Protein 4TQU (pdb70)

Structure (mmCIF, N/CA/C/O backbone):
data_4TQU
#
_entry.id   4TQU
#
_cell.length_a   71.367
_cell.length_b   134.177
_cell.length_c   273.798
_cell.angle_alpha   90.00
_cell.angle_beta   90.00
_cell.angle_gamma   90.00
#
_symmetry.space_group_name_H-M   'P 21 21 21'
#
loop_
_entity.id
_entity.type
_entity.pdbx_description
1 polymer AlgM1
2 polymer AlgM2
3 polymer AlgS
4 polymer AlgQ2
5 branched '4-deoxy-alpha-L-erythro-hex-4-enopyranuronic acid-(1-4)-beta-D-mannopyranuronic acid-(1-4)-beta-D-mannopyranuronic acid-(1-4)-beta-D-mannopyranuronic acid'
6 non-polymer 'CALCIUM ION'
#
loop_
_atom_site.group_PDB
_atom_site.id
_atom_site.type_symbol
_atom_site.label_atom_id
_atom_site.label_alt_id
_atom_site.label_comp_id
_atom_site.label_asym_id
_atom_site.label_entity_id
_atom_site.label_seq_id
_atom_site.pdbx_PDB_ins_code
_atom_site.Cartn_x
_atom_site.Cartn_y
_atom_site.Cartn_z
_atom_site.occupancy
_atom_site.B_iso_or_equiv
_atom_site.auth_seq_id
_atom_site.auth_comp_id
_atom_site.auth_asym_id
_atom_site.auth_atom_id
_atom_site.pdbx_PDB_model_num
ATOM 1 N N . GLU A 1 2 ? -39.866 48.599 -36.781 1.00 176.84 25 GLU M N 1
ATOM 2 C CA . GLU A 1 2 ? -38.831 48.514 -37.807 1.00 179.68 25 GLU M CA 1
ATOM 3 C C . GLU A 1 2 ? -39.001 47.265 -38.667 1.00 179.59 25 GLU M C 1
ATOM 4 O O . GLU A 1 2 ? -40.101 46.974 -39.135 1.00 179.64 25 GLU M O 1
ATOM 10 N N . ARG A 1 3 ? -37.907 46.539 -38.887 1.00 182.57 26 ARG M N 1
ATOM 11 C CA . ARG A 1 3 ? -37.963 45.250 -39.569 1.00 180.33 26 ARG M CA 1
ATOM 12 C C . ARG A 1 3 ? -38.775 44.267 -38.734 1.00 182.85 26 ARG M C 1
ATOM 13 O O . ARG A 1 3 ? -39.663 43.569 -39.247 1.00 178.94 26 ARG M O 1
ATOM 21 N N . LEU A 1 4 ? -38.457 44.235 -37.442 1.00 185.30 27 LEU M N 1
ATOM 22 C CA . LEU A 1 4 ? -39.049 43.291 -36.498 1.00 177.85 27 LEU M CA 1
ATOM 23 C C . LEU A 1 4 ? -40.564 43.228 -36.594 1.00 167.30 27 LEU M C 1
ATOM 24 O O . LEU A 1 4 ? -41.106 42.200 -36.968 1.00 162.89 27 LEU M O 1
ATOM 29 N N . TRP A 1 5 ? -41.233 44.330 -36.269 1.00 163.57 28 TRP M N 1
ATOM 30 C CA . TRP A 1 5 ? -42.694 44.398 -36.302 1.00 168.58 28 TRP M CA 1
ATOM 31 C C . TRP A 1 5 ? -43.284 43.879 -37.613 1.00 162.31 28 TRP M C 1
ATOM 32 O O . TRP A 1 5 ? -44.288 43.160 -37.618 1.00 163.65 28 TRP M O 1
ATOM 43 N N . LYS A 1 6 ? -42.641 44.243 -38.717 1.00 155.62 29 LYS M N 1
ATOM 44 C CA . LYS A 1 6 ? -43.051 43.799 -40.043 1.00 157.78 29 LYS M CA 1
ATOM 45 C C . LYS A 1 6 ? -43.037 42.274 -40.117 1.00 152.77 29 LYS M C 1
ATOM 46 O O . LYS A 1 6 ? -44.035 41.644 -40.506 1.00 144.21 29 LYS M O 1
ATOM 52 N N . ASP A 1 7 ? -41.889 41.728 -39.755 1.00 154.01 30 ASP M N 1
ATOM 53 C CA . ASP A 1 7 ? -41.682 40.310 -39.772 1.00 143.78 30 ASP M CA 1
ATOM 54 C C . ASP A 1 7 ? -42.738 39.708 -38.901 1.00 119.39 30 ASP M C 1
ATOM 55 O O . ASP A 1 7 ? -43.550 38.909 -39.345 1.00 111.14 30 ASP M O 1
ATOM 60 N N . ILE A 1 8 ? -42.726 40.116 -37.645 1.00 104.79 31 ILE M N 1
ATOM 61 C CA . ILE A 1 8 ? -43.663 39.605 -36.675 1.00 127.24 31 ILE M CA 1
ATOM 62 C C . ILE A 1 8 ? -45.057 39.682 -37.244 1.00 146.20 31 ILE M C 1
ATOM 63 O O . ILE A 1 8 ? -45.780 38.701 -37.274 1.00 146.25 31 ILE M O 1
ATOM 68 N N . LYS A 1 9 ? -45.403 40.841 -37.771 1.00 159.92 32 LYS M N 1
ATOM 69 C CA . LYS A 1 9 ? -46.687 40.982 -38.424 1.00 164.55 32 LYS M CA 1
ATOM 70 C C . LYS A 1 9 ? -46.807 39.901 -39.488 1.00 160.90 32 LYS M C 1
ATOM 71 O O . LYS A 1 9 ? -47.899 39.578 -39.941 1.00 155.70 32 LYS M O 1
ATOM 77 N N . ARG A 1 10 ? -45.672 39.339 -39.880 1.00 161.62 33 ARG M N 1
ATOM 78 C CA . ARG A 1 10 ? -45.648 38.365 -40.954 1.00 157.81 33 ARG M CA 1
ATOM 79 C C . ARG A 1 10 ? -45.332 37.023 -40.360 1.00 164.70 33 ARG M C 1
ATOM 80 O O . ARG A 1 10 ? -45.896 36.012 -40.749 1.00 169.70 33 ARG M O 1
ATOM 88 N N . ASP A 1 11 ? -44.415 37.019 -39.406 1.00 165.26 34 ASP M N 1
ATOM 89 C CA . ASP A 1 11 ? -44.030 35.782 -38.747 1.00 159.14 34 ASP M CA 1
ATOM 90 C C . ASP A 1 11 ? -44.861 35.554 -37.491 1.00 159.07 34 ASP M C 1
ATOM 91 O O . ASP A 1 11 ? -44.319 35.303 -36.410 1.00 160.48 34 ASP M O 1
ATOM 96 N N . TRP A 1 12 ? -46.176 35.645 -37.621 1.00 154.17 35 TRP M N 1
ATOM 97 C CA . TRP A 1 12 ? -47.019 35.373 -36.478 1.00 141.83 35 TRP M CA 1
ATOM 98 C C . TRP A 1 12 ? -47.469 33.940 -36.536 1.00 135.54 35 TRP M C 1
ATOM 99 O O . TRP A 1 12 ? -46.946 33.070 -35.833 1.00 134.10 35 TRP M O 1
ATOM 110 N N . LEU A 1 13 ? -48.442 33.669 -37.382 1.00 126.57 36 LEU M N 1
ATOM 111 C CA . LEU A 1 13 ? -49.039 32.352 -37.227 1.00 111.05 36 LEU M CA 1
ATOM 112 C C . LEU A 1 13 ? -47.940 31.360 -36.896 1.00 110.86 36 LEU M C 1
ATOM 113 O O . LEU A 1 13 ? -48.131 30.418 -36.128 1.00 114.74 36 LEU M O 1
ATOM 118 N N . LEU A 1 14 ? -46.775 31.596 -37.483 1.00 116.45 37 LEU M N 1
ATOM 119 C CA . LEU A 1 14 ? -45.603 30.775 -37.238 1.00 122.18 37 LEU M CA 1
ATOM 120 C C . LEU A 1 14 ? -45.027 31.131 -35.871 1.00 121.90 37 LEU M C 1
ATOM 121 O O . LEU A 1 14 ? -44.531 30.271 -35.145 1.00 117.34 37 LEU M O 1
ATOM 126 N N . TYR A 1 15 ? -45.116 32.407 -35.519 1.00 124.44 38 TYR M N 1
ATOM 127 C CA . TYR A 1 15 ? -44.604 32.882 -34.241 1.00 119.03 38 TYR M CA 1
ATOM 128 C C . TYR A 1 15 ? -45.468 32.380 -33.097 1.00 114.92 38 TYR M C 1
ATOM 129 O O . TYR A 1 15 ? -45.018 32.301 -31.954 1.00 110.20 38 TYR M O 1
ATOM 138 N N . ALA A 1 16 ? -46.713 32.040 -33.413 1.00 114.49 39 ALA M N 1
ATOM 139 C CA . ALA A 1 16 ? -47.637 31.524 -32.412 1.00 117.87 39 ALA M CA 1
ATOM 140 C C . ALA A 1 16 ? -47.196 30.149 -31.923 1.00 119.80 39 ALA M C 1
ATOM 141 O O . ALA A 1 16 ? -47.198 29.884 -30.723 1.00 113.20 39 ALA M O 1
ATOM 143 N N . MET A 1 17 ? -46.815 29.288 -32.862 1.00 119.07 40 MET M N 1
ATOM 144 C CA . MET A 1 17 ? -46.422 27.913 -32.562 1.00 105.73 40 MET M CA 1
ATOM 145 C C . MET A 1 17 ? -45.234 27.840 -31.609 1.00 106.08 40 MET M C 1
ATOM 146 O O . MET A 1 17 ? -45.184 26.984 -30.726 1.00 107.15 40 MET M O 1
ATOM 151 N N . LEU A 1 18 ? -44.281 28.738 -31.800 1.00 108.41 41 LEU M N 1
ATOM 152 C CA . LEU A 1 18 ? -43.058 28.748 -31.009 1.00 117.82 41 LEU M CA 1
ATOM 153 C C . LEU A 1 18 ? -43.329 29.050 -29.532 1.00 128.90 41 LEU M C 1
ATOM 154 O O . LEU A 1 18 ? -42.603 28.580 -28.653 1.00 130.32 41 LEU M O 1
ATOM 159 N N . LEU A 1 19 ? -44.377 29.825 -29.265 1.00 133.00 42 LEU M N 1
ATOM 160 C CA . LEU A 1 19 ? -44.648 30.323 -27.913 1.00 132.09 42 LEU M CA 1
ATOM 161 C C . LEU A 1 19 ? -44.937 29.261 -26.837 1.00 119.91 42 LEU M C 1
ATOM 162 O O . LEU A 1 19 ? -44.277 29.260 -25.800 1.00 113.77 42 LEU M O 1
ATOM 167 N N . PRO A 1 20 ? -45.914 28.358 -27.069 1.00 120.72 43 PRO M N 1
ATOM 168 C CA . PRO A 1 20 ? -46.195 27.362 -26.025 1.00 121.14 43 PRO M CA 1
ATOM 169 C C . PRO A 1 20 ? -44.978 26.509 -25.671 1.00 119.22 43 PRO M C 1
ATOM 170 O O . PRO A 1 20 ? -44.768 26.213 -24.495 1.00 115.75 43 PRO M O 1
ATOM 174 N N . THR A 1 21 ? -44.193 26.129 -26.674 1.00 114.72 44 THR M N 1
ATOM 175 C CA . THR A 1 21 ? -42.959 25.389 -26.439 1.00 102.58 44 THR M CA 1
ATOM 176 C C . THR A 1 21 ? -42.014 26.220 -25.580 1.00 100.59 44 THR M C 1
ATOM 177 O O . THR A 1 21 ? -41.316 25.693 -24.716 1.00 101.62 44 THR M O 1
ATOM 181 N N . ILE A 1 22 ? -42.002 27.526 -25.816 1.00 100.33 45 ILE M N 1
ATOM 182 C CA . ILE A 1 22 ? -41.184 28.422 -25.014 1.00 111.71 45 ILE M CA 1
ATOM 183 C C . ILE A 1 22 ? -41.813 28.606 -23.628 1.00 119.67 45 ILE M C 1
ATOM 184 O O . ILE A 1 22 ? -41.102 28.714 -22.626 1.00 115.68 45 ILE M O 1
ATOM 189 N N . ILE A 1 23 ? -43.143 28.620 -23.576 1.00 121.22 46 ILE M N 1
ATOM 190 C CA . ILE A 1 23 ? -43.855 28.729 -22.307 1.00 117.22 46 ILE M CA 1
ATOM 191 C C . ILE A 1 23 ? -43.538 27.502 -21.462 1.00 116.04 46 ILE M C 1
ATOM 192 O O . ILE A 1 23 ? -43.231 27.611 -20.271 1.00 105.52 46 ILE M O 1
ATOM 197 N N . TRP A 1 24 ? -43.596 26.340 -22.106 1.00 114.72 47 TRP M N 1
ATOM 198 C CA . TRP A 1 24 ? -43.349 25.058 -21.453 1.00 97.20 47 TRP M CA 1
ATOM 199 C C . TRP A 1 24 ? -41.950 24.988 -20.843 1.00 103.11 47 TRP M C 1
ATOM 200 O O . TRP A 1 24 ? -41.800 24.705 -19.653 1.00 104.10 47 TRP M O 1
ATOM 211 N N . PHE A 1 25 ? -40.935 25.242 -21.666 1.00 109.78 48 PHE M N 1
ATOM 212 C CA . PHE A 1 25 ? -39.539 25.231 -21.222 1.00 106.55 48 PHE M CA 1
ATOM 213 C C . PHE A 1 25 ? -39.291 26.199 -20.066 1.00 108.61 48 PHE M C 1
ATOM 214 O O . PHE A 1 25 ? -38.495 25.917 -19.168 1.00 108.04 48 PHE M O 1
ATOM 222 N N . LEU A 1 26 ? -39.976 27.334 -20.088 1.00 96.13 49 LEU M N 1
ATOM 223 C CA . LEU A 1 26 ? -39.850 28.288 -19.007 1.00 94.43 49 LEU M CA 1
ATOM 224 C C . LEU A 1 26 ? -40.442 27.721 -17.724 1.00 105.54 49 LEU M C 1
ATOM 225 O O . LEU A 1 26 ? -39.843 27.825 -16.655 1.00 114.63 49 LEU M O 1
ATOM 230 N N . ILE A 1 27 ? -41.621 27.115 -17.837 1.00 103.54 50 ILE M N 1
ATOM 231 C CA . ILE A 1 27 ? -42.342 26.625 -16.667 1.00 105.20 50 ILE M CA 1
ATOM 232 C C . ILE A 1 27 ? -41.759 25.359 -16.033 1.00 106.08 50 ILE M C 1
ATOM 233 O O . ILE A 1 27 ? -41.515 25.327 -14.828 1.00 108.89 50 ILE M O 1
ATOM 238 N N . PHE A 1 28 ? -41.545 24.319 -16.832 1.00 102.24 51 PHE M N 1
ATOM 239 C CA . PHE A 1 28 ? -41.132 23.025 -16.286 1.00 98.31 51 PHE M CA 1
ATOM 240 C C . PHE A 1 28 ? -39.620 22.847 -16.195 1.00 102.01 51 PHE M C 1
ATOM 241 O O . PHE A 1 28 ? -39.140 21.929 -15.526 1.00 101.63 51 PHE M O 1
ATOM 249 N N . LEU A 1 29 ? -38.876 23.731 -16.857 1.00 90.16 52 LEU M N 1
ATOM 250 C CA . LEU A 1 29 ? -37.421 23.638 -16.910 1.00 88.53 52 LEU M CA 1
ATOM 251 C C . LEU A 1 29 ? -36.755 24.860 -16.300 1.00 103.61 52 LEU M C 1
ATOM 252 O O . LEU A 1 29 ? -35.988 24.739 -15.347 1.00 113.56 52 LEU M O 1
ATOM 257 N N . TYR A 1 30 ? -37.027 26.032 -16.870 1.00 110.63 53 TYR M N 1
ATOM 258 C CA . TYR A 1 30 ? -36.408 27.274 -16.402 1.00 106.29 53 TYR M CA 1
ATOM 259 C C . TYR A 1 30 ? -36.966 27.835 -15.083 1.00 113.43 53 TYR M C 1
ATOM 260 O O . TYR A 1 30 ? -36.239 28.471 -14.322 1.00 124.85 53 TYR M O 1
ATOM 269 N N . LYS A 1 31 ? -38.246 27.600 -14.811 1.00 108.97 54 LYS M N 1
ATOM 270 C CA . LYS A 1 31 ? -38.819 27.973 -13.514 1.00 114.61 54 LYS M CA 1
ATOM 271 C C . LYS A 1 31 ? -38.200 27.207 -12.327 1.00 109.98 54 LYS M C 1
ATOM 272 O O . LYS A 1 31 ? -37.998 27.792 -11.261 1.00 106.02 54 LYS M O 1
ATOM 278 N N . PRO A 1 32 ? -37.916 25.897 -12.491 1.00 105.10 55 PRO M N 1
ATOM 279 C CA . PRO A 1 32 ? -37.200 25.185 -11.423 1.00 108.12 55 PRO M CA 1
ATOM 280 C C . PRO A 1 32 ? -35.797 25.707 -11.098 1.00 113.29 55 PRO M C 1
ATOM 281 O O . PRO A 1 32 ? -35.299 25.423 -10.008 1.00 123.92 55 PRO M O 1
ATOM 285 N N . MET A 1 33 ? -35.169 26.439 -12.014 1.00 103.59 56 MET M N 1
ATOM 286 C CA . MET A 1 33 ? -33.830 26.973 -11.766 1.00 100.43 56 MET M CA 1
ATOM 287 C C . MET A 1 33 ? -33.878 28.105 -10.734 1.00 123.72 56 MET M C 1
ATOM 288 O O . MET A 1 33 ? -32.894 28.386 -10.030 1.00 129.09 56 MET M O 1
ATOM 293 N N . ILE A 1 34 ? -35.030 28.751 -10.633 1.00 131.33 57 ILE M N 1
ATOM 294 C CA . ILE A 1 34 ? -35.212 29.740 -9.583 1.00 124.34 57 ILE M CA 1
ATOM 295 C C . ILE A 1 34 ? -35.316 28.994 -8.258 1.00 113.34 57 ILE M C 1
ATOM 296 O O . ILE A 1 34 ? -34.902 29.503 -7.222 1.00 117.99 57 ILE M O 1
ATOM 301 N N . GLY A 1 35 ? -35.848 27.778 -8.299 1.00 107.06 58 GLY M N 1
ATOM 302 C CA . GLY A 1 35 ? -35.911 26.937 -7.114 1.00 122.15 58 GLY M CA 1
ATOM 303 C C . GLY A 1 35 ? -34.513 26.508 -6.708 1.00 123.53 58 GLY M C 1
ATOM 304 O O . GLY A 1 35 ? -34.187 26.399 -5.515 1.00 105.77 58 GLY M O 1
ATOM 305 N N . LEU A 1 36 ? -33.693 26.258 -7.728 1.00 135.69 59 LEU M N 1
ATOM 306 C CA . LEU A 1 36 ? -32.268 26.039 -7.558 1.00 133.06 59 LEU M CA 1
ATOM 307 C C . LEU A 1 36 ? -31.770 27.183 -6.711 1.00 137.64 59 LEU M C 1
ATOM 308 O O . LEU A 1 36 ? -31.115 26.968 -5.693 1.00 122.96 59 LEU M O 1
ATOM 313 N N . GLN A 1 37 ? -32.119 28.404 -7.119 1.00 155.51 60 GLN M N 1
ATOM 314 C CA . GLN A 1 37 ? -31.694 29.590 -6.373 1.00 175.92 60 GLN M CA 1
ATOM 315 C C . GLN A 1 37 ? -32.212 29.660 -4.922 1.00 172.70 60 GLN M C 1
ATOM 316 O O . GLN A 1 37 ? -31.464 30.021 -4.016 1.00 164.49 60 GLN M O 1
ATOM 322 N N . MET A 1 38 ? -33.487 29.357 -4.705 1.00 175.18 61 MET M N 1
ATOM 323 C CA . MET A 1 38 ? -34.033 29.325 -3.344 1.00 174.82 61 MET M CA 1
ATOM 324 C C . MET A 1 38 ? -33.382 28.297 -2.409 1.00 174.51 61 MET M C 1
ATOM 325 O O . MET A 1 38 ? -32.700 28.669 -1.455 1.00 184.26 61 MET M O 1
ATOM 330 N N . ALA A 1 39 ? -33.597 27.008 -2.684 1.00 165.80 62 ALA M N 1
ATOM 331 C CA . ALA A 1 39 ? -33.204 25.950 -1.740 1.00 149.30 62 ALA M CA 1
ATOM 332 C C . ALA A 1 39 ? -31.682 25.818 -1.585 1.00 132.40 62 ALA M C 1
ATOM 333 O O . ALA A 1 39 ? -31.194 25.167 -0.658 1.00 110.77 62 ALA M O 1
ATOM 335 N N . PHE A 1 40 ? -30.967 26.416 -2.529 1.00 136.89 63 PHE M N 1
ATOM 336 C CA . PHE A 1 40 ? -29.549 26.754 -2.430 1.00 144.49 63 PHE M CA 1
ATOM 337 C C . PHE A 1 40 ? -29.226 27.218 -1.013 1.00 147.48 63 PHE M C 1
ATOM 338 O O . PHE A 1 40 ? -28.464 26.571 -0.296 1.00 150.49 63 PHE M O 1
ATOM 346 N N . PRO A 1 53 ? -34.481 33.816 6.603 1.00 179.83 76 PRO M N 1
ATOM 347 C CA . PRO A 1 53 ? -33.871 32.486 6.700 1.00 174.44 76 PRO M CA 1
ATOM 348 C C . PRO A 1 53 ? -33.014 32.132 5.495 1.00 174.61 76 PRO M C 1
ATOM 349 O O . PRO A 1 53 ? -33.341 31.161 4.816 1.00 166.05 76 PRO M O 1
ATOM 353 N N . TRP A 1 54 ? -31.953 32.890 5.217 1.00 188.29 77 TRP M N 1
ATOM 354 C CA . TRP A 1 54 ? -31.043 32.476 4.154 1.00 197.95 77 TRP M CA 1
ATOM 355 C C . TRP A 1 54 ? -29.559 32.426 4.553 1.00 207.02 77 TRP M C 1
ATOM 356 O O . TRP A 1 54 ? -28.950 33.450 4.861 1.00 217.99 77 TRP M O 1
ATOM 367 N N . ILE A 1 55 ? -29.049 31.203 4.698 1.00 201.14 78 ILE M N 1
ATOM 368 C CA . ILE A 1 55 ? -27.757 30.727 4.187 1.00 194.97 78 ILE M CA 1
ATOM 369 C C . ILE A 1 55 ? -27.487 29.438 4.970 1.00 187.56 78 ILE M C 1
ATOM 370 O O . ILE A 1 55 ? -27.939 29.332 6.108 1.00 179.68 78 ILE M O 1
ATOM 375 N N . GLY A 1 56 ? -26.762 28.462 4.426 1.00 193.37 79 GLY M N 1
ATOM 376 C CA . GLY A 1 56 ? -26.265 28.415 3.061 1.00 194.43 79 GLY M CA 1
ATOM 377 C C . GLY A 1 56 ? -24.754 28.468 2.916 1.00 184.51 79 GLY M C 1
ATOM 378 O O . GLY A 1 56 ? -24.039 29.048 3.735 1.00 175.62 79 GLY M O 1
ATOM 379 N N . PHE A 1 57 ? -24.278 27.801 1.865 1.00 175.69 80 PHE M N 1
ATOM 380 C CA . PHE A 1 57 ? -22.850 27.588 1.599 1.00 165.18 80 PHE M CA 1
ATOM 381 C C . PHE A 1 57 ? -22.144 26.779 2.698 1.00 161.86 80 PHE M C 1
ATOM 382 O O . PHE A 1 57 ? -21.016 26.314 2.519 1.00 144.33 80 PHE M O 1
ATOM 390 N N . ASP A 1 58 ? -22.844 26.596 3.816 1.00 171.96 81 ASP M N 1
ATOM 391 C CA . ASP A 1 58 ? -22.356 25.869 4.978 1.00 171.02 81 ASP M CA 1
ATOM 392 C C . ASP A 1 58 ? -22.661 24.389 4.801 1.00 172.13 81 ASP M C 1
ATOM 393 O O . ASP A 1 58 ? -21.760 23.556 4.824 1.00 173.23 81 ASP M O 1
ATOM 398 N N . HIS A 1 59 ? -23.940 24.066 4.630 1.00 167.19 82 HIS M N 1
ATOM 399 C CA . HIS A 1 59 ? -24.350 22.691 4.352 1.00 155.51 82 HIS M CA 1
ATOM 400 C C . HIS A 1 59 ? -23.655 22.154 3.099 1.00 151.81 82 HIS M C 1
ATOM 401 O O . HIS A 1 59 ? -23.731 20.972 2.803 1.00 155.83 82 HIS M O 1
ATOM 408 N N . PHE A 1 60 ? -23.011 23.042 2.348 1.00 152.26 83 PHE M N 1
ATOM 409 C CA . PHE A 1 60 ? -22.080 22.639 1.305 1.00 152.00 83 PHE M CA 1
ATOM 410 C C . PHE A 1 60 ? -20.829 22.034 1.929 1.00 155.28 83 PHE M C 1
ATOM 411 O O . PHE A 1 60 ? -20.275 21.071 1.402 1.00 154.91 83 PHE M O 1
ATOM 419 N N . VAL A 1 61 ? -20.375 22.615 3.038 1.00 150.76 84 VAL M N 1
ATOM 420 C CA . VAL A 1 61 ? -19.202 22.095 3.739 1.00 149.07 84 VAL M CA 1
ATOM 421 C C . VAL A 1 61 ? -19.601 20.945 4.665 1.00 153.21 84 VAL M C 1
ATOM 422 O O . VAL A 1 61 ? -18.758 20.163 5.107 1.00 153.43 84 VAL M O 1
ATOM 426 N N . THR A 1 62 ? -20.896 20.846 4.950 1.00 157.00 85 THR M N 1
ATOM 427 C CA . THR A 1 62 ? -21.431 19.723 5.706 1.00 154.82 85 THR M CA 1
ATOM 428 C C . THR A 1 62 ? -21.562 18.545 4.756 1.00 149.00 85 THR M C 1
ATOM 429 O O . THR A 1 62 ? -21.336 17.397 5.124 1.00 153.47 85 THR M O 1
ATOM 433 N N . LEU A 1 63 ? -21.930 18.858 3.519 1.00 138.15 86 LEU M N 1
ATOM 434 C CA . LEU A 1 63 ? -22.060 17.875 2.460 1.00 125.31 86 LEU M CA 1
ATOM 435 C C . LEU A 1 63 ? -20.658 17.443 2.062 1.00 140.55 86 LEU M C 1
ATOM 436 O O . LEU A 1 63 ? -20.437 16.312 1.632 1.00 140.61 86 LEU M O 1
ATOM 441 N N . PHE A 1 64 ? -19.715 18.367 2.223 1.00 160.59 87 PHE M N 1
ATOM 442 C CA . PHE A 1 64 ? -18.297 18.112 2.006 1.00 169.97 87 PHE M CA 1
ATOM 443 C C . PHE A 1 64 ? -17.872 16.983 2.930 1.00 160.59 87 PHE M C 1
ATOM 444 O O . PHE A 1 64 ? -17.204 16.043 2.502 1.00 157.70 87 PHE M O 1
ATOM 452 N N . GLN A 1 65 ? -18.267 17.065 4.198 1.00 153.57 88 GLN M N 1
ATOM 453 C CA . GLN A 1 65 ? -17.903 16.012 5.129 1.00 154.24 88 GLN M CA 1
ATOM 454 C C . GLN A 1 65 ? -19.054 15.057 5.396 1.00 149.52 88 GLN M C 1
ATOM 455 O O . GLN A 1 65 ? -19.969 15.349 6.163 1.00 149.14 88 GLN M O 1
ATOM 461 N N . SER A 1 66 ? -18.966 13.894 4.772 1.00 146.57 89 SER M N 1
ATOM 462 C CA . SER A 1 66 ? -19.780 12.746 5.111 1.00 142.65 89 SER M CA 1
ATOM 463 C C . SER A 1 66 ? -18.932 11.567 4.695 1.00 154.22 89 SER M C 1
ATOM 464 O O . SER A 1 66 ? -18.277 11.619 3.658 1.00 151.57 89 SER M O 1
ATOM 467 N N . GLU A 1 67 ? -18.937 10.503 5.479 1.00 172.03 90 GLU M N 1
ATOM 468 C CA . GLU A 1 67 ? -18.180 9.326 5.089 1.00 184.95 90 GLU M CA 1
ATOM 469 C C . GLU A 1 67 ? -18.963 8.522 4.056 1.00 187.49 90 GLU M C 1
ATOM 470 O O . GLU A 1 67 ? -18.386 7.755 3.292 1.00 186.40 90 GLU M O 1
ATOM 476 N N . GLN A 1 68 ? -20.279 8.708 4.039 1.00 185.40 91 GLN M N 1
ATOM 477 C CA . GLN A 1 68 ? -21.141 8.050 3.060 1.00 175.91 91 GLN M CA 1
ATOM 478 C C . GLN A 1 68 ? -21.150 8.774 1.711 1.00 166.77 91 GLN M C 1
ATOM 479 O O . GLN A 1 68 ? -21.239 8.140 0.656 1.00 166.20 91 GLN M O 1
ATOM 485 N N . PHE A 1 69 ? -21.054 10.102 1.753 1.00 156.12 92 PHE M N 1
ATOM 486 C CA . PHE A 1 69 ? -21.110 10.931 0.544 1.00 138.16 92 PHE M CA 1
ATOM 487 C C . PHE A 1 69 ? -19.823 10.872 -0.271 1.00 122.52 92 PHE M C 1
ATOM 488 O O . PHE A 1 69 ? -19.840 10.526 -1.444 1.00 99.04 92 PHE M O 1
ATOM 496 N N . ILE A 1 70 ? -18.712 11.264 0.347 1.00 125.80 93 ILE M N 1
ATOM 497 C CA . ILE A 1 70 ? -17.414 11.255 -0.318 1.00 125.45 93 ILE M CA 1
ATOM 498 C C . ILE A 1 70 ? -17.164 9.918 -1.036 1.00 137.22 93 ILE M C 1
ATOM 499 O O . ILE A 1 70 ? -16.550 9.877 -2.108 1.00 149.52 93 ILE M O 1
ATOM 504 N N . ARG A 1 71 ? -17.687 8.831 -0.470 1.00 140.31 94 ARG M N 1
ATOM 505 C CA . ARG A 1 71 ? -17.585 7.526 -1.113 1.00 142.93 94 ARG M CA 1
ATOM 506 C C . ARG A 1 71 ? -18.597 7.389 -2.245 1.00 139.94 94 ARG M C 1
ATOM 507 O O . ARG A 1 71 ? -18.461 6.516 -3.092 1.00 142.26 94 ARG M O 1
ATOM 515 N N . ALA A 1 72 ? -19.622 8.235 -2.250 1.00 134.13 95 ALA M N 1
ATOM 516 C CA . ALA A 1 72 ? -20.624 8.183 -3.312 1.00 136.63 95 ALA M CA 1
ATOM 517 C C . ALA A 1 72 ? -20.130 8.885 -4.574 1.00 139.20 95 ALA M C 1
ATOM 518 O O . ALA A 1 72 ? -20.489 8.499 -5.683 1.00 147.82 95 ALA M O 1
ATOM 520 N N . ILE A 1 73 ? -19.321 9.925 -4.402 1.00 128.57 96 ILE M N 1
ATOM 521 C CA . ILE A 1 73 ? -18.668 10.559 -5.537 1.00 124.42 96 ILE M CA 1
ATOM 522 C C . ILE A 1 73 ? -17.502 9.674 -5.965 1.00 125.47 96 ILE M C 1
ATOM 523 O O . ILE A 1 73 ? -17.284 9.450 -7.166 1.00 132.07 96 ILE M O 1
ATOM 528 N N . LYS A 1 74 ? -16.779 9.146 -4.977 1.00 118.69 97 LYS M N 1
ATOM 529 C CA . LYS A 1 74 ? -15.703 8.191 -5.243 1.00 119.11 97 LYS M CA 1
ATOM 530 C C . LYS A 1 74 ? -16.213 6.965 -6.014 1.00 123.51 97 LYS M C 1
ATOM 531 O O . LYS A 1 74 ? -15.484 6.377 -6.815 1.00 126.07 97 LYS M O 1
ATOM 537 N N . ASN A 1 75 ? -17.462 6.585 -5.766 1.00 117.87 98 ASN M N 1
ATOM 538 C CA . ASN A 1 75 ? -18.102 5.509 -6.514 1.00 112.56 98 ASN M CA 1
ATOM 539 C C . ASN A 1 75 ? -18.616 6.006 -7.852 1.00 114.23 98 ASN M C 1
ATOM 540 O O . ASN A 1 75 ? -18.616 5.272 -8.838 1.00 128.78 98 ASN M O 1
ATOM 545 N N . THR A 1 76 ? -19.075 7.253 -7.868 1.00 95.15 99 THR M N 1
ATOM 546 C CA . THR A 1 76 ? -19.663 7.841 -9.061 1.00 91.00 99 THR M CA 1
ATOM 547 C C . THR A 1 76 ? -18.660 7.880 -10.200 1.00 91.50 99 THR M C 1
ATOM 548 O O . THR A 1 76 ? -18.913 7.342 -11.276 1.00 80.50 99 THR M O 1
ATOM 552 N N . LEU A 1 77 ? -17.515 8.509 -9.961 1.00 99.66 100 LEU M N 1
ATOM 553 C CA . LEU A 1 77 ? -16.538 8.651 -11.031 1.00 99.38 100 LEU M CA 1
ATOM 554 C C . LEU A 1 77 ? -15.902 7.300 -11.372 1.00 103.04 100 LEU M C 1
ATOM 555 O O . LEU A 1 77 ? -15.418 7.095 -12.486 1.00 119.86 100 LEU M O 1
ATOM 560 N N . THR A 1 78 ? -15.928 6.377 -10.411 1.00 87.12 101 THR M N 1
ATOM 561 C CA . THR A 1 78 ? -15.492 5.005 -10.653 1.00 100.37 101 THR M CA 1
ATOM 562 C C . THR A 1 78 ? -16.395 4.340 -11.687 1.00 101.95 101 THR M C 1
ATOM 563 O O . THR A 1 78 ? -15.929 3.826 -12.715 1.00 92.42 101 THR M O 1
ATOM 567 N N . LEU A 1 79 ? -17.690 4.360 -11.398 1.00 105.14 102 LEU M N 1
ATOM 568 C CA . LEU A 1 79 ? -18.701 3.782 -12.270 1.00 98.54 102 LEU M CA 1
ATOM 569 C C . LEU A 1 79 ? -18.681 4.481 -13.624 1.00 102.72 102 LEU M C 1
ATOM 570 O O . LEU A 1 79 ? -18.990 3.877 -14.652 1.00 107.98 102 LEU M O 1
ATOM 575 N N . SER A 1 80 ? -18.314 5.758 -13.613 1.00 93.70 103 SER M N 1
ATOM 576 C CA . SER A 1 80 ? -18.148 6.519 -14.838 1.00 85.63 103 SER M CA 1
ATOM 577 C C . SER A 1 80 ? -17.001 5.924 -15.643 1.00 82.30 103 SER M C 1
ATOM 578 O O . SER A 1 80 ? -17.107 5.729 -16.858 1.00 76.19 103 SER M O 1
ATOM 581 N N . GLY A 1 81 ? -15.904 5.630 -14.950 1.00 80.39 104 GLY M N 1
ATOM 582 C CA . GLY A 1 81 ? -14.752 4.998 -15.565 1.00 80.19 104 GLY M CA 1
ATOM 583 C C . GLY A 1 81 ? -15.111 3.671 -16.214 1.00 93.86 104 GLY M C 1
ATOM 584 O O . GLY A 1 81 ? -14.785 3.436 -17.378 1.00 98.47 104 GLY M O 1
ATOM 585 N N . LEU A 1 82 ? -15.786 2.801 -15.467 1.00 95.28 105 LEU M N 1
ATOM 586 C CA . LEU A 1 82 ? -16.181 1.501 -16.006 1.00 88.74 105 LEU M CA 1
ATOM 587 C C . LEU A 1 82 ? -17.151 1.621 -17.175 1.00 93.79 105 LEU M C 1
ATOM 588 O O . LEU A 1 82 ? -17.029 0.892 -18.158 1.00 110.10 105 LEU M O 1
ATOM 593 N N . SER A 1 83 ? -18.111 2.534 -17.069 1.00 86.07 106 SER M N 1
ATOM 594 C CA . SER A 1 83 ? -19.099 2.715 -18.127 1.00 83.90 106 SER M CA 1
ATOM 595 C C . SER A 1 83 ? -18.440 3.231 -19.401 1.00 84.55 106 SER M C 1
ATOM 596 O O . SER A 1 83 ? -18.841 2.864 -20.502 1.00 73.12 106 SER M O 1
ATOM 599 N N . LEU A 1 84 ? -17.431 4.080 -19.247 1.00 90.78 107 LEU M N 1
ATOM 600 C CA . LEU A 1 84 ? -16.686 4.584 -20.396 1.00 86.87 107 LEU M CA 1
ATOM 601 C C . LEU A 1 84 ? -15.825 3.485 -21.017 1.00 98.35 107 LEU M C 1
ATOM 602 O O . LEU A 1 84 ? -15.767 3.351 -22.239 1.00 100.85 107 LEU M O 1
ATOM 607 N N . LEU A 1 85 ? -15.149 2.714 -20.171 1.00 100.78 108 LEU M N 1
ATOM 608 C CA . LEU A 1 85 ? -14.335 1.587 -20.624 1.00 94.51 108 LEU M CA 1
ATOM 609 C C . LEU A 1 85 ? -15.151 0.543 -21.380 1.00 88.88 108 LEU M C 1
ATOM 610 O O . LEU A 1 85 ? -14.948 0.336 -22.572 1.00 86.14 108 LEU M O 1
ATOM 615 N N . PHE A 1 86 ? -16.036 -0.143 -20.657 1.00 84.94 109 PHE M N 1
ATOM 616 C CA . PHE A 1 86 ? -16.820 -1.250 -21.211 1.00 88.24 109 PHE M CA 1
ATOM 617 C C . PHE A 1 86 ? -18.097 -0.872 -21.962 1.00 90.60 109 PHE M C 1
ATOM 618 O O . PHE A 1 86 ? -18.402 -1.432 -23.013 1.00 96.81 109 PHE M O 1
ATOM 626 N N . GLY A 1 87 ? -18.851 0.075 -21.413 1.00 96.63 110 GLY M N 1
ATOM 627 C CA . GLY A 1 87 ? -20.160 0.404 -21.948 1.00 110.27 110 GLY M CA 1
ATOM 628 C C . GLY A 1 87 ? -20.154 1.116 -23.291 1.00 119.82 110 GLY M C 1
ATOM 629 O O . GLY A 1 87 ? -20.858 0.710 -24.217 1.00 127.78 110 GLY M O 1
ATOM 630 N N . PHE A 1 88 ? -19.361 2.176 -23.400 1.00 107.79 111 PHE M N 1
ATOM 631 C CA . PHE A 1 88 ? -19.361 3.017 -24.597 1.00 89.33 111 PHE M CA 1
ATOM 632 C C . PHE A 1 88 ? -18.875 2.355 -25.895 1.00 88.82 111 PHE M C 1
ATOM 633 O O . PHE A 1 88 ? -19.547 2.464 -26.918 1.00 95.66 111 PHE M O 1
ATOM 641 N N . PRO A 1 89 ? -17.703 1.693 -25.871 1.00 80.42 112 PRO M N 1
ATOM 642 C CA . PRO A 1 89 ? -17.179 1.139 -27.127 1.00 73.42 112 PRO M CA 1
ATOM 643 C C . PRO A 1 89 ? -17.988 -0.036 -27.655 1.00 82.82 112 PRO M C 1
ATOM 644 O O . PRO A 1 89 ? -17.832 -0.409 -28.823 1.00 92.40 112 PRO M O 1
ATOM 648 N N . MET A 1 90 ? -18.823 -0.628 -26.809 1.00 77.54 113 MET M N 1
ATOM 649 C CA . MET A 1 90 ? -19.556 -1.824 -27.206 1.00 75.34 113 MET M CA 1
ATOM 650 C C . MET A 1 90 ? -20.544 -1.652 -28.387 1.00 68.75 113 MET M C 1
ATOM 651 O O . MET A 1 90 ? -20.551 -2.474 -29.295 1.00 73.33 113 MET M O 1
ATOM 656 N N . PRO A 1 91 ? -21.378 -0.594 -28.384 1.00 72.72 114 PRO M N 1
ATOM 657 C CA . PRO A 1 91 ? -22.298 -0.435 -29.515 1.00 78.71 114 PRO M CA 1
ATOM 658 C C . PRO A 1 91 ? -21.583 -0.124 -30.824 1.00 87.37 114 PRO M C 1
ATOM 659 O O . PRO A 1 91 ? -22.115 -0.430 -31.896 1.00 94.64 114 PRO M O 1
ATOM 663 N N . ILE A 1 92 ? -20.406 0.487 -30.740 1.00 75.20 115 ILE M N 1
ATOM 664 C CA . ILE A 1 92 ? -19.575 0.659 -31.927 1.00 76.08 115 ILE M CA 1
ATOM 665 C C . ILE A 1 92 ? -19.103 -0.705 -32.431 1.00 81.98 115 ILE M C 1
ATOM 666 O O . ILE A 1 92 ? -19.139 -0.984 -33.632 1.00 88.22 115 ILE M O 1
ATOM 671 N N . LEU A 1 93 ? -18.660 -1.548 -31.500 1.00 73.82 116 LEU M N 1
ATOM 672 C CA . LEU A 1 93 ? -18.217 -2.898 -31.820 1.00 73.70 116 LEU M CA 1
ATOM 673 C C . LEU A 1 93 ? -19.349 -3.693 -32.464 1.00 76.56 116 LEU M C 1
ATOM 674 O O . LEU A 1 93 ? -19.161 -4.308 -33.510 1.00 77.32 116 LEU M O 1
ATOM 679 N N . LEU A 1 94 ? -20.514 -3.677 -31.825 1.00 83.80 117 LEU M N 1
ATOM 680 C CA . LEU A 1 94 ? -21.713 -4.335 -32.344 1.00 88.75 117 LEU M CA 1
ATOM 681 C C . LEU A 1 94 ? -22.079 -3.803 -33.722 1.00 89.07 117 LEU M C 1
ATOM 682 O O . LEU A 1 94 ? -22.590 -4.543 -34.563 1.00 84.79 117 LEU M O 1
ATOM 687 N N . ALA A 1 95 ? -21.823 -2.518 -33.942 1.00 89.61 118 ALA M N 1
ATOM 688 C CA . ALA A 1 95 ? -22.135 -1.884 -35.216 1.00 93.67 118 ALA M CA 1
ATOM 689 C C . ALA A 1 95 ? -21.266 -2.457 -36.324 1.00 88.24 118 ALA M C 1
ATOM 690 O O . ALA A 1 95 ? -21.764 -2.845 -37.378 1.00 100.30 118 ALA M O 1
ATOM 692 N N . LEU A 1 96 ? -19.964 -2.516 -36.075 1.00 73.28 119 LEU M N 1
ATOM 693 C CA . LEU A 1 96 ? -19.020 -3.008 -37.068 1.00 69.36 119 LEU M CA 1
ATOM 694 C C . LEU A 1 96 ? -19.267 -4.473 -37.388 1.00 68.44 119 LEU M C 1
ATOM 695 O O . LEU A 1 96 ? -19.182 -4.883 -38.543 1.00 74.64 119 LEU M O 1
ATOM 700 N N . MET A 1 97 ? -19.573 -5.253 -36.357 1.00 72.43 120 MET M N 1
ATOM 701 C CA . MET A 1 97 ? -19.751 -6.693 -36.503 1.00 79.84 120 MET M CA 1
ATOM 702 C C . MET A 1 97 ? -20.981 -7.053 -37.330 1.00 77.69 120 MET M C 1
ATOM 703 O O . MET A 1 97 ? -20.993 -8.067 -38.020 1.00 78.62 120 MET M O 1
ATOM 708 N N . ILE A 1 98 ? -22.012 -6.219 -37.257 1.00 73.69 121 ILE M N 1
ATOM 709 C CA . ILE A 1 98 ? -23.238 -6.444 -38.016 1.00 77.51 121 ILE M CA 1
ATOM 710 C C . ILE A 1 98 ? -23.044 -6.053 -39.478 1.00 78.61 121 ILE M C 1
ATOM 711 O O . ILE A 1 98 ? -23.539 -6.717 -40.386 1.00 78.83 121 ILE M O 1
ATOM 716 N N . ASN A 1 99 ? -22.296 -4.981 -39.696 1.00 82.38 122 ASN M N 1
ATOM 717 C CA . ASN A 1 99 ? -21.985 -4.507 -41.041 1.00 76.94 122 ASN M CA 1
ATOM 718 C C . ASN A 1 99 ? -21.109 -5.479 -41.832 1.00 75.56 122 ASN M C 1
ATOM 719 O O . ASN A 1 99 ? -21.074 -5.448 -43.060 1.00 95.02 122 ASN M O 1
ATOM 724 N N . GLU A 1 100 ? -20.409 -6.353 -41.119 1.00 61.53 123 GLU M N 1
ATOM 725 C CA . GLU A 1 100 ? -19.559 -7.346 -41.754 1.00 69.45 123 GLU M CA 1
ATOM 726 C C . GLU A 1 100 ? -20.352 -8.607 -42.076 1.00 76.91 123 GLU M C 1
ATOM 727 O O . GLU A 1 100 ? -19.810 -9.588 -42.574 1.00 86.51 123 GLU M O 1
ATOM 733 N N . VAL A 1 101 ? -21.648 -8.575 -41.800 1.00 73.99 124 VAL M N 1
ATOM 734 C CA . VAL A 1 101 ? -22.485 -9.747 -41.997 1.00 78.70 124 VAL M CA 1
ATOM 735 C C . VAL A 1 101 ? -23.157 -9.759 -43.367 1.00 88.45 124 VAL M C 1
ATOM 736 O O . VAL A 1 101 ? -23.923 -8.853 -43.705 1.00 91.59 124 VAL M O 1
ATOM 740 N N . TYR A 1 102 ? -22.853 -10.796 -44.142 1.00 95.75 125 TYR M N 1
ATOM 741 C CA . TYR A 1 102 ? -23.554 -11.115 -45.385 1.00 109.56 125 TYR M CA 1
ATOM 742 C C . TYR A 1 102 ? -24.824 -11.869 -44.992 1.00 127.29 125 TYR M C 1
ATOM 743 O O . TYR A 1 102 ? -25.259 -11.776 -43.852 1.00 145.45 125 TYR M O 1
ATOM 752 N N . SER A 1 103 ? -25.462 -12.537 -45.948 1.00 133.72 126 SER M N 1
ATOM 753 C CA . SER A 1 103 ? -26.575 -13.455 -45.679 1.00 144.44 126 SER M CA 1
ATOM 754 C C . SER A 1 103 ? -27.917 -12.747 -45.536 1.00 141.03 126 SER M C 1
ATOM 755 O O . SER A 1 103 ? -28.939 -13.405 -45.322 1.00 137.63 126 SER M O 1
ATOM 758 N N . LYS A 1 104 ? -27.909 -11.417 -45.637 1.00 137.79 127 LYS M N 1
ATOM 759 C CA . LYS A 1 104 ? -29.153 -10.649 -45.590 1.00 132.58 127 LYS M CA 1
ATOM 760 C C . LYS A 1 104 ? -29.919 -10.924 -44.306 1.00 123.32 127 LYS M C 1
ATOM 761 O O . LYS A 1 104 ? -29.519 -10.481 -43.239 1.00 118.13 127 LYS M O 1
ATOM 767 N N . GLY A 1 105 ? -31.043 -11.619 -44.433 1.00 124.06 128 GLY M N 1
ATOM 768 C CA . GLY A 1 105 ? -31.919 -11.909 -43.313 1.00 126.67 128 GLY M CA 1
ATOM 769 C C . GLY A 1 105 ? -31.259 -12.374 -42.025 1.00 118.15 128 GLY M C 1
ATOM 770 O O . GLY A 1 105 ? -31.738 -12.025 -40.942 1.00 127.46 128 GLY M O 1
ATOM 771 N N . TYR A 1 106 ? -30.182 -13.156 -42.119 1.00 93.72 129 TYR M N 1
ATOM 772 C CA . TYR A 1 106 ? -29.447 -13.542 -40.914 1.00 98.31 129 TYR M CA 1
ATOM 773 C C . TYR A 1 106 ? -29.083 -12.310 -40.099 1.00 102.57 129 TYR M C 1
ATOM 774 O O . TYR A 1 106 ? -29.430 -12.205 -38.921 1.00 104.04 129 TYR M O 1
ATOM 783 N N . ARG A 1 107 ? -28.402 -11.374 -40.749 1.00 105.22 130 ARG M N 1
ATOM 784 C CA . ARG A 1 107 ? -28.135 -10.067 -40.168 1.00 110.69 130 ARG M CA 1
ATOM 785 C C . ARG A 1 107 ? -29.406 -9.443 -39.603 1.00 108.15 130 ARG M C 1
ATOM 786 O O . ARG A 1 107 ? -29.424 -9.012 -38.447 1.00 114.32 130 ARG M O 1
ATOM 794 N N . LYS A 1 108 ? -30.470 -9.423 -40.406 1.00 105.15 131 LYS M N 1
ATOM 795 C CA . LYS A 1 108 ? -31.759 -8.913 -39.946 1.00 111.86 131 LYS M CA 1
ATOM 796 C C . LYS A 1 108 ? -32.143 -9.608 -38.647 1.00 110.10 131 LYS M C 1
ATOM 797 O O . LYS A 1 108 ? -32.435 -8.953 -37.642 1.00 110.54 131 LYS M O 1
ATOM 803 N N . ALA A 1 109 ? -32.079 -10.938 -38.663 1.00 104.31 132 ALA M N 1
ATOM 804 C CA . ALA A 1 109 ? -32.428 -11.738 -37.496 1.00 103.65 132 ALA M CA 1
ATOM 805 C C . ALA A 1 109 ? -31.594 -11.346 -36.275 1.00 90.13 132 ALA M C 1
ATOM 806 O O . ALA A 1 109 ? -32.102 -11.317 -35.156 1.00 80.27 132 ALA M O 1
ATOM 808 N N . VAL A 1 110 ? -30.325 -11.027 -36.493 1.00 79.68 133 VAL M N 1
ATOM 809 C CA . VAL A 1 110 ? -29.481 -10.599 -35.388 1.00 83.45 133 VAL M CA 1
ATOM 810 C C . VAL A 1 110 ? -29.986 -9.266 -34.851 1.00 85.93 133 VAL M C 1
ATOM 811 O O . VAL A 1 110 ? -30.166 -9.102 -33.645 1.00 93.73 133 VAL M O 1
ATOM 815 N N . GLN A 1 111 ? -30.255 -8.329 -35.752 1.00 87.13 134 GLN M N 1
ATOM 816 C CA . GLN A 1 111 ? -30.634 -6.984 -35.334 1.00 98.34 134 GLN M CA 1
ATOM 817 C C . GLN A 1 111 ? -31.880 -6.978 -34.442 1.00 108.05 134 GLN M C 1
ATOM 818 O O . GLN A 1 111 ? -31.848 -6.435 -33.333 1.00 106.33 134 GLN M O 1
ATOM 824 N N . THR A 1 112 ? -32.955 -7.615 -34.905 1.00 108.12 135 THR M N 1
ATOM 825 C CA . THR A 1 112 ? -34.184 -7.693 -34.116 1.00 88.03 135 THR M CA 1
ATOM 826 C C . THR A 1 112 ? -33.923 -8.336 -32.763 1.00 81.07 135 THR M C 1
ATOM 827 O O . THR A 1 112 ? -34.581 -8.006 -31.779 1.00 93.16 135 THR M O 1
ATOM 831 N N . ILE A 1 113 ? -32.959 -9.251 -32.714 1.00 70.67 136 ILE M N 1
ATOM 832 C CA . ILE A 1 113 ? -32.599 -9.878 -31.448 1.00 78.80 136 ILE M CA 1
ATOM 833 C C . ILE A 1 113 ? -31.854 -8.883 -30.561 1.00 81.63 136 ILE M C 1
ATOM 834 O O . ILE A 1 113 ? -32.155 -8.737 -29.379 1.00 86.46 136 ILE M O 1
ATOM 839 N N . VAL A 1 114 ? -30.901 -8.174 -31.149 1.00 81.67 137 VAL M N 1
ATOM 840 C CA . VAL A 1 114 ? -30.003 -7.330 -30.375 1.00 76.86 137 VAL M CA 1
ATOM 841 C C . VAL A 1 114 ? -30.663 -6.011 -29.968 1.00 84.92 137 VAL M C 1
ATOM 842 O O . VAL A 1 114 ? -30.374 -5.463 -28.905 1.00 86.35 137 VAL M O 1
ATOM 846 N N . TYR A 1 115 ? -31.568 -5.516 -30.808 1.00 93.57 138 TYR M N 1
ATOM 847 C CA . TYR A 1 115 ? -32.243 -4.252 -30.534 1.00 90.70 138 TYR M CA 1
ATOM 848 C C . TYR A 1 115 ? -33.341 -4.405 -29.480 1.00 86.32 138 TYR M C 1
ATOM 849 O O . TYR A 1 115 ? -33.603 -3.488 -28.707 1.00 81.60 138 TYR M O 1
ATOM 858 N N . LEU A 1 116 ? -33.986 -5.566 -29.464 1.00 84.41 139 LEU M N 1
ATOM 859 C CA . LEU A 1 116 ? -35.154 -5.782 -28.614 1.00 84.73 139 LEU M CA 1
ATOM 860 C C . LEU A 1 116 ? -35.009 -5.407 -27.124 1.00 90.02 139 LEU M C 1
ATOM 861 O O . LEU A 1 116 ? -35.900 -4.760 -26.574 1.00 87.89 139 LEU M O 1
ATOM 866 N N . PRO A 1 117 ? -33.897 -5.802 -26.467 1.00 82.43 140 PRO M N 1
ATOM 867 C CA . PRO A 1 117 ? -33.756 -5.483 -25.039 1.00 72.04 140 PRO M CA 1
ATOM 868 C C . PRO A 1 117 ? -33.897 -4.009 -24.677 1.00 70.91 140 PRO M C 1
ATOM 869 O O . PRO A 1 117 ? -34.242 -3.694 -23.542 1.00 86.34 140 PRO M O 1
ATOM 873 N N . HIS A 1 118 ? -33.637 -3.119 -25.625 1.00 80.21 141 HIS M N 1
ATOM 874 C CA . HIS A 1 118 ? -33.789 -1.684 -25.390 1.00 81.34 141 HIS M CA 1
ATOM 875 C C . HIS A 1 118 ? -35.205 -1.327 -24.969 1.00 68.42 141 HIS M C 1
ATOM 876 O O . HIS A 1 118 ? -35.418 -0.411 -24.184 1.00 70.28 141 HIS M O 1
ATOM 883 N N . PHE A 1 119 ? -36.167 -2.069 -25.501 1.00 74.69 142 PHE M N 1
ATOM 884 C CA . PHE A 1 119 ? -37.582 -1.805 -25.277 1.00 69.82 142 PHE M CA 1
ATOM 885 C C . PHE A 1 119 ? -38.071 -2.418 -23.967 1.00 76.75 142 PHE M C 1
ATOM 886 O O . PHE A 1 119 ? -39.177 -2.128 -23.512 1.00 73.39 142 PHE M O 1
ATOM 894 N N . ILE A 1 120 ? -37.244 -3.273 -23.371 1.00 76.06 143 ILE M N 1
ATOM 895 C CA . ILE A 1 120 ? -37.533 -3.829 -22.058 1.00 73.88 143 ILE M CA 1
ATOM 896 C C . ILE A 1 120 ? -37.263 -2.771 -20.993 1.00 77.73 143 ILE M C 1
ATOM 897 O O . ILE A 1 120 ? -36.160 -2.227 -20.926 1.00 70.55 143 ILE M O 1
ATOM 902 N N . SER A 1 121 ? -38.266 -2.495 -20.160 1.00 79.06 144 SER M N 1
ATOM 903 C CA . SER A 1 121 ? -38.174 -1.471 -19.120 1.00 75.78 144 SER M CA 1
ATOM 904 C C . SER A 1 121 ? -37.027 -1.725 -18.153 1.00 72.12 144 SER M C 1
ATOM 905 O O . SER A 1 121 ? -36.640 -2.878 -17.937 1.00 76.56 144 SER M O 1
ATOM 908 N N . ILE A 1 122 ? -36.477 -0.650 -17.589 1.00 65.06 145 ILE M N 1
ATOM 909 C CA . ILE A 1 122 ? -35.350 -0.764 -16.657 1.00 75.41 145 ILE M CA 1
ATOM 910 C C . ILE A 1 122 ? -35.724 -1.546 -15.393 1.00 74.30 145 ILE M C 1
ATOM 911 O O . ILE A 1 122 ? -34.939 -2.356 -14.894 1.00 73.71 145 ILE M O 1
ATOM 916 N N . VAL A 1 123 ? -36.933 -1.326 -14.890 1.00 65.17 146 VAL M N 1
ATOM 917 C CA . VAL A 1 123 ? -37.385 -2.052 -13.712 1.00 70.91 146 VAL M CA 1
ATOM 918 C C . VAL A 1 123 ? -37.561 -3.536 -14.030 1.00 79.45 146 VAL M C 1
ATOM 919 O O . VAL A 1 123 ? -37.251 -4.391 -13.206 1.00 89.80 146 VAL M O 1
ATOM 923 N N . ILE A 1 124 ? -38.029 -3.836 -15.239 1.00 74.29 147 ILE M N 1
ATOM 924 C CA . ILE A 1 124 ? -38.152 -5.220 -15.678 1.00 74.70 147 ILE M CA 1
ATOM 925 C C . ILE A 1 124 ? -36.772 -5.853 -15.821 1.00 75.29 147 ILE M C 1
ATOM 926 O O . ILE A 1 124 ? -36.581 -7.007 -15.472 1.00 71.57 147 ILE M O 1
ATOM 931 N N . VAL A 1 125 ? -35.812 -5.090 -16.330 1.00 75.86 148 VAL M N 1
ATOM 932 C CA . VAL A 1 125 ? -34.432 -5.549 -16.408 1.00 72.35 148 VAL M CA 1
ATOM 933 C C . VAL A 1 125 ? -33.952 -5.925 -15.011 1.00 77.27 148 VAL M C 1
ATOM 934 O O . VAL A 1 125 ? -33.397 -7.013 -14.803 1.00 81.09 148 VAL M O 1
ATOM 938 N N . ALA A 1 126 ? -34.194 -5.031 -14.056 1.00 72.28 149 ALA M N 1
ATOM 939 C CA . ALA A 1 126 ? -33.813 -5.263 -12.669 1.00 75.14 149 ALA M CA 1
ATOM 940 C C . ALA A 1 126 ? -34.418 -6.563 -12.161 1.00 78.27 149 ALA M C 1
ATOM 941 O O . ALA A 1 126 ? -33.741 -7.381 -11.557 1.00 87.60 149 ALA M O 1
ATOM 943 N N . GLY A 1 127 ? -35.701 -6.756 -12.431 1.00 63.42 150 GLY M N 1
ATOM 944 C CA . GLY A 1 127 ? -36.380 -7.964 -12.014 1.00 64.16 150 GLY M CA 1
ATOM 945 C C . GLY A 1 127 ? -35.803 -9.220 -12.631 1.00 77.54 150 GLY M C 1
ATOM 946 O O . GLY A 1 127 ? -35.691 -10.247 -11.961 1.00 79.35 150 GLY M O 1
ATOM 947 N N . LEU A 1 128 ? -35.443 -9.136 -13.910 1.00 78.53 151 LEU M N 1
ATOM 948 C CA . LEU A 1 128 ? -34.789 -10.236 -14.606 1.00 75.87 151 LEU M CA 1
ATOM 949 C C . LEU A 1 128 ? -33.501 -10.571 -13.883 1.00 87.95 151 LEU M C 1
ATOM 950 O O . LEU A 1 128 ? -33.149 -11.743 -13.718 1.00 95.02 151 LEU M O 1
ATOM 955 N N . VAL A 1 129 ? -32.809 -9.527 -13.431 1.00 86.56 152 VAL M N 1
ATOM 956 C CA . VAL A 1 129 ? -31.544 -9.709 -12.734 1.00 87.44 152 VAL M CA 1
ATOM 957 C C . VAL A 1 129 ? -31.732 -10.389 -11.382 1.00 89.49 152 VAL M C 1
ATOM 958 O O . VAL A 1 129 ? -31.025 -11.345 -11.057 1.00 86.44 152 VAL M O 1
ATOM 962 N N . VAL A 1 130 ? -32.698 -9.909 -10.604 1.00 87.59 153 VAL M N 1
ATOM 963 C CA . VAL A 1 130 ? -32.921 -10.456 -9.271 1.00 92.61 153 VAL M CA 1
ATOM 964 C C . VAL A 1 130 ? -33.448 -11.887 -9.345 1.00 91.33 153 VAL M C 1
ATOM 965 O O . VAL A 1 130 ? -33.158 -12.707 -8.474 1.00 94.03 153 VAL M O 1
ATOM 969 N N . THR A 1 131 ? -34.208 -12.191 -10.395 1.00 89.93 154 THR M N 1
ATOM 970 C CA . THR A 1 131 ? -34.754 -13.534 -10.554 1.00 98.05 154 THR M CA 1
ATOM 971 C C . THR A 1 131 ? -33.719 -14.506 -11.126 1.00 95.78 154 THR M C 1
ATOM 972 O O . THR A 1 131 ? -33.779 -15.703 -10.857 1.00 87.97 154 THR M O 1
ATOM 976 N N . PHE A 1 132 ? -32.774 -13.990 -11.907 1.00 96.57 155 PHE M N 1
ATOM 977 C CA . PHE A 1 132 ? -31.724 -14.832 -12.474 1.00 91.74 155 PHE M CA 1
ATOM 978 C C . PHE A 1 132 ? -30.627 -15.123 -11.469 1.00 87.34 155 PHE M C 1
ATOM 979 O O . PHE A 1 132 ? -30.028 -16.198 -11.488 1.00 84.92 155 PHE M O 1
ATOM 987 N N . LEU A 1 133 ? -30.347 -14.146 -10.614 1.00 92.01 156 LEU M N 1
ATOM 988 C CA . LEU A 1 133 ? -29.212 -14.224 -9.698 1.00 99.10 156 LEU M CA 1
ATOM 989 C C . LEU A 1 133 ? -29.577 -14.695 -8.284 1.00 101.39 156 LEU M C 1
ATOM 990 O O . LEU A 1 133 ? -28.722 -14.747 -7.402 1.00 93.79 156 LEU M O 1
ATOM 995 N N . SER A 1 134 ? -30.845 -15.026 -8.063 1.00 109.97 157 SER M N 1
ATOM 996 C CA . SER A 1 134 ? -31.272 -15.520 -6.757 1.00 124.68 157 SER M CA 1
ATOM 997 C C . SER A 1 134 ? -30.644 -16.879 -6.484 1.00 127.50 157 SER M C 1
ATOM 998 O O . SER A 1 134 ? -30.617 -17.739 -7.361 1.00 137.78 157 SER M O 1
ATOM 1001 N N . PRO A 1 135 ? -30.126 -17.073 -5.265 1.00 115.02 158 PRO M N 1
ATOM 1002 C CA . PRO A 1 135 ? -29.494 -18.346 -4.900 1.00 109.63 158 PRO M CA 1
ATOM 1003 C C . PRO A 1 135 ? -30.522 -19.472 -4.724 1.00 109.92 158 PRO M C 1
ATOM 1004 O O . PRO A 1 135 ? -31.628 -19.232 -4.227 1.00 114.15 158 PRO M O 1
ATOM 1008 N N . SER A 1 136 ? -30.161 -20.678 -5.162 1.00 108.29 159 SER M N 1
ATOM 1009 C CA . SER A 1 136 ? -31.019 -21.866 -5.057 1.00 125.85 159 SER M CA 1
ATOM 1010 C C . SER A 1 136 ? -32.275 -21.809 -5.934 1.00 125.02 159 SER M C 1
ATOM 1011 O O . SER A 1 136 ? -33.009 -22.792 -6.047 1.00 135.56 159 SER M O 1
ATOM 1014 N N . THR A 1 137 ? -32.510 -20.661 -6.559 1.00 110.00 160 THR M N 1
ATOM 1015 C CA . THR A 1 137 ? -33.647 -20.485 -7.455 1.00 97.67 160 THR M CA 1
ATOM 1016 C C . THR A 1 137 ? -33.195 -19.998 -8.825 1.00 108.62 160 THR M C 1
ATOM 1017 O O . THR A 1 137 ? -33.445 -20.647 -9.841 1.00 114.27 160 THR M O 1
ATOM 1021 N N . GLY A 1 138 ? -32.557 -18.829 -8.843 1.00 116.01 161 GLY M N 1
ATOM 1022 C CA . GLY A 1 138 ? -32.085 -18.219 -10.072 1.00 117.12 161 GLY M CA 1
ATOM 1023 C C . GLY A 1 138 ? -31.260 -19.128 -10.961 1.00 105.32 161 GLY M C 1
ATOM 1024 O O . GLY A 1 138 ? -30.325 -19.797 -10.506 1.00 87.97 161 GLY M O 1
ATOM 1025 N N . VAL A 1 139 ? -31.613 -19.125 -12.244 1.00 104.70 162 VAL M N 1
ATOM 1026 C CA . VAL A 1 139 ? -31.034 -20.025 -13.234 1.00 95.67 162 VAL M CA 1
ATOM 1027 C C . VAL A 1 139 ? -29.506 -19.983 -13.302 1.00 87.43 162 VAL M C 1
ATOM 1028 O O . VAL A 1 139 ? -28.866 -21.011 -13.498 1.00 97.49 162 VAL M O 1
ATOM 1032 N N . VAL A 1 140 ? -28.928 -18.801 -13.127 1.00 75.91 163 VAL M N 1
ATOM 1033 C CA . VAL A 1 140 ? -27.481 -18.638 -13.215 1.00 93.35 163 VAL M CA 1
ATOM 1034 C C . VAL A 1 140 ? -26.764 -19.504 -12.175 1.00 101.83 163 VAL M C 1
ATOM 1035 O O . VAL A 1 140 ? -25.895 -20.318 -12.513 1.00 98.59 163 VAL M O 1
ATOM 1039 N N . ASN A 1 141 ? -27.146 -19.332 -10.914 1.00 105.72 164 ASN M N 1
ATOM 1040 C CA . ASN A 1 141 ? -26.576 -20.115 -9.824 1.00 113.37 164 ASN M CA 1
ATOM 1041 C C . ASN A 1 141 ? -26.760 -21.609 -10.046 1.00 121.48 164 ASN M C 1
ATOM 1042 O O . ASN A 1 141 ? -25.877 -22.405 -9.730 1.00 133.49 164 ASN M O 1
ATOM 1047 N N . ASN A 1 142 ? -27.915 -21.978 -10.591 1.00 117.83 165 ASN M N 1
ATOM 1048 C CA . ASN A 1 142 ? -28.198 -23.360 -10.959 1.00 116.81 165 ASN M CA 1
ATOM 1049 C C . ASN A 1 142 ? -27.177 -23.893 -11.963 1.00 114.68 165 ASN M C 1
ATOM 1050 O O . ASN A 1 142 ? -26.609 -24.979 -11.781 1.00 120.03 165 ASN M O 1
ATOM 1055 N N . MET A 1 143 ? -26.955 -23.119 -13.025 1.00 104.66 166 MET M N 1
ATOM 1056 C CA . MET A 1 143 ? -25.985 -23.467 -14.055 1.00 107.02 166 MET M CA 1
ATOM 1057 C C . MET A 1 143 ? -24.583 -23.562 -13.462 1.00 112.66 166 MET M C 1
ATOM 1058 O O . MET A 1 143 ? -23.749 -24.331 -13.943 1.00 116.17 166 MET M O 1
ATOM 1063 N N . LEU A 1 144 ? -24.323 -22.781 -12.417 1.00 113.33 167 LEU M N 1
ATOM 1064 C CA . LEU A 1 144 ? -23.048 -22.874 -11.710 1.00 117.20 167 LEU M CA 1
ATOM 1065 C C . LEU A 1 144 ? -22.958 -24.171 -10.903 1.00 128.62 167 LEU M C 1
ATOM 1066 O O . LEU A 1 144 ? -21.890 -24.777 -10.795 1.00 134.48 167 LEU M O 1
ATOM 1071 N N . SER A 1 145 ? -24.086 -24.595 -10.342 1.00 125.81 168 SER M N 1
ATOM 1072 C CA . SER A 1 145 ? -24.139 -25.839 -9.588 1.00 125.32 168 SER M CA 1
ATOM 1073 C C . SER A 1 145 ? -23.976 -27.030 -10.524 1.00 137.72 168 SER M C 1
ATOM 1074 O O . SER A 1 145 ? -23.507 -28.090 -10.114 1.00 152.26 168 SER M O 1
ATOM 1077 N N . TRP A 1 146 ? -24.367 -26.849 -11.781 1.00 140.64 169 TRP M N 1
ATOM 1078 C CA . TRP A 1 146 ? -24.212 -27.889 -12.796 1.00 153.77 169 TRP M CA 1
ATOM 1079 C C . TRP A 1 146 ? -22.744 -28.259 -13.014 1.00 160.26 169 TRP M C 1
ATOM 1080 O O . TRP A 1 146 ? -22.387 -29.439 -13.023 1.00 165.24 169 TRP M O 1
ATOM 1091 N N . ILE A 1 147 ? -21.895 -27.247 -13.181 1.00 160.83 170 ILE M N 1
ATOM 1092 C CA . ILE A 1 147 ? -20.481 -27.470 -13.470 1.00 162.96 170 ILE M CA 1
ATOM 1093 C C . ILE A 1 147 ? -19.635 -27.485 -12.193 1.00 165.58 170 ILE M C 1
ATOM 1094 O O . ILE A 1 147 ? -18.416 -27.642 -12.239 1.00 172.79 170 ILE M O 1
ATOM 1099 N N . GLY A 1 148 ? -20.295 -27.342 -11.049 1.00 164.17 171 GLY M N 1
ATOM 1100 C CA . GLY A 1 148 ? -19.612 -27.393 -9.769 1.00 173.07 171 GLY M CA 1
ATOM 1101 C C . GLY A 1 148 ? -18.885 -26.115 -9.401 1.00 175.38 171 GLY M C 1
ATOM 1102 O O . GLY A 1 148 ? -17.771 -26.148 -8.873 1.00 182.69 171 GLY M O 1
ATOM 1103 N N . LEU A 1 149 ? -19.519 -24.983 -9.688 1.00 167.01 172 LEU M N 1
ATOM 1104 C CA . LEU A 1 149 ? -19.017 -23.674 -9.283 1.00 160.99 172 LEU M CA 1
ATOM 1105 C C . LEU A 1 149 ? -19.649 -23.213 -7.968 1.00 161.31 172 LEU M C 1
ATOM 1106 O O . LEU A 1 149 ? -19.474 -22.069 -7.549 1.00 157.64 172 LEU M O 1
ATOM 1111 N N . ASP A 1 150 ? -20.404 -24.117 -7.345 1.00 168.50 173 ASP M N 1
ATOM 1112 C CA . ASP A 1 150 ? -21.184 -23.836 -6.137 1.00 170.04 173 ASP M CA 1
ATOM 1113 C C . ASP A 1 150 ? -22.253 -22.781 -6.394 1.00 169.81 173 ASP M C 1
ATOM 1114 O O . ASP A 1 150 ? -22.971 -22.841 -7.394 1.00 176.03 173 ASP M O 1
ATOM 1119 N N . ARG A 1 151 ? -22.352 -21.812 -5.492 1.00 156.35 174 ARG M N 1
ATOM 1120 C CA . ARG A 1 151 ? -23.361 -20.768 -5.614 1.00 139.59 174 ARG M CA 1
ATOM 1121 C C . ARG A 1 151 ? -22.895 -19.448 -5.020 1.00 135.11 174 ARG M C 1
ATOM 1122 O O . ARG A 1 151 ? -22.057 -19.415 -4.118 1.00 135.70 174 ARG M O 1
ATOM 1130 N N . VAL A 1 152 ? -23.445 -18.358 -5.544 1.00 131.67 175 VAL M N 1
ATOM 1131 C CA . VAL A 1 152 ? -23.148 -17.021 -5.053 1.00 128.96 175 VAL M CA 1
ATOM 1132 C C . VAL A 1 152 ? -24.443 -16.229 -4.928 1.00 128.69 175 VAL M C 1
ATOM 1133 O O . VAL A 1 152 ? -25.276 -16.245 -5.835 1.00 123.08 175 VAL M O 1
ATOM 1137 N N . TYR A 1 153 ? -24.613 -15.530 -3.808 1.00 130.46 176 TYR M N 1
ATOM 1138 C CA . TYR A 1 153 ? -25.746 -14.635 -3.659 1.00 126.23 176 TYR M CA 1
ATOM 1139 C C . TYR A 1 153 ? -25.232 -13.297 -4.166 1.00 129.83 176 TYR M C 1
ATOM 1140 O O . TYR A 1 153 ? -24.433 -12.637 -3.502 1.00 136.32 176 TYR M O 1
ATOM 1149 N N . PHE A 1 154 ? -25.711 -12.895 -5.335 1.00 123.74 177 PHE M N 1
ATOM 1150 C CA . PHE A 1 154 ? -25.072 -11.821 -6.088 1.00 118.33 177 PHE M CA 1
ATOM 1151 C C . PHE A 1 154 ? -25.387 -10.416 -5.596 1.00 115.38 177 PHE M C 1
ATOM 1152 O O . PHE A 1 154 ? -24.489 -9.584 -5.450 1.00 116.78 177 PHE M O 1
ATOM 1160 N N . LEU A 1 155 ? -26.665 -10.145 -5.355 1.00 109.58 178 LEU M N 1
ATOM 1161 C CA . LEU A 1 155 ? -27.086 -8.784 -5.055 1.00 117.90 178 LEU M CA 1
ATOM 1162 C C . LEU A 1 155 ? -26.614 -8.316 -3.683 1.00 113.92 178 LEU M C 1
ATOM 1163 O O . LEU A 1 155 ? -26.527 -7.115 -3.430 1.00 117.54 178 LEU M O 1
ATOM 1168 N N . THR A 1 156 ? -26.325 -9.261 -2.795 1.00 103.48 179 THR M N 1
ATOM 1169 C CA . THR A 1 156 ? -25.815 -8.913 -1.477 1.00 104.55 179 THR M CA 1
ATOM 1170 C C . THR A 1 156 ? -24.311 -8.638 -1.505 1.00 108.72 179 THR M C 1
ATOM 1171 O O . THR A 1 156 ? -23.809 -7.830 -0.728 1.00 126.78 179 THR M O 1
ATOM 1175 N N . GLN A 1 157 ? -23.592 -9.307 -2.401 1.00 100.42 180 GLN M N 1
ATOM 1176 C CA . GLN A 1 157 ? -22.146 -9.128 -2.484 1.00 110.62 180 GLN M CA 1
ATOM 1177 C C . GLN A 1 157 ? -21.779 -7.806 -3.153 1.00 113.51 180 GLN M C 1
ATOM 1178 O O . GLN A 1 157 ? -22.152 -7.559 -4.301 1.00 126.55 180 GLN M O 1
ATOM 1184 N N . PRO A 1 158 ? -21.042 -6.948 -2.431 1.00 106.95 181 PRO M N 1
ATOM 1185 C CA . PRO A 1 158 ? -20.579 -5.663 -2.961 1.00 108.12 181 PRO M CA 1
ATOM 1186 C C . PRO A 1 158 ? -19.534 -5.853 -4.047 1.00 112.92 181 PRO M C 1
ATOM 1187 O O . PRO A 1 158 ? -19.287 -4.940 -4.835 1.00 108.59 181 PRO M O 1
ATOM 1191 N N . GLU A 1 159 ? -18.927 -7.034 -4.076 1.00 126.40 182 GLU M N 1
ATOM 1192 C CA . GLU A 1 159 ? -17.927 -7.373 -5.079 1.00 128.50 182 GLU M CA 1
ATOM 1193 C C . GLU A 1 159 ? -18.554 -7.486 -6.469 1.00 116.28 182 GLU M C 1
ATOM 1194 O O . GLU A 1 159 ? -17.944 -7.114 -7.470 1.00 122.13 182 GLU M O 1
ATOM 1200 N N . TRP A 1 160 ? -19.781 -7.989 -6.516 1.00 104.93 183 TRP M N 1
ATOM 1201 C CA . TRP A 1 160 ? -20.435 -8.311 -7.780 1.00 104.02 183 TRP M CA 1
ATOM 1202 C C . TRP A 1 160 ? -21.290 -7.207 -8.394 1.00 103.32 183 TRP M C 1
ATOM 1203 O O . TRP A 1 160 ? -21.729 -7.338 -9.534 1.00 101.16 183 TRP M O 1
ATOM 1214 N N . PHE A 1 161 ? -21.521 -6.124 -7.657 1.00 108.52 184 PHE M N 1
ATOM 1215 C CA . PHE A 1 161 ? -22.499 -5.122 -8.086 1.00 119.83 184 PHE M CA 1
ATOM 1216 C C . PHE A 1 161 ? -22.244 -4.535 -9.476 1.00 117.58 184 PHE M C 1
ATOM 1217 O O . PHE A 1 161 ? -23.090 -4.625 -10.373 1.00 113.40 184 PHE M O 1
ATOM 1225 N N . ARG A 1 162 ? -21.069 -3.939 -9.648 1.00 116.03 185 ARG M N 1
ATOM 1226 C CA . ARG A 1 162 ? -20.726 -3.278 -10.904 1.00 102.93 185 ARG M CA 1
ATOM 1227 C C . ARG A 1 162 ? -20.651 -4.190 -12.138 1.00 91.21 185 ARG M C 1
ATOM 1228 O O . ARG A 1 162 ? -21.149 -3.816 -13.196 1.00 91.00 185 ARG M O 1
ATOM 1236 N N . PRO A 1 163 ? -20.025 -5.376 -12.018 1.00 83.42 186 PRO M N 1
ATOM 1237 C CA . PRO A 1 163 ? -20.076 -6.281 -13.174 1.00 77.68 186 PRO M CA 1
ATOM 1238 C C . PRO A 1 163 ? -21.502 -6.624 -13.597 1.00 76.58 186 PRO M C 1
ATOM 1239 O O . PRO A 1 163 ? -21.829 -6.512 -14.782 1.00 84.07 186 PRO M O 1
ATOM 1243 N N . ILE A 1 164 ? -22.338 -6.998 -12.634 1.00 73.59 187 ILE M N 1
ATOM 1244 C CA . ILE A 1 164 ? -23.741 -7.293 -12.900 1.00 81.70 187 ILE M CA 1
ATOM 1245 C C . ILE A 1 164 ? -24.408 -6.104 -13.581 1.00 81.19 187 ILE M C 1
ATOM 1246 O O . ILE A 1 164 ? -25.166 -6.266 -14.548 1.00 81.20 187 ILE M O 1
ATOM 1251 N N . TYR A 1 165 ? -24.075 -4.903 -13.115 1.00 80.31 188 TYR M N 1
ATOM 1252 C CA . TYR A 1 165 ? -24.734 -3.709 -13.623 1.00 87.22 188 TYR M CA 1
ATOM 1253 C C . TYR A 1 165 ? -24.320 -3.415 -15.057 1.00 90.63 188 TYR M C 1
ATOM 1254 O O . TYR A 1 165 ? -25.157 -3.419 -15.954 1.00 89.48 188 TYR M O 1
ATOM 1263 N N . ILE A 1 166 ? -23.039 -3.126 -15.270 1.00 84.77 189 ILE M N 1
ATOM 1264 C CA . ILE A 1 166 ? -22.574 -2.793 -16.605 1.00 82.48 189 ILE M CA 1
ATOM 1265 C C . ILE A 1 166 ? -22.892 -3.894 -17.618 1.00 95.12 189 ILE M C 1
ATOM 1266 O O . ILE A 1 166 ? -23.198 -3.593 -18.773 1.00 108.30 189 ILE M O 1
ATOM 1271 N N . SER A 1 167 ? -22.854 -5.156 -17.187 1.00 92.00 190 SER M N 1
ATOM 1272 C CA . SER A 1 167 ? -23.200 -6.258 -18.087 1.00 87.61 190 SER M CA 1
ATOM 1273 C C . SER A 1 167 ? -24.680 -6.233 -18.475 1.00 81.79 190 SER M C 1
ATOM 1274 O O . SER A 1 167 ? -25.032 -6.332 -19.663 1.00 77.98 190 SER M O 1
ATOM 1277 N N . SER A 1 168 ? -25.549 -6.099 -17.478 1.00 70.42 191 SER M N 1
ATOM 1278 C CA . SER A 1 168 ? -26.972 -6.005 -17.763 1.00 73.33 191 SER M CA 1
ATOM 1279 C C . SER A 1 168 ? -27.259 -4.790 -18.657 1.00 78.88 191 SER M C 1
ATOM 1280 O O . SER A 1 168 ? -28.119 -4.850 -19.546 1.00 75.39 191 SER M O 1
ATOM 1283 N N . ASN A 1 169 ? -26.526 -3.701 -18.428 1.00 74.55 192 ASN M N 1
ATOM 1284 C CA . ASN A 1 169 ? -26.687 -2.484 -19.215 1.00 84.04 192 ASN M CA 1
ATOM 1285 C C . ASN A 1 169 ? -26.276 -2.653 -20.671 1.00 90.29 192 ASN M C 1
ATOM 1286 O O . ASN A 1 169 ? -26.976 -2.174 -21.564 1.00 83.20 192 ASN M O 1
ATOM 1291 N N . ILE A 1 170 ? -25.150 -3.321 -20.920 1.00 60.76 193 ILE M N 1
ATOM 1292 C CA . ILE A 1 170 ? -24.791 -3.603 -22.304 1.00 91.78 193 ILE M CA 1
ATOM 1293 C C . ILE A 1 170 ? -25.840 -4.521 -22.956 1.00 84.31 193 ILE M C 1
ATOM 1294 O O . ILE A 1 170 ? -26.255 -4.276 -24.099 1.00 76.65 193 ILE M O 1
ATOM 1299 N N . TRP A 1 171 ? -26.306 -5.531 -22.219 1.00 86.98 194 TRP M N 1
ATOM 1300 C CA . TRP A 1 171 ? -27.378 -6.396 -22.726 1.00 82.13 194 TRP M CA 1
ATOM 1301 C C . TRP A 1 171 ? -28.611 -5.606 -23.155 1.00 84.79 194 TRP M C 1
ATOM 1302 O O . TRP A 1 171 ? -29.174 -5.850 -24.214 1.00 97.14 194 TRP M O 1
ATOM 1313 N N . LYS A 1 172 ? -29.032 -4.668 -22.318 1.00 85.10 195 LYS M N 1
ATOM 1314 C CA . LYS A 1 172 ? -30.213 -3.870 -22.612 1.00 88.23 195 LYS M CA 1
ATOM 1315 C C . LYS A 1 172 ? -30.024 -2.838 -23.732 1.00 94.39 195 LYS M C 1
ATOM 1316 O O . LYS A 1 172 ? -30.764 -2.852 -24.720 1.00 98.87 195 LYS M O 1
ATOM 1322 N N . GLU A 1 173 ? -29.046 -1.946 -23.569 1.00 85.62 196 GLU M N 1
ATOM 1323 C CA . GLU A 1 173 ? -28.887 -0.799 -24.473 1.00 80.69 196 GLU M CA 1
ATOM 1324 C C . GLU A 1 173 ? -27.885 -0.884 -25.653 1.00 92.76 196 GLU M C 1
ATOM 1325 O O . GLU A 1 173 ? -27.925 -0.030 -26.557 1.00 77.97 196 GLU M O 1
ATOM 1331 N N . ALA A 1 174 ? -27.014 -1.894 -25.679 1.00 89.64 197 ALA M N 1
ATOM 1332 C CA . ALA A 1 174 ? -25.883 -1.835 -26.620 1.00 77.29 197 ALA M CA 1
ATOM 1333 C C . ALA A 1 174 ? -26.251 -1.906 -28.108 1.00 89.69 197 ALA M C 1
ATOM 1334 O O . ALA A 1 174 ? -25.613 -1.255 -28.936 1.00 107.23 197 ALA M O 1
ATOM 1336 N N . GLY A 1 175 ? -27.270 -2.689 -28.448 1.00 84.68 198 GLY M N 1
ATOM 1337 C CA . GLY A 1 175 ? -27.709 -2.785 -29.829 1.00 71.28 198 GLY M CA 1
ATOM 1338 C C . GLY A 1 175 ? -28.387 -1.522 -30.323 1.00 75.57 198 GLY M C 1
ATOM 1339 O O . GLY A 1 175 ? -28.046 -0.984 -31.391 1.00 85.63 198 GLY M O 1
ATOM 1340 N N . PHE A 1 176 ? -29.355 -1.045 -29.547 1.00 73.84 199 PHE M N 1
ATOM 1341 C CA . PHE A 1 176 ? -30.050 0.175 -29.906 1.00 77.52 199 PHE M CA 1
ATOM 1342 C C . PHE A 1 176 ? -29.050 1.317 -30.043 1.00 77.34 199 PHE M C 1
ATOM 1343 O O . PHE A 1 176 ? -29.175 2.169 -30.926 1.00 76.65 199 PHE M O 1
ATOM 1351 N N . ASP A 1 177 ? -28.041 1.325 -29.178 1.00 78.90 200 ASP M N 1
ATOM 1352 C CA . ASP A 1 177 ? -26.978 2.311 -29.320 1.00 85.55 200 ASP M CA 1
ATOM 1353 C C . ASP A 1 177 ? -26.116 2.023 -30.549 1.00 86.09 200 ASP M C 1
ATOM 1354 O O . ASP A 1 177 ? -25.497 2.931 -31.098 1.00 97.95 200 ASP M O 1
ATOM 1359 N N . SER A 1 178 ? -26.080 0.764 -30.983 1.00 77.59 201 SER M N 1
ATOM 1360 C CA . SER A 1 178 ? -25.293 0.388 -32.158 1.00 79.01 201 SER M CA 1
ATOM 1361 C C . SER A 1 178 ? -25.933 0.898 -33.453 1.00 94.73 201 SER M C 1
ATOM 1362 O O . SER A 1 178 ? -25.233 1.138 -34.452 1.00 94.69 201 SER M O 1
ATOM 1365 N N . ILE A 1 179 ? -27.258 1.061 -33.432 1.00 86.43 202 ILE M N 1
ATOM 1366 C CA . ILE A 1 179 ? -27.983 1.546 -34.611 1.00 69.87 202 ILE M CA 1
ATOM 1367 C C . ILE A 1 179 ? -27.362 2.790 -35.263 1.00 69.48 202 ILE M C 1
ATOM 1368 O O . ILE A 1 179 ? -27.115 2.812 -36.468 1.00 86.81 202 ILE M O 1
ATOM 1373 N N . VAL A 1 180 ? -27.100 3.817 -34.464 1.00 66.23 203 VAL M N 1
ATOM 1374 C CA . VAL A 1 180 ? -26.561 5.072 -34.982 1.00 77.67 203 VAL M CA 1
ATOM 1375 C C . VAL A 1 180 ? -25.246 4.884 -35.736 1.00 86.75 203 VAL M C 1
ATOM 1376 O O . VAL A 1 180 ? -25.131 5.259 -36.908 1.00 91.25 203 VAL M O 1
ATOM 1380 N N . TYR A 1 181 ? -24.261 4.301 -35.058 1.00 85.67 204 TYR M N 1
ATOM 1381 C CA . TYR A 1 181 ? -22.956 4.045 -35.658 1.00 80.18 204 TYR M CA 1
ATOM 1382 C C . TYR A 1 181 ? -23.101 3.224 -36.935 1.00 78.68 204 TYR M C 1
ATOM 1383 O O . TYR A 1 181 ? -22.423 3.477 -37.932 1.00 80.95 204 TYR M O 1
ATOM 1392 N N . LEU A 1 182 ? -23.996 2.239 -36.894 1.00 81.70 205 LEU M N 1
ATOM 1393 C CA . LEU A 1 182 ? -24.250 1.388 -38.049 1.00 66.59 205 LEU M CA 1
ATOM 1394 C C . LEU A 1 182 ? -24.699 2.231 -39.230 1.00 68.82 205 LEU M C 1
ATOM 1395 O O . LEU A 1 182 ? -24.163 2.098 -40.329 1.00 92.82 205 LEU M O 1
ATOM 1400 N N . ALA A 1 183 ? -25.671 3.108 -38.995 1.00 59.93 206 ALA M N 1
ATOM 1401 C CA . ALA A 1 183 ? -26.131 4.019 -40.038 1.00 68.62 206 ALA M CA 1
ATOM 1402 C C . ALA A 1 183 ? -24.975 4.863 -40.590 1.00 64.63 206 ALA M C 1
ATOM 1403 O O . ALA A 1 183 ? -24.805 4.994 -41.806 1.00 69.20 206 ALA M O 1
ATOM 1405 N N . ALA A 1 184 ? -24.178 5.427 -39.686 1.00 62.81 207 ALA M N 1
ATOM 1406 C CA . ALA A 1 184 ? -23.017 6.220 -40.091 1.00 73.02 207 ALA M CA 1
ATOM 1407 C C . ALA A 1 184 ? -22.107 5.456 -41.049 1.00 81.38 207 ALA M C 1
ATOM 1408 O O . ALA A 1 184 ? -21.775 5.951 -42.123 1.00 86.61 207 ALA M O 1
ATOM 1410 N N . ILE A 1 185 ? -21.718 4.240 -40.679 1.00 84.56 208 ILE M N 1
ATOM 1411 C CA . ILE A 1 185 ? -20.826 3.472 -41.544 1.00 83.06 208 ILE M CA 1
ATOM 1412 C C . ILE A 1 185 ? -21.540 3.037 -42.814 1.00 67.19 208 ILE M C 1
ATOM 1413 O O . ILE A 1 185 ? -20.909 2.764 -43.829 1.00 73.79 208 ILE M O 1
ATOM 1418 N N . MET A 1 186 ? -22.855 2.989 -42.759 1.00 57.86 209 MET M N 1
ATOM 1419 C CA . MET A 1 186 ? -23.627 2.700 -43.960 1.00 60.49 209 MET M CA 1
ATOM 1420 C C . MET A 1 186 ? -23.651 3.893 -44.906 1.00 61.57 209 MET M C 1
ATOM 1421 O O . MET A 1 186 ? -23.894 3.737 -46.097 1.00 78.74 209 MET M O 1
ATOM 1426 N N . SER A 1 187 ? -23.396 5.087 -44.392 1.00 65.09 210 SER M N 1
ATOM 1427 C CA . SER A 1 187 ? -23.489 6.273 -45.237 1.00 68.45 210 SER M CA 1
ATOM 1428 C C . SER A 1 187 ? -22.216 6.537 -46.039 1.00 74.99 210 SER M C 1
ATOM 1429 O O . SER A 1 187 ? -22.176 7.459 -46.846 1.00 85.89 210 SER M O 1
ATOM 1432 N N . ILE A 1 188 ? -21.181 5.726 -45.826 1.00 79.22 211 ILE M N 1
ATOM 1433 C CA . ILE A 1 188 ? -19.927 5.902 -46.565 1.00 78.63 211 ILE M CA 1
ATOM 1434 C C . ILE A 1 188 ? -20.060 5.369 -47.992 1.00 85.33 211 ILE M C 1
ATOM 1435 O O . ILE A 1 188 ? -20.490 4.227 -48.189 1.00 92.50 211 ILE M O 1
ATOM 1440 N N . ASN A 1 189 ? -19.698 6.179 -48.986 1.00 83.68 212 ASN M N 1
ATOM 1441 C CA . ASN A 1 189 ? -19.815 5.724 -50.376 1.00 91.77 212 ASN M CA 1
ATOM 1442 C C . ASN A 1 189 ? -18.884 4.553 -50.631 1.00 76.91 212 ASN M C 1
ATOM 1443 O O . ASN A 1 189 ? -17.723 4.580 -50.227 1.00 78.60 212 ASN M O 1
ATOM 1448 N N . PRO A 1 190 ? -19.404 3.510 -51.291 1.00 60.08 213 PRO M N 1
ATOM 1449 C CA . PRO A 1 190 ? -18.678 2.250 -51.455 1.00 68.70 213 PRO M CA 1
ATOM 1450 C C . PRO A 1 190 ? -17.330 2.449 -52.137 1.00 75.35 213 PRO M C 1
ATOM 1451 O O . PRO A 1 190 ? -16.408 1.672 -51.878 1.00 81.93 213 PRO M O 1
ATOM 1455 N N . ALA A 1 191 ? -17.217 3.492 -52.954 1.00 61.87 214 ALA M N 1
ATOM 1456 C CA . ALA A 1 191 ? -16.013 3.743 -53.735 1.00 64.98 214 ALA M CA 1
ATOM 1457 C C . ALA A 1 191 ? -14.745 3.664 -52.900 1.00 66.94 214 ALA M C 1
ATOM 1458 O O . ALA A 1 191 ? -13.719 3.175 -53.370 1.00 73.09 214 ALA M O 1
ATOM 1460 N N . LEU A 1 192 ? -14.819 4.129 -51.656 1.00 69.95 215 LEU M N 1
ATOM 1461 C CA . LEU A 1 192 ? -13.665 4.079 -50.765 1.00 79.31 215 LEU M CA 1
ATOM 1462 C C . LEU A 1 192 ? -13.265 2.628 -50.499 1.00 76.08 215 LEU M C 1
ATOM 1463 O O . LEU A 1 192 ? -12.079 2.265 -50.537 1.00 73.20 215 LEU M O 1
ATOM 1468 N N . TYR A 1 193 ? -14.274 1.797 -50.271 1.00 70.44 216 TYR M N 1
ATOM 1469 C CA . TYR A 1 193 ? -14.055 0.390 -49.985 1.00 74.07 216 TYR M CA 1
ATOM 1470 C C . TYR A 1 193 ? -13.592 -0.394 -51.211 1.00 76.48 216 TYR M C 1
ATOM 1471 O O . TYR A 1 193 ? -12.651 -1.187 -51.119 1.00 63.22 216 TYR M O 1
ATOM 1480 N N . GLU A 1 194 ? -14.246 -0.166 -52.348 1.00 75.74 217 GLU M N 1
ATOM 1481 C CA . GLU A 1 194 ? -13.911 -0.859 -53.591 1.00 80.41 217 GLU M CA 1
ATOM 1482 C C . GLU A 1 194 ? -12.515 -0.490 -54.084 1.00 85.45 217 GLU M C 1
ATOM 1483 O O . GLU A 1 194 ? -11.717 -1.360 -54.452 1.00 83.67 217 GLU M O 1
ATOM 1489 N N . SER A 1 195 ? -12.217 0.804 -54.078 1.00 56.77 218 SER M N 1
ATOM 1490 C CA . SER A 1 195 ? -10.882 1.253 -54.442 1.00 86.84 218 SER M CA 1
ATOM 1491 C C . SER A 1 195 ? -9.844 0.727 -53.458 1.00 88.26 218 SER M C 1
ATOM 1492 O O . SER A 1 195 ? -8.711 0.456 -53.846 1.00 97.63 218 SER M O 1
ATOM 1495 N N . ALA A 1 196 ? -10.228 0.587 -52.192 1.00 78.66 219 ALA M N 1
ATOM 1496 C CA . ALA A 1 196 ? -9.333 -0.020 -51.206 1.00 78.65 219 ALA M CA 1
ATOM 1497 C C . ALA A 1 196 ? -9.101 -1.495 -51.531 1.00 79.98 219 ALA M C 1
ATOM 1498 O O . ALA A 1 196 ? -8.015 -2.033 -51.305 1.00 77.19 219 ALA M O 1
ATOM 1500 N N . GLN A 1 197 ? -10.127 -2.142 -52.069 1.00 81.15 220 GLN M N 1
ATOM 1501 C CA . GLN A 1 197 ? -10.068 -3.565 -52.352 1.00 68.00 220 GLN M CA 1
ATOM 1502 C C . GLN A 1 197 ? -9.200 -3.821 -53.575 1.00 71.47 220 GLN M C 1
ATOM 1503 O O . GLN A 1 197 ? -8.542 -4.860 -53.671 1.00 82.17 220 GLN M O 1
ATOM 1509 N N . VAL A 1 198 ? -9.206 -2.878 -54.511 1.00 73.92 221 VAL M N 1
ATOM 1510 C CA . VAL A 1 198 ? -8.367 -2.990 -55.699 1.00 61.77 221 VAL M CA 1
ATOM 1511 C C . VAL A 1 198 ? -6.888 -2.953 -55.306 1.00 79.55 221 VAL M C 1
ATOM 1512 O O . VAL A 1 198 ? -6.065 -3.672 -55.866 1.00 80.06 221 VAL M O 1
ATOM 1516 N N . ASP A 1 199 ? -6.559 -2.138 -54.310 1.00 78.66 222 ASP M N 1
ATOM 1517 C CA . ASP A 1 199 ? -5.204 -2.109 -53.760 1.00 80.99 222 ASP M CA 1
ATOM 1518 C C . ASP A 1 199 ? -4.958 -3.311 -52.851 1.00 86.14 222 ASP M C 1
ATOM 1519 O O . ASP A 1 199 ? -3.848 -3.519 -52.367 1.00 66.94 222 ASP M O 1
ATOM 1524 N N . GLY A 1 200 ? -6.003 -4.099 -52.620 1.00 85.15 223 GLY M N 1
ATOM 1525 C CA . GLY A 1 200 ? -5.884 -5.314 -51.840 1.00 99.76 223 GLY M CA 1
ATOM 1526 C C . GLY A 1 200 ? -5.884 -5.141 -50.335 1.00 106.31 223 GLY M C 1
ATOM 1527 O O . GLY A 1 200 ? -5.098 -5.773 -49.628 1.00 113.14 223 GLY M O 1
ATOM 1528 N N . ALA A 1 201 ? -6.771 -4.284 -49.844 1.00 107.45 224 ALA M N 1
ATOM 1529 C CA . ALA A 1 201 ? -6.988 -4.156 -48.408 1.00 104.36 224 ALA M CA 1
ATOM 1530 C C . ALA A 1 201 ? -7.728 -5.379 -47.883 1.00 103.66 224 ALA M C 1
ATOM 1531 O O . ALA A 1 201 ? -8.387 -6.101 -48.635 1.00 106.05 224 ALA M O 1
ATOM 1533 N N . THR A 1 202 ? -7.623 -5.598 -46.578 1.00 97.02 225 THR M N 1
ATOM 1534 C CA . THR A 1 202 ? -8.308 -6.698 -45.923 1.00 92.54 225 THR M CA 1
ATOM 1535 C C . THR A 1 202 ? -9.359 -6.095 -45.007 1.00 104.33 225 THR M C 1
ATOM 1536 O O . THR A 1 202 ? -9.249 -4.932 -44.626 1.00 106.75 225 THR M O 1
ATOM 1540 N N . ARG A 1 203 ? -10.388 -6.872 -44.680 1.00 111.81 226 ARG M N 1
ATOM 1541 C CA . ARG A 1 203 ? -11.509 -6.378 -43.882 1.00 114.35 226 ARG M CA 1
ATOM 1542 C C . ARG A 1 203 ? -11.057 -5.614 -42.636 1.00 111.68 226 ARG M C 1
ATOM 1543 O O . ARG A 1 203 ? -11.543 -4.508 -42.363 1.00 119.33 226 ARG M O 1
ATOM 1551 N N . TRP A 1 204 ? -10.115 -6.195 -41.898 1.00 97.20 227 TRP M N 1
ATOM 1552 C CA . TRP A 1 204 ? -9.591 -5.550 -40.700 1.00 106.40 227 TRP M CA 1
ATOM 1553 C C . TRP A 1 204 ? -8.862 -4.264 -41.068 1.00 103.74 227 TRP M C 1
ATOM 1554 O O . TRP A 1 204 ? -9.052 -3.222 -40.427 1.00 102.76 227 TRP M O 1
ATOM 1565 N N . GLN A 1 205 ? -8.035 -4.350 -42.109 1.00 93.48 228 GLN M N 1
ATOM 1566 C CA . GLN A 1 205 ? -7.349 -3.184 -42.653 1.00 84.77 228 GLN M CA 1
ATOM 1567 C C . GLN A 1 205 ? -8.350 -2.093 -43.010 1.00 93.47 228 GLN M C 1
ATOM 1568 O O . GLN A 1 205 ? -8.060 -0.907 -42.883 1.00 97.07 228 GLN M O 1
ATOM 1574 N N . MET A 1 206 ? -9.530 -2.496 -43.470 1.00 89.49 229 MET M N 1
ATOM 1575 C CA . MET A 1 206 ? -10.558 -1.527 -43.809 1.00 84.23 229 MET M CA 1
ATOM 1576 C C . MET A 1 206 ? -11.156 -0.871 -42.570 1.00 94.79 229 MET M C 1
ATOM 1577 O O . MET A 1 206 ? -11.166 0.355 -42.461 1.00 99.27 229 MET M O 1
ATOM 1582 N N . ILE A 1 207 ? -11.626 -1.674 -41.618 1.00 96.18 230 ILE M N 1
ATOM 1583 C CA . ILE A 1 207 ? -12.253 -1.087 -40.434 1.00 93.37 230 ILE M CA 1
ATOM 1584 C C . ILE A 1 207 ? -11.277 -0.202 -39.658 1.00 81.56 230 ILE M C 1
ATOM 1585 O O . ILE A 1 207 ? -11.679 0.797 -39.072 1.00 76.76 230 ILE M O 1
ATOM 1590 N N . THR A 1 208 ? -9.992 -0.547 -39.678 1.00 73.42 231 THR M N 1
ATOM 1591 C CA . THR A 1 208 ? -8.994 0.307 -39.037 1.00 66.35 231 THR M CA 1
ATOM 1592 C C . THR A 1 208 ? -8.636 1.553 -39.861 1.00 77.40 231 THR M C 1
ATOM 1593 O O . THR A 1 208 ? -8.563 2.659 -39.320 1.00 81.29 231 THR M O 1
ATOM 1597 N N . ARG A 1 209 ? -8.395 1.374 -41.158 1.00 86.24 232 ARG M N 1
ATOM 1598 C CA . ARG A 1 209 ? -7.918 2.473 -42.001 1.00 85.87 232 ARG M CA 1
ATOM 1599 C C . ARG A 1 209 ? -9.002 3.321 -42.683 1.00 76.99 232 ARG M C 1
ATOM 1600 O O . ARG A 1 209 ? -8.704 4.414 -43.174 1.00 64.81 232 ARG M O 1
ATOM 1608 N N . ILE A 1 210 ? -10.240 2.837 -42.724 1.00 63.46 233 ILE M N 1
ATOM 1609 C CA . ILE A 1 210 ? -11.320 3.626 -43.333 1.00 73.34 233 ILE M CA 1
ATOM 1610 C C . ILE A 1 210 ? -12.604 3.788 -42.500 1.00 88.71 233 ILE M C 1
ATOM 1611 O O . ILE A 1 210 ? -12.989 4.912 -42.176 1.00 94.24 233 ILE M O 1
ATOM 1616 N N . THR A 1 211 ? -13.270 2.681 -42.182 1.00 85.08 234 THR M N 1
ATOM 1617 C CA . THR A 1 211 ? -14.551 2.725 -41.471 1.00 71.87 234 THR M CA 1
ATOM 1618 C C . THR A 1 211 ? -14.475 3.507 -40.159 1.00 77.26 234 THR M C 1
ATOM 1619 O O . THR A 1 211 ? -15.235 4.451 -39.951 1.00 78.48 234 THR M O 1
ATOM 1623 N N . LEU A 1 212 ? -13.560 3.118 -39.279 1.00 81.88 235 LEU M N 1
ATOM 1624 C CA . LEU A 1 212 ? -13.397 3.826 -38.008 1.00 70.25 235 LEU M CA 1
ATOM 1625 C C . LEU A 1 212 ? -13.046 5.311 -38.177 1.00 67.10 235 LEU M C 1
ATOM 1626 O O . LEU A 1 212 ? -13.753 6.153 -37.641 1.00 63.95 235 LEU M O 1
ATOM 1631 N N . PRO A 1 213 ? -11.978 5.640 -38.936 1.00 75.98 236 PRO M N 1
ATOM 1632 C CA . PRO A 1 213 ? -11.662 7.065 -39.112 1.00 80.64 236 PRO M CA 1
ATOM 1633 C C . PRO A 1 213 ? -12.793 7.871 -39.739 1.00 86.04 236 PRO M C 1
ATOM 1634 O O . PRO A 1 213 ? -12.973 9.033 -39.379 1.00 103.26 236 PRO M O 1
ATOM 1638 N N . CYS A 1 214 ? -13.545 7.267 -40.652 1.00 70.59 237 CYS M N 1
ATOM 1639 C CA . CYS A 1 214 ? -14.667 7.962 -41.277 1.00 79.45 237 CYS M CA 1
ATOM 1640 C C . CYS A 1 214 ? -15.827 8.135 -40.311 1.00 77.80 237 CYS M C 1
ATOM 1641 O O . CYS A 1 214 ? -16.598 9.088 -40.424 1.00 79.59 237 CYS M O 1
ATOM 1644 N N . ILE A 1 215 ? -15.959 7.202 -39.376 1.00 81.43 238 ILE M N 1
ATOM 1645 C CA . ILE A 1 215 ? -17.071 7.235 -38.436 1.00 82.72 238 ILE M CA 1
ATOM 1646 C C . ILE A 1 215 ? -16.732 8.064 -37.189 1.00 79.42 238 ILE M C 1
ATOM 1647 O O . ILE A 1 215 ? -17.617 8.366 -36.390 1.00 70.57 238 ILE M O 1
ATOM 1652 N N . VAL A 1 216 ? -15.461 8.440 -37.042 1.00 79.42 239 VAL M N 1
ATOM 1653 C CA . VAL A 1 216 ? -14.994 9.177 -35.859 1.00 85.66 239 VAL M CA 1
ATOM 1654 C C . VAL A 1 216 ? -15.827 10.407 -35.449 1.00 88.16 239 VAL M C 1
ATOM 1655 O O . VAL A 1 216 ? -16.162 10.544 -34.270 1.00 92.12 239 VAL M O 1
ATOM 1659 N N . PRO A 1 217 ? -16.170 11.296 -36.404 1.00 87.31 240 PRO M N 1
ATOM 1660 C CA . PRO A 1 217 ? -17.017 12.433 -36.018 1.00 88.33 240 PRO M CA 1
ATOM 1661 C C . PRO A 1 217 ? -18.327 12.026 -35.333 1.00 90.10 240 PRO M C 1
ATOM 1662 O O . PRO A 1 217 ? -18.774 12.720 -34.425 1.00 94.48 240 PRO M O 1
ATOM 1666 N N . THR A 1 218 ? -18.922 10.912 -35.747 1.00 92.06 241 THR M N 1
ATOM 1667 C CA . THR A 1 218 ? -20.134 10.414 -35.096 1.00 89.64 241 THR M CA 1
ATOM 1668 C C . THR A 1 218 ? -19.855 9.961 -33.662 1.00 90.17 241 THR M C 1
ATOM 1669 O O . THR A 1 218 ? -20.597 10.307 -32.746 1.00 85.59 241 THR M O 1
ATOM 1673 N N . ILE A 1 219 ? -18.782 9.194 -33.472 1.00 95.13 242 ILE M N 1
ATOM 1674 C CA . ILE A 1 219 ? -18.459 8.657 -32.151 1.00 90.27 242 ILE M CA 1
ATOM 1675 C C . ILE A 1 219 ? -18.000 9.751 -31.193 1.00 94.32 242 ILE M C 1
ATOM 1676 O O . ILE A 1 219 ? -18.177 9.628 -29.984 1.00 112.88 242 ILE M O 1
ATOM 1681 N N . ALA A 1 220 ? -17.425 10.822 -31.733 1.00 91.80 243 ALA M N 1
ATOM 1682 C CA . ALA A 1 220 ? -16.987 11.945 -30.908 1.00 91.40 243 ALA M CA 1
ATOM 1683 C C . ALA A 1 220 ? -18.178 12.778 -30.424 1.00 103.32 243 ALA M C 1
ATOM 1684 O O . ALA A 1 220 ? -18.240 13.179 -29.260 1.00 109.68 243 ALA M O 1
ATOM 1686 N N . VAL A 1 221 ? -19.119 13.038 -31.326 1.00 94.59 244 VAL M N 1
ATOM 1687 C CA . VAL A 1 221 ? -20.354 13.725 -30.974 1.00 88.85 244 VAL M CA 1
ATOM 1688 C C . VAL A 1 221 ? -21.163 12.935 -29.941 1.00 100.44 244 VAL M C 1
ATOM 1689 O O . VAL A 1 221 ? -21.651 13.500 -28.963 1.00 117.22 244 VAL M O 1
ATOM 1693 N N . LEU A 1 222 ? -21.293 11.628 -30.151 1.00 91.65 245 LEU M N 1
ATOM 1694 C CA . LEU A 1 222 ? -22.042 10.780 -29.226 1.00 92.83 245 LEU M CA 1
ATOM 1695 C C . LEU A 1 222 ? -21.339 10.637 -27.877 1.00 97.90 245 LEU M C 1
ATOM 1696 O O . LEU A 1 222 ? -21.986 10.403 -26.857 1.00 100.87 245 LEU M O 1
ATOM 1701 N N . LEU A 1 223 ? -20.018 10.781 -27.876 1.00 85.84 246 LEU M N 1
ATOM 1702 C CA . LEU A 1 223 ? -19.243 10.660 -26.648 1.00 78.12 246 LEU M CA 1
ATOM 1703 C C . LEU A 1 223 ? -19.437 11.868 -25.732 1.00 95.13 246 LEU M C 1
ATOM 1704 O O . LEU A 1 223 ? -19.458 11.725 -24.510 1.00 99.58 246 LEU M O 1
ATOM 1709 N N . VAL A 1 224 ? -19.583 13.057 -26.314 1.00 106.09 247 VAL M N 1
ATOM 1710 C CA . VAL A 1 224 ? -19.739 14.265 -25.502 1.00 104.17 247 VAL M CA 1
ATOM 1711 C C . VAL A 1 224 ? -21.137 14.374 -24.912 1.00 99.01 247 VAL M C 1
ATOM 1712 O O . VAL A 1 224 ? -21.354 15.097 -23.944 1.00 105.29 247 VAL M O 1
ATOM 1716 N N . ILE A 1 225 ? -22.090 13.663 -25.505 1.00 89.87 248 ILE M N 1
ATOM 1717 C CA . ILE A 1 225 ? -23.412 13.548 -24.908 1.00 89.49 248 ILE M CA 1
ATOM 1718 C C . ILE A 1 225 ? -23.346 12.517 -23.796 1.00 92.23 248 ILE M C 1
ATOM 1719 O O . ILE A 1 225 ? -23.906 12.708 -22.722 1.00 93.55 248 ILE M O 1
ATOM 1724 N N . ARG A 1 226 ? -22.639 11.425 -24.072 1.00 102.44 249 ARG M N 1
ATOM 1725 C CA . ARG A 1 226 ? -22.428 10.350 -23.110 1.00 105.10 249 ARG M CA 1
ATOM 1726 C C . ARG A 1 226 ? -21.721 10.879 -21.864 1.00 106.77 249 ARG M C 1
ATOM 1727 O O . ARG A 1 226 ? -22.010 10.457 -20.740 1.00 121.00 249 ARG M O 1
ATOM 1735 N N . LEU A 1 227 ? -20.797 11.808 -22.067 1.00 88.51 250 LEU M N 1
ATOM 1736 C CA . LEU A 1 227 ? -20.089 12.412 -20.952 1.00 93.05 250 LEU M CA 1
ATOM 1737 C C . LEU A 1 227 ? -20.995 13.382 -20.196 1.00 102.58 250 LEU M C 1
ATOM 1738 O O . LEU A 1 227 ? -20.806 13.610 -18.999 1.00 101.00 250 LEU M O 1
ATOM 1743 N N . GLY A 1 228 ? -21.978 13.941 -20.894 1.00 100.73 251 GLY M N 1
ATOM 1744 C CA . GLY A 1 228 ? -22.888 14.899 -20.290 1.00 105.44 251 GLY M CA 1
ATOM 1745 C C . GLY A 1 228 ? -23.646 14.298 -19.127 1.00 110.93 251 GLY M C 1
ATOM 1746 O O . GLY A 1 228 ? -23.875 14.957 -18.112 1.00 113.87 251 GLY M O 1
ATOM 1747 N N . HIS A 1 229 ? -24.033 13.036 -19.288 1.00 112.28 252 HIS M N 1
ATOM 1748 C CA . HIS A 1 229 ? -24.766 12.296 -18.266 1.00 109.99 252 HIS M CA 1
ATOM 1749 C C . HIS A 1 229 ? -23.868 11.413 -17.397 1.00 92.98 252 HIS M C 1
ATOM 1750 O O . HIS A 1 229 ? -24.357 10.663 -16.551 1.00 88.33 252 HIS M O 1
ATOM 1757 N N . ILE A 1 230 ? -22.559 11.504 -17.608 1.00 88.28 253 ILE M N 1
ATOM 1758 C CA . ILE A 1 230 ? -21.622 10.539 -17.032 1.00 104.28 253 ILE M CA 1
ATOM 1759 C C . ILE A 1 230 ? -21.717 10.361 -15.508 1.00 114.37 253 ILE M C 1
ATOM 1760 O O . ILE A 1 230 ? -21.354 9.307 -14.983 1.00 125.77 253 ILE M O 1
ATOM 1765 N N . LEU A 1 231 ? -22.200 11.378 -14.804 1.00 107.22 254 LEU M N 1
ATOM 1766 C CA . LEU A 1 231 ? -22.286 11.313 -13.346 1.00 97.17 254 LEU M CA 1
ATOM 1767 C C . LEU A 1 231 ? -23.588 10.683 -12.842 1.00 101.55 254 LEU M C 1
ATOM 1768 O O . LEU A 1 231 ? -23.693 10.280 -11.679 1.00 97.38 254 LEU M O 1
ATOM 1773 N N . GLU A 1 232 ? -24.573 10.594 -13.730 1.00 100.24 255 GLU M N 1
ATOM 1774 C CA . GLU A 1 232 ? -25.883 10.046 -13.394 1.00 87.48 255 GLU M CA 1
ATOM 1775 C C . GLU A 1 232 ? -26.050 8.577 -13.788 1.00 85.38 255 GLU M C 1
ATOM 1776 O O . GLU A 1 232 ? -27.136 8.011 -13.649 1.00 75.02 255 GLU M O 1
ATOM 1782 N N . VAL A 1 233 ? -24.972 7.973 -14.289 1.00 92.05 256 VAL M N 1
ATOM 1783 C CA . VAL A 1 233 ? -25.008 6.608 -14.821 1.00 87.33 256 VAL M CA 1
ATOM 1784 C C . VAL A 1 233 ? -25.560 5.565 -13.843 1.00 75.51 256 VAL M C 1
ATOM 1785 O O . VAL A 1 233 ? -25.079 5.423 -12.723 1.00 79.99 256 VAL M O 1
ATOM 1789 N N . GLY A 1 234 ? -26.583 4.838 -14.288 1.00 81.10 257 GLY M N 1
ATOM 1790 C CA . GLY A 1 234 ? -27.150 3.745 -13.521 1.00 88.83 257 GLY M CA 1
ATOM 1791 C C . GLY A 1 234 ? -28.102 4.113 -12.399 1.00 88.88 257 GLY M C 1
ATOM 1792 O O . GLY A 1 234 ? -28.340 3.304 -11.508 1.00 97.56 257 GLY M O 1
ATOM 1793 N N . PHE A 1 235 ? -28.657 5.322 -12.440 1.00 82.15 258 PHE M N 1
ATOM 1794 C CA . PHE A 1 235 ? -29.519 5.798 -11.358 1.00 84.89 258 PHE M CA 1
ATOM 1795 C C . PHE A 1 235 ? -30.707 4.882 -11.041 1.00 86.74 258 PHE M C 1
ATOM 1796 O O . PHE A 1 235 ? -30.799 4.367 -9.935 1.00 79.85 258 PHE M O 1
ATOM 1804 N N . GLU A 1 236 ? -31.616 4.699 -11.992 1.00 85.45 259 GLU M N 1
ATOM 1805 C CA . GLU A 1 236 ? -32.794 3.860 -11.762 1.00 89.51 259 GLU M CA 1
ATOM 1806 C C . GLU A 1 236 ? -32.431 2.415 -11.386 1.00 93.54 259 GLU M C 1
ATOM 1807 O O . GLU A 1 236 ? -33.067 1.801 -10.519 1.00 101.18 259 GLU M O 1
ATOM 1813 N N . TYR A 1 237 ? -31.399 1.880 -12.031 1.00 93.37 260 TYR M N 1
ATOM 1814 C CA . TYR A 1 237 ? -30.902 0.552 -11.695 1.00 99.52 260 TYR M CA 1
ATOM 1815 C C . TYR A 1 237 ? -30.481 0.480 -10.229 1.00 101.91 260 TYR M C 1
ATOM 1816 O O . TYR A 1 237 ? -30.964 -0.368 -9.477 1.00 106.63 260 TYR M O 1
ATOM 1825 N N . ILE A 1 238 ? -29.570 1.368 -9.840 1.00 93.06 261 ILE M N 1
ATOM 1826 C CA . ILE A 1 238 ? -29.049 1.411 -8.477 1.00 89.19 261 ILE M CA 1
ATOM 1827 C C . ILE A 1 238 ? -30.168 1.592 -7.462 1.00 80.16 261 ILE M C 1
ATOM 1828 O O . ILE A 1 238 ? -30.306 0.800 -6.531 1.00 75.81 261 ILE M O 1
ATOM 1833 N N . ILE A 1 239 ? -30.966 2.633 -7.666 1.00 81.94 262 ILE M N 1
ATOM 1834 C CA . ILE A 1 239 ? -32.089 2.962 -6.796 1.00 72.03 262 ILE M CA 1
ATOM 1835 C C . ILE A 1 239 ? -33.017 1.757 -6.640 1.00 77.96 262 ILE M C 1
ATOM 1836 O O . ILE A 1 239 ? -33.643 1.586 -5.604 1.00 83.36 262 ILE M O 1
ATOM 1841 N N . LEU A 1 240 ? -33.102 0.915 -7.668 1.00 81.53 263 LEU M N 1
ATOM 1842 C CA . LEU A 1 240 ? -33.871 -0.325 -7.552 1.00 82.09 263 LEU M CA 1
ATOM 1843 C C . LEU A 1 240 ? -33.185 -1.430 -6.748 1.00 79.41 263 LEU M C 1
ATOM 1844 O O . LEU A 1 240 ? -33.758 -1.964 -5.814 1.00 97.07 263 LEU M O 1
ATOM 1849 N N . LEU A 1 241 ? -31.959 -1.769 -7.124 1.00 80.90 264 LEU M N 1
ATOM 1850 C CA . LEU A 1 241 ? -31.330 -3.002 -6.651 1.00 81.16 264 LEU M CA 1
ATOM 1851 C C . LEU A 1 241 ? -30.324 -2.929 -5.493 1.00 88.10 264 LEU M C 1
ATOM 1852 O O . LEU A 1 241 ? -29.840 -3.975 -5.055 1.00 100.25 264 LEU M O 1
ATOM 1857 N N . TYR A 1 242 ? -29.990 -1.744 -4.986 1.00 76.86 265 TYR M N 1
ATOM 1858 C CA . TYR A 1 242 ? -28.897 -1.699 -4.005 1.00 75.54 265 TYR M CA 1
ATOM 1859 C C . TYR A 1 242 ? -29.284 -2.099 -2.582 1.00 88.17 265 TYR M C 1
ATOM 1860 O O . TYR A 1 242 ? -30.114 -1.466 -1.939 1.00 91.31 265 TYR M O 1
ATOM 1869 N N . GLN A 1 243 ? -28.652 -3.169 -2.111 1.00 100.50 266 GLN M N 1
ATOM 1870 C CA . GLN A 1 243 ? -28.896 -3.730 -0.787 1.00 111.35 266 GLN M CA 1
ATOM 1871 C C . GLN A 1 243 ? -28.008 -3.034 0.245 1.00 112.29 266 GLN M C 1
ATOM 1872 O O . GLN A 1 243 ? -27.040 -2.371 -0.131 1.00 103.52 266 GLN M O 1
ATOM 1878 N N . PRO A 1 244 ? -28.343 -3.167 1.544 1.00 115.66 267 PRO M N 1
ATOM 1879 C CA . PRO A 1 244 ? -27.510 -2.607 2.618 1.00 114.66 267 PRO M CA 1
ATOM 1880 C C . PRO A 1 244 ? -26.026 -2.989 2.511 1.00 116.07 267 PRO M C 1
ATOM 1881 O O . PRO A 1 244 ? -25.161 -2.107 2.575 1.00 121.16 267 PRO M O 1
ATOM 1885 N N . THR A 1 245 ? -25.733 -4.269 2.293 1.00 105.00 268 THR M N 1
ATOM 1886 C CA . THR A 1 245 ? -24.346 -4.723 2.207 1.00 100.66 268 THR M CA 1
ATOM 1887 C C . THR A 1 245 ? -23.593 -4.118 1.019 1.00 97.63 268 THR M C 1
ATOM 1888 O O . THR A 1 245 ? -22.373 -3.963 1.067 1.00 96.59 268 THR M O 1
ATOM 1892 N N . THR A 1 246 ? -24.324 -3.774 -0.039 1.00 104.94 269 THR M N 1
ATOM 1893 C CA . THR A 1 246 ? -23.723 -3.144 -1.218 1.00 106.49 269 THR M CA 1
ATOM 1894 C C . THR A 1 246 ? -23.821 -1.617 -1.199 1.00 113.92 269 THR M C 1
ATOM 1895 O O . THR A 1 246 ? -23.314 -0.949 -2.112 1.00 110.93 269 THR M O 1
ATOM 1899 N N . TYR A 1 247 ? -24.421 -1.071 -0.143 1.00 126.25 270 TYR M N 1
ATOM 1900 C CA . TYR A 1 247 ? -24.582 0.379 -0.005 1.00 128.36 270 TYR M CA 1
ATOM 1901 C C . TYR A 1 247 ? -23.263 1.095 -0.270 1.00 124.15 270 TYR M C 1
ATOM 1902 O O . TYR A 1 247 ? -23.244 2.185 -0.834 1.00 116.12 270 TYR M O 1
ATOM 1911 N N . GLU A 1 248 ? -22.161 0.459 0.127 1.00 127.20 271 GLU M N 1
ATOM 1912 C CA . GLU A 1 248 ? -20.838 1.046 -0.023 1.00 132.03 271 GLU M CA 1
ATOM 1913 C C . GLU A 1 248 ? -20.453 1.256 -1.479 1.00 133.74 271 GLU M C 1
ATOM 1914 O O . GLU A 1 248 ? -20.080 2.361 -1.872 1.00 138.45 271 GLU M O 1
ATOM 1920 N N . THR A 1 249 ? -20.519 0.196 -2.272 1.00 130.66 272 THR M N 1
ATOM 1921 C CA . THR A 1 249 ? -20.007 0.262 -3.637 1.00 120.61 272 THR M CA 1
ATOM 1922 C C . THR A 1 249 ? -21.013 0.853 -4.623 1.00 116.10 272 THR M C 1
ATOM 1923 O O . THR A 1 249 ? -20.639 1.506 -5.598 1.00 117.34 272 THR M O 1
ATOM 1927 N N . ALA A 1 250 ? -22.292 0.608 -4.350 1.00 108.88 273 ALA M N 1
ATOM 1928 C CA . ALA A 1 250 ? -23.379 0.959 -5.261 1.00 103.32 273 ALA M CA 1
ATOM 1929 C C . ALA A 1 250 ? -23.812 2.425 -5.190 1.00 105.05 273 ALA M C 1
ATOM 1930 O O . ALA A 1 250 ? -24.205 3.003 -6.202 1.00 106.40 273 ALA M O 1
ATOM 1932 N N . ASP A 1 251 ? -23.752 3.019 -4.000 1.00 101.72 274 ASP M N 1
ATOM 1933 C CA . ASP A 1 251 ? -24.262 4.374 -3.802 1.00 93.36 274 ASP M CA 1
ATOM 1934 C C . ASP A 1 251 ? -23.479 5.418 -4.594 1.00 94.45 274 ASP M C 1
ATOM 1935 O O . ASP A 1 251 ? -22.253 5.521 -4.482 1.00 78.58 274 ASP M O 1
ATOM 1940 N N . VAL A 1 252 ? -24.217 6.197 -5.377 1.00 109.16 275 VAL M N 1
ATOM 1941 C CA . VAL A 1 252 ? -23.659 7.173 -6.304 1.00 111.04 275 VAL M CA 1
ATOM 1942 C C . VAL A 1 252 ? -24.324 8.523 -6.015 1.00 110.89 275 VAL M C 1
ATOM 1943 O O . VAL A 1 252 ? -25.405 8.552 -5.430 1.00 124.01 275 VAL M O 1
ATOM 1947 N N . ILE A 1 253 ? -23.677 9.624 -6.400 1.00 93.66 276 ILE M N 1
ATOM 1948 C CA . ILE A 1 253 ? -24.165 10.972 -6.099 1.00 89.12 276 ILE M CA 1
ATOM 1949 C C . ILE A 1 253 ? -25.649 11.173 -6.383 1.00 92.79 276 ILE M C 1
ATOM 1950 O O . ILE A 1 253 ? -26.372 11.681 -5.526 1.00 93.03 276 ILE M O 1
ATOM 1955 N N . SER A 1 254 ? -26.103 10.772 -7.569 1.00 98.39 277 SER M N 1
ATOM 1956 C CA . SER A 1 254 ? -27.521 10.889 -7.923 1.00 105.58 277 SER M CA 1
ATOM 1957 C C . SER A 1 254 ? -28.424 10.188 -6.900 1.00 113.56 277 SER M C 1
ATOM 1958 O O . SER A 1 254 ? -29.458 10.728 -6.483 1.00 111.62 277 SER M O 1
ATOM 1961 N N . THR A 1 255 ? -28.014 8.992 -6.493 1.00 109.24 278 THR M N 1
ATOM 1962 C CA . THR A 1 255 ? -28.754 8.203 -5.518 1.00 98.09 278 THR M CA 1
ATOM 1963 C C . THR A 1 255 ? -28.777 8.886 -4.157 1.00 109.36 278 THR M C 1
ATOM 1964 O O . THR A 1 255 ? -29.821 8.961 -3.517 1.00 118.83 278 THR M O 1
ATOM 1968 N N . TYR A 1 256 ? -27.618 9.370 -3.722 1.00 113.09 279 TYR M N 1
ATOM 1969 C CA . TYR A 1 256 ? -27.489 10.104 -2.464 1.00 108.60 279 TYR M CA 1
ATOM 1970 C C . TYR A 1 256 ? -28.453 11.294 -2.441 1.00 107.29 279 TYR M C 1
ATOM 1971 O O . TYR A 1 256 ? -29.236 11.467 -1.492 1.00 104.35 279 TYR M O 1
ATOM 1980 N N . ILE A 1 257 ? -28.390 12.096 -3.504 1.00 103.81 280 ILE M N 1
ATOM 1981 C CA . ILE A 1 257 ? -29.297 13.219 -3.716 1.00 102.96 280 ILE M CA 1
ATOM 1982 C C . ILE A 1 257 ? -30.751 12.786 -3.579 1.00 113.73 280 ILE M C 1
ATOM 1983 O O . ILE A 1 257 ? -31.535 13.431 -2.887 1.00 117.95 280 ILE M O 1
ATOM 1988 N N . TYR A 1 258 ? -31.108 11.691 -4.244 1.00 114.40 281 TYR M N 1
ATOM 1989 C CA . TYR A 1 258 ? -32.473 11.183 -4.170 1.00 105.34 281 TYR M CA 1
ATOM 1990 C C . TYR A 1 258 ? -32.871 10.836 -2.740 1.00 111.25 281 TYR M C 1
ATOM 1991 O O . TYR A 1 258 ? -33.919 11.261 -2.254 1.00 121.32 281 TYR M O 1
ATOM 2000 N N . ARG A 1 259 ? -32.020 10.062 -2.079 1.00 109.79 282 ARG M N 1
ATOM 2001 C CA . ARG A 1 259 ? -32.305 9.537 -0.752 1.00 102.73 282 ARG M CA 1
ATOM 2002 C C . ARG A 1 259 ? -32.490 10.646 0.269 1.00 102.83 282 ARG M C 1
ATOM 2003 O O . ARG A 1 259 ? -33.447 10.632 1.040 1.00 106.33 282 ARG M O 1
ATOM 2011 N N . LEU A 1 260 ? -31.583 11.617 0.278 1.00 94.28 283 LEU M N 1
ATOM 2012 C CA . LEU A 1 260 ? -31.713 12.693 1.246 1.00 92.96 283 LEU M CA 1
ATOM 2013 C C . LEU A 1 260 ? -32.829 13.652 0.859 1.00 96.82 283 LEU M C 1
ATOM 2014 O O . LEU A 1 260 ? -33.600 14.091 1.713 1.00 95.34 283 LEU M O 1
ATOM 2019 N N . GLY A 1 261 ? -32.910 13.964 -0.429 1.00 105.10 284 GLY M N 1
ATOM 2020 C CA . GLY A 1 261 ? -33.803 15.000 -0.920 1.00 117.34 284 GLY M CA 1
ATOM 2021 C C . GLY A 1 261 ? -35.275 14.648 -0.949 1.00 123.73 284 GLY M C 1
ATOM 2022 O O . GLY A 1 261 ? -36.120 15.429 -0.503 1.00 136.34 284 GLY M O 1
ATOM 2023 N N . LEU A 1 262 ? -35.589 13.476 -1.481 1.00 105.97 285 LEU M N 1
ATOM 2024 C CA . LEU A 1 262 ? -36.976 13.064 -1.615 1.00 98.34 285 LEU M CA 1
ATOM 2025 C C . LEU A 1 262 ? -37.366 12.129 -0.480 1.00 101.41 285 LEU M C 1
ATOM 2026 O O . LEU A 1 262 ? -38.256 12.440 0.305 1.00 104.84 285 LEU M O 1
ATOM 2031 N N . GLN A 1 263 ? -36.704 10.979 -0.411 1.00 111.14 286 GLN M N 1
ATOM 2032 C CA . GLN A 1 263 ? -36.937 10.012 0.657 1.00 118.64 286 GLN M CA 1
ATOM 2033 C C . GLN A 1 263 ? -36.730 10.618 2.047 1.00 126.67 286 GLN M C 1
ATOM 2034 O O . GLN A 1 263 ? -37.675 10.727 2.830 1.00 129.21 286 GLN M O 1
ATOM 2040 N N . GLY A 1 264 ? -35.491 11.007 2.344 1.00 126.89 287 GLY M N 1
ATOM 2041 C CA . GLY A 1 264 ? -35.138 11.549 3.647 1.00 121.28 287 GLY M CA 1
ATOM 2042 C C . GLY A 1 264 ? -35.675 12.948 3.894 1.00 109.33 287 GLY M C 1
ATOM 2043 O O . GLY A 1 264 ? -35.586 13.474 5.010 1.00 105.76 287 GLY M O 1
ATOM 2044 N N . ALA A 1 265 ? -36.222 13.550 2.841 1.00 95.56 288 ALA M N 1
ATOM 2045 C CA . ALA A 1 265 ? -36.849 14.868 2.907 1.00 92.21 288 ALA M CA 1
ATOM 2046 C C . ALA A 1 265 ? -35.925 15.981 3.387 1.00 92.76 288 ALA M C 1
ATOM 2047 O O . ALA A 1 265 ? -36.380 16.959 3.969 1.00 99.78 288 ALA M O 1
ATOM 2049 N N . ARG A 1 266 ? -34.628 15.832 3.135 1.00 79.75 289 ARG M N 1
ATOM 2050 C CA . ARG A 1 266 ? -33.684 16.903 3.408 1.00 106.97 289 ARG M CA 1
ATOM 2051 C C . ARG A 1 266 ? -33.370 17.586 2.084 1.00 118.34 289 ARG M C 1
ATOM 2052 O O . ARG A 1 266 ? -32.638 17.048 1.259 1.00 126.85 289 ARG M O 1
ATOM 2060 N N . TYR A 1 267 ? -33.904 18.785 1.901 1.00 115.02 290 TYR M N 1
ATOM 2061 C CA . TYR A 1 267 ? -33.925 19.423 0.588 1.00 114.78 290 TYR M CA 1
ATOM 2062 C C . TYR A 1 267 ? -32.690 20.259 0.302 1.00 118.59 290 TYR M C 1
ATOM 2063 O O . TYR A 1 267 ? -31.974 20.002 -0.658 1.00 126.64 290 TYR M O 1
ATOM 2072 N N . ASP A 1 268 ? -32.474 21.279 1.123 1.00 122.86 291 ASP M N 1
ATOM 2073 C CA . ASP A 1 268 ? -31.388 22.233 0.927 1.00 127.36 291 ASP M CA 1
ATOM 2074 C C . ASP A 1 268 ? -30.039 21.558 0.677 1.00 128.03 291 ASP M C 1
ATOM 2075 O O . ASP A 1 268 ? -29.375 21.841 -0.325 1.00 129.72 291 ASP M O 1
ATOM 2080 N N . ILE A 1 269 ? -29.654 20.655 1.574 1.00 124.95 292 ILE M N 1
ATOM 2081 C CA . ILE A 1 269 ? -28.383 19.945 1.469 1.00 121.26 292 ILE M CA 1
ATOM 2082 C C . ILE A 1 269 ? -28.366 19.112 0.181 1.00 120.88 292 ILE M C 1
ATOM 2083 O O . ILE A 1 269 ? -27.338 18.999 -0.512 1.00 117.57 292 ILE M O 1
ATOM 2088 N N . ALA A 1 270 ? -29.540 18.603 -0.177 1.00 123.52 293 ALA M N 1
ATOM 2089 C CA . ALA A 1 270 ? -29.691 17.774 -1.358 1.00 120.14 293 ALA M CA 1
ATOM 2090 C C . ALA A 1 270 ? -29.566 18.640 -2.598 1.00 114.33 293 ALA M C 1
ATOM 2091 O O . ALA A 1 270 ? -28.702 18.395 -3.422 1.00 122.06 293 ALA M O 1
ATOM 2093 N N . THR A 1 271 ? -30.449 19.625 -2.737 1.00 100.77 294 THR M N 1
ATOM 2094 C CA . THR A 1 271 ? -30.406 20.560 -3.860 1.00 96.66 294 THR M CA 1
ATOM 2095 C C . THR A 1 271 ? -28.994 21.096 -4.094 1.00 98.42 294 THR M C 1
ATOM 2096 O O . THR A 1 271 ? -28.545 21.212 -5.240 1.00 84.97 294 THR M O 1
ATOM 2100 N N . ALA A 1 272 ? -28.290 21.397 -3.005 1.00 109.47 295 ALA M N 1
ATOM 2101 C CA . ALA A 1 272 ? -26.905 21.853 -3.097 1.00 114.88 295 ALA M CA 1
ATOM 2102 C C . ALA A 1 272 ? -25.995 20.777 -3.698 1.00 118.73 295 ALA M C 1
ATOM 2103 O O . ALA A 1 272 ? -25.190 21.059 -4.605 1.00 127.39 295 ALA M O 1
ATOM 2105 N N . ALA A 1 273 ? -26.122 19.545 -3.199 1.00 112.37 296 ALA M N 1
ATOM 2106 C CA . ALA A 1 273 ? -25.381 18.420 -3.783 1.00 109.44 296 ALA M CA 1
ATOM 2107 C C . ALA A 1 273 ? -25.666 18.287 -5.286 1.00 107.68 296 ALA M C 1
ATOM 2108 O O . ALA A 1 273 ? -24.760 18.042 -6.098 1.00 111.65 296 ALA M O 1
ATOM 2110 N N . GLY A 1 274 ? -26.935 18.465 -5.635 1.00 99.19 297 GLY M N 1
ATOM 2111 C CA . GLY A 1 274 ? -27.384 18.480 -7.012 1.00 98.42 297 GLY M CA 1
ATOM 2112 C C . GLY A 1 274 ? -26.678 19.551 -7.820 1.00 112.63 297 GLY M C 1
ATOM 2113 O O . GLY A 1 274 ? -26.343 19.319 -8.985 1.00 117.79 297 GLY M O 1
ATOM 2114 N N . ILE A 1 275 ? -26.453 20.719 -7.215 1.00 111.67 298 ILE M N 1
ATOM 2115 C CA . ILE A 1 275 ? -25.694 21.773 -7.885 1.00 102.32 298 ILE M CA 1
ATOM 2116 C C . ILE A 1 275 ? -24.287 21.289 -8.165 1.00 107.27 298 ILE M C 1
ATOM 2117 O O . ILE A 1 275 ? -23.809 21.409 -9.288 1.00 111.00 298 ILE M O 1
ATOM 2122 N N . PHE A 1 276 ? -23.625 20.763 -7.138 1.00 108.50 299 PHE M N 1
ATOM 2123 C CA . PHE A 1 276 ? -22.256 20.267 -7.293 1.00 117.72 299 PHE M CA 1
ATOM 2124 C C . PHE A 1 276 ? -22.169 19.336 -8.499 1.00 114.10 299 PHE M C 1
ATOM 2125 O O . PHE A 1 276 ? -21.353 19.542 -9.415 1.00 109.77 299 PHE M O 1
ATOM 2133 N N . ASN A 1 277 ? -23.059 18.344 -8.511 1.00 114.15 300 ASN M N 1
ATOM 2134 C CA . ASN A 1 277 ? -23.162 17.408 -9.629 1.00 106.02 300 ASN M CA 1
ATOM 2135 C C . ASN A 1 277 ? -23.381 18.088 -10.985 1.00 117.94 300 ASN M C 1
ATOM 2136 O O . ASN A 1 277 ? -22.699 17.763 -11.961 1.00 126.94 300 ASN M O 1
ATOM 2141 N N . ALA A 1 278 ? -24.325 19.025 -11.038 1.00 112.47 301 ALA M N 1
ATOM 2142 C CA . ALA A 1 278 ? -24.704 19.678 -12.294 1.00 96.79 301 ALA M CA 1
ATOM 2143 C C . ALA A 1 278 ? -23.587 20.544 -12.868 1.00 101.21 301 ALA M C 1
ATOM 2144 O O . ALA A 1 278 ? -23.307 20.505 -14.066 1.00 103.94 301 ALA M O 1
ATOM 2146 N N . VAL A 1 279 ? -22.959 21.332 -12.004 1.00 106.07 302 VAL M N 1
ATOM 2147 C CA . VAL A 1 279 ? -21.828 22.161 -12.390 1.00 101.59 302 VAL M CA 1
ATOM 2148 C C . VAL A 1 279 ? -20.667 21.302 -12.876 1.00 100.94 302 VAL M C 1
ATOM 2149 O O . VAL A 1 279 ? -20.072 21.602 -13.910 1.00 103.81 302 VAL M O 1
ATOM 2153 N N . VAL A 1 280 ? -20.347 20.235 -12.148 1.00 97.31 303 VAL M N 1
ATOM 2154 C CA . VAL A 1 280 ? -19.281 19.339 -12.602 1.00 100.19 303 VAL M CA 1
ATOM 2155 C C . VAL A 1 280 ? -19.624 18.682 -13.951 1.00 111.11 303 VAL M C 1
ATOM 2156 O O . VAL A 1 280 ? -18.753 18.508 -14.800 1.00 124.52 303 VAL M O 1
ATOM 2160 N N . ALA A 1 281 ? -20.895 18.347 -14.161 1.00 109.12 304 ALA M N 1
ATOM 2161 C CA . ALA A 1 281 ? -21.328 17.780 -15.441 1.00 107.24 304 ALA M CA 1
ATOM 2162 C C . ALA A 1 281 ? -21.182 18.779 -16.588 1.00 110.36 304 ALA M C 1
ATOM 2163 O O . ALA A 1 281 ? -20.729 18.429 -17.675 1.00 123.77 304 ALA M O 1
ATOM 2165 N N . LEU A 1 282 ? -21.568 20.023 -16.342 1.00 105.07 305 LEU M N 1
ATOM 2166 C CA . LEU A 1 282 ? -21.447 21.071 -17.348 1.00 103.23 305 LEU M CA 1
ATOM 2167 C C . LEU A 1 282 ? -19.973 21.323 -17.658 1.00 112.08 305 LEU M C 1
ATOM 2168 O O . LEU A 1 282 ? -19.597 21.561 -18.806 1.00 114.18 305 LEU M O 1
ATOM 2173 N N . VAL A 1 283 ? -19.137 21.261 -16.627 1.00 120.45 306 VAL M N 1
ATOM 2174 C CA . VAL A 1 283 ? -17.702 21.445 -16.799 1.00 120.40 306 VAL M CA 1
ATOM 2175 C C . VAL A 1 283 ? -17.129 20.327 -17.653 1.00 124.93 306 VAL M C 1
ATOM 2176 O O . VAL A 1 283 ? -16.366 20.581 -18.584 1.00 135.07 306 VAL M O 1
ATOM 2180 N N . ILE A 1 284 ? -17.507 19.093 -17.344 1.00 117.43 307 ILE M N 1
ATOM 2181 C CA . ILE A 1 284 ? -16.958 17.950 -18.060 1.00 113.59 307 ILE M CA 1
ATOM 2182 C C . ILE A 1 284 ? -17.475 17.883 -19.497 1.00 110.23 307 ILE M C 1
ATOM 2183 O O . ILE A 1 284 ? -16.784 17.382 -20.381 1.00 124.24 307 ILE M O 1
ATOM 2188 N N . VAL A 1 285 ? -18.672 18.409 -19.746 1.00 93.47 308 VAL M N 1
ATOM 2189 C CA . VAL A 1 285 ? -19.162 18.460 -21.122 1.00 90.09 308 VAL M CA 1
ATOM 2190 C C . VAL A 1 285 ? -18.530 19.618 -21.892 1.00 90.29 308 VAL M C 1
ATOM 2191 O O . VAL A 1 285 ? -18.393 19.559 -23.109 1.00 95.43 308 VAL M O 1
ATOM 2195 N N . LEU A 1 286 ? -18.125 20.665 -21.179 1.00 99.78 309 LEU M N 1
ATOM 2196 C CA . LEU A 1 286 ? -17.384 21.757 -21.809 1.00 103.35 309 LEU M CA 1
ATOM 2197 C C . LEU A 1 286 ? -15.998 21.267 -22.221 1.00 101.59 309 LEU M C 1
ATOM 2198 O O . LEU A 1 286 ? -15.582 21.438 -23.371 1.00 80.93 309 LEU M O 1
ATOM 2203 N N . PHE A 1 287 ? -15.302 20.640 -21.273 1.00 120.64 310 PHE M N 1
ATOM 2204 C CA . PHE A 1 287 ? -13.975 20.067 -21.499 1.00 130.98 310 PHE M CA 1
ATOM 2205 C C . PHE A 1 287 ? -14.023 18.934 -22.514 1.00 128.93 310 PHE M C 1
ATOM 2206 O O . PHE A 1 287 ? -13.019 18.617 -23.151 1.00 131.49 310 PHE M O 1
ATOM 2214 N N . ALA A 1 288 ? -15.192 18.317 -22.651 1.00 115.96 311 ALA M N 1
ATOM 2215 C CA . ALA A 1 288 ? -15.390 17.289 -23.660 1.00 107.79 311 ALA M CA 1
ATOM 2216 C C . ALA A 1 288 ? -15.491 17.946 -25.025 1.00 107.44 311 ALA M C 1
ATOM 2217 O O . ALA A 1 288 ? -14.658 17.710 -25.895 1.00 114.22 311 ALA M O 1
ATOM 2219 N N . ASN A 1 289 ? -16.524 18.768 -25.197 1.00 104.73 312 ASN M N 1
ATOM 2220 C CA . ASN A 1 289 ? -16.787 19.450 -26.461 1.00 105.92 312 ASN M CA 1
ATOM 2221 C C . ASN A 1 289 ? -15.574 20.197 -27.002 1.00 113.37 312 ASN M C 1
ATOM 2222 O O . ASN A 1 289 ? -15.347 20.225 -28.209 1.00 111.11 312 ASN M O 1
ATOM 2227 N N . HIS A 1 290 ? -14.797 20.798 -26.106 1.00 119.51 313 HIS M N 1
ATOM 2228 C CA . HIS A 1 290 ? -13.570 21.481 -26.506 1.00 117.74 313 HIS M CA 1
ATOM 2229 C C . HIS A 1 290 ? -12.619 20.538 -27.238 1.00 121.19 313 HIS M C 1
ATOM 2230 O O . HIS A 1 290 ? -12.379 20.695 -28.430 1.00 124.00 313 HIS M O 1
ATOM 2237 N N . MET A 1 291 ? -12.096 19.547 -26.518 1.00 125.81 314 MET M N 1
ATOM 2238 C CA . MET A 1 291 ? -11.126 18.603 -27.069 1.00 116.93 314 MET M CA 1
ATOM 2239 C C . MET A 1 291 ? -11.694 17.849 -28.267 1.00 121.55 314 MET M C 1
ATOM 2240 O O . MET A 1 291 ? -10.959 17.455 -29.175 1.00 124.28 314 MET M O 1
ATOM 2245 N N . SER A 1 292 ? -13.011 17.673 -28.272 1.00 122.44 315 SER M N 1
ATOM 2246 C CA . SER A 1 292 ? -13.680 16.920 -29.322 1.00 118.95 315 SER M CA 1
ATOM 2247 C C . SER A 1 292 ? -13.711 17.717 -30.610 1.00 119.58 315 SER M C 1
ATOM 2248 O O . SER A 1 292 ? -13.135 17.304 -31.608 1.00 127.56 315 SER M O 1
ATOM 2251 N N . ARG A 1 293 ? -14.401 18.852 -30.583 1.00 124.81 316 ARG M N 1
ATOM 2252 C CA . ARG A 1 293 ? -14.470 19.744 -31.736 1.00 130.63 316 ARG M CA 1
ATOM 2253 C C . ARG A 1 293 ? -13.081 20.118 -32.242 1.00 132.82 316 ARG M C 1
ATOM 2254 O O . ARG A 1 293 ? -12.829 20.106 -33.449 1.00 144.85 316 ARG M O 1
ATOM 2262 N N . ARG A 1 294 ? -12.183 20.451 -31.317 1.00 122.79 317 ARG M N 1
ATOM 2263 C CA . ARG A 1 294 ? -10.803 20.756 -31.680 1.00 126.52 317 ARG M CA 1
ATOM 2264 C C . ARG A 1 294 ? -10.148 19.592 -32.408 1.00 134.01 317 ARG M C 1
ATOM 2265 O O . ARG A 1 294 ? -9.881 19.675 -33.606 1.00 147.79 317 ARG M O 1
ATOM 2273 N N . ILE A 1 295 ? -9.902 18.504 -31.685 1.00 134.78 318 ILE M N 1
ATOM 2274 C CA . ILE A 1 295 ? -9.158 17.384 -32.252 1.00 140.98 318 ILE M CA 1
ATOM 2275 C C . ILE A 1 295 ? -9.936 16.614 -33.319 1.00 139.25 318 ILE M C 1
ATOM 2276 O O . ILE A 1 295 ? -9.416 16.377 -34.406 1.00 146.05 318 ILE M O 1
ATOM 2281 N N . THR A 1 296 ? -11.182 16.247 -33.047 1.00 132.53 319 THR M N 1
ATOM 2282 C CA . THR A 1 296 ? -11.949 15.662 -34.125 1.00 127.90 319 THR M CA 1
ATOM 2283 C C . THR A 1 296 ? -12.880 16.705 -34.724 1.00 118.32 319 THR M C 1
ATOM 2284 O O . THR A 1 296 ? -14.031 16.890 -34.298 1.00 115.28 319 THR M O 1
ATOM 2288 N N . LYS A 1 297 ? -12.377 17.288 -35.804 1.00 123.66 320 LYS M N 1
ATOM 2289 C CA . LYS A 1 297 ? -13.137 18.012 -36.807 1.00 146.05 320 LYS M CA 1
ATOM 2290 C C . LYS A 1 297 ? -14.289 18.906 -36.331 1.00 141.06 320 LYS M C 1
ATOM 2291 O O . LYS A 1 297 ? -14.511 19.985 -36.888 1.00 141.87 320 LYS M O 1
ATOM 2297 N N . LEU B 2 2 ? -21.504 -4.296 -47.308 1.00 106.22 2 LEU N N 1
ATOM 2298 C CA . LEU B 2 2 ? -20.096 -4.006 -47.553 1.00 120.60 2 LEU N CA 1
ATOM 2299 C C . LEU B 2 2 ? -19.575 -4.691 -48.826 1.00 126.61 2 LEU N C 1
ATOM 2300 O O . LEU B 2 2 ? -20.287 -4.792 -49.828 1.00 126.93 2 LEU N O 1
ATOM 2305 N N . ALA B 2 3 ? -18.332 -5.159 -48.779 1.00 130.39 3 ALA N N 1
ATOM 2306 C CA . ALA B 2 3 ? -17.680 -5.717 -49.959 1.00 143.97 3 ALA N CA 1
ATOM 2307 C C . ALA B 2 3 ? -18.355 -6.993 -50.459 1.00 156.68 3 ALA N C 1
ATOM 2308 O O . ALA B 2 3 ? -18.541 -7.950 -49.710 1.00 159.98 3 ALA N O 1
ATOM 2310 N N . THR B 2 4 ? -18.726 -6.982 -51.737 1.00 158.47 4 THR N N 1
ATOM 2311 C CA . THR B 2 4 ? -19.352 -8.127 -52.399 1.00 148.08 4 THR N CA 1
ATOM 2312 C C . THR B 2 4 ? -18.466 -9.361 -52.670 1.00 146.70 4 THR N C 1
ATOM 2313 O O . THR B 2 4 ? -18.844 -10.479 -52.318 1.00 149.83 4 THR N O 1
ATOM 2317 N N . PRO B 2 5 ? -17.290 -9.170 -53.300 1.00 142.39 5 PRO N N 1
ATOM 2318 C CA . PRO B 2 5 ? -16.660 -10.347 -53.907 1.00 147.22 5 PRO N CA 1
ATOM 2319 C C . PRO B 2 5 ? -15.640 -11.133 -53.070 1.00 157.01 5 PRO N C 1
ATOM 2320 O O . PRO B 2 5 ? -14.485 -11.202 -53.476 1.00 164.97 5 PRO N O 1
ATOM 2324 N N . PHE B 2 6 ? -16.057 -11.687 -51.934 1.00 161.88 6 PHE N N 1
ATOM 2325 C CA . PHE B 2 6 ? -15.400 -12.855 -51.323 1.00 167.97 6 PHE N CA 1
ATOM 2326 C C . PHE B 2 6 ? -13.870 -12.786 -51.177 1.00 160.06 6 PHE N C 1
ATOM 2327 O O . PHE B 2 6 ? -13.328 -11.921 -50.489 1.00 157.47 6 PHE N O 1
ATOM 2335 N N . TYR B 2 7 ? -13.202 -13.725 -51.852 1.00 155.95 7 TYR N N 1
ATOM 2336 C CA . TYR B 2 7 ? -11.736 -13.837 -51.915 1.00 152.38 7 TYR N CA 1
ATOM 2337 C C . TYR B 2 7 ? -10.966 -14.158 -50.620 1.00 144.48 7 TYR N C 1
ATOM 2338 O O . TYR B 2 7 ? -11.190 -15.199 -50.004 1.00 147.68 7 TYR N O 1
ATOM 2347 N N . SER B 2 8 ? -10.070 -13.259 -50.222 1.00 139.02 8 SER N N 1
ATOM 2348 C CA . SER B 2 8 ? -8.928 -13.581 -49.352 1.00 138.89 8 SER N CA 1
ATOM 2349 C C . SER B 2 8 ? -9.195 -14.362 -48.061 1.00 142.03 8 SER N C 1
ATOM 2350 O O . SER B 2 8 ? -10.229 -14.191 -47.418 1.00 158.40 8 SER N O 1
ATOM 2353 N N . ARG B 2 9 ? -8.249 -15.235 -47.717 1.00 130.29 9 ARG N N 1
ATOM 2354 C CA . ARG B 2 9 ? -8.288 -16.025 -46.482 1.00 126.82 9 ARG N CA 1
ATOM 2355 C C . ARG B 2 9 ? -8.387 -15.141 -45.239 1.00 143.11 9 ARG N C 1
ATOM 2356 O O . ARG B 2 9 ? -9.211 -15.386 -44.337 1.00 143.60 9 ARG N O 1
ATOM 2364 N N . SER B 2 10 ? -7.550 -14.101 -45.220 1.00 151.87 10 SER N N 1
ATOM 2365 C CA . SER B 2 10 ? -7.526 -13.096 -44.159 1.00 145.67 10 SER N CA 1
ATOM 2366 C C . SER B 2 10 ? -8.893 -12.451 -44.004 1.00 132.97 10 SER N C 1
ATOM 2367 O O . SER B 2 10 ? -9.193 -11.834 -42.985 1.00 139.14 10 SER N O 1
ATOM 2370 N N . ASP B 2 11 ? -9.709 -12.581 -45.044 1.00 122.84 11 ASP N N 1
ATOM 2371 C CA . ASP B 2 11 ? -11.105 -12.185 -44.992 1.00 127.05 11 ASP N CA 1
ATOM 2372 C C . ASP B 2 11 ? -11.980 -13.352 -44.546 1.00 125.47 11 ASP N C 1
ATOM 2373 O O . ASP B 2 11 ? -12.652 -13.251 -43.535 1.00 137.93 11 ASP N O 1
ATOM 2378 N N . ARG B 2 12 ? -11.976 -14.448 -45.303 1.00 116.16 12 ARG N N 1
ATOM 2379 C CA . ARG B 2 12 ? -12.866 -15.588 -45.039 1.00 120.23 12 ARG N CA 1
ATOM 2380 C C . ARG B 2 12 ? -12.906 -16.055 -43.578 1.00 125.27 12 ARG N C 1
ATOM 2381 O O . ARG B 2 12 ? -13.994 -16.162 -42.976 1.00 131.00 12 ARG N O 1
ATOM 2389 N N . ILE B 2 13 ? -11.731 -16.307 -43.003 1.00 123.61 13 ILE N N 1
ATOM 2390 C CA . ILE B 2 13 ? -11.669 -16.769 -41.614 1.00 116.21 13 ILE N CA 1
ATOM 2391 C C . ILE B 2 13 ? -12.275 -15.725 -40.673 1.00 110.08 13 ILE N C 1
ATOM 2392 O O . ILE B 2 13 ? -13.156 -16.035 -39.852 1.00 107.58 13 ILE N O 1
ATOM 2397 N N . PHE B 2 14 ? -11.803 -14.492 -40.830 1.00 101.46 14 PHE N N 1
ATOM 2398 C CA . PHE B 2 14 ? -12.290 -13.327 -40.101 1.00 100.28 14 PHE N CA 1
ATOM 2399 C C . PHE B 2 14 ? -13.819 -13.230 -40.119 1.00 108.13 14 PHE N C 1
ATOM 2400 O O . PHE B 2 14 ? -14.454 -13.071 -39.076 1.00 124.53 14 PHE N O 1
ATOM 2408 N N . GLY B 2 15 ? -14.399 -13.330 -41.310 1.00 100.41 15 GLY N N 1
ATOM 2409 C CA . GLY B 2 15 ? -15.834 -13.247 -41.493 1.00 98.01 15 GLY N CA 1
ATOM 2410 C C . GLY B 2 15 ? -16.572 -14.354 -40.770 1.00 102.19 15 GLY N C 1
ATOM 2411 O O . GLY B 2 15 ? -17.588 -14.100 -40.110 1.00 106.84 15 GLY N O 1
ATOM 2412 N N . ILE B 2 16 ? -16.069 -15.582 -40.884 1.00 103.78 16 ILE N N 1
ATOM 2413 C CA . ILE B 2 16 ? -16.707 -16.688 -40.174 1.00 105.80 16 ILE N CA 1
ATOM 2414 C C . ILE B 2 16 ? -16.689 -16.490 -38.657 1.00 103.20 16 ILE N C 1
ATOM 2415 O O . ILE B 2 16 ? -17.742 -16.572 -38.005 1.00 99.72 16 ILE N O 1
ATOM 2420 N N . VAL B 2 17 ? -15.511 -16.210 -38.094 1.00 97.10 17 VAL N N 1
ATOM 2421 C CA . VAL B 2 17 ? -15.427 -16.009 -36.645 1.00 100.74 17 VAL N CA 1
ATOM 2422 C C . VAL B 2 17 ? -16.262 -14.808 -36.193 1.00 93.31 17 VAL N C 1
ATOM 2423 O O . VAL B 2 17 ? -16.752 -14.763 -35.058 1.00 94.20 17 VAL N O 1
ATOM 2427 N N . ASN B 2 18 ? -16.434 -13.846 -37.094 1.00 80.87 18 ASN N N 1
ATOM 2428 C CA . ASN B 2 18 ? -17.300 -12.710 -36.834 1.00 86.72 18 ASN N CA 1
ATOM 2429 C C . ASN B 2 18 ? -18.748 -13.160 -36.686 1.00 88.68 18 ASN N C 1
ATOM 2430 O O . ASN B 2 18 ? -19.414 -12.828 -35.701 1.00 99.74 18 ASN N O 1
ATOM 2435 N N . ALA B 2 19 ? -19.225 -13.929 -37.659 1.00 87.26 19 ALA N N 1
ATOM 2436 C CA . ALA B 2 19 ? -20.594 -14.450 -37.613 1.00 86.27 19 ALA N CA 1
ATOM 2437 C C . ALA B 2 19 ? -20.832 -15.330 -36.385 1.00 97.43 19 ALA N C 1
ATOM 2438 O O . ALA B 2 19 ? -21.930 -15.342 -35.819 1.00 93.91 19 ALA N O 1
ATOM 2440 N N . VAL B 2 20 ? -19.803 -16.063 -35.975 1.00 103.52 20 VAL N N 1
ATOM 2441 C CA . VAL B 2 20 ? -19.921 -16.919 -34.800 1.00 105.80 20 VAL N CA 1
ATOM 2442 C C . VAL B 2 20 ? -19.994 -16.106 -33.509 1.00 107.94 20 VAL N C 1
ATOM 2443 O O . VAL B 2 20 ? -20.881 -16.329 -32.690 1.00 116.21 20 VAL N O 1
ATOM 2447 N N . LEU B 2 21 ? -19.068 -15.167 -33.329 1.00 96.62 21 LEU N N 1
ATOM 2448 C CA . LEU B 2 21 ? -19.088 -14.314 -32.142 1.00 87.71 21 LEU N CA 1
ATOM 2449 C C . LEU B 2 21 ? -20.413 -13.565 -32.027 1.00 96.43 21 LEU N C 1
ATOM 2450 O O . LEU B 2 21 ? -21.070 -13.592 -30.980 1.00 102.78 21 LEU N O 1
ATOM 2455 N N . LEU B 2 22 ? -20.806 -12.905 -33.111 1.00 93.52 22 LEU N N 1
ATOM 2456 C CA . LEU B 2 22 ? -22.062 -12.167 -33.136 1.00 82.49 22 LEU N CA 1
ATOM 2457 C C . LEU B 2 22 ? -23.242 -13.101 -32.872 1.00 81.99 22 LEU N C 1
ATOM 2458 O O . LEU B 2 22 ? -24.233 -12.709 -32.270 1.00 79.34 22 LEU N O 1
ATOM 2463 N N . GLY B 2 23 ? -23.123 -14.344 -33.326 1.00 89.56 23 GLY N N 1
ATOM 2464 C CA . GLY B 2 23 ? -24.155 -15.334 -33.088 1.00 93.07 23 GLY N CA 1
ATOM 2465 C C . GLY B 2 23 ? -24.293 -15.657 -31.614 1.00 101.66 23 GLY N C 1
ATOM 2466 O O . GLY B 2 23 ? -25.400 -15.643 -31.070 1.00 103.18 23 GLY N O 1
ATOM 2467 N N . ILE B 2 24 ? -23.166 -15.951 -30.969 1.00 104.16 24 ILE N N 1
ATOM 2468 C CA . ILE B 2 24 ? -23.153 -16.262 -29.543 1.00 100.49 24 ILE N CA 1
ATOM 2469 C C . ILE B 2 24 ? -23.735 -15.095 -28.757 1.00 91.17 24 ILE N C 1
ATOM 2470 O O . ILE B 2 24 ? -24.557 -15.292 -27.862 1.00 92.35 24 ILE N O 1
ATOM 2475 N N . PHE B 2 25 ? -23.314 -13.883 -29.104 1.00 87.07 25 PHE N N 1
ATOM 2476 C CA . PHE B 2 25 ? -23.835 -12.691 -28.446 1.00 92.09 25 PHE N CA 1
ATOM 2477 C C . PHE B 2 25 ? -25.351 -12.597 -28.620 1.00 92.95 25 PHE N C 1
ATOM 2478 O O . PHE B 2 25 ? -26.079 -12.306 -27.671 1.00 104.29 25 PHE N O 1
ATOM 2486 N N . ALA B 2 26 ? -25.819 -12.858 -29.836 1.00 89.24 26 ALA N N 1
ATOM 2487 C CA . ALA B 2 26 ? -27.247 -12.823 -30.127 1.00 90.39 26 ALA N CA 1
ATOM 2488 C C . ALA B 2 26 ? -27.999 -13.832 -29.266 1.00 101.89 26 ALA N C 1
ATOM 2489 O O . ALA B 2 26 ? -29.089 -13.546 -28.769 1.00 104.78 26 ALA N O 1
ATOM 2491 N N . LEU B 2 27 ? -27.409 -15.010 -29.083 1.00 100.91 27 LEU N N 1
ATOM 2492 C CA . LEU B 2 27 ? -28.036 -16.050 -28.278 1.00 95.50 27 LEU N CA 1
ATOM 2493 C C . LEU B 2 27 ? -28.101 -15.639 -26.816 1.00 89.42 27 LEU N C 1
ATOM 2494 O O . LEU B 2 27 ? -29.122 -15.829 -26.165 1.00 87.78 27 LEU N O 1
ATOM 2499 N N . CYS B 2 28 ? -27.009 -15.065 -26.311 1.00 91.68 28 CYS N N 1
ATOM 2500 C CA . CYS B 2 28 ? -26.971 -14.545 -24.946 1.00 86.07 28 CYS N CA 1
ATOM 2501 C C . CYS B 2 28 ? -28.049 -13.487 -24.731 1.00 90.82 28 CYS N C 1
ATOM 2502 O O . CYS B 2 28 ? -28.696 -13.450 -23.693 1.00 97.07 28 CYS N O 1
ATOM 2505 N N . ALA B 2 29 ? -28.246 -12.633 -25.727 1.00 97.12 29 ALA N N 1
ATOM 2506 C CA . ALA B 2 29 ? -29.243 -11.571 -25.632 1.00 94.95 29 ALA N CA 1
ATOM 2507 C C . ALA B 2 29 ? -30.679 -12.081 -25.774 1.00 99.26 29 ALA N C 1
ATOM 2508 O O . ALA B 2 29 ? -31.608 -11.474 -25.257 1.00 97.24 29 ALA N O 1
ATOM 2510 N N . LEU B 2 30 ? -30.864 -13.184 -26.491 1.00 108.26 30 LEU N N 1
ATOM 2511 C CA . LEU B 2 30 ? -32.201 -13.740 -26.688 1.00 103.59 30 LEU N CA 1
ATOM 2512 C C . LEU B 2 30 ? -32.573 -14.714 -25.580 1.00 93.98 30 LEU N C 1
ATOM 2513 O O . LEU B 2 30 ? -33.743 -15.060 -25.409 1.00 98.35 30 LEU N O 1
ATOM 2518 N N . TYR B 2 31 ? -31.574 -15.131 -24.811 1.00 91.49 31 TYR N N 1
ATOM 2519 C CA . TYR B 2 31 ? -31.766 -16.159 -23.784 1.00 94.55 31 TYR N CA 1
ATOM 2520 C C . TYR B 2 31 ? -32.737 -15.785 -22.649 1.00 99.81 31 TYR N C 1
ATOM 2521 O O . TYR B 2 31 ? -33.660 -16.550 -22.367 1.00 96.80 31 TYR N O 1
ATOM 2530 N N . PRO B 2 32 ? -32.536 -14.619 -21.995 1.00 97.20 32 PRO N N 1
ATOM 2531 C CA . PRO B 2 32 ? -33.451 -14.274 -20.898 1.00 93.06 32 PRO N CA 1
ATOM 2532 C C . PRO B 2 32 ? -34.907 -14.131 -21.325 1.00 87.71 32 PRO N C 1
ATOM 2533 O O . PRO B 2 32 ? -35.798 -14.331 -20.513 1.00 84.17 32 PRO N O 1
ATOM 2537 N N . ILE B 2 33 ? -35.150 -13.798 -22.584 1.00 86.46 33 ILE N N 1
ATOM 2538 C CA . ILE B 2 33 ? -36.517 -13.623 -23.042 1.00 84.92 33 ILE N CA 1
ATOM 2539 C C . ILE B 2 33 ? -37.228 -14.955 -23.207 1.00 83.65 33 ILE N C 1
ATOM 2540 O O . ILE B 2 33 ? -38.404 -15.079 -22.865 1.00 91.51 33 ILE N O 1
ATOM 2545 N N . ILE B 2 34 ? -36.522 -15.954 -23.729 1.00 75.05 34 ILE N N 1
ATOM 2546 C CA . ILE B 2 34 ? -37.144 -17.262 -23.913 1.00 85.81 34 ILE N CA 1
ATOM 2547 C C . ILE B 2 34 ? -37.194 -18.010 -22.592 1.00 94.81 34 ILE N C 1
ATOM 2548 O O . ILE B 2 34 ? -38.067 -18.846 -22.379 1.00 98.97 34 ILE N O 1
ATOM 2553 N N . TYR B 2 35 ? -36.251 -17.699 -21.704 1.00 102.67 35 TYR N N 1
ATOM 2554 C CA . TYR B 2 35 ? -36.218 -18.304 -20.376 1.00 99.25 35 TYR N CA 1
ATOM 2555 C C . TYR B 2 35 ? -37.486 -18.037 -19.574 1.00 98.45 35 TYR N C 1
ATOM 2556 O O . TYR B 2 35 ? -38.230 -18.969 -19.263 1.00 100.54 35 TYR N O 1
ATOM 2565 N N . ILE B 2 36 ? -37.716 -16.771 -19.224 1.00 87.15 36 ILE N N 1
ATOM 2566 C CA . ILE B 2 36 ? -38.886 -16.405 -18.424 1.00 91.60 36 ILE N CA 1
ATOM 2567 C C . ILE B 2 36 ? -40.207 -16.769 -19.097 1.00 98.07 36 ILE N C 1
ATOM 2568 O O . ILE B 2 36 ? -41.205 -16.991 -18.415 1.00 103.00 36 ILE N O 1
ATOM 2573 N N . PHE B 2 37 ? -40.210 -16.823 -20.427 1.00 89.02 37 PHE N N 1
ATOM 2574 C CA . PHE B 2 37 ? -41.400 -17.236 -21.156 1.00 94.29 37 PHE N CA 1
ATOM 2575 C C . PHE B 2 37 ? -41.718 -18.681 -20.812 1.00 111.80 37 PHE N C 1
ATOM 2576 O O . PHE B 2 37 ? -42.861 -19.027 -20.518 1.00 118.10 37 PHE N O 1
ATOM 2584 N N . SER B 2 38 ? -40.690 -19.521 -20.839 1.00 113.72 38 SER N N 1
ATOM 2585 C CA . SER B 2 38 ? -40.830 -20.911 -20.437 1.00 107.50 38 SER N CA 1
ATOM 2586 C C . SER B 2 38 ? -41.061 -20.994 -18.939 1.00 111.44 38 SER N C 1
ATOM 2587 O O . SER B 2 38 ? -41.924 -21.738 -18.476 1.00 122.71 38 SER N O 1
ATOM 2590 N N . MET B 2 39 ? -40.281 -20.223 -18.191 1.00 104.87 39 MET N N 1
ATOM 2591 C CA . MET B 2 39 ? -40.336 -20.246 -16.735 1.00 106.54 39 MET N CA 1
ATOM 2592 C C . MET B 2 39 ? -41.716 -19.828 -16.224 1.00 102.58 39 MET N C 1
ATOM 2593 O O . MET B 2 39 ? -42.225 -20.390 -15.252 1.00 81.80 39 MET N O 1
ATOM 2598 N N . SER B 2 40 ? -42.325 -18.854 -16.893 1.00 107.38 40 SER N N 1
ATOM 2599 C CA . SER B 2 40 ? -43.678 -18.421 -16.560 1.00 101.48 40 SER N CA 1
ATOM 2600 C C . SER B 2 40 ? -44.677 -19.549 -16.757 1.00 96.35 40 SER N C 1
ATOM 2601 O O . SER B 2 40 ? -45.653 -19.656 -16.021 1.00 96.14 40 SER N O 1
ATOM 2604 N N . ILE B 2 41 ? -44.431 -20.369 -17.776 1.00 104.12 41 ILE N N 1
ATOM 2605 C CA . ILE B 2 41 ? -45.308 -21.486 -18.121 1.00 103.41 41 ILE N CA 1
ATOM 2606 C C . ILE B 2 41 ? -45.064 -22.711 -17.239 1.00 99.88 41 ILE N C 1
ATOM 2607 O O . ILE B 2 41 ? -45.971 -23.505 -17.012 1.00 103.95 41 ILE N O 1
ATOM 2612 N N . SER B 2 42 ? -43.853 -22.838 -16.699 1.00 95.49 42 SER N N 1
ATOM 2613 C CA . SER B 2 42 ? -43.493 -24.028 -15.931 1.00 99.65 42 SER N CA 1
ATOM 2614 C C . SER B 2 42 ? -44.223 -24.081 -14.591 1.00 106.23 42 SER N C 1
ATOM 2615 O O . SER B 2 42 ? -44.990 -23.177 -14.247 1.00 105.02 42 SER N O 1
ATOM 2618 N N . SER B 2 43 ? -43.968 -25.143 -13.832 1.00 110.48 43 SER N N 1
ATOM 2619 C CA . SER B 2 43 ? -44.629 -25.348 -12.548 1.00 111.59 43 SER N CA 1
ATOM 2620 C C . SER B 2 43 ? -43.709 -24.948 -11.412 1.00 110.73 43 SER N C 1
ATOM 2621 O O . SER B 2 43 ? -42.489 -25.062 -11.525 1.00 110.24 43 SER N O 1
ATOM 2624 N N . GLY B 2 44 ? -44.305 -24.463 -10.326 1.00 107.84 44 GLY N N 1
ATOM 2625 C CA . GLY B 2 44 ? -43.549 -23.974 -9.191 1.00 115.95 44 GLY N CA 1
ATOM 2626 C C . GLY B 2 44 ? -42.493 -24.946 -8.713 1.00 122.98 44 GLY N C 1
ATOM 2627 O O . GLY B 2 44 ? -41.332 -24.574 -8.537 1.00 129.53 44 GLY N O 1
ATOM 2628 N N . ALA B 2 45 ? -42.893 -26.200 -8.527 1.00 113.28 45 ALA N N 1
ATOM 2629 C CA . ALA B 2 45 ? -41.981 -27.224 -8.044 1.00 118.40 45 ALA N CA 1
ATOM 2630 C C . ALA B 2 45 ? -40.825 -27.437 -9.015 1.00 125.90 45 ALA N C 1
ATOM 2631 O O . ALA B 2 45 ? -39.704 -27.732 -8.598 1.00 144.41 45 ALA N O 1
ATOM 2633 N N . ALA B 2 46 ? -41.100 -27.278 -10.305 1.00 115.94 46 ALA N N 1
ATOM 2634 C CA . ALA B 2 46 ? -40.076 -27.463 -11.331 1.00 114.04 46 ALA N CA 1
ATOM 2635 C C . ALA B 2 46 ? -39.031 -26.355 -11.274 1.00 109.95 46 ALA N C 1
ATOM 2636 O O . ALA B 2 46 ? -37.826 -26.614 -11.288 1.00 97.23 46 ALA N O 1
ATOM 2638 N N . VAL B 2 47 ? -39.509 -25.117 -11.202 1.00 117.45 47 VAL N N 1
ATOM 2639 C CA . VAL B 2 47 ? -38.642 -23.948 -11.205 1.00 113.71 47 VAL N CA 1
ATOM 2640 C C . VAL B 2 47 ? -37.873 -23.814 -9.896 1.00 114.26 47 VAL N C 1
ATOM 2641 O O . VAL B 2 47 ? -36.769 -23.264 -9.868 1.00 108.12 47 VAL N O 1
ATOM 2645 N N . THR B 2 48 ? -38.451 -24.335 -8.817 1.00 121.21 48 THR N N 1
ATOM 2646 C CA . THR B 2 48 ? -37.890 -24.125 -7.485 1.00 125.04 48 THR N CA 1
ATOM 2647 C C . THR B 2 48 ? -36.552 -24.835 -7.242 1.00 129.03 48 THR N C 1
ATOM 2648 O O . THR B 2 48 ? -35.809 -24.459 -6.331 1.00 122.11 48 THR N O 1
ATOM 2652 N N . GLN B 2 49 ? -36.225 -25.851 -8.034 1.00 136.42 49 GLN N N 1
ATOM 2653 C CA . GLN B 2 49 ? -34.933 -26.495 -7.813 1.00 154.82 49 GLN N CA 1
ATOM 2654 C C . GLN B 2 49 ? -33.959 -26.558 -9.000 1.00 168.78 49 GLN N C 1
ATOM 2655 O O . GLN B 2 49 ? -33.085 -25.696 -9.135 1.00 165.30 49 GLN N O 1
ATOM 2661 N N . GLY B 2 50 ? -34.113 -27.564 -9.857 1.00 177.53 50 GLY N N 1
ATOM 2662 C CA . GLY B 2 50 ? -33.146 -27.804 -10.916 1.00 168.90 50 GLY N CA 1
ATOM 2663 C C . GLY B 2 50 ? -33.551 -27.584 -12.358 1.00 154.39 50 GLY N C 1
ATOM 2664 O O . GLY B 2 50 ? -32.702 -27.571 -13.245 1.00 158.22 50 GLY N O 1
ATOM 2665 N N . ARG B 2 51 ? -34.841 -27.403 -12.599 1.00 141.95 51 ARG N N 1
ATOM 2666 C CA . ARG B 2 51 ? -35.378 -27.580 -13.945 1.00 144.57 51 ARG N CA 1
ATOM 2667 C C . ARG B 2 51 ? -35.337 -26.341 -14.830 1.00 152.70 51 ARG N C 1
ATOM 2668 O O . ARG B 2 51 ? -34.672 -25.356 -14.512 1.00 163.81 51 ARG N O 1
ATOM 2676 N N . VAL B 2 52 ? -36.105 -26.405 -15.908 1.00 150.60 52 VAL N N 1
ATOM 2677 C CA . VAL B 2 52 ? -36.339 -25.267 -16.774 1.00 149.32 52 VAL N CA 1
ATOM 2678 C C . VAL B 2 52 ? -35.137 -24.972 -17.653 1.00 147.93 52 VAL N C 1
ATOM 2679 O O . VAL B 2 52 ? -35.050 -25.449 -18.778 1.00 163.86 52 VAL N O 1
ATOM 2683 N N . PHE B 2 53 ? -34.233 -24.143 -17.168 1.00 123.29 53 PHE N N 1
ATOM 2684 C CA . PHE B 2 53 ? -33.024 -23.881 -17.916 1.00 116.33 53 PHE N CA 1
ATOM 2685 C C . PHE B 2 53 ? -33.258 -23.375 -19.331 1.00 108.75 53 PHE N C 1
ATOM 2686 O O . PHE B 2 53 ? -32.354 -22.845 -19.936 1.00 118.76 53 PHE N O 1
ATOM 2694 N N . LEU B 2 54 ? -34.457 -23.537 -19.866 1.00 90.16 54 LEU N N 1
ATOM 2695 C CA . LEU B 2 54 ? -34.710 -23.137 -21.231 1.00 85.60 54 LEU N CA 1
ATOM 2696 C C . LEU B 2 54 ? -36.139 -23.373 -21.635 1.00 88.06 54 LEU N C 1
ATOM 2697 O O . LEU B 2 54 ? -36.905 -22.446 -21.810 1.00 81.25 54 LEU N O 1
ATOM 2702 N N . LEU B 2 55 ? -36.500 -24.633 -21.788 1.00 108.70 55 LEU N N 1
ATOM 2703 C CA . LEU B 2 55 ? -37.856 -24.972 -22.165 1.00 107.83 55 LEU N CA 1
ATOM 2704 C C . LEU B 2 55 ? -38.717 -25.131 -20.943 1.00 104.39 55 LEU N C 1
ATOM 2705 O O . LEU B 2 55 ? -38.212 -25.265 -19.838 1.00 99.40 55 LEU N O 1
ATOM 2710 N N . PRO B 2 56 ? -40.094 -25.140 -21.199 1.00 102.16 56 PRO N N 1
ATOM 2711 C CA . PRO B 2 56 ? -40.902 -25.341 -19.994 1.00 99.78 56 PRO N CA 1
ATOM 2712 C C . PRO B 2 56 ? -40.605 -26.705 -19.438 1.00 100.91 56 PRO N C 1
ATOM 2713 O O . PRO B 2 56 ? -39.826 -27.423 -20.032 1.00 100.30 56 PRO N O 1
ATOM 2717 N N . VAL B 2 57 ? -41.220 -27.066 -18.321 1.00 113.07 57 VAL N N 1
ATOM 2718 C CA . VAL B 2 57 ? -41.087 -28.420 -17.800 1.00 122.45 57 VAL N CA 1
ATOM 2719 C C . VAL B 2 57 ? -42.413 -29.068 -17.412 1.00 135.84 57 VAL N C 1
ATOM 2720 O O . VAL B 2 57 ? -42.939 -29.917 -18.136 1.00 149.01 57 VAL N O 1
ATOM 2724 N N . ASP B 2 58 ? -42.947 -28.673 -16.262 1.00 129.03 58 ASP N N 1
ATOM 2725 C CA . ASP B 2 58 ? -44.155 -29.299 -15.745 1.00 141.81 58 ASP N CA 1
ATOM 2726 C C . ASP B 2 58 ? -45.434 -28.516 -16.040 1.00 144.21 58 ASP N C 1
ATOM 2727 O O . ASP B 2 58 ? -46.504 -28.867 -15.543 1.00 155.76 58 ASP N O 1
ATOM 2732 N N . ILE B 2 59 ? -45.308 -27.444 -16.818 1.00 139.78 59 ILE N N 1
ATOM 2733 C CA . ILE B 2 59 ? -46.441 -26.584 -17.209 1.00 148.87 59 ILE N CA 1
ATOM 2734 C C . ILE B 2 59 ? -47.367 -26.116 -16.071 1.00 160.85 59 ILE N C 1
ATOM 2735 O O . ILE B 2 59 ? -46.929 -25.403 -15.166 1.00 164.43 59 ILE N O 1
ATOM 2740 N N . ASP B 2 60 ? -48.642 -26.502 -16.159 1.00 166.84 60 ASP N N 1
ATOM 2741 C CA . ASP B 2 60 ? -49.700 -26.168 -15.193 1.00 168.76 60 ASP N CA 1
ATOM 2742 C C . ASP B 2 60 ? -50.264 -24.746 -15.336 1.00 152.19 60 ASP N C 1
ATOM 2743 O O . ASP B 2 60 ? -51.367 -24.469 -14.865 1.00 162.15 60 ASP N O 1
ATOM 2748 N N . PHE B 2 61 ? -49.523 -23.861 -16.008 1.00 122.90 61 PHE N N 1
ATOM 2749 C CA . PHE B 2 61 ? -50.054 -22.567 -16.459 1.00 110.47 61 PHE N CA 1
ATOM 2750 C C . PHE B 2 61 ? -50.662 -21.689 -15.357 1.00 116.06 61 PHE N C 1
ATOM 2751 O O . PHE B 2 61 ? -51.456 -20.794 -15.646 1.00 107.94 61 PHE N O 1
ATOM 2759 N N . SER B 2 62 ? -50.279 -21.928 -14.107 1.00 125.76 62 SER N N 1
ATOM 2760 C CA . SER B 2 62 ? -51.065 -21.439 -12.972 1.00 112.70 62 SER N CA 1
ATOM 2761 C C . SER B 2 62 ? -50.848 -19.977 -12.563 1.00 105.28 62 SER N C 1
ATOM 2762 O O . SER B 2 62 ? -51.764 -19.333 -12.046 1.00 110.34 62 SER N O 1
ATOM 2765 N N . ALA B 2 63 ? -49.646 -19.457 -12.786 1.00 88.85 63 ALA N N 1
ATOM 2766 C CA . ALA B 2 63 ? -49.301 -18.123 -12.303 1.00 91.35 63 ALA N CA 1
ATOM 2767 C C . ALA B 2 63 ? -50.096 -17.050 -13.044 1.00 101.13 63 ALA N C 1
ATOM 2768 O O . ALA B 2 63 ? -50.499 -16.017 -12.475 1.00 103.83 63 ALA N O 1
ATOM 2770 N N . TYR B 2 64 ? -50.324 -17.311 -14.325 1.00 103.72 64 TYR N N 1
ATOM 2771 C CA . TYR B 2 64 ? -51.075 -16.395 -15.162 1.00 94.47 64 TYR N CA 1
ATOM 2772 C C . TYR B 2 64 ? -52.443 -16.100 -14.581 1.00 101.13 64 TYR N C 1
ATOM 2773 O O . TYR B 2 64 ? -52.861 -14.968 -14.597 1.00 110.14 64 TYR N O 1
ATOM 2782 N N . GLY B 2 65 ? -53.128 -17.105 -14.046 1.00 95.31 65 GLY N N 1
ATOM 2783 C CA . GLY B 2 65 ? -54.392 -16.866 -13.373 1.00 99.93 65 GLY N CA 1
ATOM 2784 C C . GLY B 2 65 ? -54.255 -15.818 -12.280 1.00 106.42 65 GLY N C 1
ATOM 2785 O O . GLY B 2 65 ? -55.033 -14.861 -12.225 1.00 114.99 65 GLY N O 1
ATOM 2786 N N . ARG B 2 66 ? -53.244 -16.002 -11.430 1.00 93.07 66 ARG N N 1
ATOM 2787 C CA . ARG B 2 66 ? -52.939 -15.054 -10.365 1.00 78.31 66 ARG N CA 1
ATOM 2788 C C . ARG B 2 66 ? -52.847 -13.651 -10.933 1.00 75.90 66 ARG N C 1
ATOM 2789 O O . ARG B 2 66 ? -53.553 -12.755 -10.469 1.00 78.45 66 ARG N O 1
ATOM 2797 N N . VAL B 2 67 ? -52.018 -13.454 -11.956 1.00 77.68 67 VAL N N 1
ATOM 2798 C CA . VAL B 2 67 ? -51.891 -12.094 -12.504 1.00 90.51 67 VAL N CA 1
ATOM 2799 C C . VAL B 2 67 ? -53.178 -11.594 -13.186 1.00 96.39 67 VAL N C 1
ATOM 2800 O O . VAL B 2 67 ? -53.510 -10.411 -13.119 1.00 105.84 67 VAL N O 1
ATOM 2804 N N . LEU B 2 68 ? -53.914 -12.512 -13.801 1.00 97.25 68 LEU N N 1
ATOM 2805 C CA . LEU B 2 68 ? -55.153 -12.187 -14.502 1.00 106.25 68 LEU N CA 1
ATOM 2806 C C . LEU B 2 68 ? -56.231 -11.732 -13.527 1.00 101.64 68 LEU N C 1
ATOM 2807 O O . LEU B 2 68 ? -57.094 -10.929 -13.880 1.00 89.57 68 LEU N O 1
ATOM 2812 N N . HIS B 2 69 ? -56.188 -12.237 -12.305 1.00 110.64 69 HIS N N 1
ATOM 2813 C CA . HIS B 2 69 ? -57.160 -11.819 -11.301 1.00 117.96 69 HIS N CA 1
ATOM 2814 C C . HIS B 2 69 ? -56.644 -10.664 -10.437 1.00 105.77 69 HIS N C 1
ATOM 2815 O O . HIS B 2 69 ? -57.297 -10.237 -9.489 1.00 106.98 69 HIS N O 1
ATOM 2822 N N . ASP B 2 70 ? -55.464 -10.162 -10.776 1.00 92.23 70 ASP N N 1
ATOM 2823 C CA . ASP B 2 70 ? -54.914 -8.996 -10.097 1.00 85.27 70 ASP N CA 1
ATOM 2824 C C . ASP B 2 70 ? -55.519 -7.723 -10.683 1.00 95.02 70 ASP N C 1
ATOM 2825 O O . ASP B 2 70 ? -55.328 -7.418 -11.858 1.00 109.24 70 ASP N O 1
ATOM 2830 N N . LYS B 2 71 ? -56.222 -6.960 -9.853 1.00 97.32 71 LYS N N 1
ATOM 2831 C CA . LYS B 2 71 ? -56.878 -5.739 -10.321 1.00 97.31 71 LYS N CA 1
ATOM 2832 C C . LYS B 2 71 ? -55.911 -4.569 -10.515 1.00 89.13 71 LYS N C 1
ATOM 2833 O O . LYS B 2 71 ? -56.042 -3.812 -11.477 1.00 90.83 71 LYS N O 1
ATOM 2839 N N . LEU B 2 72 ? -54.944 -4.422 -9.609 1.00 88.35 72 LEU N N 1
ATOM 2840 C CA . LEU B 2 72 ? -53.945 -3.361 -9.731 1.00 92.90 72 LEU N CA 1
ATOM 2841 C C . LEU B 2 72 ? -53.122 -3.517 -11.001 1.00 101.22 72 LEU N C 1
ATOM 2842 O O . LEU B 2 72 ? -52.663 -2.528 -11.566 1.00 102.46 72 LEU N O 1
ATOM 2847 N N . PHE B 2 73 ? -52.924 -4.756 -11.435 1.00 97.63 73 PHE N N 1
ATOM 2848 C CA . PHE B 2 73 ? -52.126 -5.016 -12.620 1.00 93.29 73 PHE N CA 1
ATOM 2849 C C . PHE B 2 73 ? -52.794 -4.428 -13.857 1.00 102.83 73 PHE N C 1
ATOM 2850 O O . PHE B 2 73 ? -52.190 -3.623 -14.576 1.00 111.32 73 PHE N O 1
ATOM 2858 N N . TRP B 2 74 ? -54.047 -4.816 -14.091 1.00 96.44 74 TRP N N 1
ATOM 2859 C CA . TRP B 2 74 ? -54.802 -4.300 -15.225 1.00 93.92 74 TRP N CA 1
ATOM 2860 C C . TRP B 2 74 ? -55.096 -2.795 -15.107 1.00 93.83 74 TRP N C 1
ATOM 2861 O O . TRP B 2 74 ? -55.116 -2.073 -16.110 1.00 101.24 74 TRP N O 1
ATOM 2872 N N . THR B 2 75 ? -55.310 -2.330 -13.879 1.00 82.08 75 THR N N 1
ATOM 2873 C CA . THR B 2 75 ? -55.500 -0.907 -13.604 1.00 78.50 75 THR N CA 1
ATOM 2874 C C . THR B 2 75 ? -54.288 -0.109 -14.055 1.00 74.02 75 THR N C 1
ATOM 2875 O O . THR B 2 75 ? -54.393 0.908 -14.739 1.00 80.55 75 THR N O 1
ATOM 2879 N N . SER B 2 76 ? -53.123 -0.594 -13.651 1.00 77.85 76 SER N N 1
ATOM 2880 C CA . SER B 2 76 ? -51.865 0.054 -13.955 1.00 88.39 76 SER N CA 1
ATOM 2881 C C . SER B 2 76 ? -51.569 -0.001 -15.446 1.00 93.13 76 SER N C 1
ATOM 2882 O O . SER B 2 76 ? -51.075 0.967 -16.026 1.00 98.93 76 SER N O 1
ATOM 2885 N N . TYR B 2 77 ? -51.865 -1.140 -16.062 1.00 83.27 77 TYR N N 1
ATOM 2886 C CA . TYR B 2 77 ? -51.698 -1.274 -17.501 1.00 82.92 77 TYR N CA 1
ATOM 2887 C C . TYR B 2 77 ? -52.533 -0.213 -18.199 1.00 92.22 77 TYR N C 1
ATOM 2888 O O . TYR B 2 77 ? -52.054 0.459 -19.123 1.00 109.24 77 TYR N O 1
ATOM 2897 N N . ALA B 2 78 ? -53.773 -0.060 -17.745 1.00 79.57 78 ALA N N 1
ATOM 2898 C CA . ALA B 2 78 ? -54.658 0.973 -18.275 1.00 80.37 78 ALA N CA 1
ATOM 2899 C C . ALA B 2 78 ? -54.010 2.346 -18.144 1.00 84.46 78 ALA N C 1
ATOM 2900 O O . ALA B 2 78 ? -53.943 3.111 -19.118 1.00 90.33 78 ALA N O 1
ATOM 2902 N N . ASN B 2 79 ? -53.520 2.641 -16.944 1.00 89.69 79 ASN N N 1
ATOM 2903 C CA . ASN B 2 79 ? -52.818 3.897 -16.693 1.00 100.93 79 ASN N CA 1
ATOM 2904 C C . ASN B 2 79 ? -51.684 4.156 -17.683 1.00 97.33 79 ASN N C 1
ATOM 2905 O O . ASN B 2 79 ? -51.527 5.276 -18.172 1.00 89.17 79 ASN N O 1
ATOM 2910 N N . THR B 2 80 ? -50.902 3.121 -17.980 1.00 92.97 80 THR N N 1
ATOM 2911 C CA . THR B 2 80 ? -49.791 3.262 -18.914 1.00 93.60 80 THR N CA 1
ATOM 2912 C C . THR B 2 80 ? -50.259 3.481 -20.344 1.00 98.80 80 THR N C 1
ATOM 2913 O O . THR B 2 80 ? -49.679 4.292 -21.057 1.00 107.50 80 THR N O 1
ATOM 2917 N N . ILE B 2 81 ? -51.292 2.756 -20.771 1.00 84.99 81 ILE N N 1
ATOM 2918 C CA . ILE B 2 81 ? -51.838 2.987 -22.106 1.00 80.90 81 ILE N CA 1
ATOM 2919 C C . ILE B 2 81 ? -52.282 4.444 -22.249 1.00 82.15 81 ILE N C 1
ATOM 2920 O O . ILE B 2 81 ? -51.957 5.118 -23.241 1.00 87.58 81 ILE N O 1
ATOM 2925 N N . PHE B 2 82 ? -53.002 4.924 -21.237 1.00 77.80 82 PHE N N 1
ATOM 2926 C CA . PHE B 2 82 ? -53.389 6.332 -21.159 1.00 75.92 82 PHE N CA 1
ATOM 2927 C C . PHE B 2 82 ? -52.190 7.274 -21.293 1.00 80.81 82 PHE N C 1
ATOM 2928 O O . PHE B 2 82 ? -52.173 8.163 -22.145 1.00 98.22 82 PHE N O 1
ATOM 2936 N N . TYR B 2 83 ? -51.186 7.062 -20.450 1.00 81.34 83 TYR N N 1
ATOM 2937 C CA . TYR B 2 83 ? -50.004 7.919 -20.409 1.00 86.19 83 TYR N CA 1
ATOM 2938 C C . TYR B 2 83 ? -49.205 7.929 -21.714 1.00 92.71 83 TYR N C 1
ATOM 2939 O O . TYR B 2 83 ? -48.676 8.969 -22.115 1.00 82.76 83 TYR N O 1
ATOM 2948 N N . THR B 2 84 ? -49.107 6.775 -22.369 1.00 94.81 84 THR N N 1
ATOM 2949 C CA . THR B 2 84 ? -48.382 6.692 -23.633 1.00 88.01 84 THR N CA 1
ATOM 2950 C C . THR B 2 84 ? -49.147 7.393 -24.739 1.00 89.63 84 THR N C 1
ATOM 2951 O O . THR B 2 84 ? -48.589 8.237 -25.436 1.00 96.88 84 THR N O 1
ATOM 2955 N N . VAL B 2 85 ? -50.423 7.053 -24.900 1.00 84.18 85 VAL N N 1
ATOM 2956 C CA . VAL B 2 85 ? -51.207 7.666 -25.966 1.00 82.04 85 VAL N CA 1
ATOM 2957 C C . VAL B 2 85 ? -51.309 9.186 -25.798 1.00 86.82 85 VAL N C 1
ATOM 2958 O O . VAL B 2 85 ? -50.847 9.960 -26.653 1.00 84.65 85 VAL N O 1
ATOM 2962 N N . PHE B 2 86 ? -51.873 9.611 -24.674 1.00 60.87 86 PHE N N 1
ATOM 2963 C CA . PHE B 2 86 ? -52.111 11.031 -24.464 1.00 88.44 86 PHE N CA 1
ATOM 2964 C C . PHE B 2 86 ? -50.823 11.815 -24.241 1.00 89.04 86 PHE N C 1
ATOM 2965 O O . PHE B 2 86 ? -50.711 12.973 -24.662 1.00 93.36 86 PHE N O 1
ATOM 2973 N N . GLY B 2 87 ? -49.849 11.179 -23.596 1.00 85.24 87 GLY N N 1
ATOM 2974 C CA . GLY B 2 87 ? -48.539 11.783 -23.428 1.00 96.41 87 GLY N CA 1
ATOM 2975 C C . GLY B 2 87 ? -47.877 12.059 -24.768 1.00 104.72 87 GLY N C 1
ATOM 2976 O O . GLY B 2 87 ? -47.350 13.152 -25.008 1.00 99.18 87 GLY N O 1
ATOM 2977 N N . VAL B 2 88 ? -47.909 11.066 -25.653 1.00 107.64 88 VAL N N 1
ATOM 2978 C CA . VAL B 2 88 ? -47.388 11.249 -27.000 1.00 97.79 88 VAL N CA 1
ATOM 2979 C C . VAL B 2 88 ? -48.111 12.391 -27.706 1.00 89.53 88 VAL N C 1
ATOM 2980 O O . VAL B 2 88 ? -47.464 13.278 -28.256 1.00 76.28 88 VAL N O 1
ATOM 2984 N N . VAL B 2 89 ? -49.441 12.384 -27.675 1.00 84.10 89 VAL N N 1
ATOM 2985 C CA . VAL B 2 89 ? -50.191 13.446 -28.348 1.00 75.17 89 VAL N CA 1
ATOM 2986 C C . VAL B 2 89 ? -49.824 14.851 -27.847 1.00 77.20 89 VAL N C 1
ATOM 2987 O O . VAL B 2 89 ? -49.626 15.773 -28.646 1.00 82.22 89 VAL N O 1
ATOM 2991 N N . THR B 2 90 ? -49.712 15.008 -26.531 1.00 80.58 90 THR N N 1
ATOM 2992 C CA . THR B 2 90 ? -49.313 16.295 -25.954 1.00 85.34 90 THR N CA 1
ATOM 2993 C C . THR B 2 90 ? -47.903 16.688 -26.390 1.00 90.34 90 THR N C 1
ATOM 2994 O O . THR B 2 90 ? -47.655 17.851 -26.737 1.00 101.21 90 THR N O 1
ATOM 2998 N N . SER B 2 91 ? -46.992 15.715 -26.373 1.00 84.22 91 SER N N 1
ATOM 2999 C CA . SER B 2 91 ? -45.618 15.940 -26.825 1.00 88.46 91 SER N CA 1
ATOM 3000 C C . SER B 2 91 ? -45.573 16.428 -28.279 1.00 96.17 91 SER N C 1
ATOM 3001 O O . SER B 2 91 ? -44.858 17.374 -28.605 1.00 92.65 91 SER N O 1
ATOM 3004 N N . LEU B 2 92 ? -46.342 15.778 -29.146 1.00 93.10 92 LEU N N 1
ATOM 3005 C CA . LEU B 2 92 ? -46.394 16.148 -30.553 1.00 79.94 92 LEU N CA 1
ATOM 3006 C C . LEU B 2 92 ? -46.934 17.555 -30.725 1.00 92.86 92 LEU N C 1
ATOM 3007 O O . LEU B 2 92 ? -46.321 18.381 -31.411 1.00 96.50 92 LEU N O 1
ATOM 3012 N N . ILE B 2 93 ? -48.079 17.825 -30.096 1.00 95.24 93 ILE N N 1
ATOM 3013 C CA . ILE B 2 93 ? -48.711 19.142 -30.194 1.00 92.43 93 ILE N CA 1
ATOM 3014 C C . ILE B 2 93 ? -47.800 20.259 -29.680 1.00 82.72 93 ILE N C 1
ATOM 3015 O O . ILE B 2 93 ? -47.855 21.388 -30.158 1.00 86.52 93 ILE N O 1
ATOM 3020 N N . PHE B 2 94 ? -46.953 19.945 -28.706 1.00 84.93 94 PHE N N 1
ATOM 3021 C CA . PHE B 2 94 ? -45.968 20.923 -28.244 1.00 92.26 94 PHE N CA 1
ATOM 3022 C C . PHE B 2 94 ? -44.695 21.017 -29.096 1.00 94.60 94 PHE N C 1
ATOM 3023 O O . PHE B 2 94 ? -44.042 22.063 -29.126 1.00 98.97 94 PHE N O 1
ATOM 3031 N N . ILE B 2 95 ? -44.340 19.933 -29.782 1.00 90.66 95 ILE N N 1
ATOM 3032 C CA . ILE B 2 95 ? -43.060 19.865 -30.492 1.00 99.74 95 ILE N CA 1
ATOM 3033 C C . ILE B 2 95 ? -43.146 20.132 -31.997 1.00 103.82 95 ILE N C 1
ATOM 3034 O O . ILE B 2 95 ? -42.524 21.075 -32.495 1.00 109.68 95 ILE N O 1
ATOM 3039 N N . VAL B 2 96 ? -43.882 19.285 -32.713 1.00 88.81 96 VAL N N 1
ATOM 3040 C CA . VAL B 2 96 ? -43.968 19.380 -34.170 1.00 92.89 96 VAL N CA 1
ATOM 3041 C C . VAL B 2 96 ? -44.181 20.809 -34.724 1.00 100.85 96 VAL N C 1
ATOM 3042 O O . VAL B 2 96 ? -43.414 21.247 -35.582 1.00 110.76 96 VAL N O 1
ATOM 3046 N N . PRO B 2 97 ? -45.207 21.538 -34.244 1.00 93.13 97 PRO N N 1
ATOM 3047 C CA . PRO B 2 97 ? -45.275 22.934 -34.691 1.00 94.35 97 PRO N CA 1
ATOM 3048 C C . PRO B 2 97 ? -44.145 23.790 -34.118 1.00 91.60 97 PRO N C 1
ATOM 3049 O O . PRO B 2 97 ? -43.644 24.692 -34.801 1.00 88.92 97 PRO N O 1
ATOM 3053 N N . GLY B 2 98 ? -43.756 23.512 -32.876 1.00 87.92 98 GLY N N 1
ATOM 3054 C CA . GLY B 2 98 ? -42.715 24.280 -32.220 1.00 98.60 98 GLY N CA 1
ATOM 3055 C C . GLY B 2 98 ? -41.383 24.213 -32.946 1.00 105.13 98 GLY N C 1
ATOM 3056 O O . GLY B 2 98 ? -40.664 25.212 -33.044 1.00 108.87 98 GLY N O 1
ATOM 3057 N N . ALA B 2 99 ? -41.050 23.033 -33.456 1.00 98.84 99 ALA N N 1
ATOM 3058 C CA . ALA B 2 99 ? -39.808 22.848 -34.188 1.00 96.73 99 ALA N CA 1
ATOM 3059 C C . ALA B 2 99 ? -39.936 23.426 -35.583 1.00 97.46 99 ALA N C 1
ATOM 3060 O O . ALA B 2 99 ? -38.954 23.886 -36.159 1.00 103.86 99 ALA N O 1
ATOM 3062 N N . TYR B 2 100 ? -41.150 23.390 -36.119 1.00 97.77 100 TYR N N 1
ATOM 3063 C CA . TYR B 2 100 ? -41.423 23.921 -37.450 1.00 102.98 100 TYR N CA 1
ATOM 3064 C C . TYR B 2 100 ? -41.090 25.401 -37.525 1.00 103.81 100 TYR N C 1
ATOM 3065 O O . TYR B 2 100 ? -40.446 25.856 -38.466 1.00 105.73 100 TYR N O 1
ATOM 3074 N N . ALA B 2 101 ? -41.539 26.148 -36.526 1.00 104.33 101 ALA N N 1
ATOM 3075 C CA . ALA B 2 101 ? -41.215 27.562 -36.431 1.00 104.98 101 ALA N CA 1
ATOM 3076 C C . ALA B 2 101 ? -39.715 27.736 -36.254 1.00 106.86 101 ALA N C 1
ATOM 3077 O O . ALA B 2 101 ? -39.108 28.615 -36.847 1.00 120.36 101 ALA N O 1
ATOM 3079 N N . LEU B 2 102 ? -39.120 26.874 -35.439 1.00 111.10 102 LEU N N 1
ATOM 3080 C CA . LEU B 2 102 ? -37.694 26.938 -35.157 1.00 117.13 102 LEU N CA 1
ATOM 3081 C C . LEU B 2 102 ? -36.848 26.667 -36.403 1.00 112.21 102 LEU N C 1
ATOM 3082 O O . LEU B 2 102 ? -35.680 27.047 -36.463 1.00 111.96 102 LEU N O 1
ATOM 3087 N N . SER B 2 103 ? -37.440 26.012 -37.398 1.00 102.63 103 SER N N 1
ATOM 3088 C CA . SER B 2 103 ? -36.708 25.652 -38.609 1.00 103.73 103 SER N CA 1
ATOM 3089 C C . SER B 2 103 ? -36.528 26.844 -39.552 1.00 112.18 103 SER N C 1
ATOM 3090 O O . SER B 2 103 ? -35.461 27.032 -40.141 1.00 113.49 103 SER N O 1
ATOM 3093 N N . LYS B 2 104 ? -37.577 27.647 -39.687 1.00 102.17 104 LYS N N 1
ATOM 3094 C CA . LYS B 2 104 ? -37.561 28.785 -40.592 1.00 89.05 104 LYS N CA 1
ATOM 3095 C C . LYS B 2 104 ? -36.673 29.885 -40.026 1.00 106.08 104 LYS N C 1
ATOM 3096 O O . LYS B 2 104 ? -36.961 30.413 -38.950 1.00 109.38 104 LYS N O 1
ATOM 3102 N N . PRO B 2 105 ? -35.578 30.231 -40.736 1.00 109.76 105 PRO N N 1
ATOM 3103 C CA . PRO B 2 105 ? -34.693 31.253 -40.167 1.00 111.28 105 PRO N CA 1
ATOM 3104 C C . PRO B 2 105 ? -35.067 32.684 -40.553 1.00 108.30 105 PRO N C 1
ATOM 3105 O O . PRO B 2 105 ? -34.184 33.478 -40.855 1.00 108.76 105 PRO N O 1
ATOM 3109 N N . ARG B 2 106 ? -36.347 33.018 -40.508 1.00 111.83 106 ARG N N 1
ATOM 3110 C CA . ARG B 2 106 ? -36.769 34.407 -40.577 1.00 105.85 106 ARG N CA 1
ATOM 3111 C C . ARG B 2 106 ? -37.121 34.912 -39.185 1.00 120.09 106 ARG N C 1
ATOM 3112 O O . ARG B 2 106 ? -37.441 36.084 -39.001 1.00 137.74 106 ARG N O 1
ATOM 3120 N N . ILE B 2 107 ? -37.053 34.015 -38.208 1.00 128.34 107 ILE N N 1
ATOM 3121 C CA . ILE B 2 107 ? -37.437 34.325 -36.834 1.00 143.31 107 ILE N CA 1
ATOM 3122 C C . ILE B 2 107 ? -36.356 35.134 -36.125 1.00 145.37 107 ILE N C 1
ATOM 3123 O O . ILE B 2 107 ? -35.167 34.844 -36.268 1.00 151.78 107 ILE N O 1
ATOM 3128 N N . ARG B 2 108 ? -36.764 36.157 -35.377 1.00 136.91 108 ARG N N 1
ATOM 3129 C CA . ARG B 2 108 ? -35.803 36.959 -34.635 1.00 150.82 108 ARG N CA 1
ATOM 3130 C C . ARG B 2 108 ? -35.183 36.112 -33.532 1.00 146.79 108 ARG N C 1
ATOM 3131 O O . ARG B 2 108 ? -33.965 36.094 -33.354 1.00 157.28 108 ARG N O 1
ATOM 3139 N N . GLY B 2 109 ? -36.030 35.400 -32.798 1.00 131.21 109 GLY N N 1
ATOM 3140 C CA . GLY B 2 109 ? -35.572 34.605 -31.676 1.00 133.13 109 GLY N CA 1
ATOM 3141 C C . GLY B 2 109 ? -34.837 33.341 -32.074 1.00 131.84 109 GLY N C 1
ATOM 3142 O O . GLY B 2 109 ? -34.388 32.589 -31.208 1.00 137.95 109 GLY N O 1
ATOM 3143 N N . ARG B 2 110 ? -34.709 33.118 -33.379 1.00 124.61 110 ARG N N 1
ATOM 3144 C CA . ARG B 2 110 ? -34.082 31.919 -33.933 1.00 119.60 110 ARG N CA 1
ATOM 3145 C C . ARG B 2 110 ? -32.751 31.624 -33.251 1.00 112.68 110 ARG N C 1
ATOM 3146 O O . ARG B 2 110 ? -32.431 30.476 -32.955 1.00 113.83 110 ARG N O 1
ATOM 3154 N N . ARG B 2 111 ? -31.988 32.676 -32.990 1.00 118.39 111 ARG N N 1
ATOM 3155 C CA . ARG B 2 111 ? -30.743 32.555 -32.249 1.00 129.01 111 ARG N CA 1
ATOM 3156 C C . ARG B 2 111 ? -30.994 32.264 -30.762 1.00 119.09 111 ARG N C 1
ATOM 3157 O O . ARG B 2 111 ? -30.478 31.285 -30.213 1.00 109.59 111 ARG N O 1
ATOM 3165 N N . VAL B 2 112 ? -31.803 33.107 -30.122 1.00 111.27 112 VAL N N 1
ATOM 3166 C CA . VAL B 2 112 ? -31.984 33.051 -28.671 1.00 106.15 112 VAL N CA 1
ATOM 3167 C C . VAL B 2 112 ? -32.967 31.974 -28.177 1.00 101.18 112 VAL N C 1
ATOM 3168 O O . VAL B 2 112 ? -32.731 31.344 -27.146 1.00 97.68 112 VAL N O 1
ATOM 3172 N N . PHE B 2 113 ? -34.062 31.763 -28.902 1.00 96.51 113 PHE N N 1
ATOM 3173 C CA . PHE B 2 113 ? -35.003 30.702 -28.548 1.00 95.19 113 PHE N CA 1
ATOM 3174 C C . PHE B 2 113 ? -34.321 29.350 -28.680 1.00 109.49 113 PHE N C 1
ATOM 3175 O O . PHE B 2 113 ? -34.532 28.446 -27.861 1.00 125.75 113 PHE N O 1
ATOM 3183 N N . GLY B 2 114 ? -33.500 29.223 -29.718 1.00 103.78 114 GLY N N 1
ATOM 3184 C CA . GLY B 2 114 ? -32.707 28.028 -29.926 1.00 100.32 114 GLY N CA 1
ATOM 3185 C C . GLY B 2 114 ? -31.821 27.749 -28.729 1.00 99.06 114 GLY N C 1
ATOM 3186 O O . GLY B 2 114 ? -31.772 26.619 -28.236 1.00 101.55 114 GLY N O 1
ATOM 3187 N N . PHE B 2 115 ? -31.121 28.778 -28.257 1.00 91.45 115 PHE N N 1
ATOM 3188 C CA . PHE B 2 115 ? -30.278 28.632 -27.077 1.00 99.47 115 PHE N CA 1
ATOM 3189 C C . PHE B 2 115 ? -31.096 28.226 -25.859 1.00 106.83 115 PHE N C 1
ATOM 3190 O O . PHE B 2 115 ? -30.692 27.346 -25.106 1.00 96.54 115 PHE N O 1
ATOM 3198 N N . ILE B 2 116 ? -32.232 28.890 -25.664 1.00 117.00 116 ILE N N 1
ATOM 3199 C CA . ILE B 2 116 ? -33.152 28.560 -24.576 1.00 110.31 116 ILE N CA 1
ATOM 3200 C C . ILE B 2 116 ? -33.466 27.067 -24.554 1.00 107.79 116 ILE N C 1
ATOM 3201 O O . ILE B 2 116 ? -33.180 26.386 -23.570 1.00 105.31 116 ILE N O 1
ATOM 3206 N N . ILE B 2 117 ? -34.060 26.568 -25.636 1.00 105.65 117 ILE N N 1
ATOM 3207 C CA . ILE B 2 117 ? -34.371 25.143 -25.753 1.00 97.94 117 ILE N CA 1
ATOM 3208 C C . ILE B 2 117 ? -33.152 24.231 -25.553 1.00 93.15 117 ILE N C 1
ATOM 3209 O O . ILE B 2 117 ? -33.175 23.317 -24.733 1.00 91.20 117 ILE N O 1
ATOM 3214 N N . ALA B 2 118 ? -32.087 24.487 -26.305 1.00 88.29 118 ALA N N 1
ATOM 3215 C CA . ALA B 2 118 ? -30.935 23.594 -26.319 1.00 85.58 118 ALA N CA 1
ATOM 3216 C C . ALA B 2 118 ? -30.177 23.547 -24.992 1.00 86.28 118 ALA N C 1
ATOM 3217 O O . ALA B 2 118 ? -29.598 22.517 -24.641 1.00 83.90 118 ALA N O 1
ATOM 3219 N N . PHE B 2 119 ? -30.184 24.657 -24.261 1.00 78.34 119 PHE N N 1
ATOM 3220 C CA . PHE B 2 119 ? -29.386 24.780 -23.041 1.00 82.73 119 PHE N CA 1
ATOM 3221 C C . PHE B 2 119 ? -29.803 23.779 -21.980 1.00 86.42 119 PHE N C 1
ATOM 3222 O O . PHE B 2 119 ? -28.987 23.362 -21.160 1.00 86.35 119 PHE N O 1
ATOM 3230 N N . THR B 2 120 ? -31.073 23.384 -22.012 1.00 94.49 120 THR N N 1
ATOM 3231 C CA . THR B 2 120 ? -31.606 22.419 -21.056 1.00 103.24 120 THR N CA 1
ATOM 3232 C C . THR B 2 120 ? -30.941 21.047 -21.175 1.00 108.56 120 THR N C 1
ATOM 3233 O O . THR B 2 120 ? -31.019 20.237 -20.252 1.00 119.55 120 THR N O 1
ATOM 3237 N N . MET B 2 121 ? -30.296 20.792 -22.309 1.00 102.09 121 MET N N 1
ATOM 3238 C CA . MET B 2 121 ? -29.596 19.531 -22.521 1.00 101.14 121 MET N CA 1
ATOM 3239 C C . MET B 2 121 ? -28.462 19.346 -21.532 1.00 105.94 121 MET N C 1
ATOM 3240 O O . MET B 2 121 ? -28.386 18.340 -20.835 1.00 122.18 121 MET N O 1
ATOM 3245 N N . TRP B 2 122 ? -27.573 20.327 -21.487 1.00 107.58 122 TRP N N 1
ATOM 3246 C CA . TRP B 2 122 ? -26.313 20.170 -20.775 1.00 108.55 122 TRP N CA 1
ATOM 3247 C C . TRP B 2 122 ? -26.375 20.652 -19.338 1.00 99.79 122 TRP N C 1
ATOM 3248 O O . TRP B 2 122 ? -25.443 20.444 -18.562 1.00 103.52 122 TRP N O 1
ATOM 3259 N N . PHE B 2 123 ? -27.480 21.293 -18.985 1.00 92.22 123 PHE N N 1
ATOM 3260 C CA . PHE B 2 123 ? -27.677 21.737 -17.614 1.00 97.54 123 PHE N CA 1
ATOM 3261 C C . PHE B 2 123 ? -29.123 21.559 -17.170 1.00 93.11 123 PHE N C 1
ATOM 3262 O O . PHE B 2 123 ? -30.065 21.942 -17.864 1.00 92.76 123 PHE N O 1
ATOM 3270 N N . ASN B 2 124 ? -29.290 20.966 -15.999 1.00 92.34 124 ASN N N 1
ATOM 3271 C CA . ASN B 2 124 ? -30.606 20.767 -15.430 1.00 93.87 124 ASN N CA 1
ATOM 3272 C C . ASN B 2 124 ? -30.620 21.282 -13.998 1.00 105.46 124 ASN N C 1
ATOM 3273 O O . ASN B 2 124 ? -29.597 21.237 -13.303 1.00 99.23 124 ASN N O 1
ATOM 3278 N N . ALA B 2 125 ? -31.771 21.777 -13.558 1.00 111.70 125 ALA N N 1
ATOM 3279 C CA . ALA B 2 125 ? -31.912 22.255 -12.189 1.00 110.81 125 ALA N CA 1
ATOM 3280 C C . ALA B 2 125 ? -31.698 21.111 -11.200 1.00 99.72 125 ALA N C 1
ATOM 3281 O O . ALA B 2 125 ? -31.422 21.333 -10.028 1.00 92.25 125 ALA N O 1
ATOM 3283 N N . GLY B 2 126 ? -31.816 19.880 -11.677 1.00 95.72 126 GLY N N 1
ATOM 3284 C CA . GLY B 2 126 ? -31.623 18.736 -10.809 1.00 95.05 126 GLY N CA 1
ATOM 3285 C C . GLY B 2 126 ? -32.944 18.197 -10.297 1.00 103.56 126 GLY N C 1
ATOM 3286 O O . GLY B 2 126 ? -34.002 18.801 -10.492 1.00 97.48 126 GLY N O 1
ATOM 3287 N N . MET B 2 127 ? -32.863 17.056 -9.621 1.00 114.12 127 MET N N 1
ATOM 3288 C CA . MET B 2 127 ? -34.024 16.288 -9.184 1.00 114.65 127 MET N CA 1
ATOM 3289 C C . MET B 2 127 ? -34.992 17.089 -8.318 1.00 114.88 127 MET N C 1
ATOM 3290 O O . MET B 2 127 ? -36.146 17.351 -8.704 1.00 112.75 127 MET N O 1
ATOM 3295 N N . ILE B 2 128 ? -34.503 17.464 -7.138 1.00 111.67 128 ILE N N 1
ATOM 3296 C CA . ILE B 2 128 ? -35.316 18.125 -6.123 1.00 99.75 128 ILE N CA 1
ATOM 3297 C C . ILE B 2 128 ? -36.010 19.415 -6.589 1.00 88.16 128 ILE N C 1
ATOM 3298 O O . ILE B 2 128 ? -37.207 19.572 -6.348 1.00 85.73 128 ILE N O 1
ATOM 3303 N N . PRO B 2 129 ? -35.278 20.327 -7.266 1.00 81.10 129 PRO N N 1
ATOM 3304 C CA . PRO B 2 129 ? -35.959 21.537 -7.756 1.00 85.24 129 PRO N CA 1
ATOM 3305 C C . PRO B 2 129 ? -37.110 21.229 -8.711 1.00 86.82 129 PRO N C 1
ATOM 3306 O O . PRO B 2 129 ? -38.158 21.879 -8.653 1.00 94.18 129 PRO N O 1
ATOM 3310 N N . PHE B 2 130 ? -36.921 20.239 -9.576 1.00 88.35 130 PHE N N 1
ATOM 3311 C CA . PHE B 2 130 ? -37.981 19.838 -10.488 1.00 88.38 130 PHE N CA 1
ATOM 3312 C C . PHE B 2 130 ? -39.176 19.329 -9.705 1.00 82.21 130 PHE N C 1
ATOM 3313 O O . PHE B 2 130 ? -40.313 19.729 -9.967 1.00 87.01 130 PHE N O 1
ATOM 3321 N N . PHE B 2 131 ? -38.917 18.447 -8.741 1.00 84.72 131 PHE N N 1
ATOM 3322 C CA . PHE B 2 131 ? -40.001 17.928 -7.910 1.00 91.36 131 PHE N CA 1
ATOM 3323 C C . PHE B 2 131 ? -40.779 19.025 -7.166 1.00 93.12 131 PHE N C 1
ATOM 3324 O O . PHE B 2 131 ? -42.012 19.004 -7.113 1.00 85.63 131 PHE N O 1
ATOM 3332 N N . LEU B 2 132 ? -40.054 19.979 -6.591 1.00 92.13 132 LEU N N 1
ATOM 3333 C CA . LEU B 2 132 ? -40.681 21.067 -5.847 1.00 85.64 132 LEU N CA 1
ATOM 3334 C C . LEU B 2 132 ? -41.519 21.952 -6.760 1.00 88.81 132 LEU N C 1
ATOM 3335 O O . LEU B 2 132 ? -42.632 22.357 -6.406 1.00 105.86 132 LEU N O 1
ATOM 3340 N N . ASN B 2 133 ? -40.988 22.249 -7.943 1.00 90.56 133 ASN N N 1
ATOM 3341 C CA . ASN B 2 133 ? -41.743 23.048 -8.898 1.00 94.77 133 ASN N CA 1
ATOM 3342 C C . ASN B 2 133 ? -42.977 22.298 -9.374 1.00 102.38 133 ASN N C 1
ATOM 3343 O O . ASN B 2 133 ? -43.981 22.900 -9.748 1.00 106.41 133 ASN N O 1
ATOM 3348 N N . MET B 2 134 ? -42.900 20.972 -9.358 1.00 102.78 134 MET N N 1
ATOM 3349 C CA . MET B 2 134 ? -44.081 20.166 -9.611 1.00 101.61 134 MET N CA 1
ATOM 3350 C C . MET B 2 134 ? -45.066 20.312 -8.464 1.00 106.48 134 MET N C 1
ATOM 3351 O O . MET B 2 134 ? -46.278 20.322 -8.678 1.00 110.68 134 MET N O 1
ATOM 3356 N N . ARG B 2 135 ? -44.540 20.435 -7.244 1.00 111.50 135 ARG N N 1
ATOM 3357 C CA . ARG B 2 135 ? -45.387 20.567 -6.060 1.00 118.79 135 ARG N CA 1
ATOM 3358 C C . ARG B 2 135 ? -46.182 21.871 -6.035 1.00 122.52 135 ARG N C 1
ATOM 3359 O O . ARG B 2 135 ? -47.402 21.847 -5.863 1.00 133.35 135 ARG N O 1
ATOM 3367 N N . ASP B 2 136 ? -45.511 23.004 -6.221 1.00 110.35 136 ASP N N 1
ATOM 3368 C CA . ASP B 2 136 ? -46.220 24.279 -6.126 1.00 121.54 136 ASP N CA 1
ATOM 3369 C C . ASP B 2 136 ? -46.965 24.661 -7.406 1.00 113.25 136 ASP N C 1
ATOM 3370 O O . ASP B 2 136 ? -47.595 25.715 -7.477 1.00 129.17 136 ASP N O 1
ATOM 3375 N N . LEU B 2 137 ? -46.889 23.800 -8.414 1.00 99.32 137 LEU N N 1
ATOM 3376 C CA . LEU B 2 137 ? -47.719 23.953 -9.606 1.00 107.36 137 LEU N CA 1
ATOM 3377 C C . LEU B 2 137 ? -49.011 23.154 -9.439 1.00 110.16 137 LEU N C 1
ATOM 3378 O O . LEU B 2 137 ? -49.883 23.169 -10.312 1.00 106.61 137 LEU N O 1
ATOM 3383 N N . GLY B 2 138 ? -49.119 22.454 -8.313 1.00 109.92 138 GLY N N 1
ATOM 3384 C CA . GLY B 2 138 ? -50.311 21.693 -7.981 1.00 118.00 138 GLY N CA 1
ATOM 3385 C C . GLY B 2 138 ? -50.503 20.459 -8.834 1.00 126.51 138 GLY N C 1
ATOM 3386 O O . GLY B 2 138 ? -51.619 19.955 -8.967 1.00 138.24 138 GLY N O 1
ATOM 3387 N N . LEU B 2 139 ? -49.411 19.969 -9.409 1.00 122.42 139 LEU N N 1
ATOM 3388 C CA . LEU B 2 139 ? -49.464 18.849 -10.343 1.00 107.88 139 LEU N CA 1
ATOM 3389 C C . LEU B 2 139 ? -49.170 17.487 -9.703 1.00 115.75 139 LEU N C 1
ATOM 3390 O O . LEU B 2 139 ? -49.193 16.456 -10.375 1.00 125.31 139 LEU N O 1
ATOM 3395 N N . LEU B 2 140 ? -48.891 17.484 -8.404 1.00 111.69 140 LEU N N 1
ATOM 3396 C CA . LEU B 2 140 ? -48.575 16.247 -7.700 1.00 89.78 140 LEU N CA 1
ATOM 3397 C C . LEU B 2 140 ? -49.792 15.335 -7.612 1.00 86.52 140 LEU N C 1
ATOM 3398 O O . LEU B 2 140 ? -50.913 15.813 -7.446 1.00 97.55 140 LEU N O 1
ATOM 3403 N N . ASP B 2 141 ? -49.558 14.028 -7.722 1.00 83.27 141 ASP N N 1
ATOM 3404 C CA . ASP B 2 141 ? -50.628 13.028 -7.719 1.00 88.43 141 ASP N CA 1
ATOM 3405 C C . ASP B 2 141 ? -51.688 13.373 -8.767 1.00 90.33 141 ASP N C 1
ATOM 3406 O O . ASP B 2 141 ? -52.891 13.218 -8.534 1.00 89.65 141 ASP N O 1
ATOM 3411 N N . ASN B 2 142 ? -51.231 13.844 -9.920 1.00 95.04 142 ASN N N 1
ATOM 3412 C CA . ASN B 2 142 ? -52.136 14.280 -10.975 1.00 102.95 142 ASN N CA 1
ATOM 3413 C C . ASN B 2 142 ? -51.689 13.774 -12.344 1.00 98.50 142 ASN N C 1
ATOM 3414 O O . ASN B 2 142 ? -50.517 13.919 -12.713 1.00 79.07 142 ASN N O 1
ATOM 3419 N N . ARG B 2 143 ? -52.624 13.177 -13.085 1.00 104.20 143 ARG N N 1
ATOM 3420 C CA . ARG B 2 143 ? -52.323 12.592 -14.393 1.00 108.84 143 ARG N CA 1
ATOM 3421 C C . ARG B 2 143 ? -51.893 13.635 -15.419 1.00 113.29 143 ARG N C 1
ATOM 3422 O O . ARG B 2 143 ? -50.908 13.443 -16.142 1.00 113.07 143 ARG N O 1
ATOM 3430 N N . PHE B 2 144 ? -52.638 14.734 -15.487 1.00 113.70 144 PHE N N 1
ATOM 3431 C CA . PHE B 2 144 ? -52.275 15.835 -16.368 1.00 111.77 144 PHE N CA 1
ATOM 3432 C C . PHE B 2 144 ? -50.909 16.383 -15.973 1.00 111.39 144 PHE N C 1
ATOM 3433 O O . PHE B 2 144 ? -50.171 16.894 -16.810 1.00 117.19 144 PHE N O 1
ATOM 3441 N N . GLY B 2 145 ? -50.578 16.271 -14.691 1.00 97.97 145 GLY N N 1
ATOM 3442 C CA . GLY B 2 145 ? -49.266 16.653 -14.212 1.00 93.31 145 GLY N CA 1
ATOM 3443 C C . GLY B 2 145 ? -48.186 15.791 -14.831 1.00 85.46 145 GLY N C 1
ATOM 3444 O O . GLY B 2 145 ? -47.098 16.274 -15.126 1.00 93.94 145 GLY N O 1
ATOM 3445 N N . ILE B 2 146 ? -48.492 14.511 -15.026 1.00 73.24 146 ILE N N 1
ATOM 3446 C CA . ILE B 2 146 ? -47.556 13.579 -15.651 1.00 81.65 146 ILE N CA 1
ATOM 3447 C C . ILE B 2 146 ? -47.442 13.855 -17.150 1.00 88.67 146 ILE N C 1
ATOM 3448 O O . ILE B 2 146 ? -46.338 13.874 -17.698 1.00 94.64 146 ILE N O 1
ATOM 3453 N N . LEU B 2 147 ? -48.583 14.083 -17.803 1.00 87.36 147 LEU N N 1
ATOM 3454 C CA . LEU B 2 147 ? -48.598 14.401 -19.232 1.00 81.81 147 LEU N CA 1
ATOM 3455 C C . LEU B 2 147 ? -47.828 15.685 -19.551 1.00 84.45 147 LEU N C 1
ATOM 3456 O O . LEU B 2 147 ? -46.891 15.680 -20.343 1.00 92.71 147 LEU N O 1
ATOM 3461 N N . ILE B 2 148 ? -48.225 16.789 -18.927 1.00 77.85 148 ILE N N 1
ATOM 3462 C CA . ILE B 2 148 ? -47.632 18.087 -19.224 1.00 84.29 148 ILE N CA 1
ATOM 3463 C C . ILE B 2 148 ? -46.262 18.234 -18.567 1.00 88.25 148 ILE N C 1
ATOM 3464 O O . ILE B 2 148 ? -45.470 19.088 -18.952 1.00 92.60 148 ILE N O 1
ATOM 3469 N N . GLY B 2 149 ? -45.988 17.393 -17.577 1.00 87.38 149 GLY N N 1
ATOM 3470 C CA . GLY B 2 149 ? -44.740 17.472 -16.847 1.00 82.45 149 GLY N CA 1
ATOM 3471 C C . GLY B 2 149 ? -43.578 17.138 -17.751 1.00 83.40 149 GLY N C 1
ATOM 3472 O O . GLY B 2 149 ? -42.563 17.830 -17.770 1.00 86.04 149 GLY N O 1
ATOM 3473 N N . PHE B 2 150 ? -43.719 16.057 -18.502 1.00 85.53 150 PHE N N 1
ATOM 3474 C CA . PHE B 2 150 ? -42.676 15.693 -19.437 1.00 89.09 150 PHE N CA 1
ATOM 3475 C C . PHE B 2 150 ? -43.309 15.487 -20.801 1.00 90.61 150 PHE N C 1
ATOM 3476 O O . PHE B 2 150 ? -43.956 14.474 -21.064 1.00 92.07 150 PHE N O 1
ATOM 3484 N N . ALA B 2 151 ? -43.078 16.455 -21.676 1.00 84.26 151 ALA N N 1
ATOM 3485 C CA . ALA B 2 151 ? -43.622 16.448 -23.021 1.00 86.47 151 ALA N CA 1
ATOM 3486 C C . ALA B 2 151 ? -42.492 16.813 -23.958 1.00 89.62 151 ALA N C 1
ATOM 3487 O O . ALA B 2 151 ? -42.099 16.044 -24.842 1.00 85.06 151 ALA N O 1
ATOM 3489 N N . CYS B 2 152 ? -41.994 18.024 -23.757 1.00 89.96 152 CYS N N 1
ATOM 3490 C CA . CYS B 2 152 ? -40.894 18.544 -24.538 1.00 100.61 152 CYS N CA 1
ATOM 3491 C C . CYS B 2 152 ? -39.545 18.025 -24.056 1.00 99.88 152 CYS N C 1
ATOM 3492 O O . CYS B 2 152 ? -39.216 18.114 -22.876 1.00 86.72 152 CYS N O 1
ATOM 3495 N N . ASN B 2 153 ? -38.786 17.454 -24.986 1.00 103.27 153 ASN N N 1
ATOM 3496 C CA . ASN B 2 153 ? -37.370 17.197 -24.795 1.00 104.75 153 ASN N CA 1
ATOM 3497 C C . ASN B 2 153 ? -36.633 18.051 -25.805 1.00 111.66 153 ASN N C 1
ATOM 3498 O O . ASN B 2 153 ? -37.141 18.289 -26.898 1.00 121.26 153 ASN N O 1
ATOM 3503 N N . ALA B 2 154 ? -35.445 18.526 -25.448 1.00 106.85 154 ALA N N 1
ATOM 3504 C CA . ALA B 2 154 ? -34.656 19.329 -26.378 1.00 101.15 154 ALA N CA 1
ATOM 3505 C C . ALA B 2 154 ? -34.252 18.512 -27.614 1.00 93.48 154 ALA N C 1
ATOM 3506 O O . ALA B 2 154 ? -34.307 18.999 -28.750 1.00 91.25 154 ALA N O 1
ATOM 3508 N N . PHE B 2 155 ? -33.865 17.264 -27.375 1.00 83.23 155 PHE N N 1
ATOM 3509 C CA . PHE B 2 155 ? -33.421 16.354 -28.424 1.00 76.32 155 PHE N CA 1
ATOM 3510 C C . PHE B 2 155 ? -34.463 16.200 -29.526 1.00 82.72 155 PHE N C 1
ATOM 3511 O O . PHE B 2 155 ? -34.167 16.446 -30.698 1.00 87.82 155 PHE N O 1
ATOM 3519 N N . ASN B 2 156 ? -35.675 15.801 -29.147 1.00 76.68 156 ASN N N 1
ATOM 3520 C CA . ASN B 2 156 ? -36.762 15.611 -30.108 1.00 79.66 156 ASN N CA 1
ATOM 3521 C C . ASN B 2 156 ? -37.084 16.887 -30.894 1.00 88.01 156 ASN N C 1
ATOM 3522 O O . ASN B 2 156 ? -37.483 16.844 -32.063 1.00 104.55 156 ASN N O 1
ATOM 3527 N N . ILE B 2 157 ? -36.853 18.025 -30.257 1.00 74.97 157 ILE N N 1
ATOM 3528 C CA . ILE B 2 157 ? -37.121 19.308 -30.872 1.00 73.00 157 ILE N CA 1
ATOM 3529 C C . ILE B 2 157 ? -36.082 19.578 -31.945 1.00 86.02 157 ILE N C 1
ATOM 3530 O O . ILE B 2 157 ? -36.437 19.716 -33.114 1.00 92.16 157 ILE N O 1
ATOM 3535 N N . ILE B 2 158 ? -34.809 19.658 -31.562 1.00 85.90 158 ILE N N 1
ATOM 3536 C CA . ILE B 2 158 ? -33.769 19.940 -32.555 1.00 75.49 158 ILE N CA 1
ATOM 3537 C C . ILE B 2 158 ? -33.739 18.899 -33.675 1.00 66.82 158 ILE N C 1
ATOM 3538 O O . ILE B 2 158 ? -33.401 19.206 -34.812 1.00 91.84 158 ILE N O 1
ATOM 3543 N N . LEU B 2 159 ? -34.129 17.669 -33.357 1.00 65.76 159 LEU N N 1
ATOM 3544 C CA . LEU B 2 159 ? -34.211 16.616 -34.365 1.00 71.84 159 LEU N CA 1
ATOM 3545 C C . LEU B 2 159 ? -35.314 16.925 -35.367 1.00 78.66 159 LEU N C 1
ATOM 3546 O O . LEU B 2 159 ? -35.095 16.914 -36.587 1.00 93.63 159 LEU N O 1
ATOM 3551 N N . MET B 2 160 ? -36.493 17.220 -34.840 1.00 86.06 160 MET N N 1
ATOM 3552 C CA . MET B 2 160 ? -37.623 17.605 -35.671 1.00 93.67 160 MET N CA 1
ATOM 3553 C C . MET B 2 160 ? -37.319 18.828 -36.550 1.00 92.45 160 MET N C 1
ATOM 3554 O O . MET B 2 160 ? -37.578 18.823 -37.764 1.00 97.81 160 MET N O 1
ATOM 3559 N N . ARG B 2 161 ? -36.757 19.866 -35.941 1.00 76.23 161 ARG N N 1
ATOM 3560 C CA . ARG B 2 161 ? -36.419 21.074 -36.677 1.00 103.26 161 ARG N CA 1
ATOM 3561 C C . ARG B 2 161 ? -35.353 20.782 -37.726 1.00 110.91 161 ARG N C 1
ATOM 3562 O O . ARG B 2 161 ? -35.306 21.437 -38.765 1.00 117.43 161 ARG N O 1
ATOM 3570 N N . ASN B 2 162 ? -34.498 19.801 -37.459 1.00 100.76 162 ASN N N 1
ATOM 3571 C CA . ASN B 2 162 ? -33.468 19.452 -38.424 1.00 87.45 162 ASN N CA 1
ATOM 3572 C C . ASN B 2 162 ? -34.062 18.782 -39.646 1.00 84.55 162 ASN N C 1
ATOM 3573 O O . ASN B 2 162 ? -33.704 19.109 -40.775 1.00 93.82 162 ASN N O 1
ATOM 3578 N N . TYR B 2 163 ? -34.985 17.853 -39.431 1.00 80.51 163 TYR N N 1
ATOM 3579 C CA . TYR B 2 163 ? -35.605 17.210 -40.582 1.00 75.50 163 TYR N CA 1
ATOM 3580 C C . TYR B 2 163 ? -36.470 18.197 -41.344 1.00 97.50 163 TYR N C 1
ATOM 3581 O O . TYR B 2 163 ? -36.612 18.085 -42.560 1.00 117.76 163 TYR N O 1
ATOM 3590 N N . PHE B 2 164 ? -37.052 19.162 -40.637 1.00 99.45 164 PHE N N 1
ATOM 3591 C CA . PHE B 2 164 ? -37.811 20.204 -41.321 1.00 95.16 164 PHE N CA 1
ATOM 3592 C C . PHE B 2 164 ? -36.890 21.050 -42.191 1.00 92.25 164 PHE N C 1
ATOM 3593 O O . PHE B 2 164 ? -37.143 21.227 -43.382 1.00 97.59 164 PHE N O 1
ATOM 3601 N N . GLU B 2 165 ? -35.808 21.547 -41.590 1.00 88.37 165 GLU N N 1
ATOM 3602 C CA . GLU B 2 165 ? -34.829 22.380 -42.287 1.00 88.99 165 GLU N CA 1
ATOM 3603 C C . GLU B 2 165 ? -34.223 21.670 -43.489 1.00 90.13 165 GLU N C 1
ATOM 3604 O O . GLU B 2 165 ? -33.862 22.309 -44.475 1.00 108.89 165 GLU N O 1
ATOM 3610 N N . SER B 2 166 ? -34.104 20.350 -43.404 1.00 81.43 166 SER N N 1
ATOM 3611 C CA . SER B 2 166 ? -33.486 19.586 -44.481 1.00 87.79 166 SER N CA 1
ATOM 3612 C C . SER B 2 166 ? -34.299 19.690 -45.760 1.00 97.26 166 SER N C 1
ATOM 3613 O O . SER B 2 166 ? -33.755 19.557 -46.855 1.00 121.18 166 SER N O 1
ATOM 3616 N N . ILE B 2 167 ? -35.603 19.928 -45.620 1.00 82.28 167 ILE N N 1
ATOM 3617 C CA . ILE B 2 167 ? -36.479 20.047 -46.784 1.00 102.71 167 ILE N CA 1
ATOM 3618 C C . ILE B 2 167 ? -36.295 21.388 -47.498 1.00 112.45 167 ILE N C 1
ATOM 3619 O O . ILE B 2 167 ? -36.283 22.438 -46.853 1.00 103.99 167 ILE N O 1
ATOM 3624 N N . SER B 2 168 ? -36.145 21.341 -48.823 1.00 120.94 168 SER N N 1
ATOM 3625 C CA . SER B 2 168 ? -35.969 22.545 -49.632 1.00 124.68 168 SER N CA 1
ATOM 3626 C C . SER B 2 168 ? -37.109 23.532 -49.410 1.00 122.47 168 SER N C 1
ATOM 3627 O O . SER B 2 168 ? -38.273 23.137 -49.337 1.00 132.59 168 SER N O 1
ATOM 3630 N N . ALA B 2 169 ? -36.773 24.812 -49.310 1.00 102.20 169 ALA N N 1
ATOM 3631 C CA . ALA B 2 169 ? -37.760 25.829 -48.964 1.00 99.23 169 ALA N CA 1
ATOM 3632 C C . ALA B 2 169 ? -38.750 26.111 -50.093 1.00 111.01 169 ALA N C 1
ATOM 3633 O O . ALA B 2 169 ? -39.720 26.847 -49.903 1.00 116.06 169 ALA N O 1
ATOM 3635 N N . SER B 2 170 ? -38.501 25.522 -51.259 1.00 111.05 170 SER N N 1
ATOM 3636 C CA . SER B 2 170 ? -39.300 25.796 -52.452 1.00 113.16 170 SER N CA 1
ATOM 3637 C C . SER B 2 170 ? -40.760 25.374 -52.311 1.00 100.77 170 SER N C 1
ATOM 3638 O O . SER B 2 170 ? -41.636 25.926 -52.981 1.00 103.89 170 SER N O 1
ATOM 3641 N N . PHE B 2 171 ? -41.018 24.400 -51.443 1.00 83.75 171 PHE N N 1
ATOM 3642 C CA . PHE B 2 171 ? -42.382 23.949 -51.188 1.00 83.24 171 PHE N CA 1
ATOM 3643 C C . PHE B 2 171 ? -43.183 25.034 -50.472 1.00 88.50 171 PHE N C 1
ATOM 3644 O O . PHE B 2 171 ? -44.280 25.405 -50.907 1.00 97.27 171 PHE N O 1
ATOM 3652 N N . GLU B 2 172 ? -42.629 25.538 -49.373 1.00 85.35 172 GLU N N 1
ATOM 3653 C CA . GLU B 2 172 ? -43.256 26.621 -48.623 1.00 93.27 172 GLU N CA 1
ATOM 3654 C C . GLU B 2 172 ? -43.410 27.841 -49.510 1.00 103.95 172 GLU N C 1
ATOM 3655 O O . GLU B 2 172 ? -44.431 28.527 -49.468 1.00 102.19 172 GLU N O 1
ATOM 3661 N N . GLU B 2 173 ? -42.383 28.104 -50.312 1.00 107.01 173 GLU N N 1
ATOM 3662 C CA . GLU B 2 173 ? -42.386 29.248 -51.209 1.00 98.25 173 GLU N CA 1
ATOM 3663 C C . GLU B 2 173 ? -43.521 29.152 -52.225 1.00 95.05 173 GLU N C 1
ATOM 3664 O O . GLU B 2 173 ? -44.252 30.127 -52.441 1.00 104.79 173 GLU N O 1
ATOM 3670 N N . ALA B 2 174 ? -43.675 27.976 -52.833 1.00 65.68 174 ALA N N 1
ATOM 3671 C CA . ALA B 2 174 ? -44.756 27.748 -53.788 1.00 72.72 174 ALA N CA 1
ATOM 3672 C C . ALA B 2 174 ? -46.115 27.891 -53.118 1.00 80.86 174 ALA N C 1
ATOM 3673 O O . ALA B 2 174 ? -47.053 28.461 -53.690 1.00 84.22 174 ALA N O 1
ATOM 3675 N N . ALA B 2 175 ? -46.210 27.362 -51.902 1.00 87.57 175 ALA N N 1
ATOM 3676 C CA . ALA B 2 175 ? -47.435 27.456 -51.123 1.00 105.59 175 ALA N CA 1
ATOM 3677 C C . ALA B 2 175 ? -47.817 28.916 -50.894 1.00 111.22 175 ALA N C 1
ATOM 3678 O O . ALA B 2 175 ? -48.969 29.307 -51.088 1.00 120.34 175 ALA N O 1
ATOM 3680 N N . ARG B 2 176 ? -46.838 29.718 -50.486 1.00 97.56 176 ARG N N 1
ATOM 3681 C CA . ARG B 2 176 ? -47.050 31.141 -50.274 1.00 93.55 176 ARG N CA 1
ATOM 3682 C C . ARG B 2 176 ? -47.468 31.799 -51.574 1.00 101.14 176 ARG N C 1
ATOM 3683 O O . ARG B 2 176 ? -48.297 32.706 -51.581 1.00 120.00 176 ARG N O 1
ATOM 3691 N N . MET B 2 177 ? -46.883 31.335 -52.675 1.00 106.09 177 MET N N 1
ATOM 3692 C CA . MET B 2 177 ? -47.241 31.831 -53.999 1.00 117.99 177 MET N CA 1
ATOM 3693 C C . MET B 2 177 ? -48.712 31.557 -54.298 1.00 130.30 177 MET N C 1
ATOM 3694 O O . MET B 2 177 ? -49.365 32.326 -55.005 1.00 135.62 177 MET N O 1
ATOM 3699 N N . ASP B 2 178 ? -49.232 30.465 -53.750 1.00 136.73 178 ASP N N 1
ATOM 3700 C CA . ASP B 2 178 ? -50.645 30.133 -53.928 1.00 140.59 178 ASP N CA 1
ATOM 3701 C C . ASP B 2 178 ? -51.557 30.764 -52.868 1.00 133.98 178 ASP N C 1
ATOM 3702 O O . ASP B 2 178 ? -52.785 30.668 -52.955 1.00 124.90 178 ASP N O 1
ATOM 3707 N N . GLY B 2 179 ? -50.956 31.411 -51.874 1.00 131.54 179 GLY N N 1
ATOM 3708 C CA . GLY B 2 179 ? -51.723 32.112 -50.859 1.00 132.93 179 GLY N CA 1
ATOM 3709 C C . GLY B 2 179 ? -51.773 31.414 -49.511 1.00 136.25 179 GLY N C 1
ATOM 3710 O O . GLY B 2 179 ? -52.164 32.016 -48.511 1.00 140.37 179 GLY N O 1
ATOM 3711 N N . ALA B 2 180 ? -51.381 30.141 -49.483 1.00 127.50 180 ALA N N 1
ATOM 3712 C CA . ALA B 2 180 ? -51.363 29.365 -48.247 1.00 111.88 180 ALA N CA 1
ATOM 3713 C C . ALA B 2 180 ? -50.389 29.967 -47.237 1.00 113.07 180 ALA N C 1
ATOM 3714 O O . ALA B 2 180 ? -49.235 30.240 -47.553 1.00 112.71 180 ALA N O 1
ATOM 3716 N N . ASN B 2 181 ? -50.863 30.169 -46.016 1.00 127.13 181 ASN N N 1
ATOM 3717 C CA . ASN B 2 181 ? -50.082 30.867 -44.999 1.00 141.85 181 ASN N CA 1
ATOM 3718 C C . ASN B 2 181 ? -49.739 30.027 -43.767 1.00 139.51 181 ASN N C 1
ATOM 3719 O O . ASN B 2 181 ? -50.629 29.626 -43.013 1.00 143.19 181 ASN N O 1
ATOM 3724 N N . ASP B 2 182 ? -48.445 29.778 -43.571 1.00 124.70 182 ASP N N 1
ATOM 3725 C CA . ASP B 2 182 ? -47.953 29.219 -42.312 1.00 112.46 182 ASP N CA 1
ATOM 3726 C C . ASP B 2 182 ? -48.578 27.887 -41.903 1.00 116.23 182 ASP N C 1
ATOM 3727 O O . ASP B 2 182 ? -48.235 26.859 -42.456 1.00 126.37 182 ASP N O 1
ATOM 3732 N N . LEU B 2 183 ? -49.408 27.901 -40.864 1.00 119.78 183 LEU N N 1
ATOM 3733 C CA . LEU B 2 183 ? -50.036 26.685 -40.346 1.00 124.64 183 LEU N CA 1
ATOM 3734 C C . LEU B 2 183 ? -50.615 25.771 -41.428 1.00 125.86 183 LEU N C 1
ATOM 3735 O O . LEU B 2 183 ? -50.338 24.568 -41.438 1.00 128.97 183 LEU N O 1
ATOM 3740 N N . GLN B 2 184 ? -51.396 26.336 -42.343 1.00 122.74 184 GLN N N 1
ATOM 3741 C CA . GLN B 2 184 ? -52.010 25.538 -43.402 1.00 126.97 184 GLN N CA 1
ATOM 3742 C C . GLN B 2 184 ? -50.988 24.914 -44.356 1.00 122.09 184 GLN N C 1
ATOM 3743 O O . GLN B 2 184 ? -51.290 23.945 -45.042 1.00 119.60 184 GLN N O 1
ATOM 3749 N N . ILE B 2 185 ? -49.788 25.482 -44.406 1.00 116.10 185 ILE N N 1
ATOM 3750 C CA . ILE B 2 185 ? -48.660 24.841 -45.073 1.00 116.60 185 ILE N CA 1
ATOM 3751 C C . ILE B 2 185 ? -48.203 23.630 -44.264 1.00 116.46 185 ILE N C 1
ATOM 3752 O O . ILE B 2 185 ? -48.104 22.517 -44.797 1.00 107.00 185 ILE N O 1
ATOM 3757 N N . LEU B 2 186 ? -47.952 23.861 -42.974 1.00 125.96 186 LEU N N 1
ATOM 3758 C CA . LEU B 2 186 ? -47.455 22.830 -42.058 1.00 120.97 186 LEU N CA 1
ATOM 3759 C C . LEU B 2 186 ? -48.260 21.537 -42.130 1.00 107.01 186 LEU N C 1
ATOM 3760 O O . LEU B 2 186 ? -47.692 20.449 -42.185 1.00 97.73 186 LEU N O 1
ATOM 3765 N N . TRP B 2 187 ? -49.581 21.659 -42.144 1.00 98.12 187 TRP N N 1
ATOM 3766 C CA . TRP B 2 187 ? -50.423 20.479 -42.213 1.00 110.96 187 TRP N CA 1
ATOM 3767 C C . TRP B 2 187 ? -50.497 19.910 -43.628 1.00 114.84 187 TRP N C 1
ATOM 3768 O O . TRP B 2 187 ? -50.554 18.691 -43.807 1.00 120.34 187 TRP N O 1
ATOM 3779 N N . LYS B 2 188 ? -50.482 20.784 -44.630 1.00 115.65 188 LYS N N 1
ATOM 3780 C CA . LYS B 2 188 ? -50.737 20.345 -46.004 1.00 122.27 188 LYS N CA 1
ATOM 3781 C C . LYS B 2 188 ? -49.544 19.689 -46.694 1.00 124.35 188 LYS N C 1
ATOM 3782 O O . LYS B 2 188 ? -49.712 18.734 -47.453 1.00 135.03 188 LYS N O 1
ATOM 3788 N N . VAL B 2 189 ? -48.347 20.205 -46.445 1.00 115.47 189 VAL N N 1
ATOM 3789 C CA . VAL B 2 189 ? -47.168 19.742 -47.173 1.00 118.47 189 VAL N CA 1
ATOM 3790 C C . VAL B 2 189 ? -46.015 19.267 -46.284 1.00 112.35 189 VAL N C 1
ATOM 3791 O O . VAL B 2 189 ? -45.572 18.120 -46.403 1.00 103.05 189 VAL N O 1
ATOM 3795 N N . TYR B 2 190 ? -45.505 20.155 -45.434 1.00 111.88 190 TYR N N 1
ATOM 3796 C CA . TYR B 2 190 ? -44.356 19.833 -44.585 1.00 120.63 190 TYR N CA 1
ATOM 3797 C C . TYR B 2 190 ? -44.528 18.635 -43.635 1.00 128.10 190 TYR N C 1
ATOM 3798 O O . TYR B 2 190 ? -43.567 17.910 -43.379 1.00 138.41 190 TYR N O 1
ATOM 3807 N N . ILE B 2 191 ? -45.732 18.427 -43.106 1.00 116.55 191 ILE N N 1
ATOM 3808 C CA . ILE B 2 191 ? -45.976 17.255 -42.260 1.00 109.30 191 ILE N CA 1
ATOM 3809 C C . ILE B 2 191 ? -45.913 15.919 -43.021 1.00 103.63 191 ILE N C 1
ATOM 3810 O O . ILE B 2 191 ? -45.195 15.014 -42.597 1.00 115.22 191 ILE N O 1
ATOM 3815 N N . PRO B 2 192 ? -46.651 15.786 -44.140 1.00 95.32 192 PRO N N 1
ATOM 3816 C CA . PRO B 2 192 ? -46.533 14.513 -44.873 1.00 105.67 192 PRO N CA 1
ATOM 3817 C C . PRO B 2 192 ? -45.154 14.283 -45.491 1.00 103.76 192 PRO N C 1
ATOM 3818 O O . PRO B 2 192 ? -44.832 13.157 -45.875 1.00 109.32 192 PRO N O 1
ATOM 3822 N N . LEU B 2 193 ? -44.357 15.339 -45.595 1.00 95.67 193 LEU N N 1
ATOM 3823 C CA . LEU B 2 193 ? -42.980 15.208 -46.054 1.00 108.77 193 LEU N CA 1
ATOM 3824 C C . LEU B 2 193 ? -42.069 14.720 -44.927 1.00 118.52 193 LEU N C 1
ATOM 3825 O O . LEU B 2 193 ? -41.016 14.129 -45.179 1.00 117.76 193 LEU N O 1
ATOM 3830 N N . ALA B 2 194 ? -42.488 14.975 -43.690 1.00 126.12 194 ALA N N 1
ATOM 3831 C CA . ALA B 2 194 ? -41.676 14.711 -42.496 1.00 127.11 194 ALA N CA 1
ATOM 3832 C C . ALA B 2 194 ? -41.931 13.364 -41.798 1.00 118.72 194 ALA N C 1
ATOM 3833 O O . ALA B 2 194 ? -41.392 13.117 -40.713 1.00 111.94 194 ALA N O 1
ATOM 3835 N N . LYS B 2 195 ? -42.753 12.513 -42.411 1.00 109.08 195 LYS N N 1
ATOM 3836 C CA . LYS B 2 195 ? -43.144 11.218 -41.835 1.00 98.95 195 LYS N CA 1
ATOM 3837 C C . LYS B 2 195 ? -42.043 10.377 -41.158 1.00 108.04 195 LYS N C 1
ATOM 3838 O O . LYS B 2 195 ? -42.285 9.810 -40.099 1.00 112.85 195 LYS N O 1
ATOM 3844 N N . PRO B 2 196 ? -40.845 10.270 -41.764 1.00 110.27 196 PRO N N 1
ATOM 3845 C CA . PRO B 2 196 ? -39.797 9.546 -41.032 1.00 101.71 196 PRO N CA 1
ATOM 3846 C C . PRO B 2 196 ? -39.444 10.172 -39.676 1.00 90.18 196 PRO N C 1
ATOM 3847 O O . PRO B 2 196 ? -39.348 9.451 -38.676 1.00 85.20 196 PRO N O 1
ATOM 3851 N N . ALA B 2 197 ? -39.263 11.488 -39.643 1.00 87.24 197 ALA N N 1
ATOM 3852 C CA . ALA B 2 197 ? -38.905 12.170 -38.403 1.00 86.75 197 ALA N CA 1
ATOM 3853 C C . ALA B 2 197 ? -40.043 12.058 -37.398 1.00 94.68 197 ALA N C 1
ATOM 3854 O O . ALA B 2 197 ? -39.808 11.844 -36.195 1.00 89.92 197 ALA N O 1
ATOM 3856 N N . LEU B 2 198 ? -41.266 12.209 -37.895 1.00 94.24 198 LEU N N 1
ATOM 3857 C CA . LEU B 2 198 ? -42.454 12.018 -37.075 1.00 94.29 198 LEU N CA 1
ATOM 3858 C C . LEU B 2 198 ? -42.415 10.651 -36.424 1.00 88.80 198 LEU N C 1
ATOM 3859 O O . LEU B 2 198 ? -42.601 10.527 -35.216 1.00 96.91 198 LEU N O 1
ATOM 3864 N N . ALA B 2 199 ? -42.167 9.639 -37.239 1.00 78.95 199 ALA N N 1
ATOM 3865 C CA . ALA B 2 199 ? -41.996 8.275 -36.763 1.00 78.54 199 ALA N CA 1
ATOM 3866 C C . ALA B 2 199 ? -40.976 8.190 -35.627 1.00 83.73 199 ALA N C 1
ATOM 3867 O O . ALA B 2 199 ? -41.328 7.810 -34.518 1.00 92.60 199 ALA N O 1
ATOM 3869 N N . THR B 2 200 ? -39.716 8.534 -35.897 1.00 80.00 200 THR N N 1
ATOM 3870 C CA . THR B 2 200 ? -38.684 8.456 -34.858 1.00 86.77 200 THR N CA 1
ATOM 3871 C C . THR B 2 200 ? -39.087 9.174 -33.560 1.00 83.74 200 THR N C 1
ATOM 3872 O O . THR B 2 200 ? -38.810 8.696 -32.449 1.00 91.37 200 THR N O 1
ATOM 3876 N N . ILE B 2 201 ? -39.793 10.292 -33.704 1.00 76.06 201 ILE N N 1
ATOM 3877 C CA . ILE B 2 201 ? -40.217 11.065 -32.542 1.00 84.99 201 ILE N CA 1
ATOM 3878 C C . ILE B 2 201 ? -41.321 10.340 -31.757 1.00 80.05 201 ILE N C 1
ATOM 3879 O O . ILE B 2 201 ? -41.143 10.026 -30.581 1.00 73.75 201 ILE N O 1
ATOM 3884 N N . THR B 2 202 ? -42.461 10.099 -32.393 1.00 67.07 202 THR N N 1
ATOM 3885 C CA . THR B 2 202 ? -43.554 9.374 -31.758 1.00 74.88 202 THR N CA 1
ATOM 3886 C C . THR B 2 202 ? -43.080 8.045 -31.146 1.00 83.24 202 THR N C 1
ATOM 3887 O O . THR B 2 202 ? -43.597 7.619 -30.119 1.00 90.03 202 THR N O 1
ATOM 3891 N N . LEU B 2 203 ? -42.084 7.415 -31.760 1.00 81.44 203 LEU N N 1
ATOM 3892 C CA . LEU B 2 203 ? -41.490 6.198 -31.215 1.00 77.04 203 LEU N CA 1
ATOM 3893 C C . LEU B 2 203 ? -40.757 6.474 -29.905 1.00 74.01 203 LEU N C 1
ATOM 3894 O O . LEU B 2 203 ? -41.057 5.871 -28.869 1.00 75.89 203 LEU N O 1
ATOM 3899 N N . LEU B 2 204 ? -39.797 7.393 -29.956 1.00 74.40 204 LEU N N 1
ATOM 3900 C CA . LEU B 2 204 ? -39.017 7.743 -28.771 1.00 75.79 204 LEU N CA 1
ATOM 3901 C C . LEU B 2 204 ? -39.893 8.179 -27.594 1.00 79.18 204 LEU N C 1
ATOM 3902 O O . LEU B 2 204 ? -39.704 7.725 -26.461 1.00 86.65 204 LEU N O 1
ATOM 3907 N N . CYS B 2 205 ? -40.859 9.048 -27.872 1.00 73.07 205 CYS N N 1
ATOM 3908 C CA . CYS B 2 205 ? -41.804 9.496 -26.857 1.00 60.87 205 CYS N CA 1
ATOM 3909 C C . CYS B 2 205 ? -42.627 8.326 -26.323 1.00 62.02 205 CYS N C 1
ATOM 3910 O O . CYS B 2 205 ? -42.774 8.160 -25.114 1.00 86.05 205 CYS N O 1
ATOM 3913 N N . ALA B 2 206 ? -43.144 7.505 -27.231 1.00 60.03 206 ALA N N 1
ATOM 3914 C CA . ALA B 2 206 ? -43.879 6.302 -26.848 1.00 73.40 206 ALA N CA 1
ATOM 3915 C C . ALA B 2 206 ? -43.123 5.481 -25.815 1.00 82.35 206 ALA N C 1
ATOM 3916 O O . ALA B 2 206 ? -43.618 5.280 -24.708 1.00 86.36 206 ALA N O 1
ATOM 3918 N N . ILE B 2 207 ? -41.936 5.000 -26.181 1.00 87.97 207 ILE N N 1
ATOM 3919 C CA . ILE B 2 207 ? -41.154 4.171 -25.259 1.00 89.59 207 ILE N CA 1
ATOM 3920 C C . ILE B 2 207 ? -40.826 4.917 -23.970 1.00 91.36 207 ILE N C 1
ATOM 3921 O O . ILE B 2 207 ? -40.787 4.313 -22.893 1.00 92.05 207 ILE N O 1
ATOM 3926 N N . SER B 2 208 ? -40.599 6.228 -24.074 1.00 82.40 208 SER N N 1
ATOM 3927 C CA . SER B 2 208 ? -40.337 7.023 -22.878 1.00 77.03 208 SER N CA 1
ATOM 3928 C C . SER B 2 208 ? -41.499 6.938 -21.898 1.00 86.08 208 SER N C 1
ATOM 3929 O O . SER B 2 208 ? -41.294 6.827 -20.692 1.00 100.38 208 SER N O 1
ATOM 3932 N N . ARG B 2 209 ? -42.719 6.970 -22.424 1.00 83.01 209 ARG N N 1
ATOM 3933 C CA . ARG B 2 209 ? -43.906 6.899 -21.577 1.00 80.64 209 ARG N CA 1
ATOM 3934 C C . ARG B 2 209 ? -44.155 5.490 -21.042 1.00 80.16 209 ARG N C 1
ATOM 3935 O O . ARG B 2 209 ? -44.474 5.308 -19.867 1.00 88.47 209 ARG N O 1
ATOM 3943 N N . TRP B 2 210 ? -44.016 4.499 -21.913 1.00 80.70 210 TRP N N 1
ATOM 3944 C CA . TRP B 2 210 ? -44.324 3.112 -21.572 1.00 78.44 210 TRP N CA 1
ATOM 3945 C C . TRP B 2 210 ? -43.409 2.575 -20.474 1.00 89.81 210 TRP N C 1
ATOM 3946 O O . TRP B 2 210 ? -43.872 1.960 -19.515 1.00 112.22 210 TRP N O 1
ATOM 3957 N N . ASN B 2 211 ? -42.115 2.823 -20.617 1.00 83.79 211 ASN N N 1
ATOM 3958 C CA . ASN B 2 211 ? -41.125 2.290 -19.692 1.00 70.17 211 ASN N CA 1
ATOM 3959 C C . ASN B 2 211 ? -40.754 3.236 -18.556 1.00 78.22 211 ASN N C 1
ATOM 3960 O O . ASN B 2 211 ? -39.882 2.924 -17.745 1.00 78.09 211 ASN N O 1
ATOM 3965 N N . GLY B 2 212 ? -41.408 4.390 -18.506 1.00 83.80 212 GLY N N 1
ATOM 3966 C CA . GLY B 2 212 ? -41.125 5.376 -17.480 1.00 88.47 212 GLY N CA 1
ATOM 3967 C C . GLY B 2 212 ? -41.477 4.864 -16.102 1.00 90.54 212 GLY N C 1
ATOM 3968 O O . GLY B 2 212 ? -42.543 4.279 -15.908 1.00 92.75 212 GLY N O 1
ATOM 3969 N N . TYR B 2 213 ? -40.580 5.084 -15.145 1.00 95.09 213 TYR N N 1
ATOM 3970 C CA . TYR B 2 213 ? -40.783 4.595 -13.783 1.00 93.74 213 TYR N CA 1
ATOM 3971 C C . TYR B 2 213 ? -40.622 5.671 -12.718 1.00 85.86 213 TYR N C 1
ATOM 3972 O O . TYR B 2 213 ? -41.569 5.993 -12.013 1.00 83.56 213 TYR N O 1
ATOM 3981 N N . PHE B 2 214 ? -39.412 6.216 -12.611 1.00 90.97 214 PHE N N 1
ATOM 3982 C CA . PHE B 2 214 ? -39.025 7.090 -11.501 1.00 86.62 214 PHE N CA 1
ATOM 3983 C C . PHE B 2 214 ? -40.001 8.218 -11.182 1.00 91.15 214 PHE N C 1
ATOM 3984 O O . PHE B 2 214 ? -40.642 8.211 -10.127 1.00 84.39 214 PHE N O 1
ATOM 3992 N N . TRP B 2 215 ? -40.102 9.187 -12.090 1.00 89.52 215 TRP N N 1
ATOM 3993 C CA . TRP B 2 215 ? -40.929 10.367 -11.857 1.00 90.33 215 TRP N CA 1
ATOM 3994 C C . TRP B 2 215 ? -42.406 10.041 -11.657 1.00 97.01 215 TRP N C 1
ATOM 3995 O O . TRP B 2 215 ? -43.133 10.805 -11.023 1.00 114.57 215 TRP N O 1
ATOM 4006 N N . ALA B 2 216 ? -42.850 8.909 -12.186 1.00 81.25 216 ALA N N 1
ATOM 4007 C CA . ALA B 2 216 ? -44.213 8.468 -11.927 1.00 80.39 216 ALA N CA 1
ATOM 4008 C C . ALA B 2 216 ? -44.366 8.104 -10.451 1.00 91.16 216 ALA N C 1
ATOM 4009 O O . ALA B 2 216 ? -45.263 8.597 -9.772 1.00 88.91 216 ALA N O 1
ATOM 4011 N N . MET B 2 217 ? -43.475 7.253 -9.953 1.00 88.47 217 MET N N 1
ATOM 4012 C CA . MET B 2 217 ? -43.576 6.790 -8.578 1.00 81.01 217 MET N CA 1
ATOM 4013 C C . MET B 2 217 ? -43.259 7.905 -7.586 1.00 83.95 217 MET N C 1
ATOM 4014 O O . MET B 2 217 ? -43.690 7.859 -6.432 1.00 95.50 217 MET N O 1
ATOM 4019 N N . VAL B 2 218 ? -42.512 8.905 -8.039 1.00 76.55 218 VAL N N 1
ATOM 4020 C CA . VAL B 2 218 ? -42.217 10.071 -7.209 1.00 77.36 218 VAL N CA 1
ATOM 4021 C C . VAL B 2 218 ? -43.397 11.040 -7.138 1.00 81.16 218 VAL N C 1
ATOM 4022 O O . VAL B 2 218 ? -43.770 11.506 -6.060 1.00 82.68 218 VAL N O 1
ATOM 4026 N N . LEU B 2 219 ? -43.988 11.328 -8.295 1.00 78.26 219 LEU N N 1
ATOM 4027 C CA . LEU B 2 219 ? -45.043 12.334 -8.393 1.00 87.43 219 LEU N CA 1
ATOM 4028 C C . LEU B 2 219 ? -46.451 11.796 -8.110 1.00 107.12 219 LEU N C 1
ATOM 4029 O O . LEU B 2 219 ? -47.390 12.575 -7.934 1.00 117.09 219 LEU N O 1
ATOM 4034 N N . LEU B 2 220 ? -46.601 10.475 -8.057 1.00 104.49 220 LEU N N 1
ATOM 4035 C CA . LEU B 2 220 ? -47.921 9.879 -7.851 1.00 101.78 220 LEU N CA 1
ATOM 4036 C C . LEU B 2 220 ? -48.128 9.302 -6.453 1.00 108.13 220 LEU N C 1
ATOM 4037 O O . LEU B 2 220 ? -47.210 8.766 -5.834 1.00 120.83 220 LEU N O 1
ATOM 4042 N N . ARG B 2 221 ? -49.357 9.426 -5.969 1.00 97.82 221 ARG N N 1
ATOM 4043 C CA . ARG B 2 221 ? -49.730 8.950 -4.647 1.00 87.18 221 ARG N CA 1
ATOM 4044 C C . ARG B 2 221 ? -50.874 7.964 -4.785 1.00 81.16 221 ARG N C 1
ATOM 4045 O O . ARG B 2 221 ? -50.744 6.804 -4.399 1.00 100.20 221 ARG N O 1
ATOM 4053 N N . ALA B 2 222 ? -51.995 8.430 -5.328 1.00 73.68 222 ALA N N 1
ATOM 4054 C CA . ALA B 2 222 ? -53.167 7.575 -5.514 1.00 87.44 222 ALA N CA 1
ATOM 4055 C C . ALA B 2 222 ? -52.833 6.335 -6.325 1.00 87.33 222 ALA N C 1
ATOM 4056 O O . ALA B 2 222 ? -52.341 6.429 -7.440 1.00 99.55 222 ALA N O 1
ATOM 4058 N N . GLU B 2 223 ? -53.115 5.169 -5.756 1.00 88.50 223 GLU N N 1
ATOM 4059 C CA . GLU B 2 223 ? -52.748 3.899 -6.370 1.00 88.59 223 GLU N CA 1
ATOM 4060 C C . GLU B 2 223 ? -53.434 3.682 -7.713 1.00 91.15 223 GLU N C 1
ATOM 4061 O O . GLU B 2 223 ? -52.889 3.026 -8.596 1.00 88.55 223 GLU N O 1
ATOM 4067 N N . GLU B 2 224 ? -54.634 4.238 -7.864 1.00 100.98 224 GLU N N 1
ATOM 4068 C CA . GLU B 2 224 ? -55.403 4.080 -9.094 1.00 101.70 224 GLU N CA 1
ATOM 4069 C C . GLU B 2 224 ? -54.796 4.867 -10.250 1.00 101.36 224 GLU N C 1
ATOM 4070 O O . GLU B 2 224 ? -55.167 4.660 -11.404 1.00 114.65 224 GLU N O 1
ATOM 4076 N N . LYS B 2 225 ? -53.873 5.772 -9.932 1.00 90.58 225 LYS N N 1
ATOM 4077 C CA . LYS B 2 225 ? -53.128 6.528 -10.943 1.00 77.65 225 LYS N CA 1
ATOM 4078 C C . LYS B 2 225 ? -51.798 5.867 -11.320 1.00 84.37 225 LYS N C 1
ATOM 4079 O O . LYS B 2 225 ? -51.132 6.296 -12.251 1.00 86.80 225 LYS N O 1
ATOM 4085 N N . ILE B 2 226 ? -51.425 4.820 -10.591 1.00 103.88 226 ILE N N 1
ATOM 4086 C CA . ILE B 2 226 ? -50.142 4.138 -10.777 1.00 101.46 226 ILE N CA 1
ATOM 4087 C C . ILE B 2 226 ? -50.029 3.435 -12.141 1.00 102.80 226 ILE N C 1
ATOM 4088 O O . ILE B 2 226 ? -50.912 2.669 -12.538 1.00 106.52 226 ILE N O 1
ATOM 4093 N N . PRO B 2 227 ? -48.947 3.735 -12.876 1.00 93.26 227 PRO N N 1
ATOM 4094 C CA . PRO B 2 227 ? -48.639 3.269 -14.229 1.00 89.25 227 PRO N CA 1
ATOM 4095 C C . PRO B 2 227 ? -47.733 2.048 -14.341 1.00 85.22 227 PRO N C 1
ATOM 4096 O O . PRO B 2 227 ? -46.564 2.258 -14.638 1.00 106.54 227 PRO N O 1
ATOM 4100 N N . LEU B 2 228 ? -48.226 0.828 -14.140 1.00 83.98 228 LEU N N 1
ATOM 4101 C CA . LEU B 2 228 ? -47.414 -0.367 -14.437 1.00 89.18 228 LEU N CA 1
ATOM 4102 C C . LEU B 2 228 ? -46.074 -0.375 -13.701 1.00 91.86 228 LEU N C 1
ATOM 4103 O O . LEU B 2 228 ? -46.016 -0.713 -12.522 1.00 108.06 228 LEU N O 1
ATOM 4108 N N . GLN B 2 229 ? -45.009 -0.020 -14.421 1.00 82.14 229 GLN N N 1
ATOM 4109 C CA . GLN B 2 229 ? -43.622 -0.144 -13.960 1.00 87.47 229 GLN N CA 1
ATOM 4110 C C . GLN B 2 229 ? -43.394 0.237 -12.488 1.00 85.41 229 GLN N C 1
ATOM 4111 O O . GLN B 2 229 ? -42.490 -0.304 -11.852 1.00 84.89 229 GLN N O 1
ATOM 4117 N N . VAL B 2 230 ? -44.160 1.190 -11.968 1.00 71.01 230 VAL N N 1
ATOM 4118 C CA . VAL B 2 230 ? -44.202 1.438 -10.524 1.00 76.12 230 VAL N CA 1
ATOM 4119 C C . VAL B 2 230 ? -44.673 0.198 -9.740 1.00 72.95 230 VAL N C 1
ATOM 4120 O O . VAL B 2 230 ? -43.949 -0.371 -8.896 1.00 65.62 230 VAL N O 1
ATOM 4124 N N . TYR B 2 231 ? -45.919 -0.185 -10.009 1.00 75.67 231 TYR N N 1
ATOM 4125 C CA . TYR B 2 231 ? -46.529 -1.376 -9.433 1.00 84.60 231 TYR N CA 1
ATOM 4126 C C . TYR B 2 231 ? -45.640 -2.591 -9.673 1.00 78.75 231 TYR N C 1
ATOM 4127 O O . TYR B 2 231 ? -45.433 -3.446 -8.799 1.00 100.03 231 TYR N O 1
ATOM 4136 N N . LEU B 2 232 ? -45.100 -2.637 -10.881 1.00 64.68 232 LEU N N 1
ATOM 4137 C CA . LEU B 2 232 ? -44.135 -3.644 -11.263 1.00 79.97 232 LEU N CA 1
ATOM 4138 C C . LEU B 2 232 ? -42.934 -3.596 -10.342 1.00 85.36 232 LEU N C 1
ATOM 4139 O O . LEU B 2 232 ? -42.376 -4.625 -10.015 1.00 87.89 232 LEU N O 1
ATOM 4144 N N . LYS B 2 233 ? -42.527 -2.398 -9.937 1.00 82.78 233 LYS N N 1
ATOM 4145 C CA . LYS B 2 233 ? -41.380 -2.263 -9.044 1.00 75.19 233 LYS N CA 1
ATOM 4146 C C . LYS B 2 233 ? -41.741 -2.946 -7.751 1.00 75.30 233 LYS N C 1
ATOM 4147 O O . LYS B 2 233 ? -40.942 -3.703 -7.214 1.00 81.75 233 LYS N O 1
ATOM 4153 N N . LYS B 2 234 ? -42.962 -2.719 -7.270 1.00 85.91 234 LYS N N 1
ATOM 4154 C CA . LYS B 2 234 ? -43.397 -3.431 -6.063 1.00 75.73 234 LYS N CA 1
ATOM 4155 C C . LYS B 2 234 ? -43.301 -4.950 -6.199 1.00 78.58 234 LYS N C 1
ATOM 4156 O O . LYS B 2 234 ? -42.619 -5.597 -5.406 1.00 81.53 234 LYS N O 1
ATOM 4162 N N . THR B 2 235 ? -43.959 -5.520 -7.209 1.00 88.55 235 THR N N 1
ATOM 4163 C CA . THR B 2 235 ? -44.015 -6.986 -7.319 1.00 87.04 235 THR N CA 1
ATOM 4164 C C . THR B 2 235 ? -42.753 -7.722 -7.816 1.00 86.44 235 THR N C 1
ATOM 4165 O O . THR B 2 235 ? -42.404 -8.780 -7.301 1.00 107.70 235 THR N O 1
ATOM 4169 N N . ILE B 2 236 ? -42.099 -7.169 -8.830 1.00 84.04 236 ILE N N 1
ATOM 4170 C CA . ILE B 2 236 ? -40.975 -7.798 -9.537 1.00 88.77 236 ILE N CA 1
ATOM 4171 C C . ILE B 2 236 ? -39.586 -7.663 -8.877 1.00 92.43 236 ILE N C 1
ATOM 4172 O O . ILE B 2 236 ? -38.771 -8.590 -8.939 1.00 91.95 236 ILE N O 1
ATOM 4177 N N . VAL B 2 237 ? -39.310 -6.518 -8.254 1.00 84.33 237 VAL N N 1
ATOM 4178 C CA . VAL B 2 237 ? -38.010 -6.314 -7.609 1.00 79.51 237 VAL N CA 1
ATOM 4179 C C . VAL B 2 237 ? -38.001 -6.440 -6.072 1.00 82.77 237 VAL N C 1
ATOM 4180 O O . VAL B 2 237 ? -37.258 -7.265 -5.531 1.00 86.89 237 VAL N O 1
ATOM 4184 N N . ASP B 2 238 ? -38.778 -5.608 -5.376 1.00 81.61 238 ASP N N 1
ATOM 4185 C CA . ASP B 2 238 ? -38.793 -5.611 -3.913 1.00 88.31 238 ASP N CA 1
ATOM 4186 C C . ASP B 2 238 ? -38.988 -7.011 -3.329 1.00 99.41 238 ASP N C 1
ATOM 4187 O O . ASP B 2 238 ? -38.277 -7.419 -2.404 1.00 105.90 238 ASP N O 1
ATOM 4192 N N . LEU B 2 239 ? -39.963 -7.730 -3.874 1.00 89.18 239 LEU N N 1
ATOM 4193 C CA . LEU B 2 239 ? -40.171 -9.140 -3.555 1.00 82.84 239 LEU N CA 1
ATOM 4194 C C . LEU B 2 239 ? -40.439 -9.453 -2.081 1.00 88.21 239 LEU N C 1
ATOM 4195 O O . LEU B 2 239 ? -40.055 -10.510 -1.592 1.00 100.00 239 LEU N O 1
ATOM 4200 N N . ASN B 2 240 ? -41.095 -8.545 -1.369 1.00 91.77 240 ASN N N 1
ATOM 4201 C CA . ASN B 2 240 ? -41.655 -8.911 -0.068 1.00 109.56 240 ASN N CA 1
ATOM 4202 C C . ASN B 2 240 ? -43.178 -8.789 -0.101 1.00 115.31 240 ASN N C 1
ATOM 4203 O O . ASN B 2 240 ? -43.720 -7.803 -0.602 1.00 118.86 240 ASN N O 1
ATOM 4208 N N . VAL B 2 241 ? -43.864 -9.795 0.429 1.00 107.13 241 VAL N N 1
ATOM 4209 C CA . VAL B 2 241 ? -45.285 -9.957 0.145 1.00 100.46 241 VAL N CA 1
ATOM 4210 C C . VAL B 2 241 ? -46.154 -10.154 1.383 1.00 86.59 241 VAL N C 1
ATOM 4211 O O . VAL B 2 241 ? -45.653 -10.358 2.484 1.00 78.86 241 VAL N O 1
ATOM 4215 N N . ASN B 2 242 ? -47.467 -10.074 1.179 1.00 83.73 242 ASN N N 1
ATOM 4216 C CA . ASN B 2 242 ? -48.448 -10.339 2.224 1.00 88.66 242 ASN N CA 1
ATOM 4217 C C . ASN B 2 242 ? -48.387 -11.780 2.701 1.00 101.55 242 ASN N C 1
ATOM 4218 O O . ASN B 2 242 ? -47.874 -12.660 2.006 1.00 97.95 242 ASN N O 1
ATOM 4223 N N . GLU B 2 243 ? -48.913 -12.021 3.897 1.00 105.90 243 GLU N N 1
ATOM 4224 C CA . GLU B 2 243 ? -49.156 -13.384 4.332 1.00 113.60 243 GLU N CA 1
ATOM 4225 C C . GLU B 2 243 ? -50.215 -13.978 3.406 1.00 117.41 243 GLU N C 1
ATOM 4226 O O . GLU B 2 243 ? -50.321 -15.193 3.266 1.00 120.29 243 GLU N O 1
ATOM 4232 N N . GLU B 2 244 ? -50.994 -13.100 2.777 1.00 118.87 244 GLU N N 1
ATOM 4233 C CA . GLU B 2 244 ? -52.025 -13.506 1.830 1.00 115.01 244 GLU N CA 1
ATOM 4234 C C . GLU B 2 244 ? -51.422 -14.274 0.667 1.00 106.37 244 GLU N C 1
ATOM 4235 O O . GLU B 2 244 ? -51.875 -15.369 0.341 1.00 113.08 244 GLU N O 1
ATOM 4241 N N . PHE B 2 245 ? -50.404 -13.694 0.043 1.00 99.21 245 PHE N N 1
ATOM 4242 C CA . PHE B 2 245 ? -49.741 -14.335 -1.086 1.00 97.16 245 PHE N CA 1
ATOM 4243 C C . PHE B 2 245 ? -49.000 -15.586 -0.626 1.00 102.78 245 PHE N C 1
ATOM 4244 O O . PHE B 2 245 ? -48.918 -16.577 -1.357 1.00 110.64 245 PHE N O 1
ATOM 4252 N N . ALA B 2 246 ? -48.479 -15.541 0.596 1.00 98.62 246 ALA N N 1
ATOM 4253 C CA . ALA B 2 246 ? -47.814 -16.698 1.181 1.00 94.77 246 ALA N CA 1
ATOM 4254 C C . ALA B 2 246 ? -48.797 -17.852 1.314 1.00 95.54 246 ALA N C 1
ATOM 4255 O O . ALA B 2 246 ? -48.425 -19.014 1.185 1.00 96.13 246 ALA N O 1
ATOM 4257 N N . GLY B 2 247 ? -50.057 -17.517 1.563 1.00 106.46 247 GLY N N 1
ATOM 4258 C CA . GLY B 2 247 ? -51.102 -18.511 1.715 1.00 117.91 247 GLY N CA 1
ATOM 4259 C C . GLY B 2 247 ? -51.647 -18.962 0.376 1.00 118.30 247 GLY N C 1
ATOM 4260 O O . GLY B 2 247 ? -52.139 -20.081 0.238 1.00 121.74 247 GLY N O 1
ATOM 4261 N N . ALA B 2 248 ? -51.557 -18.079 -0.612 1.00 120.50 248 ALA N N 1
ATOM 4262 C CA . ALA B 2 248 ? -51.982 -18.391 -1.971 1.00 115.37 248 ALA N CA 1
ATOM 4263 C C . ALA B 2 248 ? -50.975 -19.323 -2.624 1.00 106.66 248 ALA N C 1
ATOM 4264 O O . ALA B 2 248 ? -51.321 -20.094 -3.516 1.00 104.72 248 ALA N O 1
ATOM 4266 N N . LEU B 2 249 ? -49.733 -19.245 -2.163 1.00 101.80 249 LEU N N 1
ATOM 4267 C CA . LEU B 2 249 ? -48.644 -20.057 -2.693 1.00 104.24 249 LEU N CA 1
ATOM 4268 C C . LEU B 2 249 ? -48.902 -21.560 -2.528 1.00 110.69 249 LEU N C 1
ATOM 4269 O O . LEU B 2 249 ? -48.685 -22.341 -3.463 1.00 107.73 249 LEU N O 1
ATOM 4274 N N . LEU B 2 250 ? -49.375 -21.954 -1.346 1.00 112.93 250 LEU N N 1
ATOM 4275 C CA . LEU B 2 250 ? -49.569 -23.367 -1.013 1.00 113.20 250 LEU N CA 1
ATOM 4276 C C . LEU B 2 250 ? -50.844 -23.994 -1.581 1.00 114.65 250 LEU N C 1
ATOM 4277 O O . LEU B 2 250 ? -50.905 -25.208 -1.784 1.00 116.62 250 LEU N O 1
ATOM 4282 N N . THR B 2 251 ? -51.860 -23.171 -1.824 1.00 110.96 251 THR N N 1
ATOM 4283 C CA . THR B 2 251 ? -53.149 -23.660 -2.317 1.00 121.71 251 THR N CA 1
ATOM 4284 C C . THR B 2 251 ? -53.218 -23.670 -3.845 1.00 128.33 251 THR N C 1
ATOM 4285 O O . THR B 2 251 ? -54.272 -23.936 -4.430 1.00 132.63 251 THR N O 1
ATOM 4289 N N . ASN B 2 252 ? -52.089 -23.367 -4.480 1.00 119.10 252 ASN N N 1
ATOM 4290 C CA . ASN B 2 252 ? -52.038 -23.091 -5.914 1.00 114.50 252 ASN N CA 1
ATOM 4291 C C . ASN B 2 252 ? -51.132 -23.984 -6.748 1.00 134.46 252 ASN N C 1
ATOM 4292 O O . ASN B 2 252 ? -51.564 -24.506 -7.782 1.00 141.42 252 ASN N O 1
ATOM 4297 N N . SER B 2 253 ? -49.871 -24.069 -6.321 1.00 137.18 253 SER N N 1
ATOM 4298 C CA . SER B 2 253 ? -48.792 -24.819 -6.984 1.00 137.33 253 SER N CA 1
ATOM 4299 C C . SER B 2 253 ? -48.001 -24.004 -7.991 1.00 117.81 253 SER N C 1
ATOM 4300 O O . SER B 2 253 ? -47.052 -24.511 -8.588 1.00 118.76 253 SER N O 1
ATOM 4303 N N . TYR B 2 254 ? -48.389 -22.752 -8.198 1.00 102.15 254 TYR N N 1
ATOM 4304 C CA . TYR B 2 254 ? -47.454 -21.832 -8.829 1.00 89.04 254 TYR N CA 1
ATOM 4305 C C . TYR B 2 254 ? -46.390 -21.446 -7.806 1.00 89.09 254 TYR N C 1
ATOM 4306 O O . TYR B 2 254 ? -46.454 -21.867 -6.651 1.00 101.78 254 TYR N O 1
ATOM 4315 N N . SER B 2 255 ? -45.414 -20.651 -8.224 1.00 76.58 255 SER N N 1
ATOM 4316 C CA . SER B 2 255 ? -44.347 -20.230 -7.327 1.00 94.09 255 SER N CA 1
ATOM 4317 C C . SER B 2 255 ? -44.317 -18.719 -7.265 1.00 101.98 255 SER N C 1
ATOM 4318 O O . SER B 2 255 ? -45.093 -18.057 -7.951 1.00 109.63 255 SER N O 1
ATOM 4321 N N . MET B 2 256 ? -43.422 -18.170 -6.454 1.00 101.73 256 MET N N 1
ATOM 4322 C CA . MET B 2 256 ? -43.197 -16.733 -6.479 1.00 95.03 256 MET N CA 1
ATOM 4323 C C . MET B 2 256 ? -42.559 -16.409 -7.808 1.00 94.70 256 MET N C 1
ATOM 4324 O O . MET B 2 256 ? -42.981 -15.492 -8.515 1.00 93.92 256 MET N O 1
ATOM 4329 N N . GLU B 2 257 ? -41.541 -17.195 -8.140 1.00 89.38 257 GLU N N 1
ATOM 4330 C CA . GLU B 2 257 ? -40.771 -17.006 -9.356 1.00 87.85 257 GLU N CA 1
ATOM 4331 C C . GLU B 2 257 ? -41.643 -17.140 -10.599 1.00 92.04 257 GLU N C 1
ATOM 4332 O O . GLU B 2 257 ? -41.497 -16.366 -11.540 1.00 102.63 257 GLU N O 1
ATOM 4338 N N . THR B 2 258 ? -42.550 -18.116 -10.601 1.00 89.20 258 THR N N 1
ATOM 4339 C CA . THR B 2 258 ? -43.410 -18.343 -11.761 1.00 94.03 258 THR N CA 1
ATOM 4340 C C . THR B 2 258 ? -44.396 -17.195 -11.941 1.00 101.40 258 THR N C 1
ATOM 4341 O O . THR B 2 258 ? -44.708 -16.805 -13.071 1.00 110.37 258 THR N O 1
ATOM 4345 N N . VAL B 2 259 ? -44.882 -16.654 -10.829 1.00 95.27 259 VAL N N 1
ATOM 4346 C CA . VAL B 2 259 ? -45.759 -15.492 -10.894 1.00 90.91 259 VAL N CA 1
ATOM 4347 C C . VAL B 2 259 ? -45.000 -14.280 -11.427 1.00 90.70 259 VAL N C 1
ATOM 4348 O O . VAL B 2 259 ? -45.488 -13.578 -12.305 1.00 89.96 259 VAL N O 1
ATOM 4352 N N . VAL B 2 260 ? -43.805 -14.045 -10.899 1.00 90.20 260 VAL N N 1
ATOM 4353 C CA . VAL B 2 260 ? -42.947 -12.974 -11.393 1.00 83.89 260 VAL N CA 1
ATOM 4354 C C . VAL B 2 260 ? -42.742 -13.106 -12.897 1.00 96.79 260 VAL N C 1
ATOM 4355 O O . VAL B 2 260 ? -42.893 -12.134 -13.640 1.00 110.34 260 VAL N O 1
ATOM 4359 N N . GLY B 2 261 ? -42.427 -14.320 -13.335 1.00 95.56 261 GLY N N 1
ATOM 4360 C CA . GLY B 2 261 ? -42.212 -14.599 -14.741 1.00 95.80 261 GLY N CA 1
ATOM 4361 C C . GLY B 2 261 ? -43.426 -14.244 -15.570 1.00 99.65 261 GLY N C 1
ATOM 4362 O O . GLY B 2 261 ? -43.325 -13.522 -16.563 1.00 114.43 261 GLY N O 1
ATOM 4363 N N . ALA B 2 262 ? -44.583 -14.745 -15.149 1.00 89.43 262 ALA N N 1
ATOM 4364 C CA . ALA B 2 262 ? -45.830 -14.484 -15.856 1.00 88.35 262 ALA N CA 1
ATOM 4365 C C . ALA B 2 262 ? -46.085 -12.990 -15.935 1.00 96.31 262 ALA N C 1
ATOM 4366 O O . ALA B 2 262 ? -46.551 -12.484 -16.956 1.00 114.99 262 ALA N O 1
ATOM 4368 N N . ILE B 2 263 ? -45.752 -12.288 -14.857 1.00 86.24 263 ILE N N 1
ATOM 4369 C CA . ILE B 2 263 ? -45.933 -10.844 -14.789 1.00 86.59 263 ILE N CA 1
ATOM 4370 C C . ILE B 2 263 ? -45.059 -10.097 -15.797 1.00 81.29 263 ILE N C 1
ATOM 4371 O O . ILE B 2 263 ? -45.556 -9.269 -16.565 1.00 77.11 263 ILE N O 1
ATOM 4376 N N . ILE B 2 264 ? -43.758 -10.383 -15.806 1.00 74.36 264 ILE N N 1
ATOM 4377 C CA . ILE B 2 264 ? -42.886 -9.693 -16.746 1.00 79.34 264 ILE N CA 1
ATOM 4378 C C . ILE B 2 264 ? -43.226 -10.080 -18.191 1.00 85.33 264 ILE N C 1
ATOM 4379 O O . ILE B 2 264 ? -43.046 -9.291 -19.114 1.00 91.43 264 ILE N O 1
ATOM 4384 N N . VAL B 2 265 ? -43.746 -11.287 -18.384 1.00 83.45 265 VAL N N 1
ATOM 4385 C CA . VAL B 2 265 ? -44.204 -11.679 -19.710 1.00 81.44 265 VAL N CA 1
ATOM 4386 C C . VAL B 2 265 ? -45.382 -10.813 -20.131 1.00 83.41 265 VAL N C 1
ATOM 4387 O O . VAL B 2 265 ? -45.346 -10.185 -21.187 1.00 96.10 265 VAL N O 1
ATOM 4391 N N . MET B 2 266 ? -46.414 -10.757 -19.289 1.00 67.83 266 MET N N 1
ATOM 4392 C CA . MET B 2 266 ? -47.599 -9.956 -19.584 1.00 69.93 266 MET N CA 1
ATOM 4393 C C . MET B 2 266 ? -47.233 -8.484 -19.715 1.00 76.97 266 MET N C 1
ATOM 4394 O O . MET B 2 266 ? -47.979 -7.694 -20.297 1.00 80.22 266 MET N O 1
ATOM 4399 N N . SER B 2 267 ? -46.084 -8.119 -19.161 1.00 70.82 267 SER N N 1
ATOM 4400 C CA . SER B 2 267 ? -45.607 -6.753 -19.260 1.00 90.11 267 SER N CA 1
ATOM 4401 C C . SER B 2 267 ? -44.913 -6.489 -20.591 1.00 92.72 267 SER N C 1
ATOM 4402 O O . SER B 2 267 ? -45.038 -5.398 -21.153 1.00 95.99 267 SER N O 1
ATOM 4405 N N . ILE B 2 268 ? -44.168 -7.475 -21.086 1.00 90.00 268 ILE N N 1
ATOM 4406 C CA . ILE B 2 268 ? -43.413 -7.288 -22.326 1.00 82.01 268 ILE N CA 1
ATOM 4407 C C . ILE B 2 268 ? -44.108 -7.737 -23.609 1.00 81.77 268 ILE N C 1
ATOM 4408 O O . ILE B 2 268 ? -43.623 -7.441 -24.697 1.00 90.59 268 ILE N O 1
ATOM 4413 N N . ILE B 2 269 ? -45.230 -8.442 -23.494 1.00 77.20 269 ILE N N 1
ATOM 4414 C CA . ILE B 2 269 ? -45.928 -8.942 -24.684 1.00 85.04 269 ILE N CA 1
ATOM 4415 C C . ILE B 2 269 ? -46.317 -7.856 -25.702 1.00 95.82 269 ILE N C 1
ATOM 4416 O O . ILE B 2 269 ? -45.998 -7.995 -26.884 1.00 95.80 269 ILE N O 1
ATOM 4421 N N . PRO B 2 270 ? -46.986 -6.768 -25.257 1.00 91.40 270 PRO N N 1
ATOM 4422 C CA . PRO B 2 270 ? -47.350 -5.725 -26.226 1.00 88.31 270 PRO N CA 1
ATOM 4423 C C . PRO B 2 270 ? -46.137 -5.119 -26.929 1.00 88.18 270 PRO N C 1
ATOM 4424 O O . PRO B 2 270 ? -46.248 -4.635 -28.055 1.00 80.95 270 PRO N O 1
ATOM 4428 N N . VAL B 2 271 ? -44.986 -5.145 -26.270 1.00 91.92 271 VAL N N 1
ATOM 4429 C CA . VAL B 2 271 ? -43.784 -4.589 -26.871 1.00 88.78 271 VAL N CA 1
ATOM 4430 C C . VAL B 2 271 ? -43.185 -5.550 -27.891 1.00 94.17 271 VAL N C 1
ATOM 4431 O O . VAL B 2 271 ? -42.750 -5.134 -28.960 1.00 97.49 271 VAL N O 1
ATOM 4435 N N . ILE B 2 272 ? -43.171 -6.836 -27.554 1.00 90.74 272 ILE N N 1
ATOM 4436 C CA . ILE B 2 272 ? -42.685 -7.873 -28.463 1.00 87.95 272 ILE N CA 1
ATOM 4437 C C . ILE B 2 272 ? -43.565 -7.963 -29.717 1.00 91.57 272 ILE N C 1
ATOM 4438 O O . ILE B 2 272 ? -43.088 -8.302 -30.797 1.00 97.44 272 ILE N O 1
ATOM 4443 N N . ILE B 2 273 ? -44.841 -7.616 -29.578 1.00 93.87 273 ILE N N 1
ATOM 4444 C CA . ILE B 2 273 ? -45.773 -7.643 -30.705 1.00 87.96 273 ILE N CA 1
ATOM 4445 C C . ILE B 2 273 ? -45.526 -6.501 -31.691 1.00 95.05 273 ILE N C 1
ATOM 4446 O O . ILE B 2 273 ? -45.212 -6.742 -32.853 1.00 113.06 273 ILE N O 1
ATOM 4451 N N . VAL B 2 274 ? -45.687 -5.262 -31.235 1.00 91.91 274 VAL N N 1
ATOM 4452 C CA . VAL B 2 274 ? -45.513 -4.093 -32.100 1.00 97.45 274 VAL N CA 1
ATOM 4453 C C . VAL B 2 274 ? -44.090 -3.936 -32.642 1.00 100.62 274 VAL N C 1
ATOM 4454 O O . VAL B 2 274 ? -43.875 -3.258 -33.641 1.00 99.19 274 VAL N O 1
ATOM 4458 N N . TYR B 2 275 ? -43.123 -4.563 -31.985 1.00 100.68 275 TYR N N 1
ATOM 4459 C CA . TYR B 2 275 ? -41.712 -4.350 -32.311 1.00 94.08 275 TYR N CA 1
ATOM 4460 C C . TYR B 2 275 ? -41.286 -4.647 -33.754 1.00 88.88 275 TYR N C 1
ATOM 4461 O O . TYR B 2 275 ? -40.586 -3.834 -34.354 1.00 85.13 275 TYR N O 1
ATOM 4470 N N . PRO B 2 276 ? -41.674 -5.814 -34.307 1.00 96.99 276 PRO N N 1
ATOM 4471 C CA . PRO B 2 276 ? -41.348 -6.048 -35.720 1.00 98.85 276 PRO N CA 1
ATOM 4472 C C . PRO B 2 276 ? -41.906 -4.969 -36.647 1.00 96.33 276 PRO N C 1
ATOM 4473 O O . PRO B 2 276 ? -41.187 -4.501 -37.531 1.00 88.75 276 PRO N O 1
ATOM 4477 N N . VAL B 2 277 ? -43.163 -4.585 -36.439 1.00 95.37 277 VAL N N 1
ATOM 4478 C CA . VAL B 2 277 ? -43.778 -3.499 -37.195 1.00 94.50 277 VAL N CA 1
ATOM 4479 C C . VAL B 2 277 ? -42.916 -2.243 -37.136 1.00 88.40 277 VAL N C 1
ATOM 4480 O O . VAL B 2 277 ? -42.624 -1.630 -38.153 1.00 90.36 277 VAL N O 1
ATOM 4484 N N . VAL B 2 278 ? -42.506 -1.873 -35.930 1.00 94.62 278 VAL N N 1
ATOM 4485 C CA . VAL B 2 278 ? -41.633 -0.727 -35.735 1.00 93.10 278 VAL N CA 1
ATOM 4486 C C . VAL B 2 278 ? -40.342 -0.916 -36.518 1.00 92.24 278 VAL N C 1
ATOM 4487 O O . VAL B 2 278 ? -39.984 -0.080 -37.340 1.00 88.27 278 VAL N O 1
ATOM 4491 N N . GLN B 2 279 ? -39.654 -2.027 -36.275 1.00 97.08 279 GLN N N 1
ATOM 4492 C CA . GLN B 2 279 ? -38.374 -2.272 -36.924 1.00 98.02 279 GLN N CA 1
ATOM 4493 C C . GLN B 2 279 ? -38.515 -2.316 -38.434 1.00 108.56 279 GLN N C 1
ATOM 4494 O O . GLN B 2 279 ? -37.719 -1.703 -39.144 1.00 109.73 279 GLN N O 1
ATOM 4500 N N . LYS B 2 280 ? -39.533 -3.030 -38.914 1.00 117.32 280 LYS N N 1
ATOM 4501 C CA . LYS B 2 280 ? -39.775 -3.186 -40.349 1.00 116.05 280 LYS N CA 1
ATOM 4502 C C . LYS B 2 280 ? -39.827 -1.843 -41.062 1.00 107.08 280 LYS N C 1
ATOM 4503 O O . LYS B 2 280 ? -39.310 -1.698 -42.164 1.00 123.00 280 LYS N O 1
ATOM 4509 N N . TYR B 2 281 ? -40.454 -0.863 -40.418 1.00 101.72 281 TYR N N 1
ATOM 4510 C CA . TYR B 2 281 ? -40.462 0.517 -40.901 1.00 96.58 281 TYR N CA 1
ATOM 4511 C C . TYR B 2 281 ? -39.041 1.058 -41.093 1.00 94.05 281 TYR N C 1
ATOM 4512 O O . TYR B 2 281 ? -38.645 1.407 -42.198 1.00 97.99 281 TYR N O 1
ATOM 4521 N N . PHE B 2 282 ? -38.287 1.134 -40.005 1.00 98.78 282 PHE N N 1
ATOM 4522 C CA . PHE B 2 282 ? -36.952 1.728 -40.014 1.00 101.00 282 PHE N CA 1
ATOM 4523 C C . PHE B 2 282 ? -35.900 0.871 -40.733 1.00 113.25 282 PHE N C 1
ATOM 4524 O O . PHE B 2 282 ? -34.892 1.388 -41.209 1.00 109.81 282 PHE N O 1
ATOM 4532 N N . THR B 2 283 ? -36.147 -0.432 -40.835 1.00 129.05 283 THR N N 1
ATOM 4533 C CA . THR B 2 283 ? -35.148 -1.352 -41.388 1.00 136.29 283 THR N CA 1
ATOM 4534 C C . THR B 2 283 ? -35.208 -1.525 -42.900 1.00 147.77 283 THR N C 1
ATOM 4535 O O . THR B 2 283 ? -34.622 -2.468 -43.433 1.00 164.52 283 THR N O 1
ATOM 4539 N N . LYS B 2 284 ? -35.982 -0.686 -43.577 1.00 146.06 284 LYS N N 1
ATOM 4540 C CA . LYS B 2 284 ? -35.991 -0.705 -45.036 1.00 161.33 284 LYS N CA 1
ATOM 4541 C C . LYS B 2 284 ? -34.600 -0.480 -45.638 1.00 173.91 284 LYS N C 1
ATOM 4542 O O . LYS B 2 284 ? -34.423 -0.521 -46.857 1.00 182.02 284 LYS N O 1
ATOM 4548 N N . MET C 3 1 ? 4.166 -2.963 -68.897 1.00 162.81 1 MET S N 1
ATOM 4549 C CA . MET C 3 1 ? 2.934 -2.358 -68.398 1.00 155.51 1 MET S CA 1
ATOM 4550 C C . MET C 3 1 ? 2.005 -1.918 -69.528 1.00 149.47 1 MET S C 1
ATOM 4551 O O . MET C 3 1 ? 1.009 -1.230 -69.295 1.00 129.49 1 MET S O 1
ATOM 4556 N N . VAL C 3 2 ? 2.351 -2.312 -70.752 1.00 159.96 2 VAL S N 1
ATOM 4557 C CA . VAL C 3 2 ? 1.458 -2.179 -71.904 1.00 142.89 2 VAL S CA 1
ATOM 4558 C C . VAL C 3 2 ? 0.958 -3.572 -72.275 1.00 130.91 2 VAL S C 1
ATOM 4559 O O . VAL C 3 2 ? 1.710 -4.389 -72.812 1.00 127.20 2 VAL S O 1
ATOM 4563 N N . ALA C 3 3 ? -0.315 -3.836 -71.996 1.00 117.25 3 ALA S N 1
ATOM 4564 C CA . ALA C 3 3 ? -0.840 -5.196 -72.093 1.00 110.77 3 ALA S CA 1
ATOM 4565 C C . ALA C 3 3 ? -2.215 -5.273 -72.760 1.00 109.73 3 ALA S C 1
ATOM 4566 O O . ALA C 3 3 ? -2.948 -4.288 -72.829 1.00 102.76 3 ALA S O 1
ATOM 4568 N N . SER C 3 4 ? -2.552 -6.459 -73.249 1.00 109.52 4 SER S N 1
ATOM 4569 C CA . SER C 3 4 ? -3.798 -6.667 -73.968 1.00 94.30 4 SER S CA 1
ATOM 4570 C C . SER C 3 4 ? -4.777 -7.445 -73.115 1.00 94.33 4 SER S C 1
ATOM 4571 O O . SER C 3 4 ? -4.417 -8.437 -72.484 1.00 109.96 4 SER S O 1
ATOM 4574 N N . VAL C 3 5 ? -6.023 -6.987 -73.103 1.00 82.85 5 VAL S N 1
ATOM 4575 C CA . VAL C 3 5 ? -7.092 -7.695 -72.415 1.00 80.43 5 VAL S CA 1
ATOM 4576 C C . VAL C 3 5 ? -8.118 -8.217 -73.419 1.00 79.54 5 VAL S C 1
ATOM 4577 O O . VAL C 3 5 ? -8.661 -7.459 -74.213 1.00 83.02 5 VAL S O 1
ATOM 4581 N N . SER C 3 6 ? -8.354 -9.523 -73.400 1.00 80.69 6 SER S N 1
ATOM 4582 C CA . SER C 3 6 ? -9.392 -10.117 -74.226 1.00 80.78 6 SER S CA 1
ATOM 4583 C C . SER C 3 6 ? -10.525 -10.606 -73.341 1.00 85.54 6 SER S C 1
ATOM 4584 O O . SER C 3 6 ? -10.319 -11.305 -72.359 1.00 89.24 6 SER S O 1
ATOM 4587 N N . ILE C 3 7 ? -11.733 -10.222 -73.717 1.00 86.49 7 ILE S N 1
ATOM 4588 C CA . ILE C 3 7 ? -12.944 -10.553 -72.997 1.00 79.95 7 ILE S CA 1
ATOM 4589 C C . ILE C 3 7 ? -13.789 -11.475 -73.873 1.00 85.95 7 ILE S C 1
ATOM 4590 O O . ILE C 3 7 ? -14.285 -11.065 -74.921 1.00 90.36 7 ILE S O 1
ATOM 4595 N N . GLN C 3 8 ? -13.943 -12.725 -73.456 1.00 88.60 8 GLN S N 1
ATOM 4596 C CA . GLN C 3 8 ? -14.579 -13.714 -74.317 1.00 89.49 8 GLN S CA 1
ATOM 4597 C C . GLN C 3 8 ? -15.881 -14.240 -73.731 1.00 88.43 8 GLN S C 1
ATOM 4598 O O . GLN C 3 8 ? -15.872 -14.955 -72.732 1.00 106.84 8 GLN S O 1
ATOM 4604 N N . ASN C 3 9 ? -16.995 -13.891 -74.371 1.00 77.68 9 ASN S N 1
ATOM 4605 C CA . ASN C 3 9 ? -18.323 -14.336 -73.948 1.00 76.22 9 ASN S CA 1
ATOM 4606 C C . ASN C 3 9 ? -18.630 -14.075 -72.483 1.00 76.30 9 ASN S C 1
ATOM 4607 O O . ASN C 3 9 ? -19.261 -14.903 -71.829 1.00 81.73 9 ASN S O 1
ATOM 4612 N N . VAL C 3 10 ? -18.186 -12.933 -71.968 1.00 70.78 10 VAL S N 1
ATOM 4613 C CA . VAL C 3 10 ? -18.380 -12.644 -70.554 1.00 67.42 10 VAL S CA 1
ATOM 4614 C C . VAL C 3 10 ? -19.845 -12.338 -70.284 1.00 66.54 10 VAL S C 1
ATOM 4615 O O . VAL C 3 10 ? -20.482 -11.577 -71.009 1.00 116.12 10 VAL S O 1
ATOM 4619 N N . VAL C 3 11 ? -20.384 -12.960 -69.245 1.00 102.49 11 VAL S N 1
ATOM 4620 C CA . VAL C 3 11 ? -21.775 -12.741 -68.862 1.00 102.21 11 VAL S CA 1
ATOM 4621 C C . VAL C 3 11 ? -21.916 -12.581 -67.342 1.00 94.47 11 VAL S C 1
ATOM 4622 O O . VAL C 3 11 ? -21.322 -13.335 -66.567 1.00 82.40 11 VAL S O 1
ATOM 4626 N N . LYS C 3 12 ? -22.678 -11.575 -66.922 1.00 105.55 12 LYS S N 1
ATOM 4627 C CA . LYS C 3 12 ? -22.973 -11.389 -65.505 1.00 108.61 12 LYS S CA 1
ATOM 4628 C C . LYS C 3 12 ? -24.434 -11.716 -65.224 1.00 102.42 12 LYS S C 1
ATOM 4629 O O . LYS C 3 12 ? -25.322 -11.357 -65.993 1.00 96.22 12 LYS S O 1
ATOM 4635 N N . ARG C 3 13 ? -24.670 -12.409 -64.117 1.00 98.69 13 ARG S N 1
ATOM 4636 C CA . ARG C 3 13 ? -26.017 -12.745 -63.691 1.00 97.36 13 ARG S CA 1
ATOM 4637 C C . ARG C 3 13 ? -26.158 -12.417 -62.215 1.00 102.65 13 ARG S C 1
ATOM 4638 O O . ARG C 3 13 ? -25.388 -12.909 -61.388 1.00 99.25 13 ARG S O 1
ATOM 4646 N N . TYR C 3 14 ? -27.130 -11.573 -61.880 1.00 112.55 14 TYR S N 1
ATOM 4647 C CA . TYR C 3 14 ? -27.349 -11.223 -60.483 1.00 117.49 14 TYR S CA 1
ATOM 4648 C C . TYR C 3 14 ? -28.182 -12.289 -59.781 1.00 128.40 14 TYR S C 1
ATOM 4649 O O . TYR C 3 14 ? -27.662 -13.037 -58.948 1.00 145.46 14 TYR S O 1
ATOM 4658 N N . ASP C 3 15 ? -29.466 -12.384 -60.113 1.00 111.21 15 ASP S N 1
ATOM 4659 C CA . ASP C 3 15 ? -30.252 -13.466 -59.550 1.00 115.85 15 ASP S CA 1
ATOM 4660 C C . ASP C 3 15 ? -30.859 -14.344 -60.635 1.00 131.41 15 ASP S C 1
ATOM 4661 O O . ASP C 3 15 ? -30.325 -15.408 -60.951 1.00 138.52 15 ASP S O 1
ATOM 4666 N N . LYS C 3 16 ? -31.981 -13.908 -61.199 1.00 132.76 16 LYS S N 1
ATOM 4667 C CA . LYS C 3 16 ? -32.508 -14.514 -62.417 1.00 129.67 16 LYS S CA 1
ATOM 4668 C C . LYS C 3 16 ? -32.312 -13.642 -63.661 1.00 133.62 16 LYS S C 1
ATOM 4669 O O . LYS C 3 16 ? -32.653 -14.046 -64.776 1.00 137.90 16 LYS S O 1
ATOM 4675 N N . THR C 3 17 ? -31.758 -12.451 -63.457 1.00 128.00 17 THR S N 1
ATOM 4676 C CA . THR C 3 17 ? -31.841 -11.376 -64.446 1.00 124.99 17 THR S CA 1
ATOM 4677 C C . THR C 3 17 ? -30.859 -11.399 -65.627 1.00 125.86 17 THR S C 1
ATOM 4678 O O . THR C 3 17 ? -31.233 -11.027 -66.738 1.00 137.11 17 THR S O 1
ATOM 4682 N N . THR C 3 18 ? -29.616 -11.815 -65.390 1.00 117.71 18 THR S N 1
ATOM 4683 C CA . THR C 3 18 ? -28.588 -11.847 -66.444 1.00 113.19 18 THR S CA 1
ATOM 4684 C C . THR C 3 18 ? -28.315 -10.479 -67.086 1.00 102.41 18 THR S C 1
ATOM 4685 O O . THR C 3 18 ? -28.701 -10.230 -68.223 1.00 97.21 18 THR S O 1
ATOM 4689 N N . VAL C 3 19 ? -27.655 -9.602 -66.335 1.00 98.84 19 VAL S N 1
ATOM 4690 C CA . VAL C 3 19 ? -27.340 -8.239 -66.769 1.00 89.92 19 VAL S CA 1
ATOM 4691 C C . VAL C 3 19 ? -26.616 -8.127 -68.117 1.00 92.95 19 VAL S C 1
ATOM 4692 O O . VAL C 3 19 ? -27.055 -7.399 -68.998 1.00 96.89 19 VAL S O 1
ATOM 4696 N N . VAL C 3 20 ? -25.493 -8.821 -68.269 1.00 93.60 20 VAL S N 1
ATOM 4697 C CA . VAL C 3 20 ? -24.781 -8.808 -69.544 1.00 92.27 20 VAL S CA 1
ATOM 4698 C C . VAL C 3 20 ? -24.792 -10.187 -70.208 1.00 91.64 20 VAL S C 1
ATOM 4699 O O . VAL C 3 20 ? -24.647 -11.217 -69.552 1.00 104.27 20 VAL S O 1
ATOM 4703 N N . HIS C 3 21 ? -24.962 -10.174 -71.527 1.00 80.11 21 HIS S N 1
ATOM 4704 C CA . HIS C 3 21 ? -25.397 -11.334 -72.308 1.00 97.25 21 HIS S CA 1
ATOM 4705 C C . HIS C 3 21 ? -24.339 -12.245 -72.945 1.00 105.23 21 HIS S C 1
ATOM 4706 O O . HIS C 3 21 ? -24.651 -13.011 -73.850 1.00 117.83 21 HIS S O 1
ATOM 4713 N N . GLY C 3 22 ? -23.096 -12.159 -72.485 1.00 100.28 22 GLY S N 1
ATOM 4714 C CA . GLY C 3 22 ? -21.983 -12.766 -73.193 1.00 99.47 22 GLY S CA 1
ATOM 4715 C C . GLY C 3 22 ? -21.311 -11.851 -74.193 1.00 97.09 22 GLY S C 1
ATOM 4716 O O . GLY C 3 22 ? -21.038 -12.218 -75.332 1.00 116.84 22 GLY S O 1
ATOM 4717 N N . VAL C 3 23 ? -21.052 -10.636 -73.732 1.00 84.28 23 VAL S N 1
ATOM 4718 C CA . VAL C 3 23 ? -20.232 -9.664 -74.451 1.00 83.81 23 VAL S CA 1
ATOM 4719 C C . VAL C 3 23 ? -18.819 -10.178 -74.747 1.00 82.43 23 VAL S C 1
ATOM 4720 O O . VAL C 3 23 ? -18.155 -10.717 -73.859 1.00 73.24 23 VAL S O 1
ATOM 4724 N N . SER C 3 24 ? -18.367 -10.005 -75.988 1.00 82.72 24 SER S N 1
ATOM 4725 C CA . SER C 3 24 ? -17.003 -10.371 -76.364 1.00 79.55 24 SER S CA 1
ATOM 4726 C C . SER C 3 24 ? -16.275 -9.221 -77.061 1.00 84.58 24 SER S C 1
ATOM 4727 O O . SER C 3 24 ? -16.742 -8.709 -78.075 1.00 99.68 24 SER S O 1
ATOM 4730 N N . LEU C 3 25 ? -15.141 -8.813 -76.503 1.00 78.68 25 LEU S N 1
ATOM 4731 C CA . LEU C 3 25 ? -14.321 -7.757 -77.088 1.00 81.09 25 LEU S CA 1
ATOM 4732 C C . LEU C 3 25 ? -12.845 -8.036 -76.844 1.00 83.16 25 LEU S C 1
ATOM 4733 O O . LEU C 3 25 ? -12.466 -8.369 -75.738 1.00 87.69 25 LEU S O 1
ATOM 4738 N N . ASP C 3 26 ? -12.004 -7.875 -77.861 1.00 91.97 26 ASP S N 1
ATOM 4739 C CA . ASP C 3 26 ? -10.556 -7.999 -77.673 1.00 88.70 26 ASP S CA 1
ATOM 4740 C C . ASP C 3 26 ? -9.878 -6.636 -77.784 1.00 85.43 26 ASP S C 1
ATOM 4741 O O . ASP C 3 26 ? -10.088 -5.902 -78.743 1.00 91.74 26 ASP S O 1
ATOM 4746 N N . ILE C 3 27 ? -9.053 -6.305 -76.797 1.00 84.45 27 ILE S N 1
ATOM 4747 C CA . ILE C 3 27 ? -8.416 -4.994 -76.725 1.00 81.78 27 ILE S CA 1
ATOM 4748 C C . ILE C 3 27 ? -6.916 -5.070 -76.974 1.00 92.53 27 ILE S C 1
ATOM 4749 O O . ILE C 3 27 ? -6.199 -5.766 -76.256 1.00 96.04 27 ILE S O 1
ATOM 4754 N N . GLU C 3 28 ? -6.451 -4.353 -77.993 1.00 103.58 28 GLU S N 1
ATOM 4755 C CA . GLU C 3 28 ? -5.035 -4.316 -78.340 1.00 97.51 28 GLU S CA 1
ATOM 4756 C C . GLU C 3 28 ? -4.277 -3.593 -77.246 1.00 89.82 28 GLU S C 1
ATOM 4757 O O . GLU C 3 28 ? -4.856 -2.777 -76.534 1.00 101.56 28 GLU S O 1
ATOM 4763 N N . PRO C 3 29 ? -2.979 -3.899 -77.095 1.00 88.27 29 PRO S N 1
ATOM 4764 C CA . PRO C 3 29 ? -2.112 -3.215 -76.126 1.00 84.66 29 PRO S CA 1
ATOM 4765 C C . PRO C 3 29 ? -1.904 -1.737 -76.458 1.00 83.41 29 PRO S C 1
ATOM 4766 O O . PRO C 3 29 ? -1.698 -1.385 -77.618 1.00 87.75 29 PRO S O 1
ATOM 4770 N N . GLY C 3 30 ? -1.963 -0.885 -75.442 1.00 90.39 30 GLY S N 1
ATOM 4771 C CA . GLY C 3 30 ? -1.746 0.540 -75.621 1.00 104.06 30 GLY S CA 1
ATOM 4772 C C . GLY C 3 30 ? -2.965 1.253 -76.167 1.00 104.02 30 GLY S C 1
ATOM 4773 O O . GLY C 3 30 ? -2.912 2.445 -76.485 1.00 110.30 30 GLY S O 1
ATOM 4774 N N . GLU C 3 31 ? -4.072 0.524 -76.263 1.00 90.42 31 GLU S N 1
ATOM 4775 C CA . GLU C 3 31 ? -5.279 1.041 -76.889 1.00 85.91 31 GLU S CA 1
ATOM 4776 C C . GLU C 3 31 ? -6.213 1.678 -75.865 1.00 97.16 31 GLU S C 1
ATOM 4777 O O . GLU C 3 31 ? -6.351 1.187 -74.747 1.00 97.69 31 GLU S O 1
ATOM 4783 N N . PHE C 3 32 ? -6.843 2.780 -76.257 1.00 100.88 32 PHE S N 1
ATOM 4784 C CA . PHE C 3 32 ? -7.839 3.447 -75.425 1.00 91.98 32 PHE S CA 1
ATOM 4785 C C . PHE C 3 32 ? -9.212 3.073 -75.965 1.00 82.08 32 PHE S C 1
ATOM 4786 O O . PHE C 3 32 ? -9.595 3.510 -77.043 1.00 91.82 32 PHE S O 1
ATOM 4794 N N . VAL C 3 33 ? -9.960 2.277 -75.214 1.00 72.16 33 VAL S N 1
ATOM 4795 C CA . VAL C 3 33 ? -11.259 1.816 -75.689 1.00 74.83 33 VAL S CA 1
ATOM 4796 C C . VAL C 3 33 ? -12.385 2.225 -74.746 1.00 58.96 33 VAL S C 1
ATOM 4797 O O . VAL C 3 33 ? -12.294 2.038 -73.542 1.00 84.28 33 VAL S O 1
ATOM 4801 N N . VAL C 3 34 ? -13.441 2.797 -75.308 1.00 69.17 34 VAL S N 1
ATOM 4802 C CA . VAL C 3 34 ? -14.561 3.290 -74.516 1.00 63.63 34 VAL S CA 1
ATOM 4803 C C . VAL C 3 34 ? -15.838 2.465 -74.677 1.00 69.93 34 VAL S C 1
ATOM 4804 O O . VAL C 3 34 ? -16.347 2.292 -75.783 1.00 87.05 34 VAL S O 1
ATOM 4808 N N . LEU C 3 35 ? -16.342 1.954 -73.559 1.00 66.25 35 LEU S N 1
ATOM 4809 C CA . LEU C 3 35 ? -17.686 1.403 -73.491 1.00 74.95 35 LEU S CA 1
ATOM 4810 C C . LEU C 3 35 ? -18.677 2.548 -73.265 1.00 66.97 35 LEU S C 1
ATOM 4811 O O . LEU C 3 35 ? -18.513 3.350 -72.339 1.00 77.81 35 LEU S O 1
ATOM 4816 N N . VAL C 3 36 ? -19.692 2.628 -74.116 1.00 58.64 36 VAL S N 1
ATOM 4817 C CA . VAL C 3 36 ? -20.661 3.719 -74.055 1.00 65.65 36 VAL S CA 1
ATOM 4818 C C . VAL C 3 36 ? -22.065 3.227 -74.399 1.00 70.58 36 VAL S C 1
ATOM 4819 O O . VAL C 3 36 ? -22.240 2.304 -75.204 1.00 62.30 36 VAL S O 1
ATOM 4823 N N . GLY C 3 37 ? -23.066 3.834 -73.770 1.00 66.47 37 GLY S N 1
ATOM 4824 C CA . GLY C 3 37 ? -24.443 3.448 -73.993 1.00 74.55 37 GLY S CA 1
ATOM 4825 C C . GLY C 3 37 ? -25.322 4.112 -72.957 1.00 86.10 37 GLY S C 1
ATOM 4826 O O . GLY C 3 37 ? -24.825 4.853 -72.112 1.00 97.04 37 GLY S O 1
ATOM 4827 N N . PRO C 3 38 ? -26.633 3.849 -73.005 1.00 86.28 38 PRO S N 1
ATOM 4828 C CA . PRO C 3 38 ? -27.537 4.448 -72.022 1.00 80.26 38 PRO S CA 1
ATOM 4829 C C . PRO C 3 38 ? -27.338 3.841 -70.636 1.00 79.35 38 PRO S C 1
ATOM 4830 O O . PRO C 3 38 ? -26.441 3.031 -70.434 1.00 83.86 38 PRO S O 1
ATOM 4834 N N . SER C 3 39 ? -28.166 4.243 -69.680 1.00 84.41 39 SER S N 1
ATOM 4835 C CA . SER C 3 39 ? -28.063 3.698 -68.337 1.00 96.52 39 SER S CA 1
ATOM 4836 C C . SER C 3 39 ? -28.725 2.327 -68.287 1.00 97.16 39 SER S C 1
ATOM 4837 O O . SER C 3 39 ? -29.814 2.135 -68.836 1.00 90.61 39 SER S O 1
ATOM 4840 N N . GLY C 3 40 ? -28.062 1.375 -67.631 1.00 102.33 40 GLY S N 1
ATOM 4841 C CA . GLY C 3 40 ? -28.609 0.040 -67.471 1.00 108.64 40 GLY S CA 1
ATOM 4842 C C . GLY C 3 40 ? -27.945 -1.021 -68.329 1.00 121.41 40 GLY S C 1
ATOM 4843 O O . GLY C 3 40 ? -28.094 -2.214 -68.067 1.00 131.53 40 GLY S O 1
ATOM 4844 N N . CYS C 3 41 ? -27.224 -0.594 -69.360 1.00 121.90 41 CYS S N 1
ATOM 4845 C CA . CYS C 3 41 ? -26.403 -1.515 -70.143 1.00 109.73 41 CYS S CA 1
ATOM 4846 C C . CYS C 3 41 ? -25.194 -1.941 -69.314 1.00 113.02 41 CYS S C 1
ATOM 4847 O O . CYS C 3 41 ? -24.846 -1.299 -68.320 1.00 136.10 41 CYS S O 1
ATOM 4850 N N . GLY C 3 42 ? -24.555 -3.030 -69.715 1.00 92.02 42 GLY S N 1
ATOM 4851 C CA . GLY C 3 42 ? -23.551 -3.653 -68.873 1.00 91.05 42 GLY S CA 1
ATOM 4852 C C . GLY C 3 42 ? -22.185 -2.993 -68.859 1.00 81.40 42 GLY S C 1
ATOM 4853 O O . GLY C 3 42 ? -21.210 -3.625 -68.453 1.00 93.53 42 GLY S O 1
ATOM 4854 N N . LYS C 3 43 ? -22.112 -1.745 -69.311 1.00 62.07 43 LYS S N 1
ATOM 4855 C CA . LYS C 3 43 ? -20.856 -0.996 -69.352 1.00 59.25 43 LYS S CA 1
ATOM 4856 C C . LYS C 3 43 ? -20.065 -1.094 -68.037 1.00 69.33 43 LYS S C 1
ATOM 4857 O O . LYS C 3 43 ? -18.970 -1.687 -67.987 1.00 66.40 43 LYS S O 1
ATOM 4863 N N . SER C 3 44 ? -20.638 -0.539 -66.971 1.00 83.35 44 SER S N 1
ATOM 4864 C CA . SER C 3 44 ? -20.027 -0.598 -65.648 1.00 84.55 44 SER S CA 1
ATOM 4865 C C . SER C 3 44 ? -19.902 -2.033 -65.157 1.00 87.79 44 SER S C 1
ATOM 4866 O O . SER C 3 44 ? -18.869 -2.412 -64.630 1.00 78.93 44 SER S O 1
ATOM 4869 N N . THR C 3 45 ? -20.951 -2.828 -65.332 1.00 92.51 45 THR S N 1
ATOM 4870 C CA . THR C 3 45 ? -20.932 -4.219 -64.880 1.00 85.04 45 THR S CA 1
ATOM 4871 C C . THR C 3 45 ? -19.787 -5.011 -65.519 1.00 84.82 45 THR S C 1
ATOM 4872 O O . THR C 3 45 ? -19.108 -5.797 -64.849 1.00 96.00 45 THR S O 1
ATOM 4876 N N . THR C 3 46 ? -19.568 -4.788 -66.808 1.00 78.89 46 THR S N 1
ATOM 4877 C CA . THR C 3 46 ? -18.444 -5.399 -67.513 1.00 78.83 46 THR S CA 1
ATOM 4878 C C . THR C 3 46 ? -17.107 -4.905 -66.963 1.00 78.95 46 THR S C 1
ATOM 4879 O O . THR C 3 46 ? -16.216 -5.711 -66.635 1.00 73.23 46 THR S O 1
ATOM 4883 N N . LEU C 3 47 ? -16.970 -3.583 -66.865 1.00 69.14 47 LEU S N 1
ATOM 4884 C CA . LEU C 3 47 ? -15.734 -2.996 -66.368 1.00 57.99 47 LEU S CA 1
ATOM 4885 C C . LEU C 3 47 ? -15.372 -3.556 -64.988 1.00 70.55 47 LEU S C 1
ATOM 4886 O O . LEU C 3 47 ? -14.223 -3.924 -64.722 1.00 70.59 47 LEU S O 1
ATOM 4891 N N . ARG C 3 48 ? -16.372 -3.634 -64.119 1.00 72.61 48 ARG S N 1
ATOM 4892 C CA . ARG C 3 48 ? -16.187 -4.111 -62.758 1.00 78.17 48 ARG S CA 1
ATOM 4893 C C . ARG C 3 48 ? -15.866 -5.594 -62.758 1.00 81.42 48 ARG S C 1
ATOM 4894 O O . ARG C 3 48 ? -15.112 -6.068 -61.913 1.00 87.32 48 ARG S O 1
ATOM 4902 N N . MET C 3 49 ? -16.444 -6.325 -63.706 1.00 88.29 49 MET S N 1
ATOM 4903 C CA . MET C 3 49 ? -16.090 -7.731 -63.871 1.00 89.43 49 MET S CA 1
ATOM 4904 C C . MET C 3 49 ? -14.609 -7.853 -64.200 1.00 78.70 49 MET S C 1
ATOM 4905 O O . MET C 3 49 ? -13.932 -8.772 -63.733 1.00 75.02 49 MET S O 1
ATOM 4910 N N . VAL C 3 50 ? -14.103 -6.914 -64.993 1.00 65.11 50 VAL S N 1
ATOM 4911 C CA . VAL C 3 50 ? -12.677 -6.890 -65.274 1.00 68.30 50 VAL S CA 1
ATOM 4912 C C . VAL C 3 50 ? -11.896 -6.603 -63.995 1.00 76.72 50 VAL S C 1
ATOM 4913 O O . VAL C 3 50 ? -10.907 -7.279 -63.703 1.00 83.73 50 VAL S O 1
ATOM 4917 N N . ALA C 3 51 ? -12.365 -5.624 -63.225 1.00 79.68 51 ALA S N 1
ATOM 4918 C CA . ALA C 3 51 ? -11.678 -5.211 -61.997 1.00 83.36 51 ALA S CA 1
ATOM 4919 C C . ALA C 3 51 ? -11.631 -6.302 -60.937 1.00 75.55 51 ALA S C 1
ATOM 4920 O O . ALA C 3 51 ? -10.646 -6.437 -60.222 1.00 79.34 51 ALA S O 1
ATOM 4922 N N . GLY C 3 52 ? -12.699 -7.081 -60.840 1.00 68.13 52 GLY S N 1
ATOM 4923 C CA . GLY C 3 52 ? -12.798 -8.093 -59.809 1.00 73.67 52 GLY S CA 1
ATOM 4924 C C . GLY C 3 52 ? -13.729 -7.647 -58.701 1.00 78.08 52 GLY S C 1
ATOM 4925 O O . GLY C 3 52 ? -13.829 -8.288 -57.654 1.00 85.26 52 GLY S O 1
ATOM 4926 N N . LEU C 3 53 ? -14.407 -6.531 -58.936 1.00 69.48 53 LEU S N 1
ATOM 4927 C CA . LEU C 3 53 ? -15.402 -6.036 -58.002 1.00 69.45 53 LEU S CA 1
ATOM 4928 C C . LEU C 3 53 ? -16.727 -6.774 -58.174 1.00 71.53 53 LEU S C 1
ATOM 4929 O O . LEU C 3 53 ? -17.612 -6.684 -57.329 1.00 78.59 53 LEU S O 1
ATOM 4934 N N . GLU C 3 54 ? -16.864 -7.494 -59.280 1.00 59.54 54 GLU S N 1
ATOM 4935 C CA . GLU C 3 54 ? -18.039 -8.323 -59.506 1.00 74.88 54 GLU S CA 1
ATOM 4936 C C . GLU C 3 54 ? -17.634 -9.667 -60.092 1.00 72.72 54 GLU S C 1
ATOM 4937 O O . GLU C 3 54 ? -16.701 -9.747 -60.889 1.00 81.48 54 GLU S O 1
ATOM 4943 N N . GLU C 3 55 ? -18.338 -10.719 -59.694 1.00 73.31 55 GLU S N 1
ATOM 4944 C CA . GLU C 3 55 ? -18.019 -12.061 -60.156 1.00 81.38 55 GLU S CA 1
ATOM 4945 C C . GLU C 3 55 ? -18.413 -12.223 -61.620 1.00 80.96 55 GLU S C 1
ATOM 4946 O O . GLU C 3 55 ? -19.370 -11.614 -62.082 1.00 69.87 55 GLU S O 1
ATOM 4952 N N . ILE C 3 56 ? -17.671 -13.048 -62.344 1.00 90.84 56 ILE S N 1
ATOM 4953 C CA . ILE C 3 56 ? -17.996 -13.353 -63.729 1.00 89.49 56 ILE S CA 1
ATOM 4954 C C . ILE C 3 56 ? -18.882 -14.600 -63.755 1.00 91.97 56 ILE S C 1
ATOM 4955 O O . ILE C 3 56 ? -18.434 -15.701 -63.427 1.00 102.34 56 ILE S O 1
ATOM 4960 N N . SER C 3 57 ? -20.142 -14.424 -64.142 1.00 81.37 57 SER S N 1
ATOM 4961 C CA . SER C 3 57 ? -21.118 -15.507 -64.067 1.00 78.19 57 SER S CA 1
ATOM 4962 C C . SER C 3 57 ? -20.970 -16.496 -65.207 1.00 86.51 57 SER S C 1
ATOM 4963 O O . SER C 3 57 ? -21.592 -17.556 -65.205 1.00 103.19 57 SER S O 1
ATOM 4966 N N . GLY C 3 58 ? -20.145 -16.142 -66.183 1.00 98.07 58 GLY S N 1
ATOM 4967 C CA . GLY C 3 58 ? -19.890 -17.014 -67.313 1.00 111.18 58 GLY S CA 1
ATOM 4968 C C . GLY C 3 58 ? -18.924 -16.406 -68.310 1.00 111.15 58 GLY S C 1
ATOM 4969 O O . GLY C 3 58 ? -18.734 -15.189 -68.356 1.00 69.56 58 GLY S O 1
ATOM 4970 N N . GLY C 3 59 ? -18.313 -17.258 -69.124 1.00 102.75 59 GLY S N 1
ATOM 4971 C CA . GLY C 3 59 ? -17.306 -16.802 -70.061 1.00 96.45 59 GLY S CA 1
ATOM 4972 C C . GLY C 3 59 ? -16.036 -16.450 -69.318 1.00 93.42 59 GLY S C 1
ATOM 4973 O O . GLY C 3 59 ? -16.009 -16.444 -68.091 1.00 102.70 59 GLY S O 1
ATOM 4974 N N . THR C 3 60 ? -14.973 -16.165 -70.061 1.00 87.19 60 THR S N 1
ATOM 4975 C CA . THR C 3 60 ? -13.694 -15.836 -69.451 1.00 78.89 60 THR S CA 1
ATOM 4976 C C . THR C 3 60 ? -13.167 -14.520 -69.996 1.00 84.29 60 THR S C 1
ATOM 4977 O O . THR C 3 60 ? -13.428 -14.153 -71.140 1.00 98.32 60 THR S O 1
ATOM 4981 N N . ILE C 3 61 ? -12.427 -13.802 -69.163 1.00 80.24 61 ILE S N 1
ATOM 4982 C CA . ILE C 3 61 ? -11.663 -12.656 -69.630 1.00 85.23 61 ILE S CA 1
ATOM 4983 C C . ILE C 3 61 ? -10.247 -12.804 -69.109 1.00 83.47 61 ILE S C 1
ATOM 4984 O O . ILE C 3 61 ? -10.020 -13.433 -68.073 1.00 81.83 61 ILE S O 1
ATOM 4989 N N . ARG C 3 62 ? -9.293 -12.254 -69.845 1.00 88.55 62 ARG S N 1
ATOM 4990 C CA . ARG C 3 62 ? -7.895 -12.444 -69.508 1.00 93.35 62 ARG S CA 1
ATOM 4991 C C . ARG C 3 62 ? -7.048 -11.251 -69.927 1.00 87.94 62 ARG S C 1
ATOM 4992 O O . ARG C 3 62 ? -7.313 -10.619 -70.945 1.00 85.79 62 ARG S O 1
ATOM 5000 N N . ILE C 3 63 ? -6.040 -10.934 -69.125 1.00 85.76 63 ILE S N 1
ATOM 5001 C CA . ILE C 3 63 ? -5.088 -9.895 -69.480 1.00 90.70 63 ILE S CA 1
ATOM 5002 C C . ILE C 3 63 ? -3.783 -10.590 -69.826 1.00 104.62 63 ILE S C 1
ATOM 5003 O O . ILE C 3 63 ? -3.247 -11.353 -69.017 1.00 106.88 63 ILE S O 1
ATOM 5008 N N . ASP C 3 64 ? -3.283 -10.327 -71.033 1.00 104.50 64 ASP S N 1
ATOM 5009 C CA . ASP C 3 64 ? -2.194 -11.107 -71.606 1.00 102.39 64 ASP S CA 1
ATOM 5010 C C . ASP C 3 64 ? -2.558 -12.584 -71.562 1.00 102.20 64 ASP S C 1
ATOM 5011 O O . ASP C 3 64 ? -3.618 -12.979 -72.046 1.00 107.62 64 ASP S O 1
ATOM 5016 N N . GLY C 3 65 ? -1.689 -13.396 -70.975 1.00 105.74 65 GLY S N 1
ATOM 5017 C CA . GLY C 3 65 ? -1.947 -14.822 -70.893 1.00 127.45 65 GLY S CA 1
ATOM 5018 C C . GLY C 3 65 ? -2.769 -15.188 -69.676 1.00 138.86 65 GLY S C 1
ATOM 5019 O O . GLY C 3 65 ? -3.507 -16.177 -69.684 1.00 146.39 65 GLY S O 1
ATOM 5020 N N . ARG C 3 66 ? -2.641 -14.377 -68.631 1.00 134.42 66 ARG S N 1
ATOM 5021 C CA . ARG C 3 66 ? -3.289 -14.633 -67.351 1.00 120.59 66 ARG S CA 1
ATOM 5022 C C . ARG C 3 66 ? -4.801 -14.614 -67.478 1.00 112.43 66 ARG S C 1
ATOM 5023 O O . ARG C 3 66 ? -5.368 -13.628 -67.934 1.00 111.49 66 ARG S O 1
ATOM 5031 N N . VAL C 3 67 ? -5.455 -15.683 -67.037 1.00 110.42 67 VAL S N 1
ATOM 5032 C CA . VAL C 3 67 ? -6.907 -15.671 -66.914 1.00 105.89 67 VAL S CA 1
ATOM 5033 C C . VAL C 3 67 ? -7.259 -15.171 -65.520 1.00 113.27 67 VAL S C 1
ATOM 5034 O O . VAL C 3 67 ? -6.973 -15.827 -64.517 1.00 117.61 67 VAL S O 1
ATOM 5038 N N . ILE C 3 68 ? -7.883 -14.000 -65.468 1.00 107.62 68 ILE S N 1
ATOM 5039 C CA . ILE C 3 68 ? -8.052 -13.273 -64.216 1.00 98.14 68 ILE S CA 1
ATOM 5040 C C . ILE C 3 68 ? -9.389 -13.510 -63.507 1.00 91.51 68 ILE S C 1
ATOM 5041 O O . ILE C 3 68 ? -9.671 -12.873 -62.491 1.00 84.03 68 ILE S O 1
ATOM 5046 N N . ASN C 3 69 ? -10.205 -14.412 -64.044 1.00 90.58 69 ASN S N 1
ATOM 5047 C CA . ASN C 3 69 ? -11.517 -14.714 -63.468 1.00 86.48 69 ASN S CA 1
ATOM 5048 C C . ASN C 3 69 ? -11.485 -15.090 -61.985 1.00 94.69 69 ASN S C 1
ATOM 5049 O O . ASN C 3 69 ? -12.158 -14.464 -61.170 1.00 101.00 69 ASN S O 1
ATOM 5054 N N . ASP C 3 70 ? -10.698 -16.103 -61.638 1.00 105.57 70 ASP S N 1
ATOM 5055 C CA . ASP C 3 70 ? -10.626 -16.572 -60.257 1.00 104.55 70 ASP S CA 1
ATOM 5056 C C . ASP C 3 70 ? -9.589 -15.807 -59.449 1.00 101.64 70 ASP S C 1
ATOM 5057 O O . ASP C 3 70 ? -9.414 -16.045 -58.260 1.00 109.63 70 ASP S O 1
ATOM 5062 N N . LEU C 3 71 ? -8.909 -14.877 -60.104 1.00 100.88 71 LEU S N 1
ATOM 5063 C CA . LEU C 3 71 ? -7.865 -14.090 -59.465 1.00 97.73 71 LEU S CA 1
ATOM 5064 C C . LEU C 3 71 ? -8.483 -13.055 -58.535 1.00 101.71 71 LEU S C 1
ATOM 5065 O O . LEU C 3 71 ? -9.700 -12.990 -58.395 1.00 113.10 71 LEU S O 1
ATOM 5070 N N . ALA C 3 72 ? -7.640 -12.239 -57.910 1.00 100.21 72 ALA S N 1
ATOM 5071 C CA . ALA C 3 72 ? -8.110 -11.159 -57.046 1.00 91.15 72 ALA S CA 1
ATOM 5072 C C . ALA C 3 72 ? -7.746 -9.812 -57.656 1.00 85.02 72 ALA S C 1
ATOM 5073 O O . ALA C 3 72 ? -6.754 -9.709 -58.371 1.00 111.62 72 ALA S O 1
ATOM 5075 N N . PRO C 3 73 ? -8.553 -8.776 -57.383 1.00 78.32 73 PRO S N 1
ATOM 5076 C CA . PRO C 3 73 ? -8.325 -7.435 -57.928 1.00 76.09 73 PRO S CA 1
ATOM 5077 C C . PRO C 3 73 ? -6.922 -6.939 -57.635 1.00 87.44 73 PRO S C 1
ATOM 5078 O O . PRO C 3 73 ? -6.285 -6.326 -58.501 1.00 100.23 73 PRO S O 1
ATOM 5082 N N . LYS C 3 74 ? -6.454 -7.212 -56.422 1.00 89.04 74 LYS S N 1
ATOM 5083 C CA . LYS C 3 74 ? -5.108 -6.839 -56.015 1.00 97.97 74 LYS S CA 1
ATOM 5084 C C . LYS C 3 74 ? -4.062 -7.432 -56.959 1.00 99.00 74 LYS S C 1
ATOM 5085 O O . LYS C 3 74 ? -3.071 -6.783 -57.297 1.00 101.03 74 LYS S O 1
ATOM 5091 N N . ASP C 3 75 ? -4.301 -8.667 -57.383 1.00 101.14 75 ASP S N 1
ATOM 5092 C CA . ASP C 3 75 ? -3.357 -9.422 -58.204 1.00 96.86 75 ASP S CA 1
ATOM 5093 C C . ASP C 3 75 ? -3.658 -9.391 -59.700 1.00 97.30 75 ASP S C 1
ATOM 5094 O O . ASP C 3 75 ? -2.956 -10.024 -60.481 1.00 105.94 75 ASP S O 1
ATOM 5099 N N . ARG C 3 76 ? -4.695 -8.656 -60.092 1.00 100.51 76 ARG S N 1
ATOM 5100 C CA . ARG C 3 76 ? -5.134 -8.602 -61.489 1.00 91.09 76 ARG S CA 1
ATOM 5101 C C . ARG C 3 76 ? -4.372 -7.582 -62.324 1.00 85.32 76 ARG S C 1
ATOM 5102 O O . ARG C 3 76 ? -4.674 -7.409 -63.497 1.00 85.29 76 ARG S O 1
ATOM 5110 N N . ASP C 3 77 ? -3.408 -6.896 -61.714 1.00 87.24 77 ASP S N 1
ATOM 5111 C CA . ASP C 3 77 ? -2.631 -5.853 -62.390 1.00 89.28 77 ASP S CA 1
ATOM 5112 C C . ASP C 3 77 ? -3.490 -4.710 -62.928 1.00 90.25 77 ASP S C 1
ATOM 5113 O O . ASP C 3 77 ? -3.180 -4.137 -63.971 1.00 90.74 77 ASP S O 1
ATOM 5118 N N . VAL C 3 78 ? -4.562 -4.375 -62.218 1.00 91.67 78 VAL S N 1
ATOM 5119 C CA . VAL C 3 78 ? -5.446 -3.300 -62.662 1.00 84.93 78 VAL S CA 1
ATOM 5120 C C . VAL C 3 78 ? -5.528 -2.160 -61.654 1.00 77.94 78 VAL S C 1
ATOM 5121 O O . VAL C 3 78 ? -5.308 -2.359 -60.459 1.00 77.86 78 VAL S O 1
ATOM 5125 N N . ALA C 3 79 ? -5.835 -0.965 -62.152 1.00 62.77 79 ALA S N 1
ATOM 5126 C CA . ALA C 3 79 ? -6.120 0.187 -61.296 1.00 87.85 79 ALA S CA 1
ATOM 5127 C C . ALA C 3 79 ? -7.409 0.848 -61.754 1.00 72.49 79 ALA S C 1
ATOM 5128 O O . ALA C 3 79 ? -7.637 0.993 -62.946 1.00 71.63 79 ALA S O 1
ATOM 5130 N N . MET C 3 80 ? -8.260 1.238 -60.810 1.00 83.75 80 MET S N 1
ATOM 5131 C CA . MET C 3 80 ? -9.558 1.800 -61.166 1.00 82.46 80 MET S CA 1
ATOM 5132 C C . MET C 3 80 ? -9.790 3.204 -60.623 1.00 77.00 80 MET S C 1
ATOM 5133 O O . MET C 3 80 ? -9.517 3.482 -59.462 1.00 75.37 80 MET S O 1
ATOM 5138 N N . VAL C 3 81 ? -10.280 4.082 -61.490 1.00 72.64 81 VAL S N 1
ATOM 5139 C CA . VAL C 3 81 ? -10.740 5.403 -61.095 1.00 73.97 81 VAL S CA 1
ATOM 5140 C C . VAL C 3 81 ? -12.264 5.365 -61.072 1.00 72.56 81 VAL S C 1
ATOM 5141 O O . VAL C 3 81 ? -12.894 5.094 -62.089 1.00 81.30 81 VAL S O 1
ATOM 5145 N N . PHE C 3 82 ? -12.855 5.626 -59.910 1.00 74.62 82 PHE S N 1
ATOM 5146 C CA . PHE C 3 82 ? -14.301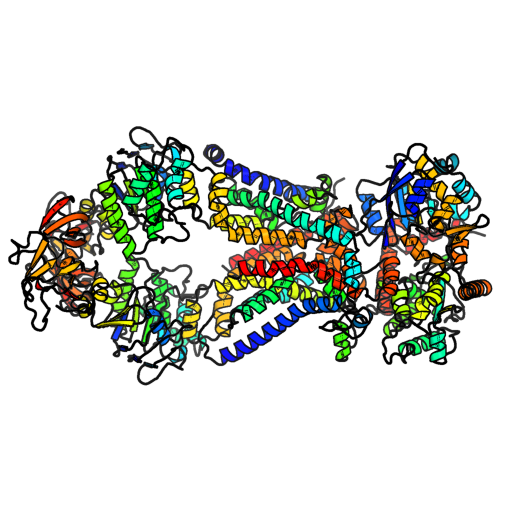 5.512 -59.748 1.00 67.39 82 PHE S CA 1
ATOM 5147 C C . PHE C 3 82 ? -15.025 6.804 -60.088 1.00 68.88 82 PHE S C 1
ATOM 5148 O O . PHE C 3 82 ? -14.402 7.827 -60.357 1.00 75.78 82 PHE S O 1
ATOM 5156 N N . GLN C 3 83 ? -16.351 6.756 -60.046 1.00 67.62 83 GLN S N 1
ATOM 5157 C CA . GLN C 3 83 ? -17.157 7.928 -60.363 1.00 69.64 83 GLN S CA 1
ATOM 5158 C C . GLN C 3 83 ? -17.189 8.949 -59.222 1.00 78.94 83 GLN S C 1
ATOM 5159 O O . GLN C 3 83 ? -17.045 10.153 -59.458 1.00 74.32 83 GLN S O 1
ATOM 5165 N N . ASN C 3 84 ? -17.376 8.474 -57.989 1.00 91.19 84 ASN S N 1
ATOM 5166 C CA . ASN C 3 84 ? -17.484 9.387 -56.852 1.00 97.00 84 ASN S CA 1
ATOM 5167 C C . ASN C 3 84 ? -16.306 9.329 -55.889 1.00 109.36 84 ASN S C 1
ATOM 5168 O O . ASN C 3 84 ? -16.195 8.386 -55.109 1.00 117.84 84 ASN S O 1
ATOM 5173 N N . TYR C 3 85 ? -15.438 10.341 -55.960 1.00 114.43 85 TYR S N 1
ATOM 5174 C CA . TYR C 3 85 ? -14.581 10.769 -54.847 1.00 122.27 85 TYR S CA 1
ATOM 5175 C C . TYR C 3 85 ? -13.984 9.652 -53.983 1.00 112.43 85 TYR S C 1
ATOM 5176 O O . TYR C 3 85 ? -14.403 9.450 -52.847 1.00 128.44 85 TYR S O 1
ATOM 5185 N N . ALA C 3 86 ? -13.017 8.917 -54.520 1.00 90.83 86 ALA S N 1
ATOM 5186 C CA . ALA C 3 86 ? -12.521 7.720 -53.844 1.00 79.66 86 ALA S CA 1
ATOM 5187 C C . ALA C 3 86 ? -11.481 8.020 -52.774 1.00 94.61 86 ALA S C 1
ATOM 5188 O O . ALA C 3 86 ? -10.926 7.102 -52.180 1.00 109.73 86 ALA S O 1
ATOM 5190 N N . LEU C 3 87 ? -11.201 9.300 -52.542 1.00 98.13 87 LEU S N 1
ATOM 5191 C CA . LEU C 3 87 ? -10.249 9.692 -51.496 1.00 100.85 87 LEU S CA 1
ATOM 5192 C C . LEU C 3 87 ? -10.857 9.693 -50.084 1.00 101.17 87 LEU S C 1
ATOM 5193 O O . LEU C 3 87 ? -12.053 9.921 -49.908 1.00 103.59 87 LEU S O 1
ATOM 5198 N N . TYR C 3 88 ? -10.019 9.420 -49.084 1.00 94.19 88 TYR S N 1
ATOM 5199 C CA . TYR C 3 88 ? -10.460 9.326 -47.691 1.00 83.23 88 TYR S CA 1
ATOM 5200 C C . TYR C 3 88 ? -10.302 10.664 -46.987 1.00 86.59 88 TYR S C 1
ATOM 5201 O O . TYR C 3 88 ? -9.214 11.235 -46.983 1.00 98.64 88 TYR S O 1
ATOM 5210 N N . PRO C 3 89 ? -11.390 11.159 -46.375 1.00 87.49 89 PRO S N 1
ATOM 5211 C CA . PRO C 3 89 ? -11.502 12.547 -45.909 1.00 90.36 89 PRO S CA 1
ATOM 5212 C C . PRO C 3 89 ? -10.529 12.921 -44.807 1.00 77.97 89 PRO S C 1
ATOM 5213 O O . PRO C 3 89 ? -10.192 14.094 -44.682 1.00 83.65 89 PRO S O 1
ATOM 5217 N N . HIS C 3 90 ? -10.101 11.940 -44.019 1.00 75.96 90 HIS S N 1
ATOM 5218 C CA . HIS C 3 90 ? -9.182 12.180 -42.908 1.00 82.64 90 HIS S CA 1
ATOM 5219 C C . HIS C 3 90 ? -7.719 12.297 -43.333 1.00 89.70 90 HIS S C 1
ATOM 5220 O O . HIS C 3 90 ? -6.969 13.089 -42.767 1.00 103.09 90 HIS S O 1
ATOM 5227 N N . LEU C 3 91 ? -7.318 11.509 -44.324 1.00 94.97 91 LEU S N 1
ATOM 5228 C CA . LEU C 3 91 ? -5.935 11.520 -44.807 1.00 97.12 91 LEU S CA 1
ATOM 5229 C C . LEU C 3 91 ? -5.619 12.720 -45.697 1.00 97.88 91 LEU S C 1
ATOM 5230 O O . LEU C 3 91 ? -6.481 13.216 -46.422 1.00 96.64 91 LEU S O 1
ATOM 5235 N N . ASN C 3 92 ? -4.374 13.180 -45.640 1.00 95.86 92 ASN S N 1
ATOM 5236 C CA . ASN C 3 92 ? -3.898 14.194 -46.571 1.00 101.40 92 ASN S CA 1
ATOM 5237 C C . ASN C 3 92 ? -3.692 13.595 -47.960 1.00 104.56 92 ASN S C 1
ATOM 5238 O O . ASN C 3 92 ? -3.611 12.378 -48.108 1.00 106.69 92 ASN S O 1
ATOM 5243 N N . VAL C 3 93 ? -3.629 14.457 -48.973 1.00 105.41 93 VAL S N 1
ATOM 5244 C CA . VAL C 3 93 ? -3.464 14.037 -50.367 1.00 97.85 93 VAL S CA 1
ATOM 5245 C C . VAL C 3 93 ? -2.316 13.044 -50.585 1.00 91.26 93 VAL S C 1
ATOM 5246 O O . VAL C 3 93 ? -2.482 12.038 -51.275 1.00 90.58 93 VAL S O 1
ATOM 5250 N N . ARG C 3 94 ? -1.162 13.328 -49.990 1.00 90.06 94 ARG S N 1
ATOM 5251 C CA . ARG C 3 94 ? -0.012 12.434 -50.080 1.00 92.81 94 ARG S CA 1
ATOM 5252 C C . ARG C 3 94 ? -0.377 11.052 -49.556 1.00 101.74 94 ARG S C 1
ATOM 5253 O O . ARG C 3 94 ? -0.117 10.042 -50.211 1.00 104.14 94 ARG S O 1
ATOM 5261 N N . ASP C 3 95 ? -0.991 11.017 -48.378 1.00 108.78 95 ASP S N 1
ATOM 5262 C CA . ASP C 3 95 ? -1.427 9.761 -47.776 1.00 110.04 95 ASP S CA 1
ATOM 5263 C C . ASP C 3 95 ? -2.533 9.099 -48.587 1.00 94.95 95 ASP S C 1
ATOM 5264 O O . ASP C 3 95 ? -2.621 7.873 -48.642 1.00 100.89 95 ASP S O 1
ATOM 5269 N N . ASN C 3 96 ? -3.378 9.911 -49.211 1.00 85.61 96 ASN S N 1
ATOM 5270 C CA . ASN C 3 96 ? -4.413 9.386 -50.092 1.00 90.12 96 ASN S CA 1
ATOM 5271 C C . ASN C 3 96 ? -3.815 8.627 -51.267 1.00 90.67 96 ASN S C 1
ATOM 5272 O O . ASN C 3 96 ? -4.245 7.527 -51.575 1.00 90.96 96 ASN S O 1
ATOM 5277 N N . ILE C 3 97 ? -2.815 9.216 -51.913 1.00 86.78 97 ILE S N 1
ATOM 5278 C CA . ILE C 3 97 ? -2.138 8.551 -53.013 1.00 79.46 97 ILE S CA 1
ATOM 5279 C C . ILE C 3 97 ? -1.416 7.311 -52.510 1.00 80.61 97 ILE S C 1
ATOM 5280 O O . ILE C 3 97 ? -1.562 6.228 -53.073 1.00 90.13 97 ILE S O 1
ATOM 5285 N N . SER C 3 98 ? -0.655 7.470 -51.431 1.00 79.19 98 SER S N 1
ATOM 5286 C CA . SER C 3 98 ? 0.212 6.400 -50.939 1.00 91.88 98 SER S CA 1
ATOM 5287 C C . SER C 3 98 ? -0.533 5.272 -50.232 1.00 101.29 98 SER S C 1
ATOM 5288 O O . SER C 3 98 ? 0.079 4.280 -49.857 1.00 116.07 98 SER S O 1
ATOM 5291 N N . PHE C 3 99 ? -1.842 5.431 -50.062 1.00 91.00 99 PHE S N 1
ATOM 5292 C CA . PHE C 3 99 ? -2.666 4.507 -49.278 1.00 93.06 99 PHE S CA 1
ATOM 5293 C C . PHE C 3 99 ? -2.471 3.041 -49.661 1.00 94.12 99 PHE S C 1
ATOM 5294 O O . PHE C 3 99 ? -2.076 2.201 -48.831 1.00 111.16 99 PHE S O 1
ATOM 5302 N N . GLY C 3 100 ? -2.716 2.747 -50.930 1.00 85.54 100 GLY S N 1
ATOM 5303 C CA . GLY C 3 100 ? -2.607 1.391 -51.424 1.00 91.87 100 GLY S CA 1
ATOM 5304 C C . GLY C 3 100 ? -1.233 0.801 -51.179 1.00 99.66 100 GLY S C 1
ATOM 5305 O O . GLY C 3 100 ? -1.110 -0.366 -50.811 1.00 102.62 100 GLY S O 1
ATOM 5306 N N . LEU C 3 101 ? -0.196 1.611 -51.369 1.00 98.46 101 LEU S N 1
ATOM 5307 C CA . LEU C 3 101 ? 1.169 1.131 -51.202 1.00 101.11 101 LEU S CA 1
ATOM 5308 C C . LEU C 3 101 ? 1.509 0.943 -49.731 1.00 113.80 101 LEU S C 1
ATOM 5309 O O . LEU C 3 101 ? 2.370 0.136 -49.379 1.00 131.44 101 LEU S O 1
ATOM 5314 N N . ARG C 3 102 ? 0.832 1.696 -48.872 1.00 98.73 102 ARG S N 1
ATOM 5315 C CA . ARG C 3 102 ? 1.085 1.620 -47.444 1.00 94.92 102 ARG S CA 1
ATOM 5316 C C . ARG C 3 102 ? 0.309 0.464 -46.839 1.00 102.81 102 ARG S C 1
ATOM 5317 O O . ARG C 3 102 ? 0.508 0.125 -45.670 1.00 118.01 102 ARG S O 1
ATOM 5325 N N . LEU C 3 103 ? -0.591 -0.123 -47.622 1.00 91.20 103 LEU S N 1
ATOM 5326 C CA . LEU C 3 103 ? -1.225 -1.368 -47.198 1.00 89.08 103 LEU S CA 1
ATOM 5327 C C . LEU C 3 103 ? -0.168 -2.410 -46.816 1.00 104.76 103 LEU S C 1
ATOM 5328 O O . LEU C 3 103 ? -0.236 -2.993 -45.736 1.00 103.34 103 LEU S O 1
ATOM 5333 N N . LYS C 3 104 ? 0.795 -2.654 -47.704 1.00 121.47 104 LYS S N 1
ATOM 5334 C CA . LYS C 3 104 ? 1.908 -3.547 -47.381 1.00 135.32 104 LYS S CA 1
ATOM 5335 C C . LYS C 3 104 ? 3.206 -2.843 -46.959 1.00 159.88 104 LYS S C 1
ATOM 5336 O O . LYS C 3 104 ? 4.173 -3.511 -46.584 1.00 163.79 104 LYS S O 1
ATOM 5342 N N . ARG C 3 105 ? 3.226 -1.510 -46.997 1.00 174.60 105 ARG S N 1
ATOM 5343 C CA . ARG C 3 105 ? 4.425 -0.762 -46.599 1.00 183.82 105 ARG S CA 1
ATOM 5344 C C . ARG C 3 105 ? 5.667 -1.169 -47.401 1.00 178.75 105 ARG S C 1
ATOM 5345 O O . ARG C 3 105 ? 5.781 -0.868 -48.591 1.00 169.38 105 ARG S O 1
ATOM 5353 N N . THR C 3 106 ? 6.601 -1.813 -46.699 1.00 182.29 106 THR S N 1
ATOM 5354 C CA . THR C 3 106 ? 7.875 -2.347 -47.212 1.00 190.60 106 THR S CA 1
ATOM 5355 C C . THR C 3 106 ? 9.014 -1.331 -47.344 1.00 194.78 106 THR S C 1
ATOM 5356 O O . THR C 3 106 ? 10.177 -1.730 -47.434 1.00 202.33 106 THR S O 1
ATOM 5360 N N . LYS C 3 107 ? 8.672 -0.042 -47.337 1.00 185.07 107 LYS S N 1
ATOM 5361 C CA . LYS C 3 107 ? 9.612 1.058 -47.084 1.00 177.94 107 LYS S CA 1
ATOM 5362 C C . LYS C 3 107 ? 8.872 2.368 -47.284 1.00 169.64 107 LYS S C 1
ATOM 5363 O O . LYS C 3 107 ? 7.834 2.399 -47.943 1.00 171.09 107 LYS S O 1
ATOM 5369 N N . LYS C 3 108 ? 9.397 3.453 -46.718 1.00 160.28 108 LYS S N 1
ATOM 5370 C CA . LYS C 3 108 ? 8.830 4.768 -46.980 1.00 152.13 108 LYS S CA 1
ATOM 5371 C C . LYS C 3 108 ? 9.510 5.423 -48.179 1.00 141.12 108 LYS S C 1
ATOM 5372 O O . LYS C 3 108 ? 8.984 6.362 -48.771 1.00 141.36 108 LYS S O 1
ATOM 5378 N N . SER C 3 109 ? 10.666 4.888 -48.557 1.00 140.43 109 SER S N 1
ATOM 5379 C CA . SER C 3 109 ? 11.475 5.474 -49.622 1.00 146.44 109 SER S CA 1
ATOM 5380 C C . SER C 3 109 ? 10.872 5.187 -50.992 1.00 142.17 109 SER S C 1
ATOM 5381 O O . SER C 3 109 ? 10.724 6.090 -51.823 1.00 145.08 109 SER S O 1
ATOM 5384 N N . VAL C 3 110 ? 10.533 3.920 -51.211 1.00 133.27 110 VAL S N 1
ATOM 5385 C CA . VAL C 3 110 ? 9.943 3.467 -52.462 1.00 126.55 110 VAL S CA 1
ATOM 5386 C C . VAL C 3 110 ? 8.655 4.228 -52.746 1.00 128.55 110 VAL S C 1
ATOM 5387 O O . VAL C 3 110 ? 8.462 4.793 -53.840 1.00 137.36 110 VAL S O 1
ATOM 5391 N N . ILE C 3 111 ? 7.779 4.254 -51.745 1.00 115.00 111 ILE S N 1
ATOM 5392 C CA . ILE C 3 111 ? 6.503 4.943 -51.878 1.00 116.47 111 ILE S CA 1
ATOM 5393 C C . ILE C 3 111 ? 6.694 6.457 -52.017 1.00 119.01 111 ILE S C 1
ATOM 5394 O O . ILE C 3 111 ? 5.943 7.114 -52.741 1.00 120.58 111 ILE S O 1
ATOM 5399 N N . ASP C 3 112 ? 7.708 7.000 -51.351 1.00 123.53 112 ASP S N 1
ATOM 5400 C CA . ASP C 3 112 ? 8.053 8.411 -51.521 1.00 134.24 112 ASP S CA 1
ATOM 5401 C C . ASP C 3 112 ? 8.366 8.713 -52.987 1.00 127.60 112 ASP S C 1
ATOM 5402 O O . ASP C 3 112 ? 7.829 9.663 -53.560 1.00 125.51 112 ASP S O 1
ATOM 5407 N N . ALA C 3 113 ? 9.226 7.893 -53.589 1.00 124.97 113 ALA S N 1
ATOM 5408 C CA . ALA C 3 113 ? 9.589 8.052 -54.996 1.00 130.23 113 ALA S CA 1
ATOM 5409 C C . ALA C 3 113 ? 8.372 7.965 -55.921 1.00 128.95 113 ALA S C 1
ATOM 5410 O O . ALA C 3 113 ? 8.159 8.833 -56.789 1.00 124.94 113 ALA S O 1
ATOM 5412 N N . ALA C 3 114 ? 7.577 6.913 -55.734 1.00 128.52 114 ALA S N 1
ATOM 5413 C CA . ALA C 3 114 ? 6.370 6.723 -56.537 1.00 122.98 114 ALA S CA 1
ATOM 5414 C C . ALA C 3 114 ? 5.435 7.944 -56.477 1.00 119.21 114 ALA S C 1
ATOM 5415 O O . ALA C 3 114 ? 4.989 8.471 -57.520 1.00 128.95 114 ALA S O 1
ATOM 5417 N N . VAL C 3 115 ? 5.154 8.390 -55.256 1.00 103.58 115 VAL S N 1
ATOM 5418 C CA . VAL C 3 115 ? 4.323 9.571 -55.047 1.00 93.73 115 VAL S CA 1
ATOM 5419 C C . VAL C 3 115 ? 4.923 10.787 -55.747 1.00 96.83 115 VAL S C 1
ATOM 5420 O O . VAL C 3 115 ? 4.194 11.570 -56.364 1.00 92.04 115 VAL S O 1
ATOM 5424 N N . LYS C 3 116 ? 6.245 10.928 -55.662 1.00 103.82 116 LYS S N 1
ATOM 5425 C CA . LYS C 3 116 ? 6.954 12.012 -56.339 1.00 99.92 116 LYS S CA 1
ATOM 5426 C C . LYS C 3 116 ? 6.574 12.023 -57.817 1.00 112.87 116 LYS S C 1
ATOM 5427 O O . LYS C 3 116 ? 6.123 13.050 -58.350 1.00 113.85 116 LYS S O 1
ATOM 5433 N N . THR C 3 117 ? 6.726 10.866 -58.464 1.00 123.25 117 THR S N 1
ATOM 5434 C CA . THR C 3 117 ? 6.351 10.728 -59.875 1.00 125.20 117 THR S CA 1
ATOM 5435 C C . THR C 3 117 ? 4.910 11.167 -60.151 1.00 124.67 117 THR S C 1
ATOM 5436 O O . THR C 3 117 ? 4.672 12.114 -60.917 1.00 128.35 117 THR S O 1
ATOM 5440 N N . ALA C 3 118 ? 3.954 10.468 -59.537 1.00 118.67 118 ALA S N 1
ATOM 5441 C CA . ALA C 3 118 ? 2.532 10.738 -59.791 1.00 116.54 118 ALA S CA 1
ATOM 5442 C C . ALA C 3 118 ? 2.142 12.206 -59.587 1.00 108.88 118 ALA S C 1
ATOM 5443 O O . ALA C 3 118 ? 1.434 12.809 -60.414 1.00 105.65 118 ALA S O 1
ATOM 5445 N N . ALA C 3 119 ? 2.610 12.772 -58.478 1.00 110.49 119 ALA S N 1
ATOM 5446 C CA . ALA C 3 119 ? 2.356 14.168 -58.162 1.00 117.40 119 ALA S CA 1
ATOM 5447 C C . ALA C 3 119 ? 2.905 15.062 -59.263 1.00 112.07 119 ALA S C 1
ATOM 5448 O O . ALA C 3 119 ? 2.237 16.005 -59.689 1.00 93.52 119 ALA S O 1
ATOM 5450 N N . ASP C 3 120 ? 4.119 14.759 -59.726 1.00 124.51 120 ASP S N 1
ATOM 5451 C CA . ASP C 3 120 ? 4.711 15.519 -60.825 1.00 123.32 120 ASP S CA 1
ATOM 5452 C C . ASP C 3 120 ? 3.837 15.459 -62.073 1.00 119.85 120 ASP S C 1
ATOM 5453 O O . ASP C 3 120 ? 3.685 16.459 -62.778 1.00 132.11 120 ASP S O 1
ATOM 5458 N N . ILE C 3 121 ? 3.258 14.294 -62.343 1.00 105.09 121 ILE S N 1
ATOM 5459 C CA . ILE C 3 121 ? 2.391 14.157 -63.514 1.00 95.74 121 ILE S CA 1
ATOM 5460 C C . ILE C 3 121 ? 1.107 14.985 -63.420 1.00 98.51 121 ILE S C 1
ATOM 5461 O O . ILE C 3 121 ? 0.826 15.783 -64.317 1.00 103.98 121 ILE S O 1
ATOM 5466 N N . LEU C 3 122 ? 0.334 14.812 -62.345 1.00 101.23 122 LEU S N 1
ATOM 5467 C CA . LEU C 3 122 ? -0.949 15.526 -62.242 1.00 104.91 122 LEU S CA 1
ATOM 5468 C C . LEU C 3 122 ? -0.839 16.948 -61.678 1.00 111.54 122 LEU S C 1
ATOM 5469 O O . LEU C 3 122 ? -1.853 17.647 -61.537 1.00 98.50 122 LEU S O 1
ATOM 5474 N N . GLY C 3 123 ? 0.383 17.370 -61.358 1.00 119.15 123 GLY S N 1
ATOM 5475 C CA . GLY C 3 123 ? 0.607 18.675 -60.762 1.00 118.94 123 GLY S CA 1
ATOM 5476 C C . GLY C 3 123 ? 0.036 18.732 -59.361 1.00 121.63 123 GLY S C 1
ATOM 5477 O O . GLY C 3 123 ? -0.552 19.735 -58.956 1.00 128.04 123 GLY S O 1
ATOM 5478 N N . LEU C 3 124 ? 0.209 17.640 -58.624 1.00 120.12 124 LEU S N 1
ATOM 5479 C CA . LEU C 3 124 ? -0.350 17.511 -57.284 1.00 113.47 124 LEU S CA 1
ATOM 5480 C C . LEU C 3 124 ? 0.655 17.887 -56.198 1.00 114.82 124 LEU S C 1
ATOM 5481 O O . LEU C 3 124 ? 0.339 17.835 -55.010 1.00 124.80 124 LEU S O 1
ATOM 5486 N N . GLN C 3 125 ? 1.862 18.255 -56.607 1.00 106.00 125 GLN S N 1
ATOM 5487 C CA . GLN C 3 125 ? 2.904 18.641 -55.660 1.00 116.92 125 GLN S CA 1
ATOM 5488 C C . GLN C 3 125 ? 2.471 19.730 -54.665 1.00 116.21 125 GLN S C 1
ATOM 5489 O O . GLN C 3 125 ? 2.653 19.562 -53.462 1.00 124.10 125 GLN S O 1
ATOM 5495 N N . PRO C 3 126 ? 1.896 20.848 -55.150 1.00 112.45 126 PRO S N 1
ATOM 5496 C CA . PRO C 3 126 ? 1.468 21.862 -54.180 1.00 121.47 126 PRO S CA 1
ATOM 5497 C C . PRO C 3 126 ? 0.269 21.436 -53.326 1.00 124.01 126 PRO S C 1
ATOM 5498 O O . PRO C 3 126 ? -0.015 22.059 -52.299 1.00 129.81 126 PRO S O 1
ATOM 5502 N N . LEU C 3 127 ? -0.438 20.396 -53.758 1.00 116.51 127 LEU S N 1
ATOM 5503 C CA . LEU C 3 127 ? -1.630 19.943 -53.051 1.00 111.44 127 LEU S CA 1
ATOM 5504 C C . LEU C 3 127 ? -1.374 18.791 -52.072 1.00 110.59 127 LEU S C 1
ATOM 5505 O O . LEU C 3 127 ? -2.312 18.278 -51.461 1.00 95.42 127 LEU S O 1
ATOM 5510 N N . LEU C 3 128 ? -0.114 18.394 -51.929 1.00 115.11 128 LEU S N 1
ATOM 5511 C CA . LEU C 3 128 ? 0.253 17.209 -51.145 1.00 109.40 128 LEU S CA 1
ATOM 5512 C C . LEU C 3 128 ? -0.221 17.212 -49.689 1.00 113.41 128 LEU S C 1
ATOM 5513 O O . LEU C 3 128 ? -0.831 16.247 -49.231 1.00 110.69 128 LEU S O 1
ATOM 5518 N N . GLU C 3 129 ? 0.059 18.289 -48.963 1.00 119.74 129 GLU S N 1
ATOM 5519 C CA . GLU C 3 129 ? -0.268 18.338 -47.539 1.00 121.24 129 GLU S CA 1
ATOM 5520 C C . GLU C 3 129 ? -1.688 18.843 -47.279 1.00 104.86 129 GLU S C 1
ATOM 5521 O O . GLU C 3 129 ? -2.125 18.938 -46.132 1.00 88.70 129 GLU S O 1
ATOM 5527 N N . ARG C 3 130 ? -2.404 19.168 -48.347 1.00 108.93 130 ARG S N 1
ATOM 5528 C CA . ARG C 3 130 ? -3.773 19.649 -48.219 1.00 116.22 130 ARG S CA 1
ATOM 5529 C C . ARG C 3 130 ? -4.710 18.477 -47.968 1.00 110.02 130 ARG S C 1
ATOM 5530 O O . ARG C 3 130 ? -4.274 17.328 -47.909 1.00 109.96 130 ARG S O 1
ATOM 5538 N N . LYS C 3 131 ? -5.997 18.768 -47.822 1.00 107.58 131 LYS S N 1
ATOM 5539 C CA . LYS C 3 131 ? -6.976 17.738 -47.478 1.00 102.37 131 LYS S CA 1
ATOM 5540 C C . LYS C 3 131 ? -8.179 17.714 -48.429 1.00 93.13 131 LYS S C 1
ATOM 5541 O O . LYS C 3 131 ? -8.567 18.743 -48.982 1.00 88.53 131 LYS S O 1
ATOM 5547 N N . PRO C 3 132 ? -8.775 16.529 -48.623 1.00 93.98 132 PRO S N 1
ATOM 5548 C CA . PRO C 3 132 ? -9.903 16.364 -49.544 1.00 90.68 132 PRO S CA 1
ATOM 5549 C C . PRO C 3 132 ? -11.055 17.292 -49.199 1.00 108.65 132 PRO S C 1
ATOM 5550 O O . PRO C 3 132 ? -11.788 17.709 -50.093 1.00 107.55 132 PRO S O 1
ATOM 5554 N N . SER C 3 133 ? -11.205 17.592 -47.910 1.00 129.61 133 SER S N 1
ATOM 5555 C CA . SER C 3 133 ? -12.250 18.486 -47.427 1.00 128.74 133 SER S CA 1
ATOM 5556 C C . SER C 3 133 ? -12.255 19.778 -48.232 1.00 117.50 133 SER S C 1
ATOM 5557 O O . SER C 3 133 ? -13.304 20.235 -48.685 1.00 112.90 133 SER S O 1
ATOM 5560 N N . ASP C 3 134 ? -11.075 20.359 -48.420 1.00 110.20 134 ASP S N 1
ATOM 5561 C CA . ASP C 3 134 ? -10.958 21.485 -49.327 1.00 112.93 134 ASP S CA 1
ATOM 5562 C C . ASP C 3 134 ? -10.114 21.101 -50.535 1.00 105.45 134 ASP S C 1
ATOM 5563 O O . ASP C 3 134 ? -8.886 21.113 -50.484 1.00 91.91 134 ASP S O 1
ATOM 5568 N N . LEU C 3 135 ? -10.805 20.813 -51.634 1.00 115.28 135 LEU S N 1
ATOM 5569 C CA . LEU C 3 135 ? -10.207 20.565 -52.942 1.00 110.97 135 LEU S CA 1
ATOM 5570 C C . LEU C 3 135 ? -11.310 20.734 -53.978 1.00 112.58 135 LEU S C 1
ATOM 5571 O O . LEU C 3 135 ? -12.493 20.594 -53.654 1.00 100.78 135 LEU S O 1
ATOM 5576 N N . SER C 3 136 ? -10.930 21.006 -55.222 1.00 119.81 136 SER S N 1
ATOM 5577 C CA . SER C 3 136 ? -11.900 21.053 -56.306 1.00 122.58 136 SER S CA 1
ATOM 5578 C C . SER C 3 136 ? -12.291 19.628 -56.655 1.00 121.79 136 SER S C 1
ATOM 5579 O O . SER C 3 136 ? -11.500 18.706 -56.457 1.00 128.07 136 SER S O 1
ATOM 5582 N N . GLY C 3 137 ? -13.507 19.446 -57.159 1.00 112.08 137 GLY S N 1
ATOM 5583 C CA . GLY C 3 137 ? -13.960 18.134 -57.585 1.00 107.28 137 GLY S CA 1
ATOM 5584 C C . GLY C 3 137 ? -13.001 17.544 -58.603 1.00 109.43 137 GLY S C 1
ATOM 5585 O O . GLY C 3 137 ? -12.676 16.354 -58.566 1.00 112.14 137 GLY S O 1
ATOM 5586 N N . GLY C 3 138 ? -12.532 18.397 -59.508 1.00 108.14 138 GLY S N 1
ATOM 5587 C CA . GLY C 3 138 ? -11.555 17.994 -60.498 1.00 110.70 138 GLY S CA 1
ATOM 5588 C C . GLY C 3 138 ? -10.231 17.642 -59.859 1.00 108.95 138 GLY S C 1
ATOM 5589 O O . GLY C 3 138 ? -9.574 16.693 -60.268 1.00 103.93 138 GLY S O 1
ATOM 5590 N N . GLN C 3 139 ? -9.837 18.414 -58.849 1.00 111.35 139 GLN S N 1
ATOM 5591 C CA . GLN C 3 139 ? -8.608 18.138 -58.119 1.00 111.94 139 GLN S CA 1
ATOM 5592 C C . GLN C 3 139 ? -8.728 16.803 -57.391 1.00 107.78 139 GLN S C 1
ATOM 5593 O O . GLN C 3 139 ? -7.786 16.004 -57.361 1.00 104.43 139 GLN S O 1
ATOM 5599 N N . ARG C 3 140 ? -9.904 16.568 -56.816 1.00 109.36 140 ARG S N 1
ATOM 5600 C CA . ARG C 3 140 ? -10.202 15.306 -56.150 1.00 111.80 140 ARG S CA 1
ATOM 5601 C C . ARG C 3 140 ? -10.061 14.149 -57.130 1.00 107.09 140 ARG S C 1
ATOM 5602 O O . ARG C 3 140 ? -9.499 13.106 -56.805 1.00 109.23 140 ARG S O 1
ATOM 5610 N N . GLN C 3 141 ? -10.564 14.336 -58.344 1.00 107.21 141 GLN S N 1
ATOM 5611 C CA . GLN C 3 141 ? -10.479 13.271 -59.332 1.00 109.63 141 GLN S CA 1
ATOM 5612 C C . GLN C 3 141 ? -9.044 13.090 -59.827 1.00 108.92 141 GLN S C 1
ATOM 5613 O O . GLN C 3 141 ? -8.642 11.985 -60.208 1.00 107.96 141 GLN S O 1
ATOM 5619 N N . ARG C 3 142 ? -8.272 14.174 -59.799 1.00 99.98 142 ARG S N 1
ATOM 5620 C CA . ARG C 3 142 ? -6.875 14.120 -60.208 1.00 94.18 142 ARG S CA 1
ATOM 5621 C C . ARG C 3 142 ? -6.064 13.301 -59.219 1.00 91.95 142 ARG S C 1
ATOM 5622 O O . ARG C 3 142 ? -5.310 12.415 -59.619 1.00 88.11 142 ARG S O 1
ATOM 5630 N N . VAL C 3 143 ? -6.223 13.592 -57.931 1.00 98.13 143 VAL S N 1
ATOM 5631 C CA . VAL C 3 143 ? -5.531 12.815 -56.904 1.00 101.89 143 VAL S CA 1
ATOM 5632 C C . VAL C 3 143 ? -6.027 11.365 -56.888 1.00 90.16 143 VAL S C 1
ATOM 5633 O O . VAL C 3 143 ? -5.250 10.432 -56.661 1.00 81.02 143 VAL S O 1
ATOM 5637 N N . ALA C 3 144 ? -7.317 11.182 -57.159 1.00 84.37 144 ALA S N 1
ATOM 5638 C CA . ALA C 3 144 ? -7.875 9.842 -57.280 1.00 70.46 144 ALA S CA 1
ATOM 5639 C C . ALA C 3 144 ? -7.187 9.088 -58.411 1.00 73.85 144 ALA S C 1
ATOM 5640 O O . ALA C 3 144 ? -6.963 7.881 -58.309 1.00 66.94 144 ALA S O 1
ATOM 5642 N N . MET C 3 145 ? -6.843 9.801 -59.481 1.00 80.58 145 MET S N 1
ATOM 5643 C CA . MET C 3 145 ? -6.133 9.186 -60.601 1.00 83.61 145 MET S CA 1
ATOM 5644 C C . MET C 3 145 ? -4.700 8.889 -60.182 1.00 83.51 145 MET S C 1
ATOM 5645 O O . MET C 3 145 ? -4.113 7.882 -60.584 1.00 84.20 145 MET S O 1
ATOM 5650 N N . GLY C 3 146 ? -4.144 9.776 -59.365 1.00 86.14 146 GLY S N 1
ATOM 5651 C CA . GLY C 3 146 ? -2.805 9.600 -58.836 1.00 84.19 146 GLY S CA 1
ATOM 5652 C C . GLY C 3 146 ? -2.714 8.318 -58.035 1.00 82.78 146 GLY S C 1
ATOM 5653 O O . GLY C 3 146 ? -1.681 7.654 -58.034 1.00 89.58 146 GLY S O 1
ATOM 5654 N N . ARG C 3 147 ? -3.801 7.975 -57.351 1.00 74.00 147 ARG S N 1
ATOM 5655 C CA . ARG C 3 147 ? -3.911 6.687 -56.672 1.00 78.34 147 ARG S CA 1
ATOM 5656 C C . ARG C 3 147 ? -3.655 5.556 -57.654 1.00 83.70 147 ARG S C 1
ATOM 5657 O O . ARG C 3 147 ? -2.951 4.594 -57.341 1.00 77.94 147 ARG S O 1
ATOM 5665 N N . ALA C 3 148 ? -4.234 5.684 -58.845 1.00 84.89 148 ALA S N 1
ATOM 5666 C CA . ALA C 3 148 ? -4.193 4.619 -59.838 1.00 74.44 148 ALA S CA 1
ATOM 5667 C C . ALA C 3 148 ? -2.842 4.502 -60.520 1.00 80.52 148 ALA S C 1
ATOM 5668 O O . ALA C 3 148 ? -2.312 3.403 -60.668 1.00 98.29 148 ALA S O 1
ATOM 5670 N N . ILE C 3 149 ? -2.279 5.630 -60.941 1.00 81.37 149 ILE S N 1
ATOM 5671 C CA . ILE C 3 149 ? -1.020 5.573 -61.683 1.00 94.81 149 ILE S CA 1
ATOM 5672 C C . ILE C 3 149 ? 0.174 5.256 -60.779 1.00 89.68 149 ILE S C 1
ATOM 5673 O O . ILE C 3 149 ? 1.266 4.970 -61.262 1.00 89.93 149 ILE S O 1
ATOM 5678 N N . VAL C 3 150 ? -0.036 5.299 -59.468 1.00 82.33 150 VAL S N 1
ATOM 5679 C CA . VAL C 3 150 ? 1.027 4.960 -58.532 1.00 86.51 150 VAL S CA 1
ATOM 5680 C C . VAL C 3 150 ? 1.095 3.445 -58.354 1.00 90.28 150 VAL S C 1
ATOM 5681 O O . VAL C 3 150 ? 2.087 2.904 -57.863 1.00 85.53 150 VAL S O 1
ATOM 5685 N N . ARG C 3 151 ? 0.025 2.772 -58.763 1.00 91.91 151 ARG S N 1
ATOM 5686 C CA . ARG C 3 151 ? -0.039 1.317 -58.744 1.00 95.73 151 ARG S CA 1
ATOM 5687 C C . ARG C 3 151 ? 0.727 0.747 -59.938 1.00 98.88 151 ARG S C 1
ATOM 5688 O O . ARG C 3 151 ? 1.232 -0.377 -59.885 1.00 108.18 151 ARG S O 1
ATOM 5696 N N . ASP C 3 152 ? 0.821 1.540 -61.001 1.00 87.17 152 ASP S N 1
ATOM 5697 C CA . ASP C 3 152 ? 1.483 1.123 -62.236 1.00 106.81 152 ASP S CA 1
ATOM 5698 C C . ASP C 3 152 ? 0.875 -0.170 -62.772 1.00 97.29 152 ASP S C 1
ATOM 5699 O O . ASP C 3 152 ? 1.532 -1.209 -62.780 1.00 99.07 152 ASP S O 1
ATOM 5704 N N . PRO C 3 153 ? -0.385 -0.107 -63.227 1.00 89.66 153 PRO S N 1
ATOM 5705 C CA . PRO C 3 153 ? -1.059 -1.325 -63.670 1.00 87.35 153 PRO S CA 1
ATOM 5706 C C . PRO C 3 153 ? -0.821 -1.612 -65.146 1.00 87.45 153 PRO S C 1
ATOM 5707 O O . PRO C 3 153 ? -0.212 -0.809 -65.856 1.00 86.61 153 PRO S O 1
ATOM 5711 N N . LYS C 3 154 ? -1.317 -2.757 -65.595 1.00 91.96 154 LYS S N 1
ATOM 5712 C CA . LYS C 3 154 ? -1.319 -3.106 -67.008 1.00 96.98 154 LYS S CA 1
ATOM 5713 C C . LYS C 3 154 ? -2.509 -2.464 -67.703 1.00 94.30 154 LYS S C 1
ATOM 5714 O O . LYS C 3 154 ? -2.456 -2.174 -68.901 1.00 100.71 154 LYS S O 1
ATOM 5720 N N . VAL C 3 155 ? -3.587 -2.263 -66.946 1.00 79.35 155 VAL S N 1
ATOM 5721 C CA . VAL C 3 155 ? -4.816 -1.676 -67.478 1.00 67.12 155 VAL S CA 1
ATOM 5722 C C . VAL C 3 155 ? -5.389 -0.597 -66.558 1.00 65.02 155 VAL S C 1
ATOM 5723 O O . VAL C 3 155 ? -5.448 -0.773 -65.351 1.00 77.97 155 VAL S O 1
ATOM 5727 N N . PHE C 3 156 ? -5.798 0.531 -67.133 1.00 75.07 156 PHE S N 1
ATOM 5728 C CA . PHE C 3 156 ? -6.513 1.558 -66.382 1.00 64.48 156 PHE S CA 1
ATOM 5729 C C . PHE C 3 156 ? -8.019 1.425 -66.586 1.00 63.96 156 PHE S C 1
ATOM 5730 O O . PHE C 3 156 ? -8.507 1.417 -67.720 1.00 71.09 156 PHE S O 1
ATOM 5738 N N . LEU C 3 157 ? -8.753 1.331 -65.484 1.00 63.33 157 LEU S N 1
ATOM 5739 C CA . LEU C 3 157 ? -10.198 1.177 -65.540 1.00 62.23 157 LEU S CA 1
ATOM 5740 C C . LEU C 3 157 ? -10.877 2.465 -65.118 1.00 62.40 157 LEU S C 1
ATOM 5741 O O . LEU C 3 157 ? -10.620 2.969 -64.027 1.00 60.13 157 LEU S O 1
ATOM 5746 N N . PHE C 3 158 ? -11.716 3.006 -65.999 1.00 63.22 158 PHE S N 1
ATOM 5747 C CA . PHE C 3 158 ? -12.430 4.252 -65.727 1.00 65.28 158 PHE S CA 1
ATOM 5748 C C . PHE C 3 158 ? -13.927 4.024 -65.739 1.00 66.05 158 PHE S C 1
ATOM 5749 O O . PHE C 3 158 ? -14.494 3.716 -66.791 1.00 75.97 158 PHE S O 1
ATOM 5757 N N . ASP C 3 159 ? -14.590 4.285 -64.626 1.00 57.05 159 ASP S N 1
ATOM 5758 C CA . ASP C 3 159 ? -16.034 4.248 -64.592 1.00 68.10 159 ASP S CA 1
ATOM 5759 C C . ASP C 3 159 ? -16.674 5.628 -64.457 1.00 79.06 159 ASP S C 1
ATOM 5760 O O . ASP C 3 159 ? -16.893 6.112 -63.373 1.00 82.60 159 ASP S O 1
ATOM 5765 N N . GLN C 3 160 ? -16.978 6.257 -65.578 1.00 78.31 160 GLN S N 1
ATOM 5766 C CA . GLN C 3 160 ? -17.666 7.530 -65.585 1.00 67.38 160 GLN S CA 1
ATOM 5767 C C . GLN C 3 160 ? -16.944 8.558 -64.751 1.00 60.56 160 GLN S C 1
ATOM 5768 O O . GLN C 3 160 ? -17.551 9.255 -63.961 1.00 69.56 160 GLN S O 1
ATOM 5774 N N . PRO C 3 161 ? -15.574 8.677 -65.008 1.00 67.08 161 PRO S N 1
ATOM 5775 C CA . PRO C 3 161 ? -14.868 9.513 -64.032 1.00 69.94 161 PRO S CA 1
ATOM 5776 C C . PRO C 3 161 ? -15.412 10.899 -63.938 1.00 73.32 161 PRO S C 1
ATOM 5777 O O . PRO C 3 161 ? -15.378 11.516 -62.905 1.00 74.34 161 PRO S O 1
ATOM 5781 N N . LEU C 3 162 ? -15.933 11.377 -65.036 1.00 76.10 162 LEU S N 1
ATOM 5782 C CA . LEU C 3 162 ? -16.304 12.775 -65.173 1.00 78.41 162 LEU S CA 1
ATOM 5783 C C . LEU C 3 162 ? -17.784 13.090 -64.914 1.00 77.97 162 LEU S C 1
ATOM 5784 O O . LEU C 3 162 ? -18.171 14.255 -64.938 1.00 71.98 162 LEU S O 1
ATOM 5789 N N . SER C 3 163 ? -18.595 12.069 -64.641 1.00 70.13 163 SER S N 1
ATOM 5790 C CA . SER C 3 163 ? -20.051 12.241 -64.510 1.00 74.66 163 SER S CA 1
ATOM 5791 C C . SER C 3 163 ? -20.514 13.304 -63.513 1.00 82.43 163 SER S C 1
ATOM 5792 O O . SER C 3 163 ? -21.400 14.101 -63.811 1.00 82.66 163 SER S O 1
ATOM 5795 N N . ASN C 3 164 ? -19.917 13.316 -62.328 1.00 94.28 164 ASN S N 1
ATOM 5796 C CA . ASN C 3 164 ? -20.357 14.238 -61.285 1.00 95.95 164 ASN S CA 1
ATOM 5797 C C . ASN C 3 164 ? -19.784 15.636 -61.450 1.00 95.89 164 ASN S C 1
ATOM 5798 O O . ASN C 3 164 ? -20.117 16.546 -60.691 1.00 118.91 164 ASN S O 1
ATOM 5803 N N . LEU C 3 165 ? -18.905 15.803 -62.432 1.00 75.85 165 LEU S N 1
ATOM 5804 C CA . LEU C 3 165 ? -18.327 17.112 -62.697 1.00 83.15 165 LEU S CA 1
ATOM 5805 C C . LEU C 3 165 ? -19.284 17.992 -63.500 1.00 89.21 165 LEU S C 1
ATOM 5806 O O . LEU C 3 165 ? -20.167 17.494 -64.207 1.00 81.02 165 LEU S O 1
ATOM 5811 N N . ASP C 3 166 ? -19.127 19.305 -63.370 1.00 94.96 166 ASP S N 1
ATOM 5812 C CA . ASP C 3 166 ? -19.864 20.229 -64.220 1.00 100.49 166 ASP S CA 1
ATOM 5813 C C . ASP C 3 166 ? -19.254 20.212 -65.628 1.00 100.08 166 ASP S C 1
ATOM 5814 O O . ASP C 3 166 ? -18.106 19.793 -65.808 1.00 87.13 166 ASP S O 1
ATOM 5819 N N . ALA C 3 167 ? -20.026 20.649 -66.614 1.00 99.10 167 ALA S N 1
ATOM 5820 C CA . ALA C 3 167 ? -19.617 20.568 -68.013 1.00 91.32 167 ALA S CA 1
ATOM 5821 C C . ALA C 3 167 ? -18.276 21.248 -68.287 1.00 92.12 167 ALA S C 1
ATOM 5822 O O . ALA C 3 167 ? -17.397 20.669 -68.938 1.00 97.12 167 ALA S O 1
ATOM 5824 N N . LYS C 3 168 ? -18.136 22.477 -67.790 1.00 92.35 168 LYS S N 1
ATOM 5825 C CA . LYS C 3 168 ? -16.922 23.268 -67.972 1.00 93.98 168 LYS S CA 1
ATOM 5826 C C . LYS C 3 168 ? -15.701 22.470 -67.548 1.00 93.50 168 LYS S C 1
ATOM 5827 O O . LYS C 3 168 ? -14.694 22.431 -68.251 1.00 92.60 168 LYS S O 1
ATOM 5833 N N . LEU C 3 169 ? -15.804 21.826 -66.391 1.00 92.34 169 LEU S N 1
ATOM 5834 C CA . LEU C 3 169 ? -14.721 21.003 -65.884 1.00 84.13 169 LEU S CA 1
ATOM 5835 C C . LEU C 3 169 ? -14.573 19.755 -66.740 1.00 90.81 169 LEU S C 1
ATOM 5836 O O . LEU C 3 169 ? -13.455 19.311 -67.002 1.00 83.31 169 LEU S O 1
ATOM 5841 N N . ARG C 3 170 ? -15.705 19.198 -67.169 1.00 89.70 170 ARG S N 1
ATOM 5842 C CA . ARG C 3 170 ? -15.706 17.955 -67.936 1.00 78.39 170 ARG S CA 1
ATOM 5843 C C . ARG C 3 170 ? -14.911 18.040 -69.239 1.00 93.48 170 ARG S C 1
ATOM 5844 O O . ARG C 3 170 ? -14.115 17.152 -69.535 1.00 98.93 170 ARG S O 1
ATOM 5852 N N . THR C 3 171 ? -15.124 19.091 -70.028 1.00 100.15 171 THR S N 1
ATOM 5853 C CA . THR C 3 171 ? -14.372 19.218 -71.276 1.00 107.39 171 THR S CA 1
ATOM 5854 C C . THR C 3 171 ? -12.855 19.283 -71.005 1.00 106.58 171 THR S C 1
ATOM 5855 O O . THR C 3 171 ? -12.049 18.603 -71.672 1.00 114.77 171 THR S O 1
ATOM 5859 N N . GLN C 3 172 ? -12.485 20.067 -69.997 1.00 90.48 172 GLN S N 1
ATOM 5860 C CA . GLN C 3 172 ? -11.090 20.235 -69.623 1.00 88.01 172 GLN S CA 1
ATOM 5861 C C . GLN C 3 172 ? -10.480 18.903 -69.224 1.00 87.26 172 GLN S C 1
ATOM 5862 O O . GLN C 3 172 ? -9.462 18.487 -69.788 1.00 83.12 172 GLN S O 1
ATOM 5868 N N . MET C 3 173 ? -11.120 18.240 -68.260 1.00 89.09 173 MET S N 1
ATOM 5869 C CA . MET C 3 173 ? -10.673 16.944 -67.750 1.00 83.05 173 MET S CA 1
ATOM 5870 C C . MET C 3 173 ? -10.547 15.918 -68.865 1.00 86.25 173 MET S C 1
ATOM 5871 O O . MET C 3 173 ? -9.626 15.107 -68.869 1.00 82.22 173 MET S O 1
ATOM 5876 N N . ARG C 3 174 ? -11.483 15.966 -69.808 1.00 82.33 174 ARG S N 1
ATOM 5877 C CA . ARG C 3 174 ? -11.467 15.094 -70.977 1.00 74.44 174 ARG S CA 1
ATOM 5878 C C . ARG C 3 174 ? -10.168 15.298 -71.765 1.00 84.46 174 ARG S C 1
ATOM 5879 O O . ARG C 3 174 ? -9.434 14.333 -72.049 1.00 93.09 174 ARG S O 1
ATOM 5887 N N . ALA C 3 175 ? -9.879 16.559 -72.094 1.00 92.59 175 ALA S N 1
ATOM 5888 C CA . ALA C 3 175 ? -8.614 16.907 -72.748 1.00 92.25 175 ALA S CA 1
ATOM 5889 C C . ALA C 3 175 ? -7.408 16.379 -71.962 1.00 94.02 175 ALA S C 1
ATOM 5890 O O . ALA C 3 175 ? -6.490 15.770 -72.536 1.00 79.40 175 ALA S O 1
ATOM 5892 N N . GLU C 3 176 ? -7.426 16.610 -70.652 1.00 98.34 176 GLU S N 1
ATOM 5893 C CA . GLU C 3 176 ? -6.370 16.144 -69.762 1.00 94.47 176 GLU S CA 1
ATOM 5894 C C . GLU C 3 176 ? -6.187 14.634 -69.856 1.00 80.66 176 GLU S C 1
ATOM 5895 O O . GLU C 3 176 ? -5.064 14.137 -69.824 1.00 60.38 176 GLU S O 1
ATOM 5901 N N . ILE C 3 177 ? -7.296 13.913 -69.971 1.00 59.14 177 ILE S N 1
ATOM 5902 C CA . ILE C 3 177 ? -7.265 12.461 -70.095 1.00 61.33 177 ILE S CA 1
ATOM 5903 C C . ILE C 3 177 ? -6.595 12.027 -71.398 1.00 70.31 177 ILE S C 1
ATOM 5904 O O . ILE C 3 177 ? -5.740 11.138 -71.394 1.00 80.09 177 ILE S O 1
ATOM 5909 N N . LYS C 3 178 ? -6.975 12.660 -72.505 1.00 68.13 178 LYS S N 1
ATOM 5910 C CA . LYS C 3 178 ? -6.346 12.347 -73.790 1.00 76.49 178 LYS S CA 1
ATOM 5911 C C . LYS C 3 178 ? -4.831 12.585 -73.742 1.00 86.27 178 LYS S C 1
ATOM 5912 O O . LYS C 3 178 ? -4.022 11.695 -74.067 1.00 87.76 178 LYS S O 1
ATOM 5918 N N . ARG C 3 179 ? -4.460 13.790 -73.317 1.00 88.64 179 ARG S N 1
ATOM 5919 C CA . ARG C 3 179 ? -3.062 14.166 -73.141 1.00 94.24 179 ARG S CA 1
ATOM 5920 C C . ARG C 3 179 ? -2.331 13.135 -72.283 1.00 93.23 179 ARG S C 1
ATOM 5921 O O . ARG C 3 179 ? -1.200 12.733 -72.576 1.00 101.91 179 ARG S O 1
ATOM 5929 N N . LEU C 3 180 ? -3.005 12.708 -71.222 1.00 87.63 180 LEU S N 1
ATOM 5930 C CA . LEU C 3 180 ? -2.465 11.731 -70.290 1.00 96.32 180 LEU S CA 1
ATOM 5931 C C . LEU C 3 180 ? -2.175 10.426 -71.012 1.00 89.80 180 LEU S C 1
ATOM 5932 O O . LEU C 3 180 ? -1.100 9.848 -70.840 1.00 86.90 180 LEU S O 1
ATOM 5937 N N . HIS C 3 181 ? -3.125 9.965 -71.821 1.00 81.89 181 HIS S N 1
ATOM 5938 C CA . HIS C 3 181 ? -2.926 8.723 -72.557 1.00 81.66 181 HIS S CA 1
ATOM 5939 C C . HIS C 3 181 ? -1.750 8.832 -73.510 1.00 98.61 181 HIS S C 1
ATOM 5940 O O . HIS C 3 181 ? -1.029 7.859 -73.719 1.00 107.70 181 HIS S O 1
ATOM 5947 N N . GLN C 3 182 ? -1.553 10.015 -74.095 1.00 103.55 182 GLN S N 1
ATOM 5948 C CA . GLN C 3 182 ? -0.343 10.247 -74.884 1.00 104.83 182 GLN S CA 1
ATOM 5949 C C . GLN C 3 182 ? 0.924 10.068 -74.038 1.00 106.35 182 GLN S C 1
ATOM 5950 O O . GLN C 3 182 ? 1.871 9.390 -74.447 1.00 96.29 182 GLN S O 1
ATOM 5956 N N . ARG C 3 183 ? 0.938 10.691 -72.863 1.00 102.00 183 ARG S N 1
ATOM 5957 C CA . ARG C 3 183 ? 2.100 10.624 -71.984 1.00 101.69 183 ARG S CA 1
ATOM 5958 C C . ARG C 3 183 ? 2.410 9.187 -71.546 1.00 109.79 183 ARG S C 1
ATOM 5959 O O . ARG C 3 183 ? 3.511 8.692 -71.771 1.00 118.93 183 ARG S O 1
ATOM 5967 N N . LEU C 3 184 ? 1.438 8.518 -70.929 1.00 108.52 184 LEU S N 1
ATOM 5968 C CA . LEU C 3 184 ? 1.648 7.158 -70.432 1.00 108.12 184 LEU S CA 1
ATOM 5969 C C . LEU C 3 184 ? 1.561 6.120 -71.542 1.00 111.34 184 LEU S C 1
ATOM 5970 O O . LEU C 3 184 ? 2.565 5.506 -71.911 1.00 125.20 184 LEU S O 1
ATOM 5975 N N . GLY C 3 185 ? 0.357 5.921 -72.066 1.00 102.31 185 GLY S N 1
ATOM 5976 C CA . GLY C 3 185 ? 0.154 4.980 -73.152 1.00 106.70 185 GLY S CA 1
ATOM 5977 C C . GLY C 3 185 ? -0.336 3.618 -72.703 1.00 107.68 185 GLY S C 1
ATOM 5978 O O . GLY C 3 185 ? -0.440 2.695 -73.509 1.00 105.44 185 GLY S O 1
ATOM 5979 N N . THR C 3 186 ? -0.638 3.493 -71.416 1.00 108.10 186 THR S N 1
ATOM 5980 C CA . THR C 3 186 ? -1.117 2.236 -70.857 1.00 96.94 186 THR S CA 1
ATOM 5981 C C . THR C 3 186 ? -2.505 1.926 -71.399 1.00 86.79 186 THR S C 1
ATOM 5982 O O . THR C 3 186 ? -3.281 2.841 -71.668 1.00 94.46 186 THR S O 1
ATOM 5986 N N . THR C 3 187 ? -2.806 0.640 -71.575 1.00 73.24 187 THR S N 1
ATOM 5987 C CA . THR C 3 187 ? -4.126 0.213 -72.038 1.00 71.70 187 THR S CA 1
ATOM 5988 C C . THR C 3 187 ? -5.216 0.675 -71.072 1.00 87.63 187 THR S C 1
ATOM 5989 O O . THR C 3 187 ? -5.052 0.589 -69.855 1.00 96.61 187 THR S O 1
ATOM 5993 N N . VAL C 3 188 ? -6.325 1.172 -71.617 1.00 81.96 188 VAL S N 1
ATOM 5994 C CA . VAL C 3 188 ? -7.409 1.697 -70.797 1.00 70.38 188 VAL S CA 1
ATOM 5995 C C . VAL C 3 188 ? -8.803 1.348 -71.340 1.00 69.48 188 VAL S C 1
ATOM 5996 O O . VAL C 3 188 ? -9.073 1.441 -72.539 1.00 74.00 188 VAL S O 1
ATOM 6000 N N . ILE C 3 189 ? -9.679 0.927 -70.438 1.00 67.52 189 ILE S N 1
ATOM 6001 C CA . ILE C 3 189 ? -11.089 0.784 -70.747 1.00 59.17 189 ILE S CA 1
ATOM 6002 C C . ILE C 3 189 ? -11.834 1.885 -69.989 1.00 83.86 189 ILE S C 1
ATOM 6003 O O . ILE C 3 189 ? -11.666 2.032 -68.775 1.00 84.41 189 ILE S O 1
ATOM 6008 N N . TYR C 3 190 ? -12.644 2.657 -70.708 1.00 80.74 190 TYR S N 1
ATOM 6009 C CA . TYR C 3 190 ? -13.279 3.858 -70.168 1.00 56.44 190 TYR S CA 1
ATOM 6010 C C . TYR C 3 190 ? -14.786 3.767 -70.367 1.00 72.06 190 TYR S C 1
ATOM 6011 O O . TYR C 3 190 ? -15.242 3.524 -71.468 1.00 84.62 190 TYR S O 1
ATOM 6020 N N . VAL C 3 191 ? -15.568 3.970 -69.312 1.00 59.61 191 VAL S N 1
ATOM 6021 C CA . VAL C 3 191 ? -17.021 3.821 -69.420 1.00 63.33 191 VAL S CA 1
ATOM 6022 C C . VAL C 3 191 ? -17.755 5.158 -69.304 1.00 59.36 191 VAL S C 1
ATOM 6023 O O . VAL C 3 191 ? -17.512 5.916 -68.372 1.00 57.87 191 VAL S O 1
ATOM 6027 N N . THR C 3 192 ? -18.648 5.445 -70.251 1.00 63.04 192 THR S N 1
ATOM 6028 C CA . THR C 3 192 ? -19.406 6.695 -70.223 1.00 69.70 192 THR S CA 1
ATOM 6029 C C . THR C 3 192 ? -20.822 6.529 -70.722 1.00 89.15 192 THR S C 1
ATOM 6030 O O . THR C 3 192 ? -21.099 5.653 -71.540 1.00 105.85 192 THR S O 1
ATOM 6034 N N . HIS C 3 193 ? -21.716 7.378 -70.229 1.00 90.92 193 HIS S N 1
ATOM 6035 C CA . HIS C 3 193 ? -23.045 7.489 -70.812 1.00 96.10 193 HIS S CA 1
ATOM 6036 C C . HIS C 3 193 ? -23.066 8.667 -71.783 1.00 89.84 193 HIS S C 1
ATOM 6037 O O . HIS C 3 193 ? -24.073 8.935 -72.442 1.00 97.57 193 HIS S O 1
ATOM 6044 N N . ASP C 3 194 ? -21.932 9.355 -71.876 1.00 80.88 194 ASP S N 1
ATOM 6045 C CA . ASP C 3 194 ? -21.829 10.558 -72.693 1.00 82.68 194 ASP S CA 1
ATOM 6046 C C . ASP C 3 194 ? -21.117 10.265 -74.013 1.00 88.85 194 ASP S C 1
ATOM 6047 O O . ASP C 3 194 ? -19.921 9.967 -74.041 1.00 87.83 194 ASP S O 1
ATOM 6052 N N . GLN C 3 195 ? -21.879 10.353 -75.100 1.00 84.49 195 GLN S N 1
ATOM 6053 C CA . GLN C 3 195 ? -21.373 10.171 -76.458 1.00 70.38 195 GLN S CA 1
ATOM 6054 C C . GLN C 3 195 ? -20.112 10.998 -76.760 1.00 71.86 195 GLN S C 1
ATOM 6055 O O . GLN C 3 195 ? -19.197 10.518 -77.431 1.00 67.23 195 GLN S O 1
ATOM 6061 N N . VAL C 3 196 ? -20.080 12.234 -76.269 1.00 72.36 196 VAL S N 1
ATOM 6062 C CA . VAL C 3 196 ? -18.961 13.149 -76.502 1.00 78.25 196 VAL S CA 1
ATOM 6063 C C . VAL C 3 196 ? -17.595 12.593 -76.061 1.00 88.86 196 VAL S C 1
ATOM 6064 O O . VAL C 3 196 ? -16.639 12.562 -76.849 1.00 84.00 196 VAL S O 1
ATOM 6068 N N . GLU C 3 197 ? -17.508 12.163 -74.805 1.00 80.37 197 GLU S N 1
ATOM 6069 C CA . GLU C 3 197 ? -16.268 11.623 -74.265 1.00 75.26 197 GLU S CA 1
ATOM 6070 C C . GLU C 3 197 ? -15.821 10.397 -75.050 1.00 80.56 197 GLU S C 1
ATOM 6071 O O . GLU C 3 197 ? -14.623 10.168 -75.240 1.00 92.92 197 GLU S O 1
ATOM 6077 N N . ALA C 3 198 ? -16.793 9.614 -75.508 1.00 77.69 198 ALA S N 1
ATOM 6078 C CA . ALA C 3 198 ? -16.518 8.473 -76.373 1.00 98.10 198 ALA S CA 1
ATOM 6079 C C . ALA C 3 198 ? -15.895 8.904 -77.702 1.00 98.35 198 ALA S C 1
ATOM 6080 O O . ALA C 3 198 ? -14.821 8.429 -78.070 1.00 103.89 198 ALA S O 1
ATOM 6082 N N . MET C 3 199 ? -16.572 9.801 -78.412 1.00 87.17 199 MET S N 1
ATOM 6083 C CA . MET C 3 199 ? -16.096 10.274 -79.708 1.00 94.83 199 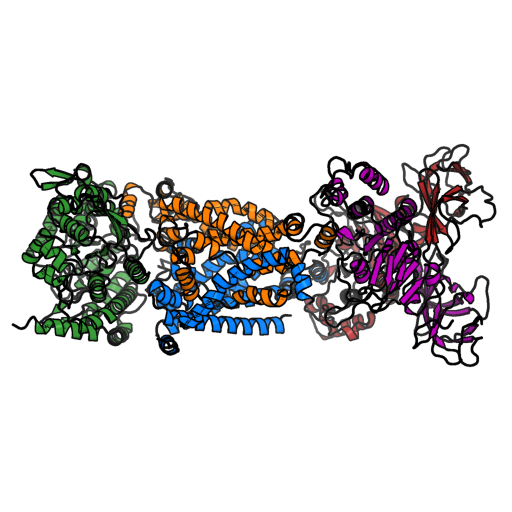MET S CA 1
ATOM 6084 C C . MET C 3 199 ? -14.709 10.909 -79.630 1.00 104.40 199 MET S C 1
ATOM 6085 O O . MET C 3 199 ? -13.878 10.710 -80.521 1.00 110.49 199 MET S O 1
ATOM 6090 N N . THR C 3 200 ? -14.461 11.666 -78.569 1.00 100.04 200 THR S N 1
ATOM 6091 C CA . THR C 3 200 ? -13.180 12.348 -78.416 1.00 102.52 200 THR S CA 1
ATOM 6092 C C . THR C 3 200 ? -12.058 11.403 -77.984 1.00 109.95 200 THR S C 1
ATOM 6093 O O . THR C 3 200 ? -11.075 11.222 -78.705 1.00 109.24 200 THR S O 1
ATOM 6097 N N . LEU C 3 201 ? -12.215 10.810 -76.803 1.00 111.05 201 LEU S N 1
ATOM 6098 C CA . LEU C 3 201 ? -11.149 10.037 -76.164 1.00 101.70 201 LEU S CA 1
ATOM 6099 C C . LEU C 3 201 ? -10.778 8.710 -76.833 1.00 96.33 201 LEU S C 1
ATOM 6100 O O . LEU C 3 201 ? -9.600 8.344 -76.870 1.00 104.84 201 LEU S O 1
ATOM 6105 N N . ALA C 3 202 ? -11.772 7.994 -77.352 1.00 79.54 202 ALA S N 1
ATOM 6106 C CA . ALA C 3 202 ? -11.580 6.595 -77.760 1.00 81.87 202 ALA S CA 1
ATOM 6107 C C . ALA C 3 202 ? -10.806 6.363 -79.056 1.00 86.77 202 ALA S C 1
ATOM 6108 O O . ALA C 3 202 ? -11.000 7.077 -80.044 1.00 90.54 202 ALA S O 1
ATOM 6110 N N . ASP C 3 203 ? -9.927 5.361 -79.031 1.00 60.43 203 ASP S N 1
ATOM 6111 C CA . ASP C 3 203 ? -9.346 4.816 -80.245 1.00 80.39 203 ASP S CA 1
ATOM 6112 C C . ASP C 3 203 ? -10.424 3.962 -80.906 1.00 81.74 203 ASP S C 1
ATOM 6113 O O . ASP C 3 203 ? -10.723 4.107 -82.095 1.00 83.48 203 ASP S O 1
ATOM 6118 N N . ARG C 3 204 ? -11.015 3.069 -80.119 1.00 79.43 204 ARG S N 1
ATOM 6119 C CA . ARG C 3 204 ? -12.145 2.272 -80.571 1.00 83.05 204 ARG S CA 1
ATOM 6120 C C . ARG C 3 204 ? -13.309 2.511 -79.630 1.00 87.23 204 ARG S C 1
ATOM 6121 O O . ARG C 3 204 ? -13.132 2.544 -78.414 1.00 76.95 204 ARG S O 1
ATOM 6129 N N . ILE C 3 205 ? -14.498 2.684 -80.190 1.00 98.14 205 ILE S N 1
ATOM 6130 C CA . ILE C 3 205 ? -15.694 2.831 -79.381 1.00 59.31 205 ILE S CA 1
ATOM 6131 C C . ILE C 3 205 ? -16.518 1.575 -79.492 1.00 59.78 205 ILE S C 1
ATOM 6132 O O . ILE C 3 205 ? -16.776 1.096 -80.590 1.00 124.76 205 ILE S O 1
ATOM 6137 N N . VAL C 3 206 ? -16.914 1.024 -78.358 1.00 61.50 206 VAL S N 1
ATOM 6138 C CA . VAL C 3 206 ? -17.866 -0.078 -78.376 1.00 81.27 206 VAL S CA 1
ATOM 6139 C C . VAL C 3 206 ? -19.134 0.379 -77.663 1.00 78.39 206 VAL S C 1
ATOM 6140 O O . VAL C 3 206 ? -19.120 0.681 -76.470 1.00 71.67 206 VAL S O 1
ATOM 6144 N N . VAL C 3 207 ? -20.214 0.488 -78.426 1.00 74.89 207 VAL S N 1
ATOM 6145 C CA . VAL C 3 207 ? -21.485 0.952 -77.893 1.00 73.64 207 VAL S CA 1
ATOM 6146 C C . VAL C 3 207 ? -22.301 -0.259 -77.454 1.00 66.36 207 VAL S C 1
ATOM 6147 O O . VAL C 3 207 ? -22.403 -1.229 -78.190 1.00 63.79 207 VAL S O 1
ATOM 6151 N N . MET C 3 208 ? -22.853 -0.222 -76.242 1.00 68.46 208 MET S N 1
ATOM 6152 C CA . MET C 3 208 ? -23.646 -1.346 -75.727 1.00 65.72 208 MET S CA 1
ATOM 6153 C C . MET C 3 208 ? -25.077 -0.934 -75.405 1.00 58.37 208 MET S C 1
ATOM 6154 O O . MET C 3 208 ? -25.314 0.173 -74.926 1.00 67.57 208 MET S O 1
ATOM 6159 N N . ARG C 3 209 ? -26.031 -1.823 -75.662 1.00 59.16 209 ARG S N 1
ATOM 6160 C CA . ARG C 3 209 ? -27.409 -1.574 -75.245 1.00 79.31 209 ARG S CA 1
ATOM 6161 C C . ARG C 3 209 ? -28.036 -2.808 -74.607 1.00 79.04 209 ARG S C 1
ATOM 6162 O O . ARG C 3 209 ? -27.947 -3.915 -75.142 1.00 87.47 209 ARG S O 1
ATOM 6170 N N . ASP C 3 210 ? -28.641 -2.594 -73.442 1.00 79.64 210 ASP S N 1
ATOM 6171 C CA . ASP C 3 210 ? -29.299 -3.637 -72.644 1.00 81.10 210 ASP S CA 1
ATOM 6172 C C . ASP C 3 210 ? -28.576 -4.989 -72.629 1.00 84.29 210 ASP S C 1
ATOM 6173 O O . ASP C 3 210 ? -29.104 -6.009 -73.074 1.00 79.93 210 ASP S O 1
ATOM 6178 N N . GLY C 3 211 ? -27.361 -4.982 -72.099 1.00 91.13 211 GLY S N 1
ATOM 6179 C CA . GLY C 3 211 ? -26.624 -6.209 -71.888 1.00 89.52 211 GLY S CA 1
ATOM 6180 C C . GLY C 3 211 ? -25.916 -6.709 -73.119 1.00 79.86 211 GLY S C 1
ATOM 6181 O O . GLY C 3 211 ? -25.033 -7.560 -73.037 1.00 68.98 211 GLY S O 1
ATOM 6182 N N . LEU C 3 212 ? -26.309 -6.200 -74.284 1.00 88.66 212 LEU S N 1
ATOM 6183 C CA . LEU C 3 212 ? -25.661 -6.633 -75.508 1.00 82.81 212 LEU S CA 1
ATOM 6184 C C . LEU C 3 212 ? -24.727 -5.558 -76.031 1.00 83.04 212 LEU S C 1
ATOM 6185 O O . LEU C 3 212 ? -24.697 -4.433 -75.520 1.00 81.55 212 LEU S O 1
ATOM 6190 N N . ILE C 3 213 ? -23.989 -5.895 -77.078 1.00 83.22 213 ILE S N 1
ATOM 6191 C CA . ILE C 3 213 ? -23.042 -4.961 -77.661 1.00 80.72 213 ILE S CA 1
ATOM 6192 C C . ILE C 3 213 ? -23.447 -4.612 -79.097 1.00 78.24 213 ILE S C 1
ATOM 6193 O O . ILE C 3 213 ? -23.328 -5.427 -80.008 1.00 84.75 213 ILE S O 1
ATOM 6198 N N . GLU C 3 214 ? -23.923 -3.395 -79.264 1.00 85.78 214 GLU S N 1
ATOM 6199 C CA . GLU C 3 214 ? -24.581 -2.919 -80.482 1.00 84.15 214 GLU S CA 1
ATOM 6200 C C . GLU C 3 214 ? -23.635 -2.793 -81.676 1.00 77.02 214 GLU S C 1
ATOM 6201 O O . GLU C 3 214 ? -24.017 -3.098 -82.798 1.00 95.98 214 GLU S O 1
ATOM 6207 N N . GLN C 3 215 ? -22.401 -2.358 -81.428 1.00 67.76 215 GLN S N 1
ATOM 6208 C CA . GLN C 3 215 ? -21.408 -2.172 -82.485 1.00 72.71 215 GLN S CA 1
ATOM 6209 C C . GLN C 3 215 ? -20.040 -1.762 -81.927 1.00 91.46 215 GLN S C 1
ATOM 6210 O O . GLN C 3 215 ? -19.932 -1.239 -80.816 1.00 104.27 215 GLN S O 1
ATOM 6216 N N . ILE C 3 216 ? -18.997 -1.991 -82.722 1.00 84.80 216 ILE S N 1
ATOM 6217 C CA . ILE C 3 216 ? -17.636 -1.620 -82.371 1.00 78.93 216 ILE S CA 1
ATOM 6218 C C . ILE C 3 216 ? -17.014 -0.970 -83.596 1.00 87.73 216 ILE S C 1
ATOM 6219 O O . ILE C 3 216 ? -17.321 -1.352 -84.727 1.00 100.47 216 ILE S O 1
ATOM 6224 N N . GLY C 3 217 ? -16.146 0.010 -83.380 1.00 89.49 217 GLY S N 1
ATOM 6225 C CA . GLY C 3 217 ? -15.399 0.602 -84.473 1.00 88.28 217 GLY S CA 1
ATOM 6226 C C . GLY C 3 217 ? -14.788 1.918 -84.065 1.00 96.40 217 GLY S C 1
ATOM 6227 O O . GLY C 3 217 ? -15.076 2.425 -82.984 1.00 107.18 217 GLY S O 1
ATOM 6228 N N . LYS C 3 218 ? -13.935 2.467 -84.921 1.00 97.85 218 LYS S N 1
ATOM 6229 C CA . LYS C 3 218 ? -13.373 3.788 -84.687 1.00 93.83 218 LYS S CA 1
ATOM 6230 C C . LYS C 3 218 ? -14.525 4.782 -84.619 1.00 82.07 218 LYS S C 1
ATOM 6231 O O . LYS C 3 218 ? -15.600 4.515 -85.155 1.00 84.97 218 LYS S O 1
ATOM 6237 N N . PRO C 3 219 ? -14.323 5.914 -83.929 1.00 77.00 219 PRO S N 1
ATOM 6238 C CA . PRO C 3 219 ? -15.402 6.896 -83.748 1.00 87.75 219 PRO S CA 1
ATOM 6239 C C . PRO C 3 219 ? -16.063 7.295 -85.065 1.00 88.78 219 PRO S C 1
ATOM 6240 O O . PRO C 3 219 ? -17.294 7.326 -85.180 1.00 78.18 219 PRO S O 1
ATOM 6244 N N . MET C 3 220 ? -15.236 7.563 -86.068 1.00 89.78 220 MET S N 1
ATOM 6245 C CA . MET C 3 220 ? -15.737 8.003 -87.356 1.00 83.53 220 MET S CA 1
ATOM 6246 C C . MET C 3 220 ? -16.455 6.881 -88.108 1.00 84.04 220 MET S C 1
ATOM 6247 O O . MET C 3 220 ? -17.250 7.146 -89.004 1.00 84.92 220 MET S O 1
ATOM 6252 N N . ASP C 3 221 ? -16.174 5.628 -87.748 1.00 79.35 221 ASP S N 1
ATOM 6253 C CA . ASP C 3 221 ? -16.890 4.499 -88.336 1.00 73.95 221 ASP S CA 1
ATOM 6254 C C . ASP C 3 221 ? -18.320 4.520 -87.839 1.00 79.91 221 ASP S C 1
ATOM 6255 O O . ASP C 3 221 ? -19.260 4.436 -88.628 1.00 101.42 221 ASP S O 1
ATOM 6260 N N . LEU C 3 222 ? -18.472 4.639 -86.523 1.00 71.24 222 LEU S N 1
ATOM 6261 C CA . LEU C 3 222 ? -19.785 4.684 -85.887 1.00 72.70 222 LEU S CA 1
ATOM 6262 C C . LEU C 3 222 ? -20.563 5.897 -86.360 1.00 79.61 222 LEU S C 1
ATOM 6263 O O . LEU C 3 222 ? -21.790 5.849 -86.509 1.00 82.99 222 LEU S O 1
ATOM 6268 N N . PHE C 3 223 ? -19.843 6.991 -86.590 1.00 81.15 223 PHE S N 1
ATOM 6269 C CA . PHE C 3 223 ? -20.480 8.237 -86.995 1.00 85.02 223 PHE S CA 1
ATOM 6270 C C . PHE C 3 223 ? -20.943 8.200 -88.453 1.00 95.12 223 PHE S C 1
ATOM 6271 O O . PHE C 3 223 ? -22.068 8.591 -88.768 1.00 92.26 223 PHE S O 1
ATOM 6279 N N . LEU C 3 224 ? -20.064 7.732 -89.335 1.00 95.73 224 LEU S N 1
ATOM 6280 C CA . LEU C 3 224 ? -20.344 7.700 -90.765 1.00 94.33 224 LEU S CA 1
ATOM 6281 C C . LEU C 3 224 ? -21.221 6.521 -91.160 1.00 102.21 224 LEU S C 1
ATOM 6282 O O . LEU C 3 224 ? -22.066 6.644 -92.047 1.00 115.81 224 LEU S O 1
ATOM 6287 N N . HIS C 3 225 ? -21.016 5.380 -90.511 1.00 93.36 225 HIS S N 1
ATOM 6288 C CA . HIS C 3 225 ? -21.719 4.162 -90.901 1.00 91.73 225 HIS S CA 1
ATOM 6289 C C . HIS C 3 225 ? -22.232 3.360 -89.713 1.00 84.22 225 HIS S C 1
ATOM 6290 O O . HIS C 3 225 ? -21.698 2.295 -89.407 1.00 90.17 225 HIS S O 1
ATOM 6297 N N . PRO C 3 226 ? -23.283 3.862 -89.046 1.00 78.11 226 PRO S N 1
ATOM 6298 C CA . PRO C 3 226 ? -23.871 3.162 -87.895 1.00 80.16 226 PRO S CA 1
ATOM 6299 C C . PRO C 3 226 ? -24.547 1.851 -88.290 1.00 76.91 226 PRO S C 1
ATOM 6300 O O . PRO C 3 226 ? -25.309 1.808 -89.249 1.00 77.73 226 PRO S O 1
ATOM 6304 N N . ALA C 3 227 ? -24.262 0.792 -87.541 1.00 73.75 227 ALA S N 1
ATOM 6305 C CA . ALA C 3 227 ? -24.800 -0.527 -87.826 1.00 70.48 227 ALA S CA 1
ATOM 6306 C C . ALA C 3 227 ? -26.322 -0.547 -87.831 1.00 68.88 227 ALA S C 1
ATOM 6307 O O . ALA C 3 227 ? -26.935 -1.252 -88.625 1.00 80.19 227 ALA S O 1
ATOM 6309 N N . ASN C 3 228 ? -26.933 0.226 -86.946 1.00 73.02 228 ASN S N 1
ATOM 6310 C CA . ASN C 3 228 ? -28.387 0.252 -86.859 1.00 90.58 228 ASN S CA 1
ATOM 6311 C C . ASN C 3 228 ? -28.949 1.635 -86.566 1.00 105.99 228 ASN S C 1
ATOM 6312 O O . ASN C 3 228 ? -28.213 2.623 -86.538 1.00 105.53 228 ASN S O 1
ATOM 6317 N N . THR C 3 229 ? -30.260 1.694 -86.346 1.00 108.73 229 THR S N 1
ATOM 6318 C CA . THR C 3 229 ? -30.932 2.963 -86.112 1.00 98.17 229 THR S CA 1
ATOM 6319 C C . THR C 3 229 ? -30.543 3.520 -84.745 1.00 83.80 229 THR S C 1
ATOM 6320 O O . THR C 3 229 ? -30.463 4.738 -84.566 1.00 86.70 229 THR S O 1
ATOM 6324 N N . PHE C 3 230 ? -30.268 2.628 -83.795 1.00 81.08 230 PHE S N 1
ATOM 6325 C CA . PHE C 3 230 ? -29.926 3.050 -82.442 1.00 84.38 230 PHE S CA 1
ATOM 6326 C C . PHE C 3 230 ? -28.586 3.774 -82.381 1.00 77.24 230 PHE S C 1
ATOM 6327 O O . PHE C 3 230 ? -28.495 4.871 -81.822 1.00 73.93 230 PHE S O 1
ATOM 6335 N N . VAL C 3 231 ? -27.555 3.149 -82.943 1.00 62.95 231 VAL S N 1
ATOM 6336 C CA . VAL C 3 231 ? -26.218 3.732 -82.969 1.00 64.97 231 VAL S CA 1
ATOM 6337 C C . VAL C 3 231 ? -26.253 5.056 -83.732 1.00 74.96 231 VAL S C 1
ATOM 6338 O O . VAL C 3 231 ? -25.517 5.991 -83.427 1.00 80.99 231 VAL S O 1
ATOM 6342 N N . ALA C 3 232 ? -27.144 5.131 -84.712 1.00 86.67 232 ALA S N 1
ATOM 6343 C CA . ALA C 3 232 ? -27.340 6.347 -85.488 1.00 79.34 232 ALA S CA 1
ATOM 6344 C C . ALA C 3 232 ? -27.918 7.452 -84.614 1.00 76.62 232 ALA S C 1
ATOM 6345 O O . ALA C 3 232 ? -27.475 8.596 -84.667 1.00 93.38 232 ALA S O 1
ATOM 6347 N N . SER C 3 233 ? -28.903 7.102 -83.797 1.00 70.30 233 SER S N 1
ATOM 6348 C CA . SER C 3 233 ? -29.528 8.083 -82.921 1.00 80.82 233 SER S CA 1
ATOM 6349 C C . SER C 3 233 ? -28.660 8.448 -81.716 1.00 81.86 233 SER S C 1
ATOM 6350 O O . SER C 3 233 ? -28.882 9.470 -81.075 1.00 88.08 233 SER S O 1
ATOM 6353 N N . PHE C 3 234 ? -27.667 7.616 -81.418 1.00 82.55 234 PHE S N 1
ATOM 6354 C CA . PHE C 3 234 ? -26.876 7.761 -80.196 1.00 82.15 234 PHE S CA 1
ATOM 6355 C C . PHE C 3 234 ? -25.678 8.702 -80.333 1.00 95.82 234 PHE S C 1
ATOM 6356 O O . PHE C 3 234 ? -25.595 9.705 -79.619 1.00 106.60 234 PHE S O 1
ATOM 6364 N N . ILE C 3 235 ? -24.735 8.369 -81.211 1.00 93.44 235 ILE S N 1
ATOM 6365 C CA . ILE C 3 235 ? -23.562 9.227 -81.406 1.00 96.40 235 ILE S CA 1
ATOM 6366 C C . ILE C 3 235 ? -23.835 10.475 -82.266 1.00 100.74 235 ILE S C 1
ATOM 6367 O O . ILE C 3 235 ? -24.772 10.502 -83.068 1.00 112.12 235 ILE S O 1
ATOM 6372 N N . GLY C 3 236 ? -23.004 11.502 -82.093 1.00 86.62 236 GLY S N 1
ATOM 6373 C CA . GLY C 3 236 ? -23.194 12.780 -82.763 1.00 86.29 236 GLY S CA 1
ATOM 6374 C C . GLY C 3 236 ? -23.816 13.851 -81.873 1.00 96.44 236 GLY S C 1
ATOM 6375 O O . GLY C 3 236 ? -24.668 13.547 -81.026 1.00 81.56 236 GLY S O 1
ATOM 6376 N N . SER C 3 237 ? -23.413 15.107 -82.087 1.00 110.46 237 SER S N 1
ATOM 6377 C CA . SER C 3 237 ? -23.763 16.205 -81.177 1.00 117.66 237 SER S CA 1
ATOM 6378 C C . SER C 3 237 ? -25.265 16.518 -81.059 1.00 106.12 237 SER S C 1
ATOM 6379 O O . SER C 3 237 ? -25.805 16.482 -79.951 1.00 94.11 237 SER S O 1
ATOM 6382 N N . PRO C 3 238 ? -25.946 16.847 -82.177 1.00 103.53 238 PRO S N 1
ATOM 6383 C CA . PRO C 3 238 ? -27.395 16.701 -82.019 1.00 87.92 238 PRO S CA 1
ATOM 6384 C C . PRO C 3 238 ? -27.758 15.291 -82.458 1.00 90.33 238 PRO S C 1
ATOM 6385 O O . PRO C 3 238 ? -26.888 14.578 -82.956 1.00 101.49 238 PRO S O 1
ATOM 6389 N N . PRO C 3 239 ? -29.021 14.883 -82.291 1.00 97.32 239 PRO S N 1
ATOM 6390 C CA . PRO C 3 239 ? -29.346 13.535 -82.763 1.00 106.08 239 PRO S CA 1
ATOM 6391 C C . PRO C 3 239 ? -29.505 13.511 -84.281 1.00 109.88 239 PRO S C 1
ATOM 6392 O O . PRO C 3 239 ? -29.850 14.535 -84.875 1.00 107.11 239 PRO S O 1
ATOM 6396 N N . MET C 3 240 ? -29.245 12.364 -84.900 1.00 107.74 240 MET S N 1
ATOM 6397 C CA . MET C 3 240 ? -29.547 12.187 -86.315 1.00 94.86 240 MET S CA 1
ATOM 6398 C C . MET C 3 240 ? -31.058 12.168 -86.454 1.00 98.26 240 MET S C 1
ATOM 6399 O O . MET C 3 240 ? -31.758 11.747 -85.535 1.00 112.19 240 MET S O 1
ATOM 6404 N N . ASN C 3 241 ? -31.569 12.620 -87.593 1.00 92.53 241 ASN S N 1
ATOM 6405 C CA . ASN C 3 241 ? -33.004 12.841 -87.714 1.00 91.37 241 ASN S CA 1
ATOM 6406 C C . ASN C 3 241 ? -33.859 11.579 -87.775 1.00 93.25 241 ASN S C 1
ATOM 6407 O O . ASN C 3 241 ? -34.809 11.437 -87.008 1.00 103.89 241 ASN S O 1
ATOM 6412 N N . LEU C 3 242 ? -33.517 10.669 -88.681 1.00 87.47 242 LEU S N 1
ATOM 6413 C CA . LEU C 3 242 ? -34.224 9.389 -88.804 1.00 92.37 242 LEU S CA 1
ATOM 6414 C C . LEU C 3 242 ? -35.768 9.432 -88.775 1.00 100.86 242 LEU S C 1
ATOM 6415 O O . LEU C 3 242 ? -36.389 9.107 -87.765 1.00 94.22 242 LEU S O 1
ATOM 6420 N N . MET C 3 243 ? -36.380 9.855 -89.880 1.00 108.28 243 MET S N 1
ATOM 6421 C CA . MET C 3 243 ? -37.841 9.834 -89.974 1.00 106.84 243 MET S CA 1
ATOM 6422 C C . MET C 3 243 ? -38.278 8.767 -90.973 1.00 88.14 243 MET S C 1
ATOM 6423 O O . MET C 3 243 ? -37.565 8.484 -91.921 1.00 91.36 243 MET S O 1
ATOM 6428 N N . PRO C 3 244 ? -39.459 8.170 -90.765 1.00 85.51 244 PRO S N 1
ATOM 6429 C CA . PRO C 3 244 ? -39.886 7.069 -91.636 1.00 94.96 244 PRO S CA 1
ATOM 6430 C C . PRO C 3 244 ? -40.176 7.502 -93.075 1.00 91.70 244 PRO S C 1
ATOM 6431 O O . PRO C 3 244 ? -40.663 8.610 -93.309 1.00 80.67 244 PRO S O 1
ATOM 6435 N N . ALA C 3 245 ? -39.873 6.615 -94.019 1.00 92.32 245 ALA S N 1
ATOM 6436 C CA . ALA C 3 245 ? -40.003 6.901 -95.442 1.00 96.66 245 ALA S CA 1
ATOM 6437 C C . ALA C 3 245 ? -40.394 5.640 -96.215 1.00 109.85 245 ALA S C 1
ATOM 6438 O O . ALA C 3 245 ? -40.753 4.625 -95.616 1.00 114.78 245 ALA S O 1
ATOM 6440 N N . ARG C 3 246 ? -40.336 5.712 -97.543 1.00 104.43 246 ARG S N 1
ATOM 6441 C CA . ARG C 3 246 ? -40.694 4.581 -98.391 1.00 93.08 246 ARG S CA 1
ATOM 6442 C C . ARG C 3 246 ? -39.953 4.656 -99.727 1.00 113.10 246 ARG S C 1
ATOM 6443 O O . ARG C 3 246 ? -39.042 5.466 -99.886 1.00 117.31 246 ARG S O 1
ATOM 6451 N N . ILE C 3 247 ? -40.348 3.816 -100.682 1.00 123.46 247 ILE S N 1
ATOM 6452 C CA . ILE C 3 247 ? -39.651 3.690 -101.972 1.00 118.77 247 ILE S CA 1
ATOM 6453 C C . ILE C 3 247 ? -40.524 3.944 -103.220 1.00 113.11 247 ILE S C 1
ATOM 6454 O O . ILE C 3 247 ? -40.228 4.836 -104.021 1.00 100.24 247 ILE S O 1
ATOM 6459 N N . ALA C 3 248 ? -41.598 3.158 -103.368 1.00 127.66 248 ALA S N 1
ATOM 6460 C CA . ALA C 3 248 ? -42.589 3.292 -104.462 1.00 144.33 248 ALA S CA 1
ATOM 6461 C C . ALA C 3 248 ? -42.149 2.973 -105.896 1.00 149.53 248 ALA S C 1
ATOM 6462 O O . ALA C 3 248 ? -41.701 1.858 -106.166 1.00 152.96 248 ALA S O 1
ATOM 6464 N N . VAL C 3 249 ? -42.279 3.953 -106.803 1.00 152.12 249 VAL S N 1
ATOM 6465 C CA . VAL C 3 249 ? -42.128 3.762 -108.255 1.00 141.19 249 VAL S CA 1
ATOM 6466 C C . VAL C 3 249 ? -40.928 2.878 -108.553 1.00 140.74 249 VAL S C 1
ATOM 6467 O O . VAL C 3 249 ? -41.068 1.690 -108.784 1.00 135.00 249 VAL S O 1
ATOM 6471 N N . ASP C 3 250 ? -39.728 3.456 -108.379 1.00 145.97 250 ASP S N 1
ATOM 6472 C CA . ASP C 3 250 ? -38.509 2.708 -108.610 1.00 144.22 250 ASP S CA 1
ATOM 6473 C C . ASP C 3 250 ? -37.729 2.747 -107.318 1.00 125.80 250 ASP S C 1
ATOM 6474 O O . ASP C 3 250 ? -38.175 3.349 -106.332 1.00 122.45 250 ASP S O 1
ATOM 6479 N N . SER C 3 251 ? -36.561 2.124 -107.332 1.00 114.66 251 SER S N 1
ATOM 6480 C CA . SER C 3 251 ? -35.915 1.727 -106.097 1.00 111.52 251 SER S CA 1
ATOM 6481 C C . SER C 3 251 ? -34.636 2.492 -105.804 1.00 123.24 251 SER S C 1
ATOM 6482 O O . SER C 3 251 ? -34.614 3.379 -104.960 1.00 110.48 251 SER S O 1
ATOM 6485 N N . THR C 3 252 ? -33.572 2.151 -106.526 1.00 157.71 252 THR S N 1
ATOM 6486 C CA . THR C 3 252 ? -32.233 2.660 -106.233 1.00 181.15 252 THR S CA 1
ATOM 6487 C C . THR C 3 252 ? -32.135 4.162 -106.467 1.00 166.87 252 THR S C 1
ATOM 6488 O O . THR C 3 252 ? -31.126 4.790 -106.149 1.00 172.99 252 THR S O 1
ATOM 6492 N N . GLN C 3 253 ? -33.193 4.732 -107.026 1.00 146.70 253 GLN S N 1
ATOM 6493 C CA . GLN C 3 253 ? -33.209 6.142 -107.372 1.00 145.48 253 GLN S CA 1
ATOM 6494 C C . GLN C 3 253 ? -33.964 6.993 -106.352 1.00 131.62 253 GLN S C 1
ATOM 6495 O O . GLN C 3 253 ? -33.378 7.867 -105.733 1.00 149.70 253 GLN S O 1
ATOM 6501 N N . HIS C 3 254 ? -35.254 6.745 -106.172 1.00 114.37 254 HIS S N 1
ATOM 6502 C CA . HIS C 3 254 ? -36.071 7.641 -105.347 1.00 113.85 254 HIS S CA 1
ATOM 6503 C C . HIS C 3 254 ? -36.553 7.074 -104.004 1.00 105.68 254 HIS S C 1
ATOM 6504 O O . HIS C 3 254 ? -36.942 5.909 -103.905 1.00 103.38 254 HIS S O 1
ATOM 6511 N N . VAL C 3 255 ? -36.526 7.925 -102.979 1.00 102.60 255 VAL S N 1
ATOM 6512 C CA . VAL C 3 255 ? -37.058 7.607 -101.651 1.00 103.94 255 VAL S CA 1
ATOM 6513 C C . VAL C 3 255 ? -37.982 8.731 -101.196 1.00 103.60 255 VAL S C 1
ATOM 6514 O O . VAL C 3 255 ? -37.588 9.895 -101.196 1.00 104.17 255 VAL S O 1
ATOM 6518 N N . GLU C 3 256 ? -39.208 8.391 -100.809 1.00 98.51 256 GLU S N 1
ATOM 6519 C CA . GLU C 3 256 ? -40.176 9.410 -100.418 1.00 100.91 256 GLU S CA 1
ATOM 6520 C C . GLU C 3 256 ? -40.568 9.310 -98.946 1.00 101.31 256 GLU S C 1
ATOM 6521 O O . GLU C 3 256 ? -40.734 8.212 -98.422 1.00 112.33 256 GLU S O 1
ATOM 6527 N N . LEU C 3 257 ? -40.703 10.455 -98.283 1.00 88.52 257 LEU S N 1
ATOM 6528 C CA . LEU C 3 257 ? -41.207 10.475 -96.911 1.00 103.07 257 LEU S CA 1
ATOM 6529 C C . LEU C 3 257 ? -42.545 11.210 -96.773 1.00 122.85 257 LEU S C 1
ATOM 6530 O O . LEU C 3 257 ? -43.073 11.738 -97.751 1.00 130.28 257 LEU S O 1
ATOM 6535 N N . ASN C 3 258 ? -43.066 11.248 -95.548 1.00 135.75 258 ASN S N 1
ATOM 6536 C CA . ASN C 3 258 ? -44.438 11.683 -95.264 1.00 144.59 258 ASN S CA 1
ATOM 6537 C C . ASN C 3 258 ? -44.816 13.095 -95.732 1.00 147.39 258 ASN S C 1
ATOM 6538 O O . ASN C 3 258 ? -45.998 13.403 -95.907 1.00 148.22 258 ASN S O 1
ATOM 6543 N N . GLY C 3 259 ? -43.820 13.943 -95.955 1.00 141.46 259 GLY S N 1
ATOM 6544 C CA . GLY C 3 259 ? -44.082 15.337 -96.265 1.00 143.90 259 GLY S CA 1
ATOM 6545 C C . GLY C 3 259 ? -44.430 15.616 -97.715 1.00 156.45 259 GLY S C 1
ATOM 6546 O O . GLY C 3 259 ? -44.358 16.762 -98.162 1.00 166.83 259 GLY S O 1
ATOM 6547 N N . GLY C 3 260 ? -44.813 14.579 -98.453 1.00 148.69 260 GLY S N 1
ATOM 6548 C CA . GLY C 3 260 ? -45.084 14.725 -99.872 1.00 133.87 260 GLY S CA 1
ATOM 6549 C C . GLY C 3 260 ? -43.808 15.081 -100.609 1.00 125.87 260 GLY S C 1
ATOM 6550 O O . GLY C 3 260 ? -43.824 15.784 -101.619 1.00 128.73 260 GLY S O 1
ATOM 6551 N N . ASN C 3 261 ? -42.687 14.580 -100.094 1.00 113.98 261 ASN S N 1
ATOM 6552 C CA . ASN C 3 261 ? -41.380 14.880 -100.656 1.00 106.77 261 ASN S CA 1
ATOM 6553 C C . ASN C 3 261 ? -40.734 13.648 -101.258 1.00 106.04 261 ASN S C 1
ATOM 6554 O O . ASN C 3 261 ? -41.034 12.525 -100.863 1.00 109.08 261 ASN S O 1
ATOM 6559 N N . ARG C 3 262 ? -39.844 13.866 -102.215 1.00 101.50 262 ARG S N 1
ATOM 6560 C CA . ARG C 3 262 ? -39.152 12.776 -102.876 1.00 97.86 262 ARG S CA 1
ATOM 6561 C C . ARG C 3 262 ? -37.681 13.132 -103.041 1.00 100.72 262 ARG S C 1
ATOM 6562 O O . ARG C 3 262 ? -37.343 14.229 -103.490 1.00 110.40 262 ARG S O 1
ATOM 6570 N N . ILE C 3 263 ? -36.808 12.199 -102.677 1.00 99.18 263 ILE S N 1
ATOM 6571 C CA . ILE C 3 263 ? -35.369 12.414 -102.741 1.00 108.54 263 ILE S CA 1
ATOM 6572 C C . ILE C 3 263 ? -34.686 11.396 -103.648 1.00 113.99 263 ILE S C 1
ATOM 6573 O O . ILE C 3 263 ? -34.790 10.193 -103.424 1.00 121.18 263 ILE S O 1
ATOM 6578 N N . SER C 3 264 ? -33.990 11.874 -104.674 1.00 116.15 264 SER S N 1
ATOM 6579 C CA . SER C 3 264 ? -33.240 10.978 -105.544 1.00 119.47 264 SER S CA 1
ATOM 6580 C C . SER C 3 264 ? -32.006 10.454 -104.808 1.00 112.60 264 SER S C 1
ATOM 6581 O O . SER C 3 264 ? -31.435 11.149 -103.974 1.00 116.01 264 SER S O 1
ATOM 6584 N N . LEU C 3 265 ? -31.605 9.226 -105.110 1.00 110.02 265 LEU S N 1
ATOM 6585 C CA . LEU C 3 265 ? -30.509 8.579 -104.391 1.00 106.40 265 LEU S CA 1
ATOM 6586 C C . LEU C 3 265 ? -29.280 8.333 -105.257 1.00 114.24 265 LEU S C 1
ATOM 6587 O O . LEU C 3 265 ? -29.393 7.950 -106.421 1.00 121.96 265 LEU S O 1
ATOM 6592 N N . LEU C 3 266 ? -28.106 8.559 -104.676 1.00 108.11 266 LEU S N 1
ATOM 6593 C CA . LEU C 3 266 ? -26.855 8.175 -105.310 1.00 104.78 266 LEU S CA 1
ATOM 6594 C C . LEU C 3 266 ? -26.765 6.651 -105.255 1.00 109.45 266 LEU S C 1
ATOM 6595 O O . LEU C 3 266 ? -27.291 6.040 -104.325 1.00 104.90 266 LEU S O 1
ATOM 6600 N N . PRO C 3 267 ? -26.112 6.033 -106.255 1.00 120.00 267 PRO S N 1
ATOM 6601 C CA . PRO C 3 267 ? -26.215 4.578 -106.437 1.00 123.42 267 PRO S CA 1
ATOM 6602 C C . PRO C 3 267 ? -25.730 3.729 -105.263 1.00 123.85 267 PRO S C 1
ATOM 6603 O O . PRO C 3 267 ? -26.477 2.842 -104.836 1.00 127.35 267 PRO S O 1
ATOM 6607 N N . ARG C 3 268 ? -24.533 4.013 -104.747 1.00 117.66 268 ARG S N 1
ATOM 6608 C CA . ARG C 3 268 ? -23.928 3.210 -103.678 1.00 118.65 268 ARG S CA 1
ATOM 6609 C C . ARG C 3 268 ? -24.078 1.701 -103.906 1.00 116.86 268 ARG S C 1
ATOM 6610 O O . ARG C 3 268 ? -24.850 1.037 -103.220 1.00 101.53 268 ARG S O 1
ATOM 6618 N N . ALA C 3 269 ? -23.345 1.174 -104.883 1.00 135.14 269 ALA S N 1
ATOM 6619 C CA . ALA C 3 269 ? -23.540 -0.199 -105.352 1.00 141.34 269 ALA S CA 1
ATOM 6620 C C . ALA C 3 269 ? -23.441 -1.246 -104.240 1.00 127.15 269 ALA S C 1
ATOM 6621 O O . ALA C 3 269 ? -22.680 -1.094 -103.286 1.00 105.60 269 ALA S O 1
ATOM 6623 N N . GLY C 3 270 ? -24.233 -2.302 -104.366 1.00 131.20 270 GLY S N 1
ATOM 6624 C CA . GLY C 3 270 ? -24.257 -3.353 -103.369 1.00 131.86 270 GLY S CA 1
ATOM 6625 C C . GLY C 3 270 ? -25.401 -3.174 -102.397 1.00 138.29 270 GLY S C 1
ATOM 6626 O O . GLY C 3 270 ? -25.591 -3.988 -101.495 1.00 143.81 270 GLY S O 1
ATOM 6627 N N . THR C 3 271 ? -26.167 -2.104 -102.581 1.00 142.69 271 THR S N 1
ATOM 6628 C CA . THR C 3 271 ? -27.290 -1.800 -101.699 1.00 143.26 271 THR S CA 1
ATOM 6629 C C . THR C 3 271 ? -28.464 -2.763 -101.853 1.00 133.69 271 THR S C 1
ATOM 6630 O O . THR C 3 271 ? -28.908 -3.363 -100.876 1.00 132.99 271 THR S O 1
ATOM 6634 N N . HIS C 3 272 ? -28.949 -2.899 -103.083 1.00 130.96 272 HIS S N 1
ATOM 6635 C CA . HIS C 3 272 ? -30.103 -3.744 -103.410 1.00 144.77 272 HIS S CA 1
ATOM 6636 C C . HIS C 3 272 ? -31.294 -3.643 -102.439 1.00 139.09 272 HIS S C 1
ATOM 6637 O O . HIS C 3 272 ? -31.597 -4.586 -101.705 1.00 135.84 272 HIS S O 1
ATOM 6644 N N . LEU C 3 273 ? -31.964 -2.493 -102.445 1.00 130.22 273 LEU S N 1
ATOM 6645 C CA . LEU C 3 273 ? -33.184 -2.315 -101.661 1.00 121.79 273 LEU S CA 1
ATOM 6646 C C . LEU C 3 273 ? -34.428 -2.389 -102.551 1.00 110.89 273 LEU S C 1
ATOM 6647 O O . LEU C 3 273 ? -34.426 -1.908 -103.683 1.00 113.87 273 LEU S O 1
ATOM 6652 N N . ALA C 3 274 ? -35.489 -2.993 -102.026 1.00 104.87 274 ALA S N 1
ATOM 6653 C CA . ALA C 3 274 ? -36.694 -3.273 -102.806 1.00 107.57 274 ALA S CA 1
ATOM 6654 C C . ALA C 3 274 ? -37.659 -2.088 -102.878 1.00 114.95 274 ALA S C 1
ATOM 6655 O O . ALA C 3 274 ? -37.749 -1.301 -101.937 1.00 127.74 274 ALA S O 1
ATOM 6657 N N . PRO C 3 275 ? -38.384 -1.956 -104.003 1.00 109.56 275 PRO S N 1
ATOM 6658 C CA . PRO C 3 275 ? -39.393 -0.902 -104.157 1.00 103.22 275 PRO S CA 1
ATOM 6659 C C . PRO C 3 275 ? -40.588 -1.090 -103.234 1.00 97.74 275 PRO S C 1
ATOM 6660 O O . PRO C 3 275 ? -41.155 -2.177 -103.188 1.00 95.02 275 PRO S O 1
ATOM 6664 N N . GLY C 3 276 ? -40.974 -0.029 -102.535 1.00 109.65 276 GLY S N 1
ATOM 6665 C CA . GLY C 3 276 ? -42.097 -0.069 -101.614 1.00 123.84 276 GLY S CA 1
ATOM 6666 C C . GLY C 3 276 ? -41.688 -0.425 -100.197 1.00 122.60 276 GLY S C 1
ATOM 6667 O O . GLY C 3 276 ? -42.502 -0.369 -99.270 1.00 123.91 276 GLY S O 1
ATOM 6668 N N . GLN C 3 277 ? -40.417 -0.780 -100.030 1.00 112.13 277 GLN S N 1
ATOM 6669 C CA . GLN C 3 277 ? -39.907 -1.281 -98.757 1.00 107.56 277 GLN S CA 1
ATOM 6670 C C . GLN C 3 277 ? -40.020 -0.272 -97.621 1.00 116.46 277 GLN S C 1
ATOM 6671 O O . GLN C 3 277 ? -39.576 0.872 -97.743 1.00 112.38 277 GLN S O 1
ATOM 6677 N N . GLU C 3 278 ? -40.622 -0.710 -96.515 1.00 128.63 278 GLU S N 1
ATOM 6678 C CA . GLU C 3 278 ? -40.761 0.124 -95.331 1.00 132.88 278 GLU S CA 1
ATOM 6679 C C . GLU C 3 278 ? -39.374 0.495 -94.833 1.00 128.38 278 GLU S C 1
ATOM 6680 O O . GLU C 3 278 ? -38.530 -0.375 -94.628 1.00 132.78 278 GLU S O 1
ATOM 6686 N N . VAL C 3 279 ? -39.140 1.785 -94.646 1.00 119.42 279 VAL S N 1
ATOM 6687 C CA . VAL C 3 279 ? -37.797 2.267 -94.366 1.00 104.41 279 VAL S CA 1
ATOM 6688 C C . VAL C 3 279 ? -37.819 3.525 -93.503 1.00 95.51 279 VAL S C 1
ATOM 6689 O O . VAL C 3 279 ? -38.820 4.239 -93.445 1.00 101.22 279 VAL S O 1
ATOM 6693 N N . VAL C 3 280 ? -36.712 3.768 -92.809 1.00 92.79 280 VAL S N 1
ATOM 6694 C CA . VAL C 3 280 ? -36.495 5.013 -92.085 1.00 98.42 280 VAL S CA 1
ATOM 6695 C C . VAL C 3 280 ? -35.257 5.733 -92.620 1.00 100.78 280 VAL S C 1
ATOM 6696 O O . VAL C 3 280 ? -34.146 5.198 -92.631 1.00 92.68 280 VAL S O 1
ATOM 6700 N N . PHE C 3 281 ? -35.488 6.953 -93.085 1.00 106.95 281 PHE S N 1
ATOM 6701 C CA . PHE C 3 281 ? -34.484 7.795 -93.712 1.00 96.77 281 PHE S CA 1
ATOM 6702 C C . PHE C 3 281 ? -33.830 8.691 -92.672 1.00 86.67 281 PHE S C 1
ATOM 6703 O O . PHE C 3 281 ? -34.482 9.540 -92.067 1.00 83.16 281 PHE S O 1
ATOM 6711 N N . GLY C 3 282 ? -32.545 8.468 -92.430 1.00 86.21 282 GLY S N 1
ATOM 6712 C CA . GLY C 3 282 ? -31.784 9.356 -91.576 1.00 92.73 282 GLY S CA 1
ATOM 6713 C C . GLY C 3 282 ? -31.013 10.434 -92.311 1.00 92.66 282 GLY S C 1
ATOM 6714 O O . GLY C 3 282 ? -30.537 10.236 -93.424 1.00 79.49 282 GLY S O 1
ATOM 6715 N N . ILE C 3 283 ? -30.860 11.579 -91.657 1.00 97.55 283 ILE S N 1
ATOM 6716 C CA . ILE C 3 283 ? -29.967 12.625 -92.125 1.00 85.89 283 ILE S CA 1
ATOM 6717 C C . ILE C 3 283 ? -29.505 13.430 -90.912 1.00 95.67 283 ILE S C 1
ATOM 6718 O O . ILE C 3 283 ? -30.266 13.617 -89.956 1.00 92.98 283 ILE S O 1
ATOM 6723 N N . ARG C 3 284 ? -28.256 13.881 -90.930 1.00 104.05 284 ARG S N 1
ATOM 6724 C CA . ARG C 3 284 ? -27.734 14.665 -89.815 1.00 102.18 284 ARG S CA 1
ATOM 6725 C C . ARG C 3 284 ? -27.972 16.158 -90.039 1.00 106.87 284 ARG S C 1
ATOM 6726 O O . ARG C 3 284 ? -27.918 16.638 -91.175 1.00 120.99 284 ARG S O 1
ATOM 6734 N N . PRO C 3 285 ? -28.249 16.893 -88.951 1.00 82.13 285 PRO S N 1
ATOM 6735 C CA . PRO C 3 285 ? -28.532 18.329 -88.989 1.00 72.93 285 PRO S CA 1
ATOM 6736 C C . PRO C 3 285 ? -27.460 19.138 -89.711 1.00 82.76 285 PRO S C 1
ATOM 6737 O O . PRO C 3 285 ? -27.791 20.177 -90.280 1.00 93.93 285 PRO S O 1
ATOM 6741 N N . GLU C 3 286 ? -26.210 18.683 -89.691 1.00 84.86 286 GLU S N 1
ATOM 6742 C CA . GLU C 3 286 ? -25.141 19.391 -90.392 1.00 107.78 286 GLU S CA 1
ATOM 6743 C C . GLU C 3 286 ? -25.182 19.114 -91.897 1.00 114.70 286 GLU S C 1
ATOM 6744 O O . GLU C 3 286 ? -24.621 19.869 -92.698 1.00 106.65 286 GLU S O 1
ATOM 6750 N N . ASP C 3 287 ? -25.855 18.027 -92.268 1.00 110.98 287 ASP S N 1
ATOM 6751 C CA . ASP C 3 287 ? -25.920 17.589 -93.655 1.00 104.38 287 ASP S CA 1
ATOM 6752 C C . ASP C 3 287 ? -27.139 18.159 -94.369 1.00 107.81 287 ASP S C 1
ATOM 6753 O O . ASP C 3 287 ? -27.400 17.837 -95.526 1.00 111.46 287 ASP S O 1
ATOM 6758 N N . VAL C 3 288 ? -27.892 18.994 -93.668 1.00 101.77 288 VAL S N 1
ATOM 6759 C CA . VAL C 3 288 ? -29.006 19.706 -94.277 1.00 95.73 288 VAL S CA 1
ATOM 6760 C C . VAL C 3 288 ? -28.692 21.197 -94.259 1.00 99.00 288 VAL S C 1
ATOM 6761 O O . VAL C 3 288 ? -28.231 21.727 -93.252 1.00 97.85 288 VAL S O 1
ATOM 6765 N N . THR C 3 289 ? -28.928 21.870 -95.380 1.00 108.37 289 THR S N 1
ATOM 6766 C CA . THR C 3 289 ? -28.714 23.309 -95.459 1.00 115.55 289 THR S CA 1
ATOM 6767 C C . THR C 3 289 ? -29.995 24.013 -95.881 1.00 116.60 289 THR S C 1
ATOM 6768 O O . THR C 3 289 ? -31.017 23.372 -96.117 1.00 111.36 289 THR S O 1
ATOM 6772 N N . LEU C 3 290 ? -29.937 25.339 -95.969 1.00 121.54 290 LEU S N 1
ATOM 6773 C CA . LEU C 3 290 ? -31.070 26.121 -96.449 1.00 128.35 290 LEU S CA 1
ATOM 6774 C C . LEU C 3 290 ? -31.042 26.254 -97.967 1.00 148.99 290 LEU S C 1
ATOM 6775 O O . LEU C 3 290 ? -30.281 25.564 -98.643 1.00 152.69 290 LEU S O 1
ATOM 6780 N N . ASP C 3 291 ? -31.873 27.147 -98.496 1.00 166.19 291 ASP S N 1
ATOM 6781 C CA . ASP C 3 291 ? -32.068 27.276 -99.938 1.00 184.34 291 ASP S CA 1
ATOM 6782 C C . ASP C 3 291 ? -30.814 27.723 -100.701 1.00 195.58 291 ASP S C 1
ATOM 6783 O O . ASP C 3 291 ? -30.803 27.734 -101.931 1.00 198.13 291 ASP S O 1
ATOM 6788 N N . GLY C 3 292 ? -29.757 28.076 -99.970 1.00 199.26 292 GLY S N 1
ATOM 6789 C CA . GLY C 3 292 ? -28.524 28.553 -100.574 1.00 200.99 292 GLY S CA 1
ATOM 6790 C C . GLY C 3 292 ? -27.705 27.489 -101.288 1.00 203.11 292 GLY S C 1
ATOM 6791 O O . GLY C 3 292 ? -26.583 27.747 -101.723 1.00 204.54 292 GLY S O 1
ATOM 6792 N N . VAL C 3 293 ? -28.271 26.291 -101.407 1.00 204.41 293 VAL S N 1
ATOM 6793 C CA . VAL C 3 293 ? -27.635 25.175 -102.108 1.00 211.20 293 VAL S CA 1
ATOM 6794 C C . VAL C 3 293 ? -28.028 25.180 -103.593 1.00 221.44 293 VAL S C 1
ATOM 6795 O O . VAL C 3 293 ? -27.803 24.211 -104.322 1.00 222.87 293 VAL S O 1
ATOM 6799 N N . GLU C 3 294 ? -28.664 26.272 -104.007 1.00 228.36 294 GLU S N 1
ATOM 6800 C CA . GLU C 3 294 ? -28.926 26.581 -105.424 1.00 232.93 294 GLU S CA 1
ATOM 6801 C C . GLU C 3 294 ? -29.772 25.595 -106.245 1.00 235.67 294 GLU S C 1
ATOM 6802 O O . GLU C 3 294 ? -29.247 24.804 -107.031 1.00 238.19 294 GLU S O 1
ATOM 6808 N N . GLY C 3 295 ? -31.080 25.629 -105.988 1.00 234.11 295 GLY S N 1
ATOM 6809 C CA . GLY C 3 295 ? -32.120 25.084 -106.876 1.00 230.70 295 GLY S CA 1
ATOM 6810 C C . GLY C 3 295 ? -32.441 23.595 -106.729 1.00 233.93 295 GLY S C 1
ATOM 6811 O O . GLY C 3 295 ? -33.379 23.105 -107.364 1.00 235.59 295 GLY S O 1
ATOM 6812 N N . SER C 3 296 ? -31.677 22.889 -105.897 1.00 232.12 296 SER S N 1
ATOM 6813 C CA . SER C 3 296 ? -31.949 21.481 -105.603 1.00 228.37 296 SER S CA 1
ATOM 6814 C C . SER C 3 296 ? -32.056 20.625 -106.865 1.00 226.42 296 SER S C 1
ATOM 6815 O O . SER C 3 296 ? -33.159 20.239 -107.258 1.00 230.74 296 SER S O 1
ATOM 6818 N N . GLU C 3 297 ? -30.917 20.363 -107.501 1.00 219.32 297 GLU S N 1
ATOM 6819 C CA . GLU C 3 297 ? -30.859 19.565 -108.728 1.00 217.50 297 GLU S CA 1
ATOM 6820 C C . GLU C 3 297 ? -31.667 18.272 -108.612 1.00 222.90 297 GLU S C 1
ATOM 6821 O O . GLU C 3 297 ? -32.321 17.849 -109.564 1.00 224.85 297 GLU S O 1
ATOM 6827 N N . ARG C 3 298 ? -31.610 17.654 -107.437 1.00 223.01 298 ARG S N 1
ATOM 6828 C CA . ARG C 3 298 ? -32.316 16.402 -107.169 1.00 215.85 298 ARG S CA 1
ATOM 6829 C C . ARG C 3 298 ? -33.721 16.606 -106.587 1.00 211.61 298 ARG S C 1
ATOM 6830 O O . ARG C 3 298 ? -34.371 15.641 -106.180 1.00 208.82 298 ARG S O 1
ATOM 6838 N N . ALA C 3 299 ? -34.168 17.862 -106.542 1.00 208.82 299 ALA S N 1
ATOM 6839 C CA . ALA C 3 299 ? -35.482 18.219 -105.998 1.00 203.06 299 ALA S CA 1
ATOM 6840 C C . ALA C 3 299 ? -35.636 17.821 -104.529 1.00 197.66 299 ALA S C 1
ATOM 6841 O O . ALA C 3 299 ? -36.351 16.871 -104.204 1.00 205.04 299 ALA S O 1
ATOM 6843 N N . GLN C 3 300 ? -34.956 18.559 -103.653 1.00 166.85 300 GLN S N 1
ATOM 6844 C CA . GLN C 3 300 ? -34.870 18.226 -102.232 1.00 133.28 300 GLN S CA 1
ATOM 6845 C C . GLN C 3 300 ? -36.129 18.488 -101.407 1.00 120.89 300 GLN S C 1
ATOM 6846 O O . GLN C 3 300 ? -37.180 18.832 -101.935 1.00 141.96 300 GLN S O 1
ATOM 6852 N N . ILE C 3 301 ? -35.998 18.314 -100.097 1.00 103.26 301 ILE S N 1
ATOM 6853 C CA . ILE C 3 301 ? -37.140 18.271 -99.187 1.00 107.78 301 ILE S CA 1
ATOM 6854 C C . ILE C 3 301 ? -37.821 19.630 -98.982 1.00 98.30 301 ILE S C 1
ATOM 6855 O O . ILE C 3 301 ? -37.228 20.672 -99.234 1.00 88.30 301 ILE S O 1
ATOM 6860 N N . LYS C 3 302 ? -39.079 19.597 -98.545 1.00 105.45 302 LYS S N 1
ATOM 6861 C CA . LYS C 3 302 ? -39.847 20.798 -98.216 1.00 122.69 302 LYS S CA 1
ATOM 6862 C C . LYS C 3 302 ? -40.324 20.725 -96.762 1.00 130.59 302 LYS S C 1
ATOM 6863 O O . LYS C 3 302 ? -40.752 19.665 -96.300 1.00 124.42 302 LYS S O 1
ATOM 6869 N N . ALA C 3 303 ? -40.268 21.847 -96.048 1.00 137.76 303 ALA S N 1
ATOM 6870 C CA . ALA C 3 303 ? -40.596 21.846 -94.620 1.00 131.10 303 ALA S CA 1
ATOM 6871 C C . ALA C 3 303 ? -41.211 23.161 -94.156 1.00 118.94 303 ALA S C 1
ATOM 6872 O O . ALA C 3 303 ? -41.141 24.164 -94.860 1.00 105.17 303 ALA S O 1
ATOM 6874 N N . THR C 3 304 ? -41.822 23.156 -92.972 1.00 123.28 304 THR S N 1
ATOM 6875 C CA . THR C 3 304 ? -42.335 24.403 -92.400 1.00 129.13 304 THR S CA 1
ATOM 6876 C C . THR C 3 304 ? -41.701 24.684 -91.041 1.00 123.11 304 THR S C 1
ATOM 6877 O O . THR C 3 304 ? -41.674 23.813 -90.183 1.00 119.13 304 THR S O 1
ATOM 6881 N N . VAL C 3 305 ? -41.201 25.900 -90.838 1.00 122.01 305 VAL S N 1
ATOM 6882 C CA . VAL C 3 305 ? -40.428 26.190 -89.629 1.00 123.05 305 VAL S CA 1
ATOM 6883 C C . VAL C 3 305 ? -41.239 26.224 -88.325 1.00 120.75 305 VAL S C 1
ATOM 6884 O O . VAL C 3 305 ? -42.225 26.949 -88.190 1.00 115.20 305 VAL S O 1
ATOM 6888 N N . ASP C 3 306 ? -40.786 25.412 -87.373 1.00 121.07 306 ASP S N 1
ATOM 6889 C CA . ASP C 3 306 ? -41.366 25.304 -86.042 1.00 107.23 306 ASP S CA 1
ATOM 6890 C C . ASP C 3 306 ? -40.795 26.391 -85.135 1.00 104.00 306 ASP S C 1
ATOM 6891 O O . ASP C 3 306 ? -41.509 27.304 -84.724 1.00 94.11 306 ASP S O 1
ATOM 6896 N N . ILE C 3 307 ? -39.507 26.277 -84.819 1.00 108.72 307 ILE S N 1
ATOM 6897 C CA . ILE C 3 307 ? -38.787 27.293 -84.051 1.00 106.02 307 ILE S CA 1
ATOM 6898 C C . ILE C 3 307 ? -37.341 27.400 -84.522 1.00 98.00 307 ILE S C 1
ATOM 6899 O O . ILE C 3 307 ? -36.843 26.523 -85.227 1.00 99.40 307 ILE S O 1
ATOM 6904 N N . VAL C 3 308 ? -36.676 28.483 -84.135 1.00 96.24 308 VAL S N 1
ATOM 6905 C CA . VAL C 3 308 ? -35.229 28.607 -84.315 1.00 88.43 308 VAL S CA 1
ATOM 6906 C C . VAL C 3 308 ? -34.546 28.986 -83.005 1.00 81.50 308 VAL S C 1
ATOM 6907 O O . VAL C 3 308 ? -34.886 29.990 -82.375 1.00 86.97 308 VAL S O 1
ATOM 6911 N N . GLU C 3 309 ? -33.592 28.162 -82.586 1.00 81.71 309 GLU S N 1
ATOM 6912 C CA . GLU C 3 309 ? -32.834 28.437 -81.375 1.00 80.05 309 GLU S CA 1
ATOM 6913 C C . GLU C 3 309 ? -31.427 28.859 -81.765 1.00 79.33 309 GLU S C 1
ATOM 6914 O O . GLU C 3 309 ? -30.618 28.021 -82.161 1.00 83.32 309 GLU S O 1
ATOM 6920 N N . PRO C 3 310 ? -31.131 30.165 -81.661 1.00 79.36 310 PRO S N 1
ATOM 6921 C CA . PRO C 3 310 ? -29.788 30.678 -81.955 1.00 83.54 310 PRO S CA 1
ATOM 6922 C C . PRO C 3 310 ? -28.811 30.246 -80.873 1.00 87.46 310 PRO S C 1
ATOM 6923 O O . PRO C 3 310 ? -29.155 30.306 -79.692 1.00 92.20 310 PRO S O 1
ATOM 6927 N N . LEU C 3 311 ? -27.623 29.792 -81.261 1.00 88.44 311 LEU S N 1
ATOM 6928 C CA . LEU C 3 311 ? -26.690 29.271 -80.275 1.00 96.20 311 LEU S CA 1
ATOM 6929 C C . LEU C 3 311 ? -25.357 30.002 -80.327 1.00 99.63 311 LEU S C 1
ATOM 6930 O O . LEU C 3 311 ? -25.087 30.907 -79.549 1.00 99.14 311 LEU S O 1
ATOM 6935 N N . GLY C 3 312 ? -24.538 29.592 -81.278 1.00 118.56 312 GLY S N 1
ATOM 6936 C CA . GLY C 3 312 ? -23.237 30.172 -81.543 1.00 118.46 312 GLY S CA 1
ATOM 6937 C C . GLY C 3 312 ? -23.260 31.019 -82.796 1.00 105.44 312 GLY S C 1
ATOM 6938 O O . GLY C 3 312 ? -24.217 31.745 -83.085 1.00 98.67 312 GLY S O 1
ATOM 6939 N N . SER C 3 313 ? -22.157 30.940 -83.526 1.00 103.21 313 SER S N 1
ATOM 6940 C CA . SER C 3 313 ? -22.136 31.324 -84.925 1.00 114.29 313 SER S CA 1
ATOM 6941 C C . SER C 3 313 ? -23.010 30.376 -85.741 1.00 107.16 313 SER S C 1
ATOM 6942 O O . SER C 3 313 ? -23.160 30.569 -86.942 1.00 105.77 313 SER S O 1
ATOM 6945 N N . GLU C 3 314 ? -23.513 29.312 -85.106 1.00 96.12 314 GLU S N 1
ATOM 6946 C CA . GLU C 3 314 ? -24.488 28.410 -85.720 1.00 89.81 314 GLU S CA 1
ATOM 6947 C C . GLU C 3 314 ? -25.884 28.662 -85.156 1.00 82.58 314 GLU S C 1
ATOM 6948 O O . GLU C 3 314 ? -26.056 29.461 -84.241 1.00 91.93 314 GLU S O 1
ATOM 6954 N N . SER C 3 315 ? -26.884 27.971 -85.696 1.00 76.28 315 SER S N 1
ATOM 6955 C CA . SER C 3 315 ? -28.226 28.007 -85.111 1.00 77.38 315 SER S CA 1
ATOM 6956 C C . SER C 3 315 ? -28.993 26.721 -85.368 1.00 88.36 315 SER S C 1
ATOM 6957 O O . SER C 3 315 ? -28.855 26.098 -86.421 1.00 105.48 315 SER S O 1
ATOM 6960 N N . ILE C 3 316 ? -29.812 26.329 -84.400 1.00 78.70 316 ILE S N 1
ATOM 6961 C CA . ILE C 3 316 ? -30.584 25.106 -84.517 1.00 80.89 316 ILE S CA 1
ATOM 6962 C C . ILE C 3 316 ? -31.978 25.390 -85.060 1.00 85.62 316 ILE S C 1
ATOM 6963 O O . ILE C 3 316 ? -32.816 25.978 -84.372 1.00 84.48 316 ILE S O 1
ATOM 6968 N N . LEU C 3 317 ? -32.222 24.954 -86.290 1.00 86.12 317 LEU S N 1
ATOM 6969 C CA . LEU C 3 317 ? -33.530 25.107 -86.911 1.00 90.73 317 LEU S CA 1
ATOM 6970 C C . LEU C 3 317 ? -34.379 23.853 -86.742 1.00 95.10 317 LEU S C 1
ATOM 6971 O O . LEU C 3 317 ? -33.985 22.759 -87.140 1.00 95.88 317 LEU S O 1
ATOM 6976 N N . HIS C 3 318 ? -35.544 24.018 -86.138 1.00 94.74 318 HIS S N 1
ATOM 6977 C CA . HIS C 3 318 ? -36.526 22.949 -86.106 1.00 98.17 318 HIS S CA 1
ATOM 6978 C C . HIS C 3 318 ? -37.518 23.186 -87.225 1.00 101.50 318 HIS S C 1
ATOM 6979 O O . HIS C 3 318 ? -38.210 24.193 -87.241 1.00 101.06 318 HIS S O 1
ATOM 6986 N N . ALA C 3 319 ? -37.573 22.266 -88.179 1.00 105.95 319 ALA S N 1
ATOM 6987 C CA . ALA C 3 319 ? -38.578 22.340 -89.224 1.00 103.93 319 ALA S CA 1
ATOM 6988 C C . ALA C 3 319 ? -39.470 21.123 -89.079 1.00 105.36 319 ALA S C 1
ATOM 6989 O O . ALA C 3 319 ? -39.054 20.122 -88.517 1.00 114.97 319 ALA S O 1
ATOM 6991 N N . THR C 3 320 ? -40.703 21.210 -89.556 1.00 99.45 320 THR S N 1
ATOM 6992 C CA . THR C 3 320 ? -41.588 20.055 -89.538 1.00 99.56 320 THR S CA 1
ATOM 6993 C C . THR C 3 320 ? -41.856 19.604 -90.960 1.00 110.35 320 THR S C 1
ATOM 6994 O O . THR C 3 320 ? -42.137 20.427 -91.844 1.00 129.87 320 THR S O 1
ATOM 6998 N N . VAL C 3 321 ? -41.722 18.297 -91.174 1.00 105.06 321 VAL S N 1
ATOM 6999 C CA . VAL C 3 321 ? -42.068 17.666 -92.443 1.00 103.79 321 VAL S CA 1
ATOM 7000 C C . VAL C 3 321 ? -43.141 16.609 -92.206 1.00 104.51 321 VAL S C 1
ATOM 7001 O O . VAL C 3 321 ? -42.868 15.543 -91.651 1.00 99.28 321 VAL S O 1
ATOM 7005 N N . GLY C 3 322 ? -44.358 16.887 -92.658 1.00 109.61 322 GLY S N 1
ATOM 7006 C CA . GLY C 3 322 ? -45.484 16.032 -92.335 1.00 115.26 322 GLY S CA 1
ATOM 7007 C C . GLY C 3 322 ? -45.718 15.924 -90.835 1.00 111.64 322 GLY S C 1
ATOM 7008 O O . GLY C 3 322 ? -45.640 16.909 -90.104 1.00 103.85 322 GLY S O 1
ATOM 7009 N N . ASP C 3 323 ? -45.999 14.715 -90.371 1.00 120.76 323 ASP S N 1
ATOM 7010 C CA . ASP C 3 323 ? -46.317 14.491 -88.968 1.00 129.72 323 ASP S CA 1
ATOM 7011 C C . ASP C 3 323 ? -45.059 14.561 -88.110 1.00 124.49 323 ASP S C 1
ATOM 7012 O O . ASP C 3 323 ? -45.132 14.611 -86.882 1.00 123.74 323 ASP S O 1
ATOM 7017 N N . HIS C 3 324 ? -43.900 14.580 -88.762 1.00 117.73 324 HIS S N 1
ATOM 7018 C CA . HIS C 3 324 ? -42.633 14.564 -88.044 1.00 116.83 324 HIS S CA 1
ATOM 7019 C C . HIS C 3 324 ? -41.798 15.805 -88.304 1.00 109.16 324 HIS S C 1
ATOM 7020 O O . HIS C 3 324 ? -41.977 16.490 -89.307 1.00 114.41 324 HIS S O 1
ATOM 7027 N N . SER C 3 325 ? -40.886 16.097 -87.385 1.00 97.64 325 SER S N 1
ATOM 7028 C CA . SER C 3 325 ? -40.044 17.274 -87.513 1.00 94.03 325 SER S CA 1
ATOM 7029 C C . SER C 3 325 ? -38.597 16.867 -87.662 1.00 85.05 325 SER S C 1
ATOM 7030 O O . SER C 3 325 ? -38.126 15.983 -86.961 1.00 97.42 325 SER S O 1
ATOM 7033 N N . LEU C 3 326 ? -37.895 17.510 -88.586 1.00 84.91 326 LEU S N 1
ATOM 7034 C CA . LEU C 3 326 ? -36.456 17.326 -88.699 1.00 94.24 326 LEU S CA 1
ATOM 7035 C C . LEU C 3 326 ? -35.694 18.557 -88.217 1.00 91.11 326 LEU S C 1
ATOM 7036 O O . LEU C 3 326 ? -36.131 19.694 -88.407 1.00 95.60 326 LEU S O 1
ATOM 7041 N N . VAL C 3 327 ? -34.557 18.307 -87.576 1.00 79.87 327 VAL S N 1
ATOM 7042 C CA . VAL C 3 327 ? -33.719 19.361 -87.039 1.00 72.55 327 VAL S CA 1
ATOM 7043 C C . VAL C 3 327 ? -32.510 19.549 -87.932 1.00 72.32 327 VAL S C 1
ATOM 7044 O O . VAL C 3 327 ? -31.754 18.614 -88.170 1.00 82.33 327 VAL S O 1
ATOM 7048 N N . VAL C 3 328 ? -32.334 20.766 -88.427 1.00 68.21 328 VAL S N 1
ATOM 7049 C CA . VAL C 3 328 ? -31.195 21.084 -89.269 1.00 77.65 328 VAL S CA 1
ATOM 7050 C C . VAL C 3 328 ? -30.367 22.192 -88.633 1.00 82.03 328 VAL S C 1
ATOM 7051 O O . VAL C 3 328 ? -30.906 23.170 -88.118 1.00 76.74 328 VAL S O 1
ATOM 7055 N N . LYS C 3 329 ? -29.055 22.010 -88.655 1.00 89.67 329 LYS S N 1
ATOM 7056 C CA . LYS C 3 329 ? -28.123 22.995 -88.132 1.00 86.13 329 LYS S CA 1
ATOM 7057 C C . LYS C 3 329 ? -27.731 23.951 -89.254 1.00 89.33 329 LYS S C 1
ATOM 7058 O O . LYS C 3 329 ? -27.132 23.551 -90.248 1.00 101.80 329 LYS S O 1
ATOM 7064 N N . VAL C 3 330 ? -28.093 25.217 -89.089 1.00 91.52 330 VAL S N 1
ATOM 7065 C CA . VAL C 3 330 ? -27.830 26.227 -90.104 1.00 111.39 330 VAL S CA 1
ATOM 7066 C C . VAL C 3 330 ? -26.824 27.249 -89.559 1.00 130.12 330 VAL S C 1
ATOM 7067 O O . VAL C 3 330 ? -26.296 27.045 -88.464 1.00 142.19 330 VAL S O 1
ATOM 7071 N N . GLY C 3 331 ? -26.579 28.330 -90.289 1.00 135.38 331 GLY S N 1
ATOM 7072 C CA . GLY C 3 331 ? -25.651 29.347 -89.836 1.00 143.67 331 GLY S CA 1
ATOM 7073 C C . GLY C 3 331 ? -26.196 29.988 -88.564 1.00 157.90 331 GLY S C 1
ATOM 7074 O O . GLY C 3 331 ? -27.082 29.477 -87.906 1.00 166.65 331 GLY S O 1
ATOM 7075 N N . GLY C 3 332 ? -25.552 31.077 -88.147 1.00 161.17 332 GLY S N 1
ATOM 7076 C CA . GLY C 3 332 ? -25.752 31.650 -86.825 1.00 164.98 332 GLY S CA 1
ATOM 7077 C C . GLY C 3 332 ? -26.745 32.735 -86.630 1.00 174.98 332 GLY S C 1
ATOM 7078 O O . GLY C 3 332 ? -26.426 33.654 -85.889 1.00 182.82 332 GLY S O 1
ATOM 7079 N N . LEU C 3 333 ? -27.735 32.748 -87.483 1.00 178.43 333 LEU S N 1
ATOM 7080 C CA . LEU C 3 333 ? -28.782 33.757 -87.467 1.00 180.51 333 LEU S CA 1
ATOM 7081 C C . LEU C 3 333 ? -29.641 33.444 -88.641 1.00 184.48 333 LEU S C 1
ATOM 7082 O O . LEU C 3 333 ? -29.342 32.449 -89.327 1.00 181.61 333 LEU S O 1
ATOM 7087 N N . ASN C 3 334 ? -30.780 34.120 -88.772 1.00 187.15 334 ASN S N 1
ATOM 7088 C CA . ASN C 3 334 ? -31.249 34.642 -90.061 1.00 187.10 334 ASN S CA 1
ATOM 7089 C C . ASN C 3 334 ? -32.690 34.962 -89.741 1.00 187.71 334 ASN S C 1
ATOM 7090 O O . ASN C 3 334 ? -33.220 34.364 -88.807 1.00 186.68 334 ASN S O 1
ATOM 7095 N N . GLU C 3 335 ? -33.379 35.725 -90.584 1.00 187.68 335 GLU S N 1
ATOM 7096 C CA . GLU C 3 335 ? -34.779 36.033 -90.336 1.00 182.65 335 GLU S CA 1
ATOM 7097 C C . GLU C 3 335 ? -35.599 34.789 -90.058 1.00 174.10 335 GLU S C 1
ATOM 7098 O O . GLU C 3 335 ? -36.116 34.663 -88.936 1.00 180.07 335 GLU S O 1
ATOM 7104 N N . VAL C 3 336 ? -35.686 33.862 -91.019 1.00 160.27 336 VAL S N 1
ATOM 7105 C CA . VAL C 3 336 ? -36.392 32.606 -90.748 1.00 154.06 336 VAL S CA 1
ATOM 7106 C C . VAL C 3 336 ? -37.765 32.978 -90.285 1.00 157.41 336 VAL S C 1
ATOM 7107 O O . VAL C 3 336 ? -38.697 32.901 -91.108 1.00 166.25 336 VAL S O 1
ATOM 7111 N N . HIS C 3 337 ? -37.927 33.201 -89.004 1.00 149.88 337 HIS S N 1
ATOM 7112 C CA . HIS C 3 337 ? -39.233 33.569 -88.466 1.00 144.72 337 HIS S CA 1
ATOM 7113 C C . HIS C 3 337 ? -40.202 32.402 -88.560 1.00 130.01 337 HIS S C 1
ATOM 7114 O O . HIS C 3 337 ? -40.701 32.090 -89.630 1.00 123.23 337 HIS S O 1
ATOM 7121 N N . PRO C 3 338 ? -40.257 31.607 -87.489 1.00 132.87 338 PRO S N 1
ATOM 7122 C CA . PRO C 3 338 ? -41.174 30.462 -87.450 1.00 133.09 338 PRO S CA 1
ATOM 7123 C C . PRO C 3 338 ? -42.599 30.745 -87.938 1.00 131.23 338 PRO S C 1
ATOM 7124 O O . PRO C 3 338 ? -43.171 31.802 -87.681 1.00 128.43 338 PRO S O 1
ATOM 7128 N N . GLY C 3 339 ? -43.152 29.752 -88.628 1.00 135.92 339 GLY S N 1
ATOM 7129 C CA . GLY C 3 339 ? -44.496 29.803 -89.173 1.00 138.47 339 GLY S CA 1
ATOM 7130 C C . GLY C 3 339 ? -44.592 29.934 -90.683 1.00 142.84 339 GLY S C 1
ATOM 7131 O O . GLY C 3 339 ? -45.622 29.596 -91.267 1.00 148.62 339 GLY S O 1
ATOM 7132 N N . ASP C 3 340 ? -43.527 30.403 -91.326 1.00 143.81 340 ASP S N 1
ATOM 7133 C CA . ASP C 3 340 ? -43.497 30.484 -92.788 1.00 147.44 340 ASP S CA 1
ATOM 7134 C C . ASP C 3 340 ? -42.910 29.214 -93.419 1.00 155.29 340 ASP S C 1
ATOM 7135 O O . ASP C 3 340 ? -42.208 28.460 -92.753 1.00 157.35 340 ASP S O 1
ATOM 7140 N N . PRO C 3 341 ? -43.214 28.958 -94.704 1.00 157.27 341 PRO S N 1
ATOM 7141 C CA . PRO C 3 341 ? -42.629 27.775 -95.349 1.00 146.83 341 PRO S CA 1
ATOM 7142 C C . PRO C 3 341 ? -41.136 27.925 -95.635 1.00 132.56 341 PRO S C 1
ATOM 7143 O O . PRO C 3 341 ? -40.637 29.044 -95.753 1.00 129.78 341 PRO S O 1
ATOM 7147 N N . VAL C 3 342 ? -40.441 26.797 -95.746 1.00 121.26 342 VAL S N 1
ATOM 7148 C CA . VAL C 3 342 ? -39.007 26.787 -96.015 1.00 114.03 342 VAL S CA 1
ATOM 7149 C C . VAL C 3 342 ? -38.581 25.564 -96.844 1.00 119.09 342 VAL S C 1
ATOM 7150 O O . VAL C 3 342 ? -39.142 24.467 -96.713 1.00 116.06 342 VAL S O 1
ATOM 7154 N N . THR C 3 343 ? -37.595 25.771 -97.714 1.00 112.75 343 THR S N 1
ATOM 7155 C CA . THR C 3 343 ? -37.055 24.698 -98.538 1.00 106.39 343 THR S CA 1
ATOM 7156 C C . THR C 3 343 ? -35.643 24.325 -98.102 1.00 111.03 343 THR S C 1
ATOM 7157 O O . THR C 3 343 ? -34.741 25.165 -98.107 1.00 117.66 343 THR S O 1
ATOM 7161 N N . LEU C 3 344 ? -35.457 23.060 -97.742 1.00 108.35 344 LEU S N 1
ATOM 7162 C CA . LEU C 3 344 ? -34.167 22.568 -97.278 1.00 98.78 344 LEU S CA 1
ATOM 7163 C C . LEU C 3 344 ? -33.492 21.744 -98.365 1.00 98.77 344 LEU S C 1
ATOM 7164 O O . LEU C 3 344 ? -34.165 21.096 -99.165 1.00 117.91 344 LEU S O 1
ATOM 7169 N N . HIS C 3 345 ? -32.162 21.769 -98.397 1.00 84.39 345 HIS S N 1
ATOM 7170 C CA . HIS C 3 345 ? -31.417 20.972 -99.364 1.00 86.64 345 HIS S CA 1
ATOM 7171 C C . HIS C 3 345 ? -30.547 19.912 -98.699 1.00 92.73 345 HIS S C 1
ATOM 7172 O O . HIS C 3 345 ? -29.594 20.227 -97.994 1.00 102.27 345 HIS S O 1
ATOM 7179 N N . VAL C 3 346 ? -30.892 18.654 -98.943 1.00 92.36 346 VAL S N 1
ATOM 7180 C CA . VAL C 3 346 ? -30.230 17.502 -98.343 1.00 86.57 346 VAL S CA 1
ATOM 7181 C C . VAL C 3 346 ? -28.971 17.106 -99.101 1.00 88.92 346 VAL S C 1
ATOM 7182 O O . VAL C 3 346 ? -28.974 17.048 -100.325 1.00 102.42 346 VAL S O 1
ATOM 7186 N N . ASP C 3 347 ? -27.890 16.840 -98.370 1.00 94.54 347 ASP S N 1
ATOM 7187 C CA . ASP C 3 347 ? -26.686 16.270 -98.965 1.00 88.70 347 ASP S CA 1
ATOM 7188 C C . ASP C 3 347 ? -26.977 14.823 -99.340 1.00 92.54 347 ASP S C 1
ATOM 7189 O O . ASP C 3 347 ? -27.378 14.022 -98.500 1.00 100.23 347 ASP S O 1
ATOM 7194 N N . LEU C 3 348 ? -26.767 14.483 -100.603 1.00 99.22 348 LEU S N 1
ATOM 7195 C CA . LEU C 3 348 ? -27.118 13.152 -101.083 1.00 108.60 348 LEU S CA 1
ATOM 7196 C C . LEU C 3 348 ? -26.122 12.076 -100.665 1.00 117.27 348 LEU S C 1
ATOM 7197 O O . LEU C 3 348 ? -26.479 10.899 -100.592 1.00 121.51 348 LEU S O 1
ATOM 7202 N N . THR C 3 349 ? -24.882 12.472 -100.400 1.00 115.62 349 THR S N 1
ATOM 7203 C CA . THR C 3 349 ? -23.844 11.500 -100.072 1.00 114.30 349 THR S CA 1
ATOM 7204 C C . THR C 3 349 ? -23.911 11.034 -98.621 1.00 98.48 349 THR S C 1
ATOM 7205 O O . THR C 3 349 ? -23.414 9.963 -98.280 1.00 83.28 349 THR S O 1
ATOM 7209 N N . ARG C 3 350 ? -24.513 11.854 -97.767 1.00 103.95 350 ARG S N 1
ATOM 7210 C CA . ARG C 3 350 ? -24.565 11.560 -96.339 1.00 104.35 350 ARG S CA 1
ATOM 7211 C C . ARG C 3 350 ? -25.867 10.923 -95.847 1.00 108.38 350 ARG S C 1
ATOM 7212 O O . ARG C 3 350 ? -26.040 10.723 -94.643 1.00 121.36 350 ARG S O 1
ATOM 7220 N N . VAL C 3 351 ? -26.785 10.618 -96.760 1.00 95.06 351 VAL S N 1
ATOM 7221 C CA . VAL C 3 351 ? -28.059 10.014 -96.356 1.00 101.37 351 VAL S CA 1
ATOM 7222 C C . VAL C 3 351 ? -27.911 8.566 -95.877 1.00 99.39 351 VAL S C 1
ATOM 7223 O O . VAL C 3 351 ? -27.111 7.796 -96.409 1.00 98.21 351 VAL S O 1
ATOM 7227 N N . HIS C 3 352 ? -28.690 8.207 -94.863 1.00 89.65 352 HIS S N 1
ATOM 7228 C CA . HIS C 3 352 ? -28.689 6.851 -94.336 1.00 88.99 352 HIS S CA 1
ATOM 7229 C C . HIS C 3 352 ? -30.104 6.300 -94.321 1.00 89.79 352 HIS S C 1
ATOM 7230 O O . HIS C 3 352 ? -31.050 7.004 -93.975 1.00 85.00 352 HIS S O 1
ATOM 7237 N N . LEU C 3 353 ? -30.244 5.035 -94.702 1.00 99.16 353 LEU S N 1
ATOM 7238 C CA . LEU C 3 353 ? -31.538 4.361 -94.682 1.00 107.35 353 LEU S CA 1
ATOM 7239 C C . LEU C 3 353 ? -31.439 3.153 -93.763 1.00 99.91 353 LEU S C 1
ATOM 7240 O O . LEU C 3 353 ? -30.378 2.555 -93.651 1.00 106.65 353 LEU S O 1
ATOM 7245 N N . PHE C 3 354 ? -32.533 2.806 -93.093 1.00 85.12 354 PHE S N 1
ATOM 7246 C CA . PHE C 3 354 ? -32.552 1.635 -92.219 1.00 83.39 354 PHE S CA 1
ATOM 7247 C C . PHE C 3 354 ? -33.896 0.935 -92.389 1.00 87.87 354 PHE S C 1
ATOM 7248 O O . PHE C 3 354 ? -34.913 1.598 -92.522 1.00 100.88 354 PHE S O 1
ATOM 7256 N N . ASP C 3 355 ? -33.923 -0.392 -92.376 1.00 84.13 355 ASP S N 1
ATOM 7257 C CA . ASP C 3 355 ? -35.197 -1.089 -92.545 1.00 84.21 355 ASP S CA 1
ATOM 7258 C C . ASP C 3 355 ? -36.038 -0.925 -91.281 1.00 79.34 355 ASP S C 1
ATOM 7259 O O . ASP C 3 355 ? -35.503 -0.718 -90.195 1.00 89.68 355 ASP S O 1
ATOM 7264 N N . ALA C 3 356 ? -37.355 -0.975 -91.427 1.00 79.18 356 ALA S N 1
ATOM 7265 C CA . ALA C 3 356 ? -38.247 -0.791 -90.292 1.00 85.37 356 ALA S CA 1
ATOM 7266 C C . ALA C 3 356 ? -38.210 -1.978 -89.330 1.00 94.29 356 ALA S C 1
ATOM 7267 O O . ALA C 3 356 ? -38.117 -1.792 -88.118 1.00 90.49 356 ALA S O 1
ATOM 7269 N N . GLN C 3 357 ? -38.284 -3.192 -89.872 1.00 112.53 357 GLN S N 1
ATOM 7270 C CA . GLN C 3 357 ? -38.266 -4.400 -89.052 1.00 126.43 357 GLN S CA 1
ATOM 7271 C C . GLN C 3 357 ? -36.856 -4.693 -88.551 1.00 134.28 357 GLN S C 1
ATOM 7272 O O . GLN C 3 357 ? -36.561 -4.537 -87.362 1.00 124.51 357 GLN S O 1
ATOM 7278 N N . SER C 3 358 ? -35.985 -5.116 -89.462 1.00 140.51 358 SER S N 1
ATOM 7279 C CA . SER C 3 358 ? -34.571 -5.229 -89.149 1.00 130.75 358 SER S CA 1
ATOM 7280 C C . SER C 3 358 ? -34.075 -3.807 -89.128 1.00 125.78 358 SER S C 1
ATOM 7281 O O . SER C 3 358 ? -34.258 -3.086 -90.097 1.00 139.41 358 SER S O 1
ATOM 7284 N N . GLN C 3 359 ? -33.432 -3.398 -88.048 1.00 102.96 359 GLN S N 1
ATOM 7285 C CA . GLN C 3 359 ? -33.028 -2.003 -87.925 1.00 82.67 359 GLN S CA 1
ATOM 7286 C C . GLN C 3 359 ? -31.672 -1.745 -88.582 1.00 90.62 359 GLN S C 1
ATOM 7287 O O . GLN C 3 359 ? -31.073 -0.682 -88.391 1.00 92.82 359 GLN S O 1
ATOM 7293 N N . ALA C 3 360 ? -31.200 -2.733 -89.345 1.00 89.09 360 ALA S N 1
ATOM 7294 C CA . ALA C 3 360 ? -29.873 -2.703 -89.951 1.00 92.52 360 ALA S CA 1
ATOM 7295 C C . ALA C 3 360 ? -29.714 -1.656 -91.063 1.00 96.11 360 ALA S C 1
ATOM 7296 O O . ALA C 3 360 ? -30.665 -0.971 -91.448 1.00 77.06 360 ALA S O 1
ATOM 7298 N N . SER C 3 361 ? -28.504 -1.587 -91.604 1.00 102.42 361 SER S N 1
ATOM 7299 C CA . SER C 3 361 ? -28.029 -0.399 -92.301 1.00 97.29 361 SER S CA 1
ATOM 7300 C C . SER C 3 361 ? -28.523 -0.162 -93.724 1.00 117.96 361 SER S C 1
ATOM 7301 O O . SER C 3 361 ? -28.451 0.971 -94.195 1.00 132.62 361 SER S O 1
ATOM 7304 N N . ILE C 3 362 ? -28.973 -1.207 -94.422 1.00 116.90 362 ILE S N 1
ATOM 7305 C CA . ILE C 3 362 ? -29.533 -1.038 -95.775 1.00 108.74 362 ILE S CA 1
ATOM 7306 C C . ILE C 3 362 ? -28.608 -0.232 -96.698 1.00 103.11 362 ILE S C 1
ATOM 7307 O O . ILE C 3 362 ? -27.522 -0.682 -97.058 1.00 119.66 362 ILE S O 1
ATOM 7312 N N . TYR C 3 363 ? -29.067 0.957 -97.080 1.00 89.51 363 TYR S N 1
ATOM 7313 C CA . TYR C 3 363 ? -28.312 1.894 -97.908 1.00 103.45 363 TYR S CA 1
ATOM 7314 C C . TYR C 3 363 ? -27.016 2.377 -97.238 1.00 109.21 363 TYR S C 1
ATOM 7315 O O . TYR C 3 363 ? -25.990 1.695 -97.268 1.00 103.77 363 TYR S O 1
ATOM 7325 N N . LYS D 4 25 ? -80.133 2.629 12.012 1.00 150.35 1 LYS Q N 1
ATOM 7326 C CA . LYS D 4 25 ? -79.448 3.051 13.228 1.00 153.47 1 LYS Q CA 1
ATOM 7327 C C . LYS D 4 25 ? -78.996 1.857 14.061 1.00 158.37 1 LYS Q C 1
ATOM 7328 O O . LYS D 4 25 ? -79.667 0.825 14.103 1.00 170.67 1 LYS Q O 1
ATOM 7334 N N . GLU D 4 26 ? -77.852 2.007 14.724 1.00 145.62 2 GLU Q N 1
ATOM 7335 C CA . GLU D 4 26 ? -77.348 0.987 15.637 1.00 132.51 2 GLU Q CA 1
ATOM 7336 C C . GLU D 4 26 ? -76.987 1.618 16.973 1.00 131.40 2 GLU Q C 1
ATOM 7337 O O . GLU D 4 26 ? -76.637 2.795 17.030 1.00 125.01 2 GLU Q O 1
ATOM 7343 N N . ALA D 4 27 ? -77.066 0.828 18.041 1.00 136.18 3 ALA Q N 1
ATOM 7344 C CA . ALA D 4 27 ? -76.807 1.322 19.393 1.00 131.10 3 ALA Q CA 1
ATOM 7345 C C . ALA D 4 27 ? -75.357 1.757 19.589 1.00 125.95 3 ALA Q C 1
ATOM 7346 O O . ALA D 4 27 ? -75.049 2.525 20.500 1.00 133.07 3 ALA Q O 1
ATOM 7348 N N . THR D 4 28 ? -74.468 1.262 18.733 1.00 114.10 4 THR Q N 1
ATOM 7349 C CA . THR D 4 28 ? -73.051 1.581 18.839 1.00 106.29 4 THR Q CA 1
ATOM 7350 C C . THR D 4 28 ? -72.628 2.740 17.935 1.00 109.69 4 THR Q C 1
ATOM 7351 O O . THR D 4 28 ? -71.448 3.090 17.887 1.00 108.06 4 THR Q O 1
ATOM 7355 N N . TRP D 4 29 ? -73.583 3.324 17.213 1.00 118.37 5 TRP Q N 1
ATOM 7356 C CA . TRP D 4 29 ? -73.297 4.473 16.351 1.00 125.55 5 TRP Q CA 1
ATOM 7357 C C . TRP D 4 29 ? -72.748 5.638 17.163 1.00 130.54 5 TRP Q C 1
ATOM 7358 O O . TRP D 4 29 ? -73.313 6.003 18.193 1.00 142.84 5 TRP Q O 1
ATOM 7369 N N . VAL D 4 30 ? -71.645 6.220 16.706 1.00 101.20 6 VAL Q N 1
ATOM 7370 C CA . VAL D 4 30 ? -71.086 7.394 17.369 1.00 133.99 6 VAL Q CA 1
ATOM 7371 C C . VAL D 4 30 ? -71.588 8.693 16.745 1.00 138.73 6 VAL Q C 1
ATOM 7372 O O . VAL D 4 30 ? -71.290 9.783 17.234 1.00 139.15 6 VAL Q O 1
ATOM 7376 N N . THR D 4 31 ? -72.347 8.572 15.659 1.00 139.75 7 THR Q N 1
ATOM 7377 C CA . THR D 4 31 ? -72.915 9.741 14.997 1.00 139.04 7 THR Q CA 1
ATOM 7378 C C . THR D 4 31 ? -74.229 9.411 14.281 1.00 140.66 7 THR Q C 1
ATOM 7379 O O . THR D 4 31 ? -74.405 8.307 13.766 1.00 140.64 7 THR Q O 1
ATOM 7383 N N . ASP D 4 32 ? -75.152 10.370 14.257 1.00 140.95 8 ASP Q N 1
ATOM 7384 C CA . ASP D 4 32 ? -76.439 10.169 13.600 1.00 140.52 8 ASP Q CA 1
ATOM 7385 C C . ASP D 4 32 ? -76.293 10.299 12.092 1.00 142.32 8 ASP Q C 1
ATOM 7386 O O . ASP D 4 32 ? -76.764 9.451 11.334 1.00 144.49 8 ASP Q O 1
ATOM 7391 N N . LYS D 4 33 ? -75.633 11.368 11.667 1.00 149.58 9 LYS Q N 1
ATOM 7392 C CA . LYS D 4 33 ? -75.321 11.568 10.257 1.00 151.83 9 LYS Q CA 1
ATOM 7393 C C . LYS D 4 33 ? -74.022 10.846 9.918 1.00 144.78 9 LYS Q C 1
ATOM 7394 O O . LYS D 4 33 ? -73.001 11.063 10.574 1.00 142.57 9 LYS Q O 1
ATOM 7400 N N . PRO D 4 34 ? -74.062 9.970 8.899 1.00 137.44 10 PRO Q N 1
ATOM 7401 C CA . PRO D 4 34 ? -72.893 9.188 8.480 1.00 123.80 10 PRO Q CA 1
ATOM 7402 C C . PRO D 4 34 ? -71.683 10.086 8.251 1.00 128.44 10 PRO Q C 1
ATOM 7403 O O . PRO D 4 34 ? -71.825 11.180 7.708 1.00 132.74 10 PRO Q O 1
ATOM 7407 N N . LEU D 4 35 ? -70.510 9.625 8.672 1.00 124.63 11 LEU Q N 1
ATOM 7408 C CA . LEU D 4 35 ? -69.300 10.430 8.610 1.00 116.17 11 LEU Q CA 1
ATOM 7409 C C . LEU D 4 35 ? -68.147 9.673 7.955 1.00 111.95 11 LEU Q C 1
ATOM 7410 O O . LEU D 4 35 ? -67.834 8.553 8.356 1.00 107.58 11 LEU Q O 1
ATOM 7415 N N . THR D 4 36 ? -67.518 10.277 6.947 1.00 105.24 12 THR Q N 1
ATOM 7416 C CA . THR D 4 36 ? -66.423 9.620 6.226 1.00 101.15 12 THR Q CA 1
ATOM 7417 C C . THR D 4 36 ? -65.089 10.342 6.400 1.00 107.62 12 THR Q C 1
ATOM 7418 O O . THR D 4 36 ? -64.996 11.542 6.134 1.00 118.74 12 THR Q O 1
ATOM 7422 N N . LEU D 4 37 ? -64.083 9.612 6.813 1.00 105.99 13 LEU Q N 1
ATOM 7423 C CA . LEU D 4 37 ? -62.835 10.237 7.222 1.00 108.97 13 LEU Q CA 1
ATOM 7424 C C . LEU D 4 37 ? -61.674 9.734 6.373 1.00 130.46 13 LEU Q C 1
ATOM 7425 O O . LEU D 4 37 ? -61.740 8.657 5.790 1.00 143.09 13 LEU Q O 1
ATOM 7430 N N . LYS D 4 38 ? -60.616 10.525 6.299 1.00 125.57 14 LYS Q N 1
ATOM 7431 C CA . LYS D 4 38 ? -59.458 10.156 5.504 1.00 116.65 14 LYS Q CA 1
ATOM 7432 C C . LYS D 4 38 ? -58.398 9.581 6.421 1.00 100.51 14 LYS Q C 1
ATOM 7433 O O . LYS D 4 38 ? -57.901 10.273 7.303 1.00 99.11 14 LYS Q O 1
ATOM 7439 N N . ILE D 4 39 ? -58.070 8.311 6.230 1.00 93.40 15 ILE Q N 1
ATOM 7440 C CA . ILE D 4 39 ? -57.047 7.685 7.051 1.00 98.18 15 ILE Q CA 1
ATOM 7441 C C . ILE D 4 39 ? -55.811 7.336 6.232 1.00 94.06 15 ILE Q C 1
ATOM 7442 O O . ILE D 4 39 ? -55.918 6.826 5.117 1.00 82.16 15 ILE Q O 1
ATOM 7447 N N . HIS D 4 40 ? -54.637 7.634 6.777 1.00 96.76 16 HIS Q N 1
ATOM 7448 C CA . HIS D 4 40 ? -53.411 7.097 6.215 1.00 98.12 16 HIS Q CA 1
ATOM 7449 C C . HIS D 4 40 ? -52.921 5.989 7.130 1.00 108.74 16 HIS Q C 1
ATOM 7450 O O . HIS D 4 40 ? -52.436 6.250 8.236 1.00 123.29 16 HIS Q O 1
ATOM 7457 N N . MET D 4 41 ? -53.069 4.750 6.675 1.00 104.75 17 MET Q N 1
ATOM 7458 C CA . MET D 4 41 ? -52.507 3.619 7.395 1.00 96.66 17 MET Q CA 1
ATOM 7459 C C . MET D 4 41 ? -51.803 2.673 6.439 1.00 91.78 17 MET Q C 1
ATOM 7460 O O . MET D 4 41 ? -52.443 1.995 5.630 1.00 77.97 17 MET Q O 1
ATOM 7465 N N . HIS D 4 42 ? -50.482 2.616 6.570 1.00 92.52 18 HIS Q N 1
ATOM 7466 C CA . HIS D 4 42 ? -49.647 1.732 5.781 1.00 93.17 18 HIS Q CA 1
ATOM 7467 C C . HIS D 4 42 ? -48.769 1.079 6.824 1.00 96.15 18 HIS Q C 1
ATOM 7468 O O . HIS D 4 42 ? -47.998 1.762 7.501 1.00 104.04 18 HIS Q O 1
ATOM 7475 N N . PHE D 4 43 ? -48.893 -0.230 6.986 1.00 96.31 19 PHE Q N 1
ATOM 7476 C CA . PHE D 4 43 ? -48.230 -0.870 8.112 1.00 92.63 19 PHE Q CA 1
ATOM 7477 C C . PHE D 4 43 ? -47.522 -2.177 7.795 1.00 89.04 19 PHE Q C 1
ATOM 7478 O O . PHE D 4 43 ? -47.907 -2.909 6.887 1.00 80.77 19 PHE Q O 1
ATOM 7486 N N . ARG D 4 44 ? -46.470 -2.435 8.561 1.00 83.08 20 ARG Q N 1
ATOM 7487 C CA . ARG D 4 44 ? -45.693 -3.659 8.466 1.00 77.71 20 ARG Q CA 1
ATOM 7488 C C . ARG D 4 44 ? -45.082 -3.875 7.084 1.00 84.54 20 ARG Q C 1
ATOM 7489 O O . ARG D 4 44 ? -44.751 -5.006 6.718 1.00 87.12 20 ARG Q O 1
ATOM 7497 N N . ASP D 4 45 ? -44.924 -2.785 6.335 1.00 80.44 21 ASP Q N 1
ATOM 7498 C CA . ASP D 4 45 ? -44.346 -2.828 4.991 1.00 86.04 21 ASP Q CA 1
ATOM 7499 C C . ASP D 4 45 ? -45.132 -3.779 4.083 1.00 95.52 21 ASP Q C 1
ATOM 7500 O O . ASP D 4 45 ? -44.616 -4.270 3.083 1.00 103.77 21 ASP Q O 1
ATOM 7505 N N . LYS D 4 46 ? -46.383 -4.033 4.446 1.00 92.73 22 LYS Q N 1
ATOM 7506 C CA . LYS D 4 46 ? -47.209 -5.045 3.784 1.00 85.17 22 LYS Q CA 1
ATOM 7507 C C . LYS D 4 46 ? -48.616 -4.572 3.410 1.00 88.29 22 LYS Q C 1
ATOM 7508 O O . LYS D 4 46 ? -49.016 -4.651 2.257 1.00 95.74 22 LYS Q O 1
ATOM 7514 N N . TRP D 4 47 ? -49.377 -4.131 4.405 1.00 99.49 23 TRP Q N 1
ATOM 7515 C CA . TRP D 4 47 ? -50.777 -3.765 4.206 1.00 93.27 23 TRP Q CA 1
ATOM 7516 C C . TRP D 4 47 ? -51.109 -2.280 4.351 1.00 93.47 23 TRP Q C 1
ATOM 7517 O O . TRP D 4 47 ? -50.407 -1.516 5.024 1.00 85.17 23 TRP Q O 1
ATOM 7528 N N . VAL D 4 48 ? -52.197 -1.890 3.694 1.00 99.95 24 VAL Q N 1
ATOM 7529 C CA . VAL D 4 48 ? -52.819 -0.589 3.903 1.00 101.20 24 VAL Q CA 1
ATOM 7530 C C . VAL D 4 48 ? -54.286 -0.805 4.246 1.00 101.74 24 VAL Q C 1
ATOM 7531 O O . VAL D 4 48 ? -54.852 -1.863 3.950 1.00 96.22 24 VAL Q O 1
ATOM 7535 N N . TRP D 4 49 ? -54.896 0.194 4.873 1.00 101.38 25 TRP Q N 1
ATOM 7536 C CA . TRP D 4 49 ? -56.311 0.134 5.207 1.00 99.28 25 TRP Q CA 1
ATOM 7537 C C . TRP D 4 49 ? -57.142 0.010 3.936 1.00 101.34 25 TRP Q C 1
ATOM 7538 O O . TRP D 4 49 ? -56.832 0.621 2.920 1.00 110.37 25 TRP Q O 1
ATOM 7549 N N . ASP D 4 50 ? -58.193 -0.799 3.993 1.00 104.87 26 ASP Q N 1
ATOM 7550 C CA . ASP D 4 50 ? -59.107 -0.944 2.872 1.00 111.24 26 ASP Q CA 1
ATOM 7551 C C . ASP D 4 50 ? -60.523 -0.715 3.378 1.00 117.00 26 ASP Q C 1
ATOM 7552 O O . ASP D 4 50 ? -60.989 -1.428 4.261 1.00 127.14 26 ASP Q O 1
ATOM 7557 N N . GLU D 4 51 ? -61.206 0.283 2.828 1.00 107.61 27 GLU Q N 1
ATOM 7558 C CA . GLU D 4 51 ? -62.577 0.568 3.235 1.00 105.74 27 GLU Q CA 1
ATOM 7559 C C . GLU D 4 51 ? -63.513 -0.510 2.713 1.00 105.25 27 GLU Q C 1
ATOM 7560 O O . GLU D 4 51 ? -64.667 -0.604 3.138 1.00 109.72 27 GLU Q O 1
ATOM 7566 N N . ASN D 4 52 ? -63.006 -1.322 1.789 1.00 102.96 28 ASN Q N 1
ATOM 7567 C CA . ASN D 4 52 ? -63.775 -2.421 1.219 1.00 107.72 28 ASN Q CA 1
ATOM 7568 C C . ASN D 4 52 ? -63.561 -3.717 1.992 1.00 110.09 28 ASN Q C 1
ATOM 7569 O O . ASN D 4 52 ? -64.121 -4.757 1.648 1.00 123.58 28 ASN Q O 1
ATOM 7574 N N . TRP D 4 53 ? -62.737 -3.646 3.033 1.00 98.67 29 TRP Q N 1
ATOM 7575 C CA . TRP D 4 53 ? -62.556 -4.759 3.956 1.00 96.74 29 TRP Q CA 1
ATOM 7576 C C . TRP D 4 53 ? -63.885 -5.100 4.608 1.00 104.31 29 TRP Q C 1
ATOM 7577 O O . TRP D 4 53 ? -64.670 -4.204 4.923 1.00 111.33 29 TRP Q O 1
ATOM 7588 N N . PRO D 4 54 ? -64.152 -6.401 4.803 1.00 102.72 30 PRO Q N 1
ATOM 7589 C CA . PRO D 4 54 ? -65.372 -6.834 5.491 1.00 106.54 30 PRO Q CA 1
ATOM 7590 C C . PRO D 4 54 ? -65.435 -6.258 6.902 1.00 108.98 30 PRO Q C 1
ATOM 7591 O O . PRO D 4 54 ? -66.498 -5.812 7.354 1.00 118.35 30 PRO Q O 1
ATOM 7595 N N . VAL D 4 55 ? -64.292 -6.258 7.582 1.00 98.21 31 VAL Q N 1
ATOM 7596 C CA . VAL D 4 55 ? -64.214 -5.719 8.931 1.00 105.12 31 VAL Q CA 1
ATOM 7597 C C . VAL D 4 55 ? -64.435 -4.211 8.916 1.00 105.68 31 VAL Q C 1
ATOM 7598 O O . VAL D 4 55 ? -65.059 -3.658 9.819 1.00 106.12 31 VAL Q O 1
ATOM 7602 N N . ALA D 4 56 ? -63.929 -3.551 7.878 1.00 98.10 32 ALA Q N 1
ATOM 7603 C CA . ALA D 4 56 ? -64.106 -2.113 7.737 1.00 93.96 32 ALA Q CA 1
ATOM 7604 C C . ALA D 4 56 ? -65.574 -1.782 7.500 1.00 103.62 32 ALA Q C 1
ATOM 7605 O O . ALA D 4 56 ? -66.098 -0.817 8.054 1.00 116.07 32 ALA Q O 1
ATOM 7607 N N . LYS D 4 57 ? -66.231 -2.588 6.675 1.00 104.05 33 LYS Q N 1
ATOM 7608 C CA . LYS D 4 57 ? -67.646 -2.397 6.389 1.00 114.76 33 LYS Q CA 1
ATOM 7609 C C . LYS D 4 57 ? -68.475 -2.615 7.648 1.00 120.29 33 LYS Q C 1
ATOM 7610 O O . LYS D 4 57 ? -69.441 -1.891 7.898 1.00 124.39 33 LYS Q O 1
ATOM 7616 N N . GLU D 4 58 ? -68.087 -3.611 8.436 1.00 116.98 34 GLU Q N 1
ATOM 7617 C CA . GLU D 4 58 ? -68.783 -3.908 9.680 1.00 109.78 34 GLU Q CA 1
ATOM 7618 C C . GLU D 4 58 ? -68.594 -2.780 10.688 1.00 105.58 34 GLU Q C 1
ATOM 7619 O O . GLU D 4 58 ? -69.531 -2.384 11.386 1.00 107.97 34 GLU Q O 1
ATOM 7625 N N . SER D 4 59 ? -67.374 -2.261 10.746 1.00 102.32 35 SER Q N 1
ATOM 7626 C CA . SER D 4 59 ? -67.036 -1.164 11.640 1.00 109.38 35 SER Q CA 1
ATOM 7627 C C . SER D 4 59 ? -67.808 0.086 11.256 1.00 107.99 35 SER Q C 1
ATOM 7628 O O . SER D 4 59 ? -68.236 0.853 12.117 1.00 114.10 35 SER Q O 1
ATOM 7631 N N . PHE D 4 60 ? -67.983 0.286 9.955 1.00 99.45 36 PHE Q N 1
ATOM 7632 C CA . PHE D 4 60 ? -68.762 1.417 9.474 1.00 114.73 36 PHE Q CA 1
ATOM 7633 C C . PHE D 4 60 ? -70.226 1.222 9.826 1.00 117.04 36 PHE Q C 1
ATOM 7634 O O . PHE D 4 60 ? -70.915 2.164 10.203 1.00 122.54 36 PHE Q O 1
ATOM 7642 N N . ARG D 4 61 ? -70.698 -0.009 9.701 1.00 116.23 37 ARG Q N 1
ATOM 7643 C CA . ARG D 4 61 ? -72.076 -0.317 10.036 1.00 125.93 37 ARG Q CA 1
ATOM 7644 C C . ARG D 4 61 ? -72.366 -0.004 11.499 1.00 133.83 37 ARG Q C 1
ATOM 7645 O O . ARG D 4 61 ? -73.372 0.628 11.819 1.00 144.70 37 ARG Q O 1
ATOM 7653 N N . LEU D 4 62 ? -71.474 -0.438 12.385 1.00 128.33 38 LEU Q N 1
ATOM 7654 C CA . LEU D 4 62 ? -71.704 -0.292 13.819 1.00 127.76 38 LEU Q CA 1
ATOM 7655 C C . LEU D 4 62 ? -71.421 1.113 14.341 1.00 126.54 38 LEU Q C 1
ATOM 7656 O O . LEU D 4 62 ? -72.105 1.589 15.242 1.00 132.76 38 LEU Q O 1
ATOM 7661 N N . THR D 4 63 ? -70.398 1.763 13.799 1.00 120.50 39 THR Q N 1
ATOM 7662 C CA . THR D 4 63 ? -70.017 3.095 14.263 1.00 122.51 39 THR Q CA 1
ATOM 7663 C C . THR D 4 63 ? -70.612 4.244 13.461 1.00 118.63 39 THR Q C 1
ATOM 7664 O O . THR D 4 63 ? -70.503 5.401 13.864 1.00 111.57 39 THR Q O 1
ATOM 7668 N N . ASN D 4 64 ? -71.228 3.920 12.328 1.00 126.71 40 ASN Q N 1
ATOM 7669 C CA . ASN D 4 64 ? -71.688 4.923 11.361 1.00 127.08 40 ASN Q CA 1
ATOM 7670 C C . ASN D 4 64 ? -70.554 5.822 10.869 1.00 114.30 40 ASN Q C 1
ATOM 7671 O O . ASN D 4 64 ? -70.785 6.962 10.472 1.00 110.51 40 ASN Q O 1
ATOM 7676 N N . VAL D 4 65 ? -69.334 5.295 10.893 1.00 114.70 41 VAL Q N 1
ATOM 7677 C CA . VAL D 4 65 ? -68.152 6.034 10.458 1.00 116.70 41 VAL Q CA 1
ATOM 7678 C C . VAL D 4 65 ? -67.334 5.218 9.463 1.00 114.94 41 VAL Q C 1
ATOM 7679 O O . VAL D 4 65 ? -66.848 4.136 9.778 1.00 89.79 41 VAL Q O 1
ATOM 7683 N N . LYS D 4 66 ? -67.189 5.753 8.257 1.00 115.90 42 LYS Q N 1
ATOM 7684 C CA . LYS D 4 66 ? -66.451 5.092 7.191 1.00 114.11 42 LYS Q CA 1
ATOM 7685 C C . LYS D 4 66 ? -65.057 5.675 7.089 1.00 107.15 42 LYS Q C 1
ATOM 7686 O O . LYS D 4 66 ? -64.905 6.880 6.977 1.00 104.54 42 LYS Q O 1
ATOM 7692 N N . LEU D 4 67 ? -64.040 4.824 7.128 1.00 108.90 43 LEU Q N 1
ATOM 7693 C CA . LEU D 4 67 ? -62.667 5.285 6.941 1.00 111.14 43 LEU Q CA 1
ATOM 7694 C C . LEU D 4 67 ? -62.158 4.970 5.538 1.00 107.44 43 LEU Q C 1
ATOM 7695 O O . LEU D 4 67 ? -62.028 3.809 5.156 1.00 104.43 43 LEU Q O 1
ATOM 7700 N N . GLN D 4 68 ? -61.875 6.022 4.779 1.00 107.67 44 GLN Q N 1
ATOM 7701 C CA . GLN D 4 68 ? -61.377 5.913 3.421 1.00 115.11 44 GLN Q CA 1
ATOM 7702 C C . GLN D 4 68 ? -59.868 6.107 3.425 1.00 112.84 44 GLN Q C 1
ATOM 7703 O O . GLN D 4 68 ? -59.366 7.124 3.912 1.00 106.05 44 GLN Q O 1
ATOM 7709 N N . SER D 4 69 ? -59.149 5.125 2.890 1.00 115.45 45 SER Q N 1
ATOM 7710 C CA . SER D 4 69 ? -57.690 5.145 2.905 1.00 109.27 45 SER Q CA 1
ATOM 7711 C C . SER D 4 69 ? -57.087 6.065 1.857 1.00 99.16 45 SER Q C 1
ATOM 7712 O O . SER D 4 69 ? -57.426 5.989 0.680 1.00 97.32 45 SER Q O 1
ATOM 7715 N N . VAL D 4 70 ? -56.195 6.947 2.286 1.00 99.66 46 VAL Q N 1
ATOM 7716 C CA . VAL D 4 70 ? -55.331 7.607 1.328 1.00 98.07 46 VAL Q CA 1
ATOM 7717 C C . VAL D 4 70 ? -53.885 7.170 1.569 1.00 98.69 46 VAL Q C 1
ATOM 7718 O O . VAL D 4 70 ? -53.214 7.636 2.486 1.00 101.34 46 VAL Q O 1
ATOM 7722 N N . ALA D 4 71 ? -53.414 6.267 0.720 1.00 102.13 47 ALA Q N 1
ATOM 7723 C CA . ALA D 4 71 ? -52.038 5.803 0.760 1.00 105.62 47 ALA Q CA 1
ATOM 7724 C C . ALA D 4 71 ? -51.729 5.128 -0.560 1.00 118.06 47 ALA Q C 1
ATOM 7725 O O . ALA D 4 71 ? -52.643 4.733 -1.285 1.00 137.68 47 ALA Q O 1
ATOM 7727 N N . ASN D 4 72 ? -50.450 4.976 -0.878 1.00 107.24 48 ASN Q N 1
ATOM 7728 C CA . ASN D 4 72 ? -50.092 4.161 -2.030 1.00 111.51 48 ASN Q CA 1
ATOM 7729 C C . ASN D 4 72 ? -50.101 2.693 -1.631 1.00 101.84 48 ASN Q C 1
ATOM 7730 O O . ASN D 4 72 ? -49.416 2.295 -0.698 1.00 78.76 48 ASN Q O 1
ATOM 7735 N N . LYS D 4 73 ? -50.898 1.896 -2.332 1.00 120.09 49 LYS Q N 1
ATOM 7736 C CA . LYS D 4 73 ? -50.924 0.455 -2.114 1.00 121.40 49 LYS Q CA 1
ATOM 7737 C C . LYS D 4 73 ? -49.743 -0.173 -2.855 1.00 120.39 49 LYS Q C 1
ATOM 7738 O O . LYS D 4 73 ? -49.426 -1.347 -2.673 1.00 132.07 49 LYS Q O 1
ATOM 7744 N N . ALA D 4 74 ? -49.093 0.627 -3.690 1.00 107.40 50 ALA Q N 1
ATOM 7745 C CA . ALA D 4 74 ? -47.915 0.187 -4.416 1.00 107.14 50 ALA Q CA 1
ATOM 7746 C C . ALA D 4 74 ? -46.653 0.423 -3.602 1.00 107.52 50 ALA Q C 1
ATOM 7747 O O . ALA D 4 74 ? -45.583 -0.065 -3.953 1.00 123.76 50 ALA Q O 1
ATOM 7749 N N . ALA D 4 75 ? -46.779 1.174 -2.515 1.00 98.91 51 ALA Q N 1
ATOM 7750 C CA . ALA D 4 75 ? -45.626 1.473 -1.671 1.00 100.28 51 ALA Q CA 1
ATOM 7751 C C . ALA D 4 75 ? -45.150 0.230 -0.932 1.00 107.37 51 ALA Q C 1
ATOM 7752 O O . ALA D 4 75 ? -45.902 -0.737 -0.761 1.00 106.64 51 ALA Q O 1
ATOM 7754 N N . THR D 4 76 ? -43.893 0.259 -0.500 1.00 106.92 52 THR Q N 1
ATOM 7755 C CA . THR D 4 76 ? -43.306 -0.879 0.190 1.00 109.88 52 THR Q CA 1
ATOM 7756 C C . THR D 4 76 ? -43.001 -0.545 1.641 1.00 106.44 52 THR Q C 1
ATOM 7757 O O . THR D 4 76 ? -43.575 -1.132 2.546 1.00 113.33 52 THR Q O 1
ATOM 7761 N N . ASN D 4 77 ? -42.096 0.402 1.858 1.00 105.13 53 ASN Q N 1
ATOM 7762 C CA . ASN D 4 77 ? -41.708 0.784 3.214 1.00 113.71 53 ASN Q CA 1
ATOM 7763 C C . ASN D 4 77 ? -42.736 1.705 3.880 1.00 115.68 53 ASN Q C 1
ATOM 7764 O O . ASN D 4 77 ? -43.016 2.793 3.386 1.00 121.07 53 ASN Q O 1
ATOM 7769 N N . SER D 4 78 ? -43.280 1.270 5.014 1.00 110.67 54 SER Q N 1
ATOM 7770 C CA . SER D 4 78 ? -44.364 1.989 5.684 1.00 99.22 54 SER Q CA 1
ATOM 7771 C C . SER D 4 78 ? -43.894 3.244 6.417 1.00 92.40 54 SER Q C 1
ATOM 7772 O O . SER D 4 78 ? -44.532 4.305 6.328 1.00 93.31 54 SER Q O 1
ATOM 7775 N N . GLN D 4 79 ? -42.790 3.111 7.145 1.00 86.09 55 GLN Q N 1
ATOM 7776 C CA . GLN D 4 79 ? -42.186 4.235 7.854 1.00 99.15 55 GLN Q CA 1
ATOM 7777 C C . GLN D 4 79 ? -41.928 5.394 6.892 1.00 113.47 55 GLN Q C 1
ATOM 7778 O O . GLN D 4 79 ? -42.284 6.553 7.164 1.00 118.61 55 GLN Q O 1
ATOM 7784 N N . GLU D 4 80 ? -41.308 5.050 5.765 1.00 114.26 56 GLU Q N 1
ATOM 7785 C CA . GLU D 4 80 ? -41.020 5.983 4.686 1.00 115.23 56 GLU Q CA 1
ATOM 7786 C C . GLU D 4 80 ? -42.276 6.748 4.287 1.00 113.31 56 GLU Q C 1
ATOM 7787 O O . GLU D 4 80 ? -42.266 7.981 4.194 1.00 128.39 56 GLU Q O 1
ATOM 7793 N N . GLN D 4 81 ? -43.365 6.011 4.074 1.00 88.31 57 GLN Q N 1
ATOM 7794 C CA . GLN D 4 81 ? -44.620 6.623 3.664 1.00 94.61 57 GLN Q CA 1
ATOM 7795 C C . GLN D 4 81 ? -45.177 7.564 4.723 1.00 106.85 57 GLN Q C 1
ATOM 7796 O O . GLN D 4 81 ? -45.715 8.618 4.396 1.00 122.94 57 GLN Q O 1
ATOM 7802 N N . PHE D 4 82 ? -45.054 7.188 5.992 1.00 106.53 58 PHE Q N 1
ATOM 7803 C CA . PHE D 4 82 ? -45.495 8.078 7.060 1.00 113.83 58 PHE Q CA 1
ATOM 7804 C C . PHE D 4 82 ? -44.733 9.390 6.988 1.00 116.23 58 PHE Q C 1
ATOM 7805 O O . PHE D 4 82 ? -45.331 10.479 6.963 1.00 124.16 58 PHE Q O 1
ATOM 7813 N N . ASN D 4 83 ? -43.408 9.277 6.950 1.00 113.15 59 ASN Q N 1
ATOM 7814 C CA . ASN D 4 83 ? -42.549 10.451 6.867 1.00 116.05 59 ASN Q CA 1
ATOM 7815 C C . ASN D 4 83 ? -42.870 11.348 5.677 1.00 123.68 59 ASN Q C 1
ATOM 7816 O O . ASN D 4 83 ? -42.826 12.578 5.786 1.00 123.41 59 ASN Q O 1
ATOM 7821 N N . LEU D 4 84 ? -43.202 10.731 4.545 1.00 126.00 60 LEU Q N 1
ATOM 7822 C CA . LEU D 4 84 ? -43.585 11.489 3.358 1.00 129.92 60 LEU Q CA 1
ATOM 7823 C C . LEU D 4 84 ? -44.930 12.187 3.530 1.00 138.89 60 LEU Q C 1
ATOM 7824 O O . LEU D 4 84 ? -45.110 13.322 3.090 1.00 150.62 60 LEU Q O 1
ATOM 7829 N N . MET D 4 85 ? -45.874 11.507 4.173 1.00 138.50 61 MET Q N 1
ATOM 7830 C CA . MET D 4 85 ? -47.182 12.094 4.438 1.00 141.34 61 MET Q CA 1
ATOM 7831 C C . MET D 4 85 ? -47.067 13.332 5.316 1.00 150.59 61 MET Q C 1
ATOM 7832 O O . MET D 4 85 ? -47.686 14.361 5.041 1.00 153.53 61 MET Q O 1
ATOM 7837 N N . MET D 4 86 ? -46.269 13.229 6.377 1.00 149.91 62 MET Q N 1
ATOM 7838 C CA . MET D 4 86 ? -46.114 14.342 7.306 1.00 151.39 62 MET Q CA 1
ATOM 7839 C C . MET D 4 86 ? -45.501 15.575 6.639 1.00 158.97 62 MET Q C 1
ATOM 7840 O O . MET D 4 86 ? -45.736 16.708 7.063 1.00 169.34 62 MET Q O 1
ATOM 7845 N N . ALA D 4 87 ? -44.714 15.349 5.591 1.00 150.30 63 ALA Q N 1
ATOM 7846 C CA . ALA D 4 87 ? -44.028 16.438 4.905 1.00 145.61 63 ALA Q CA 1
ATOM 7847 C C . ALA D 4 87 ? -44.756 16.949 3.658 1.00 146.28 63 ALA Q C 1
ATOM 7848 O O . ALA D 4 87 ? -44.259 17.839 2.971 1.00 149.85 63 ALA Q O 1
ATOM 7850 N N . SER D 4 88 ? -45.928 16.393 3.363 1.00 146.35 64 SER Q N 1
ATOM 7851 C CA . SER D 4 88 ? -46.625 16.725 2.120 1.00 153.80 64 SER Q CA 1
ATOM 7852 C C . SER D 4 88 ? -47.600 17.897 2.248 1.00 165.47 64 SER Q C 1
ATOM 7853 O O . SER D 4 88 ? -48.308 18.230 1.296 1.00 171.63 64 SER Q O 1
ATOM 7856 N N . GLY D 4 89 ? -47.643 18.511 3.427 1.00 164.53 65 GLY Q N 1
ATOM 7857 C CA . GLY D 4 89 ? -48.452 19.700 3.633 1.00 166.80 65 GLY Q CA 1
ATOM 7858 C C . GLY D 4 89 ? -49.912 19.410 3.912 1.00 172.07 65 GLY Q C 1
ATOM 7859 O O . GLY D 4 89 ? -50.653 20.286 4.360 1.00 178.42 65 GLY Q O 1
ATOM 7860 N N . ASP D 4 90 ? -50.331 18.179 3.643 1.00 170.25 66 ASP Q N 1
ATOM 7861 C CA . ASP D 4 90 ? -51.702 17.764 3.905 1.00 169.94 66 ASP Q CA 1
ATOM 7862 C C . ASP D 4 90 ? -51.733 16.486 4.733 1.00 165.64 66 ASP Q C 1
ATOM 7863 O O . ASP D 4 90 ? -51.087 15.495 4.389 1.00 168.65 66 ASP Q O 1
ATOM 7868 N N . LEU D 4 91 ? -52.499 16.513 5.818 1.00 152.62 67 LEU Q N 1
ATOM 7869 C CA . LEU D 4 91 ? -52.633 15.354 6.689 1.00 127.42 67 LEU Q CA 1
ATOM 7870 C C . LEU D 4 91 ? -54.052 14.824 6.597 1.00 115.70 67 LEU Q C 1
ATOM 7871 O O . LEU D 4 91 ? -54.991 15.583 6.351 1.00 107.76 67 LEU Q O 1
ATOM 7876 N N . PRO D 4 92 ? -54.218 13.510 6.798 1.00 114.23 68 PRO Q N 1
ATOM 7877 C CA . PRO D 4 92 ? -55.553 12.921 6.777 1.00 110.84 68 PRO Q CA 1
ATOM 7878 C C . PRO D 4 92 ? -56.234 13.172 8.110 1.00 113.30 68 PRO Q C 1
ATOM 7879 O O . PRO D 4 92 ? -55.689 13.878 8.954 1.00 118.80 68 PRO Q O 1
ATOM 7883 N N . ASP D 4 93 ? -57.416 12.606 8.299 1.00 111.76 69 ASP Q N 1
ATOM 7884 C CA . ASP D 4 93 ? -58.141 12.790 9.543 1.00 113.43 69 ASP Q CA 1
ATOM 7885 C C . ASP D 4 93 ? -57.590 11.883 10.644 1.00 109.48 69 ASP Q C 1
ATOM 7886 O O . ASP D 4 93 ? -57.571 12.255 11.822 1.00 104.68 69 ASP Q O 1
ATOM 7891 N N . VAL D 4 94 ? -57.141 10.694 10.246 1.00 106.96 70 VAL Q N 1
ATOM 7892 C CA . VAL D 4 94 ? -56.567 9.719 11.171 1.00 102.56 70 VAL Q CA 1
ATOM 7893 C C . VAL D 4 94 ? -55.306 9.092 10.577 1.00 107.52 70 VAL Q C 1
ATOM 7894 O O . VAL D 4 94 ? -55.261 8.776 9.387 1.00 97.24 70 VAL Q O 1
ATOM 7898 N N . VAL D 4 95 ? -54.278 8.914 11.402 1.00 118.04 71 VAL Q N 1
ATOM 7899 C CA . VAL D 4 95 ? -53.064 8.242 10.936 1.00 116.26 71 VAL Q CA 1
ATOM 7900 C C . VAL D 4 95 ? -52.827 6.996 11.774 1.00 118.64 71 VAL Q C 1
ATOM 7901 O O . VAL D 4 95 ? -52.914 7.058 12.992 1.00 126.96 71 VAL Q O 1
ATOM 7905 N N . GLY D 4 96 ? -52.503 5.873 11.142 1.00 111.98 72 GLY Q N 1
ATOM 7906 C CA . GLY D 4 96 ? -52.320 4.648 11.900 1.00 82.67 72 GLY Q CA 1
ATOM 7907 C C . GLY D 4 96 ? -51.249 3.734 11.349 1.00 97.61 72 GLY Q C 1
ATOM 7908 O O . GLY D 4 96 ? -50.822 3.887 10.208 1.00 112.41 72 GLY Q O 1
ATOM 7909 N N . GLY D 4 97 ? -50.809 2.788 12.170 1.00 93.47 73 GLY Q N 1
ATOM 7910 C CA . GLY D 4 97 ? -49.805 1.823 11.755 1.00 94.67 73 GLY Q CA 1
ATOM 7911 C C . GLY D 4 97 ? -48.943 1.292 12.887 1.00 96.30 73 GLY Q C 1
ATOM 7912 O O . GLY D 4 97 ? -49.150 1.626 14.051 1.00 104.24 73 GLY Q O 1
ATOM 7913 N N . ASP D 4 98 ? -47.962 0.466 12.529 1.00 89.54 74 ASP Q N 1
ATOM 7914 C CA . ASP D 4 98 ? -47.070 -0.151 13.504 1.00 90.47 74 ASP Q CA 1
ATOM 7915 C C . ASP D 4 98 ? -45.794 0.660 13.696 1.00 98.89 74 ASP Q C 1
ATOM 7916 O O . ASP D 4 98 ? -45.287 1.269 12.762 1.00 102.66 74 ASP Q O 1
ATOM 7921 N N . ASN D 4 99 ? -45.298 0.666 14.930 1.00 111.67 75 ASN Q N 1
ATOM 7922 C CA . ASN D 4 99 ? -44.029 1.299 15.279 1.00 107.22 75 ASN Q CA 1
ATOM 7923 C C . ASN D 4 99 ? -43.984 2.805 15.033 1.00 115.18 75 ASN Q C 1
ATOM 7924 O O . ASN D 4 99 ? -42.948 3.357 14.679 1.00 124.49 75 ASN Q O 1
ATOM 7929 N N . LEU D 4 100 ? -45.124 3.461 15.212 1.00 84.91 76 LEU Q N 1
ATOM 7930 C CA . LEU D 4 100 ? -45.211 4.912 15.087 1.00 110.37 76 LEU Q CA 1
ATOM 7931 C C . LEU D 4 100 ? -45.162 5.661 16.425 1.00 113.01 76 LEU Q C 1
ATOM 7932 O O . LEU D 4 100 ? -45.260 6.887 16.448 1.00 110.19 76 LEU Q O 1
ATOM 7937 N N . LYS D 4 101 ? -45.013 4.921 17.521 1.00 120.46 77 LYS Q N 1
ATOM 7938 C CA . LYS D 4 101 ? -45.087 5.475 18.881 1.00 127.61 77 LYS Q CA 1
ATOM 7939 C C . LYS D 4 101 ? -44.187 6.685 19.117 1.00 131.17 77 LYS Q C 1
ATOM 7940 O O . LYS D 4 101 ? -44.654 7.742 19.564 1.00 123.45 77 LYS Q O 1
ATOM 7946 N N . ASP D 4 102 ? -42.899 6.519 18.824 1.00 132.54 78 ASP Q N 1
ATOM 7947 C CA . ASP D 4 102 ? -41.928 7.597 18.966 1.00 124.60 78 ASP Q CA 1
ATOM 7948 C C . ASP D 4 102 ? -42.318 8.774 18.082 1.00 113.63 78 ASP Q C 1
ATOM 7949 O O . ASP D 4 102 ? -42.209 9.936 18.490 1.00 106.18 78 ASP Q O 1
ATOM 7954 N N . LYS D 4 103 ? -42.786 8.464 16.877 1.00 110.26 79 LYS Q N 1
ATOM 7955 C CA . LYS D 4 103 ? -43.223 9.494 15.942 1.00 115.33 79 LYS Q CA 1
ATOM 7956 C C . LYS D 4 103 ? -44.521 10.155 16.411 1.00 120.57 79 LYS Q C 1
ATOM 7957 O O . LYS D 4 103 ? -44.722 11.355 16.226 1.00 132.66 79 LYS Q O 1
ATOM 7963 N N . PHE D 4 104 ? -45.396 9.367 17.021 1.00 114.27 80 PHE Q N 1
ATOM 7964 C CA . PHE D 4 104 ? -46.614 9.896 17.618 1.00 117.14 80 PHE Q CA 1
ATOM 7965 C C . PHE D 4 104 ? -46.269 10.931 18.678 1.00 117.72 80 PHE Q C 1
ATOM 7966 O O . PHE D 4 104 ? -46.879 12.000 18.742 1.00 116.76 80 PHE Q O 1
ATOM 7974 N N . ILE D 4 105 ? -45.285 10.605 19.511 1.00 122.82 81 ILE Q N 1
ATOM 7975 C CA . ILE D 4 105 ? -44.853 11.516 20.563 1.00 133.73 81 ILE Q CA 1
ATOM 7976 C C . ILE D 4 105 ? -44.195 12.774 19.997 1.00 134.11 81 ILE Q C 1
ATOM 7977 O O . ILE D 4 105 ? -44.558 13.894 20.379 1.00 141.01 81 ILE Q O 1
ATOM 7982 N N . GLN D 4 106 ? -43.240 12.583 19.087 1.00 117.93 82 GLN Q N 1
ATOM 7983 C CA . GLN D 4 106 ? -42.528 13.700 18.478 1.00 118.65 82 GLN Q CA 1
ATOM 7984 C C . GLN D 4 106 ? -43.471 14.667 17.780 1.00 119.08 82 GLN Q C 1
ATOM 7985 O O . GLN D 4 106 ? -43.517 15.854 18.111 1.00 130.66 82 GLN Q O 1
ATOM 7991 N N . TYR D 4 107 ? -44.224 14.153 16.814 1.00 108.57 83 TYR Q N 1
ATOM 7992 C CA . TYR D 4 107 ? -45.099 14.996 16.009 1.00 114.92 83 TYR Q CA 1
ATOM 7993 C C . TYR D 4 107 ? -46.326 15.463 16.786 1.00 120.47 83 TYR Q C 1
ATOM 7994 O O . TYR D 4 107 ? -46.980 16.433 16.404 1.00 121.45 83 TYR Q O 1
ATOM 8003 N N . GLY D 4 108 ? -46.629 14.776 17.882 1.00 123.27 84 GLY Q N 1
ATOM 8004 C CA . GLY D 4 108 ? -47.676 15.222 18.780 1.00 126.85 84 GLY Q CA 1
ATOM 8005 C C . GLY D 4 108 ? -47.215 16.461 19.523 1.00 129.68 84 GLY Q C 1
ATOM 8006 O O . GLY D 4 108 ? -47.964 17.429 19.665 1.00 124.79 84 GLY Q O 1
ATOM 8007 N N . GLN D 4 109 ? -45.972 16.427 19.993 1.00 138.52 85 GLN Q N 1
ATOM 8008 C CA . GLN D 4 109 ? -45.374 17.576 20.666 1.00 144.66 85 GLN Q CA 1
ATOM 8009 C C . GLN D 4 109 ? -45.233 18.760 19.714 1.00 143.75 85 GLN Q C 1
ATOM 8010 O O . GLN D 4 109 ? -45.278 19.914 20.136 1.00 144.70 85 GLN Q O 1
ATOM 8016 N N . GLU D 4 110 ? -45.062 18.467 18.428 1.00 144.90 86 GLU Q N 1
ATOM 8017 C CA . GLU D 4 110 ? -44.890 19.511 17.426 1.00 149.54 86 GLU Q CA 1
ATOM 8018 C C . GLU D 4 110 ? -46.240 20.001 16.907 1.00 150.66 86 GLU Q C 1
ATOM 8019 O O . GLU D 4 110 ? -46.307 20.954 16.125 1.00 163.14 86 GLU Q O 1
ATOM 8025 N N . GLY D 4 111 ? -47.311 19.343 17.341 1.00 134.48 87 GLY Q N 1
ATOM 8026 C CA . GLY D 4 111 ? -48.656 19.797 17.035 1.00 126.23 87 GLY Q CA 1
ATOM 8027 C C . GLY D 4 111 ? -49.327 19.114 15.858 1.00 115.97 87 GLY Q C 1
ATOM 8028 O O . GLY D 4 111 ? -50.452 19.462 15.499 1.00 105.03 87 GLY Q O 1
ATOM 8029 N N . ALA D 4 112 ? -48.641 18.151 15.250 1.00 112.02 88 ALA Q N 1
ATOM 8030 C CA . ALA D 4 112 ? -49.210 17.396 14.137 1.00 106.93 88 ALA Q CA 1
ATOM 8031 C C . ALA D 4 112 ? -50.364 16.524 14.625 1.00 116.34 88 ALA Q C 1
ATOM 8032 O O . ALA D 4 112 ? -51.298 16.233 13.870 1.00 113.65 88 ALA Q O 1
ATOM 8034 N N . PHE D 4 113 ? -50.289 16.113 15.888 1.00 121.55 89 PHE Q N 1
ATOM 8035 C CA . PHE D 4 113 ? -51.331 15.293 16.495 1.00 119.68 89 PHE Q CA 1
ATOM 8036 C C . PHE D 4 113 ? -51.948 15.980 17.710 1.00 127.39 89 PHE Q C 1
ATOM 8037 O O . PHE D 4 113 ? -51.265 16.666 18.468 1.00 137.44 89 PHE Q O 1
ATOM 8045 N N . VAL D 4 114 ? -53.248 15.777 17.887 1.00 126.25 90 VAL Q N 1
ATOM 8046 C CA . VAL D 4 114 ? -54.008 16.412 18.952 1.00 122.21 90 VAL Q CA 1
ATOM 8047 C C . VAL D 4 114 ? -53.924 15.571 20.222 1.00 134.18 90 VAL Q C 1
ATOM 8048 O O . VAL D 4 114 ? -53.888 14.343 20.143 1.00 135.33 90 VAL Q O 1
ATOM 8052 N N . PRO D 4 115 ? -53.865 16.227 21.399 1.00 142.50 91 PRO Q N 1
ATOM 8053 C CA . PRO D 4 115 ? -53.996 15.500 22.668 1.00 133.10 91 PRO Q CA 1
ATOM 8054 C C . PRO D 4 115 ? -55.380 14.880 22.793 1.00 137.36 91 PRO Q C 1
ATOM 8055 O O . PRO D 4 115 ? -56.378 15.557 22.542 1.00 138.91 91 PRO Q O 1
ATOM 8059 N N . LEU D 4 116 ? -55.435 13.608 23.170 1.00 143.89 92 LEU Q N 1
ATOM 8060 C CA . LEU D 4 116 ? -56.701 12.890 23.285 1.00 149.02 92 LEU Q CA 1
ATOM 8061 C C . LEU D 4 116 ? -57.236 12.857 24.718 1.00 153.63 92 LEU Q C 1
ATOM 8062 O O . LEU D 4 116 ? -58.306 12.305 24.972 1.00 159.48 92 LEU Q O 1
ATOM 8067 N N . ASN D 4 117 ? -56.490 13.456 25.643 1.00 147.54 93 ASN Q N 1
ATOM 8068 C CA . ASN D 4 117 ? -56.793 13.366 27.071 1.00 137.42 93 ASN Q CA 1
ATOM 8069 C C . ASN D 4 117 ? -58.195 13.834 27.455 1.00 140.38 93 ASN Q C 1
ATOM 8070 O O . ASN D 4 117 ? -58.958 13.080 28.060 1.00 138.40 93 ASN Q O 1
ATOM 8075 N N . LYS D 4 118 ? -58.530 15.071 27.104 1.00 147.11 94 LYS Q N 1
ATOM 8076 C CA . LYS D 4 118 ? -59.856 15.607 27.399 1.00 151.08 94 LYS Q CA 1
ATOM 8077 C C . LYS D 4 118 ? -60.924 14.848 26.620 1.00 152.93 94 LYS Q C 1
ATOM 8078 O O . LYS D 4 118 ? -62.011 14.576 27.139 1.00 159.19 94 LYS Q O 1
ATOM 8084 N N . LEU D 4 119 ? -60.603 14.502 25.377 1.00 146.19 95 LEU Q N 1
ATOM 8085 C CA . LEU D 4 119 ? -61.510 13.738 24.527 1.00 142.95 95 LEU Q CA 1
ATOM 8086 C C . LEU D 4 119 ? -61.800 12.362 25.119 1.00 145.15 95 LEU Q C 1
ATOM 8087 O O . LEU D 4 119 ? -62.921 11.861 25.032 1.00 151.01 95 LEU Q O 1
ATOM 8092 N N . ILE D 4 120 ? -60.784 11.755 25.723 1.00 137.18 96 ILE Q N 1
ATOM 8093 C CA . ILE D 4 120 ? -60.955 10.466 26.383 1.00 129.47 96 ILE Q CA 1
ATOM 8094 C C . ILE D 4 120 ? -61.779 10.615 27.656 1.00 132.17 96 ILE Q C 1
ATOM 8095 O O . ILE D 4 120 ? -62.719 9.857 27.887 1.00 124.07 96 ILE Q O 1
ATOM 8100 N N . ASP D 4 121 ? -61.426 11.600 28.473 1.00 142.32 97 ASP Q N 1
ATOM 8101 C CA . ASP D 4 121 ? -62.112 11.815 29.741 1.00 149.97 97 ASP Q CA 1
ATOM 8102 C C . ASP D 4 121 ? -63.600 12.087 29.555 1.00 155.14 97 ASP Q C 1
ATOM 8103 O O . ASP D 4 121 ? -64.432 11.492 30.246 1.00 165.98 97 ASP Q O 1
ATOM 8108 N N . GLN D 4 122 ? -63.935 12.994 28.642 1.00 143.63 98 GLN Q N 1
ATOM 8109 C CA . GLN D 4 122 ? -65.338 13.306 28.386 1.00 138.44 98 GLN Q CA 1
ATOM 8110 C C . GLN D 4 122 ? -66.060 12.262 27.520 1.00 137.40 98 GLN Q C 1
ATOM 8111 O O . GLN D 4 122 ? -67.124 11.765 27.902 1.00 147.90 98 GLN Q O 1
ATOM 8117 N N . TYR D 4 123 ? -65.491 11.943 26.359 1.00 119.33 99 TYR Q N 1
ATOM 8118 C CA . TYR D 4 123 ? -66.184 11.099 25.376 1.00 127.87 99 TYR Q CA 1
ATOM 8119 C C . TYR D 4 123 ? -65.801 9.614 25.248 1.00 106.31 99 TYR Q C 1
ATOM 8120 O O . TYR D 4 123 ? -66.428 8.882 24.487 1.00 105.47 99 TYR Q O 1
ATOM 8129 N N . ALA D 4 124 ? -64.791 9.159 25.976 1.00 115.29 100 ALA Q N 1
ATOM 8130 C CA . ALA D 4 124 ? -64.310 7.789 25.784 1.00 118.41 100 ALA Q CA 1
ATOM 8131 C C . ALA D 4 124 ? -64.208 6.980 27.080 1.00 129.55 100 ALA Q C 1
ATOM 8132 O O . ALA D 4 124 ? -63.108 6.732 27.579 1.00 135.27 100 ALA Q O 1
ATOM 8134 N N . PRO D 4 125 ? -65.358 6.544 27.611 1.00 106.89 101 PRO Q N 1
ATOM 8135 C CA . PRO D 4 125 ? -65.428 5.842 28.895 1.00 112.90 101 PRO Q CA 1
ATOM 8136 C C . PRO D 4 125 ? -64.644 4.534 28.916 1.00 115.30 101 PRO Q C 1
ATOM 8137 O O . PRO D 4 125 ? -64.039 4.200 29.940 1.00 122.21 101 PRO Q O 1
ATOM 8141 N N . HIS D 4 126 ? -64.658 3.805 27.803 1.00 115.13 102 HIS Q N 1
ATOM 8142 C CA . HIS D 4 126 ? -64.010 2.498 27.741 1.00 123.24 102 HIS Q CA 1
ATOM 8143 C C . HIS D 4 126 ? -62.493 2.628 27.840 1.00 128.09 102 HIS Q C 1
ATOM 8144 O O . HIS D 4 126 ? -61.841 1.909 28.597 1.00 132.66 102 HIS Q O 1
ATOM 8151 N N . ILE D 4 127 ? -61.942 3.563 27.079 1.00 102.80 103 ILE Q N 1
ATOM 8152 C CA . ILE D 4 127 ? -60.511 3.830 27.097 1.00 129.25 103 ILE Q CA 1
ATOM 8153 C C . ILE D 4 127 ? -60.081 4.398 28.453 1.00 134.45 103 ILE Q C 1
ATOM 8154 O O . ILE D 4 127 ? -59.056 3.998 29.008 1.00 103.93 103 ILE Q O 1
ATOM 8159 N N . LYS D 4 128 ? -60.880 5.320 28.980 1.00 132.04 104 LYS Q N 1
ATOM 8160 C CA . LYS D 4 128 ? -60.621 5.928 30.282 1.00 128.82 104 LYS Q CA 1
ATOM 8161 C C . LYS D 4 128 ? -60.528 4.850 31.356 1.00 127.02 104 LYS Q C 1
ATOM 8162 O O . LYS D 4 128 ? -59.574 4.820 32.145 1.00 120.52 104 LYS Q O 1
ATOM 8168 N N . ALA D 4 129 ? -61.516 3.955 31.359 1.00 126.01 105 ALA Q N 1
ATOM 8169 C CA . ALA D 4 129 ? -61.564 2.847 32.305 1.00 126.24 105 ALA Q CA 1
ATOM 8170 C C . ALA D 4 129 ? -60.363 1.927 32.133 1.00 120.54 105 ALA Q C 1
ATOM 8171 O O . ALA D 4 129 ? -59.751 1.491 33.118 1.00 118.56 105 ALA Q O 1
ATOM 8173 N N . PHE D 4 130 ? -60.033 1.637 30.875 1.00 117.83 106 PHE Q N 1
ATOM 8174 C CA . PHE D 4 130 ? -58.868 0.815 30.557 1.00 119.79 106 PHE Q CA 1
ATOM 8175 C C . PHE D 4 130 ? -57.594 1.387 31.163 1.00 130.66 106 PHE Q C 1
ATOM 8176 O O . PHE D 4 130 ? -56.819 0.669 31.795 1.00 142.45 106 PHE Q O 1
ATOM 8184 N N . PHE D 4 131 ? -57.379 2.682 30.963 1.00 129.20 107 PHE Q N 1
ATOM 8185 C CA . PHE D 4 131 ? -56.194 3.341 31.495 1.00 135.26 107 PHE Q CA 1
ATOM 8186 C C . PHE D 4 131 ? -56.199 3.417 33.022 1.00 139.88 107 PHE Q C 1
ATOM 8187 O O . PHE D 4 131 ? -55.145 3.348 33.655 1.00 139.45 107 PHE Q O 1
ATOM 8195 N N . LYS D 4 132 ? -57.381 3.554 33.613 1.00 137.40 108 LYS Q N 1
ATOM 8196 C CA . LYS D 4 132 ? -57.479 3.519 35.067 1.00 139.71 108 LYS Q CA 1
ATOM 8197 C C . LYS D 4 132 ? -57.075 2.154 35.607 1.00 132.03 108 LYS Q C 1
ATOM 8198 O O . LYS D 4 132 ? -56.426 2.061 36.648 1.00 139.02 108 LYS Q O 1
ATOM 8204 N N . SER D 4 133 ? -57.452 1.093 34.900 1.00 121.70 109 SER Q N 1
ATOM 8205 C CA . SER D 4 133 ? -57.096 -0.251 35.341 1.00 124.09 109 SER Q CA 1
ATOM 8206 C C . SER D 4 133 ? -55.717 -0.663 34.844 1.00 123.44 109 SER Q C 1
ATOM 8207 O O . SER D 4 133 ? -55.204 -1.725 35.205 1.00 132.38 109 SER Q O 1
ATOM 8210 N N . HIS D 4 134 ? -55.117 0.182 34.011 1.00 114.46 110 HIS Q N 1
ATOM 8211 C CA . HIS D 4 134 ? -53.789 -0.096 33.487 1.00 131.13 110 HIS Q CA 1
ATOM 8212 C C . HIS D 4 134 ? -52.924 1.161 33.501 1.00 149.46 110 HIS Q C 1
ATOM 8213 O O . HIS D 4 134 ? -52.646 1.736 32.445 1.00 166.34 110 HIS Q O 1
ATOM 8220 N N . PRO D 4 135 ? -52.483 1.593 34.695 1.00 139.78 111 PRO Q N 1
ATOM 8221 C CA . PRO D 4 135 ? -51.656 2.797 34.809 1.00 141.70 111 PRO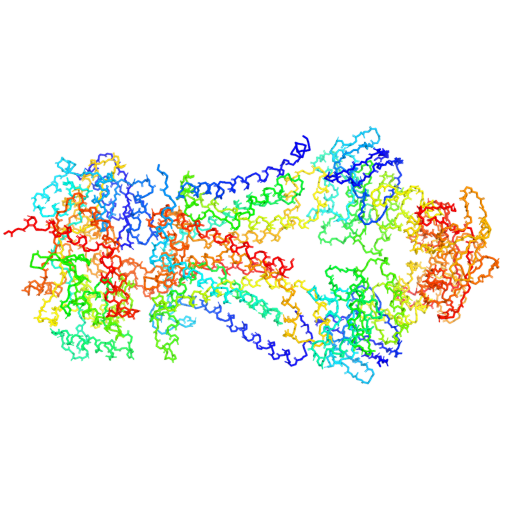 Q CA 1
ATOM 8222 C C . PRO D 4 135 ? -50.293 2.631 34.134 1.00 139.79 111 PRO Q C 1
ATOM 8223 O O . PRO D 4 135 ? -49.721 3.612 33.659 1.00 138.01 111 PRO Q O 1
ATOM 8227 N N . GLU D 4 136 ? -49.790 1.398 34.089 1.00 138.05 112 GLU Q N 1
ATOM 8228 C CA . GLU D 4 136 ? -48.499 1.109 33.475 1.00 136.57 112 GLU Q CA 1
ATOM 8229 C C . GLU D 4 136 ? -48.542 1.318 31.963 1.00 130.26 112 GLU Q C 1
ATOM 8230 O O . GLU D 4 136 ? -47.632 1.912 31.379 1.00 129.02 112 GLU Q O 1
ATOM 8236 N N . VAL D 4 137 ? -49.601 0.810 31.340 1.00 124.97 113 VAL Q N 1
ATOM 8237 C CA . VAL D 4 137 ? -49.813 0.943 29.904 1.00 126.96 113 VAL Q CA 1
ATOM 8238 C C . VAL D 4 137 ? -49.925 2.411 29.513 1.00 132.71 113 VAL Q C 1
ATOM 8239 O O . VAL D 4 137 ? -49.204 2.904 28.625 1.00 136.23 113 VAL Q O 1
ATOM 8243 N N . GLU D 4 138 ? -50.842 3.099 30.189 1.00 130.74 114 GLU Q N 1
ATOM 8244 C CA . GLU D 4 138 ? -51.065 4.522 29.980 1.00 128.19 114 GLU Q CA 1
ATOM 8245 C C . GLU D 4 138 ? -49.773 5.303 30.149 1.00 125.89 114 GLU Q C 1
ATOM 8246 O O . GLU D 4 138 ? -49.470 6.180 29.348 1.00 128.16 114 GLU Q O 1
ATOM 8252 N N . ARG D 4 139 ? -49.011 4.975 31.188 1.00 125.63 115 ARG Q N 1
ATOM 8253 C CA . ARG D 4 139 ? -47.706 5.596 31.397 1.00 134.81 115 ARG Q CA 1
ATOM 8254 C C . ARG D 4 139 ? -46.772 5.343 30.215 1.00 136.70 115 ARG Q C 1
ATOM 8255 O O . ARG D 4 139 ? -46.054 6.244 29.768 1.00 130.51 115 ARG Q O 1
ATOM 8263 N N . ALA D 4 140 ? -46.802 4.115 29.707 1.00 137.51 116 ALA Q N 1
ATOM 8264 C CA . ALA D 4 140 ? -45.953 3.721 28.592 1.00 129.70 116 ALA Q CA 1
ATOM 8265 C C . ALA D 4 140 ? -46.239 4.526 27.322 1.00 132.81 116 ALA Q C 1
ATOM 8266 O O . ALA D 4 140 ? -45.309 4.895 26.603 1.00 135.54 116 ALA Q O 1
ATOM 8268 N N . ILE D 4 141 ? -47.511 4.806 27.041 1.00 133.79 117 ILE Q N 1
ATOM 8269 C CA . ILE D 4 141 ? -47.832 5.559 25.820 1.00 131.88 117 ILE Q CA 1
ATOM 8270 C C . ILE D 4 141 ? -47.760 7.079 25.953 1.00 134.05 117 ILE Q C 1
ATOM 8271 O O . ILE D 4 141 ? -47.887 7.796 24.958 1.00 131.27 117 ILE Q O 1
ATOM 8276 N N . LYS D 4 142 ? -47.559 7.570 27.172 1.00 134.18 118 LYS Q N 1
ATOM 8277 C CA . LYS D 4 142 ? -47.542 9.010 27.406 1.00 128.88 118 LYS Q CA 1
ATOM 8278 C C . LYS D 4 142 ? -46.268 9.678 26.890 1.00 121.13 118 LYS Q C 1
ATOM 8279 O O . LYS D 4 142 ? -45.187 9.085 26.891 1.00 113.15 118 LYS Q O 1
ATOM 8285 N N . ALA D 4 143 ? -46.418 10.918 26.431 1.00 125.32 119 ALA Q N 1
ATOM 8286 C CA . ALA D 4 143 ? -45.293 11.751 26.027 1.00 133.57 119 ALA Q CA 1
ATOM 8287 C C . ALA D 4 143 ? -44.717 12.470 27.252 1.00 139.47 119 ALA Q C 1
ATOM 8288 O O . ALA D 4 143 ? -45.371 12.537 28.295 1.00 140.96 119 ALA Q O 1
ATOM 8290 N N . PRO D 4 144 ? -43.486 12.992 27.140 1.00 140.44 120 PRO Q N 1
ATOM 8291 C CA . PRO D 4 144 ? -42.880 13.777 28.221 1.00 140.66 120 PRO Q CA 1
ATOM 8292 C C . PRO D 4 144 ? -43.742 14.945 28.704 1.00 139.69 120 PRO Q C 1
ATOM 8293 O O . PRO D 4 144 ? -43.583 15.372 29.850 1.00 136.71 120 PRO Q O 1
ATOM 8297 N N . ASP D 4 145 ? -44.630 15.454 27.854 1.00 136.45 121 ASP Q N 1
ATOM 8298 C CA . ASP D 4 145 ? -45.490 16.566 28.249 1.00 136.07 121 ASP Q CA 1
ATOM 8299 C C . ASP D 4 145 ? -46.711 16.092 29.031 1.00 153.40 121 ASP Q C 1
ATOM 8300 O O . ASP D 4 145 ? -47.527 16.900 29.474 1.00 164.01 121 ASP Q O 1
ATOM 8305 N N . GLY D 4 146 ? -46.830 14.777 29.193 1.00 160.16 122 GLY Q N 1
ATOM 8306 C CA . GLY D 4 146 ? -47.920 14.193 29.955 1.00 157.07 122 GLY Q CA 1
ATOM 8307 C C . GLY D 4 146 ? -49.159 13.929 29.120 1.00 149.73 122 GLY Q C 1
ATOM 8308 O O . GLY D 4 146 ? -50.206 13.561 29.648 1.00 158.52 122 GLY Q O 1
ATOM 8309 N N . ASN D 4 147 ? -49.038 14.107 27.812 1.00 134.60 123 ASN Q N 1
ATOM 8310 C CA . ASN D 4 147 ? -50.176 13.964 26.914 1.00 134.83 123 ASN Q CA 1
ATOM 8311 C C . ASN D 4 147 ? -50.201 12.618 26.203 1.00 133.03 123 ASN Q C 1
ATOM 8312 O O . ASN D 4 147 ? -49.155 12.045 25.896 1.00 129.43 123 ASN Q O 1
ATOM 8317 N N . ILE D 4 148 ? -51.406 12.115 25.952 1.00 133.72 124 ILE Q N 1
ATOM 8318 C CA . ILE D 4 148 ? -51.588 10.912 25.146 1.00 129.96 124 ILE Q CA 1
ATOM 8319 C C . ILE D 4 148 ? -51.993 11.307 23.728 1.00 137.15 124 ILE Q C 1
ATOM 8320 O O . ILE D 4 148 ? -53.107 11.790 23.504 1.00 130.65 124 ILE Q O 1
ATOM 8325 N N . TYR D 4 149 ? -51.087 11.104 22.777 1.00 140.04 125 TYR Q N 1
ATOM 8326 C CA . TYR D 4 149 ? -51.318 11.544 21.406 1.00 133.92 125 TYR Q CA 1
ATOM 8327 C C . TYR D 4 149 ? -51.865 10.458 20.485 1.00 128.20 125 TYR Q C 1
ATOM 8328 O O . TYR D 4 149 ? -52.185 10.727 19.326 1.00 119.83 125 TYR Q O 1
ATOM 8337 N N . PHE D 4 150 ? -51.979 9.237 20.997 1.00 128.78 126 PHE Q N 1
ATOM 8338 C CA . PHE D 4 150 ? -52.479 8.123 20.194 1.00 119.06 126 PHE Q CA 1
ATOM 8339 C C . PHE D 4 150 ? -53.106 7.026 21.054 1.00 116.21 126 PHE Q C 1
ATOM 8340 O O . PHE D 4 150 ? -52.781 6.872 22.232 1.00 122.20 126 PHE Q O 1
ATOM 8348 N N . ILE D 4 151 ? -54.013 6.262 20.456 1.00 106.33 127 ILE Q N 1
ATOM 8349 C CA . ILE D 4 151 ? -54.601 5.123 21.139 1.00 110.54 127 ILE Q CA 1
ATOM 8350 C C . ILE D 4 151 ? -53.904 3.860 20.646 1.00 117.52 127 ILE Q C 1
ATOM 8351 O O . ILE D 4 151 ? -53.936 3.547 19.457 1.00 126.36 127 ILE Q O 1
ATOM 8356 N N . PRO D 4 152 ? -53.247 3.148 21.567 1.00 113.31 128 PRO Q N 1
ATOM 8357 C CA . PRO D 4 152 ? -52.334 2.041 21.270 1.00 105.98 128 PRO Q CA 1
ATOM 8358 C C . PRO D 4 152 ? -52.987 0.698 20.963 1.00 112.31 128 PRO Q C 1
ATOM 8359 O O . PRO D 4 152 ? -54.134 0.447 21.325 1.00 121.77 128 PRO Q O 1
ATOM 8363 N N . TYR D 4 153 ? -52.223 -0.153 20.283 1.00 107.53 129 TYR Q N 1
ATOM 8364 C CA . TYR D 4 153 ? -52.531 -1.569 20.139 1.00 100.74 129 TYR Q CA 1
ATOM 8365 C C . TYR D 4 153 ? -52.172 -2.226 21.463 1.00 109.61 129 TYR Q C 1
ATOM 8366 O O . TYR D 4 153 ? -51.032 -2.159 21.913 1.00 113.13 129 TYR Q O 1
ATOM 8375 N N . VAL D 4 154 ? -53.154 -2.861 22.093 1.00 118.90 130 VAL Q N 1
ATOM 8376 C CA . VAL D 4 154 ? -52.917 -3.541 23.358 1.00 121.68 130 VAL Q CA 1
ATOM 8377 C C . VAL D 4 154 ? -53.031 -5.046 23.177 1.00 116.61 130 VAL Q C 1
ATOM 8378 O O . VAL D 4 154 ? -54.132 -5.572 23.023 1.00 122.83 130 VAL Q O 1
ATOM 8382 N N . PRO D 4 155 ? -51.885 -5.742 23.191 1.00 106.08 131 PRO Q N 1
ATOM 8383 C CA . PRO D 4 155 ? -51.825 -7.200 23.053 1.00 103.34 131 PRO Q CA 1
ATOM 8384 C C . PRO D 4 155 ? -52.412 -7.917 24.258 1.00 108.52 131 PRO Q C 1
ATOM 8385 O O . PRO D 4 155 ? -52.554 -7.316 25.324 1.00 124.23 131 PRO Q O 1
ATOM 8389 N N . ASP D 4 156 ? -52.765 -9.185 24.085 1.00 105.72 132 ASP Q N 1
ATOM 8390 C CA . ASP D 4 156 ? -53.262 -9.989 25.197 1.00 110.12 132 ASP Q CA 1
ATOM 8391 C C . ASP D 4 156 ? -52.615 -11.364 25.192 1.00 113.39 132 ASP Q C 1
ATOM 8392 O O . ASP D 4 156 ? -52.721 -12.111 24.220 1.00 122.88 132 ASP Q O 1
ATOM 8397 N N . GLY D 4 157 ? -51.917 -11.683 26.275 1.00 108.74 133 GLY Q N 1
ATOM 8398 C CA . GLY D 4 157 ? -51.210 -12.944 26.376 1.00 112.91 133 GLY Q CA 1
ATOM 8399 C C . GLY D 4 157 ? -49.966 -12.794 27.226 1.00 116.79 133 GLY Q C 1
ATOM 8400 O O . GLY D 4 157 ? -49.718 -11.729 27.797 1.00 119.63 133 GLY Q O 1
ATOM 8401 N N . VAL D 4 158 ? -49.172 -13.862 27.302 1.00 115.52 134 VAL Q N 1
ATOM 8402 C CA . VAL D 4 158 ? -47.972 -13.858 28.127 1.00 120.22 134 VAL Q CA 1
ATOM 8403 C C . VAL D 4 158 ? -46.715 -14.171 27.314 1.00 114.00 134 VAL Q C 1
ATOM 8404 O O . VAL D 4 158 ? -45.858 -13.308 27.126 1.00 108.55 134 VAL Q O 1
ATOM 8408 N N . VAL D 4 159 ? -46.597 -15.416 26.864 1.00 112.72 135 VAL Q N 1
ATOM 8409 C CA . VAL D 4 159 ? -45.484 -15.821 26.009 1.00 113.37 135 VAL Q CA 1
ATOM 8410 C C . VAL D 4 159 ? -45.743 -15.424 24.564 1.00 129.08 135 VAL Q C 1
ATOM 8411 O O . VAL D 4 159 ? -46.889 -15.252 24.154 1.00 137.27 135 VAL Q O 1
ATOM 8415 N N . ALA D 4 160 ? -44.670 -15.269 23.795 1.00 132.31 136 ALA Q N 1
ATOM 8416 C CA . ALA D 4 160 ? -44.792 -14.930 22.383 1.00 121.73 136 ALA Q CA 1
ATOM 8417 C C . ALA D 4 160 ? -44.119 -15.974 21.499 1.00 118.40 136 ALA Q C 1
ATOM 8418 O O . ALA D 4 160 ? -44.789 -16.796 20.875 1.00 117.71 136 ALA Q O 1
ATOM 8420 N N . ARG D 4 161 ? -42.790 -15.947 21.473 1.00 118.93 137 ARG Q N 1
ATOM 8421 C CA . ARG D 4 161 ? -42.015 -16.829 20.604 1.00 124.14 137 ARG Q CA 1
ATOM 8422 C C . ARG D 4 161 ? -41.324 -17.960 21.359 1.00 135.33 137 ARG Q C 1
ATOM 8423 O O . ARG D 4 161 ? -40.945 -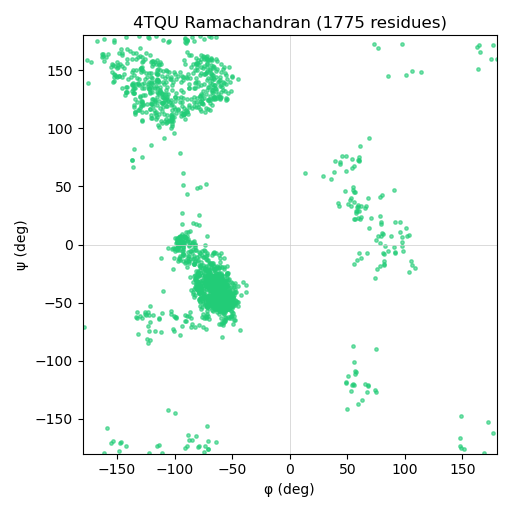17.813 22.520 1.00 149.56 137 ARG Q O 1
ATOM 8431 N N . GLY D 4 162 ? -41.163 -19.090 20.679 1.00 126.05 138 GLY Q N 1
ATOM 8432 C CA . GLY D 4 162 ? -40.467 -20.234 21.231 1.00 126.26 138 GLY Q CA 1
ATOM 8433 C C . GLY D 4 162 ? -39.745 -20.967 20.121 1.00 135.53 138 GLY Q C 1
ATOM 8434 O O . GLY D 4 162 ? -39.962 -20.684 18.938 1.00 147.43 138 GLY Q O 1
ATOM 8435 N N . TYR D 4 163 ? -38.873 -21.898 20.497 1.00 127.32 139 TYR Q N 1
ATOM 8436 C CA . TYR D 4 163 ? -38.085 -22.635 19.518 1.00 128.89 139 TYR Q CA 1
ATOM 8437 C C . TYR D 4 163 ? -38.839 -23.869 19.034 1.00 133.31 139 TYR Q C 1
ATOM 8438 O O . TYR D 4 163 ? -39.410 -24.611 19.835 1.00 126.33 139 TYR Q O 1
ATOM 8447 N N . PHE D 4 164 ? -38.841 -24.078 17.721 1.00 139.74 140 PHE Q N 1
ATOM 8448 C CA . PHE D 4 164 ? -39.549 -25.207 17.126 1.00 137.96 140 PHE Q CA 1
ATOM 8449 C C . PHE D 4 164 ? -38.651 -26.015 16.203 1.00 138.83 140 PHE Q C 1
ATOM 8450 O O . PHE D 4 164 ? -37.917 -25.454 15.385 1.00 142.93 140 PHE Q O 1
ATOM 8458 N N . ILE D 4 165 ? -38.717 -27.337 16.331 1.00 138.64 141 ILE Q N 1
ATOM 8459 C CA . ILE D 4 165 ? -37.878 -28.206 15.513 1.00 143.16 141 ILE Q CA 1
ATOM 8460 C C . ILE D 4 165 ? -38.694 -29.356 14.925 1.00 146.53 141 ILE Q C 1
ATOM 8461 O O . ILE D 4 165 ? -39.805 -29.635 15.379 1.00 152.02 141 ILE Q O 1
ATOM 8466 N N . ARG D 4 166 ? -38.140 -30.026 13.921 1.00 146.80 142 ARG Q N 1
ATOM 8467 C CA . ARG D 4 166 ? -38.858 -31.093 13.244 1.00 147.93 142 ARG Q CA 1
ATOM 8468 C C . ARG D 4 166 ? -38.597 -32.391 13.984 1.00 156.49 142 ARG Q C 1
ATOM 8469 O O . ARG D 4 166 ? -37.478 -32.905 13.967 1.00 151.43 142 ARG Q O 1
ATOM 8477 N N . GLU D 4 167 ? -39.635 -32.927 14.615 1.00 163.31 143 GLU Q N 1
ATOM 8478 C CA . GLU D 4 167 ? -39.506 -34.169 15.362 1.00 164.40 143 GLU Q CA 1
ATOM 8479 C C . GLU D 4 167 ? -39.340 -35.331 14.397 1.00 166.25 143 GLU Q C 1
ATOM 8480 O O . GLU D 4 167 ? -38.602 -36.273 14.668 1.00 166.21 143 GLU Q O 1
ATOM 8486 N N . ASP D 4 168 ? -40.021 -35.246 13.262 1.00 169.26 144 ASP Q N 1
ATOM 8487 C CA . ASP D 4 168 ? -39.974 -36.300 12.256 1.00 168.82 144 ASP Q CA 1
ATOM 8488 C C . ASP D 4 168 ? -38.599 -36.438 11.622 1.00 168.00 144 ASP Q C 1
ATOM 8489 O O . ASP D 4 168 ? -38.191 -37.536 11.254 1.00 169.19 144 ASP Q O 1
ATOM 8494 N N . TRP D 4 169 ? -37.892 -35.319 11.479 1.00 163.32 145 TRP Q N 1
ATOM 8495 C CA . TRP D 4 169 ? -36.529 -35.348 10.963 1.00 157.99 145 TRP Q CA 1
ATOM 8496 C C . TRP D 4 169 ? -35.587 -35.938 11.999 1.00 162.98 145 TRP Q C 1
ATOM 8497 O O . TRP D 4 169 ? -34.605 -36.601 11.662 1.00 171.58 145 TRP Q O 1
ATOM 8508 N N . LEU D 4 170 ? -35.891 -35.687 13.268 1.00 151.13 146 LEU Q N 1
ATOM 8509 C CA . LEU D 4 170 ? -35.113 -36.251 14.354 1.00 141.33 146 LEU Q CA 1
ATOM 8510 C C . LEU D 4 170 ? -35.311 -37.762 14.394 1.00 146.45 146 LEU Q C 1
ATOM 8511 O O . LEU D 4 170 ? -34.368 -38.512 14.642 1.00 153.34 146 LEU Q O 1
ATOM 8516 N N . LYS D 4 171 ? -36.537 -38.201 14.128 1.00 147.05 147 LYS Q N 1
ATOM 8517 C CA . LYS D 4 171 ? -36.875 -39.619 14.191 1.00 159.85 147 LYS Q CA 1
ATOM 8518 C C . LYS D 4 171 ? -36.368 -40.388 12.973 1.00 164.05 147 LYS Q C 1
ATOM 8519 O O . LYS D 4 171 ? -35.901 -41.519 13.096 1.00 170.76 147 LYS Q O 1
ATOM 8525 N N . LYS D 4 172 ? -36.466 -39.774 11.800 1.00 163.02 148 LYS Q N 1
ATOM 8526 C CA . LYS D 4 172 ? -35.983 -40.391 10.569 1.00 168.06 148 LYS Q CA 1
ATOM 8527 C C . LYS D 4 172 ? -34.476 -40.575 10.615 1.00 169.85 148 LYS Q C 1
ATOM 8528 O O . LYS D 4 172 ? -33.939 -41.544 10.080 1.00 172.17 148 LYS Q O 1
ATOM 8534 N N . LEU D 4 173 ? -33.799 -39.634 11.259 1.00 173.35 149 LEU Q N 1
ATOM 8535 C CA . LEU D 4 173 ? -32.352 -39.680 11.382 1.00 181.13 149 LEU Q CA 1
ATOM 8536 C C . LEU D 4 173 ? -31.952 -40.321 12.705 1.00 185.37 149 LEU Q C 1
ATOM 8537 O O . LEU D 4 173 ? -30.766 -40.412 13.026 1.00 184.69 149 LEU Q O 1
ATOM 8542 N N . ASN D 4 174 ? -32.959 -40.763 13.460 1.00 191.57 150 ASN Q N 1
ATOM 8543 C CA . ASN D 4 174 ? -32.765 -41.393 14.769 1.00 195.32 150 ASN Q CA 1
ATOM 8544 C C . ASN D 4 174 ? -31.992 -40.510 15.750 1.00 181.51 150 ASN Q C 1
ATOM 8545 O O . ASN D 4 174 ? -31.083 -40.975 16.441 1.00 173.46 150 ASN Q O 1
ATOM 8550 N N . LEU D 4 175 ? -32.366 -39.235 15.804 1.00 172.37 151 LEU Q N 1
ATOM 8551 C CA . LEU D 4 175 ? -31.692 -38.266 16.657 1.00 160.82 151 LEU Q CA 1
ATOM 8552 C C . LEU D 4 175 ? -32.589 -37.813 17.804 1.00 158.90 151 LEU Q C 1
ATOM 8553 O O . LEU D 4 175 ? -33.803 -37.689 17.650 1.00 162.68 151 LEU Q O 1
ATOM 8558 N N . LYS D 4 176 ? -31.978 -37.573 18.957 1.00 154.47 152 LYS Q N 1
ATOM 8559 C CA . LYS D 4 176 ? -32.692 -37.088 20.130 1.00 146.55 152 LYS Q CA 1
ATOM 8560 C C . LYS D 4 176 ? -32.705 -35.564 20.094 1.00 147.66 152 LYS Q C 1
ATOM 8561 O O . LYS D 4 176 ? -31.733 -34.952 19.652 1.00 153.28 152 LYS Q O 1
ATOM 8567 N N . PRO D 4 177 ? -33.814 -34.944 20.534 1.00 147.40 153 PRO Q N 1
ATOM 8568 C CA . PRO D 4 177 ? -33.894 -33.483 20.640 1.00 146.70 153 PRO Q CA 1
ATOM 8569 C C . PRO D 4 177 ? -32.739 -32.902 21.457 1.00 156.28 153 PRO Q C 1
ATOM 8570 O O . PRO D 4 177 ? -32.466 -33.384 22.558 1.00 165.06 153 PRO Q O 1
ATOM 8574 N N . PRO D 4 178 ? -32.064 -31.873 20.917 1.00 159.40 154 PRO Q N 1
ATOM 8575 C CA . PRO D 4 178 ? -30.866 -31.298 21.542 1.00 159.02 154 PRO Q CA 1
ATOM 8576 C C . PRO D 4 178 ? -31.161 -30.592 22.863 1.00 151.80 154 PRO Q C 1
ATOM 8577 O O . PRO D 4 178 ? -32.067 -29.767 22.933 1.00 145.71 154 PRO Q O 1
ATOM 8581 N N . GLN D 4 179 ? -30.399 -30.918 23.902 1.00 158.61 155 GLN Q N 1
ATOM 8582 C CA . GLN D 4 179 ? -30.558 -30.258 25.192 1.00 164.42 155 GLN Q CA 1
ATOM 8583 C C . GLN D 4 179 ? -29.630 -29.052 25.342 1.00 164.93 155 GLN Q C 1
ATOM 8584 O O . GLN D 4 179 ? -29.811 -28.227 26.234 1.00 166.57 155 GLN Q O 1
ATOM 8590 N N . ASN D 4 180 ? -28.648 -28.943 24.455 1.00 169.33 156 ASN Q N 1
ATOM 8591 C CA . ASN D 4 180 ? -27.652 -27.881 24.551 1.00 175.77 156 ASN Q CA 1
ATOM 8592 C C . ASN D 4 180 ? -27.248 -27.307 23.199 1.00 177.02 156 ASN Q C 1
ATOM 8593 O O . ASN D 4 180 ? -27.582 -27.864 22.152 1.00 179.83 156 ASN Q O 1
ATOM 8598 N N . ILE D 4 181 ? -26.531 -26.189 23.237 1.00 170.84 157 ILE Q N 1
ATOM 8599 C CA . ILE D 4 181 ? -26.082 -25.512 22.026 1.00 158.36 157 ILE Q CA 1
ATOM 8600 C C . ILE D 4 181 ? -25.209 -26.408 21.148 1.00 163.91 157 ILE Q C 1
ATOM 8601 O O . ILE D 4 181 ? -25.368 -26.427 19.930 1.00 166.61 157 ILE Q O 1
ATOM 8606 N N . ASP D 4 182 ? -24.300 -27.157 21.766 1.00 168.07 158 ASP Q N 1
ATOM 8607 C CA . ASP D 4 182 ? -23.415 -28.044 21.015 1.00 170.62 158 ASP Q CA 1
ATOM 8608 C C . ASP D 4 182 ? -24.220 -29.129 20.301 1.00 168.13 158 ASP Q C 1
ATOM 8609 O O . ASP D 4 182 ? -24.007 -29.403 19.112 1.00 171.52 158 ASP Q O 1
ATOM 8614 N N . GLU D 4 183 ? -25.153 -29.732 21.034 1.00 155.49 159 GLU Q N 1
ATOM 8615 C CA . GLU D 4 183 ? -26.021 -30.758 20.470 1.00 152.08 159 GLU Q CA 1
ATOM 8616 C C . GLU D 4 183 ? -26.865 -30.211 19.326 1.00 153.52 159 GLU Q C 1
ATOM 8617 O O . GLU D 4 183 ? -27.114 -30.911 18.349 1.00 156.53 159 GLU Q O 1
ATOM 8623 N N . LEU D 4 184 ? -27.298 -28.959 19.443 1.00 149.85 160 LEU Q N 1
ATOM 8624 C CA . LEU D 4 184 ? -28.086 -28.339 18.382 1.00 147.79 160 LEU Q CA 1
ATOM 8625 C C . LEU D 4 184 ? -27.229 -28.014 17.161 1.00 148.80 160 LEU Q C 1
ATOM 8626 O O . LEU D 4 184 ? -27.701 -28.097 16.031 1.00 153.59 160 LEU Q O 1
ATOM 8631 N N . TYR D 4 185 ? -25.976 -27.634 17.394 1.00 142.33 161 TYR Q N 1
ATOM 8632 C CA . TYR D 4 185 ? -25.020 -27.432 16.313 1.00 145.20 161 TYR Q CA 1
ATOM 8633 C C . TYR D 4 185 ? -24.920 -28.742 15.545 1.00 153.02 161 TYR Q C 1
ATOM 8634 O O . TYR D 4 185 ? -25.042 -28.764 14.319 1.00 153.71 161 TYR Q O 1
ATOM 8643 N N . THR D 4 186 ? -24.702 -29.830 16.275 1.00 162.84 162 THR Q N 1
ATOM 8644 C CA . THR D 4 186 ? -24.566 -31.149 15.660 1.00 165.06 162 THR Q CA 1
ATOM 8645 C C . THR D 4 186 ? -25.834 -31.578 14.909 1.00 162.92 162 THR Q C 1
ATOM 8646 O O . THR D 4 186 ? -25.756 -32.174 13.830 1.00 161.65 162 THR Q O 1
ATOM 8650 N N . VAL D 4 187 ? -26.993 -31.263 15.480 1.00 158.42 163 VAL Q N 1
ATOM 8651 C CA . VAL D 4 187 ? -28.280 -31.605 14.873 1.00 151.52 163 VAL Q CA 1
ATOM 8652 C C . VAL D 4 187 ? -28.526 -30.823 13.584 1.00 150.29 163 VAL Q C 1
ATOM 8653 O O . VAL D 4 187 ? -28.981 -31.383 12.589 1.00 156.84 163 VAL Q O 1
ATOM 8657 N N . LEU D 4 188 ? -28.219 -29.531 13.605 1.00 141.79 164 LEU Q N 1
ATOM 8658 C CA . LEU D 4 188 ? -28.381 -28.687 12.429 1.00 144.61 164 LEU Q CA 1
ATOM 8659 C C . LEU D 4 188 ? -27.347 -29.041 11.371 1.00 148.57 164 LEU Q C 1
ATOM 8660 O O . LEU D 4 188 ? -27.553 -28.800 10.183 1.00 153.99 164 LEU Q O 1
ATOM 8665 N N . LYS D 4 189 ? -26.227 -29.607 11.810 1.00 148.05 165 LYS Q N 1
ATOM 8666 C CA . LYS D 4 189 ? -25.197 -30.063 10.889 1.00 151.24 165 LYS Q CA 1
ATOM 8667 C C . LYS D 4 189 ? -25.648 -31.347 10.209 1.00 159.22 165 LYS Q C 1
ATOM 8668 O O . LYS D 4 189 ? -25.391 -31.563 9.022 1.00 161.44 165 LYS Q O 1
ATOM 8674 N N . ALA D 4 190 ? -26.327 -32.198 10.972 1.00 169.00 166 ALA Q N 1
ATOM 8675 C CA . ALA D 4 190 ? -26.909 -33.417 10.428 1.00 175.38 166 ALA Q CA 1
ATOM 8676 C C . ALA D 4 190 ? -28.036 -33.065 9.463 1.00 176.77 166 ALA Q C 1
ATOM 8677 O O . ALA D 4 190 ? -28.232 -33.738 8.448 1.00 179.70 166 ALA Q O 1
ATOM 8679 N N . PHE D 4 191 ? -28.775 -32.009 9.794 1.00 170.95 167 PHE Q N 1
ATOM 8680 C CA . PHE D 4 191 ? -29.816 -31.485 8.922 1.00 164.84 167 PHE Q CA 1
ATOM 8681 C C . PHE D 4 191 ? -29.181 -30.991 7.637 1.00 160.29 167 PHE Q C 1
ATOM 8682 O O . PHE D 4 191 ? -29.701 -31.214 6.550 1.00 155.61 167 PHE Q O 1
ATOM 8690 N N . LYS D 4 192 ? -28.044 -30.318 7.774 1.00 159.89 168 LYS Q N 1
ATOM 8691 C CA . LYS D 4 192 ? -27.353 -29.737 6.634 1.00 155.87 168 LYS Q CA 1
ATOM 8692 C C . LYS D 4 192 ? -26.811 -30.809 5.702 1.00 157.78 168 LYS Q C 1
ATOM 8693 O O . LYS D 4 192 ? -26.857 -30.659 4.477 1.00 157.75 168 LYS Q O 1
ATOM 8699 N N . GLU D 4 193 ? -26.308 -31.893 6.283 1.00 157.52 169 GLU Q N 1
ATOM 8700 C CA . GLU D 4 193 ? -25.512 -32.845 5.516 1.00 158.98 169 GLU Q CA 1
ATOM 8701 C C . GLU D 4 193 ? -26.263 -34.035 4.909 1.00 163.17 169 GLU Q C 1
ATOM 8702 O O . GLU D 4 193 ? -26.433 -34.092 3.692 1.00 166.65 169 GLU Q O 1
ATOM 8708 N N . LYS D 4 194 ? -26.725 -34.979 5.723 1.00 166.22 170 LYS Q N 1
ATOM 8709 C CA . LYS D 4 194 ? -27.336 -36.159 5.123 1.00 175.46 170 LYS Q CA 1
ATOM 8710 C C . LYS D 4 194 ? -28.861 -36.148 5.159 1.00 174.83 170 LYS Q C 1
ATOM 8711 O O . LYS D 4 194 ? -29.470 -36.438 6.193 1.00 173.21 170 LYS Q O 1
ATOM 8717 N N . ASP D 4 195 ? -29.447 -35.822 4.007 1.00 167.50 171 ASP Q N 1
ATOM 8718 C CA . ASP D 4 195 ? -30.845 -36.111 3.648 1.00 164.11 171 ASP Q CA 1
ATOM 8719 C C . ASP D 4 195 ? -31.909 -36.218 4.746 1.00 166.49 171 ASP Q C 1
ATOM 8720 O O . ASP D 4 195 ? -32.551 -37.261 4.878 1.00 166.38 171 ASP Q O 1
ATOM 8725 N N . PRO D 4 196 ? -32.109 -35.151 5.532 1.00 169.07 172 PRO Q N 1
ATOM 8726 C CA . PRO D 4 196 ? -33.217 -35.224 6.488 1.00 168.02 172 PRO Q CA 1
ATOM 8727 C C . PRO D 4 196 ? -34.565 -35.212 5.770 1.00 169.45 172 PRO Q C 1
ATOM 8728 O O . PRO D 4 196 ? -35.541 -35.745 6.296 1.00 169.87 172 PRO Q O 1
ATOM 8732 N N . ASN D 4 197 ? -34.610 -34.620 4.580 1.00 169.51 173 ASN Q N 1
ATOM 8733 C CA . ASN D 4 197 ? -35.842 -34.561 3.794 1.00 166.13 173 ASN Q CA 1
ATOM 8734 C C . ASN D 4 197 ? -35.956 -35.724 2.809 1.00 164.06 173 ASN Q C 1
ATOM 8735 O O . ASN D 4 197 ? -36.946 -35.848 2.086 1.00 158.20 173 ASN Q O 1
ATOM 8740 N N . GLY D 4 198 ? -34.924 -36.561 2.785 1.00 170.83 174 GLY Q N 1
ATOM 8741 C CA . GLY D 4 198 ? -34.946 -37.810 2.043 1.00 176.90 174 GLY Q CA 1
ATOM 8742 C C . GLY D 4 198 ? -35.148 -37.725 0.540 1.00 173.07 174 GLY Q C 1
ATOM 8743 O O . GLY D 4 198 ? -35.684 -38.654 -0.063 1.00 175.42 174 GLY Q O 1
ATOM 8744 N N . ASN D 4 199 ? -34.727 -36.625 -0.073 1.00 167.86 175 ASN Q N 1
ATOM 8745 C CA . ASN D 4 199 ? -34.842 -36.488 -1.524 1.00 170.92 175 ASN Q CA 1
ATOM 8746 C C . ASN D 4 199 ? -33.571 -36.835 -2.300 1.00 177.98 175 ASN Q C 1
ATOM 8747 O O . ASN D 4 199 ? -33.537 -36.724 -3.526 1.00 176.42 175 ASN Q O 1
ATOM 8752 N N . GLY D 4 200 ? -32.525 -37.239 -1.581 1.00 186.17 176 GLY Q N 1
ATOM 8753 C CA . GLY D 4 200 ? -31.258 -37.589 -2.202 1.00 188.79 176 GLY Q CA 1
ATOM 8754 C C . GLY D 4 200 ? -30.394 -36.385 -2.536 1.00 180.74 176 GLY Q C 1
ATOM 8755 O O . GLY D 4 200 ? -29.369 -36.510 -3.206 1.00 175.55 176 GLY Q O 1
ATOM 8756 N N . LYS D 4 201 ? -30.805 -35.213 -2.063 1.00 177.99 177 LYS Q N 1
ATOM 8757 C CA . LYS D 4 201 ? -30.101 -33.973 -2.374 1.00 177.31 177 LYS Q CA 1
ATOM 8758 C C . LYS D 4 201 ? -29.682 -33.194 -1.127 1.00 177.90 177 LYS Q C 1
ATOM 8759 O O . LYS D 4 201 ? -30.160 -33.462 -0.022 1.00 183.85 177 LYS Q O 1
ATOM 8765 N N . ALA D 4 202 ? -28.783 -32.233 -1.322 1.00 165.30 178 ALA Q N 1
ATOM 8766 C CA . ALA D 4 202 ? -28.234 -31.419 -0.238 1.00 154.47 178 ALA Q CA 1
ATOM 8767 C C . ALA D 4 202 ? -29.036 -30.138 0.013 1.00 156.08 178 ALA Q C 1
ATOM 8768 O O . ALA D 4 202 ? -28.629 -29.287 0.807 1.00 155.09 178 ALA Q O 1
ATOM 8770 N N . ASP D 4 203 ? -30.170 -30.010 -0.670 1.00 157.55 179 ASP Q N 1
ATOM 8771 C CA . ASP D 4 203 ? -30.947 -28.766 -0.711 1.00 153.40 179 ASP Q CA 1
ATOM 8772 C C . ASP D 4 203 ? -31.478 -28.226 0.626 1.00 147.91 179 ASP Q C 1
ATOM 8773 O O . ASP D 4 203 ? -31.954 -27.093 0.689 1.00 146.77 179 ASP Q O 1
ATOM 8778 N N . GLU D 4 204 ? -31.408 -29.031 1.683 1.00 144.06 180 GLU Q N 1
ATOM 8779 C CA . GLU D 4 204 ? -32.023 -28.679 2.966 1.00 144.47 180 GLU Q CA 1
ATOM 8780 C C . GLU D 4 204 ? -31.432 -27.450 3.672 1.00 137.78 180 GLU Q C 1
ATOM 8781 O O . GLU D 4 204 ? -30.215 -27.271 3.731 1.00 138.15 180 GLU Q O 1
ATOM 8787 N N . VAL D 4 205 ? -32.317 -26.614 4.212 1.00 130.80 181 VAL Q N 1
ATOM 8788 C CA . VAL D 4 205 ? -31.929 -25.420 4.960 1.00 124.70 181 VAL Q CA 1
ATOM 8789 C C . VAL D 4 205 ? -32.365 -25.550 6.414 1.00 127.09 181 VAL Q C 1
ATOM 8790 O O . VAL D 4 205 ? -33.558 -25.503 6.710 1.00 94.87 181 VAL Q O 1
ATOM 8794 N N . PRO D 4 206 ? -31.393 -25.718 7.325 1.00 125.46 182 PRO Q N 1
ATOM 8795 C CA . PRO D 4 206 ? -31.651 -26.007 8.745 1.00 123.03 182 PRO Q CA 1
ATOM 8796 C C . PRO D 4 206 ? -32.446 -24.939 9.509 1.00 112.12 182 PRO Q C 1
ATOM 8797 O O . PRO D 4 206 ? -33.396 -25.290 10.209 1.00 112.31 182 PRO Q O 1
ATOM 8801 N N . PHE D 4 207 ? -32.084 -23.666 9.381 1.00 99.37 183 PHE Q N 1
ATOM 8802 C CA . PHE D 4 207 ? -32.768 -22.632 10.153 1.00 105.89 183 PHE Q CA 1
ATOM 8803 C C . PHE D 4 207 ? -33.461 -21.592 9.285 1.00 101.16 183 PHE Q C 1
ATOM 8804 O O . PHE D 4 207 ? -32.835 -20.960 8.436 1.00 101.26 183 PHE Q O 1
ATOM 8812 N N . ILE D 4 208 ? -34.755 -21.412 9.517 1.00 93.81 184 ILE Q N 1
ATOM 8813 C CA . ILE D 4 208 ? -35.540 -20.439 8.769 1.00 95.30 184 ILE Q CA 1
ATOM 8814 C C . ILE D 4 208 ? -36.334 -19.533 9.710 1.00 98.00 184 ILE Q C 1
ATOM 8815 O O . ILE D 4 208 ? -36.667 -19.926 10.826 1.00 97.05 184 ILE Q O 1
ATOM 8820 N N . ASP D 4 209 ? -36.617 -18.312 9.266 1.00 87.93 185 ASP Q N 1
ATOM 8821 C CA . ASP D 4 209 ? -37.489 -17.422 10.020 1.00 113.82 185 ASP Q CA 1
ATOM 8822 C C . ASP D 4 209 ? -38.214 -16.414 9.127 1.00 113.95 185 ASP Q C 1
ATOM 8823 O O . ASP D 4 209 ? -37.676 -15.961 8.123 1.00 107.44 185 ASP Q O 1
ATOM 8828 N N . ARG D 4 210 ? -39.440 -16.058 9.504 1.00 122.93 186 ARG Q N 1
ATOM 8829 C CA . ARG D 4 210 ? -40.179 -15.005 8.808 1.00 106.38 186 ARG Q CA 1
ATOM 8830 C C . ARG D 4 210 ? -39.673 -13.649 9.277 1.00 105.88 186 ARG Q C 1
ATOM 8831 O O . ARG D 4 210 ? -39.890 -12.628 8.625 1.00 112.93 186 ARG Q O 1
ATOM 8839 N N . HIS D 4 211 ? -38.990 -13.647 10.417 1.00 99.49 187 HIS Q N 1
ATOM 8840 C CA . HIS D 4 211 ? -38.363 -12.437 10.920 1.00 96.97 187 HIS Q CA 1
ATOM 8841 C C . HIS D 4 211 ? -36.849 -12.553 10.848 1.00 102.98 187 HIS Q C 1
ATOM 8842 O O . HIS D 4 211 ? -36.257 -13.388 11.531 1.00 101.61 187 HIS Q O 1
ATOM 8849 N N . PRO D 4 212 ? -36.221 -11.710 10.013 1.00 103.10 188 PRO Q N 1
ATOM 8850 C CA . PRO D 4 212 ? -34.766 -11.657 9.838 1.00 107.87 188 PRO Q CA 1
ATOM 8851 C C . PRO D 4 212 ? -34.031 -11.433 11.158 1.00 123.11 188 PRO Q C 1
ATOM 8852 O O . PRO D 4 212 ? -33.027 -12.099 11.425 1.00 131.35 188 PRO Q O 1
ATOM 8856 N N . ASP D 4 213 ? -34.549 -10.522 11.980 1.00 124.66 189 ASP Q N 1
ATOM 8857 C CA . ASP D 4 213 ? -33.929 -10.167 13.253 1.00 125.82 189 ASP Q CA 1
ATOM 8858 C C . ASP D 4 213 ? -33.687 -11.376 14.157 1.00 120.86 189 ASP Q C 1
ATOM 8859 O O . ASP D 4 213 ? -32.788 -11.356 15.003 1.00 121.71 189 ASP Q O 1
ATOM 8864 N N . GLU D 4 214 ? -34.490 -12.422 13.974 1.00 105.72 190 GLU Q N 1
ATOM 8865 C CA . GLU D 4 214 ? -34.351 -13.641 14.761 1.00 106.07 190 GLU Q CA 1
ATOM 8866 C C . GLU D 4 214 ? -32.979 -14.291 14.617 1.00 117.35 190 GLU Q C 1
ATOM 8867 O O . GLU D 4 214 ? -32.531 -14.993 15.525 1.00 124.50 190 GLU Q O 1
ATOM 8873 N N . VAL D 4 215 ? -32.313 -14.058 13.487 1.00 118.05 191 VAL Q N 1
ATOM 8874 C CA . VAL D 4 215 ? -30.959 -14.577 13.307 1.00 112.37 191 VAL Q CA 1
ATOM 8875 C C . VAL D 4 215 ? -30.061 -14.012 14.410 1.00 110.34 191 VAL Q C 1
ATOM 8876 O O . VAL D 4 215 ? -29.266 -14.738 15.010 1.00 117.64 191 VAL Q O 1
ATOM 8880 N N . PHE D 4 216 ? -30.241 -12.733 14.722 1.00 103.35 192 PHE Q N 1
ATOM 8881 C CA . PHE D 4 216 ? -29.480 -12.102 15.788 1.00 113.73 192 PHE Q CA 1
ATOM 8882 C C . PHE D 4 216 ? -29.836 -12.729 17.132 1.00 130.62 192 PHE Q C 1
ATOM 8883 O O . PHE D 4 216 ? -28.982 -12.867 18.006 1.00 98.13 192 PHE Q O 1
ATOM 8891 N N . ARG D 4 217 ? -31.089 -13.150 17.279 1.00 95.79 193 ARG Q N 1
ATOM 8892 C CA . ARG D 4 217 ? -31.522 -13.789 18.515 1.00 112.52 193 ARG Q CA 1
ATOM 8893 C C . ARG D 4 217 ? -30.725 -15.071 18.784 1.00 114.07 193 ARG Q C 1
ATOM 8894 O O . ARG D 4 217 ? -30.670 -15.551 19.927 1.00 102.65 193 ARG Q O 1
ATOM 8902 N N . LEU D 4 218 ? -30.083 -15.603 17.742 1.00 118.03 194 LEU Q N 1
ATOM 8903 C CA . LEU D 4 218 ? -29.267 -16.805 17.906 1.00 117.52 194 LEU Q CA 1
ATOM 8904 C C . LEU D 4 218 ? -28.105 -16.572 18.873 1.00 129.08 194 LEU Q C 1
ATOM 8905 O O . LEU D 4 218 ? -27.617 -17.516 19.505 1.00 135.84 194 LEU Q O 1
ATOM 8910 N N . VAL D 4 219 ? -27.691 -15.315 19.024 1.00 126.88 195 VAL Q N 1
ATOM 8911 C CA . VAL D 4 219 ? -26.616 -15.001 19.964 1.00 120.36 195 VAL Q CA 1
ATOM 8912 C C . VAL D 4 219 ? -26.982 -15.392 21.399 1.00 126.99 195 VAL Q C 1
ATOM 8913 O O . VAL D 4 219 ? -26.107 -15.467 22.263 1.00 131.45 195 VAL Q O 1
ATOM 8917 N N . ASN D 4 220 ? -28.266 -15.650 21.647 1.00 129.69 196 ASN Q N 1
ATOM 8918 C CA . ASN D 4 220 ? -28.697 -16.142 22.955 1.00 124.62 196 ASN Q CA 1
ATOM 8919 C C . ASN D 4 220 ? -27.974 -17.422 23.345 1.00 131.88 196 ASN Q C 1
ATOM 8920 O O . ASN D 4 220 ? -27.700 -17.652 24.521 1.00 140.65 196 ASN Q O 1
ATOM 8925 N N . PHE D 4 221 ? -27.657 -18.251 22.355 1.00 132.74 197 PHE Q N 1
ATOM 8926 C CA . PHE D 4 221 ? -26.971 -19.507 22.635 1.00 137.56 197 PHE Q CA 1
ATOM 8927 C C . PHE D 4 221 ? -25.559 -19.263 23.150 1.00 150.92 197 PHE Q C 1
ATOM 8928 O O . PHE D 4 221 ? -24.974 -20.117 23.815 1.00 164.52 197 PHE Q O 1
ATOM 8936 N N . TRP D 4 222 ? -24.998 -18.111 22.809 1.00 146.99 198 TRP Q N 1
ATOM 8937 C CA . TRP D 4 222 ? -23.676 -17.752 23.309 1.00 151.33 198 TRP Q CA 1
ATOM 8938 C C . TRP D 4 222 ? -23.661 -16.791 24.502 1.00 159.29 198 TRP Q C 1
ATOM 8939 O O . TRP D 4 222 ? -22.600 -16.339 24.935 1.00 166.76 198 TRP Q O 1
ATOM 8950 N N . GLY D 4 223 ? -24.848 -16.481 25.019 1.00 152.77 199 GLY Q N 1
ATOM 8951 C CA . GLY D 4 223 ? -24.970 -15.710 26.243 1.00 145.84 199 GLY Q CA 1
ATOM 8952 C C . GLY D 4 223 ? -25.180 -14.225 26.032 1.00 139.82 199 GLY Q C 1
ATOM 8953 O O . GLY D 4 223 ? -24.951 -13.422 26.930 1.00 135.71 199 GLY Q O 1
ATOM 8954 N N . ALA D 4 224 ? -25.617 -13.854 24.837 1.00 145.51 200 ALA Q N 1
ATOM 8955 C CA . ALA D 4 224 ? -25.851 -12.450 24.530 1.00 144.27 200 ALA Q CA 1
ATOM 8956 C C . ALA D 4 224 ? -27.325 -12.178 24.257 1.00 143.08 200 ALA Q C 1
ATOM 8957 O O . ALA D 4 224 ? -28.019 -13.001 23.665 1.00 140.37 200 ALA Q O 1
ATOM 8959 N N . ARG D 4 225 ? -27.802 -11.024 24.708 1.00 142.63 201 ARG Q N 1
ATOM 8960 C CA . ARG D 4 225 ? -29.153 -10.586 24.403 1.00 135.68 201 ARG Q CA 1
ATOM 8961 C C . ARG D 4 225 ? -29.128 -9.975 23.017 1.00 134.05 201 ARG Q C 1
ATOM 8962 O O . ARG D 4 225 ? -28.153 -9.326 22.652 1.00 139.92 201 ARG Q O 1
ATOM 8970 N N . SER D 4 226 ? -30.157 -10.230 22.213 1.00 131.22 202 SER Q N 1
ATOM 8971 C CA . SER D 4 226 ? -30.347 -9.449 20.994 1.00 127.90 202 SER Q CA 1
ATOM 8972 C C . SER D 4 226 ? -31.327 -8.302 21.226 1.00 127.73 202 SER Q C 1
ATOM 8973 O O . SER D 4 226 ? -31.448 -7.400 20.401 1.00 131.60 202 SER Q O 1
ATOM 8976 N N . SER D 4 227 ? -32.032 -8.353 22.350 1.00 129.53 203 SER Q N 1
ATOM 8977 C CA . SER D 4 227 ? -33.021 -7.335 22.687 1.00 132.81 203 SER Q CA 1
ATOM 8978 C C . SER D 4 227 ? -33.374 -7.361 24.170 1.00 138.24 203 SER Q C 1
ATOM 8979 O O . SER D 4 227 ? -33.086 -8.334 24.868 1.00 139.98 203 SER Q O 1
ATOM 8982 N N . GLY D 4 228 ? -33.999 -6.290 24.644 1.00 141.58 204 GLY Q N 1
ATOM 8983 C CA . GLY D 4 228 ? -34.507 -6.244 26.002 1.00 144.27 204 GLY Q CA 1
ATOM 8984 C C . GLY D 4 228 ? -35.998 -6.516 26.087 1.00 145.32 204 GLY Q C 1
ATOM 8985 O O . GLY D 4 228 ? -36.557 -6.621 27.182 1.00 151.87 204 GLY Q O 1
ATOM 8986 N N . SER D 4 229 ? -36.641 -6.632 24.928 1.00 134.27 205 SER Q N 1
ATOM 8987 C CA . SER D 4 229 ? -38.079 -6.873 24.871 1.00 129.17 205 SER Q CA 1
ATOM 8988 C C . SER D 4 229 ? -38.480 -7.561 23.569 1.00 118.63 205 SER Q C 1
ATOM 8989 O O . SER D 4 229 ? -37.626 -8.011 22.812 1.00 96.40 205 SER Q O 1
ATOM 8992 N N . ASP D 4 230 ? -39.787 -7.650 23.327 1.00 118.30 206 ASP Q N 1
ATOM 8993 C CA . ASP D 4 230 ? -40.310 -8.231 22.092 1.00 117.51 206 ASP Q CA 1
ATOM 8994 C C . ASP D 4 230 ? -39.940 -7.346 20.914 1.00 114.28 206 ASP Q C 1
ATOM 8995 O O . ASP D 4 230 ? -39.770 -7.829 19.793 1.00 119.71 206 ASP Q O 1
ATOM 9000 N N . ASN D 4 231 ? -39.817 -6.050 21.175 1.00 107.61 207 ASN Q N 1
ATOM 9001 C CA . ASN D 4 231 ? -39.301 -5.130 20.179 1.00 112.87 207 ASN Q CA 1
ATOM 9002 C C . ASN D 4 231 ? -37.841 -5.446 19.908 1.00 116.73 207 ASN Q C 1
ATOM 9003 O O . ASN D 4 231 ? -37.030 -5.485 20.837 1.00 114.10 207 ASN Q O 1
ATOM 9008 N N . TYR D 4 232 ? -37.506 -5.671 18.640 1.00 111.51 208 TYR Q N 1
ATOM 9009 C CA . TYR D 4 232 ? -36.145 -6.045 18.287 1.00 107.35 208 TYR Q CA 1
ATOM 9010 C C . TYR D 4 232 ? -35.172 -4.900 18.545 1.00 111.96 208 TYR Q C 1
ATOM 9011 O O . TYR D 4 232 ? -35.525 -3.725 18.395 1.00 103.90 208 TYR Q O 1
ATOM 9020 N N . MET D 4 233 ? -33.957 -5.258 18.949 1.00 123.26 209 MET Q N 1
ATOM 9021 C CA . MET D 4 233 ? -32.897 -4.289 19.220 1.00 129.37 209 MET Q CA 1
ATOM 9022 C C . MET D 4 233 ? -33.289 -3.264 20.282 1.00 136.76 209 MET Q C 1
ATOM 9023 O O . MET D 4 233 ? -32.821 -2.127 20.264 1.00 150.90 209 MET Q O 1
ATOM 9028 N N . ASP D 4 234 ? -34.160 -3.670 21.198 1.00 126.08 210 ASP Q N 1
ATOM 9029 C CA . ASP D 4 234 ? -34.557 -2.824 22.312 1.00 123.09 210 ASP Q CA 1
ATOM 9030 C C . ASP D 4 234 ? -33.518 -2.854 23.435 1.00 123.91 210 ASP Q C 1
ATOM 9031 O O . ASP D 4 234 ? -32.744 -3.805 23.555 1.00 119.03 210 ASP Q O 1
ATOM 9036 N N . PHE D 4 235 ? -33.503 -1.804 24.248 1.00 129.23 211 PHE Q N 1
ATOM 9037 C CA . PHE D 4 235 ? -32.599 -1.717 25.390 1.00 130.28 211 PHE Q CA 1
ATOM 9038 C C . PHE D 4 235 ? -33.039 -2.667 26.499 1.00 129.61 211 PHE Q C 1
ATOM 9039 O O . PHE D 4 235 ? -34.195 -3.088 26.531 1.00 126.20 211 PHE Q O 1
ATOM 9047 N N . TYR D 4 236 ? -32.118 -3.009 27.399 1.00 133.61 212 TYR Q N 1
ATOM 9048 C CA . TYR D 4 236 ? -32.469 -3.782 28.592 1.00 132.78 212 TYR Q CA 1
ATOM 9049 C C . TYR D 4 236 ? -31.754 -3.256 29.827 1.00 132.18 212 TYR Q C 1
ATOM 9050 O O . TYR D 4 236 ? -30.830 -2.457 29.722 1.00 130.05 212 TYR Q O 1
ATOM 9059 N N . ILE D 4 237 ? -32.195 -3.698 30.998 1.00 143.07 213 ILE Q N 1
ATOM 9060 C CA . ILE D 4 237 ? -31.594 -3.260 32.253 1.00 145.95 213 ILE Q CA 1
ATOM 9061 C C . ILE D 4 237 ? -30.908 -4.421 32.961 1.00 152.12 213 ILE Q C 1
ATOM 9062 O O . ILE D 4 237 ? -31.492 -5.490 33.122 1.00 149.19 213 ILE Q O 1
ATOM 9067 N N . ASP D 4 238 ? -29.665 -4.209 33.379 1.00 161.91 214 ASP Q N 1
ATOM 9068 C CA . ASP D 4 238 ? -28.957 -5.207 34.169 1.00 173.16 214 ASP Q CA 1
ATOM 9069 C C . ASP D 4 238 ? -28.324 -4.569 35.399 1.00 175.19 214 ASP Q C 1
ATOM 9070 O O . ASP D 4 238 ? -27.434 -3.722 35.282 1.00 172.02 214 ASP Q O 1
ATOM 9075 N N . ASN D 4 239 ? -28.791 -4.987 36.573 1.00 177.84 215 ASN Q N 1
ATOM 9076 C CA . ASN D 4 239 ? -28.297 -4.476 37.848 1.00 183.27 215 ASN Q CA 1
ATOM 9077 C C . ASN D 4 239 ? -28.367 -2.953 37.964 1.00 185.24 215 ASN Q C 1
ATOM 9078 O O . ASN D 4 239 ? -27.402 -2.305 38.375 1.00 194.33 215 ASN Q O 1
ATOM 9083 N N . GLY D 4 240 ? -29.513 -2.389 37.590 1.00 172.24 216 GLY Q N 1
ATOM 9084 C CA . GLY D 4 240 ? -29.743 -0.962 37.720 1.00 168.26 216 GLY Q CA 1
ATOM 9085 C C . GLY D 4 240 ? -29.048 -0.127 36.665 1.00 169.84 216 GLY Q C 1
ATOM 9086 O O . GLY D 4 240 ? -29.047 1.103 36.741 1.00 170.81 216 GLY Q O 1
ATOM 9087 N N . ARG D 4 241 ? -28.456 -0.791 35.679 1.00 173.36 217 ARG Q N 1
ATOM 9088 C CA . ARG D 4 241 ? -27.764 -0.093 34.601 1.00 169.64 217 ARG Q CA 1
ATOM 9089 C C . ARG D 4 241 ? -28.369 -0.385 33.230 1.00 161.00 217 ARG Q C 1
ATOM 9090 O O . ARG D 4 241 ? -28.601 -1.542 32.876 1.00 157.66 217 ARG Q O 1
ATOM 9098 N N . VAL D 4 242 ? -28.620 0.671 32.465 1.00 157.66 218 VAL Q N 1
ATOM 9099 C CA . VAL D 4 242 ? -29.178 0.531 31.127 1.00 158.55 218 VAL Q CA 1
ATOM 9100 C C . VAL D 4 242 ? -28.099 0.098 30.138 1.00 157.26 218 VAL Q C 1
ATOM 9101 O O . VAL D 4 242 ? -27.037 0.715 30.052 1.00 162.89 218 VAL Q O 1
ATOM 9105 N N . LYS D 4 243 ? -28.378 -0.970 29.402 1.00 146.51 219 LYS Q N 1
ATOM 9106 C CA . LYS D 4 243 ? -27.475 -1.456 28.372 1.00 140.59 219 LYS Q CA 1
ATOM 9107 C C . LYS D 4 243 ? -28.232 -1.641 27.069 1.00 144.66 219 LYS Q C 1
ATOM 9108 O O . LYS D 4 243 ? -29.439 -1.887 27.069 1.00 151.46 219 LYS Q O 1
ATOM 9114 N N . HIS D 4 244 ? -27.522 -1.521 25.955 1.00 141.99 220 HIS Q N 1
ATOM 9115 C CA . HIS D 4 244 ? -28.048 -1.997 24.687 1.00 139.38 220 HIS Q CA 1
ATOM 9116 C C . HIS D 4 244 ? -27.312 -3.276 24.315 1.00 141.29 220 HIS Q C 1
ATOM 9117 O O . HIS D 4 244 ? -26.083 -3.305 24.294 1.00 154.05 220 HIS Q O 1
ATOM 9124 N N . PRO D 4 245 ? -28.068 -4.344 24.035 1.00 130.56 221 PRO Q N 1
ATOM 9125 C CA . PRO D 4 245 ? -27.534 -5.684 23.778 1.00 134.02 221 PRO Q CA 1
ATOM 9126 C C . PRO D 4 245 ? -26.503 -5.726 22.648 1.00 141.65 221 PRO Q C 1
ATOM 9127 O O . PRO D 4 245 ? -25.596 -6.561 22.679 1.00 142.18 221 PRO Q O 1
ATOM 9131 N N . TRP D 4 246 ? -26.641 -4.836 21.669 1.00 143.05 222 TRP Q N 1
ATOM 9132 C CA . TRP D 4 246 ? -25.773 -4.847 20.493 1.00 141.73 222 TRP Q CA 1
ATOM 9133 C C . TRP D 4 246 ? -24.442 -4.127 20.701 1.00 147.55 222 TRP Q C 1
ATOM 9134 O O . TRP D 4 246 ? -23.511 -4.307 19.917 1.00 147.63 222 TRP Q O 1
ATOM 9145 N N . ALA D 4 247 ? -24.354 -3.315 21.749 1.00 150.05 223 ALA Q N 1
ATOM 9146 C CA . ALA D 4 247 ? -23.136 -2.554 22.018 1.00 147.14 223 ALA Q CA 1
ATOM 9147 C C . ALA D 4 247 ? -22.187 -3.293 22.960 1.00 154.13 223 ALA Q C 1
ATOM 9148 O O . ALA D 4 247 ? -21.073 -2.837 23.212 1.00 155.84 223 ALA Q O 1
ATOM 9150 N N . GLU D 4 248 ? -22.638 -4.432 23.475 1.00 161.24 224 GLU Q N 1
ATOM 9151 C CA . GLU D 4 248 ? -21.866 -5.210 24.445 1.00 164.20 224 GLU Q CA 1
ATOM 9152 C C . GLU D 4 248 ? -20.807 -6.121 23.820 1.00 161.07 224 GLU Q C 1
ATOM 9153 O O . GLU D 4 248 ? -20.962 -6.601 22.697 1.00 152.01 224 GLU Q O 1
ATOM 9159 N N . THR D 4 249 ? -19.729 -6.346 24.565 1.00 169.13 225 THR Q N 1
ATOM 9160 C CA . THR D 4 249 ? -18.616 -7.174 24.113 1.00 171.94 225 THR Q CA 1
ATOM 9161 C C . THR D 4 249 ? -19.003 -8.641 23.893 1.00 167.48 225 THR Q C 1
ATOM 9162 O O . THR D 4 249 ? -18.403 -9.326 23.064 1.00 157.17 225 THR Q O 1
ATOM 9166 N N . ALA D 4 250 ? -19.995 -9.116 24.636 1.00 173.11 226 ALA Q N 1
ATOM 9167 C CA . ALA D 4 250 ? -20.458 -10.497 24.503 1.00 168.77 226 ALA Q CA 1
ATOM 9168 C C . ALA D 4 250 ? -21.101 -10.706 23.137 1.00 160.20 226 ALA Q C 1
ATOM 9169 O O . ALA D 4 250 ? -20.974 -11.773 22.519 1.00 160.39 226 ALA Q O 1
ATOM 9171 N N . PHE D 4 251 ? -21.782 -9.665 22.672 1.00 153.85 227 PHE Q N 1
ATOM 9172 C CA . PHE D 4 251 ? -22.469 -9.689 21.389 1.00 152.30 227 PHE Q CA 1
ATOM 9173 C C . PHE D 4 251 ? -21.501 -9.991 20.249 1.00 157.42 227 PHE Q C 1
ATOM 9174 O O . PHE D 4 251 ? -21.847 -10.693 19.309 1.00 159.98 227 PHE Q O 1
ATOM 9182 N N . ARG D 4 252 ? -20.286 -9.463 20.345 1.00 159.75 228 ARG Q N 1
ATOM 9183 C CA . ARG D 4 252 ? -19.248 -9.724 19.352 1.00 158.93 228 ARG Q CA 1
ATOM 9184 C C . ARG D 4 252 ? -18.911 -11.214 19.282 1.00 157.18 228 ARG Q C 1
ATOM 9185 O O . ARG D 4 252 ? -18.917 -11.817 18.198 1.00 151.57 228 ARG Q O 1
ATOM 9193 N N . ASP D 4 253 ? -18.645 -11.803 20.446 1.00 156.80 229 ASP Q N 1
ATOM 9194 C CA . ASP D 4 253 ? -18.263 -13.208 20.535 1.00 156.29 229 ASP Q CA 1
ATOM 9195 C C . ASP D 4 253 ? -19.383 -14.140 20.078 1.00 148.88 229 ASP Q C 1
ATOM 9196 O O . ASP D 4 253 ? -19.124 -15.197 19.503 1.00 145.54 229 ASP Q O 1
ATOM 9201 N N . GLY D 4 254 ? -20.628 -13.751 20.336 1.00 147.81 230 GLY Q N 1
ATOM 9202 C CA . GLY D 4 254 ? -21.755 -14.528 19.847 1.00 146.44 230 GLY Q CA 1
ATOM 9203 C C . GLY D 4 254 ? -21.915 -14.414 18.339 1.00 152.91 230 GLY Q C 1
ATOM 9204 O O . GLY D 4 254 ? -22.106 -15.416 17.631 1.00 164.56 230 GLY Q O 1
ATOM 9205 N N . MET D 4 255 ? -21.829 -13.181 17.844 1.00 141.41 231 MET Q N 1
ATOM 9206 C CA . MET D 4 255 ? -22.012 -12.899 16.425 1.00 126.52 231 MET Q CA 1
ATOM 9207 C C . MET D 4 255 ? -20.966 -13.596 15.579 1.00 138.93 231 MET Q C 1
ATOM 9208 O O . MET D 4 255 ? -21.243 -13.975 14.444 1.00 141.34 231 MET Q O 1
ATOM 9213 N N . LYS D 4 256 ? -19.764 -13.745 16.127 1.00 151.47 232 LYS Q N 1
ATOM 9214 C CA . LYS D 4 256 ? -18.727 -14.536 15.472 1.00 155.01 232 LYS Q CA 1
ATOM 9215 C C . LYS D 4 256 ? -19.283 -15.915 15.129 1.00 153.55 232 LYS Q C 1
ATOM 9216 O O . LYS D 4 256 ? -19.202 -16.378 13.981 1.00 143.68 232 LYS Q O 1
ATOM 9222 N N . HIS D 4 257 ? -19.884 -16.545 16.132 1.00 158.98 233 HIS Q N 1
ATOM 9223 C CA . HIS D 4 257 ? -20.427 -17.887 15.987 1.00 157.65 233 HIS Q CA 1
ATOM 9224 C C . HIS D 4 257 ? -21.633 -17.942 15.050 1.00 148.54 233 HIS Q C 1
ATOM 9225 O O . HIS D 4 257 ? -21.765 -18.888 14.270 1.00 145.57 233 HIS Q O 1
ATOM 9232 N N . VAL D 4 258 ? -22.513 -16.945 15.116 1.00 140.37 234 VAL Q N 1
ATOM 9233 C CA . VAL D 4 258 ? -23.660 -16.956 14.207 1.00 145.39 234 VAL Q CA 1
ATOM 9234 C C . VAL D 4 258 ? -23.214 -16.757 12.751 1.00 154.83 234 VAL Q C 1
ATOM 9235 O O . VAL D 4 258 ? -23.799 -17.332 11.825 1.00 155.71 234 VAL Q O 1
ATOM 9239 N N . ALA D 4 259 ? -22.160 -15.967 12.560 1.00 154.40 235 ALA Q N 1
ATOM 9240 C CA . ALA D 4 259 ? -21.600 -15.746 11.234 1.00 144.36 235 ALA Q CA 1
ATOM 9241 C C . ALA D 4 259 ? -20.955 -17.036 10.750 1.00 145.88 235 ALA Q C 1
ATOM 9242 O O . ALA D 4 259 ? -20.961 -17.335 9.552 1.00 148.62 235 ALA Q O 1
ATOM 9244 N N . GLN D 4 260 ? -20.402 -17.801 11.686 1.00 144.04 236 GLN Q N 1
ATOM 9245 C CA . GLN D 4 260 ? -19.883 -19.122 11.353 1.00 149.83 236 GLN Q CA 1
ATOM 9246 C C . GLN D 4 260 ? -21.015 -20.037 10.895 1.00 144.38 236 GLN Q C 1
ATOM 9247 O O . GLN D 4 260 ? -20.874 -20.763 9.908 1.00 138.64 236 GLN Q O 1
ATOM 9253 N N . TRP D 4 261 ? -22.135 -19.992 11.611 1.00 146.90 237 TRP Q N 1
ATOM 9254 C CA . TRP D 4 261 ? -23.291 -20.822 11.280 1.00 151.83 237 TRP Q CA 1
ATOM 9255 C C . TRP D 4 261 ? -23.856 -20.489 9.907 1.00 161.00 237 TRP Q C 1
ATOM 9256 O O . TRP D 4 261 ? -24.269 -21.381 9.166 1.00 170.46 237 TRP Q O 1
ATOM 9267 N N . TYR D 4 262 ? -23.883 -19.204 9.575 1.00 157.63 238 TYR Q N 1
ATOM 9268 C CA . TYR D 4 262 ? -24.297 -18.793 8.240 1.00 155.12 238 TYR Q CA 1
ATOM 9269 C C . TYR D 4 262 ? -23.294 -19.298 7.210 1.00 150.00 238 TYR Q C 1
ATOM 9270 O O . TYR D 4 262 ? -23.674 -19.794 6.150 1.00 139.92 238 TYR Q O 1
ATOM 9279 N N . LYS D 4 263 ? -22.008 -19.166 7.538 1.00 155.84 239 LYS Q N 1
ATOM 9280 C CA . LYS D 4 263 ? -20.930 -19.593 6.654 1.00 158.88 239 LYS Q CA 1
ATOM 9281 C C . LYS D 4 263 ? -21.000 -21.091 6.376 1.00 160.35 239 LYS Q C 1
ATOM 9282 O O . LYS D 4 263 ? -20.673 -21.545 5.279 1.00 173.59 239 LYS Q O 1
ATOM 9288 N N . GLU D 4 264 ? -21.439 -21.855 7.372 1.00 147.58 240 GLU Q N 1
ATOM 9289 C CA . GLU D 4 264 ? -21.559 -23.301 7.223 1.00 149.09 240 GLU Q CA 1
ATOM 9290 C C . GLU D 4 264 ? -22.899 -23.707 6.617 1.00 148.12 240 GLU Q C 1
ATOM 9291 O O . GLU D 4 264 ? -23.186 -24.894 6.465 1.00 160.45 240 GLU Q O 1
ATOM 9297 N N . GLY D 4 265 ? -23.719 -22.717 6.284 1.00 136.50 241 GLY Q N 1
ATOM 9298 C CA . GLY D 4 265 ? -24.964 -22.963 5.578 1.00 134.04 241 GLY Q CA 1
ATOM 9299 C C . GLY D 4 265 ? -26.095 -23.460 6.455 1.00 135.18 241 GLY Q C 1
ATOM 9300 O O . GLY D 4 265 ? -27.080 -24.005 5.956 1.00 135.03 241 GLY Q O 1
ATOM 9301 N N . LEU D 4 266 ? -25.956 -23.272 7.763 1.00 135.90 242 LEU Q N 1
ATOM 9302 C CA . LEU D 4 266 ? -26.987 -23.690 8.707 1.00 129.87 242 LEU Q CA 1
ATOM 9303 C C . LEU D 4 266 ? -28.149 -22.697 8.725 1.00 121.48 242 LEU Q C 1
ATOM 9304 O O . LEU D 4 266 ? -29.307 -23.078 8.895 1.00 115.76 242 LEU Q O 1
ATOM 9309 N N . ILE D 4 267 ? -27.828 -21.422 8.544 1.00 119.03 243 ILE Q N 1
ATOM 9310 C CA . ILE D 4 267 ? -28.840 -20.375 8.512 1.00 119.52 243 ILE Q CA 1
ATOM 9311 C C . ILE D 4 267 ? -29.259 -20.096 7.069 1.00 129.37 243 ILE Q C 1
ATOM 9312 O O . ILE D 4 267 ? -28.426 -20.095 6.157 1.00 134.04 243 ILE Q O 1
ATOM 9317 N N . ASP D 4 268 ? -30.555 -19.879 6.869 1.00 127.56 244 ASP Q N 1
ATOM 9318 C CA . ASP D 4 268 ? -31.105 -19.562 5.558 1.00 119.10 244 ASP Q CA 1
ATOM 9319 C C . ASP D 4 268 ? -30.401 -18.338 4.977 1.00 118.59 244 ASP Q C 1
ATOM 9320 O O . ASP D 4 268 ? -30.341 -17.293 5.622 1.00 117.77 244 ASP Q O 1
ATOM 9325 N N . LYS D 4 269 ? -29.865 -18.478 3.765 1.00 118.23 245 LYS Q N 1
ATOM 9326 C CA . LYS D 4 269 ? -29.114 -17.404 3.111 1.00 114.10 245 LYS Q CA 1
ATOM 9327 C C . LYS D 4 269 ? -29.973 -16.169 2.876 1.00 113.08 245 LYS Q C 1
ATOM 9328 O O . LYS D 4 269 ? -29.479 -15.040 2.878 1.00 117.62 245 LYS Q O 1
ATOM 9334 N N . GLU D 4 270 ? -31.263 -16.404 2.676 1.00 108.07 246 GLU Q N 1
ATOM 9335 C CA . GLU D 4 270 ? -32.220 -15.355 2.346 1.00 108.82 246 GLU Q CA 1
ATOM 9336 C C . GLU D 4 270 ? -32.944 -14.776 3.567 1.00 109.54 246 GLU Q C 1
ATOM 9337 O O . GLU D 4 270 ? -33.910 -14.023 3.421 1.00 106.97 246 GLU Q O 1
ATOM 9343 N N . ILE D 4 271 ? -32.494 -15.159 4.758 1.00 109.66 247 ILE Q N 1
ATOM 9344 C CA . ILE D 4 271 ? -33.146 -14.785 6.018 1.00 109.08 247 ILE Q CA 1
ATOM 9345 C C . ILE D 4 271 ? -33.452 -13.285 6.173 1.00 113.30 247 ILE Q C 1
ATOM 9346 O O . ILE D 4 271 ? -34.459 -12.918 6.785 1.00 117.57 247 ILE Q O 1
ATOM 9351 N N . PHE D 4 272 ? -32.604 -12.426 5.612 1.00 112.25 248 PHE Q N 1
ATOM 9352 C CA . PHE D 4 272 ? -32.819 -10.980 5.696 1.00 106.15 248 PHE Q CA 1
ATOM 9353 C C . PHE D 4 272 ? -33.801 -10.484 4.639 1.00 104.15 248 PHE Q C 1
ATOM 9354 O O . PHE D 4 272 ? -34.303 -9.366 4.722 1.00 108.20 248 PHE Q O 1
ATOM 9362 N N . THR D 4 273 ? -34.074 -11.330 3.653 1.00 106.51 249 THR Q N 1
ATOM 9363 C CA . THR D 4 273 ? -34.895 -10.962 2.503 1.00 102.66 249 THR Q CA 1
ATOM 9364 C C . THR D 4 273 ? -36.243 -11.684 2.514 1.00 106.32 249 THR Q C 1
ATOM 9365 O O . THR D 4 273 ? -37.296 -11.043 2.499 1.00 111.11 249 THR Q O 1
ATOM 9369 N N . ARG D 4 274 ? -36.189 -13.016 2.514 1.00 97.42 250 ARG Q N 1
ATOM 9370 C CA . ARG D 4 274 ? -37.363 -13.875 2.350 1.00 102.74 250 ARG Q CA 1
ATOM 9371 C C . ARG D 4 274 ? -38.574 -13.461 3.192 1.00 107.45 250 ARG Q C 1
ATOM 9372 O O . ARG D 4 274 ? -39.685 -13.350 2.675 1.00 110.39 250 ARG Q O 1
ATOM 9380 N N . LYS D 4 275 ? -38.347 -13.233 4.480 1.00 110.65 251 LYS Q N 1
ATOM 9381 C CA . LYS D 4 275 ? -39.365 -12.677 5.379 1.00 110.84 251 LYS Q CA 1
ATOM 9382 C C . LYS D 4 275 ? -40.709 -13.413 5.424 1.00 98.80 251 LYS Q C 1
ATOM 9383 O O . LYS D 4 275 ? -40.768 -14.590 5.742 1.00 98.42 251 LYS Q O 1
ATOM 9389 N N . ALA D 4 276 ? -41.780 -12.694 5.096 1.00 78.48 252 ALA Q N 1
ATOM 9390 C CA . ALA D 4 276 ? -43.156 -13.121 5.383 1.00 111.05 252 ALA Q CA 1
ATOM 9391 C C . ALA D 4 276 ? -43.606 -14.455 4.786 1.00 104.41 252 ALA Q C 1
ATOM 9392 O O . ALA D 4 276 ? -44.595 -15.029 5.239 1.00 101.74 252 ALA Q O 1
ATOM 9394 N N . ARG D 4 277 ? -42.909 -14.936 3.764 1.00 108.32 253 ARG Q N 1
ATOM 9395 C CA . ARG D 4 277 ? -43.273 -16.209 3.144 1.00 108.12 253 ARG Q CA 1
ATOM 9396 C C . ARG D 4 277 ? -42.445 -17.389 3.657 1.00 108.75 253 ARG Q C 1
ATOM 9397 O O . ARG D 4 277 ? -42.737 -18.544 3.334 1.00 107.23 253 ARG Q O 1
ATOM 9405 N N . ALA D 4 278 ? -41.462 -17.097 4.503 1.00 113.86 254 ALA Q N 1
ATOM 9406 C CA . ALA D 4 278 ? -40.383 -18.036 4.810 1.00 105.39 254 ALA Q CA 1
ATOM 9407 C C . ALA D 4 278 ? -40.883 -19.413 5.176 1.00 105.44 254 ALA Q C 1
ATOM 9408 O O . ALA D 4 278 ? -40.581 -20.388 4.480 1.00 113.75 254 ALA Q O 1
ATOM 9410 N N . ARG D 4 279 ? -41.699 -19.475 6.222 1.00 108.94 255 ARG Q N 1
ATOM 9411 C CA . ARG D 4 279 ? -42.223 -20.744 6.704 1.00 117.63 255 ARG Q CA 1
ATOM 9412 C C . ARG D 4 279 ? -42.873 -21.491 5.546 1.00 123.25 255 ARG Q C 1
ATOM 9413 O O . ARG D 4 279 ? -42.454 -22.607 5.200 1.00 129.88 255 ARG Q O 1
ATOM 9421 N N . GLU D 4 280 ? -43.829 -20.826 4.896 1.00 114.62 256 GLU Q N 1
ATOM 9422 C CA . GLU D 4 280 ? -44.597 -21.430 3.811 1.00 102.29 256 GLU Q CA 1
ATOM 9423 C C . GLU D 4 280 ? -43.687 -22.011 2.738 1.00 106.82 256 GLU Q C 1
ATOM 9424 O O . GLU D 4 280 ? -44.000 -23.041 2.144 1.00 114.62 256 GLU Q O 1
ATOM 9430 N N . GLN D 4 281 ? -42.556 -21.353 2.494 1.00 101.19 257 GLN Q N 1
ATOM 9431 C CA . GLN D 4 281 ? -41.615 -21.851 1.502 1.00 98.46 257 GLN Q CA 1
ATOM 9432 C C . GLN D 4 281 ? -40.780 -23.006 2.044 1.00 105.14 257 GLN Q C 1
ATOM 9433 O O . GLN D 4 281 ? -40.657 -24.052 1.406 1.00 114.78 257 GLN Q O 1
ATOM 9439 N N . MET D 4 282 ? -40.213 -22.818 3.225 1.00 100.86 258 MET Q N 1
ATOM 9440 C CA . MET D 4 282 ? -39.197 -23.753 3.696 1.00 110.79 258 MET Q CA 1
ATOM 9441 C C . MET D 4 282 ? -39.795 -24.995 4.334 1.00 117.16 258 MET Q C 1
ATOM 9442 O O . MET D 4 282 ? -39.282 -26.103 4.167 1.00 123.90 258 MET Q O 1
ATOM 9447 N N . PHE D 4 283 ? -40.878 -24.798 5.077 1.00 108.11 259 PHE Q N 1
ATOM 9448 C CA . PHE D 4 283 ? -41.606 -25.909 5.668 1.00 114.88 259 PHE Q CA 1
ATOM 9449 C C . PHE D 4 283 ? -42.532 -26.580 4.655 1.00 117.69 259 PHE Q C 1
ATOM 9450 O O . PHE D 4 283 ? -42.680 -27.800 4.648 1.00 131.10 259 PHE Q O 1
ATOM 9458 N N . GLY D 4 284 ? -43.156 -25.779 3.799 1.00 112.01 260 GLY Q N 1
ATOM 9459 C CA . GLY D 4 284 ? -44.011 -26.311 2.754 1.00 110.29 260 GLY Q CA 1
ATOM 9460 C C . GLY D 4 284 ? -43.214 -27.088 1.723 1.00 106.59 260 GLY Q C 1
ATOM 9461 O O . GLY D 4 284 ? -43.688 -28.091 1.180 1.00 97.97 260 GLY Q O 1
ATOM 9462 N N . GLY D 4 285 ? -41.994 -26.622 1.457 1.00 101.61 261 GLY Q N 1
ATOM 9463 C CA . GLY D 4 285 ? -41.104 -27.289 0.526 1.00 106.18 261 GLY Q CA 1
ATOM 9464 C C . GLY D 4 285 ? -40.240 -28.349 1.189 1.00 110.52 261 GLY Q C 1
ATOM 9465 O O . GLY D 4 285 ? -39.361 -28.932 0.555 1.00 104.78 261 GLY Q O 1
ATOM 9466 N N . ASN D 4 286 ? -40.492 -28.584 2.473 1.00 119.50 262 ASN Q N 1
ATOM 9467 C CA . ASN D 4 286 ? -39.796 -29.607 3.254 1.00 129.54 262 ASN Q CA 1
ATOM 9468 C C . ASN D 4 286 ? -38.285 -29.364 3.348 1.00 124.55 262 ASN Q C 1
ATOM 9469 O O . ASN D 4 286 ? -37.504 -30.288 3.588 1.00 124.66 262 ASN Q O 1
ATOM 9474 N N . LEU D 4 287 ? -37.878 -28.117 3.135 1.00 108.82 263 LEU Q N 1
ATOM 9475 C CA . LEU D 4 287 ? -36.478 -27.734 3.283 1.00 108.66 263 LEU Q CA 1
ATOM 9476 C C . LEU D 4 287 ? -36.050 -27.368 4.712 1.00 107.50 263 LEU Q C 1
ATOM 9477 O O . LEU D 4 287 ? -34.938 -27.689 5.133 1.00 107.77 263 LEU Q O 1
ATOM 9482 N N . GLY D 4 288 ? -36.923 -26.675 5.441 1.00 107.73 264 GLY Q N 1
ATOM 9483 C CA . GLY D 4 288 ? -36.597 -26.172 6.770 1.00 114.84 264 GLY Q CA 1
ATOM 9484 C C . GLY D 4 288 ? -36.520 -27.192 7.897 1.00 119.42 264 GLY Q C 1
ATOM 9485 O O . GLY D 4 288 ? -37.429 -28.001 8.079 1.00 123.80 264 GLY Q O 1
ATOM 9486 N N . GLY D 4 289 ? -35.429 -27.161 8.659 1.00 118.86 265 GLY Q N 1
ATOM 9487 C CA . GLY D 4 289 ? -35.300 -28.035 9.811 1.00 128.44 265 GLY Q CA 1
ATOM 9488 C C . GLY D 4 289 ? -35.554 -27.444 11.187 1.00 130.04 265 GLY Q C 1
ATOM 9489 O O . GLY D 4 289 ? -35.854 -28.177 12.130 1.00 131.77 265 GLY Q O 1
ATOM 9490 N N . PHE D 4 290 ? -35.450 -26.127 11.310 1.00 123.27 266 PHE Q N 1
ATOM 9491 C CA . PHE D 4 290 ? -35.523 -25.493 12.622 1.00 128.21 266 PHE Q CA 1
ATOM 9492 C C . PHE D 4 290 ? -36.001 -24.056 12.496 1.00 139.86 266 PHE Q C 1
ATOM 9493 O O . PHE D 4 290 ? -35.717 -23.389 11.495 1.00 141.48 266 PHE Q O 1
ATOM 9501 N N . THR D 4 291 ? -36.720 -23.572 13.506 1.00 138.80 267 THR Q N 1
ATOM 9502 C CA . THR D 4 291 ? -37.080 -22.160 13.534 1.00 129.18 267 THR Q CA 1
ATOM 9503 C C . THR D 4 291 ? -37.290 -21.642 14.950 1.00 114.65 267 THR Q C 1
ATOM 9504 O O . THR D 4 291 ? -37.276 -22.408 15.916 1.00 114.44 267 THR Q O 1
ATOM 9508 N N . HIS D 4 292 ? -37.498 -20.333 15.053 1.00 108.96 268 HIS Q N 1
ATOM 9509 C CA . HIS D 4 292 ? -37.883 -19.700 16.306 1.00 125.27 268 HIS Q CA 1
ATOM 9510 C C . HIS D 4 292 ? -39.028 -18.734 16.007 1.00 131.67 268 HIS Q C 1
ATOM 9511 O O . HIS D 4 292 ? -38.828 -17.735 15.318 1.00 135.45 268 HIS Q O 1
ATOM 9518 N N . ASP D 4 293 ? -40.220 -19.014 16.533 1.00 124.86 269 ASP Q N 1
ATOM 9519 C CA . ASP D 4 293 ? -41.404 -18.239 16.148 1.00 113.79 269 ASP Q CA 1
ATOM 9520 C C . ASP D 4 293 ? -42.557 -18.381 17.147 1.00 113.01 269 ASP Q C 1
ATOM 9521 O O . ASP D 4 293 ? -42.468 -19.149 18.104 1.00 124.73 269 ASP Q O 1
ATOM 9526 N N . TRP D 4 294 ? -43.648 -17.651 16.902 1.00 103.30 270 TRP Q N 1
ATOM 9527 C CA . TRP D 4 294 ? -44.828 -17.673 17.772 1.00 107.03 270 TRP Q CA 1
ATOM 9528 C C . TRP D 4 294 ? -45.465 -19.063 17.814 1.00 121.95 270 TRP Q C 1
ATOM 9529 O O . TRP D 4 294 ? -45.548 -19.733 16.786 1.00 129.94 270 TRP Q O 1
ATOM 9540 N N . PHE D 4 295 ? -45.910 -19.486 18.998 1.00 117.30 271 PHE Q N 1
ATOM 9541 C CA . PHE D 4 295 ? -46.388 -20.856 19.205 1.00 117.29 271 PHE Q CA 1
ATOM 9542 C C . PHE D 4 295 ? -47.566 -21.266 18.315 1.00 124.38 271 PHE Q C 1
ATOM 9543 O O . PHE D 4 295 ? -47.483 -22.250 17.567 1.00 143.43 271 PHE Q O 1
ATOM 9551 N N . ALA D 4 296 ? -48.655 -20.510 18.392 1.00 114.06 272 ALA Q N 1
ATOM 9552 C CA . ALA D 4 296 ? -49.883 -20.851 17.674 1.00 123.59 272 ALA Q CA 1
ATOM 9553 C C . ALA D 4 296 ? -49.713 -20.995 16.153 1.00 119.25 272 ALA Q C 1
ATOM 9554 O O . ALA D 4 296 ? -49.884 -22.084 15.586 1.00 129.47 272 ALA Q O 1
ATOM 9556 N N . SER D 4 297 ? -49.383 -19.885 15.498 1.00 101.34 273 SER Q N 1
ATOM 9557 C CA . SER D 4 297 ? -49.271 -19.843 14.047 1.00 98.84 273 SER Q CA 1
ATOM 9558 C C . SER D 4 297 ? -48.237 -20.834 13.515 1.00 105.72 273 SER Q C 1
ATOM 9559 O O . SER D 4 297 ? -48.394 -21.379 12.419 1.00 110.55 273 SER Q O 1
ATOM 9562 N N . THR D 4 298 ? -47.181 -21.069 14.288 1.00 100.48 274 THR Q N 1
ATOM 9563 C CA . THR D 4 298 ? -46.164 -22.026 13.876 1.00 106.32 274 THR Q CA 1
ATOM 9564 C C . THR D 4 298 ? -46.718 -23.444 13.954 1.00 115.69 274 THR Q C 1
ATOM 9565 O O . THR D 4 298 ? -46.454 -24.275 13.085 1.00 114.66 274 THR Q O 1
ATOM 9569 N N . MET D 4 299 ? -47.499 -23.717 14.993 1.00 123.43 275 MET Q N 1
ATOM 9570 C CA . MET D 4 299 ? -48.071 -25.048 15.152 1.00 131.68 275 MET Q CA 1
ATOM 9571 C C . MET D 4 299 ? -49.192 -25.351 14.154 1.00 145.01 275 MET Q C 1
ATOM 9572 O O . MET D 4 299 ? -49.480 -26.518 13.886 1.00 159.95 275 MET Q O 1
ATOM 9577 N N . THR D 4 300 ? -49.816 -24.309 13.605 1.00 142.32 276 THR Q N 1
ATOM 9578 C CA . THR D 4 300 ? -50.906 -24.484 12.632 1.00 141.60 276 THR Q CA 1
ATOM 9579 C C . THR D 4 300 ? -50.474 -25.299 11.405 1.00 142.20 276 THR Q C 1
ATOM 9580 O O . THR D 4 300 ? -51.266 -26.041 10.797 1.00 154.12 276 THR Q O 1
ATOM 9584 N N . PHE D 4 301 ? -49.203 -25.163 11.053 1.00 134.66 277 PHE Q N 1
ATOM 9585 C CA . PHE D 4 301 ? -48.675 -25.801 9.857 1.00 135.55 277 PHE Q CA 1
ATOM 9586 C C . PHE D 4 301 ? -48.696 -27.329 9.930 1.00 128.08 277 PHE Q C 1
ATOM 9587 O O . PHE D 4 301 ? -48.803 -27.999 8.904 1.00 126.85 277 PHE Q O 1
ATOM 9595 N N . ASN D 4 302 ? -48.607 -27.877 11.140 1.00 118.25 278 ASN Q N 1
ATOM 9596 C CA . ASN D 4 302 ? -48.695 -29.324 11.325 1.00 114.33 278 ASN Q CA 1
ATOM 9597 C C . ASN D 4 302 ? -49.974 -29.906 10.741 1.00 120.29 278 ASN Q C 1
ATOM 9598 O O . ASN D 4 302 ? -49.958 -30.965 10.109 1.00 117.03 278 ASN Q O 1
ATOM 9603 N N . GLU D 4 303 ? -51.083 -29.210 10.961 1.00 128.90 279 GLU Q N 1
ATOM 9604 C CA . GLU D 4 303 ? -52.356 -29.616 10.388 1.00 139.77 279 GLU Q CA 1
ATOM 9605 C C . GLU D 4 303 ? -52.424 -29.199 8.924 1.00 133.06 279 GLU Q C 1
ATOM 9606 O O . GLU D 4 303 ? -52.888 -29.966 8.077 1.00 130.88 279 GLU Q O 1
ATOM 9612 N N . GLY D 4 304 ? -51.959 -27.988 8.627 1.00 128.27 280 GLY Q N 1
ATOM 9613 C CA . GLY D 4 304 ? -52.098 -27.458 7.281 1.00 132.86 280 GLY Q CA 1
ATOM 9614 C C . GLY D 4 304 ? -51.481 -28.285 6.161 1.00 136.80 280 GLY Q C 1
ATOM 9615 O O . GLY D 4 304 ? -52.178 -28.709 5.241 1.00 142.14 280 GLY Q O 1
ATOM 9616 N N . LEU D 4 305 ? -50.180 -28.531 6.248 1.00 131.73 281 LEU Q N 1
ATOM 9617 C CA . LEU D 4 305 ? -49.446 -29.145 5.142 1.00 132.18 281 LEU Q CA 1
ATOM 9618 C C . LEU D 4 305 ? -49.252 -30.658 5.242 1.00 127.91 281 LEU Q C 1
ATOM 9619 O O . LEU D 4 305 ? -48.542 -31.249 4.431 1.00 132.13 281 LEU Q O 1
ATOM 9624 N N . ALA D 4 306 ? -49.873 -31.273 6.245 1.00 131.28 282 ALA Q N 1
ATOM 9625 C CA . ALA D 4 306 ? -49.716 -32.707 6.501 1.00 135.38 282 ALA Q CA 1
ATOM 9626 C C . ALA D 4 306 ? -50.026 -33.599 5.295 1.00 148.83 282 ALA Q C 1
ATOM 9627 O O . ALA D 4 306 ? -49.532 -34.722 5.207 1.00 148.83 282 ALA Q O 1
ATOM 9629 N N . LYS D 4 307 ? -50.848 -33.102 4.373 1.00 160.01 283 LYS Q N 1
ATOM 9630 C CA . LYS D 4 307 ? -51.155 -33.837 3.149 1.00 168.25 283 LYS Q CA 1
ATOM 9631 C C . LYS D 4 307 ? -50.041 -33.700 2.105 1.00 164.79 283 LYS Q C 1
ATOM 9632 O O . LYS D 4 307 ? -49.696 -34.666 1.422 1.00 170.52 283 LYS Q O 1
ATOM 9638 N N . THR D 4 308 ? -49.477 -32.499 1.993 1.00 154.09 284 THR Q N 1
ATOM 9639 C CA . THR D 4 308 ? -48.422 -32.224 1.019 1.00 148.93 284 THR Q CA 1
ATOM 9640 C C . THR D 4 308 ? -47.062 -32.744 1.488 1.00 147.66 284 THR Q C 1
ATOM 9641 O O . THR D 4 308 ? -46.255 -33.224 0.689 1.00 136.69 284 THR Q O 1
ATOM 9645 N N . VAL D 4 309 ? -46.816 -32.633 2.792 1.00 152.27 285 VAL Q N 1
ATOM 9646 C CA . VAL D 4 309 ? -45.607 -33.165 3.411 1.00 145.84 285 VAL Q CA 1
ATOM 9647 C C . VAL D 4 309 ? -46.023 -34.181 4.474 1.00 150.45 285 VAL Q C 1
ATOM 9648 O O . VAL D 4 309 ? -46.141 -33.840 5.651 1.00 155.88 285 VAL Q O 1
ATOM 9652 N N . PRO D 4 310 ? -46.246 -35.436 4.051 1.00 143.94 286 PRO Q N 1
ATOM 9653 C CA . PRO D 4 310 ? -46.893 -36.488 4.845 1.00 147.44 286 PRO Q CA 1
ATOM 9654 C C . PRO D 4 310 ? -46.351 -36.662 6.261 1.00 148.02 286 PRO Q C 1
ATOM 9655 O O . PRO D 4 310 ? -47.141 -36.795 7.196 1.00 153.52 286 PRO Q O 1
ATOM 9659 N N . GLY D 4 311 ? -45.034 -36.643 6.420 1.00 145.40 287 GLY Q N 1
ATOM 9660 C CA . GLY D 4 311 ? -44.438 -36.963 7.704 1.00 148.59 287 GLY Q CA 1
ATOM 9661 C C . GLY D 4 311 ? -44.193 -35.775 8.609 1.00 132.85 287 GLY Q C 1
ATOM 9662 O O . GLY D 4 311 ? -43.612 -35.917 9.676 1.00 112.64 287 GLY Q O 1
ATOM 9663 N N . PHE D 4 312 ? -44.679 -34.606 8.211 1.00 141.27 288 PHE Q N 1
ATOM 9664 C CA . PHE D 4 312 ? -44.281 -33.362 8.862 1.00 146.91 288 PHE Q CA 1
ATOM 9665 C C . PHE D 4 312 ? -44.801 -33.295 10.288 1.00 144.53 288 PHE Q C 1
ATOM 9666 O O . PHE D 4 312 ? -46.008 -33.316 10.526 1.00 105.72 288 PHE Q O 1
ATOM 9674 N N . LYS D 4 313 ? -43.869 -33.182 11.229 1.00 142.78 289 LYS Q N 1
ATOM 9675 C CA . LYS D 4 313 ? -44.201 -32.961 12.626 1.00 140.02 289 LYS Q CA 1
ATOM 9676 C C . LYS D 4 313 ? -43.301 -31.863 13.179 1.00 134.31 289 LYS Q C 1
ATOM 9677 O O . LYS D 4 313 ? -42.093 -32.044 13.310 1.00 127.04 289 LYS Q O 1
ATOM 9683 N N . LEU D 4 314 ? -43.898 -30.729 13.525 1.00 139.56 290 LEU Q N 1
ATOM 9684 C CA . LEU D 4 314 ? -43.152 -29.609 14.079 1.00 136.79 290 LEU Q CA 1
ATOM 9685 C C . LEU D 4 314 ? -43.511 -29.464 15.548 1.00 144.20 290 LEU Q C 1
ATOM 9686 O O . LEU D 4 314 ? -44.672 -29.236 15.890 1.00 141.66 290 LEU Q O 1
ATOM 9691 N N . ILE D 4 315 ? -42.521 -29.605 16.420 1.00 151.09 291 ILE Q N 1
ATOM 9692 C CA . ILE D 4 315 ? -42.787 -29.560 17.853 1.00 150.62 291 ILE Q CA 1
ATOM 9693 C C . ILE D 4 315 ? -41.996 -28.474 18.582 1.00 144.58 291 ILE Q C 1
ATOM 9694 O O . ILE D 4 315 ? -40.871 -28.136 18.182 1.00 143.98 291 ILE Q O 1
ATOM 9699 N N . PRO D 4 316 ? -42.604 -27.905 19.640 1.00 134.63 292 PRO Q N 1
ATOM 9700 C CA . PRO D 4 316 ? -41.956 -26.947 20.539 1.00 121.39 292 PRO Q CA 1
ATOM 9701 C C . PRO D 4 316 ? -40.892 -27.612 21.397 1.00 118.19 292 PRO Q C 1
ATOM 9702 O O . PRO D 4 316 ? -41.113 -28.693 21.939 1.00 119.20 292 PRO Q O 1
ATOM 9706 N N . ILE D 4 317 ? -39.745 -26.961 21.515 1.00 115.48 293 ILE Q N 1
ATOM 9707 C CA . ILE D 4 317 ? -38.686 -27.435 22.386 1.00 118.24 293 ILE Q CA 1
ATOM 9708 C C . ILE D 4 317 ? -38.310 -26.332 23.354 1.00 126.25 293 ILE Q C 1
ATOM 9709 O O . ILE D 4 317 ? -38.390 -25.153 23.023 1.00 126.60 293 ILE Q O 1
ATOM 9714 N N . ALA D 4 318 ? -37.917 -26.714 24.561 1.00 139.11 294 ALA Q N 1
ATOM 9715 C CA . ALA D 4 318 ? -37.351 -25.751 25.489 1.00 140.60 294 ALA Q CA 1
ATOM 9716 C C . ALA D 4 318 ? -36.058 -25.246 24.865 1.00 138.07 294 ALA Q C 1
ATOM 9717 O O . ALA D 4 318 ? -35.412 -25.973 24.110 1.00 143.04 294 ALA Q O 1
ATOM 9719 N N . PRO D 4 319 ? -35.692 -23.986 25.145 1.00 128.98 295 PRO Q N 1
ATOM 9720 C CA . PRO D 4 319 ? -34.409 -23.479 24.653 1.00 126.30 295 PRO Q CA 1
ATOM 9721 C C . PRO D 4 319 ? -33.281 -24.366 25.162 1.00 148.94 295 PRO Q C 1
ATOM 9722 O O . PRO D 4 319 ? -33.339 -24.805 26.310 1.00 169.01 295 PRO Q O 1
ATOM 9726 N N . PRO D 4 320 ? -32.289 -24.662 24.311 1.00 147.03 296 PRO Q N 1
ATOM 9727 C CA . PRO D 4 320 ? -31.156 -25.490 24.739 1.00 155.61 296 PRO Q CA 1
ATOM 9728 C C . PRO D 4 320 ? -30.280 -24.742 25.731 1.00 168.54 296 PRO Q C 1
ATOM 9729 O O . PRO D 4 320 ? -30.227 -23.510 25.689 1.00 169.24 296 PRO Q O 1
ATOM 9733 N N . THR D 4 321 ? -29.613 -25.476 26.618 1.00 172.93 297 THR Q N 1
ATOM 9734 C CA . THR D 4 321 ? -28.686 -24.867 27.561 1.00 167.07 297 THR Q CA 1
ATOM 9735 C C . THR D 4 321 ? -27.585 -24.171 26.776 1.00 162.11 297 THR Q C 1
ATOM 9736 O O . THR D 4 321 ? -26.938 -24.782 25.923 1.00 160.80 297 THR Q O 1
ATOM 9740 N N . ASN D 4 322 ? -27.382 -22.890 27.056 1.00 157.39 298 ASN Q N 1
ATOM 9741 C CA . ASN D 4 322 ? -26.421 -22.106 26.295 1.00 158.51 298 ASN Q CA 1
ATOM 9742 C C . ASN D 4 322 ? -25.019 -22.134 26.901 1.00 157.83 298 ASN Q C 1
ATOM 9743 O O . ASN D 4 322 ? -24.769 -22.840 27.878 1.00 154.38 298 ASN Q O 1
ATOM 9748 N N . SER D 4 323 ? -24.109 -21.364 26.313 1.00 157.70 299 SER Q N 1
ATOM 9749 C CA . SER D 4 323 ? -22.707 -21.386 26.717 1.00 161.31 299 SER Q CA 1
ATOM 9750 C C . SER D 4 323 ? -22.479 -20.842 28.125 1.00 164.48 299 SER Q C 1
ATOM 9751 O O . SER D 4 323 ? -21.430 -21.086 28.720 1.00 164.25 299 SER Q O 1
ATOM 9754 N N . LYS D 4 324 ? -23.451 -20.102 28.648 1.00 169.20 300 LYS Q N 1
ATOM 9755 C CA . LYS D 4 324 ? -23.345 -19.536 29.992 1.00 175.49 300 LYS Q CA 1
ATOM 9756 C C . LYS D 4 324 ? -23.999 -20.427 31.050 1.00 183.01 300 LYS Q C 1
ATOM 9757 O O . LYS D 4 324 ? -24.040 -20.078 32.233 1.00 184.12 300 LYS Q O 1
ATOM 9763 N N . GLY D 4 325 ? -24.508 -21.576 30.615 1.00 187.32 301 GLY Q N 1
ATOM 9764 C CA . GLY D 4 325 ? -25.102 -22.547 31.519 1.00 189.01 301 GLY Q CA 1
ATOM 9765 C C . GLY D 4 325 ? -26.509 -22.187 31.958 1.00 182.77 301 GLY Q C 1
ATOM 9766 O O . GLY D 4 325 ? -26.970 -22.626 33.011 1.00 184.40 301 GLY Q O 1
ATOM 9767 N N . GLN D 4 326 ? -27.194 -21.388 31.147 1.00 173.92 302 GLN Q N 1
ATOM 9768 C CA . GLN D 4 326 ? -28.534 -20.927 31.479 1.00 166.53 302 GLN Q CA 1
ATOM 9769 C C . GLN D 4 326 ? -29.504 -21.199 30.336 1.00 159.67 302 GLN Q C 1
ATOM 9770 O O . GLN D 4 326 ? -29.094 -21.348 29.188 1.00 161.67 302 GLN Q O 1
ATOM 9776 N N . ARG D 4 327 ? -30.788 -21.271 30.660 1.00 159.95 303 ARG Q N 1
ATOM 9777 C CA . ARG D 4 327 ? -31.828 -21.408 29.648 1.00 160.70 303 ARG Q CA 1
ATOM 9778 C C . ARG D 4 327 ? -32.492 -20.055 29.449 1.00 161.73 303 ARG Q C 1
ATOM 9779 O O . ARG D 4 327 ? -33.216 -19.580 30.326 1.00 167.56 303 ARG Q O 1
ATOM 9787 N N . TRP D 4 328 ? -32.250 -19.438 28.295 1.00 155.78 304 TRP Q N 1
ATOM 9788 C CA . TRP D 4 328 ? -32.791 -18.112 28.015 1.00 148.48 304 TRP Q CA 1
ATOM 9789 C C . TRP D 4 328 ? -33.942 -18.157 27.020 1.00 136.64 304 TRP Q C 1
ATOM 9790 O O . TRP D 4 328 ? -33.835 -18.775 25.964 1.00 142.49 304 TRP Q O 1
ATOM 9801 N N . GLU D 4 329 ? -35.048 -17.514 27.377 1.00 126.08 305 GLU Q N 1
ATOM 9802 C CA . GLU D 4 329 ? -36.068 -17.163 26.401 1.00 128.06 305 GLU Q CA 1
ATOM 9803 C C . GLU D 4 329 ? -36.207 -15.648 26.421 1.00 129.41 305 GLU Q C 1
ATOM 9804 O O . GLU D 4 329 ? -36.742 -15.077 27.372 1.00 123.65 305 GLU Q O 1
ATOM 9810 N N . GLU D 4 330 ? -35.740 -15.006 25.357 1.00 126.32 306 GLU Q N 1
ATOM 9811 C CA . GLU D 4 330 ? -35.616 -13.555 25.332 1.00 118.14 306 GLU Q CA 1
ATOM 9812 C C . GLU D 4 330 ? -36.937 -12.872 25.000 1.00 114.06 306 GLU Q C 1
ATOM 9813 O O . GLU D 4 330 ? -37.149 -11.707 25.345 1.00 109.97 306 GLU Q O 1
ATOM 9819 N N . ASP D 4 331 ? -37.834 -13.605 24.350 1.00 115.99 307 ASP Q N 1
ATOM 9820 C CA . ASP D 4 331 ? -39.073 -13.006 23.873 1.00 113.85 307 ASP Q CA 1
ATOM 9821 C C . ASP D 4 331 ? -40.279 -13.334 24.729 1.00 118.33 307 ASP Q C 1
ATOM 9822 O O . ASP D 4 331 ? -40.412 -14.438 25.248 1.00 129.78 307 ASP Q O 1
ATOM 9827 N N . SER D 4 332 ? -41.165 -12.355 24.846 1.00 114.95 308 SER Q N 1
ATOM 9828 C CA . SER D 4 332 ? -42.408 -12.511 25.574 1.00 113.35 308 SER Q CA 1
ATOM 9829 C C . SER D 4 332 ? -43.453 -11.620 24.931 1.00 106.45 308 SER Q C 1
ATOM 9830 O O . SER D 4 332 ? -43.104 -10.625 24.294 1.00 109.41 308 SER Q O 1
ATOM 9833 N N . ARG D 4 333 ? -44.724 -11.972 25.085 1.00 102.36 309 ARG Q N 1
ATOM 9834 C CA . ARG D 4 333 ? -45.787 -11.088 24.629 1.00 104.94 309 ARG Q CA 1
ATOM 9835 C C . ARG D 4 333 ? -45.727 -9.870 25.524 1.00 104.65 309 ARG Q C 1
ATOM 9836 O O . ARG D 4 333 ? -45.472 -9.992 26.720 1.00 108.74 309 ARG Q O 1
ATOM 9844 N N . GLN D 4 334 ? -45.943 -8.693 24.954 1.00 104.66 310 GLN Q N 1
ATOM 9845 C CA . GLN D 4 334 ? -45.731 -7.481 25.723 1.00 110.31 310 GLN Q CA 1
ATOM 9846 C C . GLN D 4 334 ? -47.039 -6.784 26.031 1.00 114.62 310 GLN Q C 1
ATOM 9847 O O . GLN D 4 334 ? -48.112 -7.199 25.595 1.00 96.83 310 GLN Q O 1
ATOM 9853 N N . LYS D 4 335 ? -46.933 -5.716 26.801 1.00 115.89 311 LYS Q N 1
ATOM 9854 C CA . LYS D 4 335 ? -48.078 -4.899 27.121 1.00 108.83 311 LYS Q CA 1
ATOM 9855 C C . LYS D 4 335 ? -47.878 -3.635 26.312 1.00 124.44 311 LYS Q C 1
ATOM 9856 O O . LYS D 4 335 ? -46.776 -3.077 26.284 1.00 131.71 311 LYS Q O 1
ATOM 9862 N N . VAL D 4 336 ? -48.932 -3.204 25.630 1.00 121.31 312 VAL Q N 1
ATOM 9863 C CA . VAL D 4 336 ? -48.881 -2.015 24.770 1.00 110.65 312 VAL Q CA 1
ATOM 9864 C C . VAL D 4 336 ? -47.718 -1.911 23.769 1.00 101.58 312 VAL Q C 1
ATOM 9865 O O . VAL D 4 336 ? -46.732 -1.214 23.998 1.00 118.45 312 VAL Q O 1
ATOM 9869 N N . ARG D 4 337 ? -47.819 -2.669 22.681 1.00 100.07 313 ARG Q N 1
ATOM 9870 C CA . ARG D 4 337 ? -46.916 -2.503 21.535 1.00 118.39 313 ARG Q CA 1
ATOM 9871 C C . ARG D 4 337 ? -46.881 -1.047 21.043 1.00 123.44 313 ARG Q C 1
ATOM 9872 O O . ARG D 4 337 ? -47.851 -0.302 21.208 1.00 121.27 313 ARG Q O 1
ATOM 9880 N N . PRO D 4 338 ? -45.758 -0.630 20.437 1.00 118.57 314 PRO Q N 1
ATOM 9881 C CA . PRO D 4 338 ? -45.666 0.765 19.995 1.00 114.87 314 PRO Q CA 1
ATOM 9882 C C . PRO D 4 338 ? -46.431 0.996 18.699 1.00 110.50 314 PRO Q C 1
ATOM 9883 O O . PRO D 4 338 ? -45.903 1.598 17.775 1.00 87.41 314 PRO Q O 1
ATOM 9887 N N . ASP D 4 339 ? -47.676 0.544 18.647 1.00 105.95 315 ASP Q N 1
ATOM 9888 C CA . ASP D 4 339 ? -48.484 0.650 17.442 1.00 102.18 315 ASP Q CA 1
ATOM 9889 C C . ASP D 4 339 ? -49.813 1.286 17.802 1.00 97.99 315 ASP Q C 1
ATOM 9890 O O . ASP D 4 339 ? -50.203 1.303 18.969 1.00 102.21 315 ASP Q O 1
ATOM 9895 N N . GLY D 4 340 ? -50.512 1.809 16.800 1.00 89.74 316 GLY Q N 1
ATOM 9896 C CA . GLY D 4 340 ? -51.829 2.368 17.023 1.00 92.05 316 GLY Q CA 1
ATOM 9897 C C . GLY D 4 340 ? -52.126 3.519 16.088 1.00 97.07 316 GLY Q C 1
ATOM 9898 O O . GLY D 4 340 ? -51.410 3.730 15.107 1.00 86.53 316 GLY Q O 1
ATOM 9899 N N . TRP D 4 341 ? -53.181 4.269 16.396 1.00 101.24 317 TRP Q N 1
ATOM 9900 C CA . TRP D 4 341 ? -53.561 5.405 15.567 1.00 101.95 317 TRP Q CA 1
ATOM 9901 C C . TRP D 4 341 ? -53.790 6.697 16.347 1.00 97.34 317 TRP Q C 1
ATOM 9902 O O . TRP D 4 341 ? -53.981 6.680 17.558 1.00 93.35 317 TRP Q O 1
ATOM 9913 N N . ALA D 4 342 ? -53.767 7.813 15.629 1.00 99.05 318 ALA Q N 1
ATOM 9914 C CA . ALA D 4 342 ? -53.870 9.131 16.232 1.00 98.54 318 ALA Q CA 1
ATOM 9915 C C . ALA D 4 342 ? -54.713 10.077 15.386 1.00 101.28 318 ALA Q C 1
ATOM 9916 O O . ALA D 4 342 ? -54.895 9.864 14.175 1.00 104.11 318 ALA Q O 1
ATOM 9918 N N . ILE D 4 343 ? -55.199 11.131 16.035 1.00 91.00 319 ILE Q N 1
ATOM 9919 C CA . ILE D 4 343 ? -56.033 12.137 15.395 1.00 121.74 319 ILE Q CA 1
ATOM 9920 C C . ILE D 4 343 ? -55.247 13.406 15.073 1.00 128.48 319 ILE Q C 1
ATOM 9921 O O . ILE D 4 343 ? -54.682 14.043 15.960 1.00 139.81 319 ILE Q O 1
ATOM 9926 N N . THR D 4 344 ? -55.215 13.756 13.792 1.00 121.25 320 THR Q N 1
ATOM 9927 C CA . THR D 4 344 ? -54.496 14.930 13.307 1.00 116.42 320 THR Q CA 1
ATOM 9928 C C . THR D 4 344 ? -55.206 16.247 13.611 1.00 122.21 320 THR Q C 1
ATOM 9929 O O . THR D 4 344 ? -56.398 16.267 13.921 1.00 123.27 320 THR Q O 1
ATOM 9933 N N . VAL D 4 345 ? -54.458 17.345 13.528 1.00 123.66 321 VAL Q N 1
ATOM 9934 C CA . VAL D 4 345 ? -55.017 18.681 13.727 1.00 116.90 321 VAL Q CA 1
ATOM 9935 C C . VAL D 4 345 ? -55.890 19.142 12.563 1.00 113.88 321 VAL Q C 1
ATOM 9936 O O . VAL D 4 345 ? -56.568 20.164 12.651 1.00 120.47 321 VAL Q O 1
ATOM 9940 N N . LYS D 4 346 ? -55.868 18.395 11.468 1.00 108.77 322 LYS Q N 1
ATOM 9941 C CA . LYS D 4 346 ? -56.685 18.742 10.315 1.00 129.99 322 LYS Q CA 1
ATOM 9942 C C . LYS D 4 346 ? -58.006 17.979 10.313 1.00 128.38 322 LYS Q C 1
ATOM 9943 O O . LYS D 4 346 ? -58.843 18.159 9.429 1.00 136.30 322 LYS Q O 1
ATOM 9949 N N . ASN D 4 347 ? -58.193 17.130 11.313 1.00 119.87 323 ASN Q N 1
ATOM 9950 C CA . ASN D 4 347 ? -59.427 16.377 11.431 1.00 129.08 323 ASN Q CA 1
ATOM 9951 C C . ASN D 4 347 ? -60.545 17.281 11.947 1.00 133.73 323 ASN Q C 1
ATOM 9952 O O . ASN D 4 347 ? -60.434 17.865 13.030 1.00 130.29 323 ASN Q O 1
ATOM 9957 N N . LYS D 4 348 ? -61.619 17.391 11.170 1.00 133.89 324 LYS Q N 1
ATOM 9958 C CA . LYS D 4 348 ? -62.712 18.298 11.506 1.00 136.07 324 LYS Q CA 1
ATOM 9959 C C . LYS D 4 348 ? -63.777 17.652 12.389 1.00 144.19 324 LYS Q C 1
ATOM 9960 O O . LYS D 4 348 ? -64.796 18.273 12.698 1.00 148.18 324 LYS Q O 1
ATOM 9966 N N . ASN D 4 349 ? -63.544 16.406 12.786 1.00 144.52 325 ASN Q N 1
ATOM 9967 C CA . ASN D 4 349 ? -64.457 15.713 13.692 1.00 146.97 325 ASN Q CA 1
ATOM 9968 C C . ASN D 4 349 ? -63.729 14.941 14.794 1.00 146.20 325 ASN Q C 1
ATOM 9969 O O . ASN D 4 349 ? -63.790 13.713 14.834 1.00 149.02 325 ASN Q O 1
ATOM 9974 N N . PRO D 4 350 ? -63.048 15.661 15.702 1.00 140.96 326 PRO Q N 1
ATOM 9975 C CA . PRO D 4 350 ? -62.257 15.013 16.755 1.00 133.97 326 PRO Q CA 1
ATOM 9976 C C . PRO D 4 350 ? -63.104 14.204 17.742 1.00 127.36 326 PRO Q C 1
ATOM 9977 O O . PRO D 4 350 ? -62.699 13.116 18.158 1.00 122.78 326 PRO Q O 1
ATOM 9981 N N . VAL D 4 351 ? -64.269 14.726 18.106 1.00 129.60 327 VAL Q N 1
ATOM 9982 C CA . VAL D 4 351 ? -65.148 14.044 19.053 1.00 131.19 327 VAL Q CA 1
ATOM 9983 C C . VAL D 4 351 ? -65.666 12.721 18.494 1.00 124.14 327 VAL 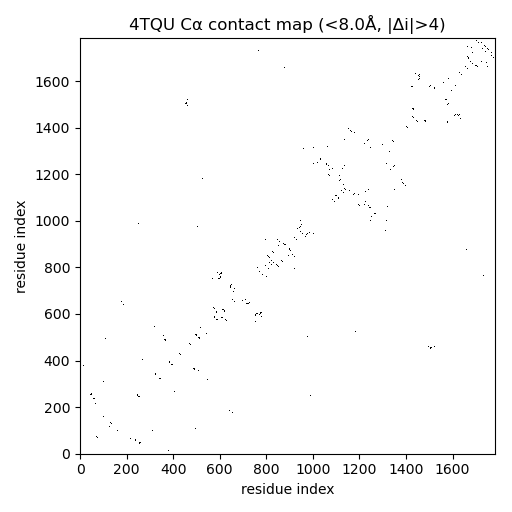Q C 1
ATOM 9984 O O . VAL D 4 351 ? -65.555 11.671 19.141 1.00 115.58 327 VAL Q O 1
ATOM 9988 N N . GLU D 4 352 ? -66.224 12.777 17.284 1.00 126.09 328 GLU Q N 1
ATOM 9989 C CA . GLU D 4 352 ? -66.732 11.582 16.627 1.00 125.05 328 GLU Q CA 1
ATOM 9990 C C . GLU D 4 352 ? -65.629 10.542 16.458 1.00 122.71 328 GLU Q C 1
ATOM 9991 O O . GLU D 4 352 ? -65.869 9.344 16.595 1.00 123.04 328 GLU Q O 1
ATOM 9997 N N . THR D 4 353 ? -64.413 11.008 16.179 1.00 118.25 329 THR Q N 1
ATOM 9998 C CA . THR D 4 353 ? -63.279 10.103 16.022 1.00 119.92 329 THR Q CA 1
ATOM 9999 C C . THR D 4 353 ? -62.835 9.464 17.335 1.00 123.42 329 THR Q C 1
ATOM 10000 O O . THR D 4 353 ? -62.409 8.311 17.340 1.00 121.98 329 THR Q O 1
ATOM 10004 N N . ILE D 4 354 ? -62.912 10.203 18.441 1.00 120.81 330 ILE Q N 1
ATOM 10005 C CA . ILE D 4 354 ? -62.496 9.634 19.723 1.00 114.88 330 ILE Q CA 1
ATOM 10006 C C . ILE D 4 354 ? -63.546 8.645 20.229 1.00 115.10 330 ILE Q C 1
ATOM 10007 O O . ILE D 4 354 ? -63.214 7.635 20.855 1.00 108.60 330 ILE Q O 1
ATOM 10012 N N . LYS D 4 355 ? -64.813 8.928 19.933 1.00 113.31 331 LYS Q N 1
ATOM 10013 C CA . LYS D 4 355 ? -65.876 7.978 20.215 1.00 112.27 331 LYS Q CA 1
ATOM 10014 C C . LYS D 4 355 ? -65.653 6.717 19.387 1.00 114.37 331 LYS Q C 1
ATOM 10015 O O . LYS D 4 355 ? -65.704 5.598 19.902 1.00 132.39 331 LYS Q O 1
ATOM 10021 N N . PHE D 4 356 ? -65.393 6.917 18.099 1.00 109.18 332 PHE Q N 1
ATOM 10022 C CA . PHE D 4 356 ? -65.093 5.830 17.176 1.00 115.81 332 PHE Q CA 1
ATOM 10023 C C . PHE D 4 356 ? -63.927 4.971 17.667 1.00 110.08 332 PHE Q C 1
ATOM 10024 O O . PHE D 4 356 ? -63.975 3.748 17.594 1.00 119.24 332 PHE Q O 1
ATOM 10032 N N . PHE D 4 357 ? -62.885 5.617 18.176 1.00 113.22 333 PHE Q N 1
ATOM 10033 C CA . PHE D 4 357 ? -61.726 4.902 18.682 1.00 93.96 333 PHE Q CA 1
ATOM 10034 C C . PHE D 4 357 ? -62.118 4.125 19.917 1.00 95.20 333 PHE Q C 1
ATOM 10035 O O . PHE D 4 357 ? -61.642 3.015 20.138 1.00 120.75 333 PHE Q O 1
ATOM 10043 N N . ASP D 4 358 ? -62.991 4.726 20.720 1.00 106.76 334 ASP Q N 1
ATOM 10044 C CA . ASP D 4 358 ? -63.470 4.102 21.953 1.00 110.38 334 ASP Q CA 1
ATOM 10045 C C . ASP D 4 358 ? -64.282 2.848 21.647 1.00 111.87 334 ASP Q C 1
ATOM 10046 O O . ASP D 4 358 ? -64.342 1.933 22.454 1.00 98.66 334 ASP Q O 1
ATOM 10051 N N . PHE D 4 359 ? -64.899 2.811 20.469 1.00 115.30 335 PHE Q N 1
ATOM 10052 C CA . PHE D 4 359 ? -65.657 1.638 20.029 1.00 112.08 335 PHE Q CA 1
ATOM 10053 C C . PHE D 4 359 ? -64.827 0.357 20.063 1.00 115.30 335 PHE Q C 1
ATOM 10054 O O . PHE D 4 359 ? -65.317 -0.700 20.466 1.00 96.86 335 PHE Q O 1
ATOM 10062 N N . TYR D 4 360 ? -63.570 0.460 19.642 1.00 112.02 336 TYR Q N 1
ATOM 10063 C CA . TYR D 4 360 ? -62.691 -0.703 19.553 1.00 102.76 336 TYR Q CA 1
ATOM 10064 C C . TYR D 4 360 ? -62.243 -1.210 20.914 1.00 101.19 336 TYR Q C 1
ATOM 10065 O O . TYR D 4 360 ? -61.681 -2.298 21.024 1.00 105.76 336 TYR Q O 1
ATOM 10074 N N . PHE D 4 361 ? -62.471 -0.409 21.950 1.00 101.90 337 PHE Q N 1
ATOM 10075 C CA . PHE D 4 361 ? -62.218 -0.855 23.316 1.00 101.50 337 PHE Q CA 1
ATOM 10076 C C . PHE D 4 361 ? -63.482 -1.335 24.018 1.00 105.07 337 PHE Q C 1
ATOM 10077 O O . PHE D 4 361 ? -63.446 -1.704 25.186 1.00 108.89 337 PHE Q O 1
ATOM 10085 N N . SER D 4 362 ? -64.600 -1.317 23.299 1.00 114.87 338 SER Q N 1
ATOM 10086 C CA . SER D 4 362 ? -65.838 -1.898 23.805 1.00 118.20 338 SER Q CA 1
ATOM 10087 C C . SER D 4 362 ? -65.903 -3.354 23.373 1.00 117.98 338 SER Q C 1
ATOM 10088 O O . SER D 4 362 ? -65.036 -3.830 22.646 1.00 111.31 338 SER Q O 1
ATOM 10091 N N . ARG D 4 363 ? -66.945 -4.055 23.801 1.00 121.07 339 ARG Q N 1
ATOM 10092 C CA . ARG D 4 363 ? -67.077 -5.469 23.473 1.00 116.48 339 ARG Q CA 1
ATOM 10093 C C . ARG D 4 363 ? -67.282 -5.733 21.983 1.00 113.13 339 ARG Q C 1
ATOM 10094 O O . ARG D 4 363 ? -66.582 -6.571 21.414 1.00 114.48 339 ARG Q O 1
ATOM 10102 N N . PRO D 4 364 ? -68.228 -5.021 21.339 1.00 99.98 340 PRO Q N 1
ATOM 10103 C CA . PRO D 4 364 ? -68.434 -5.304 19.913 1.00 119.87 340 PRO Q CA 1
ATOM 10104 C C . PRO D 4 364 ? -67.216 -4.954 19.066 1.00 112.05 340 PRO Q C 1
ATOM 10105 O O . PRO D 4 364 ? -66.871 -5.686 18.132 1.00 106.02 340 PRO Q O 1
ATOM 10109 N N . GLY D 4 365 ? -66.578 -3.835 19.399 1.00 116.06 341 GLY 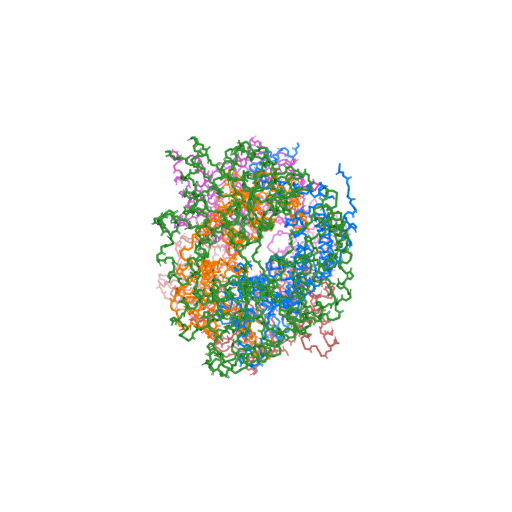Q N 1
ATOM 10110 C CA . GLY D 4 365 ? -65.400 -3.382 18.690 1.00 118.44 341 GLY Q CA 1
ATOM 10111 C C . GLY D 4 365 ? -64.283 -4.397 18.777 1.00 117.12 341 GLY Q C 1
ATOM 10112 O O . GLY D 4 365 ? -63.628 -4.709 17.779 1.00 123.06 341 GLY Q O 1
ATOM 10113 N N . ARG D 4 366 ? -64.064 -4.916 19.980 1.00 107.91 342 ARG Q N 1
ATOM 10114 C CA . ARG D 4 366 ? -63.061 -5.949 20.177 1.00 102.35 342 ARG Q CA 1
ATOM 10115 C C . ARG D 4 366 ? -63.459 -7.192 19.400 1.00 101.90 342 ARG Q C 1
ATOM 10116 O O . ARG D 4 366 ? -62.608 -7.902 18.876 1.00 103.23 342 ARG Q O 1
ATOM 10124 N N . ASP D 4 367 ? -64.761 -7.444 19.316 1.00 103.78 343 ASP Q N 1
ATOM 10125 C CA . ASP D 4 367 ? -65.259 -8.606 18.588 1.00 111.29 343 ASP Q CA 1
ATOM 10126 C C . ASP D 4 367 ? -64.946 -8.554 17.095 1.00 105.27 343 ASP Q C 1
ATOM 10127 O O . ASP D 4 367 ? -64.512 -9.549 16.517 1.00 99.06 343 ASP Q O 1
ATOM 10132 N N . ILE D 4 368 ? -65.164 -7.403 16.466 1.00 99.74 344 ILE Q N 1
ATOM 10133 C CA . ILE D 4 368 ? -64.856 -7.296 15.039 1.00 100.66 344 ILE Q CA 1
ATOM 10134 C C . ILE D 4 368 ? -63.365 -7.147 14.766 1.00 90.63 344 ILE Q C 1
ATOM 10135 O O . ILE D 4 368 ? -62.862 -7.673 13.778 1.00 117.30 344 ILE Q O 1
ATOM 10140 N N . SER D 4 369 ? -62.661 -6.441 15.647 1.00 90.74 345 SER Q N 1
ATOM 10141 C CA . SER D 4 369 ? -61.233 -6.204 15.460 1.00 105.83 345 SER Q CA 1
ATOM 10142 C C . SER D 4 369 ? -60.383 -7.428 15.817 1.00 113.86 345 SER Q C 1
ATOM 10143 O O . SER D 4 369 ? -59.208 -7.507 15.449 1.00 108.67 345 SER Q O 1
ATOM 10146 N N . ASN D 4 370 ? -60.988 -8.384 16.516 1.00 110.48 346 ASN Q N 1
ATOM 10147 C CA . ASN D 4 370 ? -60.339 -9.654 16.831 1.00 91.26 346 ASN Q CA 1
ATOM 10148 C C . ASN D 4 370 ? -60.814 -10.803 15.955 1.00 137.45 346 ASN Q C 1
ATOM 10149 O O . ASN D 4 370 ? -60.012 -11.479 15.329 1.00 113.64 346 ASN Q O 1
ATOM 10154 N N . PHE D 4 371 ? -62.114 -11.062 15.968 1.00 92.12 347 PHE Q N 1
ATOM 10155 C CA . PHE D 4 371 ? -62.683 -12.199 15.246 1.00 105.47 347 PHE Q CA 1
ATOM 10156 C C . PHE D 4 371 ? -63.160 -11.971 13.795 1.00 112.05 347 PHE Q C 1
ATOM 10157 O O . PHE D 4 371 ? -63.716 -12.884 13.189 1.00 115.58 347 PHE Q O 1
ATOM 10165 N N . GLY D 4 372 ? -62.919 -10.792 13.225 1.00 113.92 348 GLY Q N 1
ATOM 10166 C CA . GLY D 4 372 ? -63.474 -10.445 11.921 1.00 103.43 348 GLY Q CA 1
ATOM 10167 C C . GLY D 4 372 ? -64.958 -10.098 11.909 1.00 99.48 348 GLY Q C 1
ATOM 10168 O O . GLY D 4 372 ? -65.387 -9.223 12.655 1.00 96.98 348 GLY Q O 1
ATOM 10169 N N . VAL D 4 373 ? -65.746 -10.756 11.056 1.00 101.26 349 VAL Q N 1
ATOM 10170 C CA . VAL D 4 373 ? -67.150 -10.377 10.872 1.00 105.35 349 VAL Q CA 1
ATOM 10171 C C . VAL D 4 373 ? -68.081 -11.539 11.208 1.00 107.61 349 VAL Q C 1
ATOM 10172 O O . VAL D 4 373 ? -67.792 -12.686 10.867 1.00 109.94 349 VAL Q O 1
ATOM 10176 N N . PRO D 4 374 ? -69.208 -11.247 11.886 1.00 106.57 350 PRO Q N 1
ATOM 10177 C CA . PRO D 4 374 ? -70.147 -12.309 12.261 1.00 108.32 350 PRO Q CA 1
ATOM 10178 C C . PRO D 4 374 ? -70.939 -12.803 11.059 1.00 117.70 350 PRO Q C 1
ATOM 10179 O O . PRO D 4 374 ? -71.241 -12.026 10.153 1.00 113.34 350 PRO Q O 1
ATOM 10183 N N . GLY D 4 375 ? -71.263 -14.091 11.049 1.00 131.66 351 GLY Q N 1
ATOM 10184 C CA . GLY D 4 375 ? -71.961 -14.685 9.925 1.00 142.39 351 GLY Q CA 1
ATOM 10185 C C . GLY D 4 375 ? -71.003 -15.013 8.799 1.00 139.79 351 GLY Q C 1
ATOM 10186 O O . GLY D 4 375 ? -71.377 -15.641 7.808 1.00 150.46 351 GLY Q O 1
ATOM 10187 N N . VAL D 4 376 ? -69.756 -14.579 8.950 1.00 125.15 352 VAL Q N 1
ATOM 10188 C CA . VAL D 4 376 ? -68.723 -14.868 7.966 1.00 124.80 352 VAL Q CA 1
ATOM 10189 C C . VAL D 4 376 ? -67.610 -15.710 8.587 1.00 125.36 352 VAL Q C 1
ATOM 10190 O O . VAL D 4 376 ? -67.506 -16.909 8.313 1.00 123.96 352 VAL Q O 1
ATOM 10194 N N . THR D 4 377 ? -66.770 -15.079 9.405 1.00 116.36 353 THR Q N 1
ATOM 10195 C CA . THR D 4 377 ? -65.684 -15.788 10.076 1.00 106.93 353 THR Q CA 1
ATOM 10196 C C . THR D 4 377 ? -65.970 -16.262 11.496 1.00 111.85 353 THR Q C 1
ATOM 10197 O O . THR D 4 377 ? -65.201 -17.048 12.050 1.00 123.45 353 THR Q O 1
ATOM 10201 N N . TYR D 4 378 ? -67.065 -15.798 12.090 1.00 108.61 354 TYR Q N 1
ATOM 10202 C CA . TYR D 4 378 ? -67.375 -16.190 13.465 1.00 116.96 354 TYR Q CA 1
ATOM 10203 C C . TYR D 4 378 ? -68.850 -16.027 13.804 1.00 116.48 354 TYR Q C 1
ATOM 10204 O O . TYR D 4 378 ? -69.595 -15.357 13.093 1.00 117.07 354 TYR Q O 1
ATOM 10213 N N . ASP D 4 379 ? -69.267 -16.659 14.895 1.00 100.11 355 ASP Q N 1
ATOM 10214 C CA . ASP D 4 379 ? -70.614 -16.469 15.410 1.00 113.82 355 ASP Q CA 1
ATOM 10215 C C . ASP D 4 379 ? -70.551 -16.208 16.905 1.00 112.05 355 ASP Q C 1
ATOM 10216 O O . ASP D 4 379 ? -69.547 -16.500 17.549 1.00 112.80 355 ASP Q O 1
ATOM 10221 N N . ILE D 4 380 ? -71.619 -15.650 17.460 1.00 103.65 356 ILE Q N 1
ATOM 10222 C CA . ILE D 4 380 ? -71.684 -15.484 18.901 1.00 125.08 356 ILE Q CA 1
ATOM 10223 C C . ILE D 4 380 ? -72.256 -16.748 19.530 1.00 121.80 356 ILE Q C 1
ATOM 10224 O O . ILE D 4 380 ? -73.374 -17.155 19.217 1.00 138.28 356 ILE Q O 1
ATOM 10229 N N . LYS D 4 381 ? -71.478 -17.379 20.402 1.00 121.78 357 LYS Q N 1
ATOM 10230 C CA . LYS D 4 381 ? -71.941 -18.560 21.125 1.00 127.88 357 LYS Q CA 1
ATOM 10231 C C . LYS D 4 381 ? -71.741 -18.386 22.624 1.00 129.53 357 LYS Q C 1
ATOM 10232 O O . LYS D 4 381 ? -70.619 -18.186 23.088 1.00 108.92 357 LYS Q O 1
ATOM 10238 N N . ASN D 4 382 ? -72.839 -18.462 23.370 1.00 111.49 358 ASN Q N 1
ATOM 10239 C CA . ASN D 4 382 ? -72.821 -18.284 24.822 1.00 132.06 358 ASN Q CA 1
ATOM 10240 C C . ASN D 4 382 ? -72.214 -16.958 25.255 1.00 129.47 358 ASN Q C 1
ATOM 10241 O O . ASN D 4 382 ? -71.514 -16.886 26.269 1.00 111.71 358 ASN Q O 1
ATOM 10246 N N . GLY D 4 383 ? -72.481 -15.917 24.472 1.00 129.56 359 GLY Q N 1
ATOM 10247 C CA . GLY D 4 383 ? -72.001 -14.583 24.778 1.00 109.48 359 GLY Q CA 1
ATOM 10248 C C . GLY D 4 383 ? -70.543 -14.359 24.421 1.00 121.39 359 GLY Q C 1
ATOM 10249 O O . GLY D 4 383 ? -70.007 -13.278 24.655 1.00 125.10 359 GLY Q O 1
ATOM 10250 N N . LYS D 4 384 ? -69.901 -15.380 23.862 1.00 117.82 360 LYS Q N 1
ATOM 10251 C CA . LYS D 4 384 ? -68.507 -15.278 23.443 1.00 111.27 360 LYS Q CA 1
ATOM 10252 C C . LYS D 4 384 ? -68.386 -15.500 21.950 1.00 118.85 360 LYS Q C 1
ATOM 10253 O O . LYS D 4 384 ? -69.233 -16.152 21.341 1.00 128.99 360 LYS Q O 1
ATOM 10259 N N . ALA D 4 385 ? -67.324 -14.961 21.365 1.00 116.74 361 ALA Q N 1
ATOM 10260 C CA . ALA D 4 385 ? -67.088 -15.114 19.938 1.00 117.97 361 ALA Q CA 1
ATOM 10261 C C . ALA D 4 385 ? -66.399 -16.440 19.631 1.00 124.95 361 ALA Q C 1
ATOM 10262 O O . ALA D 4 385 ? -65.322 -16.734 20.150 1.00 131.68 361 ALA Q O 1
ATOM 10264 N N . VAL D 4 386 ? -67.037 -17.242 18.784 1.00 121.13 362 VAL Q N 1
ATOM 10265 C CA . VAL D 4 386 ? -66.480 -18.519 18.358 1.00 116.74 362 VAL Q CA 1
ATOM 10266 C C . VAL D 4 386 ? -66.231 -18.528 16.851 1.00 117.97 362 VAL Q C 1
ATOM 10267 O O . VAL D 4 386 ? -67.144 -18.282 16.057 1.00 120.77 362 VAL Q O 1
ATOM 10271 N N . PHE D 4 387 ? -64.989 -18.802 16.464 1.00 109.91 363 PHE Q N 1
ATOM 10272 C CA . PHE D 4 387 ? -64.626 -18.890 15.056 1.00 109.42 363 PHE Q CA 1
ATOM 10273 C C . PHE D 4 387 ? -65.410 -19.976 14.337 1.00 139.01 363 PHE Q C 1
ATOM 10274 O O . PHE D 4 387 ? -65.773 -20.994 14.933 1.00 159.82 363 PHE Q O 1
ATOM 10282 N N . LYS D 4 388 ? -65.675 -19.745 13.054 1.00 135.52 364 LYS Q N 1
ATOM 10283 C CA . LYS D 4 388 ? -66.310 -20.748 12.209 1.00 130.14 364 LYS Q CA 1
ATOM 10284 C C . LYS D 4 388 ? -65.360 -21.927 12.028 1.00 124.67 364 LYS Q C 1
ATOM 10285 O O . LYS D 4 388 ? -64.139 -21.766 12.132 1.00 115.98 364 LYS Q O 1
ATOM 10291 N N . ASP D 4 389 ? -65.915 -23.111 11.775 1.00 122.89 365 ASP Q N 1
ATOM 10292 C CA . ASP D 4 389 ? -65.087 -24.282 11.523 1.00 133.22 365 ASP Q CA 1
ATOM 10293 C C . ASP D 4 389 ? -64.284 -24.103 10.239 1.00 148.17 365 ASP Q C 1
ATOM 10294 O O . ASP D 4 389 ? -63.185 -24.642 10.104 1.00 155.61 365 ASP Q O 1
ATOM 10299 N N . SER D 4 390 ? -64.840 -23.335 9.308 1.00 146.98 366 SER Q N 1
ATOM 10300 C CA . SER D 4 390 ? -64.190 -23.076 8.031 1.00 137.88 366 SER Q CA 1
ATOM 10301 C C . SER D 4 390 ? -62.877 -22.330 8.228 1.00 134.90 366 SER Q C 1
ATOM 10302 O O . SER D 4 390 ? -61.910 -22.548 7.496 1.00 140.03 366 SER Q O 1
ATOM 10305 N N . VAL D 4 391 ? -62.849 -21.450 9.226 1.00 127.59 367 VAL Q N 1
ATOM 10306 C CA . VAL D 4 391 ? -61.649 -20.686 9.548 1.00 123.20 367 VAL Q CA 1
ATOM 10307 C C . VAL D 4 391 ? -60.619 -21.538 10.292 1.00 120.94 367 VAL Q C 1
ATOM 10308 O O . VAL D 4 391 ? -59.431 -21.522 9.973 1.00 93.32 367 VAL Q O 1
ATOM 10312 N N . LEU D 4 392 ? -61.087 -22.289 11.280 1.00 108.14 368 LEU Q N 1
ATOM 10313 C CA . LEU D 4 392 ? -60.200 -23.057 12.148 1.00 108.44 368 LEU Q CA 1
ATOM 10314 C C . LEU D 4 392 ? -59.465 -24.188 11.426 1.00 115.40 368 LEU Q C 1
ATOM 10315 O O . LEU D 4 392 ? -58.323 -24.505 11.764 1.00 115.38 368 LEU Q O 1
ATOM 10320 N N . LYS D 4 393 ? -60.111 -24.787 10.433 1.00 120.94 369 LYS Q N 1
ATOM 10321 C CA . LYS D 4 393 ? -59.526 -25.937 9.747 1.00 128.22 369 LYS Q CA 1
ATOM 10322 C C . LYS D 4 393 ? -58.729 -25.533 8.511 1.00 133.49 369 LYS Q C 1
ATOM 10323 O O . LYS D 4 393 ? -58.184 -26.385 7.808 1.00 141.82 369 LYS Q O 1
ATOM 10329 N N . SER D 4 394 ? -58.663 -24.233 8.250 1.00 129.25 370 SER Q N 1
ATOM 10330 C CA . SER D 4 394 ? -57.911 -23.723 7.110 1.00 119.32 370 SER Q CA 1
ATOM 10331 C C . SER D 4 394 ? -56.413 -23.911 7.335 1.00 113.18 370 SER Q C 1
ATOM 10332 O O . SER D 4 394 ? -55.918 -23.712 8.444 1.00 118.91 370 SER Q O 1
ATOM 10335 N N . PRO D 4 395 ? -55.687 -24.308 6.279 1.00 106.09 371 PRO Q N 1
ATOM 10336 C CA . PRO D 4 395 ? -54.233 -24.514 6.348 1.00 107.17 371 PRO Q CA 1
ATOM 10337 C C . PRO D 4 395 ? -53.477 -23.226 6.669 1.00 112.73 371 PRO Q C 1
ATOM 10338 O O . PRO D 4 395 ? -52.386 -23.279 7.244 1.00 123.94 371 PRO Q O 1
ATOM 10342 N N . GLN D 4 396 ? -54.053 -22.087 6.294 1.00 101.73 372 GLN Q N 1
ATOM 10343 C CA . GLN D 4 396 ? -53.452 -20.793 6.571 1.00 100.18 372 GLN Q CA 1
ATOM 10344 C C . GLN D 4 396 ? -53.746 -20.431 8.022 1.00 98.41 372 GLN Q C 1
ATOM 10345 O O . GLN D 4 396 ? -54.847 -20.697 8.503 1.00 103.49 372 GLN Q O 1
ATOM 10351 N N . PRO D 4 397 ? -52.758 -19.844 8.729 1.00 96.85 373 PRO Q N 1
ATOM 10352 C CA . PRO D 4 397 ? -52.926 -19.376 10.108 1.00 88.63 373 PRO Q CA 1
ATOM 10353 C C . PRO D 4 397 ? -54.096 -18.413 10.240 1.00 110.73 373 PRO Q C 1
ATOM 10354 O O . PRO D 4 397 ? -54.309 -17.598 9.346 1.00 117.22 373 PRO Q O 1
ATOM 10358 N N . VAL D 4 398 ? -54.832 -18.505 11.342 1.00 106.18 374 VAL Q N 1
ATOM 10359 C CA . VAL D 4 398 ? -56.023 -17.686 11.546 1.00 105.76 374 VAL Q CA 1
ATOM 10360 C C . VAL D 4 398 ? -55.713 -16.190 11.535 1.00 103.87 374 VAL Q C 1
ATOM 10361 O O . VAL D 4 398 ? -56.450 -15.398 10.948 1.00 110.04 374 VAL Q O 1
ATOM 10365 N N . ASN D 4 399 ? -54.609 -15.801 12.163 1.00 94.16 375 ASN Q N 1
ATOM 10366 C CA . ASN D 4 399 ? -54.243 -14.395 12.218 1.00 91.15 375 ASN Q CA 1
ATOM 10367 C C . ASN D 4 399 ? -53.943 -13.806 10.841 1.00 91.77 375 ASN Q C 1
ATOM 10368 O O . ASN D 4 399 ? -54.286 -12.661 10.576 1.00 90.98 375 ASN Q O 1
ATOM 10373 N N . ASN D 4 400 ? -53.289 -14.579 9.975 1.00 97.50 376 ASN Q N 1
ATOM 10374 C CA . ASN D 4 400 ? -53.061 -14.146 8.601 1.00 92.94 376 ASN Q CA 1
ATOM 10375 C C . ASN D 4 400 ? -54.401 -13.880 7.910 1.00 97.70 376 ASN Q C 1
ATOM 10376 O O . ASN D 4 400 ? -54.610 -12.810 7.311 1.00 99.70 376 ASN Q O 1
ATOM 10381 N N . GLN D 4 401 ? -55.302 -14.859 8.012 1.00 84.26 377 GLN Q N 1
ATOM 10382 C CA . GLN D 4 401 ? -56.656 -14.759 7.473 1.00 87.88 377 GLN Q CA 1
ATOM 10383 C C . GLN D 4 401 ? -57.305 -13.444 7.926 1.00 92.42 377 GLN Q C 1
ATOM 10384 O O . GLN D 4 401 ? -57.938 -12.695 7.146 1.00 106.68 377 GLN Q O 1
ATOM 10390 N N . LEU D 4 402 ? -57.099 -13.150 9.203 1.00 89.47 378 LEU Q N 1
ATOM 10391 C CA . LEU D 4 402 ? -57.653 -11.946 9.801 1.00 96.24 378 LEU Q CA 1
ATOM 10392 C C . LEU D 4 402 ? -57.009 -10.663 9.268 1.00 103.65 378 LEU Q C 1
ATOM 10393 O O . LEU D 4 402 ? -57.703 -9.671 9.061 1.00 100.80 378 LEU Q O 1
ATOM 10398 N N . TYR D 4 403 ? -55.693 -10.685 9.051 1.00 110.54 379 TYR Q N 1
ATOM 10399 C CA . TYR D 4 403 ? -54.980 -9.545 8.474 1.00 103.03 379 TYR Q CA 1
ATOM 10400 C C . TYR D 4 403 ? -55.605 -9.222 7.138 1.00 93.46 379 TYR Q C 1
ATOM 10401 O O . TYR D 4 403 ? -55.962 -8.076 6.868 1.00 89.94 379 TYR Q O 1
ATOM 10410 N N . ASP D 4 404 ? -55.735 -10.246 6.303 1.00 94.58 380 ASP Q N 1
ATOM 10411 C CA . ASP D 4 404 ? -56.294 -10.049 4.974 1.00 93.20 380 ASP Q CA 1
ATOM 10412 C C . ASP D 4 404 ? -57.709 -9.488 5.054 1.00 91.83 380 ASP Q C 1
ATOM 10413 O O . ASP D 4 404 ? -58.157 -8.810 4.128 1.00 86.25 380 ASP Q O 1
ATOM 10418 N N . MET D 4 405 ? -58.406 -9.762 6.148 1.00 95.06 381 MET Q N 1
ATOM 10419 C CA . MET D 4 405 ? -59.751 -9.195 6.326 1.00 96.80 381 MET Q CA 1
ATOM 10420 C C . MET D 4 405 ? -59.850 -7.801 6.979 1.00 112.32 381 MET Q C 1
ATOM 10421 O O . MET D 4 405 ? -60.913 -7.168 6.932 1.00 118.62 381 MET Q O 1
ATOM 10426 N N . GLY D 4 406 ? -58.766 -7.328 7.590 1.00 115.09 382 GLY Q N 1
ATOM 10427 C CA . GLY D 4 406 ? -58.816 -6.088 8.351 1.00 112.52 382 GLY Q CA 1
ATOM 10428 C C . GLY D 4 406 ? -58.898 -6.274 9.857 1.00 110.36 382 GLY Q C 1
ATOM 10429 O O . GLY D 4 406 ? -59.205 -5.333 10.588 1.00 111.45 382 GLY Q O 1
ATOM 10430 N N . ALA D 4 407 ? -58.625 -7.492 10.318 1.00 112.83 383 ALA Q N 1
ATOM 10431 C CA . ALA D 4 407 ? -58.633 -7.805 11.749 1.00 115.24 383 ALA Q CA 1
ATOM 10432 C C . ALA D 4 407 ? -57.216 -8.140 12.213 1.00 109.37 383 ALA Q C 1
ATOM 10433 O O . ALA D 4 407 ? -56.370 -8.548 11.403 1.00 101.94 383 ALA Q O 1
ATOM 10435 N N . GLN D 4 408 ? -56.964 -7.948 13.508 1.00 101.65 384 GLN Q N 1
ATOM 10436 C CA . GLN D 4 408 ? -55.617 -8.058 14.073 1.00 97.24 384 GLN Q CA 1
ATOM 10437 C C . GLN D 4 408 ? -54.637 -7.130 13.363 1.00 97.89 384 GLN Q C 1
ATOM 10438 O O . GLN D 4 408 ? -53.523 -7.519 13.031 1.00 84.14 384 GLN Q O 1
ATOM 10444 N N . ILE D 4 409 ? -55.060 -5.890 13.150 1.00 95.22 385 ILE Q N 1
ATOM 10445 C CA . ILE D 4 409 ? -54.214 -4.893 12.514 1.00 89.65 385 ILE Q CA 1
ATOM 10446 C C . ILE D 4 409 ? -53.925 -3.812 13.542 1.00 88.02 385 ILE Q C 1
ATOM 10447 O O . ILE D 4 409 ? -54.769 -3.509 14.382 1.00 85.05 385 ILE Q O 1
ATOM 10452 N N . PRO D 4 410 ? -52.728 -3.220 13.478 1.00 91.36 386 PRO Q N 1
ATOM 10453 C CA . PRO D 4 410 ? -52.271 -2.362 14.574 1.00 99.74 386 PRO Q CA 1
ATOM 10454 C C . PRO D 4 410 ? -52.973 -1.006 14.659 1.00 99.01 386 PRO Q C 1
ATOM 10455 O O . PRO D 4 410 ? -52.303 0.028 14.724 1.00 101.49 386 PRO Q O 1
ATOM 10459 N N . ILE D 4 411 ? -54.304 -1.010 14.677 1.00 88.69 387 ILE Q N 1
ATOM 10460 C CA . ILE D 4 411 ? -55.048 0.190 15.026 1.00 93.91 387 ILE Q CA 1
ATOM 10461 C C . ILE D 4 411 ? -55.097 0.241 16.541 1.00 101.99 387 ILE Q C 1
ATOM 10462 O O . ILE D 4 411 ? -54.637 -0.688 17.203 1.00 106.80 387 ILE Q O 1
ATOM 10467 N N . GLY D 4 412 ? -55.644 1.309 17.113 1.00 106.29 388 GLY Q N 1
ATOM 10468 C CA . GLY D 4 412 ? -55.900 1.268 18.538 1.00 105.48 388 GLY Q CA 1
ATOM 10469 C C . GLY D 4 412 ? -57.024 0.285 18.768 1.00 105.64 388 GLY Q C 1
ATOM 10470 O O . GLY D 4 412 ? -58.153 0.519 18.342 1.00 107.53 388 GLY Q O 1
ATOM 10471 N N . PHE D 4 413 ? -56.724 -0.802 19.467 1.00 114.73 389 PHE Q N 1
ATOM 10472 C CA . PHE D 4 413 ? -57.736 -1.800 19.799 1.00 113.00 389 PHE Q CA 1
ATOM 10473 C C . PHE D 4 413 ? -57.258 -2.690 20.942 1.00 103.28 389 PHE Q C 1
ATOM 10474 O O . PHE D 4 413 ? -56.070 -2.741 21.248 1.00 95.79 389 PHE Q O 1
ATOM 10482 N N . TRP D 4 414 ? -58.188 -3.388 21.579 1.00 107.80 390 TRP Q N 1
ATOM 10483 C CA . TRP D 4 414 ? -57.833 -4.243 22.696 1.00 109.15 390 TRP Q CA 1
ATOM 10484 C C . TRP D 4 414 ? -57.903 -5.702 22.286 1.00 103.17 390 TRP Q C 1
ATOM 10485 O O . TRP D 4 414 ? -58.988 -6.224 22.039 1.00 101.69 390 TRP Q O 1
ATOM 10496 N N . GLN D 4 415 ? -56.744 -6.352 22.218 1.00 101.80 391 GLN Q N 1
ATOM 10497 C CA . GLN D 4 415 ? -56.673 -7.756 21.820 1.00 108.97 391 GLN Q CA 1
ATOM 10498 C C . GLN D 4 415 ? -57.303 -8.686 22.867 1.00 111.90 391 GLN Q C 1
ATOM 10499 O O . GLN D 4 415 ? -57.278 -8.400 24.063 1.00 96.68 391 GLN Q O 1
ATOM 10505 N N . ASP D 4 416 ? -57.881 -9.787 22.397 1.00 112.51 392 ASP Q N 1
ATOM 10506 C CA . ASP D 4 416 ? -58.527 -10.774 23.253 1.00 107.00 392 ASP Q CA 1
ATOM 10507 C C . ASP D 4 416 ? -57.836 -12.112 23.032 1.00 113.93 392 ASP Q C 1
ATOM 10508 O O . ASP D 4 416 ? -57.889 -12.662 21.937 1.00 129.54 392 ASP Q O 1
ATOM 10513 N N . TYR D 4 417 ? -57.202 -12.644 24.069 1.00 107.71 393 TYR Q N 1
ATOM 10514 C CA . TYR D 4 417 ? -56.409 -13.865 23.915 1.00 110.68 393 TYR Q CA 1
ATOM 10515 C C . TYR D 4 417 ? -57.260 -15.081 23.569 1.00 105.78 393 TYR Q C 1
ATOM 10516 O O . TYR D 4 417 ? -56.745 -16.076 23.070 1.00 104.97 393 TYR Q O 1
ATOM 10525 N N . ASP D 4 418 ? -58.562 -14.997 23.824 1.00 108.44 394 ASP Q N 1
ATOM 10526 C CA . ASP D 4 418 ? -59.457 -16.107 23.519 1.00 125.73 394 ASP Q CA 1
ATOM 10527 C C . ASP D 4 418 ? -59.442 -16.406 22.025 1.00 127.82 394 ASP Q C 1
ATOM 10528 O O . ASP D 4 418 ? -59.453 -17.575 21.612 1.00 138.65 394 ASP Q O 1
ATOM 10533 N N . TYR D 4 419 ? -59.403 -15.343 21.225 1.00 107.12 395 TYR Q N 1
ATOM 10534 C CA . TYR D 4 419 ? -59.319 -15.468 19.776 1.00 100.96 395 TYR Q CA 1
ATOM 10535 C C . TYR D 4 419 ? -58.172 -16.381 19.387 1.00 110.50 395 TYR Q C 1
ATOM 10536 O O . TYR D 4 419 ? -58.301 -17.194 18.482 1.00 120.46 395 TYR Q O 1
ATOM 10545 N N . GLU D 4 420 ? -57.052 -16.244 20.088 1.00 115.16 396 GLU Q N 1
ATOM 10546 C CA . GLU D 4 420 ? -55.864 -17.026 19.797 1.00 116.80 396 GLU Q CA 1
ATOM 10547 C C . GLU D 4 420 ? -55.962 -18.419 20.407 1.00 121.61 396 GLU Q C 1
ATOM 10548 O O . GLU D 4 420 ? -55.435 -19.388 19.863 1.00 125.05 396 GLU Q O 1
ATOM 10554 N N . ARG D 4 421 ? -56.646 -18.513 21.540 1.00 119.26 397 ARG Q N 1
ATOM 10555 C CA . ARG D 4 421 ? -56.790 -19.782 22.233 1.00 122.98 397 ARG Q CA 1
ATOM 10556 C C . ARG D 4 421 ? -57.586 -20.742 21.372 1.00 115.37 397 ARG Q C 1
ATOM 10557 O O . ARG D 4 421 ? -57.333 -21.944 21.377 1.00 125.11 397 ARG Q O 1
ATOM 10565 N N . GLN D 4 422 ? -58.544 -20.202 20.626 1.00 106.05 398 GLN Q N 1
ATOM 10566 C CA . GLN D 4 422 ? -59.413 -21.038 19.804 1.00 110.51 398 GLN Q CA 1
ATOM 10567 C C . GLN D 4 422 ? -58.646 -21.851 18.756 1.00 108.48 398 GLN Q C 1
ATOM 10568 O O . GLN D 4 422 ? -58.958 -23.021 18.532 1.00 117.31 398 GLN Q O 1
ATOM 10574 N N . TRP D 4 423 ? -57.648 -21.240 18.120 1.00 107.86 399 TRP Q N 1
ATOM 10575 C CA . TRP D 4 423 ? -56.801 -21.964 17.166 1.00 119.02 399 TRP Q CA 1
ATOM 10576 C C . TRP D 4 423 ? -55.479 -22.496 17.735 1.00 120.80 399 TRP Q C 1
ATOM 10577 O O . TRP D 4 423 ? -54.636 -23.000 16.987 1.00 113.26 399 TRP Q O 1
ATOM 10588 N N . THR D 4 424 ? -55.291 -22.367 19.047 1.00 123.01 400 THR Q N 1
ATOM 10589 C CA . THR D 4 424 ? -54.096 -22.909 19.687 1.00 118.32 400 THR Q CA 1
ATOM 10590 C C . THR D 4 424 ? -54.304 -24.393 19.988 1.00 113.26 400 THR Q C 1
ATOM 10591 O O . THR D 4 424 ? -55.205 -24.768 20.740 1.00 117.74 400 THR Q O 1
ATOM 10595 N N . THR D 4 425 ? -53.460 -25.227 19.387 1.00 112.16 401 THR Q N 1
ATOM 10596 C CA . THR D 4 425 ? -53.575 -26.679 19.490 1.00 116.74 401 THR Q CA 1
ATOM 10597 C C . THR D 4 425 ? -52.959 -27.193 20.793 1.00 123.75 401 THR Q C 1
ATOM 10598 O O . THR D 4 425 ? -52.162 -26.491 21.416 1.00 122.54 401 THR Q O 1
ATOM 10602 N N . PRO D 4 426 ? -53.336 -28.414 21.218 1.00 108.22 402 PRO Q N 1
ATOM 10603 C CA . PRO D 4 426 ? -52.816 -28.945 22.483 1.00 122.51 402 PRO Q CA 1
ATOM 10604 C C . PRO D 4 426 ? -51.291 -29.013 22.566 1.00 110.09 402 PRO Q C 1
ATOM 10605 O O . PRO D 4 426 ? -50.751 -28.759 23.638 1.00 116.70 402 PRO Q O 1
ATOM 10609 N N . GLU D 4 427 ? -50.613 -29.355 21.474 1.00 109.44 403 GLU Q N 1
ATOM 10610 C CA . GLU D 4 427 ? -49.152 -29.426 21.495 1.00 116.31 403 GLU Q CA 1
ATOM 10611 C C . GLU D 4 427 ? -48.570 -28.027 21.683 1.00 126.48 403 GLU Q C 1
ATOM 10612 O O . GLU D 4 427 ? -47.597 -27.837 22.422 1.00 123.95 403 GLU Q O 1
ATOM 10618 N N . ALA D 4 428 ? -49.183 -27.056 21.012 1.00 131.24 404 ALA Q N 1
ATOM 10619 C CA . ALA D 4 428 ? -48.826 -25.651 21.156 1.00 132.08 404 ALA Q CA 1
ATOM 10620 C C . ALA D 4 428 ? -49.050 -25.186 22.588 1.00 131.45 404 ALA Q C 1
ATOM 10621 O O . ALA D 4 428 ? -48.199 -24.521 23.182 1.00 137.87 404 ALA Q O 1
ATOM 10623 N N . GLN D 4 429 ? -50.210 -25.540 23.131 1.00 122.51 405 GLN Q N 1
ATOM 10624 C CA . GLN D 4 429 ? -50.576 -25.153 24.486 1.00 126.20 405 GLN Q CA 1
ATOM 10625 C C . GLN D 4 429 ? -49.599 -25.742 25.493 1.00 127.44 405 GLN Q C 1
ATOM 10626 O O . GLN D 4 429 ? -49.241 -25.095 26.472 1.00 129.53 405 GLN Q O 1
ATOM 10632 N N . ALA D 4 430 ? -49.168 -26.969 25.235 1.00 130.05 406 ALA Q N 1
ATOM 10633 C CA . ALA D 4 430 ? -48.230 -27.662 26.105 1.00 133.90 406 ALA Q CA 1
ATOM 10634 C C . ALA D 4 430 ? -46.838 -27.061 25.983 1.00 130.42 406 ALA Q C 1
ATOM 10635 O O . ALA D 4 430 ? -46.060 -27.084 26.929 1.00 133.07 406 ALA Q O 1
ATOM 10637 N N . GLY D 4 431 ? -46.524 -26.528 24.808 1.00 130.70 407 GLY Q N 1
ATOM 10638 C CA . GLY D 4 431 ? -45.279 -25.804 24.631 1.00 133.14 407 GLY Q CA 1
ATOM 10639 C C . GLY D 4 431 ? -45.303 -24.539 25.465 1.00 138.15 407 GLY Q C 1
ATOM 10640 O O . GLY D 4 431 ? -44.344 -24.219 26.174 1.00 141.37 407 GLY Q O 1
ATOM 10641 N N . ILE D 4 432 ? -46.422 -23.826 25.380 1.00 140.01 408 ILE Q N 1
ATOM 10642 C CA . ILE D 4 432 ? -46.638 -22.605 26.145 1.00 135.22 408 ILE Q CA 1
ATOM 10643 C C . ILE D 4 432 ? -46.509 -22.866 27.638 1.00 127.69 408 ILE Q C 1
ATOM 10644 O O . ILE D 4 432 ? -45.818 -22.141 28.351 1.00 125.72 408 ILE Q O 1
ATOM 10649 N N . ASP D 4 433 ? -47.170 -23.917 28.100 1.00 131.38 409 ASP Q N 1
ATOM 10650 C CA . ASP D 4 433 ? -47.121 -24.295 29.505 1.00 132.99 409 ASP Q CA 1
ATOM 10651 C C . ASP D 4 433 ? -45.715 -24.726 29.901 1.00 133.46 409 ASP Q C 1
ATOM 10652 O O . ASP D 4 433 ? -45.290 -24.524 31.035 1.00 147.34 409 ASP Q O 1
ATOM 10657 N N . MET D 4 434 ? -44.993 -25.320 28.956 1.00 127.30 410 MET Q N 1
ATOM 10658 C CA . MET D 4 434 ? -43.632 -25.769 29.206 1.00 130.27 410 MET Q CA 1
ATOM 10659 C C . MET D 4 434 ? -42.737 -24.569 29.456 1.00 142.52 410 MET Q C 1
ATOM 10660 O O . MET D 4 434 ? -41.903 -24.573 30.360 1.00 150.88 410 MET Q O 1
ATOM 10665 N N . TYR D 4 435 ? -42.924 -23.535 28.644 1.00 149.36 411 TYR Q N 1
ATOM 10666 C CA . TYR D 4 435 ? -42.150 -22.308 28.778 1.00 149.01 411 TYR Q CA 1
ATOM 10667 C C . TYR D 4 435 ? -42.543 -21.508 30.024 1.00 143.16 411 TYR Q C 1
ATOM 10668 O O . TYR D 4 435 ? -41.701 -20.855 30.648 1.00 136.23 411 TYR Q O 1
ATOM 10677 N N . VAL D 4 436 ? -43.823 -21.563 30.383 1.00 137.07 412 VAL Q N 1
ATOM 10678 C CA . VAL D 4 436 ? -44.319 -20.835 31.543 1.00 144.87 412 VAL Q CA 1
ATOM 10679 C C . VAL D 4 436 ? -43.808 -21.469 32.835 1.00 159.68 412 VAL Q C 1
ATOM 10680 O O . VAL D 4 436 ? -43.299 -20.778 33.720 1.00 161.10 412 VAL Q O 1
ATOM 10684 N N . LYS D 4 437 ? -43.943 -22.787 32.925 1.00 164.71 413 LYS Q N 1
ATOM 10685 C CA . LYS D 4 437 ? -43.530 -23.538 34.106 1.00 154.10 413 LYS Q CA 1
ATOM 10686 C C . LYS D 4 437 ? -42.030 -23.421 34.360 1.00 148.17 413 LYS Q C 1
ATOM 10687 O O . LYS D 4 437 ? -41.595 -23.301 35.505 1.00 163.58 413 LYS Q O 1
ATOM 10693 N N . GLY D 4 438 ? -41.246 -23.444 33.289 1.00 131.00 414 GLY Q N 1
ATOM 10694 C CA . GLY D 4 438 ? -39.800 -23.403 33.407 1.00 138.86 414 GLY Q CA 1
ATOM 10695 C C . GLY D 4 438 ? -39.229 -22.024 33.683 1.00 145.74 414 GLY Q C 1
ATOM 10696 O O . GLY D 4 438 ? -38.029 -21.888 33.927 1.00 145.57 414 GLY Q O 1
ATOM 10697 N N . LYS D 4 439 ? -40.087 -21.006 33.642 1.00 152.15 415 LYS Q N 1
ATOM 10698 C CA . LYS D 4 439 ? -39.680 -19.615 33.860 1.00 152.74 415 LYS Q CA 1
ATOM 10699 C C . LYS D 4 439 ? -38.524 -19.199 32.957 1.00 148.06 415 LYS Q C 1
ATOM 10700 O O . LYS D 4 439 ? -37.675 -18.396 33.351 1.00 145.54 415 LYS Q O 1
ATOM 10706 N N . TYR D 4 440 ? -38.499 -19.755 31.747 1.00 144.91 416 TYR Q N 1
ATOM 10707 C CA . TYR D 4 440 ? -37.434 -19.474 30.792 1.00 139.22 416 TYR Q CA 1
ATOM 10708 C C . TYR D 4 440 ? -37.551 -18.052 30.271 1.00 132.22 416 TYR Q C 1
ATOM 10709 O O . TYR D 4 440 ? -36.553 -17.401 29.983 1.00 111.36 416 TYR Q O 1
ATOM 10718 N N . VAL D 4 441 ? -38.787 -17.576 30.160 1.00 137.38 417 VAL Q N 1
ATOM 10719 C CA . VAL D 4 441 ? -39.065 -16.249 29.621 1.00 137.56 417 VAL Q CA 1
ATOM 10720 C C . VAL D 4 441 ? -38.405 -15.149 30.446 1.00 134.96 417 VAL Q C 1
ATOM 10721 O O . VAL D 4 441 ? -38.605 -15.060 31.655 1.00 146.89 417 VAL Q O 1
ATOM 10725 N N . MET D 4 442 ? -37.622 -14.309 29.777 1.00 123.61 418 MET Q N 1
ATOM 10726 C CA . MET D 4 442 ? -36.921 -13.219 30.441 1.00 126.07 418 MET Q CA 1
ATOM 10727 C C . MET D 4 442 ? -37.847 -12.027 30.657 1.00 126.99 418 MET Q C 1
ATOM 10728 O O . MET D 4 442 ? -38.704 -11.744 29.823 1.00 108.40 418 MET Q O 1
ATOM 10733 N N . PRO D 4 443 ? -37.686 -11.332 31.794 1.00 146.65 419 PRO Q N 1
ATOM 10734 C CA . PRO D 4 443 ? -38.459 -10.124 32.097 1.00 145.66 419 PRO Q CA 1
ATOM 10735 C C . PRO D 4 443 ? -38.292 -9.080 31.001 1.00 141.88 419 PRO Q C 1
ATOM 10736 O O . PRO D 4 443 ? -37.167 -8.800 30.585 1.00 143.73 419 PRO Q O 1
ATOM 10740 N N . GLY D 4 444 ? -39.405 -8.514 30.535 1.00 138.27 420 GLY Q N 1
ATOM 10741 C CA . GLY D 4 444 ? -39.372 -7.572 29.435 1.00 141.30 420 GLY Q CA 1
ATOM 10742 C C . GLY D 4 444 ? -39.110 -6.143 29.868 1.00 139.54 420 GLY Q C 1
ATOM 10743 O O . GLY D 4 444 ? -39.436 -5.756 30.988 1.00 139.06 420 GLY Q O 1
ATOM 10744 N N . PHE D 4 445 ? -38.530 -5.352 28.971 1.00 139.57 421 PHE Q N 1
ATOM 10745 C CA . PHE D 4 445 ? -38.218 -3.962 29.276 1.00 147.33 421 PHE Q CA 1
ATOM 10746 C C . PHE D 4 445 ? -39.394 -3.058 28.916 1.00 152.41 421 PHE Q C 1
ATOM 10747 O O . PHE D 4 445 ? -39.763 -2.929 27.744 1.00 155.63 421 PHE Q O 1
ATOM 10755 N N . GLU D 4 446 ? -39.983 -2.446 29.941 1.00 148.14 422 GLU Q N 1
ATOM 10756 C CA . GLU D 4 446 ? -41.183 -1.629 29.777 1.00 147.64 422 GLU Q CA 1
ATOM 10757 C C . GLU D 4 446 ? -40.908 -0.189 29.309 1.00 142.13 422 GLU Q C 1
ATOM 10758 O O . GLU D 4 446 ? -41.611 0.328 28.441 1.00 148.75 422 GLU Q O 1
ATOM 10764 N N . GLY D 4 447 ? -39.895 0.457 29.881 1.00 130.91 423 GLY Q N 1
ATOM 10765 C CA . GLY D 4 447 ? -39.490 1.774 29.413 1.00 127.04 423 GLY Q CA 1
ATOM 10766 C C . GLY D 4 447 ? -38.940 2.719 30.469 1.00 132.14 423 GLY Q C 1
ATOM 10767 O O . GLY D 4 447 ? -38.730 2.334 31.618 1.00 137.26 423 GLY Q O 1
ATOM 10768 N N . VAL D 4 448 ? -38.705 3.967 30.063 1.00 137.05 424 VAL Q N 1
ATOM 10769 C CA . VAL D 4 448 ? -38.258 5.033 30.961 1.00 140.02 424 VAL Q CA 1
ATOM 10770 C C . VAL D 4 448 ? -38.955 6.343 30.587 1.00 147.88 424 VAL Q C 1
ATOM 10771 O O . VAL D 4 448 ? -39.388 6.520 29.449 1.00 144.78 424 VAL Q O 1
ATOM 10775 N N . ASN D 4 449 ? -39.066 7.263 31.542 1.00 157.34 425 ASN Q N 1
ATOM 10776 C CA . ASN D 4 449 ? -39.720 8.538 31.269 1.00 157.93 425 ASN Q CA 1
ATOM 10777 C C . ASN D 4 449 ? -38.739 9.688 31.082 1.00 153.72 425 ASN Q C 1
ATOM 10778 O O . ASN D 4 449 ? -38.138 10.180 32.038 1.00 162.71 425 ASN Q O 1
ATOM 10783 N N . MET D 4 450 ? -38.584 10.109 29.834 1.00 146.87 426 MET Q N 1
ATOM 10784 C CA . MET D 4 450 ? -37.783 11.277 29.494 1.00 159.27 426 MET Q CA 1
ATOM 10785 C C . MET D 4 450 ? -38.576 12.574 29.629 1.00 160.99 426 MET Q C 1
ATOM 10786 O O . MET D 4 450 ? -39.805 12.565 29.547 1.00 156.08 426 MET Q O 1
ATOM 10791 N N . THR D 4 451 ? -37.871 13.683 29.847 1.00 169.57 427 THR Q N 1
ATOM 10792 C CA . THR D 4 451 ? -38.485 15.004 29.751 1.00 173.69 427 THR Q CA 1
ATOM 10793 C C . THR D 4 451 ? -38.464 15.450 28.289 1.00 174.50 427 THR Q C 1
ATOM 10794 O O . THR D 4 451 ? -37.952 14.733 27.427 1.00 171.49 427 THR Q O 1
ATOM 10798 N N . ARG D 4 452 ? -39.013 16.629 28.014 1.00 178.41 428 ARG Q N 1
ATOM 10799 C CA . ARG D 4 452 ? -39.102 17.125 26.644 1.00 183.18 428 ARG Q CA 1
ATOM 10800 C C . ARG D 4 452 ? -37.719 17.343 26.031 1.00 185.84 428 ARG Q C 1
ATOM 10801 O O . ARG D 4 452 ? -37.512 17.115 24.836 1.00 187.00 428 ARG Q O 1
ATOM 10809 N N . GLU D 4 453 ? -36.772 17.772 26.863 1.00 184.55 429 GLU Q N 1
ATOM 10810 C CA . GLU D 4 453 ? -35.433 18.116 26.395 1.00 180.16 429 GLU Q CA 1
ATOM 10811 C C . GLU D 4 453 ? -34.604 16.900 25.974 1.00 174.66 429 GLU Q C 1
ATOM 10812 O O . GLU D 4 453 ? -34.074 16.858 24.861 1.00 173.95 429 GLU Q O 1
ATOM 10818 N N . GLU D 4 454 ? -34.500 15.916 26.864 1.00 163.27 430 GLU Q N 1
ATOM 10819 C CA . GLU D 4 454 ? -33.658 14.740 26.640 1.00 162.64 430 GLU Q CA 1
ATOM 10820 C C . GLU D 4 454 ? -34.213 13.810 25.555 1.00 172.03 430 GLU Q C 1
ATOM 10821 O O . GLU D 4 454 ? -33.460 13.181 24.777 1.00 186.89 430 GLU Q O 1
ATOM 10827 N N . ARG D 4 455 ? -35.539 13.730 25.495 1.00 160.55 431 ARG Q N 1
ATOM 10828 C CA . ARG D 4 455 ? -36.183 12.919 24.475 1.00 143.62 431 ARG Q CA 1
ATOM 10829 C C . ARG D 4 455 ? -35.833 13.427 23.085 1.00 133.58 431 ARG Q C 1
ATOM 10830 O O . ARG D 4 455 ? -35.788 12.654 22.134 1.00 123.68 431 ARG Q O 1
ATOM 10838 N N . ALA D 4 456 ? -35.579 14.727 22.971 1.00 138.48 432 ALA Q N 1
ATOM 10839 C CA . ALA D 4 456 ? -35.148 15.306 21.703 1.00 138.83 432 ALA Q CA 1
ATOM 10840 C C . ALA D 4 456 ? -33.832 14.680 21.248 1.00 129.10 432 ALA Q C 1
ATOM 10841 O O . ALA D 4 456 ? -33.659 14.381 20.069 1.00 116.60 432 ALA Q O 1
ATOM 10843 N N . ILE D 4 457 ? -32.916 14.478 22.193 1.00 133.96 433 ILE Q N 1
ATOM 10844 C CA . ILE D 4 457 ? -31.653 13.797 21.917 1.00 140.21 433 ILE Q CA 1
ATOM 10845 C C . ILE D 4 457 ? -31.925 12.373 21.443 1.00 152.94 433 ILE Q C 1
ATOM 10846 O O . ILE D 4 457 ? -31.439 11.946 20.367 1.00 161.11 433 ILE Q O 1
ATOM 10851 N N . TYR D 4 458 ? -32.721 11.652 22.237 1.00 151.78 434 TYR Q N 1
ATOM 10852 C CA . TYR D 4 458 ? -33.087 10.278 21.889 1.00 153.39 434 TYR Q CA 1
ATOM 10853 C C . TYR D 4 458 ? -33.603 10.181 20.453 1.00 158.87 434 TYR Q C 1
ATOM 10854 O O . TYR D 4 458 ? -33.087 9.410 19.646 1.00 162.82 434 TYR Q O 1
ATOM 10863 N N . ASP D 4 459 ? -34.606 10.994 20.146 1.00 159.68 435 ASP Q N 1
ATOM 10864 C CA . ASP D 4 459 ? -35.272 10.977 18.853 1.00 165.00 435 ASP Q CA 1
ATOM 10865 C C . ASP D 4 459 ? -34.360 11.421 17.717 1.00 161.38 435 ASP Q C 1
ATOM 10866 O O . ASP D 4 459 ? -34.480 10.939 16.587 1.00 160.33 435 ASP Q O 1
ATOM 10871 N N . LYS D 4 460 ? -33.454 12.346 18.012 1.00 154.21 436 LYS Q N 1
ATOM 10872 C CA . LYS D 4 460 ? -32.521 12.796 16.994 1.00 147.90 436 LYS Q CA 1
ATOM 10873 C C . LYS D 4 460 ? -31.603 11.660 16.569 1.00 139.86 436 LYS Q C 1
ATOM 10874 O O . LYS D 4 460 ? -31.535 11.332 15.387 1.00 141.14 436 LYS Q O 1
ATOM 10880 N N . TYR D 4 461 ? -30.897 11.046 17.514 1.00 136.83 437 TYR Q N 1
ATOM 10881 C CA . TYR D 4 461 ? -29.909 10.044 17.089 1.00 139.42 437 TYR Q CA 1
ATOM 10882 C C . TYR D 4 461 ? -30.344 8.569 16.941 1.00 140.03 437 TYR Q C 1
ATOM 10883 O O . TYR D 4 461 ? -29.695 7.792 16.216 1.00 139.25 437 TYR Q O 1
ATOM 10892 N N . TRP D 4 462 ? -31.459 8.190 17.562 1.00 137.88 438 TRP Q N 1
ATOM 10893 C CA . TRP D 4 462 ? -31.751 6.762 17.715 1.00 126.39 438 TRP Q CA 1
ATOM 10894 C C . TRP D 4 462 ? -32.100 6.006 16.436 1.00 120.29 438 TRP Q C 1
ATOM 10895 O O . TRP D 4 462 ? -31.563 4.930 16.198 1.00 113.58 438 TRP Q O 1
ATOM 10906 N N . ALA D 4 463 ? -33.001 6.555 15.629 1.00 122.80 439 ALA Q N 1
ATOM 10907 C CA . ALA D 4 463 ? -33.437 5.874 14.412 1.00 115.52 439 ALA Q CA 1
ATOM 10908 C C . ALA D 4 463 ? -32.248 5.553 13.522 1.00 117.33 439 ALA Q C 1
ATOM 10909 O O . ALA D 4 463 ? -32.061 4.407 13.098 1.00 119.21 439 ALA Q O 1
ATOM 10911 N N . ASP D 4 464 ? -31.434 6.569 13.265 1.00 117.78 440 ASP Q N 1
ATOM 10912 C CA . ASP D 4 464 ? -30.259 6.405 12.425 1.00 118.37 440 ASP Q CA 1
ATOM 10913 C C . ASP D 4 464 ? -29.258 5.430 13.038 1.00 116.82 440 ASP Q C 1
ATOM 10914 O O . ASP D 4 464 ? -28.714 4.578 12.331 1.00 112.84 440 ASP Q O 1
ATOM 10919 N N . VAL D 4 465 ? -29.021 5.542 14.344 1.00 122.16 441 VAL Q N 1
ATOM 10920 C CA . VAL D 4 465 ? -28.119 4.596 15.007 1.00 125.93 441 VAL Q CA 1
ATOM 10921 C C . VAL D 4 465 ? -28.585 3.146 14.833 1.00 137.96 441 VAL Q C 1
ATOM 10922 O O . VAL D 4 465 ? -27.791 2.267 14.485 1.00 142.00 441 VAL Q O 1
ATOM 10926 N N . ARG D 4 466 ? -29.874 2.916 15.060 1.00 136.59 442 ARG Q N 1
ATOM 10927 C CA . ARG D 4 466 ? -30.482 1.595 14.924 1.00 129.04 442 ARG Q CA 1
ATOM 10928 C C . ARG D 4 466 ? -30.340 1.070 13.498 1.00 110.18 442 ARG Q C 1
ATOM 10929 O O . ARG D 4 466 ? -29.998 -0.097 13.286 1.00 98.11 442 ARG Q O 1
ATOM 10937 N N . THR D 4 467 ? -30.599 1.938 12.523 1.00 109.53 443 THR Q N 1
ATOM 10938 C CA . THR D 4 467 ? -30.402 1.587 11.121 1.00 117.51 443 THR Q CA 1
ATOM 10939 C C . THR D 4 467 ? -28.968 1.110 10.895 1.00 108.86 443 THR Q C 1
ATOM 10940 O O . THR D 4 467 ? -28.736 0.033 10.333 1.00 97.20 443 THR Q O 1
ATOM 10944 N N . TYR D 4 468 ? -28.011 1.908 11.363 1.00 112.99 444 TYR Q N 1
ATOM 10945 C CA . TYR D 4 468 ? -26.598 1.583 11.212 1.00 117.34 444 TYR Q CA 1
ATOM 10946 C C . TYR D 4 468 ? -26.272 0.216 11.807 1.00 117.44 444 TYR Q C 1
ATOM 10947 O O . TYR D 4 468 ? -25.616 -0.613 11.167 1.00 111.79 444 TYR Q O 1
ATOM 10956 N N . MET D 4 469 ? -26.747 -0.011 13.030 1.00 121.42 445 MET Q N 1
ATOM 10957 C CA . MET D 4 469 ? -26.561 -1.285 13.716 1.00 122.97 445 MET Q CA 1
ATOM 10958 C C . MET D 4 469 ? -27.080 -2.453 12.884 1.00 128.04 445 MET Q C 1
ATOM 10959 O O . MET D 4 469 ? -26.396 -3.464 12.728 1.00 121.54 445 MET Q O 1
ATOM 10964 N N . TYR D 4 470 ? -28.292 -2.301 12.350 1.00 135.47 446 TYR Q N 1
ATOM 10965 C CA . TYR D 4 470 ? -28.896 -3.339 11.515 1.00 127.92 446 TYR Q CA 1
ATOM 10966 C C . TYR D 4 470 ? -28.010 -3.637 10.311 1.00 128.52 446 TYR Q C 1
ATOM 10967 O O . TYR D 4 470 ? -27.683 -4.797 10.049 1.00 131.52 446 TYR Q O 1
ATOM 10976 N N . GLU D 4 471 ? -27.628 -2.590 9.586 1.00 122.71 447 GLU Q N 1
ATOM 10977 C CA . GLU D 4 471 ? -26.776 -2.747 8.413 1.00 107.84 447 GLU Q CA 1
ATOM 10978 C C . GLU D 4 471 ? -25.504 -3.516 8.765 1.00 104.59 447 GLU Q C 1
ATOM 10979 O O . GLU D 4 471 ? -25.146 -4.485 8.091 1.00 102.38 447 GLU Q O 1
ATOM 10985 N N . MET D 4 472 ? -24.845 -3.093 9.841 1.00 105.50 448 MET Q N 1
ATOM 10986 C CA . MET D 4 472 ? -23.603 -3.721 10.278 1.00 111.72 448 MET Q CA 1
ATOM 10987 C C . MET D 4 472 ? -23.791 -5.196 10.600 1.00 118.80 448 MET Q C 1
ATOM 10988 O O . MET D 4 472 ? -23.014 -6.044 10.154 1.00 122.88 448 MET Q O 1
ATOM 10993 N N . GLY D 4 473 ? -24.823 -5.495 11.381 1.00 127.19 449 GLY Q N 1
ATOM 10994 C CA . GLY D 4 473 ? -25.123 -6.863 11.755 1.00 139.02 449 GLY Q CA 1
ATOM 10995 C C . GLY D 4 473 ? -25.370 -7.735 10.539 1.00 146.41 449 GLY Q C 1
ATOM 10996 O O . GLY D 4 473 ? -24.868 -8.857 10.457 1.00 149.04 449 GLY Q O 1
ATOM 10997 N N . GLN D 4 474 ? -26.134 -7.208 9.589 1.00 144.15 450 GLN Q N 1
ATOM 10998 C CA . GLN D 4 474 ? -26.428 -7.926 8.355 1.00 137.75 450 GLN Q CA 1
ATOM 10999 C C . GLN D 4 474 ? -25.151 -8.173 7.562 1.00 125.78 450 GLN Q C 1
ATOM 11000 O O . GLN D 4 474 ? -24.992 -9.217 6.928 1.00 125.23 450 GLN Q O 1
ATOM 11006 N N . ALA D 4 475 ? -24.237 -7.207 7.603 1.00 110.40 451 ALA Q N 1
ATOM 11007 C CA . ALA D 4 475 ? -22.948 -7.366 6.948 1.00 100.72 451 ALA Q CA 1
ATOM 11008 C C . ALA D 4 475 ? -22.166 -8.504 7.597 1.00 100.72 451 ALA Q C 1
ATOM 11009 O O . ALA D 4 475 ? -21.533 -9.304 6.919 1.00 101.67 451 ALA Q O 1
ATOM 11011 N N . TRP D 4 476 ? -22.230 -8.578 8.921 1.00 108.40 452 TRP Q N 1
ATOM 11012 C CA . TRP D 4 476 ? -21.496 -9.594 9.666 1.00 116.66 452 TRP Q CA 1
ATOM 11013 C C . TRP D 4 476 ? -22.039 -11.000 9.436 1.00 121.08 452 TRP Q C 1
ATOM 11014 O O . TRP D 4 476 ? -21.270 -11.944 9.240 1.00 129.15 452 TRP Q O 1
ATOM 11025 N N . VAL D 4 477 ? -23.363 -11.130 9.469 1.00 114.02 453 VAL Q N 1
ATOM 11026 C CA . VAL D 4 477 ? -24.023 -12.422 9.310 1.00 111.61 453 VAL Q CA 1
ATOM 11027 C C . VAL D 4 477 ? -23.673 -13.078 7.981 1.00 115.95 453 VAL Q C 1
ATOM 11028 O O . VAL D 4 477 ? -23.269 -14.243 7.935 1.00 107.63 453 VAL Q O 1
ATOM 11032 N N . MET D 4 478 ? -23.822 -12.314 6.905 1.00 119.11 454 MET Q N 1
ATOM 11033 C CA . MET D 4 478 ? -23.603 -12.827 5.562 1.00 118.65 454 MET Q CA 1
ATOM 11034 C C . MET D 4 478 ? -22.121 -13.030 5.229 1.00 134.33 454 MET Q C 1
ATOM 11035 O O . MET D 4 478 ? -21.782 -13.554 4.166 1.00 132.74 454 MET Q O 1
ATOM 11040 N N . GLY D 4 479 ? -21.247 -12.611 6.139 1.00 147.22 455 GLY Q N 1
ATOM 11041 C CA . GLY D 4 479 ? -19.820 -12.840 5.993 1.00 152.22 455 GLY Q CA 1
ATOM 11042 C C . GLY D 4 479 ? -19.123 -11.870 5.056 1.00 152.68 455 GLY Q C 1
ATOM 11043 O O . GLY D 4 479 ? -17.960 -12.071 4.702 1.00 160.06 455 GLY Q O 1
ATOM 11044 N N . THR D 4 480 ? -19.826 -10.818 4.652 1.00 131.28 456 THR Q N 1
ATOM 11045 C CA . THR D 4 480 ? -19.236 -9.798 3.798 1.00 120.47 456 THR Q CA 1
ATOM 11046 C C . THR D 4 480 ? -18.255 -8.941 4.588 1.00 127.20 456 THR Q C 1
ATOM 11047 O O . THR D 4 480 ? -17.378 -8.292 4.021 1.00 134.51 456 THR Q O 1
ATOM 11051 N N . LYS D 4 481 ? -18.409 -8.944 5.907 1.00 137.30 457 LYS Q N 1
ATOM 11052 C CA . LYS D 4 481 ? -17.477 -8.249 6.783 1.00 148.92 457 LYS Q CA 1
ATOM 11053 C C . LYS D 4 481 ? -17.121 -9.106 7.994 1.00 148.81 457 LYS Q C 1
ATOM 11054 O O . LYS D 4 481 ? -17.986 -9.752 8.589 1.00 142.03 457 LYS Q O 1
ATOM 11060 N N . ASP D 4 482 ? -15.839 -9.120 8.339 1.00 150.69 458 ASP Q N 1
ATOM 11061 C CA . ASP D 4 482 ? -15.368 -9.842 9.510 1.00 143.91 458 ASP Q CA 1
ATOM 11062 C C . ASP D 4 482 ? -15.701 -9.031 10.754 1.00 137.54 458 ASP Q C 1
ATOM 11063 O O . ASP D 4 482 ? -15.312 -7.868 10.867 1.00 130.57 458 ASP Q O 1
ATOM 11068 N N . VAL D 4 483 ? -16.429 -9.653 11.676 1.00 141.38 459 VAL Q N 1
ATOM 11069 C CA . VAL D 4 483 ? -16.883 -8.991 12.895 1.00 143.96 459 VAL Q CA 1
ATOM 11070 C C . VAL D 4 483 ? -15.705 -8.530 13.757 1.00 148.48 459 VAL Q C 1
ATOM 11071 O O . VAL D 4 483 ? -15.652 -7.376 14.199 1.00 151.80 459 VAL Q O 1
ATOM 11075 N N . ASP D 4 484 ? -14.761 -9.443 13.981 1.00 144.78 460 ASP Q N 1
ATOM 11076 C CA . ASP D 4 484 ? -13.584 -9.172 14.800 1.00 150.82 460 ASP Q CA 1
ATOM 11077 C C . ASP D 4 484 ? -12.789 -7.950 14.335 1.00 156.72 460 ASP Q C 1
ATOM 11078 O O . ASP D 4 484 ? -12.432 -7.090 15.140 1.00 163.71 460 ASP Q O 1
ATOM 11083 N N . LYS D 4 485 ? -12.517 -7.876 13.038 1.00 154.65 461 LYS Q N 1
ATOM 11084 C CA . LYS D 4 485 ? -11.725 -6.782 12.487 1.00 150.68 461 LYS Q CA 1
ATOM 11085 C C . LYS D 4 485 ? -12.445 -5.441 12.591 1.00 148.01 461 LYS Q C 1
ATOM 11086 O O . LYS D 4 485 ? -11.827 -4.409 12.835 1.00 148.90 461 LYS Q O 1
ATOM 11092 N N . THR D 4 486 ? -13.757 -5.466 12.408 1.00 149.09 462 THR Q N 1
ATOM 11093 C CA . THR D 4 486 ? -14.533 -4.238 12.334 1.00 145.30 462 THR Q CA 1
ATOM 11094 C C . THR D 4 486 ? -15.101 -3.790 13.676 1.00 149.94 462 THR Q C 1
ATOM 11095 O O . THR D 4 486 ? -15.707 -2.727 13.761 1.00 159.40 462 THR Q O 1
ATOM 11099 N N . TRP D 4 487 ? -14.903 -4.589 14.722 1.00 141.69 463 TRP Q N 1
ATOM 11100 C CA . TRP D 4 487 ? -15.520 -4.302 16.020 1.00 146.80 463 TRP Q CA 1
ATOM 11101 C C . TRP D 4 487 ? -15.126 -2.947 16.624 1.00 155.49 463 TRP Q C 1
ATOM 11102 O O . TRP D 4 487 ? -15.978 -2.210 17.135 1.00 161.87 463 TRP Q O 1
ATOM 11113 N N . ASP D 4 488 ? -13.837 -2.622 16.557 1.00 155.36 464 ASP Q N 1
ATOM 11114 C CA . ASP D 4 488 ? -13.328 -1.375 17.126 1.00 159.72 464 ASP Q CA 1
ATOM 11115 C C . ASP D 4 488 ? -13.924 -0.154 16.425 1.00 152.21 464 ASP Q C 1
ATOM 11116 O O . ASP D 4 488 ? -14.503 0.739 17.066 1.00 140.91 464 ASP Q O 1
ATOM 11121 N N . GLU D 4 489 ? -13.785 -0.131 15.105 1.00 159.68 465 GLU Q N 1
ATOM 11122 C CA . GLU D 4 489 ? -14.366 0.924 14.285 1.00 158.87 465 GLU Q CA 1
ATOM 11123 C C . GLU D 4 489 ? -15.870 1.022 14.509 1.00 163.67 465 GLU Q C 1
ATOM 11124 O O . GLU D 4 489 ? -16.433 2.108 14.504 1.00 167.84 465 GLU Q O 1
ATOM 11130 N N . TYR D 4 490 ? -16.512 -0.123 14.719 1.00 163.37 466 TYR Q N 1
ATOM 11131 C CA . TYR D 4 490 ? -17.948 -0.176 14.974 1.00 161.99 466 TYR Q CA 1
ATOM 11132 C C . TYR D 4 490 ? -18.315 0.535 16.280 1.00 162.32 466 TYR Q C 1
ATOM 11133 O O . TYR D 4 490 ? -19.268 1.323 16.313 1.00 152.33 466 TYR Q O 1
ATOM 11142 N N . GLN D 4 491 ? -17.559 0.259 17.342 1.00 164.84 467 GLN Q N 1
ATOM 11143 C CA . GLN D 4 491 ? -17.765 0.929 18.627 1.00 159.86 467 GLN Q CA 1
ATOM 11144 C C . GLN D 4 491 ? -17.560 2.439 18.501 1.00 166.63 467 GLN Q C 1
ATOM 11145 O O . GLN D 4 491 ? -18.380 3.240 18.982 1.00 174.19 467 GLN Q O 1
ATOM 11151 N N . ARG D 4 492 ? -16.463 2.823 17.846 1.00 159.08 468 ARG Q N 1
ATOM 11152 C CA . ARG D 4 492 ? -16.185 4.236 17.601 1.00 154.70 468 ARG Q CA 1
ATOM 11153 C C . ARG D 4 492 ? -17.332 4.910 16.851 1.00 145.05 468 ARG Q C 1
ATOM 11154 O O . ARG D 4 492 ? -17.747 6.021 17.194 1.00 132.27 468 ARG Q O 1
ATOM 11162 N N . GLN D 4 493 ? -17.845 4.218 15.835 1.00 152.85 469 GLN Q N 1
ATOM 11163 C CA . GLN D 4 493 ? -18.971 4.706 15.048 1.00 156.34 469 GLN Q CA 1
ATOM 11164 C C . GLN D 4 493 ? -20.207 4.862 15.914 1.00 164.42 469 GLN Q C 1
ATOM 11165 O O . GLN D 4 493 ? -20.983 5.795 15.729 1.00 172.21 469 GLN Q O 1
ATOM 11171 N N . LEU D 4 494 ? -20.387 3.946 16.859 1.00 160.45 470 LEU Q N 1
ATOM 11172 C CA . LEU D 4 494 ? -21.499 4.039 17.797 1.00 158.73 470 LEU Q CA 1
ATOM 11173 C C . LEU D 4 494 ? -21.406 5.300 18.648 1.00 160.99 470 LEU Q C 1
ATOM 11174 O O . LEU D 4 494 ? -22.396 6.018 18.799 1.00 153.09 470 LEU Q O 1
ATOM 11179 N N . LYS D 4 495 ? -20.222 5.574 19.198 1.00 168.44 471 LYS Q N 1
ATOM 11180 C CA . LYS D 4 495 ? -20.036 6.805 19.972 1.00 164.39 471 LYS Q CA 1
ATOM 11181 C C . LYS D 4 495 ? -20.265 8.062 19.129 1.00 157.37 471 LYS Q C 1
ATOM 11182 O O . LYS D 4 495 ? -21.005 8.959 19.538 1.00 155.17 471 LYS Q O 1
ATOM 11188 N N . LEU D 4 496 ? -19.641 8.126 17.954 1.00 151.95 472 LEU Q N 1
ATOM 11189 C CA . LEU D 4 496 ? -19.734 9.333 17.131 1.00 146.95 472 LEU Q CA 1
ATOM 11190 C C . LEU D 4 496 ? -21.120 9.538 16.524 1.00 143.55 472 LEU Q C 1
ATOM 11191 O O . LEU D 4 496 ? -21.451 10.638 16.078 1.00 135.13 472 LEU Q O 1
ATOM 11196 N N . ARG D 4 497 ? -21.926 8.479 16.509 1.00 150.54 473 ARG Q N 1
ATOM 11197 C CA . ARG D 4 497 ? -23.281 8.563 15.970 1.00 148.75 473 ARG Q CA 1
ATOM 11198 C C . ARG D 4 497 ? -24.302 8.834 17.079 1.00 150.54 473 ARG Q C 1
ATOM 11199 O O . ARG D 4 497 ? -25.506 8.919 16.827 1.00 149.00 473 ARG Q O 1
ATOM 11207 N N . GLY D 4 498 ? -23.811 8.964 18.307 1.00 146.25 474 GLY Q N 1
ATOM 11208 C CA . GLY D 4 498 ? -24.626 9.454 19.404 1.00 150.12 474 GLY Q CA 1
ATOM 11209 C C . GLY D 4 498 ? -25.369 8.413 20.219 1.00 152.96 474 GLY Q C 1
ATOM 11210 O O . GLY D 4 498 ? -26.324 8.747 20.919 1.00 153.91 474 GLY Q O 1
ATOM 11211 N N . LEU D 4 499 ? -24.937 7.158 20.145 1.00 150.97 475 LEU Q N 1
ATOM 11212 C CA . LEU D 4 499 ? -25.575 6.094 20.914 1.00 153.26 475 LEU Q CA 1
ATOM 11213 C C . LEU D 4 499 ? -25.436 6.303 22.420 1.00 161.20 475 LEU Q C 1
ATOM 11214 O O . LEU D 4 499 ? -26.412 6.212 23.165 1.00 160.60 475 LEU Q O 1
ATOM 11219 N N . TYR D 4 500 ? -24.215 6.580 22.864 1.00 166.54 476 TYR Q N 1
ATOM 11220 C CA . TYR D 4 500 ? -23.933 6.683 24.290 1.00 172.80 476 TYR Q CA 1
ATOM 11221 C C . TYR D 4 500 ? -24.539 7.928 24.941 1.00 177.64 476 TYR Q C 1
ATOM 11222 O O . TYR D 4 500 ? -24.844 7.926 26.135 1.00 186.58 476 TYR Q O 1
ATOM 11231 N N . GLN D 4 501 ? -24.707 8.986 24.151 1.00 169.99 477 GLN Q N 1
ATOM 11232 C CA . GLN D 4 501 ? -25.398 10.191 24.599 1.00 162.84 477 GLN Q CA 1
ATOM 11233 C C . GLN D 4 501 ? -26.824 9.801 24.991 1.00 164.92 477 GLN Q C 1
ATOM 11234 O O . GLN D 4 501 ? -27.298 10.068 26.115 1.00 176.63 477 GLN Q O 1
ATOM 11240 N N . VAL D 4 502 ? -27.490 9.142 24.049 1.00 157.35 478 VAL Q N 1
ATOM 11241 C CA . VAL D 4 502 ? -28.817 8.589 24.262 1.00 157.15 478 VAL Q CA 1
ATOM 11242 C C . VAL D 4 502 ? -28.826 7.695 25.492 1.00 159.56 478 VAL Q C 1
ATOM 11243 O O . VAL D 4 502 ? -29.740 7.763 26.306 1.00 153.26 478 VAL Q O 1
ATOM 11247 N N . LEU D 4 503 ? -27.791 6.868 25.629 1.00 165.79 479 LEU Q N 1
ATOM 11248 C CA . LEU D 4 503 ? -27.686 5.961 26.767 1.00 166.05 479 LEU Q CA 1
ATOM 11249 C C . LEU D 4 503 ? -27.650 6.704 28.098 1.00 174.64 479 LEU Q C 1
ATOM 11250 O O . LEU D 4 503 ? -28.269 6.266 29.070 1.00 181.96 479 LEU Q O 1
ATOM 11255 N N . GLN D 4 504 ? -26.938 7.827 28.148 1.00 178.40 480 GLN Q N 1
ATOM 11256 C CA . GLN D 4 504 ? -26.906 8.611 29.377 1.00 186.44 480 GLN Q CA 1
ATOM 11257 C C . GLN D 4 504 ? -28.263 9.242 29.650 1.00 180.98 480 GLN Q C 1
ATOM 11258 O O . GLN D 4 504 ? -28.676 9.353 30.804 1.00 184.84 480 GLN Q O 1
ATOM 11264 N N . MET D 4 505 ? -28.958 9.660 28.594 1.00 168.43 481 MET Q N 1
ATOM 11265 C CA . MET D 4 505 ? -30.318 10.176 28.779 1.00 161.57 481 MET Q CA 1
ATOM 11266 C C . MET D 4 505 ? -31.279 9.113 29.337 1.00 151.23 481 MET Q C 1
ATOM 11267 O O . MET D 4 505 ? -32.083 9.375 30.238 1.00 148.04 481 MET Q O 1
ATOM 11272 N N . MET D 4 506 ? -31.176 7.905 28.796 1.00 146.62 482 MET Q N 1
ATOM 11273 C CA . MET D 4 506 ? -31.976 6.773 29.232 1.00 138.08 482 MET Q CA 1
ATOM 11274 C C . MET D 4 506 ? -31.684 6.483 30.696 1.00 151.53 482 MET Q C 1
ATOM 11275 O O . MET D 4 506 ? -32.604 6.275 31.499 1.00 162.79 482 MET Q O 1
ATOM 11280 N N . GLN D 4 507 ? -30.400 6.484 31.039 1.00 155.81 483 GLN Q N 1
ATOM 11281 C CA . GLN D 4 507 ? -29.980 6.245 32.414 1.00 165.50 483 GLN Q CA 1
ATOM 11282 C C . GLN D 4 507 ? -30.512 7.316 33.370 1.00 165.83 483 GLN Q C 1
ATOM 11283 O O . GLN D 4 507 ? -30.993 6.991 34.461 1.00 151.96 483 GLN Q O 1
ATOM 11289 N N . GLN D 4 508 ? -30.434 8.583 32.959 1.00 176.97 484 GLN Q N 1
ATOM 11290 C CA . GLN D 4 508 ? -30.913 9.681 33.799 1.00 184.36 484 GLN Q CA 1
ATOM 11291 C C . GLN D 4 508 ? -32.424 9.602 33.996 1.00 184.46 484 GLN Q C 1
ATOM 11292 O O . GLN D 4 508 ? -32.949 10.050 35.015 1.00 187.16 484 GLN Q O 1
ATOM 11298 N N . ALA D 4 509 ? -33.124 9.045 33.015 1.00 180.25 485 ALA Q N 1
ATOM 11299 C CA . ALA D 4 509 ? -34.544 8.778 33.202 1.00 180.99 485 ALA Q CA 1
ATOM 11300 C C . ALA D 4 509 ? -34.739 7.653 34.218 1.00 184.92 485 ALA Q C 1
ATOM 11301 O O . ALA D 4 509 ? -35.604 7.737 35.090 1.00 190.20 485 ALA Q O 1
ATOM 11303 N N . TYR D 4 510 ? -33.919 6.610 34.109 1.00 182.08 486 TYR Q N 1
ATOM 11304 C CA . TYR D 4 510 ? -34.056 5.429 34.964 1.00 179.50 486 TYR Q CA 1
ATOM 11305 C C . TYR D 4 510 ? -33.790 5.682 36.448 1.00 182.99 486 TYR Q C 1
ATOM 11306 O O . TYR D 4 510 ? -34.609 5.332 37.298 1.00 187.91 486 TYR Q O 1
ATOM 11315 N N . ASP D 4 511 ? -32.643 6.279 36.757 1.00 183.14 487 ASP Q N 1
ATOM 11316 C CA . ASP D 4 511 ? -32.193 6.394 38.144 1.00 184.12 487 ASP Q CA 1
ATOM 11317 C C . ASP D 4 511 ? -33.075 7.282 39.032 1.00 190.92 487 ASP Q C 1
ATOM 11318 O O . ASP D 4 511 ? -33.134 7.084 40.249 1.00 188.46 487 ASP Q O 1
ATOM 11323 N N . ARG D 4 512 ? -33.754 8.255 38.430 1.00 195.78 488 ARG Q N 1
ATOM 11324 C CA . ARG D 4 512 ? -34.629 9.143 39.191 1.00 201.26 488 ARG Q CA 1
ATOM 11325 C C . ARG D 4 512 ? -35.825 8.380 39.746 1.00 209.81 488 ARG Q C 1
ATOM 11326 O O . ARG D 4 512 ? -36.097 8.424 40.949 1.00 221.04 488 ARG Q O 1
ATOM 11334 N N . GLN D 4 513 ? -36.538 7.693 38.859 1.00 203.10 489 GLN Q N 1
ATOM 11335 C CA . GLN D 4 513 ? -37.695 6.892 39.246 1.00 205.64 489 GLN Q CA 1
ATOM 11336 C C . GLN D 4 513 ? -37.343 5.816 40.270 1.00 212.35 489 GLN Q C 1
ATOM 11337 O O . GLN D 4 513 ? -37.772 5.879 41.423 1.00 219.50 489 GLN Q O 1
ATOM 11343 N N . TYR D 4 514 ? -36.554 4.832 39.845 1.00 206.59 490 TYR Q N 1
ATOM 11344 C CA . TYR D 4 514 ? -36.225 3.703 40.706 1.00 204.03 490 TYR Q CA 1
ATOM 11345 C C . TYR D 4 514 ? -35.002 3.967 41.577 1.00 207.37 490 TYR Q C 1
ATOM 11346 O O . TYR D 4 514 ? -33.899 4.185 41.076 1.00 204.87 490 TYR Q O 1
ATOM 11355 N N . LYS D 4 515 ? -35.212 3.944 42.888 1.00 215.07 491 LYS Q N 1
ATOM 11356 C CA . LYS D 4 515 ? -34.138 4.155 43.849 1.00 220.53 491 LYS Q CA 1
ATOM 11357 C C . LYS D 4 515 ? -34.007 2.954 44.781 1.00 231.11 491 LYS Q C 1
ATOM 11358 O O . LYS D 4 515 ? -33.010 2.233 44.743 1.00 235.88 491 LYS Q O 1
ATOM 11364 N N . ASN D 4 516 ? -35.025 2.745 45.611 1.00 232.54 492 ASN Q N 1
ATOM 11365 C CA . ASN D 4 516 ? -35.049 1.629 46.550 1.00 229.86 492 ASN Q CA 1
ATOM 11366 C C . ASN D 4 516 ? -36.337 0.817 46.422 1.00 223.33 492 ASN Q C 1
ATOM 11367 O O . ASN D 4 516 ? -37.146 1.050 45.524 1.00 221.09 492 ASN Q O 1
ATOM 11373 N N . MET E 3 1 ? -52.311 37.686 -68.855 1.00 124.64 1 MET T N 1
ATOM 11374 C CA . MET E 3 1 ? -52.410 38.814 -69.772 1.00 145.39 1 MET T CA 1
ATOM 11375 C C . MET E 3 1 ? -51.038 39.218 -70.312 1.00 154.29 1 MET T C 1
ATOM 11376 O O . MET E 3 1 ? -50.023 38.603 -69.977 1.00 147.67 1 MET T O 1
ATOM 11381 N N . VAL E 3 2 ? -51.018 40.250 -71.154 1.00 157.52 2 VAL T N 1
ATOM 11382 C CA . VAL E 3 2 ? -49.768 40.809 -71.666 1.00 140.10 2 VAL T CA 1
ATOM 11383 C C . VAL E 3 2 ? -49.445 42.106 -70.935 1.00 140.30 2 VAL T C 1
ATOM 11384 O O . VAL E 3 2 ? -50.108 43.119 -71.137 1.00 95.45 2 VAL T O 1
ATOM 11388 N N . ALA E 3 3 ? -48.414 42.067 -70.095 1.00 131.35 3 ALA T N 1
ATOM 11389 C CA . ALA E 3 3 ? -48.124 43.170 -69.189 1.00 114.42 3 ALA T CA 1
ATOM 11390 C C . ALA E 3 3 ? -46.653 43.558 -69.176 1.00 103.73 3 ALA T C 1
ATOM 11391 O O . ALA E 3 3 ? -45.783 42.772 -69.545 1.00 93.27 3 ALA T O 1
ATOM 11393 N N . SER E 3 4 ? -46.392 44.780 -68.729 1.00 116.11 4 SER T N 1
ATOM 11394 C CA . SER E 3 4 ? -45.040 45.318 -68.678 1.00 118.92 4 SER T CA 1
ATOM 11395 C C . SER E 3 4 ? -44.558 45.423 -67.243 1.00 116.05 4 SER T C 1
ATOM 11396 O O . SER E 3 4 ? -45.218 46.034 -66.401 1.00 125.37 4 SER T O 1
ATOM 11399 N N . VAL E 3 5 ? -43.403 44.827 -66.969 1.00 104.65 5 VAL T N 1
ATOM 11400 C CA . VAL E 3 5 ? -42.780 44.964 -65.661 1.00 107.79 5 VAL T CA 1
ATOM 11401 C C . VAL E 3 5 ? -41.560 45.876 -65.726 1.00 108.17 5 VAL T C 1
ATOM 11402 O O . VAL E 3 5 ? -40.602 45.595 -66.447 1.00 112.26 5 VAL T O 1
ATOM 11406 N N . SER E 3 6 ? -41.613 46.978 -64.984 1.00 110.44 6 SER T N 1
ATOM 11407 C CA . SER E 3 6 ? -40.468 47.863 -64.845 1.00 116.28 6 SER T CA 1
ATOM 11408 C C . SER E 3 6 ? -39.788 47.642 -63.498 1.00 125.61 6 SER T C 1
ATOM 11409 O O . SER E 3 6 ? -40.447 47.501 -62.469 1.00 131.35 6 SER T O 1
ATOM 11412 N N . ILE E 3 7 ? -38.462 47.603 -63.522 1.00 120.48 7 ILE T N 1
ATOM 11413 C CA . ILE E 3 7 ? -37.654 47.419 -62.327 1.00 110.02 7 ILE T CA 1
ATOM 11414 C C . ILE E 3 7 ? -36.680 48.584 -62.236 1.00 125.56 7 ILE T C 1
ATOM 11415 O O . ILE E 3 7 ? -35.889 48.810 -63.148 1.00 131.31 7 ILE T O 1
ATOM 11420 N N . GLN E 3 8 ? -36.748 49.334 -61.142 1.00 132.53 8 GLN T N 1
ATOM 11421 C CA . GLN E 3 8 ? -35.959 50.553 -61.010 1.00 127.60 8 GLN T CA 1
ATOM 11422 C C . GLN E 3 8 ? -35.098 50.544 -59.750 1.00 138.46 8 GLN T C 1
ATOM 11423 O O . GLN E 3 8 ? -35.619 50.564 -58.633 1.00 146.41 8 GLN T O 1
ATOM 11429 N N . ASN E 3 9 ? -33.783 50.516 -59.945 1.00 135.28 9 ASN T N 1
ATOM 11430 C CA . ASN E 3 9 ? -32.816 50.596 -58.850 1.00 133.02 9 ASN T CA 1
ATOM 11431 C C . ASN E 3 9 ? -33.084 49.616 -57.709 1.00 127.52 9 ASN T C 1
ATOM 11432 O O . ASN E 3 9 ? -32.845 49.924 -56.542 1.00 132.91 9 ASN T O 1
ATOM 11437 N N . VAL E 3 10 ? -33.584 48.438 -58.053 1.00 118.91 10 VAL T N 1
ATOM 11438 C CA . VAL E 3 10 ? -33.891 47.423 -57.057 1.00 128.97 10 VAL T CA 1
ATOM 11439 C C . VAL E 3 10 ? -32.622 46.909 -56.378 1.00 140.01 10 VAL T C 1
ATOM 11440 O O . VAL E 3 10 ? -31.672 46.487 -57.042 1.00 133.18 10 VAL T O 1
ATOM 11444 N N . VAL E 3 11 ? -32.617 46.970 -55.050 1.00 148.93 11 VAL T N 1
ATOM 11445 C CA . VAL E 3 11 ? -31.485 46.513 -54.253 1.00 140.82 11 VAL T CA 1
ATOM 11446 C C . VAL E 3 11 ? -31.958 45.832 -52.973 1.00 138.07 11 VAL T C 1
ATOM 11447 O O . VAL E 3 11 ? -32.809 46.362 -52.268 1.00 145.93 11 VAL T O 1
ATOM 11451 N N . LYS E 3 12 ? -31.416 44.652 -52.678 1.00 142.46 12 LYS T N 1
ATOM 11452 C CA . LYS E 3 12 ? -31.669 44.018 -51.385 1.00 155.28 12 LYS T CA 1
ATOM 11453 C C . LYS E 3 12 ? -30.378 43.834 -50.592 1.00 171.92 12 LYS T C 1
ATOM 11454 O O . LYS E 3 12 ? -29.338 43.481 -51.155 1.00 171.45 12 LYS T O 1
ATOM 11460 N N . ARG E 3 13 ? -30.456 44.078 -49.285 1.00 181.21 13 ARG T N 1
ATOM 11461 C CA . ARG E 3 13 ? -29.291 43.986 -48.412 1.00 186.26 13 ARG T CA 1
ATOM 11462 C C . ARG E 3 13 ? -29.474 42.960 -47.295 1.00 189.10 13 ARG T C 1
ATOM 11463 O O . ARG E 3 13 ? -30.404 43.058 -46.496 1.00 188.13 13 ARG T O 1
ATOM 11471 N N . TYR E 3 14 ? -28.582 41.972 -47.256 1.00 193.62 14 TYR T N 1
ATOM 11472 C CA . TYR E 3 14 ? -28.527 41.015 -46.156 1.00 200.91 14 TYR T CA 1
ATOM 11473 C C . TYR E 3 14 ? -27.519 41.500 -45.124 1.00 205.04 14 TYR T C 1
ATOM 11474 O O . TYR E 3 14 ? -26.349 41.701 -45.451 1.00 208.64 14 TYR T O 1
ATOM 11483 N N . ASP E 3 15 ? -27.972 41.672 -43.884 1.00 201.97 15 ASP T N 1
ATOM 11484 C CA . ASP E 3 15 ? -27.147 42.254 -42.824 1.00 191.17 15 ASP T CA 1
ATOM 11485 C C . ASP E 3 15 ? -26.632 43.621 -43.286 1.00 181.03 15 ASP T C 1
ATOM 11486 O O . ASP E 3 15 ? -27.426 44.515 -43.588 1.00 173.28 15 ASP T O 1
ATOM 11491 N N . LYS E 3 16 ? -25.313 43.785 -43.338 1.00 177.18 16 LYS T N 1
ATOM 11492 C CA . LYS E 3 16 ? -24.715 44.987 -43.913 1.00 170.70 16 LYS T CA 1
ATOM 11493 C C . LYS E 3 16 ? -24.282 44.761 -45.363 1.00 169.70 16 LYS T C 1
ATOM 11494 O O . LYS E 3 16 ? -23.811 45.687 -46.030 1.00 150.77 16 LYS T O 1
ATOM 11500 N N . THR E 3 17 ? -24.449 43.527 -45.840 1.00 179.98 17 THR T N 1
ATOM 11501 C CA . THR E 3 17 ? -24.019 43.146 -47.184 1.00 176.06 17 THR T CA 1
ATOM 11502 C C . THR E 3 17 ? -25.118 43.384 -48.215 1.00 177.06 17 THR T C 1
ATOM 11503 O O . THR E 3 17 ? -26.236 42.890 -48.068 1.00 180.07 17 THR T O 1
ATOM 11507 N N . THR E 3 18 ? -24.790 44.136 -49.262 1.00 172.19 18 THR T N 1
ATOM 11508 C CA . THR E 3 18 ? -25.750 44.434 -50.320 1.00 165.00 18 THR T CA 1
ATOM 11509 C C . THR E 3 18 ? -25.641 43.420 -51.457 1.00 154.20 18 THR T C 1
ATOM 11510 O O . THR E 3 18 ? -24.640 43.380 -52.172 1.00 159.84 18 THR T O 1
ATOM 11514 N N . VAL E 3 19 ? -26.681 42.605 -51.611 1.00 143.99 19 VAL T N 1
ATOM 11515 C CA . VAL E 3 19 ? -26.675 41.508 -52.574 1.00 144.36 19 VAL T CA 1
ATOM 11516 C C . VAL E 3 19 ? -26.661 41.994 -54.021 1.00 149.55 19 VAL T C 1
ATOM 11517 O O . VAL E 3 19 ? -25.775 41.631 -54.798 1.00 147.82 19 VAL T O 1
ATOM 11521 N N . VAL E 3 20 ? -27.647 42.812 -54.373 1.00 151.36 20 VAL T N 1
ATOM 11522 C CA . VAL E 3 20 ? -27.726 43.394 -55.708 1.00 142.31 20 VAL T CA 1
ATOM 11523 C C . VAL E 3 20 ? -27.571 44.907 -55.633 1.00 140.01 20 VAL T C 1
ATOM 11524 O O . VAL E 3 20 ? -28.215 45.567 -54.821 1.00 141.11 20 VAL T O 1
ATOM 11528 N N . HIS E 3 21 ? -26.707 45.460 -56.475 1.00 138.62 21 HIS T N 1
ATOM 11529 C CA . HIS E 3 21 ? -26.437 46.886 -56.405 1.00 151.74 21 HIS T CA 1
ATOM 11530 C C . HIS E 3 21 ? -27.173 47.633 -57.509 1.00 165.54 21 HIS T C 1
ATOM 11531 O O . HIS E 3 21 ? -26.796 47.553 -58.679 1.00 175.65 21 HIS T O 1
ATOM 11538 N N . GLY E 3 22 ? -28.216 48.363 -57.119 1.00 166.33 22 GLY T N 1
ATOM 11539 C CA . GLY E 3 22 ? -28.944 49.244 -58.020 1.00 166.98 22 GLY T CA 1
ATOM 11540 C C . GLY E 3 22 ? -29.351 48.665 -59.364 1.00 161.99 22 GLY T C 1
ATOM 11541 O O . GLY E 3 22 ? -29.173 49.309 -60.398 1.00 166.15 22 GLY T O 1
ATOM 11542 N N . VAL E 3 23 ? -29.895 47.452 -59.360 1.00 148.96 23 VAL T N 1
ATOM 11543 C CA . VAL E 3 23 ? -30.308 46.801 -60.601 1.00 128.19 23 VAL T CA 1
ATOM 11544 C C . VAL E 3 23 ? -31.544 47.460 -61.209 1.00 134.23 23 VAL T C 1
ATOM 11545 O O . VAL E 3 23 ? -32.582 47.580 -60.560 1.00 139.55 23 VAL T O 1
ATOM 11549 N N . SER E 3 24 ? -31.424 47.881 -62.466 1.00 136.65 24 SER T N 1
ATOM 11550 C CA . SER E 3 24 ? -32.523 48.526 -63.175 1.00 132.21 24 SER T CA 1
ATOM 11551 C C . SER E 3 24 ? -32.751 47.862 -64.528 1.00 128.33 24 SER T C 1
ATOM 11552 O O . SER E 3 24 ? -31.846 47.803 -65.358 1.00 134.75 24 SER T O 1
ATOM 11555 N N . LEU E 3 25 ? -33.958 47.344 -64.738 1.00 120.42 25 LEU T N 1
ATOM 11556 C CA . LEU E 3 25 ? -34.307 46.695 -65.994 1.00 113.79 25 LEU T CA 1
ATOM 11557 C C . LEU E 3 25 ? -35.749 46.997 -66.382 1.00 118.88 25 LEU T C 1
ATOM 11558 O O . LEU E 3 25 ? -36.653 46.801 -65.585 1.00 131.96 25 LEU T O 1
ATOM 11563 N N . ASP E 3 26 ? -35.973 47.451 -67.613 1.00 118.43 26 ASP T N 1
ATOM 11564 C CA . ASP E 3 26 ? -37.336 47.656 -68.108 1.00 116.68 26 ASP T CA 1
ATOM 11565 C C . ASP E 3 26 ? -37.707 46.554 -69.095 1.00 117.46 26 ASP T C 1
ATOM 11566 O O . ASP E 3 26 ? -37.021 46.350 -70.097 1.00 136.33 26 ASP T O 1
ATOM 11571 N N . ILE E 3 27 ? -38.792 45.845 -68.805 1.00 95.37 27 ILE T N 1
ATOM 11572 C CA . ILE E 3 27 ? -39.174 44.678 -69.590 1.00 91.10 27 ILE T CA 1
ATOM 11573 C C . ILE E 3 27 ? -40.437 44.920 -70.407 1.00 106.98 27 ILE T C 1
ATOM 11574 O O . ILE E 3 27 ? -41.491 45.241 -69.854 1.00 114.91 27 ILE T O 1
ATOM 11579 N N . GLU E 3 28 ? -40.314 44.761 -71.724 1.00 113.74 28 GLU T N 1
ATOM 11580 C CA . GLU E 3 28 ? -41.423 44.969 -72.655 1.00 114.26 28 GLU T CA 1
ATOM 11581 C C . GLU E 3 28 ? -42.533 43.944 -72.438 1.00 108.91 28 GLU T C 1
ATOM 11582 O O . GLU E 3 28 ? -42.274 42.835 -71.959 1.00 106.93 28 GLU T O 1
ATOM 11588 N N . PRO E 3 29 ? -43.779 44.315 -72.773 1.00 103.57 29 PRO T N 1
ATOM 11589 C CA . PRO E 3 29 ? -44.891 43.370 -72.637 1.00 104.72 29 PRO T CA 1
ATOM 11590 C C . PRO E 3 29 ? -44.762 42.217 -73.627 1.00 102.70 29 PRO T C 1
ATOM 11591 O O . PRO E 3 29 ? -44.496 42.443 -74.802 1.00 104.56 29 PRO T O 1
ATOM 11595 N N . GLY E 3 30 ? -44.945 40.992 -73.152 1.00 106.48 30 GLY T N 1
ATOM 11596 C CA . GLY E 3 30 ? -44.824 39.823 -74.004 1.00 112.79 30 GLY T CA 1
ATOM 11597 C C . GLY E 3 30 ? -43.389 39.465 -74.341 1.00 115.06 30 GLY T C 1
ATOM 11598 O O . GLY E 3 30 ? -43.144 38.538 -75.115 1.00 119.88 30 GLY T O 1
ATOM 11599 N N . GLU E 3 31 ? -42.439 40.194 -73.758 1.00 112.01 31 GLU T N 1
ATOM 11600 C CA . GLU E 3 31 ? -41.022 39.956 -74.008 1.00 82.30 31 GLU T CA 1
ATOM 11601 C C . GLU E 3 31 ? -40.468 38.826 -73.151 1.00 79.88 31 GLU T C 1
ATOM 11602 O O . GLU E 3 31 ? -40.793 38.708 -71.979 1.00 124.20 31 GLU T O 1
ATOM 11608 N N . PHE E 3 32 ? -39.627 37.991 -73.749 1.00 87.59 32 PHE T N 1
ATOM 11609 C CA . PHE E 3 32 ? -38.981 36.895 -73.029 1.00 90.93 32 PHE T CA 1
ATOM 11610 C C . PHE E 3 32 ? -37.546 37.304 -72.723 1.00 99.11 32 PHE T C 1
ATOM 11611 O O . PHE E 3 32 ? -36.704 37.354 -73.621 1.00 106.47 32 PHE T O 1
ATOM 11619 N N . VAL E 3 33 ? -37.259 37.564 -71.453 1.00 86.87 33 VAL T N 1
ATOM 11620 C CA . VAL E 3 33 ? -35.943 38.062 -71.071 1.00 80.06 33 VAL T CA 1
ATOM 11621 C C . VAL E 3 33 ? -35.255 37.107 -70.102 1.00 72.95 33 VAL T C 1
ATOM 11622 O O . VAL E 3 33 ? -35.895 36.562 -69.215 1.00 72.35 33 VAL T O 1
ATOM 11626 N N . VAL E 3 34 ? -33.957 36.890 -70.298 1.00 81.92 34 VAL T N 1
ATOM 11627 C CA . VAL E 3 34 ? -33.213 35.910 -69.516 1.00 79.89 34 VAL T CA 1
ATOM 11628 C C . VAL E 3 34 ? -32.104 36.535 -68.676 1.00 92.56 34 VAL T C 1
ATOM 11629 O O . VAL E 3 34 ? -31.240 37.238 -69.195 1.00 96.22 34 VAL T O 1
ATOM 11633 N N . LEU E 3 35 ? -32.150 36.276 -67.371 1.00 107.82 35 LEU T N 1
ATOM 11634 C CA . LEU E 3 35 ? -31.063 36.602 -66.455 1.00 97.81 35 LEU T CA 1
ATOM 11635 C C . LEU E 3 35 ? -30.085 35.432 -66.452 1.00 87.47 35 LEU T C 1
ATOM 11636 O O . LEU E 3 35 ? -30.499 34.270 -66.374 1.00 72.11 35 LEU T O 1
ATOM 11641 N N . VAL E 3 36 ? -28.794 35.733 -66.543 1.00 90.98 36 VAL T N 1
ATOM 11642 C CA . VAL E 3 36 ? -27.780 34.686 -66.630 1.00 96.48 36 VAL T CA 1
ATOM 11643 C C . VAL E 3 36 ? -26.457 35.105 -65.981 1.00 106.35 36 VAL T C 1
ATOM 11644 O O . VAL E 3 36 ? -26.085 36.282 -66.021 1.00 105.63 36 VAL T O 1
ATOM 11648 N N . GLY E 3 37 ? -25.763 34.148 -65.363 1.00 104.36 37 GLY T N 1
ATOM 11649 C CA . GLY E 3 37 ? -24.484 34.434 -64.738 1.00 116.21 37 GLY T CA 1
ATOM 11650 C C . GLY E 3 37 ? -23.854 33.265 -64.003 1.00 126.40 37 GLY T C 1
ATOM 11651 O O . GLY E 3 37 ? -24.235 32.117 -64.218 1.00 119.99 37 GLY T O 1
ATOM 11652 N N . PRO E 3 38 ? -22.889 33.561 -63.116 1.00 144.95 38 PRO T N 1
ATOM 11653 C CA . PRO E 3 38 ? -22.145 32.593 -62.302 1.00 143.60 38 PRO T CA 1
ATOM 11654 C C . PRO E 3 38 ? -23.037 31.990 -61.225 1.00 146.21 38 PRO T C 1
ATOM 11655 O O . PRO E 3 38 ? -24.249 32.195 -61.269 1.00 156.34 38 PRO T O 1
ATOM 11659 N N . SER E 3 39 ? -22.457 31.265 -60.274 1.00 141.43 39 SER T N 1
ATOM 11660 C CA . SER E 3 39 ? -23.270 30.517 -59.321 1.00 140.42 39 SER T CA 1
ATOM 11661 C C . SER E 3 39 ? -23.956 31.437 -58.315 1.00 139.44 39 SER T C 1
ATOM 11662 O O . SER E 3 39 ? -25.168 31.640 -58.390 1.00 146.98 39 SER T O 1
ATOM 11665 N N . GLY E 3 40 ? -23.202 31.991 -57.372 1.00 128.29 40 GLY T N 1
ATOM 11666 C CA . GLY E 3 40 ? -23.780 33.002 -56.510 1.00 126.79 40 GLY T CA 1
ATOM 11667 C C . GLY E 3 40 ? -24.003 34.278 -57.290 1.00 130.22 40 GLY T C 1
ATOM 11668 O O . GLY E 3 40 ? -23.048 34.908 -57.750 1.00 133.31 40 GLY T O 1
ATOM 11669 N N . CYS E 3 41 ? -25.262 34.678 -57.417 1.00 138.63 41 CYS T N 1
ATOM 11670 C CA . CYS E 3 41 ? -25.598 35.946 -58.052 1.00 151.81 41 CYS T CA 1
ATOM 11671 C C . CYS E 3 41 ? -27.014 36.399 -57.731 1.00 152.77 41 CYS T C 1
ATOM 11672 O O . CYS E 3 41 ? -27.851 35.600 -57.290 1.00 148.34 41 CYS T O 1
ATOM 11675 N N . GLY E 3 42 ? -27.277 37.677 -57.984 1.00 147.91 42 GLY T N 1
ATOM 11676 C CA . GLY E 3 42 ? -28.565 38.272 -57.687 1.00 142.56 42 GLY T CA 1
ATOM 11677 C C . GLY E 3 42 ? -29.638 38.081 -58.742 1.00 128.72 42 GLY T C 1
ATOM 11678 O O . GLY E 3 42 ? -30.624 38.816 -58.768 1.00 114.33 42 GLY T O 1
ATOM 11679 N N . LYS E 3 43 ? -29.447 37.108 -59.626 1.00 127.91 43 LYS T N 1
ATOM 11680 C CA . LYS E 3 43 ? -30.491 36.759 -60.581 1.00 117.62 43 LYS T CA 1
ATOM 11681 C C . LYS E 3 43 ? -31.667 36.082 -59.876 1.00 122.62 43 LYS T C 1
ATOM 11682 O O . LYS E 3 43 ? -32.824 36.487 -60.041 1.00 120.88 43 LYS T O 1
ATOM 11688 N N . SER E 3 44 ? -31.364 35.066 -59.074 1.00 125.26 44 SER T N 1
ATOM 11689 C CA . SER E 3 44 ? -32.388 34.379 -58.293 1.00 120.26 44 SER T CA 1
ATOM 11690 C C . SER E 3 44 ? -33.023 35.307 -57.258 1.00 109.39 44 SER T C 1
ATOM 11691 O O . SER E 3 44 ? -34.216 35.206 -56.975 1.00 113.00 44 SER T O 1
ATOM 11694 N N . THR E 3 45 ? -32.228 36.215 -56.704 1.00 94.17 45 THR T N 1
ATOM 11695 C CA . THR E 3 45 ? -32.736 37.136 -55.696 1.00 107.59 45 THR T CA 1
ATOM 11696 C C . THR E 3 45 ? -33.602 38.211 -56.337 1.00 112.76 45 THR T C 1
ATOM 11697 O O . THR E 3 45 ? -34.551 38.699 -55.725 1.00 106.59 45 THR T O 1
ATOM 11701 N N . THR E 3 46 ? -33.271 38.579 -57.573 1.00 121.64 46 THR T N 1
ATOM 11702 C CA . THR E 3 46 ? -34.060 39.574 -58.295 1.00 116.56 46 THR T CA 1
ATOM 11703 C C . THR E 3 46 ? -35.395 38.964 -58.676 1.00 110.76 46 THR T C 1
ATOM 11704 O O . THR E 3 46 ? -36.454 39.542 -58.408 1.00 105.17 46 THR T O 1
ATOM 11708 N N . LEU E 3 47 ? -35.337 37.786 -59.292 1.00 100.78 47 LEU T N 1
ATOM 11709 C CA . LEU E 3 47 ? -36.545 37.074 -59.670 1.00 103.61 47 LEU T CA 1
ATOM 11710 C C . LEU E 3 47 ? -37.441 36.892 -58.449 1.00 104.64 47 LEU T C 1
ATOM 11711 O O . LEU E 3 47 ? -38.646 37.156 -58.509 1.00 91.31 47 LEU T O 1
ATOM 11716 N N . ARG E 3 48 ? -36.828 36.466 -57.342 1.00 116.12 48 ARG T N 1
ATOM 11717 C CA . ARG E 3 48 ? -37.535 36.234 -56.085 1.00 110.29 48 ARG T CA 1
ATOM 11718 C C . ARG E 3 48 ? -38.158 37.525 -55.574 1.00 100.09 48 ARG T C 1
ATOM 11719 O O . ARG E 3 48 ? -39.259 37.517 -55.019 1.00 94.32 48 ARG T O 1
ATOM 11727 N N . MET E 3 49 ? -37.445 38.632 -55.766 1.00 93.50 49 MET T N 1
ATOM 11728 C CA . MET E 3 49 ? -37.936 39.938 -55.352 1.00 99.46 49 MET T CA 1
ATOM 11729 C C . MET E 3 49 ? -39.149 40.347 -56.170 1.00 110.79 49 MET T C 1
ATOM 11730 O O . MET E 3 49 ? -40.044 41.023 -55.663 1.00 120.31 49 MET T O 1
ATOM 11735 N N . VAL E 3 50 ? -39.175 39.938 -57.435 1.00 113.09 50 VAL T N 1
ATOM 11736 C CA . VAL E 3 50 ? -40.342 40.174 -58.278 1.00 109.09 50 VAL T CA 1
ATOM 11737 C C . VAL E 3 50 ? -41.501 39.339 -57.744 1.00 103.46 50 VAL T C 1
ATOM 11738 O O . VAL E 3 50 ? -42.610 39.841 -57.546 1.00 87.82 50 VAL T O 1
ATOM 11742 N N . ALA E 3 51 ? -41.223 38.062 -57.501 1.00 106.42 51 ALA T N 1
ATOM 11743 C CA . ALA E 3 51 ? -42.212 37.122 -56.985 1.00 99.13 51 ALA T CA 1
ATOM 11744 C C . ALA E 3 51 ? -42.774 37.568 -55.644 1.00 108.21 51 ALA T C 1
ATOM 11745 O O . ALA E 3 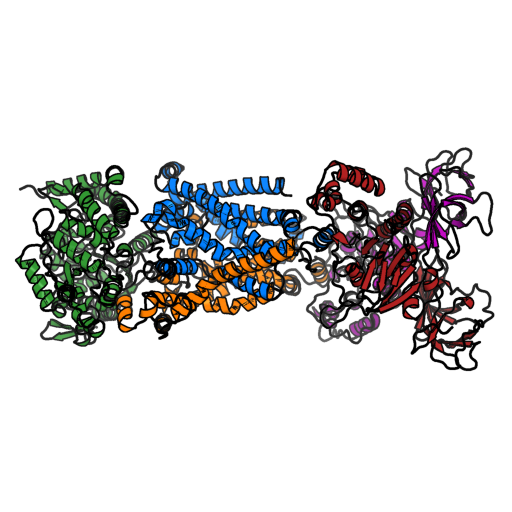51 ? -43.933 37.303 -55.333 1.00 114.50 51 ALA T O 1
ATOM 11747 N N . GLY E 3 52 ? -41.947 38.239 -54.850 1.00 114.97 52 GLY T N 1
ATOM 11748 C CA . GLY E 3 52 ? -42.368 38.717 -53.547 1.00 116.48 52 GLY T CA 1
ATOM 11749 C C . GLY E 3 52 ? -42.004 37.771 -52.419 1.00 124.30 52 GLY T C 1
ATOM 11750 O O . GLY E 3 52 ? -42.460 37.943 -51.289 1.00 131.02 52 GLY T O 1
ATOM 11751 N N . LEU E 3 53 ? -41.184 36.768 -52.724 1.00 124.88 53 LEU T N 1
ATOM 11752 C CA . LEU E 3 53 ? -40.710 35.831 -51.711 1.00 117.75 53 LEU T CA 1
ATOM 11753 C C . LEU E 3 53 ? -39.570 36.455 -50.913 1.00 120.92 53 LEU T C 1
ATOM 11754 O O . LEU E 3 53 ? -39.176 35.946 -49.863 1.00 133.65 53 LEU T O 1
ATOM 11759 N N . GLU E 3 54 ? -39.045 37.561 -51.427 1.00 114.52 54 GLU T N 1
ATOM 11760 C CA . GLU E 3 54 ? -38.045 38.354 -50.724 1.00 117.35 54 GLU T CA 1
ATOM 11761 C C . GLU E 3 54 ? -38.440 39.831 -50.755 1.00 127.16 54 GLU T C 1
ATOM 11762 O O . GLU E 3 54 ? -38.895 40.337 -51.783 1.00 131.27 54 GLU T O 1
ATOM 11768 N N . GLU E 3 55 ? -38.267 40.517 -49.631 1.00 129.73 55 GLU T N 1
ATOM 11769 C CA . GLU E 3 55 ? -38.669 41.918 -49.529 1.00 135.48 55 GLU T CA 1
ATOM 11770 C C . GLU E 3 55 ? -37.713 42.832 -50.283 1.00 132.34 55 GLU T C 1
ATOM 11771 O O . GLU E 3 55 ? -36.539 42.509 -50.451 1.00 140.61 55 GLU T O 1
ATOM 11777 N N . ILE E 3 56 ? -38.218 43.978 -50.728 1.00 125.70 56 ILE T N 1
ATOM 11778 C CA . ILE E 3 56 ? -37.401 44.941 -51.458 1.00 136.31 56 ILE T CA 1
ATOM 11779 C C . ILE E 3 56 ? -36.797 45.951 -50.489 1.00 140.69 56 ILE T C 1
ATOM 11780 O O . ILE E 3 56 ? -37.513 46.766 -49.904 1.00 143.67 56 ILE T O 1
ATOM 11785 N N . SER E 3 57 ? -35.477 45.908 -50.329 1.00 138.32 57 SER T N 1
ATOM 11786 C CA . SER E 3 57 ? -34.803 46.777 -49.370 1.00 141.66 57 SER T CA 1
ATOM 11787 C C . SER E 3 57 ? -34.520 48.168 -49.945 1.00 142.69 57 SER T C 1
ATOM 11788 O O . SER E 3 57 ? -34.168 49.092 -49.213 1.00 143.36 57 SER T O 1
ATOM 11791 N N . GLY E 3 58 ? -34.672 48.308 -51.258 1.00 145.11 58 GLY T N 1
ATOM 11792 C CA . GLY E 3 58 ? -34.486 49.589 -51.915 1.00 147.52 58 GLY T CA 1
ATOM 11793 C C . GLY E 3 58 ? -34.872 49.560 -53.382 1.00 142.01 58 GLY T C 1
ATOM 11794 O O . GLY E 3 58 ? -34.866 48.511 -54.020 1.00 131.46 58 GLY T O 1
ATOM 11795 N N . GLY E 3 59 ? -35.193 50.726 -53.927 1.00 149.05 59 GLY T N 1
ATOM 11796 C CA . GLY E 3 59 ? -35.658 50.813 -55.298 1.00 153.27 59 GLY T CA 1
ATOM 11797 C C . GLY E 3 59 ? -37.103 50.373 -55.424 1.00 151.39 59 GLY T C 1
ATOM 11798 O O . GLY E 3 59 ? -37.676 49.812 -54.491 1.00 147.98 59 GLY T O 1
ATOM 11799 N N . THR E 3 60 ? -37.696 50.631 -56.585 1.00 150.23 60 THR T N 1
ATOM 11800 C CA . THR E 3 60 ? -39.090 50.281 -56.829 1.00 135.35 60 THR T CA 1
ATOM 11801 C C . THR E 3 60 ? -39.252 49.384 -58.053 1.00 124.94 60 THR T C 1
ATOM 11802 O O . THR E 3 60 ? -38.533 49.529 -59.039 1.00 128.85 60 THR T O 1
ATOM 11806 N N . ILE E 3 61 ? -40.197 48.456 -57.972 1.00 111.52 61 ILE T N 1
ATOM 11807 C CA . ILE E 3 61 ? -40.518 47.561 -59.077 1.00 104.57 61 ILE T CA 1
ATOM 11808 C C . ILE E 3 61 ? -42.034 47.454 -59.239 1.00 110.00 61 ILE T C 1
ATOM 11809 O O . ILE E 3 61 ? -42.750 47.229 -58.265 1.00 105.30 61 ILE T O 1
ATOM 11814 N N . ARG E 3 62 ? -42.524 47.627 -60.464 1.00 116.96 62 ARG T N 1
ATOM 11815 C CA . ARG E 3 62 ? -43.962 47.607 -60.707 1.00 115.64 62 ARG T CA 1
ATOM 11816 C C . ARG E 3 62 ? -44.352 46.817 -61.953 1.00 116.06 62 ARG T C 1
ATOM 11817 O O . ARG E 3 62 ? -43.600 46.751 -62.915 1.00 125.00 62 ARG T O 1
ATOM 11825 N N . ILE E 3 63 ? -45.529 46.205 -61.914 1.00 118.45 63 ILE T N 1
ATOM 11826 C CA . ILE E 3 63 ? -46.092 45.513 -63.067 1.00 120.91 63 ILE T CA 1
ATOM 11827 C C . ILE E 3 63 ? -47.231 46.361 -63.620 1.00 131.01 63 ILE T C 1
ATOM 11828 O O . ILE E 3 63 ? -48.159 46.712 -62.887 1.00 136.04 63 ILE T O 1
ATOM 11833 N N . ASP E 3 64 ? -47.154 46.684 -64.909 1.00 132.71 64 ASP T N 1
ATOM 11834 C CA . ASP E 3 64 ? -47.987 47.728 -65.502 1.00 139.97 64 ASP T CA 1
ATOM 11835 C C . ASP E 3 64 ? -47.806 49.022 -64.720 1.00 140.12 64 ASP T C 1
ATOM 11836 O O . ASP E 3 64 ? -46.696 49.544 -64.623 1.00 145.71 64 ASP T O 1
ATOM 11841 N N . GLY E 3 65 ? -48.894 49.533 -64.156 1.00 138.16 65 GLY T N 1
ATOM 11842 C CA . GLY E 3 65 ? -48.826 50.723 -63.331 1.00 149.44 65 GLY T CA 1
ATOM 11843 C C . GLY E 3 65 ? -48.848 50.404 -61.845 1.00 157.37 65 GLY T C 1
ATOM 11844 O O . GLY E 3 65 ? -48.592 51.274 -61.010 1.00 170.67 65 GLY T O 1
ATOM 11845 N N . ARG E 3 66 ? -49.157 49.153 -61.516 1.00 143.33 66 ARG T N 1
ATOM 11846 C CA . ARG E 3 66 ? -49.271 48.734 -60.125 1.00 134.96 66 ARG T CA 1
ATOM 11847 C C . ARG E 3 66 ? -47.898 48.518 -59.510 1.00 133.83 66 ARG T C 1
ATOM 11848 O O . ARG E 3 66 ? -47.119 47.719 -60.005 1.00 134.54 66 ARG T O 1
ATOM 11856 N N . VAL E 3 67 ? -47.612 49.217 -58.415 1.00 136.49 67 VAL T N 1
ATOM 11857 C CA . VAL E 3 67 ? -46.347 49.043 -57.713 1.00 123.52 67 VAL T CA 1
ATOM 11858 C C . VAL E 3 67 ? -46.444 47.870 -56.746 1.00 106.67 67 VAL T C 1
ATOM 11859 O O . VAL E 3 67 ? -47.232 47.892 -55.808 1.00 107.34 67 VAL T O 1
ATOM 11863 N N . ILE E 3 68 ? -45.630 46.849 -56.974 1.00 112.87 68 ILE T N 1
ATOM 11864 C CA . ILE E 3 68 ? -45.743 45.595 -56.230 1.00 120.82 68 ILE T CA 1
ATOM 11865 C C . ILE E 3 68 ? -44.808 45.493 -55.024 1.00 126.19 68 ILE T C 1
ATOM 11866 O O . ILE E 3 68 ? -44.786 44.460 -54.353 1.00 122.00 68 ILE T O 1
ATOM 11871 N N . ASN E 3 69 ? -44.055 46.555 -54.748 1.00 127.24 69 ASN T N 1
ATOM 11872 C CA . ASN E 3 69 ? -43.032 46.522 -53.699 1.00 123.71 69 ASN T CA 1
ATOM 11873 C C . ASN E 3 69 ? -43.549 46.005 -52.360 1.00 134.70 69 ASN T C 1
ATOM 11874 O O . ASN E 3 69 ? -43.026 45.025 -51.823 1.00 128.37 69 ASN T O 1
ATOM 11879 N N . ASP E 3 70 ? -44.582 46.655 -51.834 1.00 145.55 70 ASP T N 1
ATOM 11880 C CA . ASP E 3 70 ? -45.271 46.137 -50.663 1.00 140.72 70 ASP T CA 1
ATOM 11881 C C . ASP E 3 70 ? -46.571 45.518 -51.140 1.00 149.34 70 ASP T C 1
ATOM 11882 O O . ASP E 3 70 ? -47.510 46.233 -51.496 1.00 164.78 70 ASP T O 1
ATOM 11887 N N . LEU E 3 71 ? -46.629 44.191 -51.134 1.00 137.86 71 LEU T N 1
ATOM 11888 C CA . LEU E 3 71 ? -47.789 43.481 -51.651 1.00 130.20 71 LEU T CA 1
ATOM 11889 C C . LEU E 3 71 ? -47.730 42.019 -51.242 1.00 118.13 71 LEU T C 1
ATOM 11890 O O . LEU E 3 71 ? -46.757 41.569 -50.639 1.00 115.68 71 LEU T O 1
ATOM 11895 N N . ALA E 3 72 ? -48.784 41.283 -51.575 1.00 118.64 72 ALA T N 1
ATOM 11896 C CA . ALA E 3 72 ? -48.839 39.845 -51.331 1.00 113.53 72 ALA T CA 1
ATOM 11897 C C . ALA E 3 72 ? -48.568 39.082 -52.623 1.00 112.75 72 ALA T C 1
ATOM 11898 O O . ALA E 3 72 ? -49.114 39.425 -53.671 1.00 133.07 72 ALA T O 1
ATOM 11900 N N . PRO E 3 73 ? -47.692 38.070 -52.561 1.00 90.05 73 PRO T N 1
ATOM 11901 C CA . PRO E 3 73 ? -47.358 37.235 -53.722 1.00 97.86 73 PRO T CA 1
ATOM 11902 C C . PRO E 3 73 ? -48.602 36.741 -54.460 1.00 103.25 73 PRO T C 1
ATOM 11903 O O . PRO E 3 73 ? -48.638 36.735 -55.693 1.00 108.53 73 PRO T O 1
ATOM 11907 N N . LYS E 3 74 ? -49.608 36.333 -53.699 1.00 102.64 74 LYS T N 1
ATOM 11908 C CA . LYS E 3 74 ? -50.881 35.904 -54.259 1.00 112.42 74 LYS T CA 1
ATOM 11909 C C . LYS E 3 74 ? -51.509 37.013 -55.106 1.00 113.66 74 LYS T C 1
ATOM 11910 O O . LYS E 3 74 ? -52.134 36.751 -56.136 1.00 112.79 74 LYS T O 1
ATOM 11916 N N . ASP E 3 75 ? -51.326 38.254 -54.665 1.00 117.25 75 ASP T N 1
ATOM 11917 C CA . ASP E 3 75 ? -51.901 39.418 -55.328 1.00 117.81 75 ASP T CA 1
ATOM 11918 C C . ASP E 3 75 ? -50.907 40.050 -56.294 1.00 119.64 75 ASP T C 1
ATOM 11919 O O . ASP E 3 75 ? -51.195 41.075 -56.908 1.00 123.31 75 ASP T O 1
ATOM 11924 N N . ARG E 3 76 ? -49.733 39.439 -56.418 1.00 125.09 76 ARG T N 1
ATOM 11925 C CA . ARG E 3 76 ? -48.681 39.973 -57.277 1.00 131.86 76 ARG T CA 1
ATOM 11926 C C . ARG E 3 76 ? -48.974 39.692 -58.749 1.00 138.50 76 ARG T C 1
ATOM 11927 O O . ARG E 3 76 ? -48.284 40.200 -59.632 1.00 146.48 76 ARG T O 1
ATOM 11935 N N . ASP E 3 77 ? -49.996 38.876 -58.996 1.00 133.69 77 ASP T N 1
ATOM 11936 C CA . ASP E 3 77 ? -50.413 38.503 -60.349 1.00 126.92 77 ASP T CA 1
ATOM 11937 C C . ASP E 3 77 ? -49.285 37.832 -61.124 1.00 116.34 77 ASP T C 1
ATOM 11938 O O . ASP E 3 77 ? -49.185 37.965 -62.340 1.00 119.31 77 ASP T O 1
ATOM 11943 N N . VAL E 3 78 ? -48.434 37.107 -60.408 1.00 111.56 78 VAL T N 1
ATOM 11944 C CA . VAL E 3 78 ? -47.329 36.395 -61.035 1.00 107.97 78 VAL T CA 1
ATOM 11945 C C . VAL E 3 78 ? -47.419 34.894 -60.786 1.00 105.32 78 VAL T C 1
ATOM 11946 O O . VAL E 3 78 ? -48.064 34.440 -59.843 1.00 122.54 78 VAL T O 1
ATOM 11950 N N . ALA E 3 79 ? -46.773 34.123 -61.652 1.00 91.53 79 ALA T N 1
ATOM 11951 C CA . ALA E 3 79 ? -46.647 32.687 -61.453 1.00 93.81 79 ALA T CA 1
ATOM 11952 C C . ALA E 3 79 ? -45.170 32.325 -61.504 1.00 101.51 79 ALA T C 1
ATOM 11953 O O . ALA E 3 79 ? -44.410 32.896 -62.287 1.00 99.47 79 ALA T O 1
ATOM 11955 N N . MET E 3 80 ? -44.762 31.381 -60.665 1.00 95.46 80 MET T N 1
ATOM 11956 C CA . MET E 3 80 ? -43.356 31.018 -60.586 1.00 89.55 80 MET T CA 1
ATOM 11957 C C . MET E 3 80 ? -43.129 29.525 -60.763 1.00 94.24 80 MET T C 1
ATOM 11958 O O . MET E 3 80 ? -43.840 28.713 -60.180 1.00 106.90 80 MET T O 1
ATOM 11963 N N . VAL E 3 81 ? -42.139 29.172 -61.576 1.00 65.90 81 VAL T N 1
ATOM 11964 C CA . VAL E 3 81 ? -41.751 27.779 -61.754 1.00 80.21 81 VAL T CA 1
ATOM 11965 C C . VAL E 3 81 ? -40.397 27.529 -61.098 1.00 84.29 81 VAL T C 1
ATOM 11966 O O . VAL E 3 81 ? -39.371 28.048 -61.544 1.00 85.35 81 VAL T O 1
ATOM 11970 N N . PHE E 3 82 ? -40.417 26.742 -60.027 1.00 92.66 82 PHE T N 1
ATOM 11971 C CA . PHE E 3 82 ? -39.231 26.474 -59.211 1.00 89.82 82 PHE T CA 1
ATOM 11972 C C . PHE E 3 82 ? -38.262 25.462 -59.830 1.00 87.11 82 PHE T C 1
ATOM 11973 O O . PHE E 3 82 ? -38.635 24.679 -60.718 1.00 73.62 82 PHE T O 1
ATOM 11981 N N . GLN E 3 83 ? -37.016 25.491 -59.361 1.00 81.29 83 GLN T N 1
ATOM 11982 C CA . GLN E 3 83 ? -36.027 24.495 -59.760 1.00 84.64 83 GLN T CA 1
ATOM 11983 C C . GLN E 3 83 ? -36.309 23.123 -59.146 1.00 114.43 83 GLN T C 1
ATOM 11984 O O . GLN E 3 83 ? -36.097 22.092 -59.786 1.00 126.05 83 GLN T O 1
ATOM 11990 N N . ASN E 3 84 ? -36.801 23.124 -57.909 1.00 129.89 84 ASN T N 1
ATOM 11991 C CA . ASN E 3 84 ? -37.015 21.902 -57.132 1.00 134.76 84 ASN T CA 1
ATOM 11992 C C . ASN E 3 84 ? -38.397 21.304 -57.366 1.00 145.09 84 ASN T C 1
ATOM 11993 O O . ASN E 3 84 ? -38.823 20.387 -56.661 1.00 148.49 84 ASN T O 1
ATOM 11998 N N . TYR E 3 85 ? -39.094 21.890 -58.337 1.00 153.61 85 TYR T N 1
ATOM 11999 C CA . TYR E 3 85 ? -40.404 21.469 -58.844 1.00 168.87 85 TYR T CA 1
ATOM 12000 C C . TYR E 3 85 ? -41.557 21.832 -57.915 1.00 176.84 85 TYR T C 1
ATOM 12001 O O . TYR E 3 85 ? -42.702 21.902 -58.358 1.00 182.76 85 TYR T O 1
ATOM 12010 N N . ALA E 3 86 ? -41.246 22.060 -56.641 1.00 178.25 86 ALA T N 1
ATOM 12011 C CA . ALA E 3 86 ? -42.166 22.668 -55.673 1.00 177.64 86 ALA T CA 1
ATOM 12012 C C . ALA E 3 86 ? -43.607 22.157 -55.732 1.00 169.38 86 ALA T C 1
ATOM 12013 O O . ALA E 3 86 ? -44.546 22.910 -55.471 1.00 167.16 86 ALA T O 1
ATOM 12015 N N . LEU E 3 87 ? -43.786 20.885 -56.067 1.00 167.99 87 LEU T N 1
ATOM 12016 C CA . LEU E 3 87 ? -45.130 20.344 -56.221 1.00 173.49 87 LEU T CA 1
ATOM 12017 C C . LEU E 3 87 ? -45.468 19.411 -55.068 1.00 178.92 87 LEU T C 1
ATOM 12018 O O . LEU E 3 87 ? -44.620 18.644 -54.612 1.00 182.00 87 LEU T O 1
ATOM 12023 N N . TYR E 3 88 ? -46.707 19.491 -54.598 1.00 179.83 88 TYR T N 1
ATOM 12024 C CA . TYR E 3 88 ? -47.130 18.740 -53.423 1.00 179.11 88 TYR T CA 1
ATOM 12025 C C . TYR E 3 88 ? -47.289 17.266 -53.792 1.00 196.21 88 TYR T C 1
ATOM 12026 O O . TYR E 3 88 ? -48.177 16.916 -54.571 1.00 201.77 88 TYR T O 1
ATOM 12035 N N . PRO E 3 89 ? -46.440 16.388 -53.225 1.00 199.35 89 PRO T N 1
ATOM 12036 C CA . PRO E 3 89 ? -46.522 14.968 -53.588 1.00 196.65 89 PRO T CA 1
ATOM 12037 C C . PRO E 3 89 ? -47.643 14.255 -52.837 1.00 192.45 89 PRO T C 1
ATOM 12038 O O . PRO E 3 89 ? -47.430 13.186 -52.264 1.00 190.11 89 PRO T O 1
ATOM 12042 N N . HIS E 3 90 ? -48.826 14.858 -52.855 1.00 187.01 90 HIS T N 1
ATOM 12043 C CA . HIS E 3 90 ? -50.013 14.310 -52.213 1.00 177.87 90 HIS T CA 1
ATOM 12044 C C . HIS E 3 90 ? -51.176 14.377 -53.188 1.00 166.68 90 HIS T C 1
ATOM 12045 O O . HIS E 3 90 ? -51.734 13.356 -53.590 1.00 157.07 90 HIS T O 1
ATOM 12052 N N . LEU E 3 91 ? -51.531 15.606 -53.555 1.00 166.11 91 LEU T N 1
ATOM 12053 C CA . LEU E 3 91 ? -52.655 15.875 -54.442 1.00 162.75 91 LEU T CA 1
ATOM 12054 C C . LEU E 3 91 ? -52.447 15.278 -55.824 1.00 158.06 91 LEU T C 1
ATOM 12055 O O . LEU E 3 91 ? -51.315 15.010 -56.238 1.00 153.74 91 LEU T O 1
ATOM 12060 N N . ASN E 3 92 ? -53.553 15.066 -56.527 1.00 157.27 92 ASN T N 1
ATOM 12061 C CA . ASN E 3 92 ? -53.507 14.611 -57.907 1.00 155.92 92 ASN T CA 1
ATOM 12062 C C . ASN E 3 92 ? -52.925 15.697 -58.811 1.00 153.31 92 ASN T C 1
ATOM 12063 O O . ASN E 3 92 ? -52.921 16.877 -58.459 1.00 151.67 92 ASN T O 1
ATOM 12068 N N . VAL E 3 93 ? -52.421 15.286 -59.969 1.00 147.77 93 VAL T N 1
ATOM 12069 C CA . VAL E 3 93 ? -51.868 16.207 -60.953 1.00 136.42 93 VAL T CA 1
ATOM 12070 C C . VAL E 3 93 ? -52.869 17.304 -61.317 1.00 131.81 93 VAL T C 1
ATOM 12071 O O . VAL E 3 93 ? -52.562 18.499 -61.246 1.00 126.29 93 VAL T O 1
ATOM 12075 N N . ARG E 3 94 ? -54.074 16.886 -61.695 1.00 129.16 94 ARG T N 1
ATOM 12076 C CA . ARG E 3 94 ? -55.146 17.818 -62.005 1.00 130.69 94 ARG T CA 1
ATOM 12077 C C . ARG E 3 94 ? -55.462 18.677 -60.787 1.00 141.20 94 ARG T C 1
ATOM 12078 O O . ARG E 3 94 ? -55.797 19.854 -60.914 1.00 141.62 94 ARG T O 1
ATOM 12086 N N . ASP E 3 95 ? -55.344 18.080 -59.607 1.00 154.40 95 ASP T N 1
ATOM 12087 C CA . ASP E 3 95 ? -55.622 18.787 -58.363 1.00 160.75 95 ASP T CA 1
ATOM 12088 C C . ASP E 3 95 ? -54.518 19.794 -58.043 1.00 154.59 95 ASP T C 1
ATOM 12089 O O . ASP E 3 95 ? -54.789 20.865 -57.496 1.00 152.29 95 ASP T O 1
ATOM 12094 N N . ASN E 3 96 ? -53.279 19.448 -58.384 1.00 145.01 96 ASN T N 1
ATOM 12095 C CA . ASN E 3 96 ? -52.158 20.374 -58.244 1.00 133.52 96 ASN T CA 1
ATOM 12096 C C . ASN E 3 96 ? -52.320 21.573 -59.163 1.00 128.82 96 ASN T C 1
ATOM 12097 O O . ASN E 3 96 ? -52.067 22.712 -58.769 1.00 113.31 96 ASN T O 1
ATOM 12102 N N . ILE E 3 97 ? -52.738 21.302 -60.396 1.00 138.18 97 ILE T N 1
ATOM 12103 C CA . ILE E 3 97 ? -52.972 22.354 -61.378 1.00 140.83 97 ILE T CA 1
ATOM 12104 C C . ILE E 3 97 ? -54.116 23.275 -60.950 1.00 153.92 97 ILE T C 1
ATOM 12105 O O . ILE E 3 97 ? -53.982 24.497 -60.976 1.00 152.58 97 ILE T O 1
ATOM 12110 N N . SER E 3 98 ? -55.235 22.682 -60.545 1.00 167.26 98 SER T N 1
ATOM 12111 C CA . SER E 3 98 ? -56.420 23.445 -60.165 1.00 172.50 98 SER T CA 1
ATOM 12112 C C . SER E 3 98 ? -56.327 24.028 -58.756 1.00 182.40 98 SER T C 1
ATOM 12113 O O . SER E 3 98 ? -57.204 24.783 -58.342 1.00 186.67 98 SER T O 1
ATOM 12116 N N . PHE E 3 99 ? -55.269 23.669 -58.030 1.00 187.31 99 PHE T N 1
ATOM 12117 C CA . PHE E 3 99 ? -55.125 24.033 -56.618 1.00 195.40 99 PHE T CA 1
ATOM 12118 C C . PHE E 3 99 ? -55.272 25.524 -56.329 1.00 198.01 99 PHE T C 1
ATOM 12119 O O . PHE E 3 99 ? -56.085 25.918 -55.493 1.00 206.72 99 PHE T O 1
ATOM 12127 N N . GLY E 3 100 ? -54.478 26.340 -57.012 1.00 189.51 100 GLY T N 1
ATOM 12128 C CA . GLY E 3 100 ? -54.485 27.774 -56.784 1.00 185.80 100 GLY T CA 1
ATOM 12129 C C . GLY E 3 100 ? -55.843 28.405 -57.013 1.00 185.72 100 GLY T C 1
ATOM 12130 O O . GLY E 3 100 ? -56.236 29.333 -56.304 1.00 190.86 100 GLY T O 1
ATOM 12131 N N . LEU E 3 101 ? -56.569 27.890 -58.000 1.00 181.86 101 LEU T N 1
ATOM 12132 C CA . LEU E 3 101 ? -57.874 28.434 -58.353 1.00 179.52 101 LEU T CA 1
ATOM 12133 C C . LEU E 3 101 ? -59.007 27.807 -57.542 1.00 181.44 101 LEU T C 1
ATOM 12134 O O . LEU E 3 101 ? -60.141 28.278 -57.595 1.00 174.58 101 LEU T O 1
ATOM 12139 N N . ARG E 3 102 ? -58.703 26.740 -56.807 1.00 189.63 102 ARG T N 1
ATOM 12140 C CA . ARG E 3 102 ? -59.725 26.026 -56.040 1.00 191.69 102 ARG T CA 1
ATOM 12141 C C . ARG E 3 102 ? -59.798 26.434 -54.564 1.00 194.42 102 ARG T C 1
ATOM 12142 O O . ARG E 3 102 ? -60.665 25.950 -53.830 1.00 196.37 102 ARG T O 1
ATOM 12150 N N . LEU E 3 103 ? -58.894 27.314 -54.136 1.00 190.97 103 LEU T N 1
ATOM 12151 C CA . LEU E 3 103 ? -58.938 27.867 -52.783 1.00 185.91 103 LEU T CA 1
ATOM 12152 C C . LEU E 3 103 ? -60.297 28.518 -52.572 1.00 197.39 103 LEU T C 1
ATOM 12153 O O . LEU E 3 103 ? -61.015 28.210 -51.621 1.00 201.88 103 LEU T O 1
ATOM 12158 N N . LYS E 3 104 ? -60.631 29.426 -53.482 1.00 201.01 104 LYS T N 1
ATOM 12159 C CA . LYS E 3 104 ? -61.968 29.983 -53.592 1.00 202.79 104 LYS T CA 1
ATOM 12160 C C . LYS E 3 104 ? -62.508 29.533 -54.942 1.00 200.57 104 LYS T C 1
ATOM 12161 O O . LYS E 3 104 ? -61.885 28.712 -55.611 1.00 197.50 104 LYS T O 1
ATOM 12167 N N . ARG E 3 105 ? -63.673 30.044 -55.323 1.00 199.94 105 ARG T N 1
ATOM 12168 C CA . ARG E 3 105 ? -64.189 29.855 -56.678 1.00 198.95 105 ARG T CA 1
ATOM 12169 C C . ARG E 3 105 ? -64.407 28.399 -57.099 1.00 213.60 105 ARG T C 1
ATOM 12170 O O . ARG E 3 105 ? -63.640 27.847 -57.886 1.00 217.10 105 ARG T O 1
ATOM 12178 N N . THR E 3 106 ? -65.436 27.774 -56.537 1.00 223.02 106 THR T N 1
ATOM 12179 C CA . THR E 3 106 ? -65.972 26.529 -57.070 1.00 227.68 106 THR T CA 1
ATOM 12180 C C . THR E 3 106 ? -67.400 26.854 -57.482 1.00 234.73 106 THR T C 1
ATOM 12181 O O . THR E 3 106 ? -67.973 27.813 -56.959 1.00 240.92 106 THR T O 1
ATOM 12185 N N . LYS E 3 107 ? -67.977 26.083 -58.401 1.00 231.18 107 LYS T N 1
ATOM 12186 C CA . LYS E 3 107 ? -69.375 26.311 -58.776 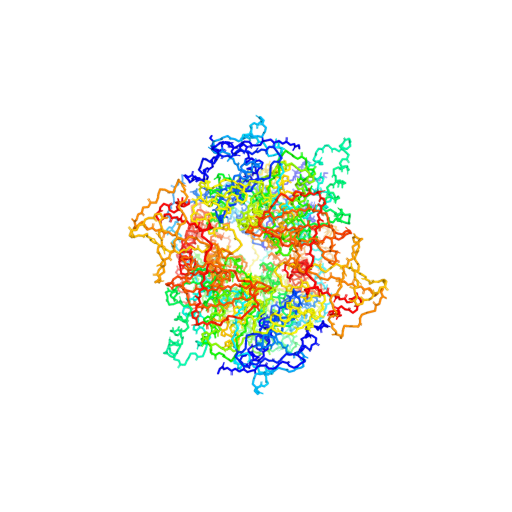1.00 229.45 107 LYS T CA 1
ATOM 12187 C C . LYS E 3 107 ? -69.642 27.704 -59.366 1.00 233.46 107 LYS T C 1
ATOM 12188 O O . LYS E 3 107 ? -70.036 28.608 -58.624 1.00 238.68 107 LYS T O 1
ATOM 12194 N N . LYS E 3 108 ? -69.419 27.838 -60.683 1.00 227.69 108 LYS T N 1
ATOM 12195 C CA . LYS E 3 108 ? -69.328 29.094 -61.475 1.00 214.89 108 LYS T CA 1
ATOM 12196 C C . LYS E 3 108 ? -67.893 29.593 -61.762 1.00 210.52 108 LYS T C 1
ATOM 12197 O O . LYS E 3 108 ? -67.701 30.539 -62.530 1.00 206.79 108 LYS T O 1
ATOM 12203 N N . SER E 3 109 ? -66.884 28.945 -61.191 1.00 204.95 109 SER T N 1
ATOM 12204 C CA . SER E 3 109 ? -65.532 29.089 -61.734 1.00 196.55 109 SER T CA 1
ATOM 12205 C C . SER E 3 109 ? -65.339 28.131 -62.915 1.00 197.07 109 SER T C 1
ATOM 12206 O O . SER E 3 109 ? -64.777 28.496 -63.951 1.00 198.91 109 SER T O 1
ATOM 12209 N N . VAL E 3 110 ? -65.796 26.897 -62.706 1.00 193.13 110 VAL T N 1
ATOM 12210 C CA . VAL E 3 110 ? -65.870 25.802 -63.685 1.00 191.55 110 VAL T CA 1
ATOM 12211 C C . VAL E 3 110 ? -64.525 25.143 -64.037 1.00 192.14 110 VAL T C 1
ATOM 12212 O O . VAL E 3 110 ? -64.485 23.945 -64.319 1.00 193.03 110 VAL T O 1
ATOM 12216 N N . ILE E 3 111 ? -63.426 25.892 -63.958 1.00 191.39 111 ILE T N 1
ATOM 12217 C CA . ILE E 3 111 ? -62.062 25.330 -63.940 1.00 187.82 111 ILE T CA 1
ATOM 12218 C C . ILE E 3 111 ? -61.666 24.463 -65.166 1.00 142.55 111 ILE T C 1
ATOM 12219 O O . ILE E 3 111 ? -60.482 24.194 -65.397 1.00 123.99 111 ILE T O 1
ATOM 12224 N N . ASP E 3 112 ? -62.649 24.080 -65.978 1.00 156.86 112 ASP T N 1
ATOM 12225 C CA . ASP E 3 112 ? -62.456 23.019 -66.971 1.00 156.66 112 ASP T CA 1
ATOM 12226 C C . ASP E 3 112 ? -61.725 23.475 -68.232 1.00 152.53 112 ASP T C 1
ATOM 12227 O O . ASP E 3 112 ? -60.897 22.743 -68.783 1.00 137.07 112 ASP T O 1
ATOM 12232 N N . ALA E 3 113 ? -62.044 24.680 -68.691 1.00 165.37 113 ALA T N 1
ATOM 12233 C CA . ALA E 3 113 ? -61.447 25.224 -69.906 1.00 166.09 113 ALA T CA 1
ATOM 12234 C C . ALA E 3 113 ? -59.935 25.362 -69.766 1.00 164.73 113 ALA T C 1
ATOM 12235 O O . ALA E 3 113 ? -59.171 24.860 -70.596 1.00 166.07 113 ALA T O 1
ATOM 12237 N N . ALA E 3 114 ? -59.516 26.040 -68.701 1.00 161.42 114 ALA T N 1
ATOM 12238 C CA . ALA E 3 114 ? -58.104 26.289 -68.444 1.00 157.55 114 ALA T CA 1
ATOM 12239 C C . ALA E 3 114 ? -57.299 24.996 -68.366 1.00 157.84 114 ALA T C 1
ATOM 12240 O O . ALA E 3 114 ? -56.250 24.870 -68.997 1.00 161.12 114 ALA T O 1
ATOM 12242 N N . VAL E 3 115 ? -57.794 24.031 -67.598 1.00 158.25 115 VAL T N 1
ATOM 12243 C CA . VAL E 3 115 ? -57.092 22.762 -67.465 1.00 156.99 115 VAL T CA 1
ATOM 12244 C C . VAL E 3 115 ? -57.097 21.973 -68.772 1.00 157.29 115 VAL T C 1
ATOM 12245 O O . VAL E 3 115 ? -56.169 21.215 -69.036 1.00 145.12 115 VAL T O 1
ATOM 12249 N N . LYS E 3 116 ? -58.135 22.159 -69.589 1.00 168.17 116 LYS T N 1
ATOM 12250 C CA . LYS E 3 116 ? -58.161 21.571 -70.929 1.00 168.03 116 LYS T CA 1
ATOM 12251 C C . LYS E 3 116 ? -56.993 22.109 -71.756 1.00 171.04 116 LYS T C 1
ATOM 12252 O O . LYS E 3 116 ? -56.181 21.339 -72.298 1.00 166.02 116 LYS T O 1
ATOM 12258 N N . THR E 3 117 ? -56.913 23.435 -71.831 1.00 173.94 117 THR T N 1
ATOM 12259 C CA . THR E 3 117 ? -55.831 24.112 -72.538 1.00 168.17 117 THR T CA 1
ATOM 12260 C C . THR E 3 117 ? -54.470 23.619 -72.056 1.00 166.64 117 THR T C 1
ATOM 12261 O O . THR E 3 117 ? -53.710 23.028 -72.823 1.00 165.33 117 THR T O 1
ATOM 12265 N N . ALA E 3 118 ? -54.179 23.858 -70.778 1.00 168.64 118 ALA T N 1
ATOM 12266 C CA . ALA E 3 118 ? -52.901 23.482 -70.177 1.00 171.81 118 ALA T CA 1
ATOM 12267 C C . ALA E 3 118 ? -52.571 22.003 -70.353 1.00 175.83 118 ALA T C 1
ATOM 12268 O O . ALA E 3 118 ? -51.401 21.633 -70.458 1.00 172.48 118 ALA T O 1
ATOM 12270 N N . ALA E 3 119 ? -53.600 21.160 -70.378 1.00 185.65 119 ALA T N 1
ATOM 12271 C CA . ALA E 3 119 ? -53.399 19.736 -70.623 1.00 193.15 119 ALA T CA 1
ATOM 12272 C C . ALA E 3 119 ? -52.918 19.504 -72.048 1.00 196.60 119 ALA T C 1
ATOM 12273 O O . ALA E 3 119 ? -51.996 18.719 -72.275 1.00 189.08 119 ALA T O 1
ATOM 12275 N N . ASP E 3 120 ? -53.542 20.184 -73.007 1.00 203.10 120 ASP T N 1
ATOM 12276 C CA . ASP E 3 120 ? -53.125 20.044 -74.402 1.00 205.24 120 ASP T CA 1
ATOM 12277 C C . ASP E 3 120 ? -51.726 20.611 -74.655 1.00 200.62 120 ASP T C 1
ATOM 12278 O O . ASP E 3 120 ? -50.975 20.079 -75.473 1.00 202.53 120 ASP T O 1
ATOM 12283 N N . ILE E 3 121 ? -51.381 21.688 -73.951 1.00 192.13 121 ILE T N 1
ATOM 12284 C CA . ILE E 3 121 ? -50.091 22.353 -74.141 1.00 176.72 121 ILE T CA 1
ATOM 12285 C C . ILE E 3 121 ? -48.914 21.435 -73.824 1.00 167.52 121 ILE T C 1
ATOM 12286 O O . ILE E 3 121 ? -48.042 21.213 -74.663 1.00 166.96 121 ILE T O 1
ATOM 12291 N N . LEU E 3 122 ? -48.901 20.893 -72.612 1.00 164.78 122 LEU T N 1
ATOM 12292 C CA . LEU E 3 122 ? -47.856 19.965 -72.205 1.00 167.38 122 LEU T CA 1
ATOM 12293 C C . LEU E 3 122 ? -48.205 18.579 -72.728 1.00 166.30 122 LEU T C 1
ATOM 12294 O O . LEU E 3 122 ? -47.473 17.609 -72.504 1.00 152.42 122 LEU T O 1
ATOM 12299 N N . GLY E 3 123 ? -49.345 18.506 -73.407 1.00 175.86 123 GLY T N 1
ATOM 12300 C CA . GLY E 3 123 ? -49.761 17.317 -74.125 1.00 183.73 123 GLY T CA 1
ATOM 12301 C C . GLY E 3 123 ? -50.077 16.120 -73.257 1.00 188.71 123 GLY T C 1
ATOM 12302 O O . GLY E 3 123 ? -49.856 14.982 -73.673 1.00 189.04 123 GLY T O 1
ATOM 12303 N N . LEU E 3 124 ? -50.597 16.354 -72.055 1.00 192.77 124 LEU T N 1
ATOM 12304 C CA . LEU E 3 124 ? -50.915 15.228 -71.191 1.00 198.37 124 LEU T CA 1
ATOM 12305 C C . LEU E 3 124 ? -52.414 14.927 -71.161 1.00 202.30 124 LEU T C 1
ATOM 12306 O O . LEU E 3 124 ? -53.194 15.599 -70.482 1.00 201.82 124 LEU T O 1
ATOM 12311 N N . GLN E 3 125 ? -52.810 13.915 -71.924 1.00 203.82 125 GLN T N 1
ATOM 12312 C CA . GLN E 3 125 ? -54.085 13.236 -71.724 1.00 203.68 125 GLN T CA 1
ATOM 12313 C C . GLN E 3 125 ? -54.092 12.244 -70.542 1.00 214.38 125 GLN T C 1
ATOM 12314 O O . GLN E 3 125 ? -54.924 12.367 -69.644 1.00 218.81 125 GLN T O 1
ATOM 12320 N N . PRO E 3 126 ? -53.161 11.261 -70.537 1.00 217.04 126 PRO T N 1
ATOM 12321 C CA . PRO E 3 126 ? -53.198 10.236 -69.485 1.00 216.27 126 PRO T CA 1
ATOM 12322 C C . PRO E 3 126 ? -52.737 10.725 -68.116 1.00 209.43 126 PRO T C 1
ATOM 12323 O O . PRO E 3 126 ? -53.063 10.107 -67.103 1.00 206.21 126 PRO T O 1
ATOM 12327 N N . LEU E 3 127 ? -51.980 11.816 -68.088 1.00 206.40 127 LEU T N 1
ATOM 12328 C CA . LEU E 3 127 ? -51.335 12.254 -66.857 1.00 203.37 127 LEU T CA 1
ATOM 12329 C C . LEU E 3 127 ? -52.256 13.097 -65.981 1.00 193.35 127 LEU T C 1
ATOM 12330 O O . LEU E 3 127 ? -51.838 13.588 -64.933 1.00 189.13 127 LEU T O 1
ATOM 12335 N N . LEU E 3 128 ? -53.499 13.268 -66.418 1.00 189.23 128 LEU T N 1
ATOM 12336 C CA . LEU E 3 128 ? -54.491 14.011 -65.645 1.00 188.63 128 LEU T CA 1
ATOM 12337 C C . LEU E 3 128 ? -54.624 13.461 -64.229 1.00 179.47 128 LEU T C 1
ATOM 12338 O O . LEU E 3 128 ? -54.574 14.219 -63.261 1.00 174.03 128 LEU T O 1
ATOM 12343 N N . GLU E 3 129 ? -54.786 12.147 -64.113 1.00 180.06 129 GLU T N 1
ATOM 12344 C CA . GLU E 3 129 ? -54.860 11.509 -62.802 1.00 178.71 129 GLU T CA 1
ATOM 12345 C C . GLU E 3 129 ? -53.558 10.775 -62.487 1.00 181.23 129 GLU T C 1
ATOM 12346 O O . GLU E 3 129 ? -53.302 9.700 -63.028 1.00 186.25 129 GLU T O 1
ATOM 12352 N N . ARG E 3 130 ? -52.765 11.343 -61.581 1.00 175.81 130 ARG T N 1
ATOM 12353 C CA . ARG E 3 130 ? -51.473 10.782 -61.191 1.00 175.34 130 ARG T CA 1
ATOM 12354 C C . ARG E 3 130 ? -51.035 11.369 -59.855 1.00 175.02 130 ARG T C 1
ATOM 12355 O O . ARG E 3 130 ? -51.735 12.191 -59.267 1.00 176.08 130 ARG T O 1
ATOM 12363 N N . LYS E 3 131 ? -49.866 10.950 -59.388 1.00 177.53 131 LYS T N 1
ATOM 12364 C CA . LYS E 3 131 ? -49.266 11.521 -58.187 1.00 183.27 131 LYS T CA 1
ATOM 12365 C C . LYS E 3 131 ? -47.797 11.848 -58.454 1.00 191.78 131 LYS T C 1
ATOM 12366 O O . LYS E 3 131 ? -47.119 11.122 -59.182 1.00 198.84 131 LYS T O 1
ATOM 12372 N N . PRO E 3 132 ? -47.305 12.957 -57.877 1.00 187.35 132 PRO T N 1
ATOM 12373 C CA . PRO E 3 132 ? -45.927 13.414 -58.097 1.00 182.58 132 PRO T CA 1
ATOM 12374 C C . PRO E 3 132 ? -44.886 12.382 -57.673 1.00 180.53 132 PRO T C 1
ATOM 12375 O O . PRO E 3 132 ? -43.768 12.398 -58.187 1.00 178.55 132 PRO T O 1
ATOM 12379 N N . SER E 3 133 ? -45.258 11.500 -56.753 1.00 183.79 133 SER T N 1
ATOM 12380 C CA . SER E 3 133 ? -44.369 10.435 -56.300 1.00 186.12 133 SER T CA 1
ATOM 12381 C C . SER E 3 133 ? -44.137 9.408 -57.408 1.00 192.36 133 SER T C 1
ATOM 12382 O O . SER E 3 133 ? -43.197 8.612 -57.343 1.00 196.18 133 SER T O 1
ATOM 12385 N N . ASP E 3 134 ? -44.995 9.434 -58.423 1.00 191.73 134 ASP T N 1
ATOM 12386 C CA . ASP E 3 134 ? -44.919 8.485 -59.529 1.00 191.28 134 ASP T CA 1
ATOM 12387 C C . ASP E 3 134 ? -44.209 9.091 -60.739 1.00 191.08 134 ASP T C 1
ATOM 12388 O O . ASP E 3 134 ? -43.153 8.607 -61.152 1.00 187.39 134 ASP T O 1
ATOM 12393 N N . LEU E 3 135 ? -44.802 10.144 -61.301 1.00 193.77 135 LEU T N 1
ATOM 12394 C CA . LEU E 3 135 ? -44.321 10.747 -62.545 1.00 192.66 135 LEU T CA 1
ATOM 12395 C C . LEU E 3 135 ? -42.862 11.197 -62.501 1.00 195.27 135 LEU T C 1
ATOM 12396 O O . LEU E 3 135 ? -42.359 11.610 -61.456 1.00 194.19 135 LEU T O 1
ATOM 12401 N N . SER E 3 136 ? -42.197 11.105 -63.649 1.00 199.41 136 SER T N 1
ATOM 12402 C CA . SER E 3 136 ? -40.782 11.452 -63.774 1.00 200.81 136 SER T CA 1
ATOM 12403 C C . SER E 3 136 ? -40.542 12.950 -63.613 1.00 202.51 136 SER T C 1
ATOM 12404 O O . SER E 3 136 ? -41.457 13.754 -63.789 1.00 209.67 136 SER T O 1
ATOM 12407 N N . GLY E 3 137 ? -39.303 13.309 -63.286 1.00 193.10 137 GLY T N 1
ATOM 12408 C CA . GLY E 3 137 ? -38.918 14.695 -63.076 1.00 183.22 137 GLY T CA 1
ATOM 12409 C C . GLY E 3 137 ? -39.246 15.620 -64.233 1.00 176.44 137 GLY T C 1
ATOM 12410 O O . GLY E 3 137 ? -39.576 16.789 -64.023 1.00 177.64 137 GLY T O 1
ATOM 12411 N N . GLY E 3 138 ? -39.155 15.098 -65.453 1.00 167.19 138 GLY T N 1
ATOM 12412 C CA . GLY E 3 138 ? -39.510 15.860 -66.637 1.00 162.03 138 GLY T CA 1
ATOM 12413 C C . GLY E 3 138 ? -40.994 16.157 -66.678 1.00 163.67 138 GLY T C 1
ATOM 12414 O O . GLY E 3 138 ? -41.410 17.291 -66.927 1.00 177.56 138 GLY T O 1
ATOM 12415 N N . GLN E 3 139 ? -41.798 15.132 -66.424 1.00 152.33 139 GLN T N 1
ATOM 12416 C CA . GLN E 3 139 ? -43.246 15.288 -66.363 1.00 148.71 139 GLN T CA 1
ATOM 12417 C C . GLN E 3 139 ? -43.663 16.084 -65.120 1.00 135.27 139 GLN T C 1
ATOM 12418 O O . GLN E 3 139 ? -44.617 16.869 -65.160 1.00 118.49 139 GLN T O 1
ATOM 12424 N N . ARG E 3 140 ? -42.934 15.880 -64.023 1.00 142.04 140 ARG T N 1
ATOM 12425 C CA . ARG E 3 140 ? -43.131 16.657 -62.801 1.00 154.41 140 ARG T CA 1
ATOM 12426 C C . ARG E 3 140 ? -42.972 18.146 -63.083 1.00 165.96 140 ARG T C 1
ATOM 12427 O O . ARG E 3 140 ? -43.776 18.968 -62.637 1.00 179.36 140 ARG T O 1
ATOM 12435 N N . GLN E 3 141 ? -41.928 18.491 -63.830 1.00 157.65 141 GLN T N 1
ATOM 12436 C CA . GLN E 3 141 ? -41.681 19.883 -64.171 1.00 150.30 141 GLN T CA 1
ATOM 12437 C C . GLN E 3 141 ? -42.695 20.379 -65.199 1.00 143.58 141 GLN T C 1
ATOM 12438 O O . GLN E 3 141 ? -43.057 21.559 -65.205 1.00 145.10 141 GLN T O 1
ATOM 12444 N N . ARG E 3 142 ? -43.153 19.473 -66.061 1.00 138.52 142 ARG T N 1
ATOM 12445 C CA . ARG E 3 142 ? -44.196 19.808 -67.026 1.00 141.52 142 ARG T CA 1
ATOM 12446 C C . ARG E 3 142 ? -45.455 20.286 -66.313 1.00 142.11 142 ARG T C 1
ATOM 12447 O O . ARG E 3 142 ? -45.942 21.390 -66.572 1.00 131.50 142 ARG T O 1
ATOM 12455 N N . VAL E 3 143 ? -45.973 19.458 -65.409 1.00 150.30 143 VAL T N 1
ATOM 12456 C CA . VAL E 3 143 ? -47.173 19.822 -64.655 1.00 144.45 143 VAL T CA 1
ATOM 12457 C C . VAL E 3 143 ? -46.909 21.011 -63.725 1.00 126.72 143 VAL T C 1
ATOM 12458 O O . VAL E 3 143 ? -47.805 21.822 -63.467 1.00 116.39 143 VAL T O 1
ATOM 12462 N N . ALA E 3 144 ? -45.674 21.119 -63.240 1.00 116.17 144 ALA T N 1
ATOM 12463 C CA . ALA E 3 144 ? -45.260 22.288 -62.471 1.00 111.94 144 ALA T CA 1
ATOM 12464 C C . ALA E 3 144 ? -45.514 23.557 -63.281 1.00 114.19 144 ALA T C 1
ATOM 12465 O O . ALA E 3 144 ? -46.056 24.537 -62.761 1.00 108.97 144 ALA T O 1
ATOM 12467 N N . MET E 3 145 ? -45.130 23.519 -64.555 1.00 116.93 145 MET T N 1
ATOM 12468 C CA . MET E 3 145 ? -45.388 24.620 -65.479 1.00 114.88 145 MET T CA 1
ATOM 12469 C C . MET E 3 145 ? -46.889 24.761 -65.720 1.00 106.51 145 MET T C 1
ATOM 12470 O O . MET E 3 145 ? -47.400 25.863 -65.938 1.00 100.28 145 MET T O 1
ATOM 12475 N N . GLY E 3 146 ? -47.590 23.633 -65.676 1.00 110.82 146 GLY T N 1
ATOM 12476 C CA . GLY E 3 146 ? -49.033 23.624 -65.830 1.00 113.72 146 GLY T CA 1
ATOM 12477 C C . GLY E 3 146 ? -49.729 24.434 -64.756 1.00 105.00 146 GLY T C 1
ATOM 12478 O O . GLY E 3 146 ? -50.726 25.105 -65.031 1.00 95.90 146 GLY T O 1
ATOM 12479 N N . ARG E 3 147 ? -49.201 24.372 -63.533 1.00 103.06 147 ARG T N 1
ATOM 12480 C CA . ARG E 3 147 ? -49.725 25.164 -62.425 1.00 108.16 147 ARG T CA 1
ATOM 12481 C C . ARG E 3 147 ? -49.646 26.653 -62.736 1.00 115.90 147 ARG T C 1
ATOM 12482 O O . ARG E 3 147 ? -50.578 27.413 -62.464 1.00 122.62 147 ARG T O 1
ATOM 12490 N N . ALA E 3 148 ? -48.520 27.059 -63.312 1.00 110.56 148 ALA T N 1
ATOM 12491 C CA . ALA E 3 148 ? -48.273 28.458 -63.621 1.00 102.10 148 ALA T CA 1
ATOM 12492 C C . ALA E 3 148 ? -49.136 28.949 -64.780 1.00 110.78 148 ALA T C 1
ATOM 12493 O O . ALA E 3 148 ? -49.757 30.010 -64.694 1.00 116.72 148 ALA T O 1
ATOM 12495 N N . ILE E 3 149 ? -49.176 28.179 -65.860 1.00 115.14 149 ILE T N 1
ATOM 12496 C CA . ILE E 3 149 ? -49.889 28.612 -67.059 1.00 123.92 149 ILE T CA 1
ATOM 12497 C C . ILE E 3 149 ? -51.406 28.560 -66.892 1.00 141.43 149 ILE T C 1
ATOM 12498 O O . ILE E 3 149 ? -52.140 29.208 -67.634 1.00 147.45 149 ILE T O 1
ATOM 12503 N N . VAL E 3 150 ? -51.875 27.788 -65.916 1.00 153.68 150 VAL T N 1
ATOM 12504 C CA . VAL E 3 150 ? -53.305 27.690 -65.645 1.00 156.93 150 VAL T CA 1
ATOM 12505 C C . VAL E 3 150 ? -53.755 28.854 -64.764 1.00 150.14 150 VAL T C 1
ATOM 12506 O O . VAL E 3 150 ? -54.947 29.151 -64.666 1.00 148.20 150 VAL T O 1
ATOM 12510 N N . ARG E 3 151 ? -52.784 29.510 -64.136 1.00 143.60 151 ARG T N 1
ATOM 12511 C CA . ARG E 3 151 ? -53.042 30.651 -63.266 1.00 137.67 151 ARG T CA 1
ATOM 12512 C C . ARG E 3 151 ? -53.436 31.873 -64.095 1.00 137.35 151 ARG T C 1
ATOM 12513 O O . ARG E 3 151 ? -54.196 32.733 -63.638 1.00 139.40 151 ARG T O 1
ATOM 12521 N N . ASP E 3 152 ? -52.928 31.921 -65.324 1.00 127.77 152 ASP T N 1
ATOM 12522 C CA . ASP E 3 152 ? -53.083 33.079 -66.201 1.00 126.20 152 ASP T CA 1
ATOM 12523 C C . ASP E 3 152 ? -52.598 34.354 -65.512 1.00 124.73 152 ASP T C 1
ATOM 12524 O O . ASP E 3 152 ? -53.396 35.242 -65.213 1.00 135.79 152 ASP T O 1
ATOM 12529 N N . PRO E 3 153 ? -51.284 34.441 -65.242 1.00 105.33 153 PRO T N 1
ATOM 12530 C CA . PRO E 3 153 ? -50.743 35.639 -64.602 1.00 100.38 153 PRO T CA 1
ATOM 12531 C C . PRO E 3 153 ? -50.294 36.643 -65.643 1.00 93.68 153 PRO T C 1
ATOM 12532 O O . PRO E 3 153 ? -50.373 36.371 -66.839 1.00 95.09 153 PRO T O 1
ATOM 12536 N N . LYS E 3 154 ? -49.825 37.795 -65.184 1.00 97.20 154 LYS T N 1
ATOM 12537 C CA . LYS E 3 154 ? -49.266 38.799 -66.072 1.00 103.30 154 LYS T CA 1
ATOM 12538 C C . LYS E 3 154 ? -47.807 38.500 -66.415 1.00 108.02 154 LYS T C 1
ATOM 12539 O O . LYS E 3 154 ? -47.339 38.855 -67.497 1.00 125.83 154 LYS T O 1
ATOM 12545 N N . VAL E 3 155 ? -47.086 37.850 -65.501 1.00 92.11 155 VAL T N 1
ATOM 12546 C CA . VAL E 3 155 ? -45.677 37.532 -65.735 1.00 97.81 155 VAL T CA 1
ATOM 12547 C C . VAL E 3 155 ? -45.324 36.105 -65.302 1.00 105.53 155 VAL T C 1
ATOM 12548 O O . VAL E 3 155 ? -45.765 35.647 -64.248 1.00 115.30 155 VAL T O 1
ATOM 12552 N N . PHE E 3 156 ? -44.531 35.408 -66.118 1.00 101.84 156 PHE T N 1
ATOM 12553 C CA . PHE E 3 156 ? -43.991 34.091 -65.757 1.00 89.11 156 PHE T CA 1
ATOM 12554 C C . PHE E 3 156 ? -42.605 34.226 -65.145 1.00 93.42 156 PHE T C 1
ATOM 12555 O O . PHE E 3 156 ? -41.740 34.913 -65.683 1.00 101.27 156 PHE T O 1
ATOM 12563 N N . LEU E 3 157 ? -42.386 33.549 -64.026 1.00 89.79 157 LEU T N 1
ATOM 12564 C CA . LEU E 3 157 ? -41.086 33.584 -63.376 1.00 78.52 157 LEU T CA 1
ATOM 12565 C C . LEU E 3 157 ? -40.475 32.185 -63.365 1.00 86.35 157 LEU T C 1
ATOM 12566 O O . LEU E 3 157 ? -41.076 31.234 -62.867 1.00 83.92 157 LEU T O 1
ATOM 12571 N N . PHE E 3 158 ? -39.286 32.055 -63.944 1.00 91.07 158 PHE T N 1
ATOM 12572 C CA . PHE E 3 158 ? -38.613 30.764 -64.016 1.00 93.46 158 PHE T CA 1
ATOM 12573 C C . PHE E 3 158 ? -37.261 30.836 -63.324 1.00 93.78 158 PHE T C 1
ATOM 12574 O O . PHE E 3 158 ? -36.378 31.580 -63.756 1.00 92.59 158 PHE T O 1
ATOM 12582 N N . ASP E 3 159 ? -37.091 30.066 -62.255 1.00 88.92 159 ASP T N 1
ATOM 12583 C CA . ASP E 3 159 ? -35.784 29.980 -61.628 1.00 91.61 159 ASP T CA 1
ATOM 12584 C C . ASP E 3 159 ? -35.176 28.609 -61.912 1.00 85.68 159 ASP T C 1
ATOM 12585 O O . ASP E 3 159 ? -35.577 27.610 -61.321 1.00 87.62 159 ASP T O 1
ATOM 12590 N N . GLN E 3 160 ? -34.187 28.598 -62.801 1.00 85.24 160 GLN T N 1
ATOM 12591 C CA . GLN E 3 160 ? -33.467 27.396 -63.229 1.00 86.29 160 GLN T CA 1
ATOM 12592 C C . GLN E 3 160 ? -34.318 26.134 -63.323 1.00 83.94 160 GLN T C 1
ATOM 12593 O O . GLN E 3 160 ? -33.995 25.135 -62.696 1.00 100.66 160 GLN T O 1
ATOM 12599 N N . PRO E 3 161 ? -35.399 26.175 -64.122 1.00 91.17 161 PRO T N 1
ATOM 12600 C CA . PRO E 3 161 ? -36.425 25.123 -64.064 1.00 96.01 161 PRO T CA 1
ATOM 12601 C C . PRO E 3 161 ? -35.931 23.736 -64.466 1.00 108.48 161 PRO T C 1
ATOM 12602 O O . PRO E 3 161 ? -36.251 22.755 -63.788 1.00 123.00 161 PRO T O 1
ATOM 12606 N N . LEU E 3 162 ? -35.163 23.652 -65.545 1.00 99.76 162 LEU T N 1
ATOM 12607 C CA . LEU E 3 162 ? -34.672 22.357 -66.022 1.00 107.39 162 LEU T CA 1
ATOM 12608 C C . LEU E 3 162 ? -33.273 21.984 -65.522 1.00 107.23 162 LEU T C 1
ATOM 12609 O O . LEU E 3 162 ? -32.679 21.013 -65.992 1.00 108.16 162 LEU T O 1
ATOM 12614 N N . SER E 3 163 ? -32.745 22.785 -64.605 1.00 106.62 163 SER T N 1
ATOM 12615 C CA . SER E 3 163 ? -31.429 22.533 -64.018 1.00 109.26 163 SER T CA 1
ATOM 12616 C C . SER E 3 163 ? -31.229 21.103 -63.510 1.00 112.74 163 SER T C 1
ATOM 12617 O O . SER E 3 163 ? -30.192 20.489 -63.761 1.00 114.64 163 SER T O 1
ATOM 12620 N N . ASN E 3 164 ? -32.220 20.574 -62.802 1.00 118.97 164 ASN T N 1
ATOM 12621 C CA . ASN E 3 164 ? -32.125 19.227 -62.238 1.00 112.35 164 ASN T CA 1
ATOM 12622 C C . ASN E 3 164 ? -32.466 18.120 -63.235 1.00 109.64 164 ASN T C 1
ATOM 12623 O O . ASN E 3 164 ? -32.358 16.938 -62.917 1.00 114.45 164 ASN T O 1
ATOM 12628 N N . LEU E 3 165 ? -32.899 18.510 -64.432 1.00 109.46 165 LEU T N 1
ATOM 12629 C CA . LEU E 3 165 ? -33.180 17.561 -65.512 1.00 108.60 165 LEU T CA 1
ATOM 12630 C C . LEU E 3 165 ? -31.911 17.135 -66.261 1.00 108.56 165 LEU T C 1
ATOM 12631 O O . LEU E 3 165 ? -30.903 17.854 -66.248 1.00 99.59 165 LEU T O 1
ATOM 12636 N N . ASP E 3 166 ? -31.959 15.962 -66.891 1.00 104.78 166 ASP T N 1
ATOM 12637 C CA . ASP E 3 166 ? -30.838 15.464 -67.688 1.00 105.55 166 ASP T CA 1
ATOM 12638 C C . ASP E 3 166 ? -30.731 16.212 -69.011 1.00 111.93 166 ASP T C 1
ATOM 12639 O O . ASP E 3 166 ? -31.691 16.844 -69.446 1.00 122.60 166 ASP T O 1
ATOM 12644 N N . ALA E 3 167 ? -29.562 16.136 -69.639 1.00 107.98 167 ALA T N 1
ATOM 12645 C CA . ALA E 3 167 ? -29.269 16.894 -70.858 1.00 100.13 167 ALA T CA 1
ATOM 12646 C C . ALA E 3 167 ? -30.261 16.636 -71.994 1.00 106.26 167 ALA T C 1
ATOM 12647 O O . ALA E 3 167 ? -30.847 17.575 -72.553 1.00 105.12 167 ALA T O 1
ATOM 12649 N N . LYS E 3 168 ? -30.429 15.361 -72.334 1.00 110.79 168 LYS T N 1
ATOM 12650 C CA . LYS E 3 168 ? -31.362 14.937 -73.373 1.00 105.35 168 LYS T CA 1
ATOM 12651 C C . LYS E 3 168 ? -32.753 15.506 -73.115 1.00 104.50 168 LYS T C 1
ATOM 12652 O O . LYS E 3 168 ? -33.444 15.931 -74.043 1.00 108.16 168 LYS T O 1
ATOM 12658 N N . LEU E 3 169 ? -33.147 15.525 -71.847 1.00 103.04 169 LEU T N 1
ATOM 12659 C CA . LEU E 3 169 ? -34.445 16.050 -71.445 1.00 116.74 169 LEU T CA 1
ATOM 12660 C C . LEU E 3 169 ? -34.433 17.579 -71.436 1.00 127.49 169 LEU T C 1
ATOM 12661 O O . LEU E 3 169 ? -35.415 18.233 -71.809 1.00 126.09 169 LEU T O 1
ATOM 12666 N N . ARG E 3 170 ? -33.306 18.139 -71.008 1.00 134.57 170 ARG T N 1
ATOM 12667 C CA . ARG E 3 170 ? -33.132 19.584 -70.918 1.00 129.59 170 ARG T CA 1
ATOM 12668 C C . ARG E 3 170 ? -33.354 20.255 -72.274 1.00 119.05 170 ARG T C 1
ATOM 12669 O O . ARG E 3 170 ? -34.051 21.265 -72.366 1.00 121.86 170 ARG T O 1
ATOM 12677 N N . THR E 3 171 ? -32.770 19.685 -73.324 1.00 107.24 171 THR T N 1
ATOM 12678 C CA . THR E 3 171 ? -32.926 20.239 -74.667 1.00 102.83 171 THR T CA 1
ATOM 12679 C C . THR E 3 171 ? -34.392 20.220 -75.126 1.00 105.35 171 THR T C 1
ATOM 12680 O O . THR E 3 171 ? -34.932 21.232 -75.602 1.00 113.32 171 THR T O 1
ATOM 12684 N N . GLN E 3 172 ? -35.027 19.061 -74.974 1.00 99.11 172 GLN T N 1
ATOM 12685 C CA . GLN E 3 172 ? -36.432 18.882 -75.320 1.00 105.61 172 GLN T CA 1
ATOM 12686 C C . GLN E 3 172 ? -37.305 19.939 -74.643 1.00 109.56 172 GLN T C 1
ATOM 12687 O O . GLN E 3 172 ? -38.066 20.658 -75.307 1.00 97.76 172 GLN T O 1
ATOM 12693 N N . MET E 3 173 ? -37.173 20.036 -73.319 1.00 117.87 173 MET T N 1
ATOM 12694 C CA . MET E 3 173 ? -37.930 21.007 -72.532 1.00 101.54 173 MET T CA 1
ATOM 12695 C C . MET E 3 173 ? -37.633 22.440 -72.966 1.00 93.65 173 MET T C 1
ATOM 12696 O O . MET E 3 173 ? -38.518 23.291 -72.949 1.00 103.10 173 MET T O 1
ATOM 12701 N N . ARG E 3 174 ? -36.389 22.699 -73.357 1.00 87.39 174 ARG T N 1
ATOM 12702 C CA . ARG E 3 174 ? -36.000 24.012 -73.864 1.00 77.98 174 ARG T CA 1
ATOM 12703 C C . ARG E 3 174 ? -36.819 24.369 -75.104 1.00 89.18 174 ARG T C 1
ATOM 12704 O O . ARG E 3 174 ? -37.420 25.454 -75.185 1.00 100.22 174 ARG T O 1
ATOM 12712 N N . ALA E 3 175 ? -36.856 23.442 -76.060 1.00 95.18 175 ALA T N 1
ATOM 12713 C CA . ALA E 3 175 ? -37.678 23.625 -77.257 1.00 95.32 175 ALA T CA 1
ATOM 12714 C C . ALA E 3 175 ? -39.139 23.863 -76.876 1.00 91.64 175 ALA T C 1
ATOM 12715 O O . ALA E 3 175 ? -39.790 24.775 -77.406 1.00 71.18 175 ALA T O 1
ATOM 12717 N N . GLU E 3 176 ? -39.641 23.052 -75.942 1.00 90.77 176 GLU T N 1
ATOM 12718 C CA . GLU E 3 176 ? -41.021 23.182 -75.482 1.00 93.87 176 GLU T CA 1
ATOM 12719 C C . GLU E 3 176 ? -41.308 24.565 -74.901 1.00 92.00 176 GLU T C 1
ATOM 12720 O O . GLU E 3 176 ? -42.420 25.081 -75.023 1.00 97.05 176 GLU T O 1
ATOM 12726 N N . ILE E 3 177 ? -40.301 25.159 -74.266 1.00 92.60 177 ILE T N 1
ATOM 12727 C CA . ILE E 3 177 ? -40.442 26.497 -73.696 1.00 92.25 177 ILE T CA 1
ATOM 12728 C C . ILE E 3 177 ? -40.495 27.550 -74.802 1.00 91.88 177 ILE T C 1
ATOM 12729 O O . ILE E 3 177 ? -41.347 28.448 -74.769 1.00 90.74 177 ILE T O 1
ATOM 12734 N N . LYS E 3 178 ? -39.592 27.429 -75.775 1.00 79.89 178 LYS T N 1
ATOM 12735 C CA . LYS E 3 178 ? -39.619 28.295 -76.952 1.00 72.98 178 LYS T CA 1
ATOM 12736 C C . LYS E 3 178 ? -41.018 28.294 -77.567 1.00 89.27 178 LYS T C 1
ATOM 12737 O O . LYS E 3 178 ? -41.689 29.346 -77.650 1.00 94.11 178 LYS T O 1
ATOM 12743 N N . ARG E 3 179 ? -41.445 27.106 -77.990 1.00 89.91 179 ARG T N 1
ATOM 12744 C CA . ARG E 3 179 ? -42.756 26.918 -78.601 1.00 94.07 179 ARG T CA 1
ATOM 12745 C C . ARG E 3 179 ? -43.885 27.461 -77.738 1.00 104.99 179 ARG T C 1
ATOM 12746 O O . ARG E 3 179 ? -44.825 28.070 -78.251 1.00 122.26 179 ARG T O 1
ATOM 12754 N N . LEU E 3 180 ? -43.791 27.239 -76.432 1.00 94.56 180 LEU T N 1
ATOM 12755 C CA . LEU E 3 180 ? -44.844 27.672 -75.523 1.00 93.52 180 LEU T CA 1
ATOM 12756 C C . LEU E 3 180 ? -44.943 29.188 -75.516 1.00 95.01 180 LEU T C 1
ATOM 12757 O O . LEU E 3 180 ? -46.040 29.747 -75.566 1.00 97.01 180 LEU T O 1
ATOM 12762 N N . HIS E 3 181 ? -43.798 29.859 -75.453 1.00 98.19 181 HIS T N 1
ATOM 12763 C CA . HIS E 3 181 ? -43.816 31.313 -75.431 1.00 109.85 181 HIS T CA 1
ATOM 12764 C C . HIS E 3 181 ? -44.326 31.857 -76.751 1.00 113.79 181 HIS T C 1
ATOM 12765 O O . HIS E 3 181 ? -44.928 32.927 -76.789 1.00 118.63 181 HIS T O 1
ATOM 12772 N N . GLN E 3 182 ? -44.090 31.125 -77.834 1.00 110.44 182 GLN T N 1
ATOM 12773 C CA . GLN E 3 182 ? -44.665 31.535 -79.112 1.00 109.04 182 GLN T CA 1
ATOM 12774 C C . GLN E 3 182 ? -46.184 31.358 -79.131 1.00 103.46 182 GLN T C 1
ATOM 12775 O O . GLN E 3 182 ? -46.908 32.195 -79.670 1.00 90.93 182 GLN T O 1
ATOM 12781 N N . ARG E 3 183 ? -46.661 30.273 -78.524 1.00 111.82 183 ARG T N 1
ATOM 12782 C CA . ARG E 3 183 ? -48.087 29.960 -78.505 1.00 121.46 183 ARG T CA 1
ATOM 12783 C C . ARG E 3 183 ? -48.871 30.877 -77.565 1.00 116.33 183 ARG T C 1
ATOM 12784 O O . ARG E 3 183 ? -49.875 31.471 -77.962 1.00 116.18 183 ARG T O 1
ATOM 12792 N N . LEU E 3 184 ? -48.407 30.994 -76.326 1.00 113.61 184 LEU T N 1
ATOM 12793 C CA . LEU E 3 184 ? -49.092 31.815 -75.331 1.00 122.33 184 LEU T CA 1
ATOM 12794 C C . LEU E 3 184 ? -48.657 33.276 -75.427 1.00 127.06 184 LEU T C 1
ATOM 12795 O O . LEU E 3 184 ? -49.428 34.128 -75.872 1.00 140.94 184 LEU T O 1
ATOM 12800 N N . GLY E 3 185 ? -47.427 33.565 -75.018 1.00 117.89 185 GLY T N 1
ATOM 12801 C CA . GLY E 3 185 ? -46.859 34.885 -75.231 1.00 122.18 185 GLY T CA 1
ATOM 12802 C C . GLY E 3 185 ? -46.833 35.829 -74.045 1.00 125.61 185 GLY T C 1
ATOM 12803 O O . GLY E 3 185 ? -46.494 37.002 -74.198 1.00 121.45 185 GLY T O 1
ATOM 12804 N N . THR E 3 186 ? -47.185 35.329 -72.864 1.00 129.30 186 THR T N 1
ATOM 12805 C CA . THR E 3 186 ? -47.135 36.143 -71.655 1.00 123.81 186 THR T CA 1
ATOM 12806 C C . THR E 3 186 ? -45.695 36.554 -71.365 1.00 117.17 186 THR T C 1
ATOM 12807 O O . THR E 3 186 ? -44.757 35.849 -71.732 1.00 104.72 186 THR T O 1
ATOM 12811 N N . THR E 3 187 ? -45.529 37.705 -70.718 1.00 123.75 187 THR T N 1
ATOM 12812 C CA . THR E 3 187 ? -44.207 38.208 -70.366 1.00 81.23 187 THR T CA 1
ATOM 12813 C C . THR E 3 187 ? -43.511 37.223 -69.445 1.00 91.17 187 THR T C 1
ATOM 12814 O O . THR E 3 187 ? -44.123 36.690 -68.520 1.00 94.35 187 THR T O 1
ATOM 12818 N N . VAL E 3 188 ? -42.234 36.969 -69.702 1.00 77.52 188 VAL T N 1
ATOM 12819 C CA . VAL E 3 188 ? -41.497 35.994 -68.906 1.00 104.69 188 VAL T CA 1
ATOM 12820 C C . VAL E 3 188 ? -40.052 36.410 -68.638 1.00 102.45 188 VAL T C 1
ATOM 12821 O O . VAL E 3 188 ? -39.324 36.814 -69.552 1.00 112.79 188 VAL T O 1
ATOM 12825 N N . ILE E 3 189 ? -39.652 36.317 -67.373 1.00 84.62 189 ILE T N 1
ATOM 12826 C CA . ILE E 3 189 ? -38.260 36.511 -66.992 1.00 84.09 189 ILE T CA 1
ATOM 12827 C C . ILE E 3 189 ? -37.685 35.187 -66.469 1.00 85.28 189 ILE T C 1
ATOM 12828 O O . ILE E 3 189 ? -38.282 34.539 -65.607 1.00 79.84 189 ILE T O 1
ATOM 12833 N N . TYR E 3 190 ? -36.532 34.798 -67.011 1.00 81.57 190 TYR T N 1
ATOM 12834 C CA . TYR E 3 190 ? -36.039 33.428 -66.925 1.00 74.50 190 TYR T CA 1
ATOM 12835 C C . TYR E 3 190 ? -34.585 33.385 -66.446 1.00 81.26 190 TYR T C 1
ATOM 12836 O O . TYR E 3 190 ? -33.690 33.877 -67.125 1.00 73.49 190 TYR T O 1
ATOM 12845 N N . VAL E 3 191 ? -34.350 32.771 -65.288 1.00 88.33 191 VAL T N 1
ATOM 12846 C CA . VAL E 3 191 ? -33.018 32.754 -64.677 1.00 89.77 191 VAL T CA 1
ATOM 12847 C C . VAL E 3 191 ? -32.256 31.460 -64.953 1.00 92.85 191 VAL T C 1
ATOM 12848 O O . VAL E 3 191 ? -32.792 30.374 -64.757 1.00 104.37 191 VAL T O 1
ATOM 12852 N N . THR E 3 192 ? -31.004 31.573 -65.399 1.00 89.44 192 THR T N 1
ATOM 12853 C CA . THR E 3 192 ? -30.204 30.386 -65.701 1.00 95.29 192 THR T CA 1
ATOM 12854 C C . THR E 3 192 ? -28.722 30.552 -65.389 1.00 105.14 192 THR T C 1
ATOM 12855 O O . THR E 3 192 ? -28.193 31.659 -65.389 1.00 112.18 192 THR T O 1
ATOM 12859 N N . HIS E 3 193 ? -28.063 29.432 -65.107 1.00 114.15 193 HIS T N 1
ATOM 12860 C CA . HIS E 3 193 ? -26.609 29.384 -65.014 1.00 114.72 193 HIS T CA 1
ATOM 12861 C C . HIS E 3 193 ? -26.005 28.869 -66.320 1.00 102.00 193 HIS T C 1
ATOM 12862 O O . HIS E 3 193 ? -24.784 28.810 -66.465 1.00 104.87 193 HIS T O 1
ATOM 12869 N N . ASP E 3 194 ? -26.869 28.498 -67.267 1.00 85.74 194 ASP T N 1
ATOM 12870 C CA . ASP E 3 194 ? -26.435 27.883 -68.520 1.00 89.09 194 ASP T CA 1
ATOM 12871 C C . ASP E 3 194 ? -26.579 28.832 -69.713 1.00 102.01 194 ASP T C 1
ATOM 12872 O O . ASP E 3 194 ? -27.680 29.270 -70.046 1.00 106.19 194 ASP T O 1
ATOM 12877 N N . GLN E 3 195 ? -25.451 29.129 -70.354 1.00 97.08 195 GLN T N 1
ATOM 12878 C CA . GLN E 3 195 ? -25.387 30.066 -71.470 1.00 90.46 195 GLN T CA 1
ATOM 12879 C C . GLN E 3 195 ? -26.280 29.670 -72.642 1.00 92.69 195 GLN T C 1
ATOM 12880 O O . GLN E 3 195 ? -26.913 30.525 -73.286 1.00 91.82 195 GLN T O 1
ATOM 12886 N N . VAL E 3 196 ? -26.322 28.368 -72.912 1.00 91.37 196 VAL T N 1
ATOM 12887 C CA . VAL E 3 196 ? -27.077 27.844 -74.042 1.00 93.11 196 VAL T CA 1
ATOM 12888 C C . VAL E 3 196 ? -28.534 28.295 -74.007 1.00 98.93 196 VAL T C 1
ATOM 12889 O O . VAL E 3 196 ? -29.031 28.884 -74.969 1.00 114.46 196 VAL T O 1
ATOM 12893 N N . GLU E 3 197 ? -29.203 28.043 -72.888 1.00 85.97 197 GLU T N 1
ATOM 12894 C CA . GLU E 3 197 ? -30.611 28.403 -72.734 1.00 91.06 197 GLU T CA 1
ATOM 12895 C C . GLU E 3 197 ? -30.860 29.903 -72.854 1.00 105.71 197 GLU T C 1
ATOM 12896 O O . GLU E 3 197 ? -31.917 30.332 -73.320 1.00 115.62 197 GLU T O 1
ATOM 12902 N N . ALA E 3 198 ? -29.884 30.699 -72.423 1.00 99.48 198 ALA T N 1
ATOM 12903 C CA . ALA E 3 198 ? -29.961 32.145 -72.571 1.00 86.73 198 ALA T CA 1
ATOM 12904 C C . ALA E 3 198 ? -29.958 32.508 -74.052 1.00 100.62 198 ALA T C 1
ATOM 12905 O O . ALA E 3 198 ? -30.811 33.271 -74.513 1.00 92.16 198 ALA T O 1
ATOM 12907 N N . MET E 3 199 ? -28.999 31.955 -74.792 1.00 111.04 199 MET T N 1
ATOM 12908 C CA . MET E 3 199 ? -28.910 32.209 -76.229 1.00 107.33 199 MET T CA 1
ATOM 12909 C C . MET E 3 199 ? -30.178 31.783 -76.972 1.00 101.54 199 MET T C 1
ATOM 12910 O O . MET E 3 199 ? -30.684 32.514 -77.817 1.00 110.54 199 MET T O 1
ATOM 12915 N N . THR E 3 200 ? -30.692 30.603 -76.647 1.00 87.93 200 THR T N 1
ATOM 12916 C CA . THR E 3 200 ? -31.859 30.062 -77.336 1.00 87.05 200 THR T CA 1
ATOM 12917 C C . THR E 3 200 ? -33.183 30.755 -77.005 1.00 91.35 200 THR T C 1
ATOM 12918 O O . THR E 3 200 ? -33.904 31.176 -77.910 1.00 96.38 200 THR T O 1
ATOM 12922 N N . LEU E 3 201 ? -33.503 30.853 -75.714 1.00 87.96 201 LEU T N 1
ATOM 12923 C CA . LEU E 3 201 ? -34.828 31.308 -75.268 1.00 81.38 201 LEU T CA 1
ATOM 12924 C C . LEU E 3 201 ? -35.073 32.823 -75.239 1.00 79.05 201 LEU T C 1
ATOM 12925 O O . LEU E 3 201 ? -36.211 33.267 -75.375 1.00 85.18 201 LEU T O 1
ATOM 12930 N N . ALA E 3 202 ? -34.021 33.609 -75.049 1.00 76.30 202 ALA T N 1
ATOM 12931 C CA . ALA E 3 202 ? -34.189 35.023 -74.724 1.00 85.25 202 ALA T CA 1
ATOM 12932 C C . ALA E 3 202 ? -34.429 35.908 -75.923 1.00 72.92 202 ALA T C 1
ATOM 12933 O O . ALA E 3 202 ? -33.750 35.776 -76.936 1.00 87.30 202 ALA T O 1
ATOM 12935 N N . ASP E 3 203 ? -35.400 36.808 -75.797 1.00 76.93 203 ASP T N 1
ATOM 12936 C CA . ASP E 3 203 ? -35.542 37.911 -76.737 1.00 76.49 203 ASP T CA 1
ATOM 12937 C C . ASP E 3 203 ? -34.387 38.843 -76.426 1.00 76.91 203 ASP T C 1
ATOM 12938 O O . ASP E 3 203 ? -33.628 39.243 -77.312 1.00 93.40 203 ASP T O 1
ATOM 12943 N N . ARG E 3 204 ? -34.270 39.176 -75.144 1.00 83.25 204 ARG T N 1
ATOM 12944 C CA . ARG E 3 204 ? -33.124 39.904 -74.615 1.00 82.15 204 ARG T CA 1
ATOM 12945 C C . ARG E 3 204 ? -32.450 39.069 -73.534 1.00 79.45 204 ARG T C 1
ATOM 12946 O O . ARG E 3 204 ? -33.116 38.413 -72.732 1.00 77.11 204 ARG T O 1
ATOM 12954 N N . ILE E 3 205 ? -31.122 39.082 -73.524 1.00 85.60 205 ILE T N 1
ATOM 12955 C CA . ILE E 3 205 ? -30.368 38.490 -72.433 1.00 81.13 205 ILE T CA 1
ATOM 12956 C C . ILE E 3 205 ? -29.838 39.612 -71.558 1.00 81.20 205 ILE T C 1
ATOM 12957 O O . ILE E 3 205 ? -29.466 40.682 -72.053 1.00 92.79 205 ILE T O 1
ATOM 12962 N N . VAL E 3 206 ? -29.835 39.377 -70.253 1.00 75.42 206 VAL T N 1
ATOM 12963 C CA . VAL E 3 206 ? -29.141 40.260 -69.333 1.00 92.53 206 VAL T CA 1
ATOM 12964 C C . VAL E 3 206 ? -28.221 39.414 -68.457 1.00 95.13 206 VAL T C 1
ATOM 12965 O O . VAL E 3 206 ? -28.673 38.565 -67.678 1.00 84.11 206 VAL T O 1
ATOM 12969 N N . VAL E 3 207 ? -26.920 39.628 -68.628 1.00 100.25 207 VAL T N 1
ATOM 12970 C CA . VAL E 3 207 ? -25.920 38.895 -67.872 1.00 102.67 207 VAL T CA 1
ATOM 12971 C C . VAL E 3 207 ? -25.497 39.672 -66.635 1.00 113.34 207 VAL T C 1
ATOM 12972 O O . VAL E 3 207 ? -25.127 40.855 -66.716 1.00 113.08 207 VAL T O 1
ATOM 12976 N N . MET E 3 208 ? -25.591 38.988 -65.496 1.00 117.47 208 MET T N 1
ATOM 12977 C CA . MET E 3 208 ? -25.188 39.523 -64.205 1.00 115.40 208 MET T CA 1
ATOM 12978 C C . MET E 3 208 ? -24.101 38.666 -63.568 1.00 113.62 208 MET T C 1
ATOM 12979 O O . MET E 3 208 ? -24.337 37.514 -63.212 1.00 96.90 208 MET T O 1
ATOM 12984 N N . ARG E 3 209 ? -22.898 39.221 -63.468 1.00 128.68 209 ARG T N 1
ATOM 12985 C CA . ARG E 3 209 ? -21.883 38.694 -62.569 1.00 133.81 209 ARG T CA 1
ATOM 12986 C C . ARG E 3 209 ? -22.282 39.164 -61.178 1.00 153.56 209 ARG T C 1
ATOM 12987 O O . ARG E 3 209 ? -23.092 40.085 -61.052 1.00 148.75 209 ARG T O 1
ATOM 12995 N N . ASP E 3 210 ? -21.728 38.533 -60.145 1.00 170.38 210 ASP T N 1
ATOM 12996 C CA . ASP E 3 210 ? -22.076 38.849 -58.761 1.00 171.87 210 ASP T CA 1
ATOM 12997 C C . ASP E 3 210 ? -21.990 40.351 -58.499 1.00 156.36 210 ASP T C 1
ATOM 12998 O O . ASP E 3 210 ? -21.131 41.041 -59.052 1.00 137.81 210 ASP T O 1
ATOM 13003 N N . GLY E 3 211 ? -22.886 40.847 -57.652 1.00 159.33 211 GLY T N 1
ATOM 13004 C CA . GLY E 3 211 ? -23.137 42.272 -57.559 1.00 161.66 211 GLY T CA 1
ATOM 13005 C C . GLY E 3 211 ? -23.935 42.786 -58.744 1.00 155.97 211 GLY T C 1
ATOM 13006 O O . GLY E 3 211 ? -25.024 42.283 -59.027 1.00 139.71 211 GLY T O 1
ATOM 13007 N N . LEU E 3 212 ? -23.404 43.792 -59.431 1.00 159.90 212 LEU T N 1
ATOM 13008 C CA . LEU E 3 212 ? -24.161 44.520 -60.451 1.00 143.54 212 LEU T CA 1
ATOM 13009 C C . LEU E 3 212 ? -24.453 43.747 -61.743 1.00 134.28 212 LEU T C 1
ATOM 13010 O O . LEU E 3 212 ? -24.147 42.556 -61.872 1.00 111.92 212 LEU T O 1
ATOM 13015 N N . ILE E 3 213 ? -25.061 44.459 -62.687 1.00 140.98 213 ILE T N 1
ATOM 13016 C CA . ILE E 3 213 ? -25.511 43.900 -63.958 1.00 134.97 213 ILE T CA 1
ATOM 13017 C C . ILE E 3 213 ? -24.500 44.132 -65.091 1.00 129.09 213 ILE T C 1
ATOM 13018 O O . ILE E 3 213 ? -24.222 45.268 -65.477 1.00 124.87 213 ILE T O 1
ATOM 13023 N N . GLU E 3 214 ? -23.947 43.042 -65.616 1.00 123.20 214 GLU T N 1
ATOM 13024 C CA . GLU E 3 214 ? -22.839 43.123 -66.565 1.00 120.55 214 GLU T CA 1
ATOM 13025 C C . GLU E 3 214 ? -23.232 43.634 -67.954 1.00 123.72 214 GLU T C 1
ATOM 13026 O O . GLU E 3 214 ? -22.630 44.586 -68.450 1.00 134.10 214 GLU T O 1
ATOM 13032 N N . GLN E 3 215 ? -24.229 43.012 -68.590 1.00 118.74 215 GLN T N 1
ATOM 13033 C CA . GLN E 3 215 ? -24.625 43.457 -69.940 1.00 114.23 215 GLN T CA 1
ATOM 13034 C C . GLN E 3 215 ? -26.085 43.154 -70.309 1.00 107.99 215 GLN T C 1
ATOM 13035 O O . GLN E 3 215 ? -26.690 42.240 -69.759 1.00 104.00 215 GLN T O 1
ATOM 13041 N N . ILE E 3 216 ? -26.650 43.942 -71.228 1.00 101.60 216 ILE T N 1
ATOM 13042 C CA . ILE E 3 216 ? -27.994 43.685 -71.747 1.00 103.55 216 ILE T CA 1
ATOM 13043 C C . ILE E 3 216 ? -28.008 43.750 -73.275 1.00 108.86 216 ILE T C 1
ATOM 13044 O O . ILE E 3 216 ? -27.384 44.630 -73.875 1.00 107.89 216 ILE T O 1
ATOM 13049 N N . GLY E 3 217 ? -28.727 42.826 -73.907 1.00 105.87 217 GLY T N 1
ATOM 13050 C CA . GLY E 3 217 ? -28.930 42.898 -75.343 1.00 97.12 217 GLY T CA 1
ATOM 13051 C C . GLY E 3 217 ? -29.388 41.582 -75.938 1.00 94.67 217 GLY T C 1
ATOM 13052 O O . GLY E 3 217 ? -29.365 40.553 -75.267 1.00 85.44 217 GLY T O 1
ATOM 13053 N N . LYS E 3 218 ? -29.793 41.620 -77.205 1.00 103.53 218 LYS T N 1
ATOM 13054 C CA . LYS E 3 218 ? -30.219 40.422 -77.927 1.00 100.96 218 LYS T CA 1
ATOM 13055 C C . LYS E 3 218 ? -29.096 39.383 -77.925 1.00 100.78 218 LYS T C 1
ATOM 13056 O O . LYS E 3 218 ? -27.922 39.739 -77.825 1.00 104.62 218 LYS T O 1
ATOM 13062 N N . PRO E 3 219 ? -29.451 38.091 -78.022 1.00 90.29 219 PRO T N 1
ATOM 13063 C CA . PRO E 3 219 ? -28.457 37.017 -77.965 1.00 92.03 219 PRO T CA 1
ATOM 13064 C C . PRO E 3 219 ? -27.280 37.252 -78.904 1.00 91.55 219 PRO T C 1
ATOM 13065 O O . PRO E 3 219 ? -26.123 37.114 -78.498 1.00 91.84 219 PRO T O 1
ATOM 13069 N N . MET E 3 220 ? -27.576 37.642 -80.139 1.00 95.94 220 MET T N 1
ATOM 13070 C CA . MET E 3 220 ? -26.526 37.858 -81.122 1.00 104.05 220 MET T CA 1
ATOM 13071 C C . MET E 3 220 ? -25.715 39.103 -80.796 1.00 103.33 220 MET T C 1
ATOM 13072 O O . MET E 3 220 ? -24.569 39.242 -81.228 1.00 95.98 220 MET T O 1
ATOM 13077 N N . ASP E 3 221 ? -26.310 40.004 -80.019 1.00 102.66 221 ASP T N 1
ATOM 13078 C CA . ASP E 3 221 ? -25.619 41.219 -79.629 1.00 103.70 221 ASP T CA 1
ATOM 13079 C C . ASP E 3 221 ? -24.558 40.860 -78.598 1.00 101.47 221 ASP T C 1
ATOM 13080 O O . ASP E 3 221 ? -23.447 41.394 -78.614 1.00 102.58 221 ASP T O 1
ATOM 13085 N N . LEU E 3 222 ? -24.901 39.932 -77.713 1.00 87.75 222 LEU T N 1
ATOM 13086 C CA . LEU E 3 222 ? -23.965 39.489 -76.692 1.00 89.58 222 LEU T CA 1
ATOM 13087 C C . LEU E 3 222 ? -22.921 38.555 -77.290 1.00 99.34 222 LEU T C 1
ATOM 13088 O O . LEU E 3 222 ? -21.802 38.449 -76.788 1.00 107.24 222 LEU T O 1
ATOM 13093 N N . PHE E 3 223 ? -23.289 37.878 -78.371 1.00 105.48 223 PHE T N 1
ATOM 13094 C CA . PHE E 3 223 ? -22.357 36.959 -79.017 1.00 97.19 223 PHE T CA 1
ATOM 13095 C C . PHE E 3 223 ? -21.346 37.673 -79.901 1.00 81.44 223 PHE T C 1
ATOM 13096 O O . PHE E 3 223 ? -20.177 37.292 -79.956 1.00 74.44 223 PHE T O 1
ATOM 13104 N N . LEU E 3 224 ? -21.804 38.698 -80.609 1.00 86.77 224 LEU T N 1
ATOM 13105 C CA . LEU E 3 224 ? -20.942 39.413 -81.545 1.00 92.90 224 LEU T CA 1
ATOM 13106 C C . LEU E 3 224 ? -20.030 40.442 -80.883 1.00 106.27 224 LEU T C 1
ATOM 13107 O O . LEU E 3 224 ? -18.874 40.597 -81.279 1.00 116.40 224 LEU T O 1
ATOM 13112 N N . HIS E 3 225 ? -20.546 41.146 -79.880 1.00 104.16 225 HIS T N 1
ATOM 13113 C CA . HIS E 3 225 ? -19.795 42.236 -79.270 1.00 98.31 225 HIS T CA 1
ATOM 13114 C C . HIS E 3 225 ? -19.871 42.204 -77.756 1.00 103.09 225 HIS T C 1
ATOM 13115 O O . HIS E 3 225 ? -20.670 42.920 -77.156 1.00 110.68 225 HIS T O 1
ATOM 13122 N N . PRO E 3 226 ? -19.028 41.370 -77.131 1.00 104.87 226 PRO T N 1
ATOM 13123 C CA . PRO E 3 226 ? -18.986 41.245 -75.672 1.00 106.05 226 PRO T CA 1
ATOM 13124 C C . PRO E 3 226 ? -18.551 42.551 -75.023 1.00 103.03 226 PRO T C 1
ATOM 13125 O O . PRO E 3 226 ? -17.714 43.261 -75.579 1.00 92.65 226 PRO T O 1
ATOM 13129 N N . ALA E 3 227 ? -19.118 42.861 -73.862 1.00 110.91 227 ALA T N 1
ATOM 13130 C CA . ALA E 3 227 ? -18.763 44.077 -73.132 1.00 115.66 227 ALA T CA 1
ATOM 13131 C C . ALA E 3 227 ? -17.380 43.962 -72.487 1.00 106.13 227 ALA T C 1
ATOM 13132 O O . ALA E 3 227 ? -16.647 44.943 -72.383 1.00 91.80 227 ALA T O 1
ATOM 13134 N N . ASN E 3 228 ? -17.038 42.756 -72.054 1.00 110.03 228 ASN T N 1
ATOM 13135 C CA . ASN E 3 228 ? -15.762 42.510 -71.400 1.00 107.65 228 ASN T CA 1
ATOM 13136 C C . ASN E 3 228 ? -15.249 41.100 -71.672 1.00 115.73 228 ASN T C 1
ATOM 13137 O O . ASN E 3 228 ? -15.882 40.335 -72.404 1.00 117.52 228 ASN T O 1
ATOM 13142 N N . THR E 3 229 ? -14.110 40.757 -71.076 1.00 114.42 229 THR T N 1
ATOM 13143 C CA . THR E 3 229 ? -13.522 39.434 -71.267 1.00 108.83 229 THR T CA 1
ATOM 13144 C C . THR E 3 229 ? -14.424 38.335 -70.689 1.00 99.47 229 THR T C 1
ATOM 13145 O O . THR E 3 229 ? -14.422 37.198 -71.165 1.00 88.32 229 THR T O 1
ATOM 13149 N N . PHE E 3 230 ? -15.213 38.693 -69.681 1.00 106.40 230 PHE T N 1
ATOM 13150 C CA . PHE E 3 230 ? -16.091 37.741 -69.012 1.00 100.03 230 PHE T CA 1
ATOM 13151 C C . PHE E 3 230 ? -17.274 37.351 -69.882 1.00 108.59 230 PHE T C 1
ATOM 13152 O O . PHE E 3 230 ? -17.595 36.175 -69.996 1.00 111.97 230 PHE T O 1
ATOM 13160 N N . VAL E 3 231 ? -17.928 38.341 -70.479 1.00 114.66 231 VAL T N 1
ATOM 13161 C CA . VAL E 3 231 ? -19.052 38.081 -71.371 1.00 108.74 231 VAL T CA 1
ATOM 13162 C C . VAL E 3 231 ? -18.585 37.243 -72.555 1.00 93.48 231 VAL T C 1
ATOM 13163 O O . VAL E 3 231 ? -19.316 36.394 -73.059 1.00 93.88 231 VAL T O 1
ATOM 13167 N N . ALA E 3 232 ? -17.346 37.469 -72.980 1.00 77.03 232 ALA T N 1
ATOM 13168 C CA . ALA E 3 232 ? -16.779 36.713 -74.085 1.00 90.22 232 ALA T CA 1
ATOM 13169 C C . ALA E 3 232 ? -16.527 35.259 -73.700 1.00 100.28 232 ALA T C 1
ATOM 13170 O O . ALA E 3 232 ? -16.918 34.343 -74.420 1.00 109.69 232 ALA T O 1
ATOM 13172 N N . SER E 3 233 ? -15.874 35.045 -72.561 1.00 101.64 233 SER T N 1
ATOM 13173 C CA . SER E 3 233 ? -15.523 33.689 -72.150 1.00 105.01 233 SER T CA 1
ATOM 13174 C C . SER E 3 233 ? -16.737 32.889 -71.665 1.00 107.37 233 SER T C 1
ATOM 13175 O O . SER E 3 233 ? -16.719 31.658 -71.670 1.00 110.21 233 SER T O 1
ATOM 13178 N N . PHE E 3 234 ? -17.779 33.596 -71.246 1.00 108.26 234 PHE T N 1
ATOM 13179 C CA . PHE E 3 234 ? -18.997 32.975 -70.727 1.00 110.51 234 PHE T CA 1
ATOM 13180 C C . PHE E 3 234 ? -19.923 32.457 -71.835 1.00 125.92 234 PHE T C 1
ATOM 13181 O O . PHE E 3 234 ? -20.412 31.327 -71.772 1.00 126.04 234 PHE T O 1
ATOM 13189 N N . ILE E 3 235 ? -20.160 33.298 -72.841 1.00 131.57 235 ILE T N 1
ATOM 13190 C CA . ILE E 3 235 ? -21.074 32.993 -73.947 1.00 116.09 235 ILE T CA 1
ATOM 13191 C C . ILE E 3 235 ? -20.398 32.269 -75.120 1.00 91.81 235 ILE T C 1
ATOM 13192 O O . ILE E 3 235 ? -19.222 32.493 -75.404 1.00 92.01 235 ILE T O 1
ATOM 13197 N N . GLY E 3 236 ? -21.152 31.393 -75.779 1.00 74.55 236 GLY T N 1
ATOM 13198 C CA . GLY E 3 236 ? -20.657 30.594 -76.886 1.00 96.48 236 GLY T CA 1
ATOM 13199 C C . GLY E 3 236 ? -20.448 29.153 -76.468 1.00 114.08 236 GLY T C 1
ATOM 13200 O O . GLY E 3 236 ? -20.135 28.884 -75.310 1.00 109.19 236 GLY T O 1
ATOM 13201 N N . SER E 3 237 ? -20.624 28.226 -77.409 1.00 133.85 237 SER T N 1
ATOM 13202 C CA . SER E 3 237 ? -20.598 26.801 -77.078 1.00 136.43 237 SER T CA 1
ATOM 13203 C C . SER E 3 237 ? -19.208 26.327 -76.641 1.00 127.92 237 SER T C 1
ATOM 13204 O O . SER E 3 237 ? -19.075 25.737 -75.569 1.00 133.11 237 SER T O 1
ATOM 13207 N N . PRO E 3 238 ? -18.167 26.574 -77.458 1.00 118.14 238 PRO T N 1
ATOM 13208 C CA . PRO E 3 238 ? -16.869 26.454 -76.791 1.00 117.95 238 PRO T CA 1
ATOM 13209 C C . PRO E 3 238 ? -16.510 27.825 -76.226 1.00 132.17 238 PRO T C 1
ATOM 13210 O O . PRO E 3 238 ? -17.226 28.791 -76.499 1.00 134.49 238 PRO T O 1
ATOM 13214 N N . PRO E 3 239 ? -15.416 27.925 -75.455 1.00 136.38 239 PRO T N 1
ATOM 13215 C CA . PRO E 3 239 ? -15.038 29.261 -74.994 1.00 130.74 239 PRO T CA 1
ATOM 13216 C C . PRO E 3 239 ? -14.354 30.045 -76.100 1.00 118.35 239 PRO T C 1
ATOM 13217 O O . PRO E 3 239 ? -13.646 29.456 -76.913 1.00 123.36 239 PRO T O 1
ATOM 13221 N N . MET E 3 240 ? -14.566 31.354 -76.138 1.00 102.22 240 MET T N 1
ATOM 13222 C CA . MET E 3 240 ? -13.755 32.203 -76.990 1.00 94.15 240 MET T CA 1
ATOM 13223 C C . MET E 3 240 ? -12.321 32.156 -76.472 1.00 91.76 240 MET T C 1
ATOM 13224 O O . MET E 3 240 ? -12.074 32.383 -75.290 1.00 111.98 240 MET T O 1
ATOM 13229 N N . ASN E 3 241 ? -11.382 31.836 -77.354 1.00 76.55 241 ASN T N 1
ATOM 13230 C CA . ASN E 3 241 ? -9.969 31.876 -77.014 1.00 75.11 241 ASN T CA 1
ATOM 13231 C C . ASN E 3 241 ? -9.597 33.279 -76.579 1.00 87.80 241 ASN T C 1
ATOM 13232 O O . ASN E 3 241 ? -10.017 34.254 -77.194 1.00 70.08 241 ASN T O 1
ATOM 13237 N N . LEU E 3 242 ? -8.835 33.373 -75.497 1.00 88.95 242 LEU T N 1
ATOM 13238 C CA . LEU E 3 242 ? -8.343 34.648 -75.010 1.00 82.53 242 LEU T CA 1
ATOM 13239 C C . LEU E 3 242 ? -6.875 34.485 -74.660 1.00 90.28 242 LEU T C 1
ATOM 13240 O O . LEU E 3 242 ? -6.529 33.690 -73.794 1.00 105.05 242 LEU T O 1
ATOM 13245 N N . MET E 3 243 ? -6.002 35.224 -75.333 1.00 73.19 243 MET T N 1
ATOM 13246 C CA . MET E 3 243 ? -4.577 35.113 -75.028 1.00 92.42 243 MET T CA 1
ATOM 13247 C C . MET E 3 243 ? -3.932 36.496 -74.904 1.00 100.15 243 MET T C 1
ATOM 13248 O O . MET E 3 243 ? -4.379 37.443 -75.538 1.00 100.20 243 MET T O 1
ATOM 13253 N N . PRO E 3 244 ? -2.881 36.623 -74.081 1.00 105.59 244 PRO T N 1
ATOM 13254 C CA . PRO E 3 244 ? -2.244 37.938 -73.925 1.00 122.27 244 PRO T CA 1
ATOM 13255 C C . PRO E 3 244 ? -1.556 38.405 -75.208 1.00 123.69 244 PRO T C 1
ATOM 13256 O O . PRO E 3 244 ? -0.978 37.585 -75.923 1.00 121.80 244 PRO T O 1
ATOM 13260 N N . ALA E 3 245 ? -1.619 39.708 -75.488 1.00 115.30 245 ALA T N 1
ATOM 13261 C CA . ALA E 3 245 ? -1.053 40.251 -76.717 1.00 105.67 245 ALA T CA 1
ATOM 13262 C C . ALA E 3 245 ? -0.635 41.718 -76.570 1.00 105.44 245 ALA T C 1
ATOM 13263 O O . ALA E 3 245 ? -0.864 42.330 -75.528 1.00 101.51 245 ALA T O 1
ATOM 13265 N N . ARG E 3 246 ? -0.039 42.274 -77.624 1.00 104.44 246 ARG T N 1
ATOM 13266 C CA . ARG E 3 246 ? 0.463 43.651 -77.615 1.00 112.88 246 ARG T CA 1
ATOM 13267 C C . ARG E 3 246 ? 0.355 44.301 -78.998 1.00 128.77 246 ARG T C 1
ATOM 13268 O O . ARG E 3 246 ? -0.262 43.748 -79.903 1.00 147.84 246 ARG T O 1
ATOM 13276 N N . ILE E 3 247 ? 0.961 45.475 -79.151 1.00 120.40 247 ILE T N 1
ATOM 13277 C CA . ILE E 3 247 ? 0.790 46.305 -80.349 1.00 114.21 247 ILE T CA 1
ATOM 13278 C C . ILE E 3 247 ? 2.118 46.693 -81.032 1.00 135.47 247 ILE T C 1
ATOM 13279 O O . ILE E 3 247 ? 2.313 46.426 -82.217 1.00 137.33 247 ILE T O 1
ATOM 13284 N N . ALA E 3 248 ? 2.993 47.359 -80.278 1.00 153.05 248 ALA T N 1
ATOM 13285 C CA . ALA E 3 248 ? 4.328 47.801 -80.726 1.00 161.49 248 ALA T CA 1
ATOM 13286 C C . ALA E 3 248 ? 4.401 48.888 -81.813 1.00 163.82 248 ALA T C 1
ATOM 13287 O O . ALA E 3 248 ? 3.820 49.956 -81.649 1.00 160.90 248 ALA T O 1
ATOM 13289 N N . VAL E 3 249 ? 5.136 48.619 -82.896 1.00 171.24 249 VAL T N 1
ATOM 13290 C CA . VAL E 3 249 ? 5.545 49.658 -83.866 1.00 172.02 249 VAL T CA 1
ATOM 13291 C C . VAL E 3 249 ? 4.435 50.599 -84.331 1.00 169.50 249 VAL T C 1
ATOM 13292 O O . VAL E 3 249 ? 4.597 51.816 -84.309 1.00 159.19 249 VAL T O 1
ATOM 13296 N N . ASP E 3 250 ? 3.313 50.026 -84.754 1.00 177.06 250 ASP T N 1
ATOM 13297 C CA . ASP E 3 250 ? 2.146 50.806 -85.144 1.00 163.52 250 ASP T CA 1
ATOM 13298 C C . ASP E 3 250 ? 0.886 50.180 -84.553 1.00 135.29 250 ASP T C 1
ATOM 13299 O O . ASP E 3 250 ? 0.911 49.036 -84.102 1.00 105.68 250 ASP T O 1
ATOM 13304 N N . SER E 3 251 ? -0.211 50.930 -84.557 1.00 139.05 251 SER T N 1
ATOM 13305 C CA . SER E 3 251 ? -1.374 50.558 -83.760 1.00 137.88 251 SER T CA 1
ATOM 13306 C C . SER E 3 251 ? -2.478 49.878 -84.555 1.00 133.45 251 SER T C 1
ATOM 13307 O O . SER E 3 251 ? -2.664 48.669 -84.468 1.00 98.26 251 SER T O 1
ATOM 13310 N N . THR E 3 252 ? -3.200 50.661 -85.347 1.00 162.03 252 THR T N 1
ATOM 13311 C CA . THR E 3 252 ? -4.389 50.170 -86.035 1.00 174.26 252 THR T CA 1
ATOM 13312 C C . THR E 3 252 ? -4.063 49.111 -87.087 1.00 178.65 252 THR T C 1
ATOM 13313 O O . THR E 3 252 ? -4.964 48.495 -87.658 1.00 181.02 252 THR T O 1
ATOM 13317 N N . GLN E 3 253 ? -2.773 48.904 -87.337 1.00 176.71 253 GLN T N 1
ATOM 13318 C CA . GLN E 3 253 ? -2.327 47.919 -88.313 1.00 178.39 253 GLN T CA 1
ATOM 13319 C C . GLN E 3 253 ? -2.099 46.535 -87.698 1.00 172.56 253 GLN T C 1
ATOM 13320 O O . GLN E 3 253 ? -2.817 45.587 -88.013 1.00 180.23 253 GLN T O 1
ATOM 13326 N N . HIS E 3 254 ? -1.108 46.419 -86.818 1.00 156.58 254 HIS T N 1
ATOM 13327 C CA . HIS E 3 254 ? -0.688 45.108 -86.323 1.00 143.06 254 HIS T CA 1
ATOM 13328 C C . HIS E 3 254 ? -0.899 44.894 -84.825 1.00 134.09 254 HIS T C 1
ATOM 13329 O O . HIS E 3 254 ? -0.801 45.827 -84.034 1.00 141.84 254 HIS T O 1
ATOM 13336 N N . VAL E 3 255 ? -1.186 43.650 -84.450 1.00 130.57 255 VAL T N 1
ATOM 13337 C CA . VAL E 3 255 ? -1.243 43.236 -83.043 1.00 125.75 255 VAL T CA 1
ATOM 13338 C C . VAL E 3 255 ? -0.493 41.915 -82.862 1.00 123.43 255 VAL T C 1
ATOM 13339 O O . VAL E 3 255 ? -0.779 40.939 -83.545 1.00 128.14 255 VAL T O 1
ATOM 13343 N N . GLU E 3 256 ? 0.466 41.885 -81.941 1.00 120.91 256 GLU T N 1
ATOM 13344 C CA . GLU E 3 256 ? 1.394 40.758 -81.832 1.00 119.35 256 GLU T CA 1
ATOM 13345 C C . GLU E 3 256 ? 1.020 39.752 -80.738 1.00 102.36 256 GLU T C 1
ATOM 13346 O O . GLU E 3 256 ? 0.555 40.137 -79.669 1.00 89.78 256 GLU T O 1
ATOM 13352 N N . LEU E 3 257 ? 1.233 38.461 -81.010 1.00 100.64 257 LEU T N 1
ATOM 13353 C CA . LEU E 3 257 ? 0.940 37.405 -80.036 1.00 109.57 257 LEU T CA 1
ATOM 13354 C C . LEU E 3 257 ? 2.233 36.776 -79.525 1.00 122.15 257 LEU T C 1
ATOM 13355 O O . LEU E 3 257 ? 3.327 37.178 -79.930 1.00 123.91 257 LEU T O 1
ATOM 13360 N N . ASN E 3 258 ? 2.100 35.792 -78.636 1.00 132.54 258 ASN T N 1
ATOM 13361 C CA . ASN E 3 258 ? 3.242 35.309 -77.861 1.00 150.47 258 ASN T CA 1
ATOM 13362 C C . ASN E 3 258 ? 4.430 34.769 -78.660 1.00 155.09 258 ASN T C 1
ATOM 13363 O O . ASN E 3 258 ? 5.424 35.478 -78.846 1.00 153.31 258 ASN T O 1
ATOM 13368 N N . GLY E 3 259 ? 4.339 33.528 -79.135 1.00 154.55 259 GLY T N 1
ATOM 13369 C CA . GLY E 3 259 ? 5.404 32.984 -79.958 1.00 155.20 259 GLY T CA 1
ATOM 13370 C C . GLY E 3 259 ? 5.392 33.500 -81.382 1.00 162.23 259 GLY T C 1
ATOM 13371 O O . GLY E 3 259 ? 4.456 33.201 -82.119 1.00 168.51 259 GLY T O 1
ATOM 13372 N N . GLY E 3 260 ? 6.430 34.238 -81.773 1.00 157.14 260 GLY T N 1
ATOM 13373 C CA . GLY E 3 260 ? 6.717 34.535 -83.169 1.00 145.70 260 GLY T CA 1
ATOM 13374 C C . GLY E 3 260 ? 5.536 34.894 -84.054 1.00 145.80 260 GLY T C 1
ATOM 13375 O O . GLY E 3 260 ? 5.528 34.542 -85.231 1.00 158.09 260 GLY T O 1
ATOM 13376 N N . ASN E 3 261 ? 4.543 35.595 -83.513 1.00 139.50 261 ASN T N 1
ATOM 13377 C CA . ASN E 3 261 ? 3.267 35.754 -84.219 1.00 130.03 261 ASN T CA 1
ATOM 13378 C C . ASN E 3 261 ? 2.669 37.153 -84.187 1.00 132.77 261 ASN T C 1
ATOM 13379 O O . ASN E 3 261 ? 2.656 37.812 -83.148 1.00 145.71 261 ASN T O 1
ATOM 13384 N N . ARG E 3 262 ? 2.154 37.590 -85.331 1.00 117.56 262 ARG T N 1
ATOM 13385 C CA . ARG E 3 262 ? 1.499 38.885 -85.420 1.00 111.62 262 ARG T CA 1
ATOM 13386 C C . ARG E 3 262 ? 0.341 38.840 -86.404 1.00 110.88 262 ARG T C 1
ATOM 13387 O O . ARG E 3 262 ? 0.401 38.158 -87.423 1.00 117.72 262 ARG T O 1
ATOM 13395 N N . ILE E 3 263 ? -0.715 39.573 -86.079 1.00 109.06 263 ILE T N 1
ATOM 13396 C CA . ILE E 3 263 ? -1.921 39.617 -86.888 1.00 106.96 263 ILE T CA 1
ATOM 13397 C C . ILE E 3 263 ? -2.202 41.033 -87.371 1.00 119.27 263 ILE T C 1
ATOM 13398 O O . ILE E 3 263 ? -2.277 41.969 -86.571 1.00 120.71 263 ILE T O 1
ATOM 13403 N N . SER E 3 264 ? -2.348 41.191 -88.683 1.00 123.22 264 SER T N 1
ATOM 13404 C CA . SER E 3 264 ? -2.790 42.457 -89.245 1.00 120.14 264 SER T CA 1
ATOM 13405 C C . SER E 3 264 ? -4.234 42.678 -88.818 1.00 114.37 264 SER T C 1
ATOM 13406 O O . SER E 3 264 ? -5.038 41.755 -88.827 1.00 121.29 264 SER T O 1
ATOM 13409 N N . LEU E 3 265 ? -4.561 43.904 -88.434 1.00 111.85 265 LEU T N 1
ATOM 13410 C CA . LEU E 3 265 ? -5.868 44.192 -87.862 1.00 108.41 265 LEU T CA 1
ATOM 13411 C C . LEU E 3 265 ? -6.697 45.124 -88.748 1.00 126.84 265 LEU T C 1
ATOM 13412 O O . LEU E 3 265 ? -6.167 46.055 -89.354 1.00 142.88 265 LEU T O 1
ATOM 13417 N N . LEU E 3 266 ? -8.001 44.868 -88.832 1.00 123.84 266 LEU T N 1
ATOM 13418 C CA . LEU E 3 266 ? -8.903 45.747 -89.574 1.00 125.39 266 LEU T CA 1
ATOM 13419 C C . LEU E 3 266 ? -9.192 46.988 -88.737 1.00 139.04 266 LEU T C 1
ATOM 13420 O O . LEU E 3 266 ? -9.559 46.881 -87.569 1.00 151.93 266 LEU T O 1
ATOM 13425 N N . PRO E 3 267 ? -9.023 48.173 -89.335 1.00 133.21 267 PRO T N 1
ATOM 13426 C CA . PRO E 3 267 ? -9.024 49.440 -88.594 1.00 138.12 267 PRO T CA 1
ATOM 13427 C C . PRO E 3 267 ? -10.331 49.791 -87.878 1.00 143.96 267 PRO T C 1
ATOM 13428 O O . PRO E 3 267 ? -10.303 50.144 -86.697 1.00 139.75 267 PRO T O 1
ATOM 13432 N N . ARG E 3 268 ? -11.448 49.690 -88.591 1.00 150.96 268 ARG T N 1
ATOM 13433 C CA . ARG E 3 268 ? -12.759 50.134 -88.105 1.00 163.32 268 ARG T CA 1
ATOM 13434 C C . ARG E 3 268 ? -12.794 51.553 -87.523 1.00 172.53 268 ARG T C 1
ATOM 13435 O O . ARG E 3 268 ? -12.128 52.459 -88.030 1.00 184.67 268 ARG T O 1
ATOM 13443 N N . ALA E 3 269 ? -13.565 51.729 -86.452 1.00 163.04 269 ALA T N 1
ATOM 13444 C CA . ALA E 3 269 ? -13.742 53.043 -85.838 1.00 167.36 269 ALA T CA 1
ATOM 13445 C C . ALA E 3 269 ? -14.235 52.928 -84.401 1.00 165.94 269 ALA T C 1
ATOM 13446 O O . ALA E 3 269 ? -14.764 51.891 -84.000 1.00 165.78 269 ALA T O 1
ATOM 13448 N N . GLY E 3 270 ? -14.064 54.002 -83.632 1.00 165.86 270 GLY T N 1
ATOM 13449 C CA . GLY E 3 270 ? -14.435 54.013 -82.228 1.00 169.25 270 GLY T CA 1
ATOM 13450 C C . GLY E 3 270 ? -13.520 53.106 -81.432 1.00 178.78 270 GLY T C 1
ATOM 13451 O O . GLY E 3 270 ? -13.801 52.754 -80.284 1.00 187.11 270 GLY T O 1
ATOM 13452 N N . THR E 3 271 ? -12.415 52.723 -82.064 1.00 174.49 271 THR T N 1
ATOM 13453 C CA . THR E 3 271 ? -11.469 51.787 -81.485 1.00 170.28 271 THR T CA 1
ATOM 13454 C C . THR E 3 271 ? -10.679 52.427 -80.353 1.00 183.17 271 THR T C 1
ATOM 13455 O O . THR E 3 271 ? -10.640 51.904 -79.234 1.00 179.98 271 THR T O 1
ATOM 13459 N N . HIS E 3 272 ? -10.070 53.571 -80.658 1.00 189.21 272 HIS T N 1
ATOM 13460 C CA . HIS E 3 272 ? -9.149 54.242 -79.746 1.00 191.60 272 HIS T CA 1
ATOM 13461 C C . HIS E 3 272 ? -8.108 53.272 -79.190 1.00 183.33 272 HIS T C 1
ATOM 13462 O O . HIS E 3 272 ? -8.051 53.024 -77.984 1.00 177.74 272 HIS T O 1
ATOM 13469 N N . LEU E 3 273 ? -7.289 52.723 -80.081 1.00 176.59 273 LEU T N 1
ATOM 13470 C CA . LEU E 3 273 ? -6.197 51.846 -79.681 1.00 165.21 273 LEU T CA 1
ATOM 13471 C C . LEU E 3 273 ? -4.952 52.677 -79.412 1.00 169.78 273 LEU T C 1
ATOM 13472 O O . LEU E 3 273 ? -5.000 53.909 -79.460 1.00 184.06 273 LEU T O 1
ATOM 13477 N N . ALA E 3 274 ? -3.837 51.995 -79.170 1.00 155.31 274 ALA T N 1
ATOM 13478 C CA . ALA E 3 274 ? -2.575 52.649 -78.834 1.00 140.48 274 ALA T CA 1
ATOM 13479 C C . ALA E 3 274 ? -1.464 51.616 -78.734 1.00 116.83 274 ALA T C 1
ATOM 13480 O O . ALA E 3 274 ? -1.666 50.533 -78.188 1.00 109.24 274 ALA T O 1
ATOM 13482 N N . PRO E 3 275 ? -0.282 51.959 -79.265 1.00 116.31 275 PRO T N 1
ATOM 13483 C CA . PRO E 3 275 ? 0.863 51.050 -79.371 1.00 118.63 275 PRO T CA 1
ATOM 13484 C C . PRO E 3 275 ? 1.443 50.636 -78.030 1.00 117.74 275 PRO T C 1
ATOM 13485 O O . PRO E 3 275 ? 1.516 51.445 -77.109 1.00 132.06 275 PRO T O 1
ATOM 13489 N N . GLY E 3 276 ? 1.856 49.378 -77.937 1.00 115.42 276 GLY T N 1
ATOM 13490 C CA . GLY E 3 276 ? 2.477 48.853 -76.737 1.00 124.25 276 GLY T CA 1
ATOM 13491 C C . GLY E 3 276 ? 1.470 48.451 -75.682 1.00 133.92 276 GLY T C 1
ATOM 13492 O O . GLY E 3 276 ? 1.836 47.848 -74.674 1.00 150.33 276 GLY T O 1
ATOM 13493 N N . GLN E 3 277 ? 0.204 48.783 -75.919 1.00 130.61 277 GLN T N 1
ATOM 13494 C CA . GLN E 3 277 ? -0.859 48.529 -74.951 1.00 130.82 277 GLN T CA 1
ATOM 13495 C C . GLN E 3 277 ? -0.996 47.053 -74.620 1.00 125.42 277 GLN T C 1
ATOM 13496 O O . GLN E 3 277 ? -1.119 46.220 -75.514 1.00 126.90 277 GLN T O 1
ATOM 13502 N N . GLU E 3 278 ? -0.956 46.736 -73.330 1.00 133.63 278 GLU T N 1
ATOM 13503 C CA . GLU E 3 278 ? -1.171 45.370 -72.885 1.00 144.10 278 GLU T CA 1
ATOM 13504 C C . GLU E 3 278 ? -2.612 45.019 -73.206 1.00 141.02 278 GLU T C 1
ATOM 13505 O O . GLU E 3 278 ? -3.532 45.750 -72.843 1.00 147.59 278 GLU T O 1
ATOM 13511 N N . VAL E 3 279 ? -2.809 43.908 -73.901 1.00 132.92 279 VAL T N 1
ATOM 13512 C CA . VAL E 3 279 ? -4.130 43.575 -74.408 1.00 117.18 279 VAL T CA 1
ATOM 13513 C C . VAL E 3 279 ? -4.333 42.066 -74.497 1.00 110.17 279 VAL T C 1
ATOM 13514 O O . VAL E 3 279 ? -3.374 41.307 -74.638 1.00 111.21 279 VAL T O 1
ATOM 13518 N N . VAL E 3 280 ? -5.585 41.633 -74.382 1.00 105.21 280 VAL T N 1
ATOM 13519 C CA . VAL E 3 280 ? -5.936 40.241 -74.628 1.00 98.86 280 VAL T CA 1
ATOM 13520 C C . VAL E 3 280 ? -6.693 40.114 -75.942 1.00 95.42 280 VAL T C 1
ATOM 13521 O O . VAL E 3 280 ? -7.691 40.806 -76.177 1.00 98.07 280 VAL T O 1
ATOM 13525 N N . PHE E 3 281 ? -6.178 39.233 -76.793 1.00 94.32 281 PHE T N 1
ATOM 13526 C CA . PHE E 3 281 ? -6.728 38.939 -78.103 1.00 93.83 281 PHE T CA 1
ATOM 13527 C C . PHE E 3 281 ? -7.686 37.770 -77.974 1.00 93.76 281 PHE T C 1
ATOM 13528 O O . PHE E 3 281 ? -7.278 36.650 -77.637 1.00 98.30 281 PHE T O 1
ATOM 13536 N N . GLY E 3 282 ? -8.973 38.060 -78.155 1.00 99.38 282 GLY T N 1
ATOM 13537 C CA . GLY E 3 282 ? -9.990 37.034 -78.247 1.00 101.47 282 GLY T CA 1
ATOM 13538 C C . GLY E 3 282 ? -10.264 36.598 -79.670 1.00 107.43 282 GLY T C 1
ATOM 13539 O O . GLY E 3 282 ? -10.237 37.411 -80.586 1.00 113.92 282 GLY T O 1
ATOM 13540 N N . ILE E 3 283 ? -10.548 35.314 -79.857 1.00 109.95 283 ILE T N 1
ATOM 13541 C CA . ILE E 3 283 ? -11.042 34.821 -81.140 1.00 104.93 283 ILE T CA 1
ATOM 13542 C C . ILE E 3 283 ? -11.870 33.559 -80.906 1.00 99.56 283 ILE T C 1
ATOM 13543 O O . ILE E 3 283 ? -11.506 32.720 -80.088 1.00 104.17 283 ILE T O 1
ATOM 13548 N N . ARG E 3 284 ? -12.976 33.404 -81.621 1.00 88.52 284 ARG T N 1
ATOM 13549 C CA . ARG E 3 284 ? -13.815 32.232 -81.407 1.00 77.26 284 ARG T CA 1
ATOM 13550 C C . ARG E 3 284 ? -13.210 31.058 -82.160 1.00 92.10 284 ARG T C 1
ATOM 13551 O O . ARG E 3 284 ? -12.511 31.250 -83.156 1.00 111.84 284 ARG T O 1
ATOM 13559 N N . PRO E 3 285 ? -13.466 29.832 -81.683 1.00 93.75 285 PRO T N 1
ATOM 13560 C CA . PRO E 3 285 ? -13.005 28.611 -82.353 1.00 102.36 285 PRO T CA 1
ATOM 13561 C C . PRO E 3 285 ? -13.473 28.489 -83.803 1.00 100.19 285 PRO T C 1
ATOM 13562 O O . PRO E 3 285 ? -12.717 27.994 -84.638 1.00 92.18 285 PRO T O 1
ATOM 13566 N N . GLU E 3 286 ? -14.693 28.934 -84.096 1.00 104.66 286 GLU T N 1
ATOM 13567 C CA . GLU E 3 286 ? -15.220 28.875 -85.457 1.00 112.49 286 GLU T CA 1
ATOM 13568 C C . GLU E 3 286 ? -14.572 29.932 -86.340 1.00 117.31 286 GLU T C 1
ATOM 13569 O O . GLU E 3 286 ? -14.579 29.821 -87.567 1.00 129.79 286 GLU T O 1
ATOM 13575 N N . ASP E 3 287 ? -14.010 30.955 -85.707 1.00 105.59 287 ASP T N 1
ATOM 13576 C CA . ASP E 3 287 ? -13.425 32.077 -86.429 1.00 102.42 287 ASP T CA 1
ATOM 13577 C C . ASP E 3 287 ? -11.943 31.842 -86.738 1.00 96.83 287 ASP T C 1
ATOM 13578 O O . ASP E 3 287 ? -11.248 32.729 -87.246 1.00 94.33 287 ASP T O 1
ATOM 13583 N N . VAL E 3 288 ? -11.467 30.644 -86.414 1.00 91.77 288 VAL T N 1
ATOM 13584 C CA . VAL E 3 288 ? -10.129 30.205 -86.795 1.00 92.72 288 VAL T CA 1
ATOM 13585 C C . VAL E 3 288 ? -10.284 29.020 -87.749 1.00 100.61 288 VAL T C 1
ATOM 13586 O O . VAL E 3 288 ? -11.180 28.195 -87.575 1.00 97.99 288 VAL T O 1
ATOM 13590 N N . THR E 3 289 ? -9.434 28.945 -88.771 1.00 103.00 289 THR T N 1
ATOM 13591 C CA . THR E 3 289 ? -9.499 27.855 -89.744 1.00 92.49 289 THR T CA 1
ATOM 13592 C C . THR E 3 289 ? -8.127 27.220 -89.980 1.00 103.17 289 THR T C 1
ATOM 13593 O O . THR E 3 289 ? -7.124 27.659 -89.413 1.00 99.37 289 THR T O 1
ATOM 13597 N N . LEU E 3 290 ? -8.088 26.204 -90.837 1.00 112.02 290 LEU T N 1
ATOM 13598 C CA . LEU E 3 290 ? -6.882 25.405 -91.046 1.00 121.10 290 LEU T CA 1
ATOM 13599 C C . LEU E 3 290 ? -6.027 25.947 -92.171 1.00 139.16 290 LEU T C 1
ATOM 13600 O O . LEU E 3 290 ? -6.462 25.949 -93.320 1.00 138.98 290 LEU T O 1
ATOM 13605 N N . ASP E 3 291 ? -4.847 26.472 -91.837 1.00 159.80 291 ASP T N 1
ATOM 13606 C CA . ASP E 3 291 ? -3.766 26.739 -92.804 1.00 168.21 291 ASP T CA 1
ATOM 13607 C C . ASP E 3 291 ? -4.165 27.724 -93.906 1.00 178.43 291 ASP T C 1
ATOM 13608 O O . ASP E 3 291 ? -3.346 28.165 -94.709 1.00 181.71 291 ASP T O 1
ATOM 13613 N N . GLY E 3 292 ? -5.448 28.062 -93.900 1.00 184.66 292 GLY T N 1
ATOM 13614 C CA . GLY E 3 292 ? -6.118 28.727 -94.991 1.00 193.20 292 GLY T CA 1
ATOM 13615 C C . GLY E 3 292 ? -6.556 27.632 -95.944 1.00 201.02 292 GLY T C 1
ATOM 13616 O O . GLY E 3 292 ? -5.842 26.650 -96.138 1.00 202.20 292 GLY T O 1
ATOM 13617 N N . VAL E 3 293 ? -7.708 27.811 -96.570 1.00 204.74 293 VAL T N 1
ATOM 13618 C CA . VAL E 3 293 ? -8.144 26.919 -97.632 1.00 205.15 293 VAL T CA 1
ATOM 13619 C C . VAL E 3 293 ? -8.117 27.838 -98.832 1.00 207.97 293 VAL T C 1
ATOM 13620 O O . VAL E 3 293 ? -7.361 27.636 -99.783 1.00 205.75 293 VAL T O 1
ATOM 13624 N N . GLU E 3 294 ? -8.964 28.860 -98.762 1.00 211.09 294 GLU T N 1
ATOM 13625 C CA . GLU E 3 294 ? -8.669 30.135 -99.387 1.00 211.22 294 GLU T CA 1
ATOM 13626 C C . GLU E 3 294 ? -7.831 30.872 -98.340 1.00 211.01 294 GLU T C 1
ATOM 13627 O O . GLU E 3 294 ? -7.401 30.269 -97.361 1.00 210.15 294 GLU T O 1
ATOM 13633 N N . GLY E 3 295 ? -7.602 32.167 -98.517 1.00 210.84 295 GLY T N 1
ATOM 13634 C CA . GLY E 3 295 ? -6.681 32.869 -97.639 1.00 206.07 295 GLY T CA 1
ATOM 13635 C C . GLY E 3 295 ? -6.420 34.280 -98.119 1.00 204.71 295 GLY T C 1
ATOM 13636 O O . GLY E 3 295 ? -7.278 34.863 -98.782 1.00 204.41 295 GLY T O 1
ATOM 13637 N N . SER E 3 296 ? -5.254 34.845 -97.808 1.00 201.72 296 SER T N 1
ATOM 13638 C CA . SER E 3 296 ? -4.133 34.172 -97.143 1.00 193.70 296 SER T CA 1
ATOM 13639 C C . SER E 3 296 ? -3.235 35.236 -96.510 1.00 187.91 296 SER T C 1
ATOM 13640 O O . SER E 3 296 ? -3.689 36.342 -96.212 1.00 182.29 296 SER T O 1
ATOM 13643 N N . GLU E 3 297 ? -1.976 34.871 -96.270 1.00 186.46 297 GLU T N 1
ATOM 13644 C CA . GLU E 3 297 ? -0.934 35.809 -95.826 1.00 182.74 297 GLU T CA 1
ATOM 13645 C C . GLU E 3 297 ? -1.118 36.380 -94.420 1.00 175.44 297 GLU T C 1
ATOM 13646 O O . GLU E 3 297 ? -1.165 35.635 -93.444 1.00 173.18 297 GLU T O 1
ATOM 13652 N N . ARG E 3 298 ? -1.207 37.705 -94.324 1.00 173.95 298 ARG T N 1
ATOM 13653 C CA . ARG E 3 298 ? -1.102 38.420 -93.047 1.00 167.40 298 ARG T CA 1
ATOM 13654 C C . ARG E 3 298 ? -2.155 38.046 -91.997 1.00 161.46 298 ARG T C 1
ATOM 13655 O O . ARG E 3 298 ? -2.084 38.489 -90.853 1.00 158.45 298 ARG T O 1
ATOM 13663 N N . ALA E 3 299 ? -3.134 37.244 -92.393 1.00 158.76 299 ALA T N 1
ATOM 13664 C CA . ALA E 3 299 ? -4.169 36.783 -91.475 1.00 141.98 299 ALA T CA 1
ATOM 13665 C C . ALA E 3 299 ? -3.821 35.453 -90.803 1.00 125.44 299 ALA T C 1
ATOM 13666 O O . ALA E 3 299 ? -4.616 34.926 -90.024 1.00 111.58 299 ALA T O 1
ATOM 13668 N N . GLN E 3 300 ? -2.644 34.906 -91.098 1.00 130.47 300 GLN T N 1
ATOM 13669 C CA . GLN E 3 300 ? -2.298 33.575 -90.599 1.00 132.01 300 GLN T CA 1
ATOM 13670 C C . GLN E 3 300 ? -1.614 33.605 -89.236 1.00 121.38 300 GLN T C 1
ATOM 13671 O O . GLN E 3 300 ? -1.318 34.667 -88.700 1.00 125.80 300 GLN T O 1
ATOM 13677 N N . ILE E 3 301 ? -1.358 32.420 -88.694 1.00 118.53 301 ILE T N 1
ATOM 13678 C CA . ILE E 3 301 ? -0.672 32.260 -87.418 1.00 125.70 301 ILE T CA 1
ATOM 13679 C C . ILE E 3 301 ? 0.002 30.885 -87.383 1.00 127.40 301 ILE T C 1
ATOM 13680 O O . ILE E 3 301 ? -0.452 29.945 -88.041 1.00 136.33 301 ILE T O 1
ATOM 13685 N N . LYS E 3 302 ? 1.082 30.768 -86.621 1.00 118.39 302 LYS T N 1
ATOM 13686 C CA . LYS E 3 302 ? 1.845 29.526 -86.567 1.00 116.60 302 LYS T CA 1
ATOM 13687 C C . LYS E 3 302 ? 1.723 28.880 -85.196 1.00 121.18 302 LYS T C 1
ATOM 13688 O O . LYS E 3 302 ? 1.899 29.545 -84.174 1.00 127.11 302 LYS T O 1
ATOM 13694 N N . ALA E 3 303 ? 1.426 27.585 -85.173 1.00 122.44 303 ALA T N 1
ATOM 13695 C CA . ALA E 3 303 ? 1.296 26.872 -83.905 1.00 120.95 303 ALA T CA 1
ATOM 13696 C C . ALA E 3 303 ? 1.851 25.462 -84.000 1.00 120.53 303 ALA T C 1
ATOM 13697 O O . ALA E 3 303 ? 2.320 25.043 -85.055 1.00 123.83 303 ALA T O 1
ATOM 13699 N N . THR E 3 304 ? 1.805 24.740 -82.885 1.00 114.53 304 THR T N 1
ATOM 13700 C CA . THR E 3 304 ? 2.108 23.313 -82.881 1.00 113.59 304 THR T CA 1
ATOM 13701 C C . THR E 3 304 ? 0.901 22.545 -82.338 1.00 116.35 304 THR T C 1
ATOM 13702 O O . THR E 3 304 ? 0.295 22.944 -81.337 1.00 114.91 304 THR T O 1
ATOM 13706 N N . VAL E 3 305 ? 0.544 21.454 -83.011 1.00 108.21 305 VAL T N 1
ATOM 13707 C CA . VAL E 3 305 ? -0.641 20.691 -82.642 1.00 95.34 305 VAL T CA 1
ATOM 13708 C C . VAL E 3 305 ? -0.451 19.974 -81.316 1.00 101.00 305 VAL T C 1
ATOM 13709 O O . VAL E 3 305 ? 0.494 19.203 -81.151 1.00 107.28 305 VAL T O 1
ATOM 13713 N N . ASP E 3 306 ? -1.355 20.233 -80.375 1.00 101.99 306 ASP T N 1
ATOM 13714 C CA . ASP E 3 306 ? -1.305 19.591 -79.069 1.00 105.12 306 ASP T CA 1
ATOM 13715 C C . ASP E 3 306 ? -2.123 18.315 -79.101 1.00 108.94 306 ASP T C 1
ATOM 13716 O O . ASP E 3 306 ? -1.593 17.213 -78.966 1.00 116.60 306 ASP T O 1
ATOM 13721 N N . ILE E 3 307 ? -3.427 18.476 -79.279 1.00 105.13 307 ILE T N 1
ATOM 13722 C CA . ILE E 3 307 ? -4.325 17.340 -79.347 1.00 104.83 307 ILE T CA 1
ATOM 13723 C C . ILE E 3 307 ? -5.541 17.692 -80.204 1.00 101.55 307 ILE T C 1
ATOM 13724 O O . ILE E 3 307 ? -5.900 18.865 -80.332 1.00 109.51 307 ILE T O 1
ATOM 13729 N N . VAL E 3 308 ? -6.151 16.682 -80.811 1.00 88.48 308 VAL T N 1
ATOM 13730 C CA . VAL E 3 308 ? -7.376 16.881 -81.572 1.00 84.26 308 VAL T CA 1
ATOM 13731 C C . VAL E 3 308 ? -8.454 15.885 -81.152 1.00 84.88 308 VAL T C 1
ATOM 13732 O O . VAL E 3 308 ? -8.240 14.675 -81.191 1.00 83.09 308 VAL T O 1
ATOM 13736 N N . GLU E 3 309 ? -9.608 16.406 -80.740 1.00 89.39 309 GLU T N 1
ATOM 13737 C CA . GLU E 3 309 ? -10.716 15.577 -80.274 1.00 85.75 309 GLU T CA 1
ATOM 13738 C C . GLU E 3 309 ? -11.842 15.538 -81.305 1.00 76.74 309 GLU T C 1
ATOM 13739 O O . GLU E 3 309 ? -12.586 16.511 -81.455 1.00 80.69 309 GLU T O 1
ATOM 13745 N N . PRO E 3 310 ? -11.974 14.415 -82.022 1.00 74.32 310 PRO T N 1
ATOM 13746 C CA . PRO E 3 310 ? -13.049 14.343 -83.017 1.00 83.53 310 PRO T CA 1
ATOM 13747 C C . PRO E 3 310 ? -14.418 14.293 -82.359 1.00 85.44 310 PRO T C 1
ATOM 13748 O O . PRO E 3 310 ? -14.638 13.452 -81.487 1.00 71.83 310 PRO T O 1
ATOM 13752 N N . LEU E 3 311 ? -15.318 15.183 -82.766 1.00 92.67 311 LEU T N 1
ATOM 13753 C CA . LEU E 3 311 ? -16.684 15.159 -82.258 1.00 93.02 311 LEU T CA 1
ATOM 13754 C C . LEU E 3 311 ? -17.696 14.452 -83.157 1.00 105.12 311 LEU T C 1
ATOM 13755 O O . LEU E 3 311 ? -18.809 14.145 -82.725 1.00 119.07 311 LEU T O 1
ATOM 13760 N N . GLY E 3 312 ? -17.314 14.191 -84.403 1.00 99.40 312 GLY T N 1
ATOM 13761 C CA . GLY E 3 312 ? -18.321 13.967 -85.424 1.00 108.09 312 GLY T CA 1
ATOM 13762 C C . GLY E 3 312 ? -17.795 14.444 -86.761 1.00 122.14 312 GLY T C 1
ATOM 13763 O O . GLY E 3 312 ? -16.600 14.347 -87.046 1.00 134.43 312 GLY T O 1
ATOM 13764 N N . SER E 3 313 ? -18.711 14.937 -87.593 1.00 113.54 313 SER T N 1
ATOM 13765 C CA . SER E 3 313 ? -18.358 15.674 -88.802 1.00 118.00 313 SER T CA 1
ATOM 13766 C C . SER E 3 313 ? -17.565 16.948 -88.468 1.00 128.15 313 SER T C 1
ATOM 13767 O O . SER E 3 313 ? -17.049 17.622 -89.361 1.00 141.21 313 SER T O 1
ATOM 13770 N N . GLU E 3 314 ? -17.489 17.276 -87.180 1.00 118.70 314 GLU T N 1
ATOM 13771 C CA . GLU E 3 314 ? -16.618 18.340 -86.686 1.00 111.82 314 GLU T CA 1
ATOM 13772 C C . GLU E 3 314 ? -15.534 17.771 -85.775 1.00 105.03 314 GLU T C 1
ATOM 13773 O O . GLU E 3 314 ? -15.669 16.669 -85.243 1.00 114.97 314 GLU T O 1
ATOM 13779 N N . SER E 3 315 ? -14.449 18.518 -85.605 1.00 94.12 315 SER T N 1
ATOM 13780 C CA . SER E 3 315 ? -13.360 18.065 -84.744 1.00 86.27 315 SER T CA 1
ATOM 13781 C C . SER E 3 315 ? -12.751 19.236 -83.960 1.00 80.85 315 SER T C 1
ATOM 13782 O O . SER E 3 315 ? -12.524 20.301 -84.523 1.00 84.15 315 SER T O 1
ATOM 13785 N N . ILE E 3 316 ? -12.497 19.052 -82.666 1.00 69.30 316 ILE T N 1
ATOM 13786 C CA . ILE E 3 316 ? -11.905 20.128 -81.864 1.00 61.34 316 ILE T CA 1
ATOM 13787 C C . ILE E 3 316 ? -10.382 20.067 -81.825 1.00 77.29 316 ILE T C 1
ATOM 13788 O O . ILE E 3 316 ? -9.813 19.106 -81.314 1.00 76.81 316 ILE T O 1
ATOM 13793 N N . LEU E 3 317 ? -9.728 21.104 -82.343 1.00 89.18 317 LEU T N 1
ATOM 13794 C CA . LEU E 3 317 ? -8.265 21.153 -82.386 1.00 87.86 317 LEU T CA 1
ATOM 13795 C C . LEU E 3 317 ? -7.671 22.064 -81.315 1.00 96.02 317 LEU T C 1
ATOM 13796 O O . LEU E 3 317 ? -8.005 23.246 -81.227 1.00 100.14 317 LEU T O 1
ATOM 13801 N N . HIS E 3 318 ? -6.780 21.505 -80.505 1.00 96.57 318 HIS T N 1
ATOM 13802 C CA . HIS E 3 318 ? -6.059 22.286 -79.513 1.00 91.73 318 HIS T CA 1
ATOM 13803 C C . HIS E 3 318 ? -4.690 22.623 -80.068 1.00 100.75 318 HIS T C 1
ATOM 13804 O O . HIS E 3 318 ? -3.856 21.739 -80.270 1.00 110.11 318 HIS T O 1
ATOM 13811 N N . ALA E 3 319 ? -4.463 23.906 -80.319 1.00 98.32 319 ALA T N 1
ATOM 13812 C CA . ALA E 3 319 ? -3.196 24.345 -80.880 1.00 90.77 319 ALA T CA 1
ATOM 13813 C C . ALA E 3 319 ? -2.429 25.166 -79.863 1.00 90.40 319 ALA T C 1
ATOM 13814 O O . ALA E 3 319 ? -2.995 26.050 -79.224 1.00 102.07 319 ALA T O 1
ATOM 13816 N N . THR E 3 320 ? -1.144 24.875 -79.702 1.00 86.08 320 THR T N 1
ATOM 13817 C CA . THR E 3 320 ? -0.321 25.677 -78.802 1.00 96.78 320 THR T CA 1
ATOM 13818 C C . THR E 3 320 ? 0.493 26.697 -79.593 1.00 101.14 320 THR T C 1
ATOM 13819 O O . THR E 3 320 ? 1.192 26.343 -80.546 1.00 116.65 320 THR T O 1
ATOM 13823 N N . VAL E 3 321 ? 0.387 27.967 -79.205 1.00 92.41 321 VAL T N 1
ATOM 13824 C CA . VAL E 3 321 ? 1.152 29.025 -79.850 1.00 109.74 321 VAL T CA 1
ATOM 13825 C C . VAL E 3 321 ? 2.357 29.403 -78.996 1.00 119.58 321 VAL T C 1
ATOM 13826 O O . VAL E 3 321 ? 3.497 29.074 -79.329 1.00 123.59 321 VAL T O 1
ATOM 13830 N N . GLY E 3 322 ? 2.091 30.092 -77.893 1.00 123.54 322 GLY T N 1
ATOM 13831 C CA . GLY E 3 322 ? 3.101 30.386 -76.897 1.00 135.66 322 GLY T CA 1
ATOM 13832 C C . GLY E 3 322 ? 2.950 29.384 -75.771 1.00 142.11 322 GLY T C 1
ATOM 13833 O O . GLY E 3 322 ? 2.619 28.224 -76.009 1.00 137.80 322 GLY T O 1
ATOM 13834 N N . ASP E 3 323 ? 3.202 29.823 -74.542 1.00 151.00 323 ASP T N 1
ATOM 13835 C CA . ASP E 3 323 ? 2.921 28.998 -73.375 1.00 163.01 323 ASP T CA 1
ATOM 13836 C C . ASP E 3 323 ? 1.411 28.811 -73.212 1.00 161.14 323 ASP T C 1
ATOM 13837 O O . ASP E 3 323 ? 0.959 28.011 -72.395 1.00 161.05 323 ASP T O 1
ATOM 13842 N N . HIS E 3 324 ? 0.639 29.547 -74.006 1.00 163.34 324 HIS T N 1
ATOM 13843 C CA . HIS E 3 324 ? -0.818 29.494 -73.959 1.00 163.02 324 HIS T CA 1
ATOM 13844 C C . HIS E 3 324 ? -1.361 28.771 -75.180 1.00 142.68 324 HIS T C 1
ATOM 13845 O O . HIS E 3 324 ? -0.745 28.798 -76.243 1.00 141.25 324 HIS T O 1
ATOM 13852 N N . SER E 3 325 ? -2.509 28.116 -75.024 1.00 128.62 325 SER T N 1
ATOM 13853 C CA . SER E 3 325 ? -3.114 27.367 -76.121 1.00 119.09 325 SER T CA 1
ATOM 13854 C C . SER E 3 325 ? -4.451 27.961 -76.554 1.00 117.86 325 SER T C 1
ATOM 13855 O O . SER E 3 325 ? -5.236 28.413 -75.716 1.00 122.56 325 SER T O 1
ATOM 13858 N N . LEU E 3 326 ? -4.695 27.953 -77.862 1.00 108.33 326 LEU T N 1
ATOM 13859 C CA . LEU E 3 326 ? -5.986 28.357 -78.417 1.00 99.79 326 LEU T CA 1
ATOM 13860 C C . LEU E 3 326 ? -6.685 27.189 -79.114 1.00 91.63 326 LEU T C 1
ATOM 13861 O O . LEU E 3 326 ? -6.039 26.280 -79.638 1.00 96.45 326 LEU T O 1
ATOM 13866 N N . VAL E 3 327 ? -8.012 27.220 -79.099 1.00 87.92 327 VAL T N 1
ATOM 13867 C CA . VAL E 3 327 ? -8.821 26.115 -79.595 1.00 89.37 327 VAL T CA 1
ATOM 13868 C C . VAL E 3 327 ? -9.545 26.515 -80.865 1.00 95.45 327 VAL T C 1
ATOM 13869 O O . VAL E 3 327 ? -10.238 27.527 -80.898 1.00 102.44 327 VAL T O 1
ATOM 13873 N N . VAL E 3 328 ? -9.382 25.713 -81.910 1.00 98.47 328 VAL T N 1
ATOM 13874 C CA . VAL E 3 328 ? -10.064 25.961 -83.173 1.00 97.96 328 VAL T CA 1
ATOM 13875 C C . VAL E 3 328 ? -11.060 24.845 -83.500 1.00 90.28 328 VAL T C 1
ATOM 13876 O O . VAL E 3 328 ? -10.849 23.677 -83.154 1.00 71.60 328 VAL T O 1
ATOM 13880 N N . LYS E 3 329 ? -12.157 25.224 -84.148 1.00 102.96 329 LYS T N 1
ATOM 13881 C CA . LYS E 3 329 ? -13.173 24.271 -84.587 1.00 90.78 329 LYS T CA 1
ATOM 13882 C C . LYS E 3 329 ? -12.907 23.870 -86.031 1.00 88.23 329 LYS T C 1
ATOM 13883 O O . LYS E 3 329 ? -13.022 24.671 -86.961 1.00 82.07 329 LYS T O 1
ATOM 13889 N N . VAL E 3 330 ? -12.550 22.607 -86.199 1.00 95.95 330 VAL T N 1
ATOM 13890 C CA . VAL E 3 330 ? -12.149 22.059 -87.482 1.00 102.08 330 VAL T CA 1
ATOM 13891 C C . VAL E 3 330 ? -13.305 21.353 -88.178 1.00 128.03 330 VAL T C 1
ATOM 13892 O O . VAL E 3 330 ? -14.123 20.686 -87.542 1.00 140.86 330 VAL T O 1
ATOM 13896 N N . GLY E 3 331 ? -13.326 21.470 -89.502 1.00 146.40 331 GLY T N 1
ATOM 13897 C CA . GLY E 3 331 ? -14.295 20.810 -90.357 1.00 153.71 331 GLY T CA 1
ATOM 13898 C C . GLY E 3 331 ? -13.876 19.364 -90.530 1.00 156.52 331 GLY T C 1
ATOM 13899 O O . GLY E 3 331 ? -14.204 18.709 -91.522 1.00 163.61 331 GLY T O 1
ATOM 13900 N N . GLY E 3 332 ? -13.134 18.879 -89.540 1.00 142.10 332 GLY T N 1
ATOM 13901 C CA . GLY E 3 332 ? -12.419 17.624 -89.597 1.00 149.71 332 GLY T CA 1
ATOM 13902 C C . GLY E 3 332 ? -13.304 16.403 -89.538 1.00 167.21 332 GLY T C 1
ATOM 13903 O O . GLY E 3 332 ? -14.500 16.495 -89.802 1.00 171.37 332 GLY T O 1
ATOM 13904 N N . LEU E 3 333 ? -12.705 15.295 -89.100 1.00 184.09 333 LEU T N 1
ATOM 13905 C CA . LEU E 3 333 ? -12.913 13.933 -89.603 1.00 191.72 333 LEU T CA 1
ATOM 13906 C C . LEU E 3 333 ? -11.867 13.745 -90.696 1.00 190.16 333 LEU T C 1
ATOM 13907 O O . LEU E 3 333 ? -11.673 12.646 -91.218 1.00 191.49 333 LEU T O 1
ATOM 13912 N N . ASN E 3 334 ? -11.171 14.837 -91.010 1.00 184.53 334 ASN T N 1
ATOM 13913 C CA . ASN E 3 334 ? -9.944 14.779 -91.792 1.00 179.14 334 ASN T CA 1
ATOM 13914 C C . ASN E 3 334 ? -8.791 14.337 -90.895 1.00 179.31 334 ASN T C 1
ATOM 13915 O O . ASN E 3 334 ? -9.005 13.982 -89.735 1.00 175.28 334 ASN T O 1
ATOM 13920 N N . GLU E 3 335 ? -7.569 14.367 -91.414 1.00 181.86 335 GLU T N 1
ATOM 13921 C CA . GLU E 3 335 ? -6.443 13.864 -90.638 1.00 182.47 335 GLU T CA 1
ATOM 13922 C C . GLU E 3 335 ? -5.410 14.926 -90.263 1.00 170.05 335 GLU T C 1
ATOM 13923 O O . GLU E 3 335 ? -4.820 15.577 -91.125 1.00 168.75 335 GLU T O 1
ATOM 13929 N N . VAL E 3 336 ? -5.215 15.092 -88.959 1.00 157.85 336 VAL T N 1
ATOM 13930 C CA . VAL E 3 336 ? -4.179 15.962 -88.416 1.00 148.49 336 VAL T CA 1
ATOM 13931 C C . VAL E 3 336 ? -3.384 15.151 -87.401 1.00 158.74 336 VAL T C 1
ATOM 13932 O O . VAL E 3 336 ? -3.956 14.392 -86.620 1.00 169.24 336 VAL T O 1
ATOM 13936 N N . HIS E 3 337 ? -2.064 15.302 -87.410 1.00 156.73 337 HIS T N 1
ATOM 13937 C CA . HIS E 3 337 ? -1.223 14.495 -86.533 1.00 158.05 337 HIS T CA 1
ATOM 13938 C C . HIS E 3 337 ? -0.534 15.316 -85.446 1.00 152.22 337 HIS T C 1
ATOM 13939 O O . HIS E 3 337 ? 0.263 16.201 -85.742 1.00 163.19 337 HIS T O 1
ATOM 13946 N N . PRO E 3 338 ? -0.846 15.016 -84.175 1.00 133.82 338 PRO T N 1
ATOM 13947 C CA . PRO E 3 338 ? -0.341 15.750 -83.009 1.00 117.12 338 PRO T CA 1
ATOM 13948 C C . PRO E 3 338 ? 1.179 15.776 -82.898 1.00 107.46 338 PRO T C 1
ATOM 13949 O O . PRO E 3 338 ? 1.838 14.767 -83.143 1.00 101.29 338 PRO T O 1
ATOM 13953 N N . GLY E 3 339 ? 1.714 16.932 -82.511 1.00 108.52 339 GLY T N 1
ATOM 13954 C CA . GLY E 3 339 ? 3.139 17.104 -82.297 1.00 120.29 339 GLY T CA 1
ATOM 13955 C C . GLY E 3 339 ? 3.859 17.852 -83.407 1.00 139.49 339 GLY T C 1
ATOM 13956 O O . GLY E 3 339 ? 4.920 18.435 -83.177 1.00 144.57 339 GLY T O 1
ATOM 13957 N N . ASP E 3 340 ? 3.288 17.847 -84.610 1.00 146.51 340 ASP T N 1
ATOM 13958 C CA . ASP E 3 340 ? 3.855 18.623 -85.711 1.00 148.46 340 ASP T CA 1
ATOM 13959 C C . ASP E 3 340 ? 3.252 20.028 -85.760 1.00 147.93 340 ASP T C 1
ATOM 13960 O O . ASP E 3 340 ? 2.141 20.244 -85.271 1.00 141.63 340 ASP T O 1
ATOM 13965 N N . PRO E 3 341 ? 3.989 20.994 -86.334 1.00 149.07 341 PRO T N 1
ATOM 13966 C CA . PRO E 3 341 ? 3.444 22.352 -86.441 1.00 138.56 341 PRO T CA 1
ATOM 13967 C C . PRO E 3 341 ? 2.325 22.456 -87.472 1.00 117.44 341 PRO T C 1
ATOM 13968 O O . PRO E 3 341 ? 2.259 21.651 -88.399 1.00 104.67 341 PRO T O 1
ATOM 13972 N N . VAL E 3 342 ? 1.452 23.444 -87.294 1.00 116.12 342 VAL T N 1
ATOM 13973 C CA . VAL E 3 342 ? 0.366 23.704 -88.231 1.00 112.48 342 VAL T CA 1
ATOM 13974 C C . VAL E 3 342 ? 0.042 25.203 -88.299 1.00 107.22 342 VAL T C 1
ATOM 13975 O O . VAL E 3 342 ? 0.319 25.964 -87.362 1.00 112.59 342 VAL T O 1
ATOM 13979 N N . THR E 3 343 ? -0.530 25.619 -89.425 1.00 92.84 343 THR T N 1
ATOM 13980 C CA . THR E 3 343 ? -0.887 27.009 -89.655 1.00 88.51 343 THR T CA 1
ATOM 13981 C C . THR E 3 343 ? -2.376 27.214 -89.434 1.00 92.38 343 THR T C 1
ATOM 13982 O O . THR E 3 343 ? -3.174 26.364 -89.813 1.00 102.01 343 THR T O 1
ATOM 13986 N N . LEU E 3 344 ? -2.751 28.328 -88.812 1.00 91.75 344 LEU T N 1
ATOM 13987 C CA . LEU E 3 344 ? -4.163 28.643 -88.616 1.00 88.01 344 LEU T CA 1
ATOM 13988 C C . LEU E 3 344 ? -4.513 29.993 -89.241 1.00 92.37 344 LEU T C 1
ATOM 13989 O O . LEU E 3 344 ? -3.793 30.972 -89.060 1.00 82.52 344 LEU T O 1
ATOM 13994 N N . HIS E 3 345 ? -5.613 30.050 -89.982 1.00 98.30 345 HIS T N 1
ATOM 13995 C CA . HIS E 3 345 ? -6.032 31.308 -90.588 1.00 106.61 345 HIS T CA 1
ATOM 13996 C C . HIS E 3 345 ? -7.183 31.913 -89.800 1.00 95.42 345 HIS T C 1
ATOM 13997 O O . HIS E 3 345 ? -8.294 31.380 -89.801 1.00 96.11 345 HIS T O 1
ATOM 14004 N N . VAL E 3 346 ? -6.918 33.029 -89.131 1.00 85.50 346 VAL T N 1
ATOM 14005 C CA . VAL E 3 346 ? -7.940 33.667 -88.308 1.00 89.83 346 VAL T CA 1
ATOM 14006 C C . VAL E 3 346 ? -8.793 34.631 -89.129 1.00 86.66 346 VAL T C 1
ATOM 14007 O O . VAL E 3 346 ? -8.276 35.355 -89.986 1.00 87.35 346 VAL T O 1
ATOM 14011 N N . ASP E 3 347 ? -10.103 34.613 -88.884 1.00 76.74 347 ASP T N 1
ATOM 14012 C CA . ASP E 3 347 ? -11.002 35.566 -89.513 1.00 86.41 347 ASP T CA 1
ATOM 14013 C C . ASP E 3 347 ? -10.703 36.928 -88.913 1.00 94.87 347 ASP T C 1
ATOM 14014 O O . ASP E 3 347 ? -10.811 37.119 -87.707 1.00 113.45 347 ASP T O 1
ATOM 14019 N N . LEU E 3 348 ? -10.349 37.880 -89.762 1.00 87.34 348 LEU T N 1
ATOM 14020 C CA . LEU E 3 348 ? -9.906 39.179 -89.285 1.00 96.66 348 LEU T CA 1
ATOM 14021 C C . LEU E 3 348 ? -11.067 40.025 -88.784 1.00 108.80 348 LEU T C 1
ATOM 14022 O O . LEU E 3 348 ? -10.881 40.937 -87.981 1.00 123.87 348 LEU T O 1
ATOM 14027 N N . THR E 3 349 ? -12.268 39.722 -89.263 1.00 105.59 349 THR T N 1
ATOM 14028 C CA . THR E 3 349 ? -13.436 40.525 -88.930 1.00 113.16 349 THR T CA 1
ATOM 14029 C C . THR E 3 349 ? -13.966 40.182 -87.546 1.00 112.61 349 THR T C 1
ATOM 14030 O O . THR E 3 349 ? -14.505 41.035 -86.843 1.00 114.27 349 THR T O 1
ATOM 14034 N N . ARG E 3 350 ? -13.808 38.922 -87.162 1.00 113.03 350 ARG T N 1
ATOM 14035 C CA . ARG E 3 350 ? -14.403 38.421 -85.930 1.00 115.43 350 ARG T CA 1
ATOM 14036 C C . ARG E 3 350 ? -13.475 38.431 -84.713 1.00 108.04 350 ARG T C 1
ATOM 14037 O O . ARG E 3 350 ? -13.844 37.933 -83.646 1.00 100.97 350 ARG T O 1
ATOM 14045 N N . VAL E 3 351 ? -12.274 38.980 -84.870 1.00 103.91 351 VAL T N 1
ATOM 14046 C CA . VAL E 3 351 ? -11.363 39.114 -83.736 1.00 99.29 351 VAL T CA 1
ATOM 14047 C C . VAL E 3 351 ? -11.919 40.098 -82.717 1.00 106.56 351 VAL T C 1
ATOM 14048 O O . VAL E 3 351 ? -12.668 41.010 -83.055 1.00 114.06 351 VAL T O 1
ATOM 14052 N N . HIS E 3 352 ? -11.553 39.896 -81.461 1.00 111.15 352 HIS T N 1
ATOM 14053 C CA . HIS E 3 352 ? -11.950 40.800 -80.400 1.00 111.73 352 HIS T CA 1
ATOM 14054 C C . HIS E 3 352 ? -10.727 41.164 -79.571 1.00 109.45 352 HIS T C 1
ATOM 14055 O O . HIS E 3 352 ? -9.848 40.333 -79.348 1.00 104.67 352 HIS T O 1
ATOM 14062 N N . LEU E 3 353 ? -10.669 42.415 -79.129 1.00 115.27 353 LEU T N 1
ATOM 14063 C CA . LEU E 3 353 ? -9.582 42.882 -78.277 1.00 116.75 353 LEU T CA 1
ATOM 14064 C C . LEU E 3 353 ? -10.130 43.453 -76.973 1.00 108.12 353 LEU T C 1
ATOM 14065 O O . LEU E 3 353 ? -11.130 44.168 -76.977 1.00 101.48 353 LEU T O 1
ATOM 14070 N N . PHE E 3 354 ? -9.476 43.137 -75.859 1.00 104.95 354 PHE T N 1
ATOM 14071 C CA . PHE E 3 354 ? -9.882 43.680 -74.567 1.00 94.50 354 PHE T CA 1
ATOM 14072 C C . PHE E 3 354 ? -8.664 44.189 -73.808 1.00 99.08 354 PHE T C 1
ATOM 14073 O O . PHE E 3 354 ? -7.630 43.543 -73.805 1.00 96.37 354 PHE T O 1
ATOM 14081 N N . ASP E 3 355 ? -8.779 45.345 -73.161 1.00 113.56 355 ASP T N 1
ATOM 14082 C CA . ASP E 3 355 ? -7.688 45.849 -72.320 1.00 118.83 355 ASP T CA 1
ATOM 14083 C C . ASP E 3 355 ? -7.371 44.870 -71.183 1.00 118.64 355 ASP T C 1
ATOM 14084 O O . ASP E 3 355 ? -8.266 44.218 -70.648 1.00 114.58 355 ASP T O 1
ATOM 14089 N N . ALA E 3 356 ? -6.095 44.761 -70.824 1.00 117.15 356 ALA T N 1
ATOM 14090 C CA . ALA E 3 356 ? -5.680 43.798 -69.811 1.00 118.08 356 ALA T CA 1
ATOM 14091 C C . ALA E 3 356 ? -6.148 44.194 -68.412 1.00 126.72 356 ALA T C 1
ATOM 14092 O O . ALA E 3 356 ? -6.502 43.336 -67.603 1.00 132.45 356 ALA T O 1
ATOM 14094 N N . GLN E 3 357 ? -6.154 45.493 -68.134 1.00 130.73 357 GLN T N 1
ATOM 14095 C CA . GLN E 3 357 ? -6.616 45.994 -66.845 1.00 138.72 357 GLN T CA 1
ATOM 14096 C C . GLN E 3 357 ? -8.127 46.200 -66.834 1.00 134.87 357 GLN T C 1
ATOM 14097 O O . GLN E 3 357 ? -8.847 45.549 -66.071 1.00 121.66 357 GLN T O 1
ATOM 14103 N N . SER E 3 358 ? -8.595 47.118 -67.680 1.00 141.58 358 SER T N 1
ATOM 14104 C CA . SER E 3 358 ? -10.016 47.445 -67.791 1.00 139.92 358 SER T CA 1
ATOM 14105 C C . SER E 3 358 ? -10.860 46.206 -68.057 1.00 127.88 358 SER T C 1
ATOM 14106 O O . SER E 3 358 ? -12.029 46.142 -67.679 1.00 120.15 358 SER T O 1
ATOM 14109 N N . GLN E 3 359 ? -10.244 45.230 -68.716 1.00 126.65 359 GLN T N 1
ATOM 14110 C CA . GLN E 3 359 ? -10.872 43.951 -69.019 1.00 117.79 359 GLN T CA 1
ATOM 14111 C C . GLN E 3 359 ? -12.100 44.112 -69.907 1.00 109.43 359 GLN T C 1
ATOM 14112 O O . GLN E 3 359 ? -12.955 43.235 -69.943 1.00 108.94 359 GLN T O 1
ATOM 14118 N N . ALA E 3 360 ? -12.154 45.211 -70.651 1.00 104.80 360 ALA T N 1
ATOM 14119 C CA . ALA E 3 360 ? -13.320 45.548 -71.465 1.00 117.36 360 ALA T CA 1
ATOM 14120 C C . ALA E 3 360 ? -12.938 45.675 -72.939 1.00 129.22 360 ALA T C 1
ATOM 14121 O O . ALA E 3 360 ? -11.763 45.821 -73.266 1.00 133.98 360 ALA T O 1
ATOM 14123 N N . SER E 3 361 ? -13.927 45.638 -73.826 1.00 127.56 361 SER T N 1
ATOM 14124 C CA . SER E 3 361 ? -13.637 45.495 -75.247 1.00 129.38 361 SER T CA 1
ATOM 14125 C C . SER E 3 361 ? -13.171 46.799 -75.875 1.00 135.91 361 SER T C 1
ATOM 14126 O O . SER E 3 361 ? -13.909 47.779 -75.926 1.00 149.39 361 SER T O 1
ATOM 14129 N N . ILE E 3 362 ? -11.936 46.788 -76.360 1.00 124.90 362 ILE T N 1
ATOM 14130 C CA . ILE E 3 362 ? -11.365 47.932 -77.049 1.00 121.02 362 ILE T CA 1
ATOM 14131 C C . ILE E 3 362 ? -11.759 47.943 -78.518 1.00 134.02 362 ILE T C 1
ATOM 14132 O O . ILE E 3 362 ? -12.069 48.991 -79.085 1.00 147.14 362 ILE T O 1
ATOM 14137 N N . TYR E 3 363 ? -11.736 46.763 -79.124 1.00 137.30 363 TYR T N 1
ATOM 14138 C CA . TYR E 3 363 ? -11.981 46.609 -80.554 1.00 132.64 363 TYR T CA 1
ATOM 14139 C C . TYR E 3 363 ? -13.470 46.480 -80.841 1.00 131.96 363 TYR T C 1
ATOM 14140 O O . TYR E 3 363 ? -14.270 47.309 -80.410 1.00 151.34 363 TYR T O 1
#

Sequence (1785 aa):
ERLWKDIKRDWLLYAMLLPTIIWFLIFLYKPMIGLQMAFPWIGFDHFVTLFQSEQFIRAIKNTLTLSGLSLLFGFPMPILLALMINEVYSKGYRKAVQTIVYLPHFISIVIVAGLVVTFLSPSTGVVNNMLSWIGLDRVYFLTQPEWFRPIYISSNIWKEAGFDSIVYLAAIMSINPALYESAQVDGATRWQMITRITLPCIVPTIAVLLVIRLGHILEVGFEYIILLYQPTTYETADVISTYIYRLGLQGARYDIATAAGIFNAVVALVIVLFANHMSRRITKLATPFYSRSDRIFGIVNAVLLGIFALCALYPIIYIFSMSISSGAAVTQGRVFLLPVDIDFSAYGRVLHDKLFWTSYANTIFYTVFGVVTSLIFIVPGAYALSKPRIRGRRVFGFIIAFTMWFNAGMIPFFLNMRDLGLLDNRFGILIGFACNAFNIILMRNYFESISASFEEAARMDGANDLQILWKVYIPLAKPALATITLLCAISRWNGYFWAMVLLRAEEKIPLQVYLKKTIVDLNVNEEFAGALLTNSYSMETVVGAIIVMSIIPVIIVYPVVQKYFTKMVASVSIQNVVKRYDKTTVVHGVSLDIEPGEFVVLVGPSGCGKSTTLRMVAGLEEISGGTIRIDGRVINDLAPKDRDVAMVFQNYALYPHLNVRDNISFGLRLKRTKKSVIDAAVKTAADILGLQPLLERKPSDLSGGQRQRVAMGRAIVRDPKVFLFDQPLSNLDAKLRTQMRAEIKRLHQRLGTTVIYVTHDQVEAMTLADRIVVMRDGLIEQIGKPMDLFLHPANTFVASFIGSPPMNLMPARIAVDSTQHVELNGGNRISLLPRAGTHLAPGQEVVFGIRPEDVTLDGVEGSERAQIKATVDIVEPLGSESILHATVGDHSLVVKVGGLNEVHPGDPVTLHVDLTRVHLFDAQSQASIYKEATWVTDKPLTLKIHMHFRDKWVWDENWPVAKESFRLTNVKLQSVANKAATNSQEQFNLMMASGDLPDVVGGDNLKDKFIQYGQEGAFVPLNKLIDQYAPHIKAFFKSHPEVERAIKAPDGNIYFIPYVPDGVVARGYFIREDWLKKLNLKPPQNIDELYTVLKAFKEKDPNGNGKADEVPFIDRHPDEVFRLVNFWGARSSGSDNYMDFYIDNGRVKHPWAETAFRDGMKHVAQWYKEGLIDKEIFTRKARAREQMFGGNLGGFTHDWFASTMTFNEGLAKTVPGFKLIPIAPPTNSKGQRWEEDSRQKVRPDGWAITVKNKNPVETIKFFDFYFSRPGRDISNFGVPGVTYDIKNGKAVFKDSVLKSPQPVNNQLYDMGAQIPIGFWQDYDYERQWTTPEAQAGIDMYVKGKYVMPGFEGVNMTREERAIYDKYWADVRTYMYEMGQAWVMGTKDVDKTWDEYQRQLKLRGLYQVLQMMQQAYDRQYKNMVASVSIQNVVKRYDKTTVVHGVSLDIEPGEFVVLVGPSGCGKSTTLRMVAGLEEISGGTIRIDGRVINDLAPKDRDVAMVFQNYALYPHLNVRDNISFGLRLKRTKKSVIDAAVKTAADILGLQPLLERKPSDLSGGQRQRVAMGRAIVRDPKVFLFDQPLSNLDAKLRTQMRAEIKRLHQRLGTTVIYVTHDQVEAMTLADRIVVMRDGLIEQIGKPMDLFLHPANTFVASFIGSPPMNLMPARIAVDSTQHVELNGGNRISLLPRAGTHLAPGQEVVFGIRPEDVTLDGVEGSERAQIKATVDIVEPLGSESILHATVGDHSLVVKVGGLNEVHPGDPVTLHVDLTRVHLFDAQSQASIY

Foldseek 3Di:
DVVVVVCVVCPVVVVVVPVVVVCCCPPPVVCVVVLVVLCVDDDPVLVVVCVDDPLNVLQAVLLVVLLVVCVVQVQCQLLVVLLVLVVDDPPVVSVVVLCQQQVLQVPDLVNLLVLLQQQQDDPGHPVQVVCVVVPVHHDNQLLDLVRPSVSQSVSVCSRCSSVVSVQLNVQLVPDDCCVVVVCVVVPADSVSCCVVPSCLSSLLVSLVVVLVCLLCSSVPCVVVLLNRHDPNNSSNSRHLSNVLCCCVPVVVPNSSSSNSVVVVNVVSVVRSVVSCVCSVVVPD/DDDDDDDPVPVVVVVVVCVVVVVVVCVVCQVVQQLVQLLQAFAVQNVDDHRSGHHDHGPNFLLVVLVPDPLQVLQQVLLVVQLVLLLVLLCVCALLVLLVLLDPVDPCVPVVLCVLVVCVVDPPDDVVLLVVLVVVVCFQHSVSSSVSDRDHSVLRPLSSVLLNVDDCVQVVVCVVVVHDRPSSSVPPSVVSSVVSSLVSSVVSNCCSLQPEPVQLVRHDDSSNHHNVPVLCVLQPVPDDDVVVVVVCVVTRHHSSSNSSSSVCVSCVVVVVCVCVSCVVVVD/DFWKKWFFQWWDDDDPQTQAGGDTDIGHTLFEEEEEEAPSHCQVVVLVQLQQVGAGPDGWMAIHPGTCRVPHNLPSLEFEQEADQPFDQVDALLCRLCVVVVVVDPDPVLSVVLLVVLCVLLVCVVRGRPGPVDDDLLRSSSSSVSSGVSSVGQEYEADNNCVVPDPVSSVVVLVSVQVVSVVPSHHYYYYDNDLVSNLPRGQKYFYTDRNGTQDIGGSVCLDQFNFFPRSQQRHDDHGWFWAKWFAADDHQFWIGHQQRAIFTADRPPPQDDDHGATKIKTDHQAQKEFCVVDDAPRRDDKWFWDDWAADPQKIWTWTARHPGIGIHIYGRDDPSPGDGITTMHGRRVRMWMAGPPHRGTRD/DAPLALDPAQEEWEEEEDEPLQDTDDLPFLLNVVLCVRHSYGYDYDFDNPGGDGVVRVVVQVVVPDHIQKYFYAPCLLVLQVVVVVAQFDFCVVLCVPQFVLVVVVCVVPVLQLVLSAHLVRTRFFFFEFADDKFFKFKKFWVLLCVVVVHDPAQAPVSVLVVLVCQQPPPSVPPPDNQAAAEADLALLVLLCQLVLQPFHQEQEQPGQHWHDDPLAIDGRLLDPSSLVSLLVSLVCVVSRNHDLCSNPNHPCTCVVCVLVVRYGIYMGTLQQSQLLCLQNCVSRVSTDMAGDQAHQHPVRAGADNYIDDGTRSTAMGGGPPNPCSSSVSSSLSSQSDDVNLCCQQQNDDPPQWHQDPNDTAGDPVQLSHSHRNVVVQVVSNHPGTHNHHHDCVSSVNNRDPSSVVSVVVCVVVVNYDDHDSAFRAHPVLSVLCVVQPVVLVVVSVVVSVCSNSPVDPSVVCVVVNSVCCVVSRVVVNSVRRSVRSCVPDPD/DFWWKWWFQFWDADPNRIFAGGATDTFHTLFEEEEEEADRHCLVVVLCQLLVVDATPDGWMAIHPHTPRPHDSLVSLEFEQDQVLPFDQPDFLLCRQCVSVVVDDDDVNPLPPLLVVLCVLLVPPPRRGDGLVPDDLLVSSSSSVSSGSSSNGQEYEYAAHCVVPDPVSSVVVLVSLQVVSVVPRHHYYYYDHAQVSNLRRGCKYWYDYTHYTQDIGHSVCLAQFPFFQCSQQRHDDHGWDKAKWFAAPDWQAWIAGDAPGIAGAHRDDPQPTDGGFTKIKTAHQAQKEFQCPPDDPRQKAKWFWADKACDDCKIKTWTHHHVDIDIHIYNDVDDDDHGGMTMMGGNNSRMWMAGPVVRGTSD

Secondary structure (DSSP, 8-state):
-HHHHHHHHSSHHHHHHHHHHHHIIIIIIHHHHHHHHH-----SSHHHHHHS-TTTHHHHHHHHHHHHHIIIIITHHHHHHHHHHHT--TTHHHHHHHHHHHGGGGS-HHHHHHHHHHHS-TTTSHHHHHHHHHT-----TTT-TTTHHHHHHHHHHHHHHHHHHHHHHHHHHTS-THHHHHHHHTT--HHHHIIIIIHHHHHHHHHHHHHHHHHTTTSTTHHHHHHH--GGGHHHH--HHHHHHIIIIIS---HHHHHHHHHHHHHHHHHHHHHHHHHHHH--/---S---HHHHHHHHHHHHHHHHHHHHHHHHHHHHHHHHHS-HHHHTTT--BTB--S---HHHHHHHT-HHHHHHHHHHHHHHHHHHHHHHHHHHHHHHHHHSTT-TTHHHHHHHHHHHHH----HHHHHHHHHTTT-TT-HHHHHHHS---HHHHHHHHHHHHHS-THHHHHHHHHT--THHHIIIIIHHH-HHHHHHHHHHHHHHHHS--HHHHHH--SGGG--THHHHIIIIII----HHHHHHHHTT---HHHHHHHHHHHHHHHHHHHHHHHHHHHT-/--TT-S-SS-EEEEEEEEETTTEE--TTSHHHHHHHHHHSEEEEE-S-SS---HHHHHHHHHTSS---SEEEESS-HHHHHHHHHTTSB---HHHHHHH-HHHHHHHHH-HHHHHHH--TTS---SEEEE---S--EEEEEEHHHHHHTT-PPPSBHHHHHHHHHHHHHS-SS-SSSS--EEEE-SSTTHHHHGGGGGT--S-SSSSTT--EEETTEEE-TTSSHHHHHHHHHHHHHHHTT-B-TTTTTSGGGHHHHHTTTT-EEEEEEEHHHHHHHHHHSTTTSTT--EEEEPPPB-TTS---B-----SS-S-EEEEBTT-S-HHHHHHHHHHTTSHHHHHHHHH--BTTTEEEETTEEEE-HHHHT-SS-HHHHHHHHT-S-SSSEE--HHHHHHT--HHHHHHHHHHHHTT-BPPP-------HHHHHHHHHHHHHHHHHHHHHHHHHHTTSS-HHHHHHHHHHHHHHTTHHHHHHHHHHHHHHH---/----EEEEEEEE-SSSS-SEEEEEEEE-TT-EEEEE-STTSSHHHHHHHHHTSS---EEEEEETTEE-SSS-GGGTTEEEE-SS--S-TTS-HHHHHHHHHHHH-S-HHHHHHHHHHHHHHHT-GGGTTS-TTSS-HHHHHHHHHHHHHTT--SEEEEESTTTTS-HHHHHHHHHHHHHHHHHS--EEEEEES-HHHHHHH-SEEEEEETTEEEEEE-HHHHHHS-SBHHHHHHSSSS----EEEE--S-SSSEEEETTTEEEE----TT--PPTT--EEEE--GGGEE-GGGTS-TT---EEEEEEEEE-SSEEEEEEEETTEEEEEEEES-----TTSEEE-EE-STT-EEEESSS-B---/----EEEEEEE-EETTEESS-SEEEEE-TT-EEEEE-SSS-HHHHHHHHHHTSS---EEEEEETTEE-SSS-GGGTTEEEE-SS----SSS-HHHHHHHHHHSS--SSS--HHHHHHHHHHTT-SGGGS--TTTS-HHHHHHHHHHHHHHH--SEEEEESTTTTS-HHHHHHHHHHHHHHHHHS--EEEEEES-HHHHHHH-SEEEE--SSS--EEE-HHHHHHS-SBHHHHHHSSSSPPEEEEEB-TT-SSSEEEETTTEEEE----SS----TT--EEEEE-GGGEEES-SS--GGGEEEEEEEEEEE-SSSEEEEEESSSSEEEEEE--SS---TTSEEEEEE-SSS-EEEETTT-BB--

B-factor: mean 117.92, std 32.61, range [20.0, 258.1]

Radius of gyration: 47.65 Å; Cα contacts (8 Å, |Δi|>4): 3417; chains: 5; bounding box: 91×96×155 Å

Solvent-accessible surface area: 75442 Å² total; per-residue (Å²): 166,147,72,177,131,35,72,156,65,0,138,38,0,29,48,15,0,86,48,0,17,92,6,2,76,46,11,26,40,107,2,44,105,27,24,125,175,22,91,193,223,140,14,149,97,28,44,87,76,6,142,151,34,132,80,11,85,117,1,42,76,2,0,103,40,2,5,37,49,4,54,110,103,9,24,58,45,6,18,83,2,0,18,27,0,13,31,12,162,72,142,32,83,46,108,39,3,15,41,34,5,10,17,1,24,12,1,2,31,1,2,2,0,0,8,15,23,12,22,22,22,4,60,18,0,1,45,0,10,90,40,55,212,118,55,104,109,75,44,27,12,14,5,56,29,141,96,10,51,58,19,12,22,59,15,46,40,41,22,37,4,1,44,59,0,60,70,7,12,55,22,2,108,96,28,50,86,6,6,10,31,6,0,14,4,30,16,8,33,24,153,28,2,22,49,61,1,1,59,27,26,3,40,54,35,42,12,88,46,56,16,70,68,26,15,110,8,12,88,18,15,28,54,5,0,19,23,8,30,43,48,9,1,64,92,14,0,3,1,1,5,0,10,9,14,31,31,0,14,52,44,32,132,55,63,7,0,2,0,0,8,25,81,8,17,72,55,15,44,73,54,6,103,147,12,62,104,89,22,168,146,121,27,144,94,28,91,5,93,69,42,185,69,12,134,98,44,18,99,71,12,35,79,102,0,17,101,46,4,120,79,3,55,53,14,10,68,9,1,69,12,2,1,30,3,12,3,70,0,6,60,81,35,104,12,57,74,111,55,58,86,96,73,124,31,1,33,24,71,2,84,154,42,170,38,1,149,52,1,24,57,5,1,90,61,6,14,79,106,0,16,67,29,3,44,114,45,0,10,29,1,0,0,0,1,3,15,103,60,10,122,2,73,181,61,41,8,124,34,3,33,55,19,57,77,32,67,4,16,32,1,4,18,18,47,16,1,78,111,79,62,21,35,38,51,79,115,0,11,14,18,0,61,3,7,81,8,98,11,1,49,52,0,41,77,75,2,68,84,27,46,53,5,29,10,28,2,3,54,8,10,9,5,57,6,93,67,3,10,186,83,4,3,45,38,33,0,127,51,4,40,18,40,0,53,30,42,9,34,37,67,28,43,26,31,4,11,60,15,47,28,2,5,101,23,44,102,48,2,5,0,1,12,14,0,48,55,32,0,11,52,32,26,35,36,14,49,12,0,7,16,25,72,96,56,66,12,8,9,31,0,10,8,0,0,7,2,1,46,2,2,56,41,16,51,114,80,13,75,112,32,13,153,84,86,64,196,124,91,3,37,0,20,4,75,94,1,27,12,105,141,101,170,99,42,37,0,98,22,7,51,10,92,4,111,76,23,17,3,0,0,6,1,0,48,108,62,7,0,10,27,17,2,0,46,0,1,0,0,1,14,96,20,37,22,34,55,0,80,4,65,62,119,80,1,32,141,54,22,3,96,62,2,37,0,3,14,2,14,50,62,70,8,14,0,63,42,31,28,1,77,36,1,0,5,2,13,48,38,18,168,138,110,124,152,68,99,11,73,59,23,4,117,74,0,0,76,49,26,41,1,98,107,29,7,121,128,89,6,83,71,27,54,19,1,46,58,2,52,1,7,9,0,20,5,20,16,55,79,2,50,0,8,0,8,17,21,1,0,29,69,13,86,58,119,43,68,52,107,2,17,5,68,6,33,100,25,35,94,166,62,19,14,0,5,1,0,0,2,94,39,20,36,3,2,0,0,2,6,53,44,1,1,0,0,80,92,1,96,48,41,31,67,11,123,12,36,68,0,8,43,120,1,39,22,22,27,0,0,50,44,4,5,84,25,85,5,26,49,12,67,6,113,0,39,122,75,18,45,85,55,0,55,11,96,12,81,12,86,0,17,11,56,96,74,109,67,16,166,13,56,84,37,49,87,2,22,2,0,4,4,0,39,19,1,67,38,84,79,68,129,66,25,154,111,64,23,5,94,1,50,6,32,0,32,3,25,25,8,32,50,6,31,2,24,0,49,1,42,122,72,57,3,30,0,44,14,40,2,110,56,137,23,119,53,61,58,114,28,56,0,6,9,57,25,69,81,0,17,0,0,18,46,170,62,82,51,45,54,24,192,75,114,43,71,26,10,116,130,97,28,76,3,102,0,13,0,10,0,64,44,54,18,9,12,44,40,102,15,56,6,8,125,22,2,68,117,20,0,5,2,74,6,79,28,53,16,28,77,8,11,24,63,7,53,50,18,4,54,66,9,29,46,21,58,71,23,5,24,0,0,1,0,17,66,7,48,40,38,0,3,61,58,3,38,137,35,16,2,36,59,0,49,180,23,8,92,141,93,0,60,79,0,79,61,5,4,164,74,28,69,82,2,40,121,32,1,75,4,37,59,34,37,4,12,0,0,0,23,0,6,50,32,108,6,0,10,0,4,0,0,0,24,21,7,0,122,168,58,135,52,178,49,9,119,43,23,102,77,0,53,85,10,0,56,26,0,50,108,161,50,8,24,63,74,67,108,69,47,3,30,0,1,0,0,32,55,9,21,1,0,1,2,3,0,3,3,34,13,5,28,4,0,1,6,11,34,35,5,30,6,26,52,55,144,32,138,9,61,2,2,2,12,61,96,43,0,83,68,0,0,116,57,0,16,66,1,20,167,40,17,0,2,3,76,24,0,12,37,25,66,9,14,0,4,6,31,9,0,17,42,37,34,0,0,1,0,2,0,60,2,5,2,0,7,16,3,30,116,21,7,40,189,98,12,114,50,12,107,1,38,21,13,15,2,2,41,9,65,135,58,87,70,44,0,5,0,15,22,36,89,15,46,18,0,0,0,0,0,1,87,100,12,188,37,48,50,29,1,0,82,2,0,3,10,3,8,13,108,49,0,31,17,3,4,0,2,0,12,53,59,85,10,7,42,98,110,151,70,135,6,50,4,58,93,94,11,58,142,27,59,37,1,2,15,2,35,1,37,66,29,5,0,9,4,0,3,0,1,66,10,23,39,29,9,9,115,48,19,19,44,99,91,0,55,59,2,12,74,93,1,67,177,30,165,48,40,28,120,38,37,139,40,38,83,13,46,137,123,12,18,47,38,29,24,139,76,23,58,92,0,110,76,28,0,64,54,19,0,14,6,0,0,17,55,37,78,77,6,62,170,34,20,85,86,0,42,146,14,0,138,111,79,8,0,85,89,0,23,125,48,5,29,48,5,42,79,154,112,140,152,183,135,103,1,43,1,23,1,69,90,1,33,29,130,104,112,182,88,50,37,0,86,38,5,50,8,97,5,113,67,22,18,3,0,0,2,0,1,35,114,59,21,1,3,27,18,4,0,60,1,1,0,5,16,13,87,29,56,21,36,42,2,76,5,61,58,150,66,3,27,118,74,30,20,117,79,7,60,4,1,14,3,13,48,56,30,1,6,12,38,66,54,43,2,83,40,4,3,9,13,11,51,117,67,125,169,95,192,182,45,98,34,79,73,34,7,137,64,2,13,95,50,10,54,5,145,92,19,51,113,108,111,3,81,86,19,66,25,5,59,51,0,52,5,10,5,0,18,3,22,6,54,83,0,53,0,5,0,5,17,31,0,2,31,76,10,82,57,137,38,66,64,70,2,21,5,43,4,34,81,18,29,89,171,95,19,11,0,2,1,0,0,2,86,40,15,35,2,0,0,0,5,5,56,57,0,1,1,1,93,94,16,104,44,32,28,68,11,130,10,50,69,0,8,33,121,2,38,20,25,32,1,0,42,34,2,3,77,26,68,4,12,56,6,46,0,75,1,51,121,81,28,47,97,58,0,70,2,67,29,79,12,111,0,23,9,68,79,199,78,74,21,168,30,45,84,49,44,97,2,19,4,0,2,3,0,38,16,2,56,39,96,11,145,151,42,51,112,134,5,80,7,133,7,64,6,28,6,27,1,29,30,4,22,42,4,24,0,23,0,41,24,20,142,83,66,5,22,0,46,6,67,0,64,75,140,31,116,66,62,63,101,32,36,0,34,4,51,23,85,96,2,15,0,0,23,40,168,79,67,33,47,30,65

Nearest PDB structures (foldseek):
  4tqu-assembly1_T  TM=1.003E+00  e=4.423E-83  Sphingomonas sp.
  4jbw-assembly2_C  TM=9.161E-01  e=1.326E-45  Escherichia coli K-12
  4khz-assembly1_B  TM=9.212E-01  e=7.094E-45  Escherichia coli DH1
  2r6g-assembly1_A  TM=8.925E-01  e=8.264E-44  Escherichia coli K-12
  3rlf-assembly1_B  TM=8.866E-01  e=9.068E-43  Escherichia coli K-12